Protein AF-0000000087423003 (afdb_homodimer)

InterPro domains:
  IPR007863 Peptidase M16, C-terminal [PF05193] (167-345)
  IPR007863 Peptidase M16, C-terminal [PF05193] (615-789)
  IPR011249 Metalloenzyme, LuxS/M16 peptidase-like [SSF63411] (2-206)
  IPR011249 Metalloenzyme, LuxS/M16 peptidase-like [SSF63411] (235-413)
  IPR011249 Metalloenzyme, LuxS/M16 peptidase-like [SSF63411] (450-670)
  IPR011249 Metalloenzyme, LuxS/M16 peptidase-like [SSF63411] (680-858)
  IPR011765 Peptidase M16, N-terminal [PF00675] (13-160)
  IPR011765 Peptidase M16, N-terminal [PF00675] (464-574)
  IPR050361 Mitochondrial Processing Peptidase/Ubiquinol-cytochrome c Reductase Complex [PTHR11851] (7-408)

Solvent-accessible surface area (backbone atoms only — not comparable to full-atom values): 88560 Å² total; per-residue (Å²): 131,78,68,51,74,53,65,48,96,42,44,25,36,37,41,40,32,73,37,75,87,46,71,33,28,20,44,34,43,36,32,70,45,13,37,42,64,44,51,84,84,38,34,19,46,52,42,47,47,65,58,42,37,57,55,17,30,83,86,36,54,67,40,41,60,50,37,52,35,24,40,48,6,25,50,71,53,67,51,63,38,55,61,29,28,38,39,34,36,39,27,30,31,91,39,47,67,60,52,51,50,50,53,39,41,28,73,75,36,40,56,65,47,62,69,57,48,58,54,48,47,53,51,52,50,50,50,54,53,51,44,65,70,32,63,68,57,43,42,54,52,48,38,36,42,63,63,33,86,62,20,49,71,29,53,61,44,74,36,44,75,69,42,51,72,64,63,50,61,66,57,54,50,52,53,42,69,56,54,72,28,33,64,39,27,36,39,29,39,17,12,37,60,56,69,70,62,48,52,54,52,45,47,70,57,53,51,79,49,69,56,78,69,76,79,82,73,86,66,59,71,62,73,85,62,75,50,65,38,61,46,55,48,68,40,101,47,84,51,27,35,40,37,36,36,20,66,40,65,29,52,86,42,90,58,39,49,37,44,44,40,46,14,30,40,36,16,41,64,70,63,7,51,45,31,42,50,40,35,65,71,63,55,58,36,76,42,62,36,32,35,58,45,56,50,68,52,68,21,34,40,35,40,40,38,33,28,60,74,58,94,73,94,62,51,74,60,53,50,49,24,57,53,40,21,60,62,38,33,34,45,69,40,61,60,52,70,67,49,51,51,30,25,49,38,41,58,52,38,53,57,57,61,37,60,49,36,44,54,45,41,31,51,51,41,46,49,30,32,70,56,71,68,35,59,64,48,60,60,56,47,53,56,51,43,70,65,60,47,45,67,50,35,18,51,51,29,55,70,35,64,39,63,35,30,29,25,43,27,37,40,30,23,56,86,76,52,91,62,53,49,65,54,52,51,52,33,46,49,48,14,42,52,52,27,47,66,69,55,61,60,86,73,84,70,58,48,97,82,26,39,35,77,45,77,42,75,61,14,25,38,35,37,38,31,48,38,78,84,48,72,31,33,14,36,36,41,38,35,72,33,21,36,51,62,39,48,82,70,45,22,20,50,45,43,52,44,22,69,32,35,65,39,16,32,90,74,37,48,36,66,51,42,38,41,53,33,37,61,43,40,33,48,74,45,46,36,53,44,60,57,27,29,34,41,37,37,36,31,34,32,92,42,41,69,64,50,48,51,53,52,48,40,24,72,77,39,42,61,53,43,64,70,56,43,55,50,52,50,51,52,48,48,50,50,56,57,51,40,72,74,33,70,70,53,46,38,51,48,54,35,28,43,68,60,27,34,74,13,40,69,19,52,55,67,72,25,45,70,68,19,52,70,68,56,48,56,64,56,53,51,53,49,48,63,38,59,65,32,46,59,71,21,30,34,20,40,21,20,29,61,54,68,64,57,49,52,52,50,47,48,66,69,40,26,74,61,88,55,70,84,63,68,78,69,87,65,61,67,62,45,81,65,83,47,57,42,80,48,78,50,74,44,92,53,89,51,20,41,39,38,40,37,23,64,42,70,24,60,86,39,77,63,48,53,38,50,50,37,48,31,44,38,33,15,54,78,55,6,53,48,24,42,53,40,26,71,70,59,62,48,40,83,42,53,38,41,44,76,46,79,26,84,82,45,21,34,43,34,39,37,38,33,27,50,55,91,44,49,70,58,47,54,40,50,52,53,50,55,49,50,45,51,73,67,63,65,76,46,69,65,49,50,54,24,18,36,29,24,54,40,26,47,49,58,63,54,50,51,36,42,58,46,41,26,50,50,30,38,51,26,41,67,72,69,64,40,50,56,47,73,76,47,43,51,63,58,46,64,68,61,49,64,67,52,38,50,48,50,41,72,70,35,60,44,78,61,33,21,41,38,25,38,30,26,24,71,88,52,85,76,65,91,56,48,62,62,54,50,69,72,96,130,78,67,50,74,51,65,47,96,42,44,26,34,38,38,40,31,73,39,74,87,45,71,34,29,20,42,34,42,36,32,72,46,13,36,41,64,45,51,85,84,38,34,20,48,53,41,48,47,65,58,41,37,56,54,17,29,82,86,36,55,67,39,41,59,52,36,52,36,24,40,48,6,26,47,71,51,67,53,63,39,55,61,29,29,39,40,36,37,40,28,31,30,91,40,48,66,59,52,50,51,50,52,38,42,29,72,74,35,42,55,64,47,60,71,58,48,57,54,46,47,53,51,52,49,50,50,54,54,51,44,65,72,32,64,68,57,42,42,54,50,48,37,35,41,62,62,33,87,63,21,49,72,29,52,61,44,74,35,46,76,67,42,52,71,65,64,51,58,67,57,54,50,52,53,41,69,57,54,73,28,32,64,38,28,36,39,30,38,17,12,37,62,56,68,71,60,48,52,53,51,46,48,70,59,54,50,76,49,69,55,80,68,77,79,82,72,88,67,59,72,62,74,83,61,76,51,66,38,62,46,54,47,68,40,101,46,85,52,26,36,39,38,36,36,18,65,41,66,28,52,86,43,88,58,40,50,36,45,44,39,46,14,29,38,37,17,40,62,71,63,7,51,45,30,42,51,40,33,63,70,61,56,57,38,77,42,62,37,32,34,58,45,57,50,66,52,67,22,34,39,35,39,41,37,33,28,60,74,58,95,73,94,61,51,73,60,53,49,50,24,56,53,40,22,61,62,36,33,35,45,69,40,63,60,53,70,67,49,51,51,30,25,50,39,41,58,53,37,52,57,58,59,37,61,50,35,44,55,44,43,30,51,52,42,46,48,31,33,70,55,70,69,34,57,63,47,60,59,57,48,53,56,50,45,71,66,60,46,45,66,49,37,19,52,51,30,54,69,35,64,38,62,34,30,28,24,41,26,38,40,30,23,55,85,77,53,91,63,54,48,66,54,53,50,52,33,46,48,48,14,42,53,53,27,48,64,69,58,62,60,86,72,83,70,58,46,97,82,26,37,36,77,46,76,42,77,61,13,25,38,36,37,38,31,48,38,77,86,49,72,31,33,13,37,35,42,37,35,74,33,21,36,50,62,39,48,80,70,46,22,21,50,46,43,52,45,20,68,33,35,65,39,16,32,91,73,37,49,36,65,53,41,37,41,51,34,38,60,44,41,33,48,74,44,46,37,53,44,58,58,26,30,36,42,36,36,36,29,36,33,92,43,42,71,64,50,48,52,52,50,49,41,24,73,77,39,43,60,53,41,65,69,57,42,55,50,52,50,53,52,46,48,50,49,56,57,51,39,72,74,33,69,70,53,45,39,50,48,53,36,29,42,68,61,27,35,74,13,40,68,19,51,54,69,72,25,46,71,68,19,52,68,68,57,48,59,65,55,52,51,53,49,48,63,40,60,65,34,47,60,70,20,30,34,20,40,20,18,28,60,55,67,65,57,50,53,52,51,47,48,66,70,39,26,74,61,86,55,72,86,62,69,76,70,90,66,61,66,65,45,82,65,82,46,56,43,81,47,79,50,74,44,91,51,88,53,19,41,40,38,40,37,23,65,41,71,24,60,84,40,77,61,48,52,36,50,49,38,45,30,44,39,32,16,53,77,54,4,53,47,26,43,54,40,26,71,70,60,62,47,40,82,41,53,37,42,44,75,46,79,27,85,83,44,20,33,43,34,38,39,37,32,26,51,56,91,43,50,68,59,48,54,38,51,51,53,49,54,51,52,44,52,73,69,64,66,75,46,68,64,49,51,52,26,18,36,30,23,53,40,26,48,50,58,62,53,51,52,35,42,57,46,41,27,50,49,31,36,50,27,42,66,72,69,64,40,49,57,48,74,77,46,43,51,62,56,44,65,68,60,49,66,67,51,35,49,47,49,42,71,70,35,62,45,79,61,32,21,41,38,23,39,30,26,23,72,89,52,85,77,67,91,56,48,61,62,55,50,68,72,98

Structure (mmCIF, N/CA/C/O backbone):
data_AF-0000000087423003-model_v1
#
loop_
_entity.id
_entity.type
_entity.pdbx_description
1 polymer 'Insulinase family protein'
#
loop_
_atom_site.group_PDB
_atom_site.id
_atom_site.type_symbol
_atom_site.label_atom_id
_atom_site.label_alt_id
_atom_site.label_comp_id
_atom_site.label_asym_id
_atom_site.label_entity_id
_atom_site.label_seq_id
_atom_site.pdbx_PDB_ins_code
_atom_site.Cartn_x
_atom_site.Cartn_y
_atom_site.Cartn_z
_atom_site.occupancy
_atom_site.B_iso_or_equiv
_atom_site.auth_seq_id
_atom_site.auth_comp_id
_atom_site.auth_asym_id
_atom_site.auth_atom_id
_atom_site.pdbx_PDB_model_num
ATOM 1 N N . MET A 1 1 ? 3.838 -4.441 -26.609 1 67.69 1 MET A N 1
ATOM 2 C CA . MET A 1 1 ? 4.672 -5.41 -27.328 1 67.69 1 MET A CA 1
ATOM 3 C C . MET A 1 1 ? 4.703 -5.117 -28.812 1 67.69 1 MET A C 1
ATOM 5 O O . MET A 1 1 ? 3.67 -4.824 -29.422 1 67.69 1 MET A O 1
ATOM 9 N N . GLU A 1 2 ? 5.836 -5.023 -29.359 1 80.94 2 GLU A N 1
ATOM 10 C CA . GLU A 1 2 ? 5.961 -4.82 -30.797 1 80.94 2 GLU A CA 1
ATOM 11 C C . GLU A 1 2 ? 5.605 -6.094 -31.562 1 80.94 2 GLU A C 1
ATOM 13 O O . GLU A 1 2 ? 6.27 -7.121 -31.406 1 80.94 2 GLU A O 1
ATOM 18 N N . LEU A 1 3 ? 4.395 -6.141 -32.219 1 90.44 3 LEU A N 1
ATOM 19 C CA . LEU A 1 3 ? 3.893 -7.305 -32.938 1 90.44 3 LEU A CA 1
ATOM 20 C C . LEU A 1 3 ? 3.818 -7.023 -34.438 1 90.44 3 LEU A C 1
ATOM 22 O O . LEU A 1 3 ? 3.213 -6.035 -34.875 1 90.44 3 LEU A O 1
ATOM 26 N N . THR A 1 4 ? 4.625 -7.777 -35.219 1 93.62 4 THR A N 1
ATOM 27 C CA . THR A 1 4 ? 4.504 -7.715 -36.688 1 93.62 4 THR A CA 1
ATOM 28 C C . THR A 1 4 ? 3.383 -8.625 -37.156 1 93.62 4 THR A C 1
ATOM 30 O O . THR A 1 4 ? 3.387 -9.828 -36.875 1 93.62 4 THR A O 1
ATOM 33 N N . ARG A 1 5 ? 2.375 -8.086 -37.906 1 93 5 ARG A N 1
ATOM 34 C CA . ARG A 1 5 ? 1.235 -8.844 -38.406 1 93 5 ARG A CA 1
ATOM 35 C C . ARG A 1 5 ? 1.087 -8.68 -39.906 1 93 5 ARG A C 1
ATOM 37 O O . ARG A 1 5 ? 1.172 -7.566 -40.438 1 93 5 ARG A O 1
ATOM 44 N N . TYR A 1 6 ? 0.924 -9.836 -40.562 1 94.56 6 TYR A N 1
ATOM 45 C CA . TYR A 1 6 ? 0.618 -9.805 -41.969 1 94.56 6 TYR A CA 1
ATOM 46 C C . TYR A 1 6 ? -0.126 -11.062 -42.406 1 94.56 6 TYR A C 1
ATOM 48 O O . TYR A 1 6 ? -0.364 -11.961 -41.594 1 94.56 6 TYR A O 1
ATOM 56 N N . GLU A 1 7 ? -0.661 -11.094 -43.625 1 94.94 7 GLU A N 1
ATOM 57 C CA . GLU A 1 7 ? -1.388 -12.227 -44.188 1 94.94 7 GLU A CA 1
ATOM 58 C C . GLU A 1 7 ? -0.692 -12.758 -45.438 1 94.94 7 GLU A C 1
ATOM 60 O O . GLU A 1 7 ? -0.224 -11.984 -46.281 1 94.94 7 GLU A O 1
ATOM 65 N N . LEU A 1 8 ? -0.579 -14.039 -45.438 1 96.19 8 LEU A N 1
ATOM 66 C CA . LEU A 1 8 ? -0.03 -14.664 -46.656 1 96.19 8 LEU A CA 1
ATOM 67 C C . LEU A 1 8 ? -1.019 -14.578 -47.812 1 96.19 8 LEU A C 1
ATOM 69 O O . LEU A 1 8 ? -2.205 -14.312 -47.594 1 96.19 8 LEU A O 1
ATOM 73 N N . ASP A 1 9 ? -0.583 -14.852 -49 1 93.62 9 ASP A N 1
ATOM 74 C CA . ASP A 1 9 ? -1.435 -14.797 -50.188 1 93.62 9 ASP A CA 1
ATOM 75 C C . ASP A 1 9 ? -2.57 -15.812 -50.094 1 93.62 9 ASP A C 1
ATOM 77 O O . ASP A 1 9 ? -3.662 -15.57 -50.625 1 93.62 9 ASP A O 1
ATOM 81 N N . ASN A 1 10 ? -2.34 -16.797 -49.375 1 94.44 10 ASN A N 1
ATOM 82 C CA . ASN A 1 10 ? -3.352 -17.844 -49.25 1 94.44 10 ASN A CA 1
ATOM 83 C C . ASN A 1 10 ? -4.34 -17.547 -48.125 1 94.44 10 ASN A C 1
ATOM 85 O O . ASN A 1 10 ? -5.258 -18.328 -47.875 1 94.44 10 ASN A O 1
ATOM 89 N N . GLY A 1 11 ? -4.117 -16.484 -47.438 1 93.38 11 GLY A N 1
ATOM 90 C CA . GLY A 1 11 ? -5.094 -16.047 -46.438 1 93.38 11 GLY A CA 1
ATOM 91 C C . GLY A 1 11 ? -4.691 -16.375 -45.031 1 93.38 11 GLY A C 1
ATOM 92 O O . GLY A 1 11 ? -5.355 -15.945 -44.062 1 93.38 11 GLY A O 1
ATOM 93 N N . MET A 1 12 ? -3.594 -17.047 -44.812 1 95.5 12 MET A N 1
ATOM 94 C CA . MET A 1 12 ? -3.146 -17.391 -43.469 1 95.5 12 MET A CA 1
ATOM 95 C C . MET A 1 12 ? -2.611 -16.172 -42.719 1 95.5 12 MET A C 1
ATOM 97 O O . MET A 1 12 ? -1.842 -15.391 -43.281 1 95.5 12 MET A O 1
ATOM 101 N N . LYS A 1 13 ? -3.076 -15.953 -41.562 1 95.88 13 LYS A N 1
ATOM 102 C CA . LYS A 1 13 ? -2.58 -14.852 -40.75 1 95.88 13 LYS A CA 1
ATOM 103 C C . LYS A 1 13 ? -1.259 -15.211 -40.062 1 95.88 13 LYS A C 1
ATOM 105 O O . LYS A 1 13 ? -1.074 -16.344 -39.625 1 95.88 13 LYS A O 1
ATOM 110 N N . VAL A 1 14 ? -0.317 -14.297 -40.031 1 97.38 14 VAL A N 1
ATOM 111 C CA . VAL A 1 14 ? 0.994 -14.523 -39.438 1 97.38 14 VAL A CA 1
ATOM 112 C C . VAL A 1 14 ? 1.306 -13.414 -38.438 1 97.38 14 VAL A C 1
ATOM 114 O O . VAL A 1 14 ? 1.194 -12.227 -38.781 1 97.38 14 VAL A O 1
ATOM 117 N N . LEU A 1 15 ? 1.569 -13.789 -37.219 1 97.31 15 LEU A N 1
ATOM 118 C CA . LEU A 1 15 ? 1.941 -12.867 -36.156 1 97.31 15 LEU A CA 1
ATOM 119 C C . LEU A 1 15 ? 3.348 -13.164 -35.656 1 97.31 15 LEU A C 1
ATOM 121 O O . LEU A 1 15 ? 3.635 -14.289 -35.219 1 97.31 15 LEU A O 1
ATOM 125 N N . LEU A 1 16 ? 4.266 -12.156 -35.656 1 97 16 LEU A N 1
ATOM 126 C CA . LEU A 1 16 ? 5.66 -12.328 -35.25 1 97 16 LEU A CA 1
ATOM 127 C C . LEU A 1 16 ? 6.023 -11.359 -34.125 1 97 16 LEU A C 1
ATOM 129 O O . LEU A 1 16 ? 5.652 -10.188 -34.156 1 97 16 LEU A O 1
ATOM 133 N N . HIS A 1 17 ? 6.641 -11.906 -33.062 1 93.94 17 HIS A N 1
ATOM 134 C CA . HIS A 1 17 ? 7.184 -11.078 -32 1 93.94 17 HIS A CA 1
ATOM 135 C C . HIS A 1 17 ? 8.586 -11.531 -31.609 1 93.94 17 HIS A C 1
ATOM 137 O O . HIS A 1 17 ? 8.789 -12.695 -31.234 1 93.94 17 HIS A O 1
ATOM 143 N N . ARG A 1 18 ? 9.562 -10.617 -31.703 1 92.81 18 ARG A N 1
ATOM 144 C CA . ARG A 1 18 ? 10.93 -10.945 -31.312 1 92.81 18 ARG A CA 1
ATOM 145 C C . ARG A 1 18 ? 11.133 -10.773 -29.812 1 92.81 18 ARG A C 1
ATOM 147 O O . ARG A 1 18 ? 10.828 -9.719 -29.266 1 92.81 18 ARG A O 1
ATOM 154 N N . ALA A 1 19 ? 11.562 -11.836 -29.188 1 86.44 19 ALA A N 1
ATOM 155 C CA . ALA A 1 19 ? 11.93 -11.844 -27.781 1 86.44 19 ALA A CA 1
ATOM 156 C C . ALA A 1 19 ? 13.305 -12.461 -27.578 1 86.44 19 ALA A C 1
ATOM 158 O O . ALA A 1 19 ? 13.445 -13.688 -27.562 1 86.44 19 ALA A O 1
ATOM 159 N N . ALA A 1 20 ? 14.32 -11.664 -27.234 1 79.62 20 ALA A N 1
ATOM 160 C CA . ALA A 1 20 ? 15.703 -12.148 -27.25 1 79.62 20 ALA A CA 1
ATOM 161 C C . ALA A 1 20 ? 16.219 -12.406 -25.828 1 79.62 20 ALA A C 1
ATOM 163 O O . ALA A 1 20 ? 17.422 -12.57 -25.625 1 79.62 20 ALA A O 1
ATOM 164 N N . ALA A 1 21 ? 15.32 -12.469 -24.906 1 73.5 21 ALA A N 1
ATOM 165 C CA . ALA A 1 21 ? 15.742 -12.68 -23.516 1 73.5 21 ALA A CA 1
ATOM 166 C C . ALA A 1 21 ? 16.328 -14.078 -23.328 1 73.5 21 ALA A C 1
ATOM 168 O O . ALA A 1 21 ? 17.203 -14.289 -22.5 1 73.5 21 ALA A O 1
ATOM 169 N N . ALA A 1 22 ? 15.82 -15.086 -24.031 1 78.12 22 ALA A N 1
ATOM 170 C CA . ALA A 1 22 ? 16.312 -16.453 -24.031 1 78.12 22 ALA A CA 1
ATOM 171 C C . ALA A 1 22 ? 16.438 -17 -25.453 1 78.12 22 ALA A C 1
ATOM 173 O O . ALA A 1 22 ? 15.695 -16.594 -26.344 1 78.12 22 ALA A O 1
ATOM 174 N N . PRO A 1 23 ? 17.406 -17.812 -25.578 1 85.69 23 PRO A N 1
ATOM 175 C CA . PRO A 1 23 ? 17.594 -18.391 -26.906 1 85.69 23 PRO A CA 1
ATOM 176 C C . PRO A 1 23 ? 16.578 -19.484 -27.234 1 85.69 23 PRO A C 1
ATOM 178 O O . PRO A 1 23 ? 16.969 -20.609 -27.531 1 85.69 23 PRO A O 1
ATOM 181 N N . VAL A 1 24 ? 15.305 -19.188 -27.078 1 90.12 24 VAL A N 1
ATOM 182 C CA . VAL A 1 24 ? 14.195 -20.109 -27.266 1 90.12 24 VAL A CA 1
ATOM 183 C C . VAL A 1 24 ? 13.18 -19.5 -28.25 1 90.12 24 VAL A C 1
ATOM 185 O O . VAL A 1 24 ? 13.07 -18.266 -28.344 1 90.12 24 VAL A O 1
ATOM 188 N N . VAL A 1 25 ? 12.555 -20.297 -29.016 1 93.44 25 VAL A N 1
ATOM 189 C CA . VAL A 1 25 ? 11.516 -19.859 -29.938 1 93.44 25 VAL A CA 1
ATOM 190 C C . VAL A 1 25 ? 10.273 -20.734 -29.766 1 93.44 25 VAL A C 1
ATOM 192 O O . VAL A 1 25 ? 10.383 -21.938 -29.547 1 93.44 25 VAL A O 1
ATOM 195 N N . ALA A 1 26 ? 9.141 -20.125 -29.812 1 95.31 26 ALA A N 1
ATOM 196 C CA . ALA A 1 26 ? 7.855 -20.812 -29.797 1 95.31 26 ALA A CA 1
ATOM 197 C C . ALA A 1 26 ? 7.125 -20.641 -31.125 1 95.31 26 ALA A C 1
ATOM 199 O O . ALA A 1 26 ? 6.996 -19.516 -31.625 1 95.31 26 ALA A O 1
ATOM 200 N N . CYS A 1 27 ? 6.738 -21.734 -31.734 1 96.44 27 CYS A N 1
ATOM 201 C CA . CYS A 1 27 ? 5.953 -21.766 -32.969 1 96.44 27 CYS A CA 1
ATOM 202 C C . CYS A 1 27 ? 4.578 -22.375 -32.719 1 96.44 27 CYS A C 1
ATOM 204 O O . CYS A 1 27 ? 4.469 -23.562 -32.375 1 96.44 27 CYS A O 1
ATOM 206 N N . ASN A 1 28 ? 3.547 -21.562 -32.906 1 97.5 28 ASN A N 1
ATOM 207 C CA . ASN A 1 28 ? 2.18 -22.031 -32.719 1 97.5 28 ASN A CA 1
ATOM 208 C C . ASN A 1 28 ? 1.35 -21.906 -33.969 1 97.5 28 ASN A C 1
ATOM 210 O O . ASN A 1 28 ? 1.362 -20.875 -34.656 1 97.5 28 ASN A O 1
ATOM 214 N N . VAL A 1 29 ? 0.693 -22.906 -34.344 1 97.44 29 VAL A N 1
ATOM 215 C CA . VAL A 1 29 ? -0.318 -22.844 -35.375 1 97.44 29 VAL A CA 1
ATOM 216 C C . VAL A 1 29 ? -1.707 -23.031 -34.781 1 97.44 29 VAL A C 1
ATOM 218 O O . VAL A 1 29 ? -2.016 -24.078 -34.219 1 97.44 29 VAL A O 1
ATOM 221 N N . TRP A 1 30 ? -2.426 -21.984 -34.906 1 97.5 30 TRP A N 1
ATOM 222 C CA . TRP A 1 30 ? -3.791 -22.016 -34.375 1 97.5 30 TRP A CA 1
ATOM 223 C C . TRP A 1 30 ? -4.789 -22.281 -35.5 1 97.5 30 TRP A C 1
ATOM 225 O O . TRP A 1 30 ? -4.742 -21.656 -36.562 1 97.5 30 TRP A O 1
ATOM 235 N N . VAL A 1 31 ? -5.664 -23.203 -35.281 1 96.44 31 VAL A N 1
ATOM 236 C CA . VAL A 1 31 ? -6.758 -23.516 -36.219 1 96.44 31 VAL A CA 1
ATOM 237 C C . VAL A 1 31 ? -8.094 -23.156 -35.562 1 96.44 31 VAL A C 1
ATOM 239 O O . VAL A 1 31 ? -8.391 -23.578 -34.438 1 96.44 31 VAL A O 1
ATOM 242 N N . GLY A 1 32 ? -8.852 -22.359 -36.25 1 94.69 32 GLY A N 1
ATOM 243 C CA . GLY A 1 32 ? -10.109 -21.859 -35.719 1 94.69 32 GLY A CA 1
ATOM 244 C C . GLY A 1 32 ? -11.203 -22.922 -35.719 1 94.69 32 GLY A C 1
ATOM 245 O O . GLY A 1 32 ? -12.312 -22.688 -36.188 1 94.69 32 GLY A O 1
ATOM 246 N N . VAL A 1 33 ? -10.867 -24.109 -35.219 1 95 33 VAL A N 1
ATOM 247 C CA . VAL A 1 33 ? -11.844 -25.188 -35.125 1 95 33 VAL A CA 1
ATOM 248 C C . VAL A 1 33 ? -11.672 -25.906 -33.781 1 95 33 VAL A C 1
ATOM 250 O O . VAL A 1 33 ? -10.547 -26.188 -33.375 1 95 33 VAL A O 1
ATOM 253 N N . GLY A 1 34 ? -12.727 -26.031 -33.062 1 95.5 34 GLY A N 1
ATOM 254 C CA . GLY A 1 34 ? -12.805 -26.797 -31.828 1 95.5 34 GLY A CA 1
ATOM 255 C C . GLY A 1 34 ? -14.055 -27.656 -31.734 1 95.5 34 GLY A C 1
ATOM 256 O O . GLY A 1 34 ? -14.703 -27.938 -32.75 1 95.5 34 GLY A O 1
ATOM 257 N N . SER A 1 35 ? -14.375 -28.156 -30.578 1 95.88 35 SER A N 1
ATOM 258 C CA . SER A 1 35 ? -15.508 -29.062 -30.406 1 95.88 35 SER A CA 1
ATOM 259 C C . SER A 1 35 ? -16.828 -28.344 -30.703 1 95.88 35 SER A C 1
ATOM 261 O O . SER A 1 35 ? -17.797 -28.984 -31.094 1 95.88 35 SER A O 1
ATOM 263 N N . ALA A 1 36 ? -16.844 -27.031 -30.547 1 95.38 36 ALA A N 1
ATOM 264 C CA . ALA A 1 36 ? -18.078 -26.266 -30.766 1 95.38 36 ALA A CA 1
ATOM 265 C C . ALA A 1 36 ? -18.391 -26.156 -32.25 1 95.38 36 ALA A C 1
ATOM 267 O O . ALA A 1 36 ? -19.516 -25.797 -32.625 1 95.38 36 ALA A O 1
ATOM 268 N N . ASP A 1 37 ? -17.453 -26.453 -33.094 1 95.06 37 ASP A N 1
ATOM 269 C CA . ASP A 1 37 ? -17.625 -26.344 -34.562 1 95.06 37 ASP A CA 1
ATOM 270 C C . ASP A 1 37 ? -18.016 -27.703 -35.156 1 95.06 37 ASP A C 1
ATOM 272 O O . ASP A 1 37 ? -18.234 -27.797 -36.375 1 95.06 37 ASP A O 1
ATOM 276 N N . GLU A 1 38 ? -18.125 -28.703 -34.344 1 95.12 38 GLU A N 1
ATOM 277 C CA . GLU A 1 38 ? -18.453 -30.062 -34.812 1 95.12 38 GLU A CA 1
ATOM 278 C C . GLU A 1 38 ? -19.969 -30.203 -35.031 1 95.12 38 GLU A C 1
ATOM 280 O O . GLU A 1 38 ? -20.766 -29.594 -34.281 1 95.12 38 GLU A O 1
ATOM 285 N N . GLU A 1 39 ? -20.281 -31.031 -35.969 1 90.44 39 GLU A N 1
ATOM 286 C CA . GLU A 1 39 ? -21.641 -31.531 -36.062 1 90.44 39 GLU A CA 1
ATOM 287 C C . GLU A 1 39 ? -21.891 -32.625 -35.031 1 90.44 39 GLU A C 1
ATOM 289 O O . GLU A 1 39 ? -20.938 -33.25 -34.531 1 90.44 39 GLU A O 1
ATOM 294 N N . PRO A 1 40 ? -23.141 -32.875 -34.719 1 86.5 40 PRO A N 1
ATOM 295 C CA . PRO A 1 40 ? -23.422 -33.875 -33.688 1 86.5 40 PRO A CA 1
ATOM 296 C C . PRO A 1 40 ? -22.766 -35.25 -33.969 1 86.5 40 PRO A C 1
ATOM 298 O O . PRO A 1 40 ? -22.266 -35.906 -33.062 1 86.5 40 PRO A O 1
ATOM 301 N N . GLU A 1 41 ? -22.688 -35.562 -35.219 1 88.12 41 GLU A N 1
ATOM 302 C CA . GLU A 1 41 ? -22.109 -36.844 -35.625 1 88.12 41 GLU A CA 1
ATOM 303 C C . GLU A 1 41 ? -20.594 -36.781 -35.594 1 88.12 41 GLU A C 1
ATOM 305 O O . GLU A 1 41 ? -19.922 -37.812 -35.656 1 88.12 41 GLU A O 1
ATOM 310 N N . GLU A 1 42 ? -20.109 -35.562 -35.469 1 93.25 42 GLU A N 1
ATOM 311 C CA . GLU A 1 42 ? -18.656 -35.375 -35.5 1 93.25 42 GLU A CA 1
ATOM 312 C C . GLU A 1 42 ? -18.094 -35.156 -34.094 1 93.25 42 GLU A C 1
ATOM 314 O O . GLU A 1 42 ? -16.938 -34.75 -33.938 1 93.25 42 GLU A O 1
ATOM 319 N N . ALA A 1 43 ? -18.891 -35.469 -33.125 1 93.19 43 ALA A N 1
ATOM 320 C CA . ALA A 1 43 ? -18.5 -35.156 -31.734 1 93.19 43 ALA A CA 1
ATOM 321 C C . ALA A 1 43 ? -17.188 -35.844 -31.375 1 93.19 43 ALA A C 1
ATOM 323 O O . ALA A 1 43 ? -17.094 -37.094 -31.359 1 93.19 43 ALA A O 1
ATOM 324 N N . GLY A 1 44 ? -16.141 -35.031 -31.156 1 95.25 44 GLY A N 1
ATOM 325 C CA . GLY A 1 44 ? -14.828 -35.531 -30.766 1 95.25 44 GLY A CA 1
ATOM 326 C C . GLY A 1 44 ? -13.812 -35.5 -31.891 1 95.25 44 GLY A C 1
ATOM 327 O O . GLY A 1 44 ? -12.625 -35.75 -31.672 1 95.25 44 GLY A O 1
ATOM 328 N N . LEU A 1 45 ? -14.188 -35.156 -33.062 1 95.94 45 LEU A N 1
ATOM 329 C CA . LEU A 1 45 ? -13.312 -35.219 -34.25 1 95.94 45 LEU A CA 1
ATOM 330 C C . LEU A 1 45 ? -12.18 -34.219 -34.156 1 95.94 45 LEU A C 1
ATOM 332 O O . LEU A 1 45 ? -11.07 -34.469 -34.594 1 95.94 45 LEU A O 1
ATOM 336 N N . ALA A 1 46 ? -12.5 -33.031 -33.688 1 96 46 ALA A N 1
ATOM 337 C CA . ALA A 1 46 ? -11.43 -32.031 -33.531 1 96 46 ALA A CA 1
ATOM 338 C C . ALA A 1 46 ? -10.297 -32.594 -32.688 1 96 46 ALA A C 1
ATOM 340 O O . ALA A 1 46 ? -9.125 -32.406 -33 1 96 46 ALA A O 1
ATOM 341 N N . HIS A 1 47 ? -10.672 -33.25 -31.594 1 96.12 47 HIS A N 1
ATOM 342 C CA . HIS A 1 47 ? -9.695 -33.844 -30.703 1 96.12 47 HIS A CA 1
ATOM 343 C C . HIS A 1 47 ? -8.961 -35 -31.375 1 96.12 47 HIS A C 1
ATOM 345 O O . HIS A 1 47 ? -7.762 -35.188 -31.141 1 96.12 47 HIS A O 1
ATOM 351 N N . VAL A 1 48 ? -9.656 -35.688 -32.156 1 95.56 48 VAL A N 1
ATOM 352 C CA . VAL A 1 48 ? -9.031 -36.812 -32.906 1 95.56 48 VAL A CA 1
ATOM 353 C C . VAL A 1 48 ? -7.957 -36.25 -33.812 1 95.56 48 VAL A C 1
ATOM 355 O O . VAL A 1 48 ? -6.895 -36.844 -33.969 1 95.56 48 VAL A O 1
ATOM 358 N N . HIS A 1 49 ? -8.234 -35.188 -34.469 1 95.06 49 HIS A N 1
ATOM 359 C CA . HIS A 1 49 ? -7.262 -34.594 -35.375 1 95.06 49 HIS A CA 1
ATOM 360 C C . HIS A 1 49 ? -5.996 -34.188 -34.625 1 95.06 49 HIS A C 1
ATOM 362 O O . HIS A 1 49 ? -4.891 -34.281 -35.156 1 95.06 49 HIS A O 1
ATOM 368 N N . GLU A 1 50 ? -6.199 -33.656 -33.438 1 93.06 50 GLU A N 1
ATOM 369 C CA . GLU A 1 50 ? -5.055 -33.312 -32.594 1 93.06 50 GLU A CA 1
ATOM 370 C C . GLU A 1 50 ? -4.109 -34.5 -32.438 1 93.06 50 GLU A C 1
ATOM 372 O O . GLU A 1 50 ? -2.889 -34.344 -32.562 1 93.06 50 GLU A O 1
ATOM 377 N N . HIS A 1 51 ? -4.688 -35.688 -32.25 1 89.5 51 HIS A N 1
ATOM 378 C CA . HIS A 1 51 ? -3.9 -36.906 -32.125 1 89.5 51 HIS A CA 1
ATOM 379 C C . HIS A 1 51 ? -3.27 -37.312 -33.438 1 89.5 51 HIS A C 1
ATOM 381 O O . HIS A 1 51 ? -2.084 -37.656 -33.5 1 89.5 51 HIS A O 1
ATOM 387 N N . MET A 1 52 ? -4 -37.25 -34.469 1 92.06 52 MET A N 1
ATOM 388 C CA . MET A 1 52 ? -3.635 -37.844 -35.719 1 92.06 52 MET A CA 1
ATOM 389 C C . MET A 1 52 ? -2.564 -37.031 -36.438 1 92.06 52 MET A C 1
ATOM 391 O O . MET A 1 52 ? -1.765 -37.562 -37.219 1 92.06 52 MET A O 1
ATOM 395 N N . LEU A 1 53 ? -2.52 -35.781 -36.188 1 90.62 53 LEU A N 1
ATOM 396 C CA . LEU A 1 53 ? -1.569 -34.938 -36.906 1 90.62 53 LEU A CA 1
ATOM 397 C C . LEU A 1 53 ? -0.138 -35.25 -36.469 1 90.62 53 LEU A C 1
ATOM 399 O O . LEU A 1 53 ? 0.812 -34.875 -37.188 1 90.62 53 LEU A O 1
ATOM 403 N N . PHE A 1 54 ? 0.017 -36 -35.438 1 85.44 54 PHE A N 1
ATOM 404 C CA . PHE A 1 54 ? 1.354 -36.344 -34.969 1 85.44 54 PHE A CA 1
ATOM 405 C C . PHE A 1 54 ? 1.696 -37.781 -35.344 1 85.44 54 PHE A C 1
ATOM 407 O O . PHE A 1 54 ? 2.758 -38.281 -34.969 1 85.44 54 PHE A O 1
ATOM 414 N N . LYS A 1 55 ? 0.769 -38.438 -36.062 1 86.56 55 LYS A N 1
ATOM 415 C CA . LYS A 1 55 ? 0.934 -39.844 -36.344 1 86.56 55 LYS A CA 1
ATOM 416 C C . LYS A 1 55 ? 1.491 -40.094 -37.75 1 86.56 55 LYS A C 1
ATOM 418 O O . LYS A 1 55 ? 1.141 -41.062 -38.406 1 86.56 55 LYS A O 1
ATOM 423 N N . GLY A 1 56 ? 2.271 -39.156 -38.219 1 87.94 56 GLY A N 1
ATOM 424 C CA . GLY A 1 56 ? 2.984 -39.406 -39.469 1 87.94 56 GLY A CA 1
ATOM 425 C C . GLY A 1 56 ? 2.445 -38.562 -40.625 1 87.94 56 GLY A C 1
ATOM 426 O O . GLY A 1 56 ? 1.286 -38.156 -40.594 1 87.94 56 GLY A O 1
ATOM 427 N N . THR A 1 57 ? 3.357 -38.344 -41.531 1 92.94 57 THR A N 1
ATOM 428 C CA . THR A 1 57 ? 3.053 -37.594 -42.781 1 92.94 57 THR A CA 1
ATOM 429 C C . THR A 1 57 ? 3.549 -38.375 -44 1 92.94 57 THR A C 1
ATOM 431 O O . THR A 1 57 ? 3.992 -39.5 -43.875 1 92.94 57 THR A O 1
ATOM 434 N N . ASP A 1 58 ? 3.396 -37.781 -45.156 1 89.44 58 ASP A N 1
ATOM 435 C CA . ASP A 1 58 ? 3.938 -38.375 -46.375 1 89.44 58 ASP A CA 1
ATOM 436 C C . ASP A 1 58 ? 5.465 -38.406 -46.344 1 89.44 58 ASP A C 1
ATOM 438 O O . ASP A 1 58 ? 6.086 -39.25 -46.969 1 89.44 58 ASP A O 1
ATOM 442 N N . ASN A 1 59 ? 5.992 -37.594 -45.531 1 90.81 59 ASN A N 1
ATOM 443 C CA . ASN A 1 59 ? 7.441 -37.438 -45.531 1 90.81 59 ASN A CA 1
ATOM 444 C C . ASN A 1 59 ? 8.07 -38.031 -44.281 1 90.81 59 ASN A C 1
ATOM 446 O O . ASN A 1 59 ? 9.281 -38.25 -44.219 1 90.81 59 ASN A O 1
ATOM 450 N N . ARG A 1 60 ? 7.285 -38.219 -43.219 1 91.56 60 ARG A N 1
ATOM 451 C CA . ARG A 1 60 ? 7.781 -38.656 -41.938 1 91.56 60 ARG A CA 1
ATOM 452 C C . ARG A 1 60 ? 6.949 -39.812 -41.375 1 91.56 60 ARG A C 1
ATOM 454 O O . ARG A 1 60 ? 5.719 -39.75 -41.438 1 91.56 60 ARG A O 1
ATOM 461 N N . GLN A 1 61 ? 7.629 -40.812 -40.938 1 85.31 61 GLN A N 1
ATOM 462 C CA . GLN A 1 61 ? 6.957 -41.969 -40.375 1 85.31 61 GLN A CA 1
ATOM 463 C C . GLN A 1 61 ? 6.426 -41.688 -38.969 1 85.31 61 GLN A C 1
ATOM 465 O O . GLN A 1 61 ? 6.738 -40.656 -38.375 1 85.31 61 GLN A O 1
ATOM 470 N N . VAL A 1 62 ? 5.629 -42.656 -38.5 1 81.5 62 VAL A N 1
ATOM 471 C CA . VAL A 1 62 ? 5.035 -42.531 -37.188 1 81.5 62 VAL A CA 1
ATOM 472 C C . VAL A 1 62 ? 6.141 -42.406 -36.125 1 81.5 62 VAL A C 1
ATOM 474 O O . VAL A 1 62 ? 7.133 -43.125 -36.156 1 81.5 62 VAL A O 1
ATOM 477 N N . GLY A 1 63 ? 6.027 -41.406 -35.312 1 79 63 GLY A N 1
ATOM 478 C CA . GLY A 1 63 ? 6.992 -41.188 -34.25 1 79 63 GLY A CA 1
ATOM 479 C C . GLY A 1 63 ? 8.141 -40.281 -34.656 1 79 63 GLY A C 1
ATOM 480 O O . GLY A 1 63 ? 8.836 -39.719 -33.812 1 79 63 GLY A O 1
ATOM 481 N N . GLU A 1 64 ? 8.281 -40.094 -35.906 1 83.75 64 GLU A N 1
ATOM 482 C CA . GLU A 1 64 ? 9.422 -39.312 -36.406 1 83.75 64 GLU A CA 1
ATOM 483 C C . GLU A 1 64 ? 9.258 -37.812 -36.094 1 83.75 64 GLU A C 1
ATOM 485 O O . GLU A 1 64 ? 10.242 -37.125 -35.875 1 83.75 64 GLU A O 1
ATOM 490 N N . LEU A 1 65 ? 8.102 -37.375 -36.156 1 86.69 65 LEU A N 1
ATOM 491 C CA . LEU A 1 65 ? 7.848 -35.969 -35.875 1 86.69 65 LEU A CA 1
ATOM 492 C C . LEU A 1 65 ? 8.32 -35.625 -34.469 1 86.69 65 LEU A C 1
ATOM 494 O O . LEU A 1 65 ? 9.086 -34.656 -34.281 1 86.69 65 LEU A O 1
ATOM 498 N N . ALA A 1 66 ? 7.887 -36.344 -33.5 1 82.44 66 ALA A N 1
ATOM 499 C CA . ALA A 1 66 ? 8.25 -36.125 -32.094 1 82.44 66 ALA A CA 1
ATOM 500 C C . ALA A 1 66 ? 9.75 -36.312 -31.875 1 82.44 66 ALA A C 1
ATOM 502 O O . ALA A 1 66 ? 10.383 -35.562 -31.141 1 82.44 66 ALA A O 1
ATOM 503 N N . ARG A 1 67 ? 10.227 -37.281 -32.531 1 83.56 67 ARG A N 1
ATOM 504 C CA . ARG A 1 67 ? 11.648 -37.594 -32.375 1 83.56 67 ARG A CA 1
ATOM 505 C C . ARG A 1 67 ? 12.508 -36.438 -32.906 1 83.56 67 ARG A C 1
ATOM 507 O O . ARG A 1 67 ? 13.531 -36.094 -32.312 1 83.56 67 ARG A O 1
ATOM 514 N N . GLU A 1 68 ? 12.102 -35.906 -34 1 87.88 68 GLU A N 1
ATOM 515 C CA . GLU A 1 68 ? 12.867 -34.812 -34.594 1 87.88 68 GLU A CA 1
ATOM 516 C C . GLU A 1 68 ? 12.812 -33.562 -33.719 1 87.88 68 GLU A C 1
ATOM 518 O O . GLU A 1 68 ? 13.805 -32.875 -33.562 1 87.88 68 GLU A O 1
ATOM 523 N N . VAL A 1 69 ? 11.711 -33.312 -33.156 1 87.75 69 VAL A N 1
ATOM 524 C CA . VAL A 1 69 ? 11.57 -32.156 -32.281 1 87.75 69 VAL A CA 1
ATOM 525 C C . VAL A 1 69 ? 12.43 -32.375 -31.047 1 87.75 69 VAL A C 1
ATOM 527 O O . VAL A 1 69 ? 13.117 -31.438 -30.609 1 87.75 69 VAL A O 1
ATOM 530 N N . GLU A 1 70 ? 12.305 -33.531 -30.484 1 82.06 70 GLU A N 1
ATOM 531 C CA . GLU A 1 70 ? 13.109 -33.812 -29.312 1 82.06 70 GLU A CA 1
ATOM 532 C C . GLU A 1 70 ? 14.602 -33.75 -29.625 1 82.06 70 GLU A C 1
ATOM 534 O O . GLU A 1 70 ? 15.398 -33.312 -28.797 1 82.06 70 GLU A O 1
ATOM 539 N N . ALA A 1 71 ? 14.906 -34.188 -30.812 1 81.88 71 ALA A N 1
ATOM 540 C CA . ALA A 1 71 ? 16.297 -34.156 -31.266 1 81.88 71 ALA A CA 1
ATOM 541 C C . ALA A 1 71 ? 16.797 -32.719 -31.406 1 81.88 71 ALA A C 1
ATOM 543 O O . ALA A 1 71 ? 18 -32.469 -31.359 1 81.88 71 ALA A O 1
ATOM 544 N N . ALA A 1 72 ? 15.875 -31.875 -31.5 1 81.75 72 ALA A N 1
ATOM 545 C CA . ALA A 1 72 ? 16.219 -30.453 -31.609 1 81.75 72 ALA A CA 1
ATOM 546 C C . ALA A 1 72 ? 16.094 -29.75 -30.266 1 81.75 72 ALA A C 1
ATOM 548 O O . ALA A 1 72 ? 16.188 -28.531 -30.172 1 81.75 72 ALA A O 1
ATOM 549 N N . GLY A 1 73 ? 15.898 -30.531 -29.344 1 78.88 73 GLY A N 1
ATOM 550 C CA . GLY A 1 73 ? 15.844 -29.984 -28 1 78.88 73 GLY A CA 1
ATOM 551 C C . GLY A 1 73 ? 14.531 -29.266 -27.703 1 78.88 73 GLY A C 1
ATOM 552 O O . GLY A 1 73 ? 14.508 -28.281 -26.953 1 78.88 73 GLY A O 1
ATOM 553 N N . GLY A 1 74 ? 13.555 -29.672 -28.312 1 86.88 74 GLY A N 1
ATOM 554 C CA . GLY A 1 74 ? 12.281 -29 -28.125 1 86.88 74 GLY A CA 1
ATOM 555 C C . GLY A 1 74 ? 11.156 -29.938 -27.734 1 86.88 74 GLY A C 1
ATOM 556 O O . GLY A 1 74 ? 11.398 -31.078 -27.344 1 86.88 74 GLY A O 1
ATOM 557 N N . HIS A 1 75 ? 10.023 -29.312 -27.562 1 87.06 75 HIS A N 1
ATOM 558 C CA . HIS A 1 75 ? 8.812 -30.094 -27.297 1 87.06 75 HIS A CA 1
ATOM 559 C C . HIS A 1 75 ? 7.695 -29.719 -28.25 1 87.06 75 HIS A C 1
ATOM 561 O O . HIS A 1 75 ? 7.613 -28.562 -28.703 1 87.06 75 HIS A O 1
ATOM 567 N N . ILE A 1 76 ? 7.027 -30.656 -28.594 1 88.62 76 ILE A N 1
ATOM 568 C CA . ILE A 1 76 ? 5.871 -30.484 -29.469 1 88.62 76 ILE A CA 1
ATOM 569 C C . ILE A 1 76 ? 4.602 -30.922 -28.734 1 88.62 76 ILE A C 1
ATOM 571 O O . ILE A 1 76 ? 4.621 -31.906 -27.984 1 88.62 76 ILE A O 1
ATOM 575 N N . ASN A 1 77 ? 3.668 -30.156 -28.797 1 89.19 77 ASN A N 1
ATOM 576 C CA . ASN A 1 77 ? 2.396 -30.484 -28.156 1 89.19 77 ASN A CA 1
ATOM 577 C C . ASN A 1 77 ? 1.228 -29.797 -28.859 1 89.19 77 ASN A C 1
ATOM 579 O O . ASN A 1 77 ? 1.424 -29.062 -29.828 1 89.19 77 ASN A O 1
ATOM 583 N N . ALA A 1 78 ? 0.108 -30.172 -28.469 1 93.81 78 ALA A N 1
ATOM 584 C CA . ALA A 1 78 ? -1.119 -29.594 -29 1 93.81 78 ALA A CA 1
ATOM 585 C C . ALA A 1 78 ? -2.242 -29.641 -27.969 1 93.81 78 ALA A C 1
ATOM 587 O O . ALA A 1 78 ? -2.129 -30.328 -26.953 1 93.81 78 ALA A O 1
ATOM 588 N N . PHE A 1 79 ? -3.225 -28.797 -28.219 1 94.44 79 PHE A N 1
ATOM 589 C CA . PHE A 1 79 ? -4.438 -28.906 -27.422 1 94.44 79 PHE A CA 1
ATOM 590 C C . PHE A 1 79 ? -5.664 -28.531 -28.25 1 94.44 79 PHE A C 1
ATOM 592 O O . PHE A 1 79 ? -5.555 -27.812 -29.234 1 94.44 79 PHE A O 1
ATOM 599 N N . THR A 1 80 ? -6.777 -29.078 -27.844 1 95.88 80 THR A N 1
ATOM 600 C CA . THR A 1 80 ? -8.078 -28.781 -28.438 1 95.88 80 THR A CA 1
ATOM 601 C C . THR A 1 80 ? -9.031 -28.203 -27.391 1 95.88 80 THR A C 1
ATOM 603 O O . THR A 1 80 ? -9.078 -28.672 -26.25 1 95.88 80 THR A O 1
ATOM 606 N N . SER A 1 81 ? -9.578 -27.109 -27.719 1 95.44 81 SER A N 1
ATOM 607 C CA . SER A 1 81 ? -10.586 -26.5 -26.859 1 95.44 81 SER A CA 1
ATOM 608 C C . SER A 1 81 ? -11.945 -26.438 -27.562 1 95.44 81 SER A C 1
ATOM 610 O O . SER A 1 81 ? -12.164 -27.125 -28.562 1 95.44 81 SER A O 1
ATOM 612 N N . PHE A 1 82 ? -12.883 -25.672 -26.969 1 95.31 82 PHE A N 1
ATOM 613 C CA . PHE A 1 82 ? -14.211 -25.5 -27.562 1 95.31 82 PHE A CA 1
ATOM 614 C C . PHE A 1 82 ? -14.125 -24.797 -28.906 1 95.31 82 PHE A C 1
ATOM 616 O O . PHE A 1 82 ? -14.883 -25.125 -29.828 1 95.31 82 PHE A O 1
ATOM 623 N N . ASP A 1 83 ? -13.141 -23.906 -29.016 1 95.19 83 ASP A N 1
ATOM 624 C CA . ASP A 1 83 ? -13.234 -22.984 -30.156 1 95.19 83 ASP A CA 1
ATOM 625 C C . ASP A 1 83 ? -12.023 -23.125 -31.078 1 95.19 83 ASP A C 1
ATOM 627 O O . ASP A 1 83 ? -12.047 -22.641 -32.219 1 95.19 83 ASP A O 1
ATOM 631 N N . GLN A 1 84 ? -11.016 -23.797 -30.562 1 95.81 84 GLN A N 1
ATOM 632 C CA . GLN A 1 84 ? -9.797 -23.828 -31.375 1 95.81 84 GLN A CA 1
ATOM 633 C C . GLN A 1 84 ? -8.961 -25.062 -31.062 1 95.81 84 GLN A C 1
ATOM 635 O O . GLN A 1 84 ? -9.156 -25.719 -30.047 1 95.81 84 GLN A O 1
ATOM 640 N N . THR A 1 85 ? -8.133 -25.406 -31.953 1 96.56 85 THR A N 1
ATOM 641 C CA . THR A 1 85 ? -7.051 -26.375 -31.797 1 96.56 85 THR A CA 1
ATOM 642 C C . THR A 1 85 ? -5.699 -25.734 -32.062 1 96.56 85 THR A C 1
ATOM 644 O O . THR A 1 85 ? -5.555 -24.969 -33.031 1 96.56 85 THR A O 1
ATOM 647 N N . CYS A 1 86 ? -4.797 -25.906 -31.219 1 97 86 CYS A N 1
ATOM 648 C CA . CYS A 1 86 ? -3.484 -25.281 -31.359 1 97 86 CYS A CA 1
ATOM 649 C C . CYS A 1 86 ? -2.379 -26.328 -31.359 1 97 86 CYS A C 1
ATOM 651 O O . CYS A 1 86 ? -2.367 -27.219 -30.5 1 97 86 CYS A O 1
ATOM 653 N N . TYR A 1 87 ? -1.54 -26.266 -32.312 1 96.69 87 TYR A N 1
ATOM 654 C CA . TYR A 1 87 ? -0.331 -27.078 -32.406 1 96.69 87 TYR A CA 1
ATOM 655 C C . TYR A 1 87 ? 0.914 -26.219 -32.188 1 96.69 87 TYR A C 1
ATOM 657 O O . TYR A 1 87 ? 1.053 -25.141 -32.781 1 96.69 87 TYR A O 1
ATOM 665 N N . TYR A 1 88 ? 1.771 -26.672 -31.328 1 94.62 88 TYR A N 1
ATOM 666 C CA . TYR A 1 88 ? 2.891 -25.766 -31.078 1 94.62 88 TYR A CA 1
ATOM 667 C C . TYR A 1 88 ? 4.168 -26.562 -30.812 1 94.62 88 TYR A C 1
ATOM 669 O O . TYR A 1 88 ? 4.117 -27.719 -30.391 1 94.62 88 TYR A O 1
ATOM 677 N N . VAL A 1 89 ? 5.293 -25.906 -31.047 1 94.5 89 VAL A N 1
ATOM 678 C CA . VAL A 1 89 ? 6.648 -26.391 -30.797 1 94.5 89 VAL A CA 1
ATOM 679 C C . VAL A 1 89 ? 7.461 -25.297 -30.094 1 94.5 89 VAL A C 1
ATOM 681 O O . VAL A 1 89 ? 7.383 -24.125 -30.469 1 94.5 89 VAL A O 1
ATOM 684 N N . VAL A 1 90 ? 8.055 -25.656 -29.062 1 93.19 90 VAL A N 1
ATOM 685 C CA . VAL A 1 90 ? 8.992 -24.766 -28.391 1 93.19 90 VAL A CA 1
ATOM 686 C C . VAL A 1 90 ? 10.391 -25.375 -28.422 1 93.19 90 VAL A C 1
ATOM 688 O O . VAL A 1 90 ? 10.57 -26.562 -28.078 1 93.19 90 VAL A O 1
ATOM 691 N N . MET A 1 91 ? 11.336 -24.625 -28.828 1 90.88 91 MET A N 1
ATOM 692 C CA . MET A 1 91 ? 12.672 -25.188 -28.984 1 90.88 91 MET A CA 1
ATOM 693 C C . MET A 1 91 ? 13.727 -24.078 -28.969 1 90.88 91 MET A C 1
ATOM 695 O O . MET A 1 91 ? 13.391 -22.891 -28.938 1 90.88 91 MET A O 1
ATOM 699 N N . SER A 1 92 ? 14.953 -24.562 -29.047 1 86.75 92 SER A N 1
ATOM 700 C CA . SER A 1 92 ? 16.062 -23.625 -29.156 1 86.75 92 SER A CA 1
ATOM 701 C C . SER A 1 92 ? 16.016 -22.828 -30.469 1 86.75 92 SER A C 1
ATOM 703 O O . SER A 1 92 ? 15.648 -23.375 -31.5 1 86.75 92 SER A O 1
ATOM 705 N N . SER A 1 93 ? 16.438 -21.609 -30.344 1 88.62 93 SER A N 1
ATOM 706 C CA . SER A 1 93 ? 16.391 -20.719 -31.5 1 88.62 93 SER A CA 1
ATOM 707 C C . SER A 1 93 ? 17.266 -21.25 -32.625 1 88.62 93 SER A C 1
ATOM 709 O O . SER A 1 93 ? 16.984 -20.969 -33.812 1 88.62 93 SER A O 1
ATOM 711 N N . ARG A 1 94 ? 18.25 -22.062 -32.281 1 84.12 94 ARG A N 1
ATOM 712 C CA . ARG A 1 94 ? 19.156 -22.641 -33.281 1 84.12 94 ARG A CA 1
ATOM 713 C C . ARG A 1 94 ? 18.406 -23.547 -34.25 1 84.12 94 ARG A C 1
ATOM 715 O O . ARG A 1 94 ? 18.828 -23.734 -35.406 1 84.12 94 ARG A O 1
ATOM 722 N N . TYR A 1 95 ? 17.344 -24.062 -33.812 1 87.94 95 TYR A N 1
ATOM 723 C CA . TYR A 1 95 ? 16.609 -25.031 -34.625 1 87.94 95 TYR A CA 1
ATOM 724 C C . TYR A 1 95 ? 15.258 -24.469 -35.062 1 87.94 95 TYR A C 1
ATOM 726 O O . TYR A 1 95 ? 14.297 -25.219 -35.25 1 87.94 95 TYR A O 1
ATOM 734 N N . PHE A 1 96 ? 15.219 -23.156 -35.219 1 91.56 96 PHE A N 1
ATOM 735 C CA . PHE A 1 96 ? 13.992 -22.453 -35.562 1 91.56 96 PHE A CA 1
ATOM 736 C C . PHE A 1 96 ? 13.398 -22.984 -36.875 1 91.56 96 PHE A C 1
ATOM 738 O O . PHE A 1 96 ? 12.211 -23.297 -36.938 1 91.56 96 PHE A O 1
ATOM 745 N N . GLU A 1 97 ? 14.211 -23.188 -37.844 1 93.19 97 GLU A N 1
ATOM 746 C CA . GLU A 1 97 ? 13.727 -23.641 -39.156 1 93.19 97 GLU A CA 1
ATOM 747 C C . GLU A 1 97 ? 13.188 -25.078 -39.062 1 93.19 97 GLU A C 1
ATOM 749 O O . GLU A 1 97 ? 12.18 -25.391 -39.688 1 93.19 97 GLU A O 1
ATOM 754 N N . THR A 1 98 ? 13.852 -25.891 -38.344 1 91.62 98 THR A N 1
ATOM 755 C CA . THR A 1 98 ? 13.406 -27.281 -38.156 1 91.62 98 THR A CA 1
ATOM 756 C C . THR A 1 98 ? 12.008 -27.312 -37.531 1 91.62 98 THR A C 1
ATOM 758 O O . THR A 1 98 ? 11.172 -28.125 -37.969 1 91.62 98 THR A O 1
ATOM 761 N N . GLY A 1 99 ? 11.789 -26.516 -36.594 1 92.38 99 GLY A N 1
ATOM 762 C CA . GLY A 1 99 ? 10.484 -26.469 -35.969 1 92.38 99 GLY A CA 1
ATOM 763 C C . GLY A 1 99 ? 9.375 -26.078 -36.938 1 92.38 99 GLY A C 1
ATOM 764 O O . GLY A 1 99 ? 8.297 -26.688 -36.906 1 92.38 99 GLY A O 1
ATOM 765 N N . LEU A 1 100 ? 9.641 -25.094 -37.75 1 95.06 100 LEU A N 1
ATOM 766 C CA . LEU A 1 100 ? 8.664 -24.641 -38.719 1 95.06 100 LEU A CA 1
ATOM 767 C C . LEU A 1 100 ? 8.398 -25.734 -39.75 1 95.06 100 LEU A C 1
ATOM 769 O O . LEU A 1 100 ? 7.25 -25.938 -40.156 1 95.06 100 LEU A O 1
ATOM 773 N N . ASP A 1 101 ? 9.438 -26.328 -40.156 1 94.88 101 ASP A N 1
ATOM 774 C CA . ASP A 1 101 ? 9.336 -27.422 -41.125 1 94.88 101 ASP A CA 1
ATOM 775 C C . ASP A 1 101 ? 8.469 -28.547 -40.594 1 94.88 101 ASP A C 1
ATOM 777 O O . ASP A 1 101 ? 7.586 -29.047 -41.312 1 94.88 101 ASP A O 1
ATOM 781 N N . ILE A 1 102 ? 8.688 -28.891 -39.406 1 93.69 102 ILE A N 1
ATOM 782 C CA . ILE A 1 102 ? 7.973 -30.016 -38.812 1 93.69 102 ILE A CA 1
ATOM 783 C C . ILE A 1 102 ? 6.492 -29.656 -38.656 1 93.69 102 ILE A C 1
ATOM 785 O O . ILE A 1 102 ? 5.629 -30.469 -39.031 1 93.69 102 ILE A O 1
ATOM 789 N N . LEU A 1 103 ? 6.207 -28.516 -38.188 1 94.5 103 LEU A N 1
ATOM 790 C CA . LEU A 1 103 ? 4.82 -28.109 -38 1 94.5 103 LEU A CA 1
ATOM 791 C C . LEU A 1 103 ? 4.09 -28 -39.312 1 94.5 103 LEU A C 1
ATOM 793 O O . LEU A 1 103 ? 2.934 -28.406 -39.438 1 94.5 103 LEU A O 1
ATOM 797 N N . ALA A 1 104 ? 4.766 -27.406 -40.281 1 95.19 104 ALA A N 1
ATOM 798 C CA . ALA A 1 104 ? 4.172 -27.266 -41.594 1 95.19 104 ALA A CA 1
ATOM 799 C C . ALA A 1 104 ? 3.873 -28.641 -42.219 1 95.19 104 ALA A C 1
ATOM 801 O O . ALA A 1 104 ? 2.805 -28.844 -42.781 1 95.19 104 ALA A O 1
ATOM 802 N N . ASP A 1 105 ? 4.746 -29.547 -42.031 1 94.69 105 ASP A N 1
ATOM 803 C CA . ASP A 1 105 ? 4.578 -30.891 -42.594 1 94.69 105 ASP A CA 1
ATOM 804 C C . ASP A 1 105 ? 3.438 -31.625 -41.875 1 94.69 105 ASP A C 1
ATOM 806 O O . ASP A 1 105 ? 2.609 -32.25 -42.531 1 94.69 105 ASP A O 1
ATOM 810 N N . ALA A 1 106 ? 3.412 -31.531 -40.594 1 93.44 106 ALA A N 1
ATOM 811 C CA . ALA A 1 106 ? 2.381 -32.219 -39.812 1 93.44 106 ALA A CA 1
ATOM 812 C C . ALA A 1 106 ? 0.99 -31.703 -40.188 1 93.44 106 ALA A C 1
ATOM 814 O O . ALA A 1 106 ? 0.052 -32.5 -40.344 1 93.44 106 ALA A O 1
ATOM 815 N N . ILE A 1 107 ? 0.866 -30.453 -40.438 1 93.56 107 ILE A N 1
ATOM 816 C CA . ILE A 1 107 ? -0.44 -29.828 -40.625 1 93.56 107 ILE A CA 1
ATOM 817 C C . ILE A 1 107 ? -0.872 -30 -42.094 1 93.56 107 ILE A C 1
ATOM 819 O O . ILE A 1 107 ? -2.049 -30.25 -42.375 1 93.56 107 ILE A O 1
ATOM 823 N N . GLN A 1 108 ? 0.067 -29.953 -43.031 1 92 108 GLN A N 1
ATOM 824 C CA . GLN A 1 108 ? -0.295 -29.891 -44.438 1 92 108 GLN A CA 1
ATOM 825 C C . GLN A 1 108 ? -0.269 -31.281 -45.062 1 92 108 GLN A C 1
ATOM 827 O O . GLN A 1 108 ? -0.968 -31.547 -46.062 1 92 108 GLN A O 1
ATOM 832 N N . ASN A 1 109 ? 0.493 -32.219 -44.438 1 92.06 109 ASN A N 1
ATOM 833 C CA . ASN A 1 109 ? 0.759 -33.438 -45.156 1 92.06 109 ASN A CA 1
ATOM 834 C C . ASN A 1 109 ? 0.498 -34.688 -44.281 1 92.06 109 ASN A C 1
ATOM 836 O O . ASN A 1 109 ? 1.072 -35.75 -44.5 1 92.06 109 ASN A O 1
ATOM 840 N N . SER A 1 110 ? -0.299 -34.5 -43.312 1 92.44 110 SER A N 1
ATOM 841 C CA . SER A 1 110 ? -0.601 -35.688 -42.469 1 92.44 110 SER A CA 1
ATOM 842 C C . SER A 1 110 ? -1.212 -36.812 -43.312 1 92.44 110 SER A C 1
ATOM 844 O O . SER A 1 110 ? -2.035 -36.562 -44.188 1 92.44 110 SER A O 1
ATOM 846 N N . SER A 1 111 ? -0.836 -38 -43.031 1 91.25 111 SER A N 1
ATOM 847 C CA . SER A 1 111 ? -1.262 -39.156 -43.844 1 91.25 111 SER A CA 1
ATOM 848 C C . SER A 1 111 ? -2.621 -39.656 -43.406 1 91.25 111 SER A C 1
ATOM 850 O O . SER A 1 111 ? -3.316 -40.344 -44.156 1 91.25 111 SER A O 1
ATOM 852 N N . PHE A 1 112 ? -3.008 -39.438 -42.25 1 93.56 112 PHE A N 1
ATOM 853 C CA . PHE A 1 112 ? -4.211 -40 -41.625 1 93.56 112 PHE A CA 1
ATOM 854 C C . PHE A 1 112 ? -4.328 -41.469 -41.938 1 93.56 112 PHE A C 1
ATOM 856 O O . PHE A 1 112 ? -5.359 -41.938 -42.438 1 93.56 112 PHE A O 1
ATOM 863 N N . ASP A 1 113 ? -3.283 -42.188 -41.562 1 92 113 ASP A N 1
ATOM 864 C CA . ASP A 1 113 ? -3.217 -43.625 -41.812 1 92 113 ASP A CA 1
ATOM 865 C C . ASP A 1 113 ? -4.344 -44.375 -41.094 1 92 113 ASP A C 1
ATOM 867 O O . ASP A 1 113 ? -4.613 -44.125 -39.938 1 92 113 ASP A O 1
ATOM 871 N N . ALA A 1 114 ? -4.93 -45.344 -41.812 1 92.38 114 ALA A N 1
ATOM 872 C CA . ALA A 1 114 ? -6.113 -46.031 -41.312 1 92.38 114 ALA A CA 1
ATOM 873 C C . ALA A 1 114 ? -5.762 -46.906 -40.094 1 92.38 114 ALA A C 1
ATOM 875 O O . ALA A 1 114 ? -6.527 -47 -39.156 1 92.38 114 ALA A O 1
ATOM 876 N N . ASP A 1 115 ? -4.699 -47.562 -40.219 1 89.62 115 ASP A N 1
ATOM 877 C CA . ASP A 1 115 ? -4.289 -48.438 -39.125 1 89.62 115 ASP A CA 1
ATOM 878 C C . ASP A 1 115 ? -3.955 -47.625 -37.875 1 89.62 115 ASP A C 1
ATOM 880 O O . ASP A 1 115 ? -4.297 -48.031 -36.75 1 89.62 115 ASP A O 1
ATOM 884 N N . GLU A 1 116 ? -3.307 -46.531 -38.094 1 89.06 116 GLU A N 1
ATOM 885 C CA . GLU A 1 116 ? -2.977 -45.656 -36.969 1 89.06 116 GLU A CA 1
ATOM 886 C C . GLU A 1 116 ? -4.234 -45.062 -36.344 1 89.06 116 GLU A C 1
ATOM 888 O O . GLU A 1 116 ? -4.293 -44.875 -35.156 1 89.06 116 GLU A O 1
ATOM 893 N N . LEU A 1 117 ? -5.164 -44.719 -37.125 1 93.06 117 LEU A N 1
ATOM 894 C CA . LEU A 1 117 ? -6.422 -44.156 -36.625 1 93.06 117 LEU A CA 1
ATOM 895 C C . LEU A 1 117 ? -7.113 -45.156 -35.688 1 93.06 117 LEU A C 1
ATOM 897 O O . LEU A 1 117 ? -7.602 -44.781 -34.625 1 93.06 117 LEU A O 1
ATOM 901 N N . GLU A 1 118 ? -7.121 -46.406 -36.125 1 90.25 118 GLU A N 1
ATOM 902 C CA . GLU A 1 118 ? -7.758 -47.438 -35.312 1 90.25 118 GLU A CA 1
ATOM 903 C C . GLU A 1 118 ? -7.078 -47.562 -33.938 1 90.25 118 GLU A C 1
ATOM 905 O O . GLU A 1 118 ? -7.75 -47.688 -32.938 1 90.25 118 GLU A O 1
ATOM 910 N N . ARG A 1 119 ? -5.855 -47.469 -33.906 1 86.31 119 ARG A N 1
ATOM 911 C CA . ARG A 1 119 ? -5.102 -47.531 -32.656 1 86.31 119 ARG A CA 1
ATOM 912 C C . ARG A 1 119 ? -5.363 -46.312 -31.781 1 86.31 119 ARG A C 1
ATOM 914 O O . ARG A 1 119 ? -5.492 -46.438 -30.562 1 86.31 119 ARG A O 1
ATOM 921 N N . GLU A 1 120 ? -5.371 -45.25 -32.469 1 88.56 120 GLU A N 1
ATOM 922 C CA . GLU A 1 120 ? -5.551 -44 -31.703 1 88.56 120 GLU A CA 1
ATOM 923 C C . GLU A 1 120 ? -6.961 -43.906 -31.141 1 88.56 120 GLU A C 1
ATOM 925 O O . GLU A 1 120 ? -7.156 -43.344 -30.047 1 88.56 120 GLU A O 1
ATOM 930 N N . LEU A 1 121 ? -7.895 -44.344 -31.812 1 91.5 121 LEU A N 1
ATOM 931 C CA . LEU A 1 121 ? -9.258 -44.344 -31.297 1 91.5 121 LEU A CA 1
ATOM 932 C C . LEU A 1 121 ? -9.352 -45.188 -30.016 1 91.5 121 LEU A C 1
ATOM 934 O O . LEU A 1 121 ? -10.094 -44.812 -29.094 1 91.5 121 LEU A O 1
ATOM 938 N N . GLU A 1 122 ? -8.586 -46.219 -29.906 1 85.81 122 GLU A N 1
ATOM 939 C CA . GLU A 1 122 ? -8.523 -47 -28.688 1 85.81 122 GLU A CA 1
ATOM 940 C C . GLU A 1 122 ? -7.906 -46.219 -27.531 1 85.81 122 GLU A C 1
ATOM 942 O O . GLU A 1 122 ? -8.336 -46.344 -26.391 1 85.81 122 GLU A O 1
ATOM 947 N N . VAL A 1 123 ? -6.914 -45.5 -27.906 1 81.75 123 VAL A N 1
ATOM 948 C CA . VAL A 1 123 ? -6.254 -44.656 -26.906 1 81.75 123 VAL A CA 1
ATOM 949 C C . VAL A 1 123 ? -7.227 -43.625 -26.375 1 81.75 123 VAL A C 1
ATOM 951 O O . VAL A 1 123 ? -7.277 -43.375 -25.172 1 81.75 123 VAL A O 1
ATOM 954 N N . ILE A 1 124 ? -7.953 -42.969 -27.266 1 89.06 124 ILE A N 1
ATOM 955 C CA . ILE A 1 124 ? -8.906 -41.938 -26.891 1 89.06 124 ILE A CA 1
ATOM 956 C C . ILE A 1 124 ? -10 -42.531 -26.016 1 89.06 124 ILE A C 1
ATOM 958 O O . ILE A 1 124 ? -10.484 -41.875 -25.078 1 89.06 124 ILE A O 1
ATOM 962 N N . GLN A 1 125 ? -10.336 -43.719 -26.297 1 87.31 125 GLN A N 1
ATOM 963 C CA . GLN A 1 125 ? -11.312 -44.406 -25.453 1 87.31 125 GLN A CA 1
ATOM 964 C C . GLN A 1 125 ? -10.805 -44.562 -24.031 1 87.31 125 GLN A C 1
ATOM 966 O O . GLN A 1 125 ? -11.562 -44.375 -23.062 1 87.31 125 GLN A O 1
ATOM 971 N N . GLU A 1 126 ? -9.578 -44.875 -23.953 1 79.81 126 GLU A N 1
ATOM 972 C CA . GLU A 1 126 ? -8.977 -45 -22.625 1 79.81 126 GLU A CA 1
ATOM 973 C C . GLU A 1 126 ? -8.922 -43.656 -21.922 1 79.81 126 GLU A C 1
ATOM 975 O O . GLU A 1 126 ? -9.055 -43.562 -20.688 1 79.81 126 GLU A O 1
ATOM 980 N N . GLU A 1 127 ? -8.703 -42.594 -22.688 1 82.44 127 GLU A N 1
ATOM 981 C CA . GLU A 1 127 ? -8.703 -41.25 -22.125 1 82.44 127 GLU A CA 1
ATOM 982 C C . GLU A 1 127 ? -10.078 -40.875 -21.578 1 82.44 127 GLU A C 1
ATOM 984 O O . GLU A 1 127 ? -10.188 -40.188 -20.547 1 82.44 127 GLU A O 1
ATOM 989 N N . ILE A 1 128 ? -11.047 -41.219 -22.297 1 87.38 128 ILE A N 1
ATOM 990 C CA . ILE A 1 128 ? -12.414 -40.969 -21.875 1 87.38 128 ILE A CA 1
ATOM 991 C C . ILE A 1 128 ? -12.68 -41.688 -20.547 1 87.38 128 ILE A C 1
ATOM 993 O O . ILE A 1 128 ? -13.242 -41.125 -19.625 1 87.38 128 ILE A O 1
ATOM 997 N N . LYS A 1 129 ? -12.211 -42.906 -20.438 1 82.19 129 LYS A N 1
ATOM 998 C CA . LYS A 1 129 ? -12.391 -43.688 -19.219 1 82.19 129 LYS A CA 1
ATOM 999 C C . LYS A 1 129 ? -11.609 -43.094 -18.047 1 82.19 129 LYS A C 1
ATOM 1001 O O . LYS A 1 129 ? -12.102 -43.062 -16.922 1 82.19 129 LYS A O 1
ATOM 1006 N N . ARG A 1 130 ? -10.445 -42.625 -18.375 1 78.44 130 ARG A N 1
ATOM 1007 C CA . ARG A 1 130 ? -9.633 -41.969 -17.344 1 78.44 130 ARG A CA 1
ATOM 1008 C C . ARG A 1 130 ? -10.312 -40.688 -16.828 1 78.44 130 ARG A C 1
ATOM 1010 O O . ARG A 1 130 ? -10.273 -40.406 -15.633 1 78.44 130 ARG A O 1
ATOM 1017 N N . GLY A 1 131 ? -10.859 -39.938 -17.734 1 81 131 GLY A N 1
ATOM 1018 C CA . GLY A 1 131 ? -11.586 -38.75 -17.344 1 81 131 GLY A CA 1
ATOM 1019 C C . GLY A 1 131 ? -12.758 -39.031 -16.422 1 81 131 GLY A C 1
ATOM 1020 O O . GLY A 1 131 ? -13.016 -38.281 -15.492 1 81 131 GLY A O 1
ATOM 1021 N N . LYS A 1 132 ? -13.344 -40.125 -16.656 1 80.5 132 LYS A N 1
ATOM 1022 C CA . LYS A 1 132 ? -14.484 -40.531 -15.828 1 80.5 132 LYS A CA 1
ATOM 1023 C C . LYS A 1 132 ? -14.039 -40.906 -14.422 1 80.5 132 LYS A C 1
ATOM 1025 O O . LYS A 1 132 ? -14.828 -40.844 -13.477 1 80.5 132 LYS A O 1
ATOM 1030 N N . ASP A 1 133 ? -12.844 -41.281 -14.352 1 78.31 133 ASP A N 1
ATOM 1031 C CA . ASP A 1 133 ? -12.297 -41.719 -13.062 1 78.31 133 ASP A CA 1
ATOM 1032 C C . ASP A 1 133 ? -11.875 -40.5 -12.227 1 78.31 133 ASP A C 1
ATOM 1034 O O . ASP A 1 133 ? -11.523 -40.656 -11.055 1 78.31 133 ASP A O 1
ATOM 1038 N N . ASN A 1 134 ? -11.898 -39.344 -12.805 1 83.81 134 ASN A N 1
ATOM 1039 C CA . ASN A 1 134 ? -11.555 -38.125 -12.094 1 83.81 134 ASN A CA 1
ATOM 1040 C C . ASN A 1 134 ? -12.805 -37.344 -11.695 1 83.81 134 ASN A C 1
ATOM 1042 O O . ASN A 1 134 ? -13.367 -36.594 -12.516 1 83.81 134 ASN A O 1
ATOM 1046 N N . PRO A 1 135 ? -13.133 -37.375 -10.43 1 84.44 135 PRO A N 1
ATOM 1047 C CA . PRO A 1 135 ? -14.398 -36.781 -10 1 84.44 135 PRO A CA 1
ATOM 1048 C C . PRO A 1 135 ? -14.469 -35.281 -10.266 1 84.44 135 PRO A C 1
ATOM 1050 O O . PRO A 1 135 ? -15.531 -34.75 -10.594 1 84.44 135 PRO A O 1
ATOM 1053 N N . SER A 1 136 ? -13.391 -34.594 -10.047 1 88 136 SER A N 1
ATOM 1054 C CA . SER A 1 136 ? -13.375 -33.156 -10.297 1 88 136 SER A CA 1
ATOM 1055 C C . SER A 1 136 ? -13.664 -32.844 -11.766 1 88 136 SER A C 1
ATOM 1057 O O . SER A 1 136 ? -14.43 -31.922 -12.07 1 88 136 SER A O 1
ATOM 1059 N N . ARG A 1 137 ? -13.086 -33.5 -12.625 1 88.31 137 ARG A N 1
ATOM 1060 C CA . ARG A 1 137 ? -13.32 -33.344 -14.055 1 88.31 137 ARG A CA 1
ATOM 1061 C C . ARG A 1 137 ? -14.758 -33.688 -14.43 1 88.31 137 ARG A C 1
ATOM 1063 O O . ARG A 1 137 ? -15.383 -32.969 -15.227 1 88.31 137 ARG A O 1
ATOM 1070 N N . GLU A 1 138 ? -15.211 -34.719 -13.875 1 88.94 138 GLU A N 1
ATOM 1071 C CA . GLU A 1 138 ? -16.578 -35.125 -14.148 1 88.94 138 GLU A CA 1
ATOM 1072 C C . GLU A 1 138 ? -17.578 -34.062 -13.711 1 88.94 138 GLU A C 1
ATOM 1074 O O . GLU A 1 138 ? -18.578 -33.812 -14.406 1 88.94 138 GLU A O 1
ATOM 1079 N N . ALA A 1 139 ? -17.359 -33.562 -12.57 1 92.69 139 ALA A N 1
ATOM 1080 C CA . ALA A 1 139 ? -18.25 -32.5 -12.078 1 92.69 139 ALA A CA 1
ATOM 1081 C C . ALA A 1 139 ? -18.234 -31.297 -13.008 1 92.69 139 ALA A C 1
ATOM 1083 O O . ALA A 1 139 ? -19.281 -30.672 -13.227 1 92.69 139 ALA A O 1
ATOM 1084 N N . SER A 1 140 ? -17.141 -30.938 -13.516 1 93.81 140 SER A N 1
ATOM 1085 C CA . SER A 1 140 ? -17.016 -29.797 -14.422 1 93.81 140 SER A CA 1
ATOM 1086 C C . SER A 1 140 ? -17.75 -30.062 -15.734 1 93.81 140 SER A C 1
ATOM 1088 O O . SER A 1 140 ? -18.406 -29.172 -16.266 1 93.81 140 SER A O 1
ATOM 1090 N N . LEU A 1 141 ? -17.625 -31.25 -16.219 1 93.06 141 LEU A N 1
ATOM 1091 C CA . LEU A 1 141 ? -18.328 -31.625 -17.438 1 93.06 141 LEU A CA 1
ATOM 1092 C C . LEU A 1 141 ? -19.844 -31.562 -17.234 1 93.06 141 LEU A C 1
ATOM 1094 O O . LEU A 1 141 ? -20.578 -31.094 -18.109 1 93.06 141 LEU A O 1
ATOM 1098 N N . LYS A 1 142 ? -20.234 -32.031 -16.125 1 95.19 142 LYS A N 1
ATOM 1099 C CA . LYS A 1 142 ? -21.672 -32.031 -15.828 1 95.19 142 LYS A CA 1
ATOM 1100 C C . LYS A 1 142 ? -22.219 -30.609 -15.727 1 95.19 142 LYS A C 1
ATOM 1102 O O . LYS A 1 142 ? -23.375 -30.344 -16.062 1 95.19 142 LYS A O 1
ATOM 1107 N N . LEU A 1 143 ? -21.422 -29.703 -15.25 1 97.19 143 LEU A N 1
ATOM 1108 C CA . LEU A 1 143 ? -21.844 -28.312 -15.164 1 97.19 143 LEU A CA 1
ATOM 1109 C C . LEU A 1 143 ? -22.172 -27.766 -16.547 1 97.19 143 LEU A C 1
ATOM 1111 O O . LEU A 1 143 ? -23.219 -27.141 -16.75 1 97.19 143 LEU A O 1
ATOM 1115 N N . PHE A 1 144 ? -21.312 -27.953 -17.5 1 96.69 144 PHE A N 1
ATOM 1116 C CA . PHE A 1 144 ? -21.531 -27.453 -18.844 1 96.69 144 PHE A CA 1
ATOM 1117 C C . PHE A 1 144 ? -22.734 -28.141 -19.484 1 96.69 144 PHE A C 1
ATOM 1119 O O . PHE A 1 144 ? -23.547 -27.484 -20.141 1 96.69 144 PHE A O 1
ATOM 1126 N N . GLU A 1 145 ? -22.875 -29.406 -19.219 1 96.12 145 GLU A N 1
ATOM 1127 C CA . GLU A 1 145 ? -24 -30.172 -19.766 1 96.12 145 GLU A CA 1
ATOM 1128 C C . GLU A 1 145 ? -25.328 -29.656 -19.219 1 96.12 145 GLU A C 1
ATOM 1130 O O . GLU A 1 145 ? -26.344 -29.672 -19.922 1 96.12 145 GLU A O 1
ATOM 1135 N N . THR A 1 146 ? -25.281 -29.312 -17.969 1 97.56 146 THR A N 1
ATOM 1136 C CA . THR A 1 146 ? -26.5 -28.875 -17.297 1 97.56 146 THR A CA 1
ATOM 1137 C C . THR A 1 146 ? -26.797 -27.406 -17.609 1 97.56 146 THR A C 1
ATOM 1139 O O . THR A 1 146 ? -27.953 -27.016 -17.766 1 97.56 146 THR A O 1
ATOM 1142 N N . ALA A 1 147 ? -25.781 -26.578 -17.703 1 97.88 147 ALA A N 1
ATOM 1143 C CA . ALA A 1 147 ? -25.938 -25.141 -17.891 1 97.88 147 ALA A CA 1
ATOM 1144 C C . ALA A 1 147 ? -26.375 -24.797 -19.312 1 97.88 147 ALA A C 1
ATOM 1146 O O . ALA A 1 147 ? -27.203 -23.906 -19.516 1 97.88 147 ALA A O 1
ATOM 1147 N N . TYR A 1 148 ? -25.766 -25.484 -20.281 1 97.31 148 TYR A N 1
ATOM 1148 C CA . TYR A 1 148 ? -26.094 -25.219 -21.672 1 97.31 148 TYR A CA 1
ATOM 1149 C C . TYR A 1 148 ? -27.156 -26.172 -22.188 1 97.31 148 TYR A C 1
ATOM 1151 O O . TYR A 1 148 ? -26.984 -27.391 -22.125 1 97.31 148 TYR A O 1
ATOM 1159 N N . ALA A 1 149 ? -28.172 -25.578 -22.781 1 95 149 ALA A N 1
ATOM 1160 C CA . ALA A 1 149 ? -29.297 -26.391 -23.266 1 95 149 ALA A CA 1
ATOM 1161 C C . ALA A 1 149 ? -29.125 -26.719 -24.75 1 95 149 ALA A C 1
ATOM 1163 O O . ALA A 1 149 ? -29.438 -27.828 -25.172 1 95 149 ALA A O 1
ATOM 1164 N N . GLU A 1 150 ? -28.578 -25.797 -25.516 1 94.19 150 GLU A N 1
ATOM 1165 C CA . GLU A 1 150 ? -28.547 -25.969 -26.953 1 94.19 150 GLU A CA 1
ATOM 1166 C C . GLU A 1 150 ? -27.141 -25.766 -27.516 1 94.19 150 GLU A C 1
ATOM 1168 O O . GLU A 1 150 ? -26.719 -26.484 -28.422 1 94.19 150 GLU A O 1
ATOM 1173 N N . HIS A 1 151 ? -26.484 -24.844 -26.984 1 94.94 151 HIS A N 1
ATOM 1174 C CA . HIS A 1 151 ? -25.188 -24.484 -27.516 1 94.94 151 HIS A CA 1
ATOM 1175 C C . HIS A 1 151 ? -24.219 -25.656 -27.453 1 94.94 151 HIS A C 1
ATOM 1177 O O . HIS A 1 151 ? -24.234 -26.422 -26.484 1 94.94 151 HIS A O 1
ATOM 1183 N N . PRO A 1 152 ? -23.281 -25.766 -28.344 1 95.12 152 PRO A N 1
ATOM 1184 C CA . PRO A 1 152 ? -22.359 -26.906 -28.422 1 95.12 152 PRO A CA 1
ATOM 1185 C C . PRO A 1 152 ? -21.406 -26.984 -27.234 1 95.12 152 PRO A C 1
ATOM 1187 O O . PRO A 1 152 ? -20.766 -28.016 -27.016 1 95.12 152 PRO A O 1
ATOM 1190 N N . TYR A 1 153 ? -21.312 -25.938 -26.469 1 95.69 153 TYR A N 1
ATOM 1191 C CA . TYR A 1 153 ? -20.453 -25.969 -25.297 1 95.69 153 TYR A CA 1
ATOM 1192 C C . TYR A 1 153 ? -20.906 -27.016 -24.297 1 95.69 153 TYR A C 1
ATOM 1194 O O . TYR A 1 153 ? -20.172 -27.375 -23.375 1 95.69 153 TYR A O 1
ATOM 1202 N N . ARG A 1 154 ? -22.078 -27.578 -24.484 1 94.75 154 ARG A N 1
ATOM 1203 C CA . ARG A 1 154 ? -22.656 -28.578 -23.594 1 94.75 154 ARG A CA 1
ATOM 1204 C C . ARG A 1 154 ? -21.953 -29.922 -23.766 1 94.75 154 ARG A C 1
ATOM 1206 O O . ARG A 1 154 ? -22.016 -30.781 -22.891 1 94.75 154 ARG A O 1
ATOM 1213 N N . LEU A 1 155 ? -21.281 -30.062 -24.875 1 92.75 155 LEU A N 1
ATOM 1214 C CA . LEU A 1 155 ? -20.672 -31.344 -25.188 1 92.75 155 LEU A CA 1
ATOM 1215 C C . LEU A 1 155 ? -19.188 -31.344 -24.828 1 92.75 155 LEU A C 1
ATOM 1217 O O . LEU A 1 155 ? -18.516 -30.312 -24.969 1 92.75 155 LEU A O 1
ATOM 1221 N N . PRO A 1 156 ? -18.703 -32.531 -24.375 1 93.56 156 PRO A N 1
ATOM 1222 C CA . PRO A 1 156 ? -17.281 -32.594 -24.047 1 93.56 156 PRO A CA 1
ATOM 1223 C C . PRO A 1 156 ? -16.375 -32.469 -25.281 1 93.56 156 PRO A C 1
ATOM 1225 O O . PRO A 1 156 ? -16.734 -33 -26.344 1 93.56 156 PRO A O 1
ATOM 1228 N N . VAL A 1 157 ? -15.25 -31.875 -25.156 1 94.44 157 VAL A N 1
ATOM 1229 C CA . VAL A 1 157 ? -14.297 -31.656 -26.25 1 94.44 157 VAL A CA 1
ATOM 1230 C C . VAL A 1 157 ? -13.828 -33 -26.781 1 94.44 157 VAL A C 1
ATOM 1232 O O . VAL A 1 157 ? -13.664 -33.188 -28 1 94.44 157 VAL A O 1
ATOM 1235 N N . ILE A 1 158 ? -13.703 -33.969 -25.875 1 93.5 158 ILE A N 1
ATOM 1236 C CA . ILE A 1 158 ? -13.133 -35.25 -26.219 1 93.5 158 ILE A CA 1
ATOM 1237 C C . ILE A 1 158 ? -14.18 -36.125 -26.922 1 93.5 158 ILE A C 1
ATOM 1239 O O . ILE A 1 158 ? -13.852 -37.125 -27.531 1 93.5 158 ILE A O 1
ATOM 1243 N N . GLY A 1 159 ? -15.43 -35.781 -26.953 1 92.75 159 GLY A N 1
ATOM 1244 C CA . GLY A 1 159 ? -16.5 -36.562 -27.547 1 92.75 159 GLY A CA 1
ATOM 1245 C C . GLY A 1 159 ? -17.047 -37.625 -26.594 1 92.75 159 GLY A C 1
ATOM 1246 O O . GLY A 1 159 ? -16.812 -37.562 -25.391 1 92.75 159 GLY A O 1
ATOM 1247 N N . THR A 1 160 ? -17.891 -38.469 -27.172 1 91.5 160 THR A N 1
ATOM 1248 C CA . THR A 1 160 ? -18.469 -39.594 -26.422 1 91.5 160 THR A CA 1
ATOM 1249 C C . THR A 1 160 ? -17.891 -40.938 -26.891 1 91.5 160 THR A C 1
ATOM 1251 O O . THR A 1 160 ? -17.344 -41 -28 1 91.5 160 THR A O 1
ATOM 1254 N N . SER A 1 161 ? -17.969 -41.906 -25.953 1 91.19 161 SER A N 1
ATOM 1255 C CA . SER A 1 161 ? -17.5 -43.219 -26.328 1 91.19 161 SER A CA 1
ATOM 1256 C C . SER A 1 161 ? -18.172 -43.719 -27.594 1 91.19 161 SER A C 1
ATOM 1258 O O . SER A 1 161 ? -17.547 -44.344 -28.438 1 91.19 161 SER A O 1
ATOM 1260 N N . GLU A 1 162 ? -19.391 -43.406 -27.781 1 92.31 162 GLU A N 1
ATOM 1261 C CA . GLU A 1 162 ? -20.172 -43.844 -28.922 1 92.31 162 GLU A CA 1
ATOM 1262 C C . GLU A 1 162 ? -19.703 -43.156 -30.203 1 92.31 162 GLU A C 1
ATOM 1264 O O . GLU A 1 162 ? -19.516 -43.812 -31.234 1 92.31 162 GLU A O 1
ATOM 1269 N N . SER A 1 163 ? -19.562 -41.875 -30.156 1 93.62 163 SER A N 1
ATOM 1270 C CA . SER A 1 163 ? -19.141 -41.156 -31.344 1 93.62 163 SER A CA 1
ATOM 1271 C C . SER A 1 163 ? -17.734 -41.562 -31.766 1 93.62 163 SER A C 1
ATOM 1273 O O . SER A 1 163 ? -17.484 -41.781 -32.969 1 93.62 163 SER A O 1
ATOM 1275 N N . VAL A 1 164 ? -16.844 -41.688 -30.859 1 93.06 164 VAL A N 1
ATOM 1276 C CA . VAL A 1 164 ? -15.445 -42 -31.156 1 93.06 164 VAL A CA 1
ATOM 1277 C C . VAL A 1 164 ? -15.336 -43.375 -31.797 1 93.06 164 VAL A C 1
ATOM 1279 O O . VAL A 1 164 ? -14.531 -43.562 -32.719 1 93.06 164 VAL A O 1
ATOM 1282 N N . ASP A 1 165 ? -16.141 -44.281 -31.344 1 91.25 165 ASP A N 1
ATOM 1283 C CA . ASP A 1 165 ? -16.109 -45.656 -31.875 1 91.25 165 ASP A CA 1
ATOM 1284 C C . ASP A 1 165 ? -16.656 -45.688 -33.312 1 91.25 165 ASP A C 1
ATOM 1286 O O . ASP A 1 165 ? -16.359 -46.625 -34.031 1 91.25 165 ASP A O 1
ATOM 1290 N N . SER A 1 166 ? -17.297 -44.75 -33.719 1 92.75 166 SER A N 1
ATOM 1291 C CA . SER A 1 166 ? -17.984 -44.781 -35 1 92.75 166 SER A CA 1
ATOM 1292 C C . SER A 1 166 ? -17.141 -44.125 -36.094 1 92.75 166 SER A C 1
ATOM 1294 O O . SER A 1 166 ? -17.438 -44.281 -37.281 1 92.75 166 SER A O 1
ATOM 1296 N N . PHE A 1 167 ? -16.078 -43.5 -35.781 1 94.69 167 PHE A N 1
ATOM 1297 C CA . PHE A 1 167 ? -15.336 -42.719 -36.75 1 94.69 167 PHE A CA 1
ATOM 1298 C C . PHE A 1 167 ? -14.57 -43.625 -37.719 1 94.69 167 PHE A C 1
ATOM 1300 O O . PHE A 1 167 ? -14.008 -44.656 -37.281 1 94.69 167 PHE A O 1
ATOM 1307 N N . GLY A 1 168 ? -14.578 -43.281 -38.969 1 93.56 168 GLY A N 1
ATOM 1308 C CA . GLY A 1 168 ? -13.711 -43.875 -39.969 1 93.56 168 GLY A CA 1
ATOM 1309 C C . GLY A 1 168 ? -12.766 -42.875 -40.594 1 93.56 168 GLY A C 1
ATOM 1310 O O . GLY A 1 168 ? -12.844 -41.656 -40.312 1 93.56 168 GLY A O 1
ATOM 1311 N N . ARG A 1 169 ? -11.867 -43.344 -41.406 1 95.19 169 ARG A N 1
ATOM 1312 C CA . ARG A 1 169 ? -10.867 -42.469 -42.031 1 95.19 169 ARG A CA 1
ATOM 1313 C C . ARG A 1 169 ? -11.531 -41.406 -42.875 1 95.19 169 ARG A C 1
ATOM 1315 O O . ARG A 1 169 ? -11.055 -40.25 -42.906 1 95.19 169 ARG A O 1
ATOM 1322 N N . ASP A 1 170 ? -12.602 -41.719 -43.531 1 94.94 170 ASP A N 1
ATOM 1323 C CA . ASP A 1 170 ? -13.297 -40.75 -44.375 1 94.94 170 ASP A CA 1
ATOM 1324 C C . ASP A 1 170 ? -13.836 -39.594 -43.562 1 94.94 170 ASP A C 1
ATOM 1326 O O . ASP A 1 170 ? -13.828 -38.438 -44 1 94.94 170 ASP A O 1
ATOM 1330 N N . ASP A 1 171 ? -14.32 -39.875 -42.406 1 95 171 ASP A N 1
ATOM 1331 C CA . ASP A 1 171 ? -14.805 -38.812 -41.5 1 95 171 ASP A CA 1
ATOM 1332 C C . ASP A 1 171 ? -13.688 -37.844 -41.156 1 95 171 ASP A C 1
ATOM 1334 O O . ASP A 1 171 ? -13.898 -36.625 -41.094 1 95 171 ASP A O 1
ATOM 1338 N N . VAL A 1 172 ? -12.555 -38.406 -40.844 1 95.31 172 VAL A N 1
ATOM 1339 C CA . VAL A 1 172 ? -11.391 -37.594 -40.438 1 95.31 172 VAL A CA 1
ATOM 1340 C C . VAL A 1 172 ? -10.938 -36.719 -41.625 1 95.31 172 VAL A C 1
ATOM 1342 O O . VAL A 1 172 ? -10.656 -35.531 -41.438 1 95.31 172 VAL A O 1
ATOM 1345 N N . LEU A 1 173 ? -10.922 -37.281 -42.781 1 94.75 173 LEU A N 1
ATOM 1346 C CA . LEU A 1 173 ? -10.477 -36.562 -43.969 1 94.75 173 LEU A CA 1
ATOM 1347 C C . LEU A 1 173 ? -11.461 -35.438 -44.312 1 94.75 173 LEU A C 1
ATOM 1349 O O . LEU A 1 173 ? -11.055 -34.344 -44.688 1 94.75 173 LEU A O 1
ATOM 1353 N N . ASP A 1 174 ? -12.727 -35.75 -44.25 1 93.94 174 ASP A N 1
ATOM 1354 C CA . ASP A 1 174 ? -13.742 -34.75 -44.531 1 93.94 174 ASP A CA 1
ATOM 1355 C C . ASP A 1 174 ? -13.633 -33.562 -43.594 1 93.94 174 ASP A C 1
ATOM 1357 O O . ASP A 1 174 ? -13.727 -32.406 -44.031 1 93.94 174 ASP A O 1
ATOM 1361 N N . PHE A 1 175 ? -13.516 -33.875 -42.344 1 94.44 175 PHE A N 1
ATOM 1362 C CA . PHE A 1 175 ? -13.367 -32.844 -41.344 1 94.44 175 PHE A CA 1
ATOM 1363 C C . PHE A 1 175 ? -12.109 -32 -41.594 1 94.44 175 PHE A C 1
ATOM 1365 O O . PHE A 1 175 ? -12.141 -30.781 -41.5 1 94.44 175 PHE A O 1
ATOM 1372 N N . PHE A 1 176 ? -11.039 -32.625 -41.969 1 94.06 176 PHE A N 1
ATOM 1373 C CA . PHE A 1 176 ? -9.773 -31.969 -42.25 1 94.06 176 PHE A CA 1
ATOM 1374 C C . PHE A 1 176 ? -9.93 -31.016 -43.438 1 94.06 176 PHE A C 1
ATOM 1376 O O . PHE A 1 176 ? -9.531 -29.844 -43.344 1 94.06 176 PHE A O 1
ATOM 1383 N N . HIS A 1 177 ? -10.484 -31.422 -44.5 1 91.81 177 HIS A N 1
ATOM 1384 C CA . HIS A 1 177 ? -10.617 -30.625 -45.688 1 91.81 177 HIS A CA 1
ATOM 1385 C C . HIS A 1 177 ? -11.547 -29.438 -45.469 1 91.81 177 HIS A C 1
ATOM 1387 O O . HIS A 1 177 ? -11.359 -28.359 -46.062 1 91.81 177 HIS A O 1
ATOM 1393 N N . LYS A 1 178 ? -12.383 -29.625 -44.562 1 91.88 178 LYS A N 1
ATOM 1394 C CA . LYS A 1 178 ? -13.367 -28.594 -44.281 1 91.88 178 LYS A CA 1
ATOM 1395 C C . LYS A 1 178 ? -12.766 -27.484 -43.438 1 91.88 178 LYS A C 1
ATOM 1397 O O . LYS A 1 178 ? -13.023 -26.297 -43.656 1 91.88 178 LYS A O 1
ATOM 1402 N N . HIS A 1 179 ? -11.969 -27.828 -42.438 1 94.12 179 HIS A N 1
ATOM 1403 C CA . HIS A 1 179 ? -11.625 -26.844 -41.406 1 94.12 179 HIS A CA 1
ATOM 1404 C C . HIS A 1 179 ? -10.148 -26.469 -41.469 1 94.12 179 HIS A C 1
ATOM 1406 O O . HIS A 1 179 ? -9.758 -25.406 -41 1 94.12 179 HIS A O 1
ATOM 1412 N N . TYR A 1 180 ? -9.305 -27.328 -41.938 1 94.62 180 TYR A N 1
ATOM 1413 C CA . TYR A 1 180 ? -7.867 -27.078 -41.938 1 94.62 180 TYR A CA 1
ATOM 1414 C C . TYR A 1 180 ? -7.441 -26.422 -43.25 1 94.62 180 TYR A C 1
ATOM 1416 O O . TYR A 1 180 ? -6.723 -27.016 -44.062 1 94.62 180 TYR A O 1
ATOM 1424 N N . VAL A 1 181 ? -7.848 -25.156 -43.406 1 94.12 181 VAL A N 1
ATOM 1425 C CA . VAL A 1 181 ? -7.531 -24.281 -44.531 1 94.12 181 VAL A CA 1
ATOM 1426 C C . VAL A 1 181 ? -6.816 -23.031 -44.031 1 94.12 181 VAL A C 1
ATOM 1428 O O . VAL A 1 181 ? -7.066 -22.578 -42.906 1 94.12 181 VAL A O 1
ATOM 1431 N N . PRO A 1 182 ? -5.93 -22.484 -44.812 1 94.75 182 PRO A N 1
ATOM 1432 C CA . PRO A 1 182 ? -5.109 -21.359 -44.375 1 94.75 182 PRO A CA 1
ATOM 1433 C C . PRO A 1 182 ? -5.941 -20.172 -43.875 1 94.75 182 PRO A C 1
ATOM 1435 O O . PRO A 1 182 ? -5.57 -19.531 -42.875 1 94.75 182 PRO A O 1
ATOM 1438 N N . GLU A 1 183 ? -7.094 -19.906 -44.406 1 93.5 183 GLU A N 1
ATOM 1439 C CA . GLU A 1 183 ? -7.938 -18.781 -44.031 1 93.5 183 GLU A CA 1
ATOM 1440 C C . GLU A 1 183 ? -8.43 -18.922 -42.594 1 93.5 183 GLU A C 1
ATOM 1442 O O . GLU A 1 183 ? -8.773 -17.938 -41.938 1 93.5 183 GLU A O 1
ATOM 1447 N N . ASN A 1 184 ? -8.453 -20.156 -42.125 1 95 184 ASN A N 1
ATOM 1448 C CA . ASN A 1 184 ? -8.945 -20.453 -40.781 1 95 184 ASN A CA 1
ATOM 1449 C C . ASN A 1 184 ? -7.801 -20.688 -39.812 1 95 184 ASN A C 1
ATOM 1451 O O . ASN A 1 184 ? -8.008 -21.25 -38.719 1 95 184 ASN A O 1
ATOM 1455 N N . MET A 1 185 ? -6.598 -20.266 -40.219 1 95.62 185 MET A N 1
ATOM 1456 C CA . MET A 1 185 ? -5.426 -20.547 -39.406 1 95.62 185 MET A CA 1
ATOM 1457 C C . MET A 1 185 ? -4.633 -19.281 -39.125 1 95.62 185 MET A C 1
ATOM 1459 O O . MET A 1 185 ? -4.758 -18.281 -39.844 1 95.62 185 MET A O 1
ATOM 1463 N N . ALA A 1 186 ? -3.943 -19.297 -38.062 1 96.75 186 ALA A N 1
ATOM 1464 C CA . ALA A 1 186 ? -2.986 -18.25 -37.688 1 96.75 186 ALA A CA 1
ATOM 1465 C C . ALA A 1 186 ? -1.666 -18.844 -37.219 1 96.75 186 ALA A C 1
ATOM 1467 O O . ALA A 1 186 ? -1.655 -19.812 -36.438 1 96.75 186 ALA A O 1
ATOM 1468 N N . LEU A 1 187 ? -0.581 -18.375 -37.75 1 97.88 187 LEU A N 1
ATOM 1469 C CA . LEU A 1 187 ? 0.758 -18.75 -37.281 1 97.88 187 LEU A CA 1
ATOM 1470 C C . LEU A 1 187 ? 1.341 -17.688 -36.375 1 97.88 187 LEU A C 1
ATOM 1472 O O . LEU A 1 187 ? 1.432 -16.516 -36.75 1 97.88 187 LEU A O 1
ATOM 1476 N N . VAL A 1 188 ? 1.642 -18.094 -35.188 1 97.44 188 VAL A N 1
ATOM 1477 C CA . VAL A 1 188 ? 2.215 -17.188 -34.188 1 97.44 188 VAL A CA 1
ATOM 1478 C C . VAL A 1 188 ? 3.639 -17.625 -33.844 1 97.44 188 VAL A C 1
ATOM 1480 O O . VAL A 1 188 ? 3.857 -18.734 -33.375 1 97.44 188 VAL A O 1
ATOM 1483 N N . LEU A 1 189 ? 4.613 -16.734 -34.094 1 97.62 189 LEU A N 1
ATOM 1484 C CA . LEU A 1 189 ? 6.016 -16.969 -33.781 1 97.62 189 LEU A CA 1
ATOM 1485 C C . LEU A 1 189 ? 6.535 -15.953 -32.781 1 97.62 189 LEU A C 1
ATOM 1487 O O . LEU A 1 189 ? 6.449 -14.75 -33 1 97.62 189 LEU A O 1
ATOM 1491 N N . VAL A 1 190 ? 7.004 -16.484 -31.656 1 94.94 190 VAL A N 1
ATOM 1492 C CA . VAL A 1 190 ? 7.578 -15.625 -30.641 1 94.94 190 VAL A CA 1
ATOM 1493 C C . VAL A 1 190 ? 8.922 -16.188 -30.172 1 94.94 190 VAL A C 1
ATOM 1495 O O . VAL A 1 190 ? 9.039 -17.391 -29.906 1 94.94 190 VAL A O 1
ATOM 1498 N N . GLY A 1 191 ? 9.969 -15.367 -30.109 1 93.69 191 GLY A N 1
ATOM 1499 C CA . GLY A 1 191 ? 11.242 -15.836 -29.594 1 93.69 191 GLY A CA 1
ATOM 1500 C C . GLY A 1 191 ? 12.43 -15.117 -30.203 1 93.69 191 GLY A C 1
ATOM 1501 O O . GLY A 1 191 ? 12.305 -13.992 -30.688 1 93.69 191 GLY A O 1
ATOM 1502 N N . ASP A 1 192 ? 13.602 -15.711 -30.047 1 91.69 192 ASP A N 1
ATOM 1503 C CA . ASP A 1 192 ? 14.867 -15.125 -30.469 1 91.69 192 ASP A CA 1
ATOM 1504 C C . ASP A 1 192 ? 15.148 -15.43 -31.938 1 91.69 192 ASP A C 1
ATOM 1506 O O . ASP A 1 192 ? 15.898 -16.359 -32.25 1 91.69 192 ASP A O 1
ATOM 1510 N N . PHE A 1 193 ? 14.539 -14.617 -32.781 1 94.31 193 PHE A N 1
ATOM 1511 C CA . PHE A 1 193 ? 14.758 -14.711 -34.219 1 94.31 193 PHE A CA 1
ATOM 1512 C C . PHE A 1 193 ? 14.727 -13.336 -34.844 1 94.31 193 PHE A C 1
ATOM 1514 O O . PHE A 1 193 ? 14.289 -12.359 -34.25 1 94.31 193 PHE A O 1
ATOM 1521 N N . GLU A 1 194 ? 15.25 -13.273 -36.062 1 93.94 194 GLU A N 1
ATOM 1522 C CA . GLU A 1 194 ? 15.164 -12.039 -36.844 1 93.94 194 GLU A CA 1
ATOM 1523 C C . GLU A 1 194 ? 13.891 -12.016 -37.688 1 93.94 194 GLU A C 1
ATOM 1525 O O . GLU A 1 194 ? 13.57 -12.992 -38.344 1 93.94 194 GLU A O 1
ATOM 1530 N N . ILE A 1 195 ? 13.188 -10.984 -37.688 1 95.12 195 ILE A N 1
ATOM 1531 C CA . ILE A 1 195 ? 11.852 -10.859 -38.281 1 95.12 195 ILE A CA 1
ATOM 1532 C C . ILE A 1 195 ? 11.914 -11.164 -39.781 1 95.12 195 ILE A C 1
ATOM 1534 O O . ILE A 1 195 ? 11.094 -11.914 -40.281 1 95.12 195 ILE A O 1
ATOM 1538 N N . ASP A 1 196 ? 12.867 -10.602 -40.469 1 94.81 196 ASP A N 1
ATOM 1539 C CA . ASP A 1 196 ? 12.945 -10.781 -41.938 1 94.81 196 ASP A CA 1
ATOM 1540 C C . ASP A 1 196 ? 13.258 -12.227 -42.281 1 94.81 196 ASP A C 1
ATOM 1542 O O . ASP A 1 196 ? 12.703 -12.773 -43.25 1 94.81 196 ASP A O 1
ATOM 1546 N N . GLU A 1 197 ? 14.086 -12.758 -41.531 1 94.69 197 GLU A N 1
ATOM 1547 C CA . GLU A 1 197 ? 14.391 -14.172 -41.719 1 94.69 197 GLU A CA 1
ATOM 1548 C C . GLU A 1 197 ? 13.164 -15.047 -41.469 1 94.69 197 GLU A C 1
ATOM 1550 O O . GLU A 1 197 ? 12.914 -16.016 -42.188 1 94.69 197 GLU A O 1
ATOM 1555 N N . ALA A 1 198 ? 12.453 -14.742 -40.5 1 96.5 198 ALA A N 1
ATOM 1556 C CA . ALA A 1 198 ? 11.242 -15.484 -40.156 1 96.5 198 ALA A CA 1
ATOM 1557 C C . ALA A 1 198 ? 10.211 -15.383 -41.281 1 96.5 198 ALA A C 1
ATOM 1559 O O . ALA A 1 198 ? 9.547 -16.375 -41.594 1 96.5 198 ALA A O 1
ATOM 1560 N N . LYS A 1 199 ? 10.094 -14.227 -41.906 1 96.62 199 LYS A N 1
ATOM 1561 C CA . LYS A 1 199 ? 9.148 -14.031 -43 1 96.62 199 LYS A CA 1
ATOM 1562 C C . LYS A 1 199 ? 9.484 -14.938 -44.188 1 96.62 199 LYS A C 1
ATOM 1564 O O . LYS A 1 199 ? 8.594 -15.516 -44.781 1 96.62 199 LYS A O 1
ATOM 1569 N N . ASP A 1 200 ? 10.727 -15.016 -44.438 1 96.62 200 ASP A N 1
ATOM 1570 C CA . ASP A 1 200 ? 11.18 -15.859 -45.562 1 96.62 200 ASP A CA 1
ATOM 1571 C C . ASP A 1 200 ? 10.852 -17.328 -45.281 1 96.62 200 ASP A C 1
ATOM 1573 O O . ASP A 1 200 ? 10.383 -18.031 -46.188 1 96.62 200 ASP A O 1
ATOM 1577 N N . LEU A 1 201 ? 11.125 -17.703 -44.094 1 97.06 201 LEU A N 1
ATOM 1578 C CA . LEU A 1 201 ? 10.875 -19.094 -43.719 1 97.06 201 LEU A CA 1
ATOM 1579 C C . LEU A 1 201 ? 9.383 -19.391 -43.719 1 97.06 201 LEU A C 1
ATOM 1581 O O . LEU A 1 201 ? 8.969 -20.484 -44.125 1 97.06 201 LEU A O 1
ATOM 1585 N N . VAL A 1 202 ? 8.57 -18.484 -43.312 1 97.5 202 VAL A N 1
ATOM 1586 C CA . VAL A 1 202 ? 7.121 -18.656 -43.312 1 97.5 202 VAL A CA 1
ATOM 1587 C C . VAL A 1 202 ? 6.605 -18.812 -44.75 1 97.5 202 VAL A C 1
ATOM 1589 O O . VAL A 1 202 ? 5.758 -19.672 -45 1 97.5 202 VAL A O 1
ATOM 1592 N N . GLU A 1 203 ? 7.117 -18 -45.625 1 96.38 203 GLU A N 1
ATOM 1593 C CA . GLU A 1 203 ? 6.727 -18.094 -47.031 1 96.38 203 GLU A CA 1
ATOM 1594 C C . GLU A 1 203 ? 7.137 -19.438 -47.625 1 96.38 203 GLU A C 1
ATOM 1596 O O . GLU A 1 203 ? 6.367 -20.062 -48.344 1 96.38 203 GLU A O 1
ATOM 1601 N N . LYS A 1 204 ? 8.227 -19.859 -47.25 1 96.5 204 LYS A N 1
ATOM 1602 C CA . LYS A 1 204 ? 8.766 -21.109 -47.75 1 96.5 204 LYS A CA 1
ATOM 1603 C C . LYS A 1 204 ? 7.918 -22.297 -47.312 1 96.5 204 LYS A C 1
ATOM 1605 O O . LYS A 1 204 ? 7.617 -23.188 -48.094 1 96.5 204 LYS A O 1
ATOM 1610 N N . TYR A 1 205 ? 7.484 -22.297 -46.125 1 96.38 205 TYR A N 1
ATOM 1611 C CA . TYR A 1 205 ? 6.902 -23.516 -45.562 1 96.38 205 TYR A CA 1
ATOM 1612 C C . TYR A 1 205 ? 5.379 -23.438 -45.562 1 96.38 205 TYR A C 1
ATOM 1614 O O . TYR A 1 205 ? 4.699 -24.469 -45.594 1 96.38 205 TYR A O 1
ATOM 1622 N N . PHE A 1 206 ? 4.781 -22.266 -45.5 1 95.81 206 PHE A N 1
ATOM 1623 C CA . PHE A 1 206 ? 3.334 -22.156 -45.375 1 95.81 206 PHE A CA 1
ATOM 1624 C C . PHE A 1 206 ? 2.73 -21.438 -46.562 1 95.81 206 PHE A C 1
ATOM 1626 O O . PHE A 1 206 ? 1.51 -21.438 -46.75 1 95.81 206 PHE A O 1
ATOM 1633 N N . GLY A 1 207 ? 3.504 -20.828 -47.375 1 93.62 207 GLY A N 1
ATOM 1634 C CA . GLY A 1 207 ? 3.012 -20.062 -48.5 1 93.62 207 GLY A CA 1
ATOM 1635 C C . GLY A 1 207 ? 2.299 -20.906 -49.531 1 93.62 207 GLY A C 1
ATOM 1636 O O . GLY A 1 207 ? 1.385 -20.422 -50.219 1 93.62 207 GLY A O 1
ATOM 1637 N N . GLY A 1 208 ? 2.674 -22.172 -49.656 1 90.25 208 GLY A N 1
ATOM 1638 C CA . GLY A 1 208 ? 2.123 -23.047 -50.688 1 90.25 208 GLY A CA 1
ATOM 1639 C C . GLY A 1 208 ? 0.923 -23.844 -50.188 1 90.25 208 GLY A C 1
ATOM 1640 O O . GLY A 1 208 ? 0.396 -24.672 -50.938 1 90.25 208 GLY A O 1
ATOM 1641 N N . PHE A 1 209 ? 0.449 -23.531 -49 1 89.81 209 PHE A N 1
ATOM 1642 C CA . PHE A 1 209 ? -0.706 -24.234 -48.469 1 89.81 209 PHE A CA 1
ATOM 1643 C C . PHE A 1 209 ? -1.975 -23.859 -49.219 1 89.81 209 PHE A C 1
ATOM 1645 O O . PHE A 1 209 ? -2.35 -22.688 -49.281 1 89.81 209 PHE A O 1
ATOM 1652 N N . GLU A 1 210 ? -2.615 -24.766 -49.906 1 85.06 210 GLU A N 1
ATOM 1653 C CA . GLU A 1 210 ? -3.756 -24.5 -50.781 1 85.06 210 GLU A CA 1
ATOM 1654 C C . GLU A 1 210 ? -4.957 -24.016 -49.969 1 85.06 210 GLU A C 1
ATOM 1656 O O . GLU A 1 210 ? -5.238 -24.516 -48.875 1 85.06 210 GLU A O 1
ATOM 1661 N N . ASN A 1 211 ? -5.512 -22.953 -50.562 1 80.56 211 ASN A N 1
ATOM 1662 C CA . ASN A 1 211 ? -6.691 -22.359 -49.938 1 80.56 211 ASN A CA 1
ATOM 1663 C C . ASN A 1 211 ? -7.98 -22.844 -50.594 1 80.56 211 ASN A C 1
ATOM 1665 O O . ASN A 1 211 ? -8.25 -22.531 -51.75 1 80.56 211 ASN A O 1
ATOM 1669 N N . GLY A 1 212 ? -8.672 -23.672 -50 1 75.81 212 GLY A N 1
ATOM 1670 C CA . GLY A 1 212 ? -9.906 -24.203 -50.562 1 75.81 212 GLY A CA 1
ATOM 1671 C C . GLY A 1 212 ? -11.141 -23.422 -50.125 1 75.81 212 GLY A C 1
ATOM 1672 O O . GLY A 1 212 ? -12.266 -23.844 -50.406 1 75.81 212 GLY A O 1
ATOM 1673 N N . GLY A 1 213 ? -11.023 -22.328 -49.531 1 79.06 213 GLY A N 1
ATOM 1674 C CA . GLY A 1 213 ? -12.172 -21.578 -49.062 1 79.06 213 GLY A CA 1
ATOM 1675 C C . GLY A 1 213 ? -12.688 -22.062 -47.719 1 79.06 213 GLY A C 1
ATOM 1676 O O . GLY A 1 213 ? -12.648 -23.266 -47.438 1 79.06 213 GLY A O 1
ATOM 1677 N N . TYR A 1 214 ? -13 -21.172 -46.781 1 84.81 214 TYR A N 1
ATOM 1678 C CA . TYR A 1 214 ? -13.484 -21.547 -45.438 1 84.81 214 TYR A CA 1
ATOM 1679 C C . TYR A 1 214 ? -14.812 -20.875 -45.125 1 84.81 214 TYR A C 1
ATOM 1681 O O . TYR A 1 214 ? -14.961 -19.672 -45.344 1 84.81 214 TYR A O 1
ATOM 1689 N N . THR A 1 215 ? -15.859 -21.734 -44.844 1 82.62 215 THR A N 1
ATOM 1690 C CA . THR A 1 215 ? -17.125 -21.234 -44.312 1 82.62 215 THR A CA 1
ATOM 1691 C C . THR A 1 215 ? -17.328 -21.672 -42.875 1 82.62 215 THR A C 1
ATOM 1693 O O . THR A 1 215 ? -17.469 -22.859 -42.594 1 82.62 215 THR A O 1
ATOM 1696 N N . PRO A 1 216 ? -17.328 -20.688 -42 1 84.88 216 PRO A N 1
ATOM 1697 C CA . PRO A 1 216 ? -17.531 -21.047 -40.594 1 84.88 216 PRO A CA 1
ATOM 1698 C C . PRO A 1 216 ? -18.906 -21.672 -40.344 1 84.88 216 PRO A C 1
ATOM 1700 O O . PRO A 1 216 ? -19.891 -21.25 -40.938 1 84.88 216 PRO A O 1
ATOM 1703 N N . ARG A 1 217 ? -18.906 -22.594 -39.469 1 84.62 217 ARG A N 1
ATOM 1704 C CA . ARG A 1 217 ? -20.172 -23.172 -39.062 1 84.62 217 ARG A CA 1
ATOM 1705 C C . ARG A 1 217 ? -20.938 -22.234 -38.125 1 84.62 217 ARG A C 1
ATOM 1707 O O . ARG A 1 217 ? -20.359 -21.578 -37.281 1 84.62 217 ARG A O 1
ATOM 1714 N N . GLU A 1 218 ? -22.25 -22.219 -38.406 1 87.38 218 GLU A N 1
ATOM 1715 C CA . GLU A 1 218 ? -23.109 -21.453 -37.531 1 87.38 218 GLU A CA 1
ATOM 1716 C C . GLU A 1 218 ? -23.438 -22.25 -36.25 1 87.38 218 GLU A C 1
ATOM 1718 O O . GLU A 1 218 ? -23.938 -23.375 -36.344 1 87.38 218 GLU A O 1
ATOM 1723 N N . ARG A 1 219 ? -23.125 -21.734 -35.062 1 91.25 219 ARG A N 1
ATOM 1724 C CA . ARG A 1 219 ? -23.406 -22.359 -33.781 1 91.25 219 ARG A CA 1
ATOM 1725 C C . ARG A 1 219 ? -24.766 -21.938 -33.25 1 91.25 219 ARG A C 1
ATOM 1727 O O . ARG A 1 219 ? -25.141 -20.766 -33.344 1 91.25 219 ARG A O 1
ATOM 1734 N N . ALA A 1 220 ? -25.531 -22.844 -32.75 1 90.5 220 ALA A N 1
ATOM 1735 C CA . ALA A 1 220 ? -26.797 -22.484 -32.125 1 90.5 220 ALA A CA 1
ATOM 1736 C C . ALA A 1 220 ? -26.578 -21.594 -30.906 1 90.5 220 ALA A C 1
ATOM 1738 O O . ALA A 1 220 ? -25.734 -21.891 -30.047 1 90.5 220 ALA A O 1
ATOM 1739 N N . PRO A 1 221 ? -27.25 -20.516 -30.891 1 91.56 221 PRO A N 1
ATOM 1740 C CA . PRO A 1 221 ? -27.109 -19.672 -29.703 1 91.56 221 PRO A CA 1
ATOM 1741 C C . PRO A 1 221 ? -27.719 -20.312 -28.453 1 91.56 221 PRO A C 1
ATOM 1743 O O . PRO A 1 221 ? -28.688 -21.078 -28.562 1 91.56 221 PRO A O 1
ATOM 1746 N N . GLU A 1 222 ? -27.141 -20.031 -27.359 1 94.5 222 GLU A N 1
ATOM 1747 C CA . GLU A 1 222 ? -27.719 -20.5 -26.094 1 94.5 222 GLU A CA 1
ATOM 1748 C C . GLU A 1 222 ? -28.859 -19.594 -25.641 1 94.5 222 GLU A C 1
ATOM 1750 O O . GLU A 1 222 ? -28.688 -18.375 -25.547 1 94.5 222 GLU A O 1
ATOM 1755 N N . PRO A 1 223 ? -30.016 -20.203 -25.391 1 94.56 223 PRO A N 1
ATOM 1756 C CA . PRO A 1 223 ? -31.109 -19.375 -24.875 1 94.56 223 PRO A CA 1
ATOM 1757 C C . PRO A 1 223 ? -30.812 -18.812 -23.484 1 94.56 223 PRO A C 1
ATOM 1759 O O . PRO A 1 223 ? -30.062 -19.422 -22.719 1 94.56 223 PRO A O 1
ATOM 1762 N N . LYS A 1 224 ? -31.375 -17.641 -23.266 1 95.12 224 LYS A N 1
ATOM 1763 C CA . LYS A 1 224 ? -31.219 -17.047 -21.938 1 95.12 224 LYS A CA 1
ATOM 1764 C C . LYS A 1 224 ? -31.797 -17.969 -20.859 1 95.12 224 LYS A C 1
ATOM 1766 O O . LYS A 1 224 ? -32.906 -18.5 -21 1 95.12 224 LYS A O 1
ATOM 1771 N N . GLN A 1 225 ? -30.984 -18.234 -19.859 1 96.62 225 GLN A N 1
ATOM 1772 C CA . GLN A 1 225 ? -31.469 -19.047 -18.75 1 96.62 225 GLN A CA 1
ATOM 1773 C C . GLN A 1 225 ? -32.406 -18.25 -17.844 1 96.62 225 GLN A C 1
ATOM 1775 O O . GLN A 1 225 ? -32.031 -17.203 -17.312 1 96.62 225 GLN A O 1
ATOM 1780 N N . THR A 1 226 ? -33.625 -18.719 -17.703 1 95.38 226 THR A N 1
ATOM 1781 C CA . THR A 1 226 ? -34.625 -17.984 -16.922 1 95.38 226 THR A CA 1
ATOM 1782 C C . THR A 1 226 ? -35.094 -18.781 -15.719 1 95.38 226 THR A C 1
ATOM 1784 O O . THR A 1 226 ? -35.938 -18.344 -14.961 1 95.38 226 THR A O 1
ATOM 1787 N N . GLU A 1 227 ? -34.531 -19.984 -15.633 1 96.12 227 GLU A N 1
ATOM 1788 C CA . GLU A 1 227 ? -34.875 -20.812 -14.484 1 96.12 227 GLU A CA 1
ATOM 1789 C C . GLU A 1 227 ? -33.656 -21.531 -13.938 1 96.12 227 GLU A C 1
ATOM 1791 O O . GLU A 1 227 ? -32.656 -21.75 -14.672 1 96.12 227 GLU A O 1
ATOM 1796 N N . PHE A 1 228 ? -33.812 -21.938 -12.68 1 97.69 228 PHE A N 1
ATOM 1797 C CA . PHE A 1 228 ? -32.75 -22.672 -12.016 1 97.69 228 PHE A CA 1
ATOM 1798 C C . PHE A 1 228 ? -32.531 -24.031 -12.68 1 97.69 228 PHE A C 1
ATOM 1800 O O . PHE A 1 228 ? -33.5 -24.688 -13.102 1 97.69 228 PHE A O 1
ATOM 1807 N N . ARG A 1 229 ? -31.25 -24.422 -12.867 1 98 229 ARG A N 1
ATOM 1808 C CA . ARG A 1 229 ? -30.875 -25.766 -13.328 1 98 229 ARG A CA 1
ATOM 1809 C C . ARG A 1 229 ? -29.984 -26.469 -12.312 1 98 229 ARG A C 1
ATOM 1811 O O . ARG A 1 229 ? -29.203 -25.828 -11.617 1 98 229 ARG A O 1
ATOM 1818 N N . GLY A 1 230 ? -30.188 -27.797 -12.164 1 97.44 230 GLY A N 1
ATOM 1819 C CA . GLY A 1 230 ? -29.375 -28.5 -11.188 1 97.44 230 GLY A CA 1
ATOM 1820 C C . GLY A 1 230 ? -29.141 -29.953 -11.531 1 97.44 230 GLY A C 1
ATOM 1821 O O . GLY A 1 230 ? -29.828 -30.516 -12.391 1 97.44 230 GLY A O 1
ATOM 1822 N N . TRP A 1 231 ? -28.109 -30.5 -10.984 1 96.88 231 TRP A N 1
ATOM 1823 C CA . TRP A 1 231 ? -27.766 -31.922 -11.047 1 96.88 231 TRP A CA 1
ATOM 1824 C C . TRP A 1 231 ? -27.094 -32.375 -9.766 1 96.88 231 TRP A C 1
ATOM 1826 O O . TRP A 1 231 ? -26.234 -31.672 -9.219 1 96.88 231 TRP A O 1
ATOM 1836 N N . ALA A 1 232 ? -27.5 -33.469 -9.18 1 96.12 232 ALA A N 1
ATOM 1837 C CA . ALA A 1 232 ? -26.906 -34.031 -7.984 1 96.12 232 ALA A CA 1
ATOM 1838 C C . ALA A 1 232 ? -26.828 -35.562 -8.078 1 96.12 232 ALA A C 1
ATOM 1840 O O . ALA A 1 232 ? -27.766 -36.188 -8.555 1 96.12 232 ALA A O 1
ATOM 1841 N N . ALA A 1 233 ? -25.688 -36.125 -7.668 1 93.25 233 ALA A N 1
ATOM 1842 C CA . ALA A 1 233 ? -25.562 -37.562 -7.6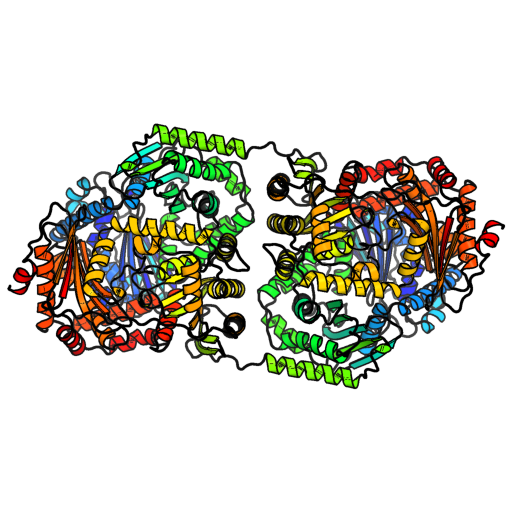6 1 93.25 233 ALA A CA 1
ATOM 1843 C C . ALA A 1 233 ? -24.578 -38.031 -6.574 1 93.25 233 ALA A C 1
ATOM 1845 O O . ALA A 1 233 ? -23.562 -37.375 -6.324 1 93.25 233 ALA A O 1
ATOM 1846 N N . GLY A 1 234 ? -24.922 -39.125 -5.965 1 89.44 234 GLY A N 1
ATOM 1847 C CA . GLY A 1 234 ? -24 -39.812 -5.059 1 89.44 234 GLY A CA 1
ATOM 1848 C C . GLY A 1 234 ? -23.031 -40.719 -5.77 1 89.44 234 GLY A C 1
ATOM 1849 O O . GLY A 1 234 ? -23.422 -41.469 -6.684 1 89.44 234 GLY A O 1
ATOM 1850 N N . ASP A 1 235 ? -21.766 -40.562 -5.465 1 83.31 235 ASP A N 1
ATOM 1851 C CA . ASP A 1 235 ? -20.734 -41.375 -6.113 1 83.31 235 ASP A CA 1
ATOM 1852 C C . ASP A 1 235 ? -19.781 -41.969 -5.086 1 83.31 235 ASP A C 1
ATOM 1854 O O . ASP A 1 235 ? -19.812 -41.625 -3.908 1 83.31 235 ASP A O 1
ATOM 1858 N N . ASP A 1 236 ? -18.984 -42.969 -5.527 1 81.81 236 ASP A N 1
ATOM 1859 C CA . ASP A 1 236 ? -17.969 -43.562 -4.676 1 81.81 236 ASP A CA 1
ATOM 1860 C C . ASP A 1 236 ? -16.719 -42.688 -4.637 1 81.81 236 ASP A C 1
ATOM 1862 O O . ASP A 1 236 ? -15.695 -43.031 -5.242 1 81.81 236 ASP A O 1
ATOM 1866 N N . ILE A 1 237 ? -16.875 -41.594 -4.043 1 85.19 237 ILE A N 1
ATOM 1867 C CA . ILE A 1 237 ? -15.789 -40.625 -3.893 1 85.19 237 ILE A CA 1
ATOM 1868 C C . ILE A 1 237 ? -15.648 -40.25 -2.424 1 85.19 237 ILE A C 1
ATOM 1870 O O . ILE A 1 237 ? -16.562 -40.469 -1.622 1 85.19 237 ILE A O 1
ATOM 1874 N N . ASN A 1 238 ? -14.461 -39.719 -2.07 1 81 238 ASN A N 1
ATOM 1875 C CA . ASN A 1 238 ? -14.195 -39.375 -0.68 1 81 238 ASN A CA 1
ATOM 1876 C C . ASN A 1 238 ? -14.516 -37.906 -0.397 1 81 238 ASN A C 1
ATOM 1878 O O . ASN A 1 238 ? -14.727 -37.531 0.754 1 81 238 ASN A O 1
ATOM 1882 N N . GLN A 1 239 ? -14.547 -37.094 -1.441 1 87.62 239 GLN A N 1
ATOM 1883 C CA . GLN A 1 239 ? -14.82 -35.688 -1.273 1 87.62 239 GLN A CA 1
ATOM 1884 C C . GLN A 1 239 ? -15.938 -35.219 -2.203 1 87.62 239 GLN A C 1
ATOM 1886 O O . GLN A 1 239 ? -16.047 -35.688 -3.338 1 87.62 239 GLN A O 1
ATOM 1891 N N . ALA A 1 240 ? -16.734 -34.281 -1.667 1 92.25 240 ALA A N 1
ATOM 1892 C CA . ALA A 1 240 ? -17.797 -33.688 -2.486 1 92.25 240 ALA A CA 1
ATOM 1893 C C . ALA A 1 240 ? -17.219 -32.656 -3.441 1 92.25 240 ALA A C 1
ATOM 1895 O O . ALA A 1 240 ? -16.281 -31.922 -3.094 1 92.25 240 ALA A O 1
ATOM 1896 N N . HIS A 1 241 ? -17.734 -32.594 -4.66 1 94.62 241 HIS A N 1
ATOM 1897 C CA . HIS A 1 241 ? -17.391 -31.609 -5.672 1 94.62 241 HIS A CA 1
ATOM 1898 C C . HIS A 1 241 ? -18.609 -30.766 -6.043 1 94.62 241 HIS A C 1
ATOM 1900 O O . HIS A 1 241 ? -19.578 -31.266 -6.609 1 94.62 241 HIS A O 1
ATOM 1906 N N . LEU A 1 242 ? -18.531 -29.5 -5.668 1 97 242 LEU A N 1
ATOM 1907 C CA . LEU A 1 242 ? -19.609 -28.547 -5.941 1 97 242 LEU A CA 1
ATOM 1908 C C . LEU A 1 242 ? -19.188 -27.562 -7.031 1 97 242 LEU A C 1
ATOM 1910 O O . LEU A 1 242 ? -18.094 -26.984 -6.977 1 97 242 LEU A O 1
ATOM 1914 N N . ARG A 1 243 ? -20.047 -27.422 -8.109 1 98 243 ARG A N 1
ATOM 1915 C CA . ARG A 1 243 ? -19.844 -26.453 -9.18 1 98 243 ARG A CA 1
ATOM 1916 C C . ARG A 1 243 ? -21.078 -25.578 -9.367 1 98 243 ARG A C 1
ATOM 1918 O O . ARG A 1 243 ? -22.203 -26.094 -9.422 1 98 243 ARG A O 1
ATOM 1925 N N . VAL A 1 244 ? -20.844 -24.281 -9.375 1 98.38 244 VAL A N 1
ATOM 1926 C CA . VAL A 1 244 ? -21.906 -23.328 -9.633 1 98.38 244 VAL A CA 1
ATOM 1927 C C . VAL A 1 244 ? -21.578 -22.484 -10.875 1 98.38 244 VAL A C 1
ATOM 1929 O O . VAL A 1 244 ? -20.422 -22.094 -11.062 1 98.38 244 VAL A O 1
ATOM 1932 N N . GLY A 1 245 ? -22.578 -22.281 -11.734 1 98.5 245 GLY A N 1
ATOM 1933 C CA . GLY A 1 245 ? -22.375 -21.484 -12.922 1 98.5 245 GLY A CA 1
ATOM 1934 C C . GLY A 1 245 ? -23.484 -20.484 -13.18 1 98.5 245 GLY A C 1
ATOM 1935 O O . GLY A 1 245 ? -24.656 -20.781 -12.938 1 98.5 245 GLY A O 1
ATOM 1936 N N . PHE A 1 246 ? -23.125 -19.266 -13.609 1 98.62 246 PHE A N 1
ATOM 1937 C CA . PHE A 1 246 ? -24.031 -18.219 -14.086 1 98.62 246 PHE A CA 1
ATOM 1938 C C . PHE A 1 246 ? -23.672 -17.828 -15.523 1 98.62 246 PHE A C 1
ATOM 1940 O O . PHE A 1 246 ? -22.516 -17.562 -15.836 1 98.62 246 PHE A O 1
ATOM 1947 N N . HIS A 1 247 ? -24.719 -17.812 -16.391 1 98.44 247 HIS A N 1
ATOM 1948 C CA . HIS A 1 247 ? -24.453 -17.375 -17.766 1 98.44 247 HIS A CA 1
ATOM 1949 C C . HIS A 1 247 ? -24 -15.922 -17.797 1 98.44 247 HIS A C 1
ATOM 1951 O O . HIS A 1 247 ? -24.594 -15.062 -17.156 1 98.44 247 HIS A O 1
ATOM 1957 N N . ILE A 1 248 ? -22.906 -15.625 -18.516 1 98.06 248 ILE A N 1
ATOM 1958 C CA . ILE A 1 248 ? -22.375 -14.281 -18.75 1 98.06 248 ILE A CA 1
ATOM 1959 C C . ILE A 1 248 ? -22.125 -14.062 -20.234 1 98.06 248 ILE A C 1
ATOM 1961 O O . ILE A 1 248 ? -22.234 -15 -21.031 1 98.06 248 ILE A O 1
ATOM 1965 N N . PRO A 1 249 ? -21.875 -12.797 -20.641 1 96.44 249 PRO A N 1
ATOM 1966 C CA . PRO A 1 249 ? -21.719 -12.531 -22.078 1 96.44 249 PRO A CA 1
ATOM 1967 C C . PRO A 1 249 ? -20.391 -13.039 -22.625 1 96.44 249 PRO A C 1
ATOM 1969 O O . PRO A 1 249 ? -19.609 -13.672 -21.906 1 96.44 249 PRO A O 1
ATOM 1972 N N . HIS A 1 250 ? -20.25 -12.812 -23.891 1 94.62 250 HIS A N 1
ATOM 1973 C CA . HIS A 1 250 ? -19.047 -13.258 -24.594 1 94.62 250 HIS A CA 1
ATOM 1974 C C . HIS A 1 250 ? -17.828 -12.43 -24.203 1 94.62 250 HIS A C 1
ATOM 1976 O O . HIS A 1 250 ? -17.969 -11.391 -23.562 1 94.62 250 HIS A O 1
ATOM 1982 N N . ALA A 1 251 ? -16.688 -12.789 -24.641 1 93.38 251 ALA A N 1
ATOM 1983 C CA . ALA A 1 251 ? -15.398 -12.328 -24.141 1 93.38 251 ALA A CA 1
ATOM 1984 C C . ALA A 1 251 ? -15.195 -10.844 -24.438 1 93.38 251 ALA A C 1
ATOM 1986 O O . ALA A 1 251 ? -14.531 -10.141 -23.672 1 93.38 251 ALA A O 1
ATOM 1987 N N . THR A 1 252 ? -15.719 -10.211 -25.453 1 93.5 252 THR A N 1
ATOM 1988 C CA . THR A 1 252 ? -15.43 -8.836 -25.844 1 93.5 252 THR A CA 1
ATOM 1989 C C . THR A 1 252 ? -16.531 -7.895 -25.344 1 93.5 252 THR A C 1
ATOM 1991 O O . THR A 1 252 ? -16.594 -6.742 -25.781 1 93.5 252 THR A O 1
ATOM 1994 N N . HIS A 1 253 ? -17.438 -8.492 -24.578 1 95.5 253 HIS A N 1
ATOM 1995 C CA . HIS A 1 253 ? -18.484 -7.652 -24 1 95.5 253 HIS A CA 1
ATOM 1996 C C . HIS A 1 253 ? -17.922 -6.664 -23 1 95.5 253 HIS A C 1
ATOM 1998 O O . HIS A 1 253 ? -16.984 -6.988 -22.266 1 95.5 253 HIS A O 1
ATOM 2004 N N . ASP A 1 254 ? -18.5 -5.523 -22.812 1 95.31 254 ASP A N 1
ATOM 2005 C CA . ASP A 1 254 ? -18 -4.43 -21.969 1 95.31 254 ASP A CA 1
ATOM 2006 C C . ASP A 1 254 ? -18.047 -4.801 -20.5 1 95.31 254 ASP A C 1
ATOM 2008 O O . ASP A 1 254 ? -17.359 -4.191 -19.672 1 95.31 254 ASP A O 1
ATOM 2012 N N . ASP A 1 255 ? -18.766 -5.867 -20.172 1 97.19 255 ASP A N 1
ATOM 2013 C CA . ASP A 1 255 ? -18.953 -6.223 -18.766 1 97.19 255 ASP A CA 1
ATOM 2014 C C . ASP A 1 255 ? -17.859 -7.176 -18.297 1 97.19 255 ASP A C 1
ATOM 2016 O O . ASP A 1 255 ? -17.719 -7.426 -17.094 1 97.19 255 ASP A O 1
ATOM 2020 N N . ILE A 1 256 ? -17.078 -7.652 -19.219 1 96.62 256 ILE A N 1
ATOM 2021 C CA . ILE A 1 256 ? -16.172 -8.742 -18.891 1 96.62 256 ILE A CA 1
ATOM 2022 C C . ILE A 1 256 ? -15.094 -8.25 -17.922 1 96.62 256 ILE A C 1
ATOM 2024 O O . ILE A 1 256 ? -14.766 -8.938 -16.953 1 96.62 256 ILE A O 1
ATOM 2028 N N . PRO A 1 257 ? -14.516 -7.016 -18.109 1 96.44 257 PRO A N 1
ATOM 2029 C CA . PRO A 1 257 ? -13.531 -6.559 -17.125 1 96.44 257 PRO A CA 1
ATOM 2030 C C . PRO A 1 257 ? -14.102 -6.512 -15.711 1 96.44 257 PRO A C 1
ATOM 2032 O O . PRO A 1 257 ? -13.43 -6.922 -14.758 1 96.44 257 PRO A O 1
ATOM 2035 N N . ALA A 1 258 ? -15.297 -6.102 -15.555 1 97.31 258 ALA A N 1
ATOM 2036 C CA . ALA A 1 258 ? -15.938 -6.035 -14.242 1 97.31 258 ALA A CA 1
ATOM 2037 C C . ALA A 1 258 ? -16.203 -7.43 -13.688 1 97.31 258 ALA A C 1
ATOM 2039 O O . ALA A 1 258 ? -16.078 -7.664 -12.484 1 97.31 258 ALA A O 1
ATOM 2040 N N . LEU A 1 259 ? -16.562 -8.375 -14.562 1 97.88 259 LEU A N 1
ATOM 2041 C CA . LEU A 1 259 ? -16.828 -9.75 -14.148 1 97.88 259 LEU A CA 1
ATOM 2042 C C . LEU A 1 259 ? -15.547 -10.445 -13.719 1 97.88 259 LEU A C 1
ATOM 2044 O O . LEU A 1 259 ? -15.547 -11.234 -12.773 1 97.88 259 LEU A O 1
ATOM 2048 N N . ASP A 1 260 ? -14.484 -10.18 -14.438 1 96.56 260 ASP A N 1
ATOM 2049 C CA . ASP A 1 260 ? -13.188 -10.734 -14.047 1 96.56 260 ASP A CA 1
ATOM 2050 C C . ASP A 1 260 ? -12.766 -10.227 -12.672 1 96.56 260 ASP A C 1
ATOM 2052 O O . ASP A 1 260 ? -12.273 -11 -11.844 1 96.56 260 ASP A O 1
ATOM 2056 N N . LEU A 1 261 ? -12.938 -8.945 -12.469 1 95.88 261 LEU A N 1
ATOM 2057 C CA . LEU A 1 261 ? -12.602 -8.359 -11.18 1 95.88 261 LEU A CA 1
ATOM 2058 C C . LEU A 1 261 ? -13.484 -8.922 -10.07 1 95.88 261 LEU A C 1
ATOM 2060 O O . LEU A 1 261 ? -13.008 -9.195 -8.969 1 95.88 261 LEU A O 1
ATOM 2064 N N . LEU A 1 262 ? -14.781 -9.109 -10.367 1 96.69 262 LEU A N 1
ATOM 2065 C CA . LEU A 1 262 ? -15.688 -9.727 -9.406 1 96.69 262 LEU A CA 1
ATOM 2066 C C . LEU A 1 262 ? -15.219 -11.125 -9.031 1 96.69 262 LEU A C 1
ATOM 2068 O O . LEU A 1 262 ? -15.242 -11.508 -7.863 1 96.69 262 LEU A O 1
ATOM 2072 N N . GLY A 1 263 ? -14.812 -11.906 -10.031 1 96.62 263 GLY A N 1
ATOM 2073 C CA . GLY A 1 263 ? -14.273 -13.234 -9.773 1 96.62 263 GLY A CA 1
ATOM 2074 C C . GLY A 1 263 ? -13.062 -13.219 -8.867 1 96.62 263 GLY A C 1
ATOM 2075 O O . GLY A 1 263 ? -12.93 -14.07 -7.984 1 96.62 263 GLY A O 1
ATOM 2076 N N . ALA A 1 264 ? -12.227 -12.273 -9.125 1 93 264 ALA A N 1
ATOM 2077 C CA . ALA A 1 264 ? -11.016 -12.148 -8.32 1 93 264 ALA A CA 1
ATOM 2078 C C . ALA A 1 264 ? -11.344 -11.734 -6.891 1 93 264 ALA A C 1
ATOM 2080 O O . ALA A 1 264 ? -10.766 -12.266 -5.938 1 93 264 ALA A O 1
ATOM 2081 N N . ILE A 1 265 ? -12.258 -10.781 -6.711 1 92.88 265 ILE A N 1
ATOM 2082 C CA . ILE A 1 265 ? -12.664 -10.289 -5.398 1 92.88 265 ILE A CA 1
ATOM 2083 C C . ILE A 1 265 ? -13.32 -11.422 -4.605 1 92.88 265 ILE A C 1
ATOM 2085 O O . ILE A 1 265 ? -13.062 -11.57 -3.408 1 92.88 265 ILE A O 1
ATOM 2089 N N . LEU A 1 266 ? -14.031 -12.25 -5.285 1 93.31 266 LEU A N 1
ATOM 2090 C CA . LEU A 1 266 ? -14.836 -13.289 -4.648 1 93.31 266 LEU A CA 1
ATOM 2091 C C . LEU A 1 266 ? -13.977 -14.5 -4.293 1 93.31 266 LEU A C 1
ATOM 2093 O O . LEU A 1 266 ? -14.102 -15.047 -3.197 1 93.31 266 LEU A O 1
ATOM 2097 N N . GLY A 1 267 ? -13.188 -14.883 -5.273 1 91.38 267 GLY A N 1
ATOM 2098 C CA . GLY A 1 267 ? -12.648 -16.203 -4.973 1 91.38 267 GLY A CA 1
ATOM 2099 C C . GLY A 1 267 ? -11.227 -16.391 -5.461 1 91.38 267 GLY A C 1
ATOM 2100 O O . GLY A 1 267 ? -10.773 -17.516 -5.668 1 91.38 267 GLY A O 1
ATOM 2101 N N . TYR A 1 268 ? -10.492 -15.367 -5.754 1 85.19 268 TYR A N 1
ATOM 2102 C CA . TYR A 1 268 ? -9.094 -15.555 -6.129 1 85.19 268 TYR A CA 1
ATOM 2103 C C . TYR A 1 268 ? -8.164 -15.141 -4.996 1 85.19 268 TYR A C 1
ATOM 2105 O O . TYR A 1 268 ? -8.203 -13.992 -4.551 1 85.19 268 TYR A O 1
ATOM 2113 N N . GLY A 1 269 ? -7.379 -16.062 -4.613 1 81.19 269 GLY A N 1
ATOM 2114 C CA . GLY A 1 269 ? -6.398 -15.766 -3.58 1 81.19 269 GLY A CA 1
ATOM 2115 C C . GLY A 1 269 ? -6.926 -15.992 -2.174 1 81.19 269 GLY A C 1
ATOM 2116 O O . GLY A 1 269 ? -8.141 -16.078 -1.969 1 81.19 269 GLY A O 1
ATOM 2117 N N . ASP A 1 270 ? -6.074 -15.93 -1.208 1 81.56 270 ASP A N 1
ATOM 2118 C CA . ASP A 1 270 ? -6.398 -16.234 0.183 1 81.56 270 ASP A CA 1
ATOM 2119 C C . ASP A 1 270 ? -7.113 -15.055 0.849 1 81.56 270 ASP A C 1
ATOM 2121 O O . ASP A 1 270 ? -7.734 -15.219 1.901 1 81.56 270 ASP A O 1
ATOM 2125 N N . SER A 1 271 ? -7.023 -13.93 0.243 1 77.69 271 SER A N 1
ATOM 2126 C CA . SER A 1 271 ? -7.66 -12.758 0.823 1 77.69 271 SER A CA 1
ATOM 2127 C C . SER A 1 271 ? -9.062 -12.547 0.256 1 77.69 271 SER A C 1
ATOM 2129 O O . SER A 1 271 ? -9.773 -11.633 0.667 1 77.69 271 SER A O 1
ATOM 2131 N N . SER A 1 272 ? -9.461 -13.414 -0.639 1 88.25 272 SER A N 1
ATOM 2132 C CA . SER A 1 272 ? -10.766 -13.289 -1.27 1 88.25 272 SER A CA 1
ATOM 2133 C C . SER A 1 272 ? -11.891 -13.562 -0.275 1 88.25 272 SER A C 1
ATOM 2135 O O . SER A 1 272 ? -11.672 -14.203 0.754 1 88.25 272 SER A O 1
ATOM 2137 N N . HIS A 1 273 ? -13.07 -13.133 -0.622 1 86.44 273 HIS A N 1
ATOM 2138 C CA . HIS A 1 273 ? -14.219 -13.219 0.276 1 86.44 273 HIS A CA 1
ATOM 2139 C C . HIS A 1 273 ? -14.602 -14.672 0.548 1 86.44 273 HIS A C 1
ATOM 2141 O O . HIS A 1 273 ? -14.852 -15.047 1.695 1 86.44 273 HIS A O 1
ATOM 2147 N N . LEU A 1 274 ? -14.617 -15.477 -0.469 1 93.56 274 LEU A N 1
ATOM 2148 C CA . LEU A 1 274 ? -15.008 -16.875 -0.307 1 93.56 274 LEU A CA 1
ATOM 2149 C C . LEU A 1 274 ? -13.969 -17.641 0.507 1 93.56 274 LEU A C 1
ATOM 2151 O O . LEU A 1 274 ? -14.328 -18.469 1.344 1 93.56 274 LEU A O 1
ATOM 2155 N N . PHE A 1 275 ? -12.766 -17.359 0.25 1 89.5 275 PHE A N 1
ATOM 2156 C CA . PHE A 1 275 ? -11.727 -18.031 1.021 1 89.5 275 PHE A CA 1
ATOM 2157 C C . PHE A 1 275 ? -11.805 -17.625 2.49 1 89.5 275 PHE A C 1
ATOM 2159 O O . PHE A 1 275 ? -11.773 -18.484 3.373 1 89.5 275 PHE A O 1
ATOM 2166 N N . GLN A 1 276 ? -11.93 -16.344 2.773 1 81.19 276 GLN A N 1
ATOM 2167 C CA . GLN A 1 276 ? -11.914 -15.828 4.141 1 81.19 276 GLN A CA 1
ATOM 2168 C C . GLN A 1 276 ? -13.148 -16.281 4.91 1 81.19 276 GLN A C 1
ATOM 2170 O O . GLN A 1 276 ? -13.039 -16.781 6.031 1 81.19 276 GLN A O 1
ATOM 2175 N N . THR A 1 277 ? -14.305 -16.234 4.309 1 86.12 277 THR A N 1
ATOM 2176 C CA . THR A 1 277 ? -15.555 -16.469 5.02 1 86.12 277 THR A CA 1
ATOM 2177 C C . THR A 1 277 ? -15.883 -17.969 5.035 1 86.12 277 THR A C 1
ATOM 2179 O O . THR A 1 277 ? -16.172 -18.531 6.09 1 86.12 277 THR A O 1
ATOM 2182 N N . ILE A 1 278 ? -15.734 -18.625 3.904 1 92.44 278 ILE A N 1
ATOM 2183 C CA . ILE A 1 278 ? -16.25 -19.984 3.762 1 92.44 278 ILE A CA 1
ATOM 2184 C C . ILE A 1 278 ? -15.18 -20.984 4.176 1 92.44 278 ILE A C 1
ATOM 2186 O O . ILE A 1 278 ? -15.461 -21.953 4.887 1 92.44 278 ILE A O 1
ATOM 2190 N N . GLN A 1 279 ? -13.992 -20.812 3.715 1 87.06 279 GLN A N 1
ATOM 2191 C CA . GLN A 1 279 ? -12.945 -21.797 3.963 1 87.06 279 GLN A CA 1
ATOM 2192 C C . GLN A 1 279 ? -12.266 -21.547 5.309 1 87.06 279 GLN A C 1
ATOM 2194 O O . GLN A 1 279 ? -12.078 -22.484 6.094 1 87.06 279 GLN A O 1
ATOM 2199 N N . ARG A 1 280 ? -11.898 -20.312 5.594 1 81.06 280 ARG A N 1
ATOM 2200 C CA . ARG A 1 280 ? -11.094 -20.016 6.777 1 81.06 280 ARG A CA 1
ATOM 2201 C C . ARG A 1 280 ? -11.984 -19.875 8.016 1 81.06 280 ARG A C 1
ATOM 2203 O O . ARG A 1 280 ? -11.781 -20.562 9.016 1 81.06 280 ARG A O 1
ATOM 2210 N N . GLU A 1 281 ? -12.984 -18.984 7.957 1 78.06 281 GLU A N 1
ATOM 2211 C CA . GLU A 1 281 ? -13.797 -18.672 9.125 1 78.06 281 GLU A CA 1
ATOM 2212 C C . GLU A 1 281 ? -14.773 -19.797 9.438 1 78.06 281 GLU A C 1
ATOM 2214 O O . GLU A 1 281 ? -14.828 -20.281 10.57 1 78.06 281 GLU A O 1
ATOM 2219 N N . GLN A 1 282 ? -15.484 -20.281 8.383 1 86.44 282 GLN A N 1
ATOM 2220 C CA . GLN A 1 282 ? -16.531 -21.266 8.617 1 86.44 282 GLN A CA 1
ATOM 2221 C C . GLN A 1 282 ? -16 -22.688 8.438 1 86.44 282 GLN A C 1
ATOM 2223 O O . GLN A 1 282 ? -16.625 -23.641 8.875 1 86.44 282 GLN A O 1
ATOM 2228 N N . GLN A 1 283 ? -14.852 -22.844 7.746 1 85.88 283 GLN A N 1
ATOM 2229 C CA . GLN A 1 283 ? -14.18 -24.125 7.539 1 85.88 283 GLN A CA 1
ATOM 2230 C C . GLN A 1 283 ? -15.117 -25.156 6.922 1 85.88 283 GLN A C 1
ATOM 2232 O O . GLN A 1 283 ? -15.195 -26.297 7.387 1 85.88 283 GLN A O 1
ATOM 2237 N N . LEU A 1 284 ? -15.844 -24.672 5.91 1 89.88 284 LEU A N 1
ATOM 2238 C CA . LEU A 1 284 ? -16.859 -25.531 5.301 1 89.88 284 LEU A CA 1
ATOM 2239 C C . LEU A 1 284 ? -16.281 -26.281 4.113 1 89.88 284 LEU A C 1
ATOM 2241 O O . LEU A 1 284 ? -16.828 -27.312 3.701 1 89.88 284 LEU A O 1
ATOM 2245 N N . VAL A 1 285 ? -15.188 -25.75 3.568 1 91.81 285 VAL A N 1
ATOM 2246 C CA . VAL A 1 285 ? -14.664 -26.328 2.342 1 91.81 285 VAL A CA 1
ATOM 2247 C C . VAL A 1 285 ? -13.148 -26.5 2.451 1 91.81 285 VAL A C 1
ATOM 2249 O O . VAL A 1 285 ? -12.508 -25.859 3.289 1 91.81 285 VAL A O 1
ATOM 2252 N N . ASN A 1 286 ? -12.672 -27.422 1.612 1 87.31 286 ASN A N 1
ATOM 2253 C CA . ASN A 1 286 ? -11.227 -27.609 1.521 1 87.31 286 ASN A CA 1
ATOM 2254 C C . ASN A 1 286 ? -10.602 -26.688 0.485 1 87.31 286 ASN A C 1
ATOM 2256 O O . ASN A 1 286 ? -9.422 -26.328 0.59 1 87.31 286 ASN A O 1
ATOM 2260 N N . SER A 1 287 ? -11.32 -26.438 -0.462 1 90.56 287 SER A N 1
ATOM 2261 C CA . SER A 1 287 ? -10.898 -25.516 -1.508 1 90.56 287 SER A CA 1
ATOM 2262 C C . SER A 1 287 ? -12.086 -24.828 -2.156 1 90.56 287 SER A C 1
ATOM 2264 O O . SER A 1 287 ? -13.164 -25.422 -2.291 1 90.56 287 SER A O 1
ATOM 2266 N N . ILE A 1 288 ? -11.891 -23.578 -2.469 1 93.75 288 ILE A N 1
ATOM 2267 C CA . ILE A 1 288 ? -12.945 -22.812 -3.121 1 93.75 288 ILE A CA 1
ATOM 2268 C C . ILE A 1 288 ? -12.32 -21.766 -4.035 1 93.75 288 ILE A C 1
ATOM 2270 O O . ILE A 1 288 ? -11.297 -21.156 -3.701 1 93.75 288 ILE A O 1
ATOM 2274 N N . TYR A 1 289 ? -12.883 -21.609 -5.234 1 93.56 289 TYR A N 1
ATOM 2275 C CA . TYR A 1 289 ? -12.398 -20.625 -6.203 1 93.56 289 TYR A CA 1
ATOM 2276 C C . TYR A 1 289 ? -13.547 -20.109 -7.062 1 93.56 289 TYR A C 1
ATOM 2278 O O . TYR A 1 289 ? -14.594 -20.75 -7.172 1 93.56 289 TYR A O 1
ATOM 2286 N N . SER A 1 290 ? -13.359 -18.922 -7.535 1 95.69 290 SER A N 1
ATOM 2287 C CA . SER A 1 290 ? -14.328 -18.375 -8.477 1 95.69 290 SER A CA 1
ATOM 2288 C C . SER A 1 290 ? -13.633 -17.609 -9.602 1 95.69 290 SER A C 1
ATOM 2290 O O . SER A 1 290 ? -12.484 -17.188 -9.453 1 95.69 290 SER A O 1
ATOM 2292 N N . GLY A 1 291 ? -14.305 -17.531 -10.727 1 95 291 GLY A N 1
ATOM 2293 C CA . GLY A 1 291 ? -13.797 -16.781 -11.875 1 95 291 GLY A CA 1
ATOM 2294 C C . GLY A 1 291 ? -14.742 -16.812 -13.062 1 95 291 GLY A C 1
ATOM 2295 O O . GLY A 1 291 ? -15.688 -17.609 -13.094 1 95 291 GLY A O 1
ATOM 2296 N N . ALA A 1 292 ? -14.469 -15.891 -14.008 1 95.56 292 ALA A N 1
ATOM 2297 C CA . ALA A 1 292 ? -15.219 -15.852 -15.258 1 95.56 292 ALA A CA 1
ATOM 2298 C C . ALA A 1 292 ? -14.523 -16.672 -16.344 1 95.56 292 ALA A C 1
ATOM 2300 O O . ALA A 1 292 ? -13.312 -16.547 -16.547 1 95.56 292 ALA A O 1
ATOM 2301 N N . TYR A 1 293 ? -15.25 -17.609 -16.812 1 95.44 293 TYR A N 1
ATOM 2302 C CA . TYR A 1 293 ? -14.805 -18.328 -18 1 95.44 293 TYR A CA 1
ATOM 2303 C C . TYR A 1 293 ? -15.422 -17.75 -19.266 1 95.44 293 TYR A C 1
ATOM 2305 O O . TYR A 1 293 ? -16.625 -17.844 -19.484 1 95.44 293 TYR A O 1
ATOM 2313 N N . THR A 1 294 ? -14.555 -17.125 -20.094 1 93.69 294 THR A N 1
ATOM 2314 C CA . THR A 1 294 ? -15.062 -16.375 -21.234 1 93.69 294 THR A CA 1
ATOM 2315 C C . THR A 1 294 ? -14.445 -16.875 -22.547 1 93.69 294 THR A C 1
ATOM 2317 O O . THR A 1 294 ? -13.516 -16.266 -23.078 1 93.69 294 THR A O 1
ATOM 2320 N N . PRO A 1 295 ? -15.039 -17.922 -23.109 1 93.12 295 PRO A N 1
ATOM 2321 C CA . PRO A 1 295 ? -14.617 -18.344 -24.438 1 93.12 295 PRO A CA 1
ATOM 2322 C C . PRO A 1 295 ? -15.125 -17.406 -25.531 1 93.12 295 PRO A C 1
ATOM 2324 O O . PRO A 1 295 ? -15.484 -16.266 -25.25 1 93.12 295 PRO A O 1
ATOM 2327 N N . LYS A 1 296 ? -15.031 -17.859 -26.766 1 92.69 296 LYS A N 1
ATOM 2328 C CA . LYS A 1 296 ? -15.422 -17.016 -27.891 1 92.69 296 LYS A CA 1
ATOM 2329 C C . LYS A 1 296 ? -16.891 -16.594 -27.797 1 92.69 296 LYS A C 1
ATOM 2331 O O . LYS A 1 296 ? -17.219 -15.43 -27.969 1 92.69 296 LYS A O 1
ATOM 2336 N N . ASP A 1 297 ? -17.75 -17.547 -27.453 1 94.69 297 ASP A N 1
ATOM 2337 C CA . ASP A 1 297 ? -19.172 -17.266 -27.266 1 94.69 297 ASP A CA 1
ATOM 2338 C C . ASP A 1 297 ? -19.516 -17.016 -25.797 1 94.69 297 ASP A C 1
ATOM 2340 O O . ASP A 1 297 ? -18.609 -16.828 -24.984 1 94.69 297 ASP A O 1
ATOM 2344 N N . ALA A 1 298 ? -20.828 -16.938 -25.5 1 95.12 298 ALA A N 1
ATOM 2345 C CA . ALA A 1 298 ? -21.234 -16.609 -24.141 1 95.12 298 ALA A CA 1
ATOM 2346 C C . ALA A 1 298 ? -20.688 -17.625 -23.141 1 95.12 298 ALA A C 1
ATOM 2348 O O . ALA A 1 298 ? -20.703 -18.828 -23.406 1 95.12 298 ALA A O 1
ATOM 2349 N N . GLY A 1 299 ? -20.109 -17.078 -22.047 1 96.88 299 GLY A N 1
ATOM 2350 C CA . GLY A 1 299 ? -19.438 -17.938 -21.094 1 96.88 299 GLY A CA 1
ATOM 2351 C C . GLY A 1 299 ? -20.188 -18.094 -19.781 1 96.88 299 GLY A C 1
ATOM 2352 O O . GLY A 1 299 ? -21.422 -18 -19.766 1 96.88 299 GLY A O 1
ATOM 2353 N N . LEU A 1 300 ? -19.438 -18.547 -18.719 1 98.06 300 LEU A N 1
ATOM 2354 C CA . LEU A 1 300 ? -20.016 -18.781 -17.406 1 98.06 300 LEU A CA 1
ATOM 2355 C C . LEU A 1 300 ? -19.172 -18.109 -16.312 1 98.06 300 LEU A C 1
ATOM 2357 O O . LEU A 1 300 ? -17.953 -18.109 -16.406 1 98.06 300 LEU A O 1
ATOM 2361 N N . PHE A 1 301 ? -19.812 -17.453 -15.398 1 98.25 301 PHE A N 1
ATOM 2362 C CA . PHE A 1 301 ? -19.203 -17.156 -14.109 1 98.25 301 PHE A CA 1
ATOM 2363 C C . PHE A 1 301 ? -19.281 -18.344 -13.172 1 98.25 301 PHE A C 1
ATOM 2365 O O . PHE A 1 301 ? -20.391 -18.828 -12.867 1 98.25 301 PHE A O 1
ATOM 2372 N N . MET A 1 302 ? -18.188 -18.781 -12.648 1 97.88 302 MET A N 1
ATOM 2373 C CA . MET A 1 302 ? -18.172 -20.078 -11.984 1 97.88 302 MET A CA 1
ATOM 2374 C C . MET A 1 302 ? -17.656 -19.953 -10.555 1 97.88 302 MET A C 1
ATOM 2376 O O . MET A 1 302 ? -16.781 -19.125 -10.273 1 97.88 302 MET A O 1
ATOM 2380 N N . VAL A 1 303 ? -18.172 -20.781 -9.695 1 97.56 303 VAL A N 1
ATOM 2381 C CA . VAL A 1 303 ? -17.688 -21.016 -8.336 1 97.56 303 VAL A CA 1
ATOM 2382 C C . VAL A 1 303 ? -17.484 -22.516 -8.109 1 97.56 303 VAL A C 1
ATOM 2384 O O . VAL A 1 303 ? -18.375 -23.312 -8.406 1 97.56 303 VAL A O 1
ATOM 2387 N N . SER A 1 304 ? -16.328 -22.891 -7.688 1 97 304 SER A N 1
ATOM 2388 C CA . SER A 1 304 ? -15.992 -24.297 -7.461 1 97 304 SER A CA 1
ATOM 2389 C C . SER A 1 304 ? -15.531 -24.531 -6.023 1 97 304 SER A C 1
ATOM 2391 O O . SER A 1 304 ? -14.781 -23.719 -5.469 1 97 304 SER A O 1
ATOM 2393 N N . ALA A 1 305 ? -16.031 -25.594 -5.469 1 95.69 305 ALA A N 1
ATOM 2394 C CA . ALA A 1 305 ? -15.625 -25.938 -4.105 1 95.69 305 ALA A CA 1
ATOM 2395 C C . ALA A 1 305 ? -15.484 -27.438 -3.932 1 95.69 305 ALA A C 1
ATOM 2397 O O . ALA A 1 305 ? -16.156 -28.219 -4.613 1 95.69 305 ALA A O 1
ATOM 2398 N N . GLN A 1 306 ? -14.602 -27.875 -3.15 1 92.62 306 GLN A N 1
ATOM 2399 C CA . GLN A 1 306 ? -14.398 -29.25 -2.723 1 92.62 306 GLN A CA 1
ATOM 2400 C C . GLN A 1 306 ? -14.383 -29.359 -1.2 1 92.62 306 GLN A C 1
ATOM 2402 O O . GLN A 1 306 ? -13.82 -28.5 -0.52 1 92.62 306 GLN A O 1
ATOM 2407 N N . TYR A 1 307 ? -15.086 -30.328 -0.686 1 90.62 307 TYR A N 1
ATOM 2408 C CA . TYR A 1 307 ? -15.164 -30.422 0.768 1 90.62 307 TYR A CA 1
ATOM 2409 C C . TYR A 1 307 ? -15.547 -31.828 1.205 1 90.62 307 TYR A C 1
ATOM 2411 O O . TYR A 1 307 ? -15.945 -32.656 0.38 1 90.62 307 TYR A O 1
ATOM 2419 N N . GLN A 1 308 ? -15.273 -32.125 2.402 1 85.62 308 GLN A N 1
ATOM 2420 C CA . GLN A 1 308 ? -15.75 -33.281 3.111 1 85.62 308 GLN A CA 1
ATOM 2421 C C . GLN A 1 308 ? -16.625 -32.906 4.301 1 85.62 308 GLN A C 1
ATOM 2423 O O . GLN A 1 308 ? -16.281 -32 5.062 1 85.62 308 GLN A O 1
ATOM 2428 N N . LEU A 1 309 ? -17.812 -33.531 4.336 1 85.12 309 LEU A N 1
ATOM 2429 C CA . LEU A 1 309 ? -18.688 -33.219 5.469 1 85.12 309 LEU A CA 1
ATOM 2430 C C . LEU A 1 309 ? -18.203 -33.969 6.723 1 85.12 309 LEU A C 1
ATOM 2432 O O . LEU A 1 309 ? -17.719 -35.094 6.637 1 85.12 309 LEU A O 1
ATOM 2436 N N . PRO A 1 310 ? -18.203 -33.156 7.828 1 73.69 310 PRO A N 1
ATOM 2437 C CA . PRO A 1 310 ? -17.953 -33.875 9.078 1 73.69 310 PRO A CA 1
ATOM 2438 C C . PRO A 1 310 ? -19 -34.938 9.352 1 73.69 310 PRO A C 1
ATOM 2440 O O . PRO A 1 310 ? -20.062 -34.969 8.703 1 73.69 310 PRO A O 1
ATOM 2443 N N . GLU A 1 311 ? -18.609 -35.969 10.109 1 63.44 311 GLU A N 1
ATOM 2444 C CA . GLU A 1 311 ? -19.484 -37.094 10.422 1 63.44 311 GLU A CA 1
ATOM 2445 C C . GLU A 1 311 ? -20.844 -36.625 10.914 1 63.44 311 GLU A C 1
ATOM 2447 O O . GLU A 1 311 ? -21.875 -37.188 10.562 1 63.44 311 GLU A O 1
ATOM 2452 N N . GLU A 1 312 ? -20.969 -35.562 11.797 1 66.56 312 GLU A N 1
ATOM 2453 C CA . GLU A 1 312 ? -22.281 -35.125 12.289 1 66.56 312 GLU A CA 1
ATOM 2454 C C . GLU A 1 312 ? -22.453 -33.625 12.164 1 66.56 312 GLU A C 1
ATOM 2456 O O . GLU A 1 312 ? -21.469 -32.875 12.211 1 66.56 312 GLU A O 1
ATOM 2461 N N . GLY A 1 313 ? -23.656 -33.125 11.656 1 72.56 313 GLY A N 1
ATOM 2462 C CA . GLY A 1 313 ? -24.156 -31.797 11.914 1 72.56 313 GLY A CA 1
ATOM 2463 C C . GLY A 1 313 ? -24.172 -30.906 10.672 1 72.56 313 GLY A C 1
ATOM 2464 O O . GLY A 1 313 ? -24.797 -29.844 10.672 1 72.56 313 GLY A O 1
ATOM 2465 N N . ARG A 1 314 ? -23.469 -31.219 9.539 1 83.25 314 ARG A N 1
ATOM 2466 C CA . ARG A 1 314 ? -23.547 -30.344 8.367 1 83.25 314 ARG A CA 1
ATOM 2467 C C . ARG A 1 314 ? -23.953 -31.141 7.125 1 83.25 314 ARG A C 1
ATOM 2469 O O . ARG A 1 314 ? -23.641 -32.312 7.008 1 83.25 314 ARG A O 1
ATOM 2476 N N . SER A 1 315 ? -24.812 -30.469 6.309 1 91 315 SER A N 1
ATOM 2477 C CA . SER A 1 315 ? -25.25 -31.078 5.062 1 91 315 SER A CA 1
ATOM 2478 C C . SER A 1 315 ? -24.656 -30.359 3.854 1 91 315 SER A C 1
ATOM 2480 O O . SER A 1 315 ? -24.109 -29.266 3.984 1 91 315 SER A O 1
ATOM 2482 N N . ASP A 1 316 ? -24.781 -31.062 2.721 1 94.69 316 ASP A N 1
ATOM 2483 C CA . ASP A 1 316 ? -24.328 -30.469 1.472 1 94.69 316 ASP A CA 1
ATOM 2484 C C . ASP A 1 316 ? -25.094 -29.172 1.186 1 94.69 316 ASP A C 1
ATOM 2486 O O . ASP A 1 316 ? -24.516 -28.219 0.648 1 94.69 316 ASP A O 1
ATOM 2490 N N . THR A 1 317 ? -26.328 -29.109 1.584 1 94.88 317 THR A N 1
ATOM 2491 C CA . THR A 1 317 ? -27.156 -27.922 1.338 1 94.88 317 THR A CA 1
ATOM 2492 C C . THR A 1 317 ? -26.719 -26.766 2.236 1 94.88 317 THR A C 1
ATOM 2494 O O . THR A 1 317 ? -26.812 -25.594 1.851 1 94.88 317 THR A O 1
ATOM 2497 N N . ASP A 1 318 ? -26.172 -27.109 3.377 1 94.25 318 ASP A N 1
ATOM 2498 C CA . ASP A 1 318 ? -25.625 -26.062 4.246 1 94.25 318 ASP A CA 1
ATOM 2499 C C . ASP A 1 318 ? -24.422 -25.391 3.604 1 94.25 318 ASP A C 1
ATOM 2501 O O . ASP A 1 318 ? -24.281 -24.172 3.672 1 94.25 318 ASP A O 1
ATOM 2505 N N . VAL A 1 319 ? -23.594 -26.234 3.02 1 95.38 319 VAL A N 1
ATOM 2506 C CA . VAL A 1 319 ? -22.406 -25.719 2.363 1 95.38 319 VAL A CA 1
ATOM 2507 C C . VAL A 1 319 ? -22.797 -24.844 1.179 1 95.38 319 VAL A C 1
ATOM 2509 O O . VAL A 1 319 ? -22.297 -23.719 1.024 1 95.38 319 VAL A O 1
ATOM 2512 N N . LEU A 1 320 ? -23.75 -25.312 0.414 1 97.38 320 LEU A N 1
ATOM 2513 C CA . LEU A 1 320 ? -24.234 -24.547 -0.73 1 97.38 320 LEU A CA 1
ATOM 2514 C C . LEU A 1 320 ? -24.844 -23.219 -0.281 1 97.38 320 LEU A C 1
ATOM 2516 O O . LEU A 1 320 ? -24.562 -22.172 -0.872 1 97.38 320 LEU A O 1
ATOM 2520 N N . GLY A 1 321 ? -25.656 -23.266 0.754 1 96.88 321 GLY A N 1
ATOM 2521 C CA . GLY A 1 321 ? -26.312 -22.078 1.256 1 96.88 321 GLY A CA 1
ATOM 2522 C C . GLY A 1 321 ? -25.344 -21 1.709 1 96.88 321 GLY A C 1
ATOM 2523 O O . GLY A 1 321 ? -25.516 -19.828 1.407 1 96.88 321 GLY A O 1
ATOM 2524 N N . ALA A 1 322 ? -24.344 -21.453 2.369 1 95.19 322 ALA A N 1
ATOM 2525 C CA . ALA A 1 322 ? -23.328 -20.516 2.867 1 95.19 322 ALA A CA 1
ATOM 2526 C C . ALA A 1 322 ? -22.578 -19.859 1.715 1 95.19 322 ALA A C 1
ATOM 2528 O O . ALA A 1 322 ? -22.312 -18.656 1.741 1 95.19 322 ALA A O 1
ATOM 2529 N N . ILE A 1 323 ? -22.203 -20.656 0.708 1 97.06 323 ILE A N 1
ATOM 2530 C CA . ILE A 1 323 ? -21.438 -20.156 -0.438 1 97.06 323 ILE A CA 1
ATOM 2531 C C . ILE A 1 323 ? -22.297 -19.172 -1.229 1 97.06 323 ILE A C 1
ATOM 2533 O O . ILE A 1 323 ? -21.844 -18.062 -1.562 1 97.06 323 ILE A O 1
ATOM 2537 N N . MET A 1 324 ? -23.562 -19.516 -1.433 1 97.5 324 MET A N 1
ATOM 2538 C CA . MET A 1 324 ? -24.422 -18.703 -2.273 1 97.5 324 MET A CA 1
ATOM 2539 C C . MET A 1 324 ? -24.781 -17.391 -1.571 1 97.5 324 MET A C 1
ATOM 2541 O O . MET A 1 324 ? -24.938 -16.359 -2.219 1 97.5 324 MET A O 1
ATOM 2545 N N . LYS A 1 325 ? -24.891 -17.453 -0.33 1 94.94 325 LYS A N 1
ATOM 2546 C CA . LYS A 1 325 ? -25.141 -16.234 0.423 1 94.94 325 LYS A CA 1
ATOM 2547 C C . LYS A 1 325 ? -24.047 -15.211 0.205 1 94.94 325 LYS A C 1
ATOM 2549 O O . LYS A 1 325 ? -24.312 -14.023 0.008 1 94.94 325 LYS A O 1
ATOM 2554 N N . GLU A 1 326 ? -22.812 -15.711 0.247 1 92.94 326 GLU A N 1
ATOM 2555 C CA . GLU A 1 326 ? -21.656 -14.828 0.032 1 92.94 326 GLU A CA 1
ATOM 2556 C C . GLU A 1 326 ? -21.609 -14.336 -1.41 1 92.94 326 GLU A C 1
ATOM 2558 O O . GLU A 1 326 ? -21.219 -13.195 -1.665 1 92.94 326 GLU A O 1
ATOM 2563 N N . VAL A 1 327 ? -21.969 -15.156 -2.32 1 96.19 327 VAL A N 1
ATOM 2564 C CA . VAL A 1 327 ? -21.953 -14.797 -3.734 1 96.19 327 VAL A CA 1
ATOM 2565 C C . VAL A 1 327 ? -23 -13.703 -4.004 1 96.19 327 VAL A C 1
ATOM 2567 O O . VAL A 1 327 ? -22.703 -12.719 -4.676 1 96.19 327 VAL A O 1
ATOM 2570 N N . PHE A 1 328 ? -24.188 -13.82 -3.389 1 95.25 328 PHE A N 1
ATOM 2571 C CA . PHE A 1 328 ? -25.281 -12.898 -3.654 1 95.25 328 PHE A CA 1
ATOM 2572 C C . PHE A 1 328 ? -25.078 -11.586 -2.908 1 95.25 328 PHE A C 1
ATOM 2574 O O . PHE A 1 328 ? -25.719 -10.586 -3.225 1 95.25 328 PHE A O 1
ATOM 2581 N N . ARG A 1 329 ? -24.172 -11.633 -2.018 1 89.62 329 ARG A N 1
ATOM 2582 C CA . ARG A 1 329 ? -23.875 -10.43 -1.246 1 89.62 329 ARG A CA 1
ATOM 2583 C C . ARG A 1 329 ? -23.5 -9.273 -2.162 1 89.62 329 ARG A C 1
ATOM 2585 O O . ARG A 1 329 ? -23.875 -8.125 -1.912 1 89.62 329 ARG A O 1
ATOM 2592 N N . PHE A 1 330 ? -22.828 -9.477 -3.195 1 89.06 330 PHE A N 1
ATOM 2593 C CA . PHE A 1 330 ? -22.25 -8.438 -4.039 1 89.06 330 PHE A CA 1
ATOM 2594 C C . PHE A 1 330 ? -23.312 -7.812 -4.938 1 89.06 330 PHE A C 1
ATOM 2596 O O . PHE A 1 330 ? -23.062 -6.793 -5.586 1 89.06 330 PHE A O 1
ATOM 2603 N N . ARG A 1 331 ? -24.469 -8.406 -4.906 1 90.38 331 ARG A N 1
ATOM 2604 C CA . ARG A 1 331 ? -25.594 -7.77 -5.586 1 90.38 331 ARG A CA 1
ATOM 2605 C C . ARG A 1 331 ? -26.062 -6.527 -4.832 1 90.38 331 ARG A C 1
ATOM 2607 O O . ARG A 1 331 ? -26.578 -5.59 -5.434 1 90.38 331 ARG A O 1
ATOM 2614 N N . ASP A 1 332 ? -25.766 -6.578 -3.529 1 85.88 332 ASP A N 1
ATOM 2615 C CA . ASP A 1 332 ? -26.344 -5.535 -2.684 1 85.88 332 ASP A CA 1
ATOM 2616 C C . ASP A 1 332 ? -25.25 -4.68 -2.047 1 85.88 332 ASP A C 1
ATOM 2618 O O . ASP A 1 332 ? -25.516 -3.553 -1.622 1 85.88 332 ASP A O 1
ATOM 2622 N N . VAL A 1 333 ? -24.109 -5.281 -2.064 1 77.88 333 VAL A N 1
ATOM 2623 C CA . VAL A 1 333 ? -23.016 -4.574 -1.426 1 77.88 333 VAL A CA 1
ATOM 2624 C C . VAL A 1 333 ? -21.891 -4.328 -2.443 1 77.88 333 VAL A C 1
ATOM 2626 O O . VAL A 1 333 ? -21.438 -5.262 -3.104 1 77.88 333 VAL A O 1
ATOM 2629 N N . ARG A 1 334 ? -21.5 -3.025 -2.564 1 79.62 334 ARG A N 1
ATOM 2630 C CA . ARG A 1 334 ? -20.359 -2.75 -3.439 1 79.62 334 ARG A CA 1
ATOM 2631 C C . ARG A 1 334 ? -19.047 -3.143 -2.771 1 79.62 334 ARG A C 1
ATOM 2633 O O . ARG A 1 334 ? -18.906 -3 -1.558 1 79.62 334 ARG A O 1
ATOM 2640 N N . PRO A 1 335 ? -18.109 -3.641 -3.562 1 82.5 335 PRO A N 1
ATOM 2641 C CA . PRO A 1 335 ? -16.812 -3.965 -2.961 1 82.5 335 PRO A CA 1
ATOM 2642 C C . PRO A 1 335 ? -16.031 -2.723 -2.527 1 82.5 335 PRO A C 1
ATOM 2644 O O . PRO A 1 335 ? -16.281 -1.627 -3.039 1 82.5 335 PRO A O 1
ATOM 2647 N N . SER A 1 336 ? -15.125 -2.922 -1.604 1 70.94 336 SER A N 1
ATOM 2648 C CA . SER A 1 336 ? -14.25 -1.836 -1.178 1 70.94 336 SER A CA 1
ATOM 2649 C C . SER A 1 336 ? -13.242 -1.48 -2.266 1 70.94 336 SER A C 1
ATOM 2651 O O . SER A 1 336 ? -12.945 -2.301 -3.137 1 70.94 336 SER A O 1
ATOM 2653 N N . LEU A 1 337 ? -12.781 -0.277 -2.215 1 70.94 337 LEU A N 1
ATOM 2654 C CA . LEU A 1 337 ? -11.75 0.135 -3.16 1 70.94 337 LEU A CA 1
ATOM 2655 C C . LEU A 1 337 ? -10.469 -0.671 -2.953 1 70.94 337 LEU A C 1
ATOM 2657 O O . LEU A 1 337 ? -9.734 -0.926 -3.908 1 70.94 337 LEU A O 1
ATOM 2661 N N . VAL A 1 338 ? -10.258 -1.091 -1.758 1 63.25 338 VAL A N 1
ATOM 2662 C CA . VAL A 1 338 ? -9.094 -1.907 -1.445 1 63.25 338 VAL A CA 1
ATOM 2663 C C . VAL A 1 338 ? -9.203 -3.258 -2.15 1 63.25 338 VAL A C 1
ATOM 2665 O O . VAL A 1 338 ? -8.227 -3.738 -2.736 1 63.25 338 VAL A O 1
ATOM 2668 N N . ASP A 1 339 ? -10.398 -3.789 -2.09 1 79.5 339 ASP A N 1
ATOM 2669 C CA . ASP A 1 339 ? -10.633 -5.066 -2.756 1 79.5 339 ASP A CA 1
ATOM 2670 C C . ASP A 1 339 ? -10.492 -4.93 -4.27 1 79.5 339 ASP A C 1
ATOM 2672 O O . ASP A 1 339 ? -9.953 -5.816 -4.93 1 79.5 339 ASP A O 1
ATOM 2676 N N . LEU A 1 340 ? -11 -3.85 -4.762 1 85.88 340 LEU A N 1
ATOM 2677 C CA . LEU A 1 340 ? -10.961 -3.629 -6.203 1 85.88 340 LEU A CA 1
ATOM 2678 C C . LEU A 1 340 ? -9.523 -3.426 -6.68 1 85.88 340 LEU A C 1
ATOM 2680 O O . LEU A 1 340 ? -9.125 -3.98 -7.703 1 85.88 340 LEU A O 1
ATOM 2684 N N . GLU A 1 341 ? -8.734 -2.678 -5.93 1 77.56 341 GLU A N 1
ATOM 2685 C CA . GLU A 1 341 ? -7.352 -2.424 -6.316 1 77.56 341 GLU A CA 1
ATOM 2686 C C . GLU A 1 341 ? -6.508 -3.691 -6.219 1 77.56 341 GLU A C 1
ATOM 2688 O O . GLU A 1 341 ? -5.645 -3.938 -7.066 1 77.56 341 GLU A O 1
ATOM 2693 N N . ARG A 1 342 ? -6.719 -4.445 -5.227 1 78.75 342 ARG A N 1
ATOM 2694 C CA . ARG A 1 342 ? -6.047 -5.734 -5.094 1 78.75 342 ARG A CA 1
ATOM 2695 C C . ARG A 1 342 ? -6.355 -6.637 -6.281 1 78.75 342 ARG A C 1
ATOM 2697 O O . ARG A 1 342 ? -5.453 -7.246 -6.859 1 78.75 342 ARG A O 1
ATOM 2704 N N . ALA A 1 343 ? -7.621 -6.719 -6.578 1 88.75 343 ALA A N 1
ATOM 2705 C CA . ALA A 1 343 ? -8.047 -7.543 -7.707 1 88.75 343 ALA A CA 1
ATOM 2706 C C . ALA A 1 343 ? -7.414 -7.066 -9.008 1 88.75 343 ALA A C 1
ATOM 2708 O O . ALA A 1 343 ? -6.992 -7.875 -9.836 1 88.75 343 ALA A O 1
ATOM 2709 N N . ARG A 1 344 ? -7.387 -5.789 -9.203 1 88.19 344 ARG A N 1
ATOM 2710 C CA . ARG A 1 344 ? -6.766 -5.219 -10.398 1 88.19 344 ARG A CA 1
ATOM 2711 C C . ARG A 1 344 ? -5.293 -5.598 -10.484 1 88.19 344 ARG A C 1
ATOM 2713 O O . ARG A 1 344 ? -4.797 -5.953 -11.555 1 88.19 344 ARG A O 1
ATOM 2720 N N . THR A 1 345 ? -4.598 -5.508 -9.391 1 79.5 345 THR A N 1
ATOM 2721 C CA . THR A 1 345 ? -3.18 -5.844 -9.336 1 79.5 345 THR A CA 1
ATOM 2722 C C . THR A 1 345 ? -2.961 -7.316 -9.68 1 79.5 345 THR A C 1
ATOM 2724 O O . THR A 1 345 ? -2.021 -7.656 -10.398 1 79.5 345 THR A O 1
ATOM 2727 N N . ILE A 1 346 ? -3.826 -8.156 -9.227 1 84 346 ILE A N 1
ATOM 2728 C CA . ILE A 1 346 ? -3.73 -9.594 -9.469 1 84 346 ILE A CA 1
ATOM 2729 C C . ILE A 1 346 ? -3.893 -9.875 -10.969 1 84 346 ILE A C 1
ATOM 2731 O O . ILE A 1 346 ? -3.088 -10.594 -11.562 1 84 346 ILE A O 1
ATOM 2735 N N . ILE A 1 347 ? -4.875 -9.289 -11.508 1 88 347 ILE A N 1
ATOM 2736 C CA . ILE A 1 347 ? -5.152 -9.555 -12.922 1 88 347 ILE A CA 1
ATOM 2737 C C . ILE A 1 347 ? -4.039 -8.961 -13.781 1 88 347 ILE A C 1
ATOM 2739 O O . ILE A 1 347 ? -3.582 -9.594 -14.734 1 88 347 ILE A O 1
ATOM 2743 N N . GLU A 1 348 ? -3.576 -7.82 -13.414 1 82.25 348 GLU A N 1
ATOM 2744 C CA . GLU A 1 348 ? -2.498 -7.184 -14.164 1 82.25 348 GLU A CA 1
ATOM 2745 C C . GLU A 1 348 ? -1.196 -7.969 -14.031 1 82.25 348 GLU A C 1
ATOM 2747 O O . GLU A 1 348 ? -0.417 -8.047 -14.984 1 82.25 348 GLU A O 1
ATOM 2752 N N . SER A 1 349 ? -0.999 -8.523 -12.883 1 80.81 349 SER A N 1
ATOM 2753 C CA . SER A 1 349 ? 0.228 -9.281 -12.656 1 80.81 349 SER A CA 1
ATOM 2754 C C . SER A 1 349 ? 0.266 -10.539 -13.516 1 80.81 349 SER A C 1
ATOM 2756 O O . SER A 1 349 ? 1.341 -10.992 -13.914 1 80.81 349 SER A O 1
ATOM 2758 N N . GLN A 1 350 ? -0.894 -11.125 -13.656 1 78.38 350 GLN A N 1
ATOM 2759 C CA . GLN A 1 350 ? -0.958 -12.305 -14.516 1 78.38 350 GLN A CA 1
ATOM 2760 C C . GLN A 1 350 ? -0.419 -12 -15.906 1 78.38 350 GLN A C 1
ATOM 2762 O O . GLN A 1 350 ? 0.201 -12.852 -16.547 1 78.38 350 GLN A O 1
ATOM 2767 N N . GLU A 1 351 ? -0.636 -10.797 -16.328 1 75 351 GLU A N 1
ATOM 2768 C CA . GLU A 1 351 ? -0.085 -10.352 -17.594 1 75 351 GLU A CA 1
ATOM 2769 C C . GLU A 1 351 ? 1.44 -10.312 -17.562 1 75 351 GLU A C 1
ATOM 2771 O O . GLU A 1 351 ? 2.104 -10.68 -18.531 1 75 351 GLU A O 1
ATOM 2776 N N . ILE A 1 352 ? 1.97 -9.891 -16.516 1 74 352 ILE A N 1
ATOM 2777 C CA . ILE A 1 352 ? 3.412 -9.719 -16.375 1 74 352 ILE A CA 1
ATOM 2778 C C . ILE A 1 352 ? 4.082 -11.086 -16.266 1 74 352 ILE A C 1
ATOM 2780 O O . ILE A 1 352 ? 5.094 -11.352 -16.906 1 74 352 ILE A O 1
ATOM 2784 N N . TYR A 1 353 ? 3.461 -12 -15.555 1 76.06 353 TYR A N 1
ATOM 2785 C CA . TYR A 1 353 ? 4.023 -13.328 -15.352 1 76.06 353 TYR A CA 1
ATOM 2786 C C . TYR A 1 353 ? 3.971 -14.148 -16.641 1 76.06 353 TYR A C 1
ATOM 2788 O O . TYR A 1 353 ? 4.848 -14.969 -16.891 1 76.06 353 TYR A O 1
ATOM 2796 N N . GLY A 1 354 ? 2.957 -13.914 -17.344 1 75.69 354 GLY A N 1
ATOM 2797 C CA . GLY A 1 354 ? 2.83 -14.609 -18.609 1 75.69 354 GLY A CA 1
ATOM 2798 C C . GLY A 1 354 ? 3.92 -14.25 -19.609 1 75.69 354 GLY A C 1
ATOM 2799 O O . GLY A 1 354 ? 4.211 -15.023 -20.516 1 75.69 354 GLY A O 1
ATOM 2800 N N . LYS A 1 355 ? 4.629 -13.188 -19.391 1 76.12 355 LYS A N 1
ATOM 2801 C CA . LYS A 1 355 ? 5.637 -12.68 -20.328 1 76.12 355 LYS A CA 1
ATOM 2802 C C . LYS A 1 355 ? 7.016 -13.25 -20 1 76.12 355 LYS A C 1
ATOM 2804 O O . LYS A 1 355 ? 7.98 -13 -20.719 1 76.12 355 LYS A O 1
ATOM 2809 N N . GLN A 1 356 ? 7.016 -14.133 -19.047 1 78.44 356 GLN A N 1
ATOM 2810 C CA . GLN A 1 356 ? 8.312 -14.656 -18.625 1 78.44 356 GLN A CA 1
ATOM 2811 C C . GLN A 1 356 ? 8.82 -15.711 -19.609 1 78.44 356 GLN A C 1
ATOM 2813 O O . GLN A 1 356 ? 10.031 -15.938 -19.703 1 78.44 356 GLN A O 1
ATOM 2818 N N . THR A 1 357 ? 7.844 -16.344 -20.344 1 85.38 357 THR A N 1
ATOM 2819 C CA . THR A 1 357 ? 8.234 -17.391 -21.297 1 85.38 357 THR A CA 1
ATOM 2820 C C . THR A 1 357 ? 7.762 -17.047 -22.703 1 85.38 357 THR A C 1
ATOM 2822 O O . THR A 1 357 ? 6.719 -16.406 -22.875 1 85.38 357 THR A O 1
ATOM 2825 N N . VAL A 1 358 ? 8.555 -17.469 -23.656 1 89.44 358 VAL A N 1
ATOM 2826 C CA . VAL A 1 358 ? 8.195 -17.188 -25.047 1 89.44 358 VAL A CA 1
ATOM 2827 C C . VAL A 1 358 ? 6.91 -17.922 -25.406 1 89.44 358 VAL A C 1
ATOM 2829 O O . VAL A 1 358 ? 6.152 -17.484 -26.266 1 89.44 358 VAL A O 1
ATOM 2832 N N . GLN A 1 359 ? 6.727 -19.125 -24.859 1 90.12 359 GLN A N 1
ATOM 2833 C CA . GLN A 1 359 ? 5.5 -19.875 -25.109 1 90.12 359 GLN A CA 1
ATOM 2834 C C . GLN A 1 359 ? 4.293 -19.172 -24.484 1 90.12 359 GLN A C 1
ATOM 2836 O O . GLN A 1 359 ? 3.211 -19.156 -25.078 1 90.12 359 GLN A O 1
ATOM 2841 N N . GLY A 1 360 ? 4.516 -18.703 -23.359 1 87.31 360 GLY A N 1
ATOM 2842 C CA . GLY A 1 360 ? 3.441 -17.938 -22.734 1 87.31 360 GLY A CA 1
ATOM 2843 C C . GLY A 1 360 ? 3.018 -16.734 -23.562 1 87.31 360 GLY A C 1
ATOM 2844 O O . GLY A 1 360 ? 1.823 -16.469 -23.703 1 87.31 360 GLY A O 1
ATOM 2845 N N . LEU A 1 361 ? 3.98 -16.047 -24.141 1 88.62 361 LEU A N 1
ATOM 2846 C CA . LEU A 1 361 ? 3.713 -14.898 -25 1 88.62 361 LEU A CA 1
ATOM 2847 C C . LEU A 1 361 ? 2.994 -15.328 -26.281 1 88.62 361 LEU A C 1
ATOM 2849 O O . LEU A 1 361 ? 2.049 -14.672 -26.719 1 88.62 361 LEU A O 1
ATOM 2853 N N . ALA A 1 362 ? 3.473 -16.391 -26.781 1 93.25 362 ALA A N 1
ATOM 2854 C CA . ALA A 1 362 ? 2.875 -16.891 -28.016 1 93.25 362 ALA A CA 1
ATOM 2855 C C . ALA A 1 362 ? 1.424 -17.312 -27.797 1 93.25 362 ALA A C 1
ATOM 2857 O O . ALA A 1 362 ? 0.558 -17.031 -28.641 1 93.25 362 ALA A O 1
ATOM 2858 N N . MET A 1 363 ? 1.169 -17.984 -26.734 1 92.75 363 MET A N 1
ATOM 2859 C CA . MET A 1 363 ? -0.183 -18.438 -26.406 1 92.75 363 MET A CA 1
ATOM 2860 C C . MET A 1 363 ? -1.115 -17.234 -26.203 1 92.75 363 MET A C 1
ATOM 2862 O O . MET A 1 363 ? -2.27 -17.266 -26.641 1 92.75 363 MET A O 1
ATOM 2866 N N . LYS A 1 364 ? -0.633 -16.25 -25.594 1 89.31 364 LYS A N 1
ATOM 2867 C CA . LYS A 1 364 ? -1.432 -15.047 -25.344 1 89.31 364 LYS A CA 1
ATOM 2868 C C . LYS A 1 364 ? -1.812 -14.375 -26.656 1 89.31 364 LYS A C 1
ATOM 2870 O O . LYS A 1 364 ? -2.977 -14.031 -26.875 1 89.31 364 LYS A O 1
ATOM 2875 N N . VAL A 1 365 ? -0.838 -14.188 -27.547 1 92.12 365 VAL A N 1
ATOM 2876 C CA . VAL A 1 365 ? -1.061 -13.547 -28.844 1 92.12 365 VAL A CA 1
ATOM 2877 C C . VAL A 1 365 ? -2.051 -14.367 -29.656 1 92.12 365 VAL A C 1
ATOM 2879 O O . VAL A 1 365 ? -2.979 -13.812 -30.25 1 92.12 365 VAL A O 1
ATOM 2882 N N . GLY A 1 366 ? -1.822 -15.633 -29.609 1 94.19 366 GLY A N 1
ATOM 2883 C CA . GLY A 1 366 ? -2.699 -16.516 -30.359 1 94.19 366 GLY A CA 1
ATOM 2884 C C . GLY A 1 366 ? -4.125 -16.531 -29.844 1 94.19 366 GLY A C 1
ATOM 2885 O O . GLY A 1 366 ? -5.078 -16.516 -30.625 1 94.19 366 GLY A O 1
ATOM 2886 N N . ARG A 1 367 ? -4.234 -16.531 -28.578 1 91.75 367 ARG A N 1
ATOM 2887 C CA . ARG A 1 367 ? -5.562 -16.562 -27.969 1 91.75 367 ARG A CA 1
ATOM 2888 C C . ARG A 1 367 ? -6.348 -15.297 -28.328 1 91.75 367 ARG A C 1
ATOM 2890 O O . ARG A 1 367 ? -7.523 -15.375 -28.688 1 91.75 367 ARG A O 1
ATOM 2897 N N . TYR A 1 368 ? -5.738 -14.125 -28.234 1 91.12 368 TYR A N 1
ATOM 2898 C CA . TYR A 1 368 ? -6.426 -12.875 -28.562 1 91.12 368 TYR A CA 1
ATOM 2899 C C . TYR A 1 368 ? -6.801 -12.82 -30.031 1 91.12 368 TYR A C 1
ATOM 2901 O O . TYR A 1 368 ? -7.875 -12.336 -30.391 1 91.12 368 TYR A O 1
ATOM 2909 N N . GLN A 1 369 ? -5.918 -13.344 -30.844 1 92.25 369 GLN A N 1
ATOM 2910 C CA . GLN A 1 369 ? -6.211 -13.383 -32.281 1 92.25 369 GLN A CA 1
ATOM 2911 C C . GLN A 1 369 ? -7.422 -14.266 -32.562 1 92.25 369 GLN A C 1
ATOM 2913 O O . GLN A 1 369 ? -8.305 -13.883 -33.344 1 92.25 369 GLN A O 1
ATOM 2918 N N . MET A 1 370 ? -7.465 -15.359 -31.891 1 92.25 370 MET A N 1
ATOM 2919 C CA . MET A 1 370 ? -8.492 -16.344 -32.188 1 92.25 370 MET A CA 1
ATOM 2920 C C . MET A 1 370 ? -9.828 -15.961 -31.562 1 92.25 370 MET A C 1
ATOM 2922 O O . MET A 1 370 ? -10.883 -16.203 -32.156 1 92.25 370 MET A O 1
ATOM 2926 N N . VAL A 1 371 ? -9.812 -15.375 -30.438 1 90.06 371 VAL A N 1
ATOM 2927 C CA . VAL A 1 371 ? -11.039 -15.133 -29.688 1 90.06 371 VAL A CA 1
ATOM 2928 C C . VAL A 1 371 ? -11.641 -13.789 -30.094 1 90.06 371 VAL A C 1
ATOM 2930 O O . VAL A 1 371 ? -12.859 -13.656 -30.203 1 90.06 371 VAL A O 1
ATOM 2933 N N . THR A 1 372 ? -10.797 -12.766 -30.297 1 90.06 372 THR A N 1
ATOM 2934 C CA . THR A 1 372 ? -11.312 -11.422 -30.516 1 90.06 372 THR A CA 1
ATOM 2935 C C . THR A 1 372 ? -11.062 -10.961 -31.953 1 90.06 372 THR A C 1
ATOM 2937 O O . THR A 1 372 ? -11.68 -10 -32.406 1 90.06 372 THR A O 1
ATOM 2940 N N . GLY A 1 373 ? -10.203 -11.633 -32.625 1 89 373 GLY A N 1
ATOM 2941 C CA . GLY A 1 373 ? -9.836 -11.227 -33.969 1 89 373 GLY A CA 1
ATOM 2942 C C . GLY A 1 373 ? -8.75 -10.164 -34 1 89 373 GLY A C 1
ATOM 2943 O O . GLY A 1 373 ? -8.25 -9.805 -35.062 1 89 373 GLY A O 1
ATOM 2944 N N . ASP A 1 374 ? -8.383 -9.672 -32.844 1 90.56 374 ASP A N 1
ATOM 2945 C CA . ASP A 1 374 ? -7.367 -8.633 -32.719 1 90.56 374 ASP A CA 1
ATOM 2946 C C . ASP A 1 374 ? -6.336 -8.992 -31.656 1 90.56 374 ASP A C 1
ATOM 2948 O O . ASP A 1 374 ? -6.641 -8.977 -30.469 1 90.56 374 ASP A O 1
ATOM 2952 N N . PRO A 1 375 ? -5.098 -9.25 -32.125 1 88.56 375 PRO A N 1
ATOM 2953 C CA . PRO A 1 375 ? -4.062 -9.617 -31.141 1 88.56 375 PRO A CA 1
ATOM 2954 C C . PRO A 1 375 ? -3.742 -8.484 -30.172 1 88.56 375 PRO A C 1
ATOM 2956 O O . PRO A 1 375 ? -3.137 -8.727 -29.125 1 88.56 375 PRO A O 1
ATOM 2959 N N . GLN A 1 376 ? -4.203 -7.238 -30.422 1 86.25 376 GLN A N 1
ATOM 2960 C CA . GLN A 1 376 ? -3.904 -6.098 -29.562 1 86.25 376 GLN A CA 1
ATOM 2961 C C . GLN A 1 376 ? -5.078 -5.781 -28.641 1 86.25 376 GLN A C 1
ATOM 2963 O O . GLN A 1 376 ? -5.07 -4.766 -27.938 1 86.25 376 GLN A O 1
ATOM 2968 N N . TYR A 1 377 ? -6.043 -6.625 -28.688 1 90.56 377 TYR A N 1
ATOM 2969 C CA . TYR A 1 377 ? -7.203 -6.426 -27.828 1 90.56 377 TYR A CA 1
ATOM 2970 C C . TYR A 1 377 ? -6.801 -6.398 -26.359 1 90.56 377 TYR A C 1
ATOM 2972 O O . TYR A 1 377 ? -7.531 -5.875 -25.516 1 90.56 377 TYR A O 1
ATOM 2980 N N . GLU A 1 378 ? -5.668 -6.918 -26.094 1 87.31 378 GLU A N 1
ATOM 2981 C CA . GLU A 1 378 ? -5.148 -6.918 -24.719 1 87.31 378 GLU A CA 1
ATOM 2982 C C . GLU A 1 378 ? -5.098 -5.5 -24.156 1 87.31 378 GLU A C 1
ATOM 2984 O O . GLU A 1 378 ? -5.426 -5.289 -22.984 1 87.31 378 GLU A O 1
ATOM 2989 N N . GLN A 1 379 ? -4.668 -4.543 -24.938 1 86 379 GLN A N 1
ATOM 2990 C CA . GLN A 1 379 ? -4.578 -3.152 -24.5 1 86 379 GLN A CA 1
ATOM 2991 C C . GLN A 1 379 ? -5.957 -2.582 -24.188 1 86 379 GLN A C 1
ATOM 2993 O O . GLN A 1 379 ? -6.129 -1.857 -23.203 1 86 379 GLN A O 1
ATOM 2998 N N . VAL A 1 380 ? -6.891 -2.938 -25.031 1 89.25 380 VAL A N 1
ATOM 2999 C CA . VAL A 1 380 ? -8.266 -2.482 -24.844 1 89.25 380 VAL A CA 1
ATOM 3000 C C . VAL A 1 380 ? -8.82 -3.059 -23.547 1 89.25 380 VAL A C 1
ATOM 3002 O O . VAL A 1 380 ? -9.461 -2.348 -22.766 1 89.25 380 VAL A O 1
ATOM 3005 N N . TYR A 1 381 ? -8.555 -4.254 -23.312 1 92 381 TYR A N 1
ATOM 3006 C CA . TYR A 1 381 ? -9.031 -4.949 -22.125 1 92 381 TYR A CA 1
ATOM 3007 C C . TYR A 1 381 ? -8.477 -4.297 -20.859 1 92 381 TYR A C 1
ATOM 3009 O O . TYR A 1 381 ? -9.227 -3.996 -19.922 1 92 381 TYR A O 1
ATOM 3017 N N . TYR A 1 382 ? -7.176 -4.055 -20.781 1 88.62 382 TYR A N 1
ATOM 3018 C CA . TYR A 1 382 ? -6.562 -3.543 -19.562 1 88.62 382 TYR A CA 1
ATOM 3019 C C . TYR A 1 382 ? -6.902 -2.07 -19.344 1 88.62 382 TYR A C 1
ATOM 3021 O O . TYR A 1 382 ? -6.992 -1.602 -18.219 1 88.62 382 TYR A O 1
ATOM 3029 N N . GLU A 1 383 ? -7.168 -1.326 -20.422 1 88.19 383 GLU A N 1
ATOM 3030 C CA . GLU A 1 383 ? -7.668 0.039 -20.281 1 88.19 383 GLU A CA 1
ATOM 3031 C C . GLU A 1 383 ? -9.07 0.059 -19.672 1 88.19 383 GLU A C 1
ATOM 3033 O O . GLU A 1 383 ? -9.367 0.899 -18.828 1 88.19 383 GLU A O 1
ATOM 3038 N N . ALA A 1 384 ? -9.82 -0.896 -20.156 1 92.44 384 ALA A N 1
ATOM 3039 C CA . ALA A 1 384 ? -11.164 -1.021 -19.594 1 92.44 384 ALA A CA 1
ATOM 3040 C C . ALA A 1 384 ? -11.109 -1.46 -18.141 1 92.44 384 ALA A C 1
ATOM 3042 O O . ALA A 1 384 ? -11.891 -0.986 -17.312 1 92.44 384 ALA A O 1
ATOM 3043 N N . LEU A 1 385 ? -10.203 -2.385 -17.875 1 93.25 385 LEU A N 1
ATOM 3044 C CA . LEU A 1 385 ? -10.016 -2.898 -16.531 1 93.25 385 LEU A CA 1
ATOM 3045 C C . LEU A 1 385 ? -9.664 -1.771 -15.562 1 93.25 385 LEU A C 1
ATOM 3047 O O . LEU A 1 385 ? -10.172 -1.729 -14.438 1 93.25 385 LEU A O 1
ATOM 3051 N N . ALA A 1 386 ? -8.875 -0.835 -15.984 1 86.62 386 ALA A N 1
ATOM 3052 C CA . ALA A 1 386 ? -8.398 0.278 -15.164 1 86.62 386 ALA A CA 1
ATOM 3053 C C . ALA A 1 386 ? -9.539 1.24 -14.836 1 86.62 386 ALA A C 1
ATOM 3055 O O . ALA A 1 386 ? -9.5 1.934 -13.812 1 86.62 386 ALA A O 1
ATOM 3056 N N . GLN A 1 387 ? -10.602 1.243 -15.539 1 89.69 387 GLN A N 1
ATOM 3057 C CA . GLN A 1 387 ? -11.672 2.221 -15.398 1 89.69 387 GLN A CA 1
ATOM 3058 C C . GLN A 1 387 ? -12.836 1.652 -14.586 1 89.69 387 GLN A C 1
ATOM 3060 O O . GLN A 1 387 ? -13.766 2.377 -14.234 1 89.69 387 GLN A O 1
ATOM 3065 N N . VAL A 1 388 ? -12.766 0.421 -14.258 1 93.94 388 VAL A N 1
ATOM 3066 C CA . VAL A 1 388 ? -13.875 -0.218 -13.547 1 93.94 388 VAL A CA 1
ATOM 3067 C C . VAL A 1 388 ? -14 0.373 -12.148 1 93.94 388 VAL A C 1
ATOM 3069 O O . VAL A 1 388 ? -12.992 0.601 -11.469 1 93.94 388 VAL A O 1
ATOM 3072 N N . THR A 1 389 ? -15.242 0.639 -11.703 1 89.75 389 THR A N 1
ATOM 3073 C CA . THR A 1 389 ? -15.531 1.185 -10.383 1 89.75 389 THR A CA 1
ATOM 3074 C C . THR A 1 389 ? -16.25 0.153 -9.516 1 89.75 389 THR A C 1
ATOM 3076 O O . THR A 1 389 ? -16.75 -0.858 -10.023 1 89.75 389 THR A O 1
ATOM 3079 N N . PRO A 1 390 ? -16.312 0.381 -8.227 1 85.12 390 PRO A N 1
ATOM 3080 C CA . PRO A 1 390 ? -17.078 -0.523 -7.367 1 85.12 390 PRO A CA 1
ATOM 3081 C C . PRO A 1 390 ? -18.547 -0.625 -7.773 1 85.12 390 PRO A C 1
ATOM 3083 O O . PRO A 1 390 ? -19.156 -1.697 -7.664 1 85.12 390 PRO A O 1
ATOM 3086 N N . GLU A 1 391 ? -19.047 0.477 -8.266 1 87.94 391 GLU A N 1
ATOM 3087 C CA . GLU A 1 391 ? -20.438 0.471 -8.703 1 87.94 391 GLU A CA 1
ATOM 3088 C C . GLU A 1 391 ? -20.625 -0.435 -9.922 1 87.94 391 GLU A C 1
ATOM 3090 O O . GLU A 1 391 ? -21.688 -1.05 -10.086 1 87.94 391 GLU A O 1
ATOM 3095 N N . ASP A 1 392 ? -19.641 -0.506 -10.773 1 95.19 392 ASP A N 1
ATOM 3096 C CA . ASP A 1 392 ? -19.688 -1.401 -11.922 1 95.19 392 ASP A CA 1
ATOM 3097 C C . ASP A 1 392 ? -19.75 -2.861 -11.484 1 95.19 392 ASP A C 1
ATOM 3099 O O . ASP A 1 392 ? -20.438 -3.678 -12.102 1 95.19 392 ASP A O 1
ATOM 3103 N N . ILE A 1 393 ? -19.031 -3.193 -10.453 1 95.06 393 ILE A N 1
ATOM 3104 C CA . ILE A 1 393 ? -19 -4.555 -9.922 1 95.06 393 ILE A CA 1
ATOM 3105 C C . ILE A 1 393 ? -20.375 -4.922 -9.375 1 95.06 393 ILE A C 1
ATOM 3107 O O . ILE A 1 393 ? -20.875 -6.016 -9.641 1 95.06 393 ILE A O 1
ATOM 3111 N N . ARG A 1 394 ? -21 -4.031 -8.633 1 91.12 394 ARG A N 1
ATOM 3112 C CA . ARG A 1 394 ? -22.344 -4.285 -8.109 1 91.12 394 ARG A CA 1
ATOM 3113 C C . ARG A 1 394 ? -23.359 -4.422 -9.242 1 91.12 394 ARG A C 1
ATOM 3115 O O . ARG A 1 394 ? -24.25 -5.262 -9.18 1 91.12 394 ARG A O 1
ATOM 3122 N N . ARG A 1 395 ? -23.219 -3.568 -10.242 1 95.69 395 ARG A N 1
ATOM 3123 C CA . ARG A 1 395 ? -24.125 -3.602 -11.383 1 95.69 395 ARG A CA 1
ATOM 3124 C C . ARG A 1 395 ? -24.094 -4.961 -12.07 1 95.69 395 ARG A C 1
ATOM 3126 O O . ARG A 1 395 ? -25.141 -5.547 -12.359 1 95.69 395 ARG A O 1
ATOM 3133 N N . VAL A 1 396 ? -22.875 -5.523 -12.336 1 97.62 396 VAL A N 1
ATOM 3134 C CA . VAL A 1 396 ? -22.781 -6.793 -13.047 1 97.62 396 VAL A CA 1
ATOM 3135 C C . VAL A 1 396 ? -23.219 -7.934 -12.125 1 97.62 396 VAL A C 1
ATOM 3137 O O . VAL A 1 396 ? -23.75 -8.945 -12.594 1 97.62 396 VAL A O 1
ATOM 3140 N N . ALA A 1 397 ? -22.984 -7.84 -10.867 1 97 397 ALA A N 1
ATOM 3141 C CA . ALA A 1 397 ? -23.469 -8.844 -9.93 1 97 397 ALA A CA 1
ATOM 3142 C C . ALA A 1 397 ? -25 -8.914 -9.953 1 97 397 ALA A C 1
ATOM 3144 O O . ALA A 1 397 ? -25.578 -10 -9.945 1 97 397 ALA A O 1
ATOM 3145 N N . ARG A 1 398 ? -25.672 -7.734 -9.992 1 95.62 398 ARG A N 1
ATOM 3146 C CA . ARG A 1 398 ? -27.125 -7.656 -10.031 1 95.62 398 ARG A CA 1
ATOM 3147 C C . ARG A 1 398 ? -27.672 -8.242 -11.328 1 95.62 398 ARG A C 1
ATOM 3149 O O . ARG A 1 398 ? -28.75 -8.852 -11.336 1 95.62 398 ARG A O 1
ATOM 3156 N N . GLU A 1 399 ? -26.953 -8 -12.273 1 96.94 399 GLU A N 1
ATOM 3157 C CA . GLU A 1 399 ? -27.422 -8.414 -13.594 1 96.94 399 GLU A CA 1
ATOM 3158 C C . GLU A 1 399 ? -27.281 -9.922 -13.781 1 96.94 399 GLU A C 1
ATOM 3160 O O . GLU A 1 399 ? -28.203 -10.57 -14.273 1 96.94 399 GLU A O 1
ATOM 3165 N N . TYR A 1 400 ? -26.156 -10.531 -13.352 1 98 400 TYR A N 1
ATOM 3166 C CA . TYR A 1 400 ? -25.859 -11.883 -13.797 1 98 400 TYR A CA 1
ATOM 3167 C C . TYR A 1 400 ? -26 -12.875 -12.656 1 98 400 TYR A C 1
ATOM 3169 O O . TYR A 1 400 ? -26.312 -14.055 -12.875 1 98 400 TYR A O 1
ATOM 3177 N N . LEU A 1 401 ? -25.75 -12.523 -11.398 1 97.81 401 LEU A N 1
ATOM 3178 C CA . LEU A 1 401 ? -25.781 -13.445 -10.266 1 97.81 401 LEU A CA 1
ATOM 3179 C C . LEU A 1 401 ? -27.188 -13.516 -9.672 1 97.81 401 LEU A C 1
ATOM 3181 O O . LEU A 1 401 ? -27.422 -13.047 -8.555 1 97.81 401 LEU A O 1
ATOM 3185 N N . THR A 1 402 ? -28.094 -14.18 -10.367 1 97.19 402 THR A N 1
ATOM 3186 C CA . THR A 1 402 ? -29.484 -14.344 -9.938 1 97.19 402 THR A CA 1
ATOM 3187 C C . THR A 1 402 ? -29.844 -15.82 -9.812 1 97.19 402 THR A C 1
ATOM 3189 O O . THR A 1 402 ? -29.281 -16.672 -10.516 1 97.19 402 THR A O 1
ATOM 3192 N N . PRO A 1 403 ? -30.734 -16.141 -8.938 1 97.25 403 PRO A N 1
ATOM 3193 C CA . PRO A 1 403 ? -31.125 -17.547 -8.781 1 97.25 403 PRO A CA 1
ATOM 3194 C C . PRO A 1 403 ? -31.656 -18.141 -10.07 1 97.25 403 PRO A C 1
ATOM 3196 O O . PRO A 1 403 ? -31.438 -19.328 -10.336 1 97.25 403 PRO A O 1
ATOM 3199 N N . ASP A 1 404 ? -32.344 -17.375 -10.914 1 97.19 404 ASP A N 1
ATOM 3200 C CA . ASP A 1 404 ? -32.906 -17.875 -12.164 1 97.19 404 ASP A CA 1
ATOM 3201 C C . ASP A 1 404 ? -31.812 -18.172 -13.18 1 97.19 404 ASP A C 1
ATOM 3203 O O . ASP A 1 404 ? -31.984 -19.047 -14.039 1 97.19 404 ASP A O 1
ATOM 3207 N N . ASN A 1 405 ? -30.75 -17.5 -13.109 1 97.94 405 ASN A N 1
ATOM 3208 C CA . ASN A 1 405 ? -29.609 -17.703 -13.992 1 97.94 405 ASN A CA 1
ATOM 3209 C C . ASN A 1 405 ? -28.547 -18.578 -13.336 1 97.94 405 ASN A C 1
ATOM 3211 O O . ASN A 1 405 ? -27.359 -18.453 -13.641 1 97.94 405 ASN A O 1
ATOM 3215 N N . CYS A 1 406 ? -28.953 -19.438 -12.422 1 98.25 406 CYS A N 1
ATOM 3216 C CA . CYS A 1 406 ? -28 -20.219 -11.641 1 98.25 406 CYS A CA 1
ATOM 3217 C C . CYS A 1 406 ? -28.109 -21.703 -11.984 1 98.25 406 CYS A C 1
ATOM 3219 O O . CYS A 1 406 ? -29.219 -22.234 -12.109 1 98.25 406 CYS A O 1
ATOM 3221 N N . THR A 1 407 ? -26.969 -22.344 -12.234 1 98.69 407 THR A N 1
ATOM 3222 C CA . THR A 1 407 ? -26.844 -23.781 -12.398 1 98.69 407 THR A CA 1
ATOM 3223 C C . THR A 1 407 ? -25.953 -24.375 -11.312 1 98.69 407 THR A C 1
ATOM 3225 O O . THR A 1 407 ? -24.844 -23.906 -11.086 1 98.69 407 THR A O 1
ATOM 3228 N N . VAL A 1 408 ? -26.422 -25.438 -10.594 1 98.5 408 VAL A N 1
ATOM 3229 C CA . VAL A 1 408 ? -25.656 -26.047 -9.516 1 98.5 408 VAL A CA 1
ATOM 3230 C C . VAL A 1 408 ? -25.484 -27.547 -9.805 1 98.5 408 VAL A C 1
ATOM 3232 O O . VAL A 1 408 ? -26.438 -28.234 -10.125 1 98.5 408 VAL A O 1
ATOM 3235 N N . VAL A 1 409 ? -24.234 -27.984 -9.758 1 97.94 409 VAL A N 1
ATOM 3236 C CA . VAL A 1 409 ? -23.891 -29.391 -9.898 1 97.94 409 VAL A CA 1
ATOM 3237 C C . VAL A 1 409 ? -23.188 -29.875 -8.633 1 97.94 409 VAL A C 1
ATOM 3239 O O . VAL A 1 409 ? -22.219 -29.25 -8.172 1 97.94 409 VAL A O 1
ATOM 3242 N N . LEU A 1 410 ? -23.656 -31 -8.078 1 97 410 LEU A N 1
ATOM 3243 C CA . LEU A 1 410 ? -23.078 -31.547 -6.855 1 97 410 LEU A CA 1
ATOM 3244 C C . LEU A 1 410 ? -22.812 -33.062 -7 1 97 410 LEU A C 1
ATOM 3246 O O . LEU A 1 410 ? -23.75 -33.844 -7.211 1 97 410 LEU A O 1
ATOM 3250 N N . SER A 1 411 ? -21.562 -33.438 -7.012 1 93.94 411 SER A N 1
ATOM 3251 C CA . SER A 1 411 ? -21.141 -34.812 -6.828 1 93.94 411 SER A CA 1
ATOM 3252 C C . SER A 1 411 ? -20.672 -35.062 -5.402 1 93.94 411 SER A C 1
ATOM 3254 O O . SER A 1 411 ? -19.719 -34.438 -4.938 1 93.94 411 SER A O 1
ATOM 3256 N N . HIS A 1 412 ? -21.391 -35.875 -4.676 1 91.56 412 HIS A N 1
ATOM 3257 C CA . HIS A 1 412 ? -21.078 -36.062 -3.264 1 91.56 412 HIS A CA 1
ATOM 3258 C C . HIS A 1 412 ? -20.891 -37.531 -2.918 1 91.56 412 HIS A C 1
ATOM 3260 O O . HIS A 1 412 ? -21.391 -38.406 -3.627 1 91.56 412 HIS A O 1
ATOM 3266 N N . PRO A 1 413 ? -20.125 -37.781 -1.857 1 88.06 413 PRO A N 1
ATOM 3267 C CA . PRO A 1 413 ? -20.031 -39.156 -1.388 1 88.06 413 PRO A CA 1
ATOM 3268 C C . PRO A 1 413 ? -21.391 -39.75 -1.039 1 88.06 413 PRO A C 1
ATOM 3270 O O . PRO A 1 413 ? -22.266 -39.062 -0.516 1 88.06 413 PRO A O 1
ATOM 3273 N N . GLU A 1 414 ? -21.453 -41.031 -1.201 1 85.12 414 GLU A N 1
ATOM 3274 C CA . GLU A 1 414 ? -22.719 -41.719 -0.929 1 85.12 414 GLU A CA 1
ATOM 3275 C C . GLU A 1 414 ? -23.109 -41.562 0.539 1 85.12 414 GLU A C 1
ATOM 3277 O O . GLU A 1 414 ? -24.297 -41.5 0.864 1 85.12 414 GLU A O 1
ATOM 3282 N N . MET A 1 415 ? -22.141 -41.406 1.263 1 81.88 415 MET A N 1
ATOM 3283 C CA . MET A 1 415 ? -22.391 -41.375 2.701 1 81.88 415 MET A CA 1
ATOM 3284 C C . MET A 1 415 ? -23.078 -40.094 3.107 1 81.88 415 MET A C 1
ATOM 3286 O O . MET A 1 415 ? -23.641 -40 4.203 1 81.88 415 MET A O 1
ATOM 3290 N N . HIS A 1 416 ? -23.031 -39.031 2.271 1 85.25 416 HIS A N 1
ATOM 3291 C CA . HIS A 1 416 ? -23.656 -37.75 2.604 1 85.25 416 HIS A CA 1
ATOM 3292 C C . HIS A 1 416 ? -25.172 -37.844 2.566 1 85.25 416 HIS A C 1
ATOM 3294 O O . HIS A 1 416 ? -25.875 -36.969 3.078 1 85.25 416 HIS A O 1
ATOM 3300 N N . GLY A 1 417 ? -25.75 -38.844 2.051 1 80.56 417 GLY A N 1
ATOM 3301 C CA . GLY A 1 417 ? -27.188 -38.938 1.84 1 80.56 417 GLY A CA 1
ATOM 3302 C C . GLY A 1 417 ? -27.625 -38.406 0.492 1 80.56 417 GLY A C 1
ATOM 3303 O O . GLY A 1 417 ? -26.844 -37.781 -0.22 1 80.56 417 GLY A O 1
ATOM 3304 N N . GLU A 1 418 ? -28.859 -38.531 0.176 1 86.94 418 GLU A N 1
ATOM 3305 C CA . GLU A 1 418 ? -29.375 -38.125 -1.125 1 86.94 418 GLU A CA 1
ATOM 3306 C C . GLU A 1 418 ? -29.719 -36.625 -1.133 1 86.94 418 GLU A C 1
ATOM 3308 O O . GLU A 1 418 ? -30.25 -36.125 -0.151 1 86.94 418 GLU A O 1
ATOM 3313 N N . VAL A 1 419 ? -29.281 -35.938 -2.111 1 92.94 419 VAL A N 1
ATOM 3314 C CA . VAL A 1 419 ? -29.625 -34.531 -2.346 1 92.94 419 VAL A CA 1
ATOM 3315 C C . VAL A 1 419 ? -30.375 -34.375 -3.664 1 92.94 419 VAL A C 1
ATOM 3317 O O . VAL A 1 419 ? -29.969 -34.938 -4.688 1 92.94 419 VAL A O 1
ATOM 3320 N N . THR A 1 420 ? -31.516 -33.625 -3.66 1 94.25 420 THR A N 1
ATOM 3321 C CA . THR A 1 420 ? -32.312 -33.469 -4.863 1 94.25 420 THR A CA 1
ATOM 3322 C C . THR A 1 420 ? -32.094 -32.094 -5.5 1 94.25 420 THR A C 1
ATOM 3324 O O . THR A 1 420 ? -31.578 -31.188 -4.848 1 94.25 420 THR A O 1
ATOM 3327 N N . VAL A 1 421 ? -32.438 -32.031 -6.762 1 96.38 421 VAL A N 1
ATOM 3328 C CA . VAL A 1 421 ? -32.344 -30.75 -7.484 1 96.38 421 VAL A CA 1
ATOM 3329 C C . VAL A 1 421 ? -33.25 -29.703 -6.832 1 96.38 421 VAL A C 1
ATOM 3331 O O . VAL A 1 421 ? -32.875 -28.531 -6.762 1 96.38 421 VAL A O 1
ATOM 3334 N N . ASP A 1 422 ? -34.375 -30.125 -6.316 1 95.75 422 ASP A N 1
ATOM 3335 C CA . ASP A 1 422 ? -35.312 -29.219 -5.648 1 95.75 422 ASP A CA 1
ATOM 3336 C C . ASP A 1 422 ? -34.656 -28.625 -4.391 1 95.75 422 ASP A C 1
ATOM 3338 O O . ASP A 1 422 ? -34.875 -27.453 -4.09 1 95.75 422 ASP A O 1
ATOM 3342 N N . GLU A 1 423 ? -33.969 -29.406 -3.771 1 95.88 423 GLU A N 1
ATOM 3343 C CA . GLU A 1 423 ? -33.312 -28.922 -2.568 1 95.88 423 GLU A CA 1
ATOM 3344 C C . GLU A 1 423 ? -32.219 -27.922 -2.91 1 95.88 423 GLU A C 1
ATOM 3346 O O . GLU A 1 423 ? -32 -26.938 -2.18 1 95.88 423 GLU A O 1
ATOM 3351 N N . LEU A 1 424 ? -31.547 -28.172 -3.969 1 97.25 424 LEU A N 1
ATOM 3352 C CA . LEU A 1 424 ? -30.516 -27.25 -4.414 1 97.25 424 LEU A CA 1
ATOM 3353 C C . LEU A 1 424 ? -31.141 -25.891 -4.789 1 97.25 424 LEU A C 1
ATOM 3355 O O . LEU A 1 424 ? -30.594 -24.844 -4.438 1 97.25 424 LEU A O 1
ATOM 3359 N N . GLU A 1 425 ? -32.219 -25.953 -5.488 1 97.5 425 GLU A N 1
ATOM 3360 C CA . GLU A 1 425 ? -32.875 -24.719 -5.895 1 97.5 425 GLU A CA 1
ATOM 3361 C C . GLU A 1 425 ? -33.406 -23.938 -4.684 1 97.5 425 GLU A C 1
ATOM 3363 O O . GLU A 1 425 ? -33.219 -22.734 -4.598 1 97.5 425 GLU A O 1
ATOM 3368 N N . GLU A 1 426 ? -34.062 -24.641 -3.797 1 96.88 426 GLU A N 1
ATOM 3369 C CA . GLU A 1 426 ? -34.594 -24 -2.594 1 96.88 426 GLU A CA 1
ATOM 3370 C C . GLU A 1 426 ? -33.469 -23.359 -1.77 1 96.88 426 GLU A C 1
ATOM 3372 O O . GLU A 1 426 ? -33.656 -22.266 -1.233 1 96.88 426 GLU A O 1
ATOM 3377 N N . THR A 1 427 ? -32.438 -24.094 -1.651 1 97 427 THR A N 1
ATOM 3378 C CA . THR A 1 427 ? -31.281 -23.594 -0.888 1 97 427 THR A CA 1
ATOM 3379 C C . THR A 1 427 ? -30.719 -22.328 -1.53 1 97 427 THR A C 1
ATOM 3381 O O . THR A 1 427 ? -30.375 -21.375 -0.832 1 97 427 THR A O 1
ATOM 3384 N N . THR A 1 428 ? -30.609 -22.297 -2.807 1 97.31 428 THR A N 1
ATOM 3385 C CA . THR A 1 428 ? -30.078 -21.141 -3.539 1 97.31 428 THR A CA 1
ATOM 3386 C C . THR A 1 428 ? -30.984 -19.938 -3.377 1 97.31 428 THR A C 1
ATOM 3388 O O . THR A 1 428 ? -30.5 -18.828 -3.133 1 97.31 428 THR A O 1
ATOM 3391 N N . ARG A 1 429 ? -32.25 -20.141 -3.48 1 96.94 429 ARG A N 1
ATOM 3392 C CA . ARG A 1 429 ? -33.219 -19.047 -3.344 1 96.94 429 ARG A CA 1
ATOM 3393 C C . ARG A 1 429 ? -33.25 -18.516 -1.911 1 96.94 429 ARG A C 1
ATOM 3395 O O . ARG A 1 429 ? -33.344 -17.312 -1.688 1 96.94 429 ARG A O 1
ATOM 3402 N N . LYS A 1 430 ? -33.156 -19.406 -1.001 1 95.75 430 LYS A N 1
ATOM 3403 C CA . LYS A 1 430 ? -33.094 -19 0.402 1 95.75 430 LYS A CA 1
ATOM 3404 C C . LYS A 1 430 ? -31.828 -18.203 0.692 1 95.75 430 LYS A C 1
ATOM 3406 O O . LYS A 1 430 ? -31.844 -17.281 1.512 1 95.75 430 LYS A O 1
ATOM 3411 N N . ALA A 1 431 ? -30.766 -18.641 0.109 1 95.31 431 ALA A N 1
ATOM 3412 C CA . ALA A 1 431 ? -29.5 -17.922 0.286 1 95.31 431 ALA A CA 1
ATOM 3413 C C . ALA A 1 431 ? -29.609 -16.484 -0.234 1 95.31 431 ALA A C 1
ATOM 3415 O O . ALA A 1 431 ? -29.078 -15.555 0.368 1 95.31 431 ALA A O 1
ATOM 3416 N N . ARG A 1 432 ? -30.266 -16.297 -1.359 1 93.81 432 ARG A N 1
ATOM 3417 C CA . ARG A 1 432 ? -30.469 -14.953 -1.909 1 93.81 432 ARG A CA 1
ATOM 3418 C C . ARG A 1 432 ? -31.297 -14.094 -0.966 1 93.81 432 ARG A C 1
ATOM 3420 O O . ARG A 1 432 ? -30.969 -12.93 -0.722 1 93.81 432 ARG A O 1
ATOM 3427 N N . GLU A 1 433 ? -32.344 -14.625 -0.403 1 91.38 433 GLU A N 1
ATOM 3428 C CA . GLU A 1 433 ? -33.188 -13.914 0.534 1 91.38 433 GLU A CA 1
ATOM 3429 C C . GLU A 1 433 ? -32.438 -13.547 1.808 1 91.38 433 GLU A C 1
ATOM 3431 O O . GLU A 1 433 ? -32.594 -12.438 2.328 1 91.38 433 GLU A O 1
ATOM 3436 N N . ALA A 1 434 ? -31.703 -14.469 2.193 1 88.19 434 ALA A N 1
ATOM 3437 C CA . ALA A 1 434 ? -30.922 -14.234 3.402 1 88.19 434 ALA A CA 1
ATOM 3438 C C . ALA A 1 434 ? -29.906 -13.117 3.184 1 88.19 434 ALA A C 1
ATOM 3440 O O . ALA A 1 434 ? -29.688 -12.281 4.066 1 88.19 434 ALA A O 1
ATOM 3441 N N . SER A 1 435 ? -29.281 -13.141 2.074 1 87.44 435 SER A N 1
ATOM 3442 C CA . SER A 1 435 ? -28.297 -12.117 1.74 1 87.44 435 SER A CA 1
ATOM 3443 C C . SER A 1 435 ? -28.953 -10.742 1.632 1 87.44 435 SER A C 1
ATOM 3445 O O . SER A 1 435 ? -28.406 -9.75 2.113 1 87.44 435 SER A O 1
ATOM 3447 N N . GLU A 1 436 ? -30.078 -10.602 1 1 82.12 436 GLU A N 1
ATOM 3448 C CA . GLU A 1 436 ? -30.812 -9.352 0.82 1 82.12 436 GLU A CA 1
ATOM 3449 C C . GLU A 1 436 ? -31.25 -8.773 2.162 1 82.12 436 GLU A C 1
ATOM 3451 O O . GLU A 1 436 ? -31.172 -7.559 2.371 1 82.12 436 GLU A O 1
ATOM 3456 N N . SER A 1 437 ? -31.688 -9.562 3.045 1 74.44 437 SER A N 1
ATOM 3457 C CA . SER A 1 437 ? -32.156 -9.133 4.355 1 74.44 437 SER A CA 1
ATOM 3458 C C . SER A 1 437 ? -31 -8.57 5.195 1 74.44 437 SER A C 1
ATOM 3460 O O . SER A 1 437 ? -31.203 -7.648 5.988 1 74.44 437 SER A O 1
ATOM 3462 N N . GLU A 1 438 ? -29.938 -9.148 4.961 1 68.25 438 GLU A N 1
ATOM 3463 C CA . GLU A 1 438 ? -28.766 -8.766 5.754 1 68.25 438 GLU A CA 1
ATOM 3464 C C . GLU A 1 438 ? -28.188 -7.449 5.266 1 68.25 438 GLU A C 1
ATOM 3466 O O . GLU A 1 438 ? -27.625 -6.684 6.059 1 68.25 438 GLU A O 1
ATOM 3471 N N . HIS A 1 439 ? -28.203 -7.195 4.098 1 62.81 439 HIS A N 1
ATOM 3472 C CA . HIS A 1 439 ? -27.406 -6.102 3.553 1 62.81 439 HIS A CA 1
ATOM 3473 C C . HIS A 1 439 ? -28.281 -4.969 3.051 1 62.81 439 HIS A C 1
ATOM 3475 O O . HIS A 1 439 ? -27.797 -3.875 2.756 1 62.81 439 HIS A O 1
ATOM 3481 N N . VAL A 1 440 ? -29.578 -5.184 2.805 1 54.44 440 VAL A N 1
ATOM 3482 C CA . VAL A 1 440 ? -30.422 -4.098 2.33 1 54.44 440 VAL A CA 1
ATOM 3483 C C . VAL A 1 440 ? -30.984 -3.32 3.521 1 54.44 440 VAL A C 1
ATOM 3485 O O . VAL A 1 440 ? -31.828 -3.818 4.254 1 54.44 440 VAL A O 1
ATOM 3488 N N . LYS A 1 441 ? -30.094 -2.975 4.43 1 53.62 441 LYS A N 1
ATOM 3489 C CA . LYS A 1 441 ? -30.578 -2.01 5.41 1 53.62 441 LYS A CA 1
ATOM 3490 C C . LYS A 1 441 ? -30.938 -0.684 4.75 1 53.62 441 LYS A C 1
ATOM 3492 O O . LYS A 1 441 ? -30.391 -0.338 3.701 1 53.62 441 LYS A O 1
ATOM 3497 N N . GLU A 1 442 ? -31.875 0.075 5.328 1 51.16 442 GLU A N 1
ATOM 3498 C CA . GLU A 1 442 ? -32.344 1.41 4.965 1 51.16 442 GLU A CA 1
ATOM 3499 C C . GLU A 1 442 ? -31.188 2.404 4.91 1 51.16 442 GLU A C 1
ATOM 3501 O O . GLU A 1 442 ? -30.406 2.514 5.863 1 51.16 442 GLU A O 1
ATOM 3506 N N . ARG A 1 443 ? -30.812 2.793 3.742 1 55.06 443 ARG A N 1
ATOM 3507 C CA . ARG A 1 443 ? -29.828 3.852 3.5 1 55.06 443 ARG A CA 1
ATOM 3508 C C . ARG A 1 443 ? -30.125 5.074 4.367 1 55.06 443 ARG A C 1
ATOM 3510 O O . ARG A 1 443 ? -31.281 5.457 4.535 1 55.06 443 ARG A O 1
ATOM 3517 N N . VAL A 1 444 ? -29 5.578 5.125 1 63.34 444 VAL A N 1
ATOM 3518 C CA . VAL A 1 444 ? -29.156 6.828 5.859 1 63.34 444 VAL A CA 1
ATOM 3519 C C . VAL A 1 444 ? -29.547 7.949 4.891 1 63.34 444 VAL A C 1
ATOM 3521 O O . VAL A 1 444 ? -28.953 8.078 3.818 1 63.34 444 VAL A O 1
ATOM 3524 N N . GLU A 1 445 ? -30.656 8.492 4.992 1 73.88 445 GLU A N 1
ATOM 3525 C CA . GLU A 1 445 ? -31.094 9.617 4.168 1 73.88 445 GLU A CA 1
ATOM 3526 C C . GLU A 1 445 ? -30.375 10.898 4.551 1 73.88 445 GLU A C 1
ATOM 3528 O O . GLU A 1 445 ? -30.391 11.305 5.715 1 73.88 445 GLU A O 1
ATOM 3533 N N . LEU A 1 446 ? -29.656 11.523 3.58 1 81.38 446 LEU A N 1
ATOM 3534 C CA . LEU A 1 446 ? -28.969 12.781 3.793 1 81.38 446 LEU A CA 1
ATOM 3535 C C . LEU A 1 446 ? -29.922 13.969 3.645 1 81.38 446 LEU A C 1
ATOM 3537 O O . LEU A 1 446 ? -30.828 13.93 2.818 1 81.38 446 LEU A O 1
ATOM 3541 N N . ASP A 1 447 ? -29.75 14.914 4.445 1 84.12 447 ASP A N 1
ATOM 3542 C CA . ASP A 1 447 ? -30.547 16.125 4.301 1 84.12 447 ASP A CA 1
ATOM 3543 C C . ASP A 1 447 ? -30 17.016 3.184 1 84.12 447 ASP A C 1
ATOM 3545 O O . ASP A 1 447 ? -29.125 16.594 2.422 1 84.12 447 ASP A O 1
ATOM 3549 N N . GLU A 1 448 ? -30.531 18.172 3.055 1 77.69 448 GLU A N 1
ATOM 3550 C CA . GLU A 1 448 ? -30.203 19.062 1.949 1 77.69 448 GLU A CA 1
ATOM 3551 C C . GLU A 1 448 ? -28.75 19.516 2.004 1 77.69 448 GLU A C 1
ATOM 3553 O O . GLU A 1 448 ? -28.125 19.766 0.968 1 77.69 448 GLU A O 1
ATOM 3558 N N . GLU A 1 449 ? -28.203 19.531 3.193 1 82.94 449 GLU A N 1
ATOM 3559 C CA . GLU A 1 449 ? -26.828 19.969 3.359 1 82.94 449 GLU A CA 1
ATOM 3560 C C . GLU A 1 449 ? -25.859 18.781 3.361 1 82.94 449 GLU A C 1
ATOM 3562 O O . GLU A 1 449 ? -24.656 18.953 3.576 1 82.94 449 GLU A O 1
ATOM 3567 N N . GLY A 1 450 ? -26.422 17.656 3.125 1 87.38 450 GLY A N 1
ATOM 3568 C CA . GLY A 1 450 ? -25.609 16.469 3.006 1 87.38 450 GLY A CA 1
ATOM 3569 C C . GLY A 1 450 ? -25.344 15.797 4.34 1 87.38 450 GLY A C 1
ATOM 3570 O O . GLY A 1 450 ? -24.469 14.93 4.434 1 87.38 450 GLY A O 1
ATOM 3571 N N . PHE A 1 451 ? -26.078 16.188 5.453 1 91.69 451 PHE A N 1
ATOM 3572 C CA . PHE A 1 451 ? -25.844 15.648 6.781 1 91.69 451 PHE A CA 1
ATOM 3573 C C . PHE A 1 451 ? -26.781 14.484 7.062 1 91.69 451 PHE A C 1
ATOM 3575 O O . PHE A 1 451 ? -27.891 14.43 6.531 1 91.69 451 PHE A O 1
ATOM 3582 N N . ALA A 1 452 ? -26.281 13.594 7.82 1 92.38 452 ALA A N 1
ATOM 3583 C CA . ALA A 1 452 ? -27.094 12.539 8.43 1 92.38 452 ALA A CA 1
ATOM 3584 C C . ALA A 1 452 ? -26.641 12.258 9.859 1 92.38 452 ALA A C 1
ATOM 3586 O O . ALA A 1 452 ? -25.453 12.344 10.164 1 92.38 452 ALA A O 1
ATOM 3587 N N . ARG A 1 453 ? -27.547 12.125 10.734 1 93.5 453 ARG A N 1
ATOM 3588 C CA . ARG A 1 453 ? -27.297 11.727 12.117 1 93.5 453 ARG A CA 1
ATOM 3589 C C . ARG A 1 453 ? -27.969 10.406 12.438 1 93.5 453 ARG A C 1
ATOM 3591 O O . ARG A 1 453 ? -29.188 10.258 12.219 1 93.5 453 ARG A O 1
ATOM 3598 N N . VAL A 1 454 ? -27.156 9.453 12.891 1 91.12 454 VAL A N 1
ATOM 3599 C CA . VAL A 1 454 ? -27.703 8.125 13.172 1 91.12 454 VAL A CA 1
ATOM 3600 C C . VAL A 1 454 ? -27.125 7.59 14.477 1 91.12 454 VAL A C 1
ATOM 3602 O O . VAL A 1 454 ? -25.922 7.684 14.711 1 91.12 454 VAL A O 1
ATOM 3605 N N . LYS A 1 455 ? -27.984 7.176 15.352 1 91.5 455 LYS A N 1
ATOM 3606 C CA . LYS A 1 455 ? -27.516 6.422 16.5 1 91.5 455 LYS A CA 1
ATOM 3607 C C . LYS A 1 455 ? -27.297 4.953 16.156 1 91.5 455 LYS A C 1
ATOM 3609 O O . LYS A 1 455 ? -28.266 4.23 15.883 1 91.5 455 LYS A O 1
ATOM 3614 N N . LEU A 1 456 ? -26.062 4.527 16.203 1 88.5 456 LEU A N 1
ATOM 3615 C CA . LEU A 1 456 ? -25.75 3.148 15.836 1 88.5 456 LEU A CA 1
ATOM 3616 C C . LEU A 1 456 ? -26.125 2.186 16.953 1 88.5 456 LEU A C 1
ATOM 3618 O O . LEU A 1 456 ? -25.953 2.494 18.125 1 88.5 456 LEU A O 1
ATOM 3622 N N . PRO A 1 457 ? -26.688 1.087 16.609 1 83.56 457 PRO A N 1
ATOM 3623 C CA . PRO A 1 457 ? -27.031 0.113 17.641 1 83.56 457 PRO A CA 1
ATOM 3624 C C . PRO A 1 457 ? -25.812 -0.386 18.422 1 83.56 457 PRO A C 1
ATOM 3626 O O . PRO A 1 457 ? -24.906 -0.976 17.828 1 83.56 457 PRO A O 1
ATOM 3629 N N . GLY A 1 458 ? -25.859 -0.152 19.734 1 82.75 458 GLY A N 1
ATOM 3630 C CA . GLY A 1 458 ? -24.734 -0.565 20.547 1 82.75 458 GLY A CA 1
ATOM 3631 C C . GLY A 1 458 ? -23.453 0.182 20.234 1 82.75 458 GLY A C 1
ATOM 3632 O O . GLY A 1 458 ? -22.359 -0.329 20.469 1 82.75 458 GLY A O 1
ATOM 3633 N N . GLY A 1 459 ? -23.656 1.293 19.609 1 89.44 459 GLY A N 1
ATOM 3634 C CA . GLY A 1 459 ? -22.484 2.055 19.188 1 89.44 459 GLY A CA 1
ATOM 3635 C C . GLY A 1 459 ? -22.641 3.549 19.406 1 89.44 459 GLY A C 1
ATOM 3636 O O . GLY A 1 459 ? -23.5 3.986 20.188 1 89.44 459 GLY A O 1
ATOM 3637 N N . PRO A 1 460 ? -21.781 4.32 18.75 1 94.31 460 PRO A N 1
ATOM 3638 C CA . PRO A 1 460 ? -21.797 5.773 18.938 1 94.31 460 PRO A CA 1
ATOM 3639 C C . PRO A 1 460 ? -22.891 6.457 18.125 1 94.31 460 PRO A C 1
ATOM 3641 O O . PRO A 1 460 ? -23.562 5.809 17.312 1 94.31 460 PRO A O 1
ATOM 3644 N N . THR A 1 461 ? -23.156 7.711 18.5 1 95.5 461 THR A N 1
ATOM 3645 C CA . THR A 1 461 ? -23.906 8.57 17.594 1 95.5 461 THR A CA 1
ATOM 3646 C C . THR A 1 461 ? -23.031 8.984 16.406 1 95.5 461 THR A C 1
ATOM 3648 O O . THR A 1 461 ? -21.938 9.523 16.578 1 95.5 461 THR A O 1
ATOM 3651 N N . LEU A 1 462 ? -23.484 8.672 15.211 1 95.69 462 LEU A N 1
ATOM 3652 C CA . LEU A 1 462 ? -22.734 8.945 13.984 1 95.69 462 LEU A CA 1
ATOM 3653 C C . LEU A 1 462 ? -23.312 10.148 13.25 1 95.69 462 LEU A C 1
ATOM 3655 O O . LEU A 1 462 ? -24.531 10.211 13.008 1 95.69 462 LEU A O 1
ATOM 3659 N N . VAL A 1 463 ? -22.516 11.125 13.016 1 96.62 463 VAL A N 1
ATOM 3660 C CA . VAL A 1 463 ? -22.875 12.258 12.18 1 96.62 463 VAL A CA 1
ATOM 3661 C C . VAL A 1 463 ? -22.016 12.266 10.914 1 96.62 463 VAL A C 1
ATOM 3663 O O . VAL A 1 463 ? -20.781 12.195 11 1 96.62 463 VAL A O 1
ATOM 3666 N N . ILE A 1 464 ? -22.688 12.328 9.781 1 95.38 464 ILE A N 1
ATOM 3667 C CA . ILE A 1 464 ? -22 12.273 8.5 1 95.38 464 ILE A CA 1
ATOM 3668 C C . ILE A 1 464 ? -22.344 13.508 7.672 1 95.38 464 ILE A C 1
ATOM 3670 O O . ILE A 1 464 ? -23.5 13.969 7.691 1 95.38 464 ILE A O 1
ATOM 3674 N N . GLN A 1 465 ? -21.359 14.055 7.02 1 94.38 465 GLN A N 1
ATOM 3675 C CA . GLN A 1 465 ? -21.609 15.023 5.949 1 94.38 465 GLN A CA 1
ATOM 3676 C C . GLN A 1 465 ? -20.875 14.625 4.672 1 94.38 465 GLN A C 1
ATOM 3678 O O . GLN A 1 465 ? -19.656 14.523 4.652 1 94.38 465 GLN A O 1
ATOM 3683 N N . GLU A 1 466 ? -21.609 14.398 3.699 1 90.88 466 GLU A N 1
ATOM 3684 C CA . GLU A 1 466 ? -21.031 14.078 2.398 1 90.88 466 GLU A CA 1
ATOM 3685 C C . GLU A 1 466 ? -20.844 15.336 1.552 1 90.88 466 GLU A C 1
ATOM 3687 O O . GLU A 1 466 ? -21.812 16.031 1.255 1 90.88 466 GLU A O 1
ATOM 3692 N N . ASP A 1 467 ? -19.594 15.672 1.284 1 87.88 467 ASP A N 1
ATOM 3693 C CA . ASP A 1 467 ? -19.219 16.844 0.509 1 87.88 467 ASP A CA 1
ATOM 3694 C C . ASP A 1 467 ? -18.094 16.531 -0.466 1 87.88 467 ASP A C 1
ATOM 3696 O O . ASP A 1 467 ? -16.953 16.297 -0.051 1 87.88 467 ASP A O 1
ATOM 3700 N N . HIS A 1 468 ? -18.297 16.594 -1.781 1 81.94 468 HIS A N 1
ATOM 3701 C CA . HIS A 1 468 ? -17.344 16.141 -2.785 1 81.94 468 HIS A CA 1
ATOM 3702 C C . HIS A 1 468 ? -16.578 17.312 -3.379 1 81.94 468 HIS A C 1
ATOM 3704 O O . HIS A 1 468 ? -15.977 17.203 -4.449 1 81.94 468 HIS A O 1
ATOM 3710 N N . SER A 1 469 ? -16.562 18.422 -2.688 1 75.88 469 SER A N 1
ATOM 3711 C CA . SER A 1 469 ? -15.922 19.625 -3.207 1 75.88 469 SER A CA 1
ATOM 3712 C C . SER A 1 469 ? -14.406 19.469 -3.246 1 75.88 469 SER A C 1
ATOM 3714 O O . SER A 1 469 ? -13.75 19.984 -4.152 1 75.88 469 SER A O 1
ATOM 3716 N N . VAL A 1 470 ? -13.875 18.875 -2.217 1 80.25 470 VAL A N 1
ATOM 3717 C CA . VAL A 1 470 ? -12.445 18.609 -2.135 1 80.25 470 VAL A CA 1
ATOM 3718 C C . VAL A 1 470 ? -12.211 17.125 -1.81 1 80.25 470 VAL A C 1
ATOM 3720 O O . VAL A 1 470 ? -12.945 16.547 -1.005 1 80.25 470 VAL A O 1
ATOM 3723 N N . GLU A 1 471 ? -11.188 16.562 -2.418 1 82.12 471 GLU A N 1
ATOM 3724 C CA . GLU A 1 471 ? -10.93 15.125 -2.295 1 82.12 471 GLU A CA 1
ATOM 3725 C C . GLU A 1 471 ? -10.258 14.805 -0.966 1 82.12 471 GLU A C 1
ATOM 3727 O O . GLU A 1 471 ? -9.227 14.125 -0.937 1 82.12 471 GLU A O 1
ATOM 3732 N N . THR A 1 472 ? -10.781 15.305 0.131 1 89.25 472 THR A N 1
ATOM 3733 C CA . THR A 1 472 ? -10.281 15.031 1.472 1 89.25 472 THR A CA 1
ATOM 3734 C C . THR A 1 472 ? -11.422 14.672 2.418 1 89.25 472 THR A C 1
ATOM 3736 O O . THR A 1 472 ? -12.586 14.891 2.098 1 89.25 472 THR A O 1
ATOM 3739 N N . PHE A 1 473 ? -11.086 14.016 3.494 1 93.12 473 PHE A N 1
ATOM 3740 C CA . PHE A 1 473 ? -12.047 13.734 4.551 1 93.12 473 PHE A CA 1
ATOM 3741 C C . PHE A 1 473 ? -11.477 14.086 5.918 1 93.12 473 PHE A C 1
ATOM 3743 O O . PHE A 1 473 ? -10.266 14.281 6.059 1 93.12 473 PHE A O 1
ATOM 3750 N N . SER A 1 474 ? -12.328 14.32 6.867 1 95.62 474 SER A N 1
ATOM 3751 C CA . SER A 1 474 ? -11.992 14.469 8.273 1 95.62 474 SER A CA 1
ATOM 3752 C C . SER A 1 474 ? -12.906 13.633 9.156 1 95.62 474 SER A C 1
ATOM 3754 O O . SER A 1 474 ? -14.133 13.656 8.992 1 95.62 474 SER A O 1
ATOM 3756 N N . ALA A 1 475 ? -12.336 12.82 9.984 1 96.69 475 ALA A N 1
ATOM 3757 C CA . ALA A 1 475 ? -13.07 12 10.938 1 96.69 475 ALA A CA 1
ATOM 3758 C C . ALA A 1 475 ? -12.656 12.312 12.375 1 96.69 475 ALA A C 1
ATOM 3760 O O . ALA A 1 475 ? -11.477 12.57 12.641 1 96.69 475 ALA A O 1
ATOM 3761 N N . ARG A 1 476 ? -13.656 12.297 13.273 1 97.25 476 ARG A N 1
ATOM 3762 C CA . ARG A 1 476 ? -13.398 12.5 14.695 1 97.25 476 ARG A CA 1
ATOM 3763 C C . ARG A 1 476 ? -14.242 11.547 15.539 1 97.25 476 ARG A C 1
ATOM 3765 O O . ARG A 1 476 ? -15.406 11.297 15.227 1 97.25 476 ARG A O 1
ATOM 3772 N N . ALA A 1 477 ? -13.664 10.977 16.469 1 97.5 477 ALA A N 1
ATOM 3773 C CA . ALA A 1 477 ? -14.336 10.258 17.547 1 97.5 477 ALA A CA 1
ATOM 3774 C C . ALA A 1 477 ? -14.117 10.953 18.891 1 97.5 477 ALA A C 1
ATOM 3776 O O . ALA A 1 477 ? -12.977 11.133 19.328 1 97.5 477 ALA A O 1
ATOM 3777 N N . LEU A 1 478 ? -15.227 11.367 19.469 1 97.19 478 LEU A N 1
ATOM 3778 C CA . LEU A 1 478 ? -15.117 12.227 20.656 1 97.19 478 LEU A CA 1
ATOM 3779 C C . LEU A 1 478 ? -15.898 11.641 21.828 1 97.19 478 LEU A C 1
ATOM 3781 O O . LEU A 1 478 ? -16.953 11.016 21.625 1 97.19 478 LEU A O 1
ATOM 3785 N N . CYS A 1 479 ? -15.453 11.859 23.031 1 95.25 479 CYS A N 1
ATOM 3786 C CA . CYS A 1 479 ? -16.156 11.57 24.266 1 95.25 479 CYS A CA 1
ATOM 3787 C C . CYS A 1 479 ? -15.875 12.641 25.312 1 95.25 479 CYS A C 1
ATOM 3789 O O . CYS A 1 479 ? -14.961 13.453 25.156 1 95.25 479 CYS A O 1
ATOM 3791 N N . LEU A 1 480 ? -16.672 12.688 26.297 1 94.25 480 LEU A N 1
ATOM 3792 C CA . LEU A 1 480 ? -16.406 13.602 27.406 1 94.25 480 LEU A CA 1
ATOM 3793 C C . LEU A 1 480 ? -15.148 13.172 28.172 1 94.25 480 LEU A C 1
ATOM 3795 O O . LEU A 1 480 ? -14.789 11.992 28.172 1 94.25 480 LEU A O 1
ATOM 3799 N N . GLY A 1 481 ? -14.477 14.109 28.766 1 93.75 481 GLY A N 1
ATOM 3800 C CA . GLY A 1 481 ? -13.203 13.922 29.438 1 93.75 481 GLY A CA 1
ATOM 3801 C C . GLY A 1 481 ? -12.383 15.195 29.531 1 93.75 481 GLY A C 1
ATOM 3802 O O . GLY A 1 481 ? -12.906 16.25 29.906 1 93.75 481 GLY A O 1
ATOM 3803 N N . GLY A 1 482 ? -11.148 15.086 29.219 1 94.19 482 GLY A N 1
ATOM 3804 C CA . GLY A 1 482 ? -10.289 16.266 29.266 1 94.19 482 GLY A CA 1
ATOM 3805 C C . GLY A 1 482 ? -9.922 16.688 30.672 1 94.19 482 GLY A C 1
ATOM 3806 O O . GLY A 1 482 ? -10.047 15.898 31.609 1 94.19 482 GLY A O 1
ATOM 3807 N N . LEU A 1 483 ? -9.508 17.875 30.75 1 95.31 483 LEU A N 1
ATOM 3808 C CA . LEU A 1 483 ? -9.039 18.422 32.031 1 95.31 483 LEU A CA 1
ATOM 3809 C C . LEU A 1 483 ? -10.117 18.297 33.094 1 95.31 483 LEU A C 1
ATOM 3811 O O . LEU A 1 483 ? -9.805 18.094 34.281 1 95.31 483 LEU A O 1
ATOM 3815 N N . ARG A 1 484 ? -11.312 18.359 32.719 1 93.56 484 ARG A N 1
ATOM 3816 C CA . ARG A 1 484 ? -12.453 18.328 33.625 1 93.56 484 ARG A CA 1
ATOM 3817 C C . ARG A 1 484 ? -12.516 17.016 34.406 1 93.56 484 ARG A C 1
ATOM 3819 O O . ARG A 1 484 ? -13.086 16.953 35.5 1 93.56 484 ARG A O 1
ATOM 3826 N N . TYR A 1 485 ? -11.945 15.969 33.844 1 94.44 485 TYR A N 1
ATOM 3827 C CA . TYR A 1 485 ? -12.008 14.648 34.469 1 94.44 485 TYR A CA 1
ATOM 3828 C C . TYR A 1 485 ? -10.766 14.375 35.281 1 94.44 485 TYR A C 1
ATOM 3830 O O . TYR A 1 485 ? -10.672 13.344 35.969 1 94.44 485 TYR A O 1
ATOM 3838 N N . GLU A 1 486 ? -9.844 15.336 35.312 1 95.81 486 GLU A N 1
ATOM 3839 C CA . GLU A 1 486 ? -8.562 15.125 36 1 95.81 486 GLU A CA 1
ATOM 3840 C C . GLU A 1 486 ? -8.617 15.594 37.438 1 95.81 486 GLU A C 1
ATOM 3842 O O . GLU A 1 486 ? -9.539 16.312 37.844 1 95.81 486 GLU A O 1
ATOM 3847 N N . ASN A 1 487 ? -7.691 15.125 38.281 1 94.75 487 ASN A N 1
ATOM 3848 C CA . ASN A 1 487 ? -7.445 15.578 39.656 1 94.75 487 ASN A CA 1
ATOM 3849 C C . ASN A 1 487 ? -5.961 15.812 39.906 1 94.75 487 ASN A C 1
ATOM 3851 O O . ASN A 1 487 ? -5.145 15.695 39 1 94.75 487 ASN A O 1
ATOM 3855 N N . VAL A 1 488 ? -5.645 16.203 41.062 1 93.94 488 VAL A N 1
ATOM 3856 C CA . VAL A 1 488 ? -4.285 16.609 41.375 1 93.94 488 VAL A CA 1
ATOM 3857 C C . VAL A 1 488 ? -3.328 15.438 41.188 1 93.94 488 VAL A C 1
ATOM 3859 O O . VAL A 1 488 ? -2.18 15.633 40.781 1 93.94 488 VAL A O 1
ATOM 3862 N N . ASP A 1 489 ? -3.793 14.227 41.281 1 94 489 ASP A N 1
ATOM 3863 C CA . ASP A 1 489 ? -2.938 13.047 41.25 1 94 489 ASP A CA 1
ATOM 3864 C C . ASP A 1 489 ? -2.682 12.625 39.781 1 94 489 ASP A C 1
ATOM 3866 O O . ASP A 1 489 ? -1.637 12.047 39.5 1 94 489 ASP A O 1
ATOM 3870 N N . ASN A 1 490 ? -3.646 12.891 38.969 1 95.38 490 ASN A N 1
ATOM 3871 C CA . ASN A 1 490 ? -3.484 12.422 37.594 1 95.38 490 ASN A CA 1
ATOM 3872 C C . ASN A 1 490 ? -3.523 13.586 36.594 1 95.38 490 ASN A C 1
ATOM 3874 O O . ASN A 1 490 ? -3.857 13.391 35.438 1 95.38 490 ASN A O 1
ATOM 3878 N N . ASN A 1 491 ? -3.188 14.766 37.125 1 96.94 491 ASN A N 1
ATOM 3879 C CA . ASN A 1 491 ? -3.174 15.945 36.25 1 96.94 491 ASN A CA 1
ATOM 3880 C C . ASN A 1 491 ? -2.268 15.742 35.031 1 96.94 491 ASN A C 1
ATOM 3882 O O . ASN A 1 491 ? -1.1 15.375 35.188 1 96.94 491 ASN A O 1
ATOM 3886 N N . GLY A 1 492 ? -2.816 15.938 33.875 1 97.06 492 GLY A N 1
ATOM 3887 C CA . GLY A 1 492 ? -2.072 15.805 32.625 1 97.06 492 GLY A CA 1
ATOM 3888 C C . GLY A 1 492 ? -2.266 14.461 31.953 1 97.06 492 GLY A C 1
ATOM 3889 O O . GLY A 1 492 ? -1.753 14.234 30.859 1 97.06 492 GLY A O 1
ATOM 3890 N N . ILE A 1 493 ? -3.098 13.609 32.531 1 97.19 493 ILE A N 1
ATOM 3891 C CA . ILE A 1 493 ? -3.232 12.242 32.062 1 97.19 493 ILE A CA 1
ATOM 3892 C C . ILE A 1 493 ? -3.9 12.242 30.672 1 97.19 493 ILE A C 1
ATOM 3894 O O . ILE A 1 493 ? -3.576 11.422 29.812 1 97.19 493 ILE A O 1
ATOM 3898 N N . ASN A 1 494 ? -4.852 13.125 30.453 1 97.06 494 ASN A N 1
ATOM 3899 C CA . ASN A 1 494 ? -5.512 13.195 29.141 1 97.06 494 ASN A CA 1
ATOM 3900 C C . ASN A 1 494 ? -4.551 13.672 28.062 1 97.06 494 ASN A C 1
ATOM 3902 O O . ASN A 1 494 ? -4.609 13.195 26.922 1 97.06 494 ASN A O 1
ATOM 3906 N N . SER A 1 495 ? -3.756 14.641 28.391 1 96.56 495 SER A N 1
ATOM 3907 C CA . SER A 1 495 ? -2.74 15.094 27.453 1 96.56 495 SER A CA 1
ATOM 3908 C C . SER A 1 495 ? -1.771 13.969 27.109 1 96.56 495 SER A C 1
ATOM 3910 O O . SER A 1 495 ? -1.43 13.781 25.938 1 96.56 495 SER A O 1
ATOM 3912 N N . LEU A 1 496 ? -1.352 13.281 28.062 1 96.44 496 LEU A N 1
ATOM 3913 C CA . LEU A 1 496 ? -0.455 12.148 27.844 1 96.44 496 LEU A CA 1
ATOM 3914 C C . LEU A 1 496 ? -1.133 11.07 27.016 1 96.44 496 LEU A C 1
ATOM 3916 O O . LEU A 1 496 ? -0.531 10.531 26.078 1 96.44 496 LEU A O 1
ATOM 3920 N N . LEU A 1 497 ? -2.348 10.758 27.375 1 96.31 497 LEU A N 1
ATOM 3921 C CA . LEU A 1 497 ? -3.107 9.75 26.656 1 96.31 497 LEU A CA 1
ATOM 3922 C C . LEU A 1 497 ? -3.283 10.141 25.203 1 96.31 497 LEU A C 1
ATOM 3924 O O . LEU A 1 497 ? -3.258 9.281 24.312 1 96.31 497 LEU A O 1
ATOM 3928 N N . SER A 1 498 ? -3.521 11.414 24.906 1 96.56 498 SER A N 1
ATOM 3929 C CA . SER A 1 498 ? -3.719 11.883 23.531 1 96.56 498 SER A CA 1
ATOM 3930 C C . SER A 1 498 ? -2.477 11.633 22.688 1 96.56 498 SER A C 1
ATOM 3932 O O . SER A 1 498 ? -2.578 11.438 21.469 1 96.56 498 SER A O 1
ATOM 3934 N N . GLU A 1 499 ? -1.309 11.586 23.312 1 94.69 499 GLU A N 1
ATOM 3935 C CA . GLU A 1 499 ? -0.06 11.336 22.609 1 94.69 499 GLU A CA 1
ATOM 3936 C C . GLU A 1 499 ? 0.226 9.844 22.5 1 94.69 499 GLU A C 1
ATOM 3938 O O . GLU A 1 499 ? 1.039 9.414 21.672 1 94.69 499 GLU A O 1
ATOM 3943 N N . LEU A 1 500 ? -0.481 9.008 23.281 1 95.75 500 LEU A N 1
ATOM 3944 C CA . LEU A 1 500 ? -0.168 7.586 23.375 1 95.75 500 LEU A CA 1
ATOM 3945 C C . LEU A 1 500 ? -1.171 6.754 22.578 1 95.75 500 LEU A C 1
ATOM 3947 O O . LEU A 1 500 ? -0.876 5.621 22.188 1 95.75 500 LEU A O 1
ATOM 3951 N N . VAL A 1 501 ? -2.307 7.27 22.312 1 95 501 VAL A N 1
ATOM 3952 C CA . VAL A 1 501 ? -3.432 6.492 21.797 1 95 501 VAL A CA 1
ATOM 3953 C C . VAL A 1 501 ? -3.096 5.945 20.422 1 95 501 VAL A C 1
ATOM 3955 O O . VAL A 1 501 ? -3.582 4.879 20.031 1 95 501 VAL A O 1
ATOM 3958 N N . ASP A 1 502 ? -2.285 6.633 19.656 1 93.06 502 ASP A N 1
ATOM 3959 C CA . ASP A 1 502 ? -1.941 6.195 18.312 1 93.06 502 ASP A CA 1
ATOM 3960 C C . ASP A 1 502 ? -0.521 5.641 18.266 1 93.06 502 ASP A C 1
ATOM 3962 O O . ASP A 1 502 ? 0.133 5.695 17.219 1 93.06 502 ASP A O 1
ATOM 3966 N N . LYS A 1 503 ? 0.026 5.191 19.453 1 91.81 503 LYS A N 1
ATOM 3967 C CA . LYS A 1 503 ? 1.417 4.746 19.469 1 91.81 503 LYS A CA 1
ATOM 3968 C C . LYS A 1 503 ? 1.507 3.227 19.562 1 91.81 503 LYS A C 1
ATOM 3970 O O . LYS A 1 503 ? 2.566 2.68 19.875 1 91.81 503 LYS A O 1
ATOM 3975 N N . GLY A 1 504 ? 0.415 2.533 19.375 1 87.56 504 GLY A N 1
ATOM 3976 C CA . GLY A 1 504 ? 0.503 1.082 19.344 1 87.56 504 GLY A CA 1
ATOM 3977 C C . GLY A 1 504 ? -0.834 0.4 19.562 1 87.56 504 GLY A C 1
ATOM 3978 O O . GLY A 1 504 ? -1.64 0.852 20.375 1 87.56 504 GLY A O 1
ATOM 3979 N N . THR A 1 505 ? -1.125 -0.552 18.781 1 86.62 505 THR A N 1
ATOM 3980 C CA . THR A 1 505 ? -2.273 -1.438 18.938 1 86.62 505 THR A CA 1
ATOM 3981 C C . THR A 1 505 ? -1.835 -2.898 18.938 1 86.62 505 THR A C 1
ATOM 3983 O O . THR A 1 505 ? -0.638 -3.191 18.969 1 86.62 505 THR A O 1
ATOM 3986 N N . LEU A 1 506 ? -2.777 -3.787 19.031 1 69.19 506 LEU A N 1
ATOM 3987 C CA . LEU A 1 506 ? -2.451 -5.207 18.969 1 69.19 506 LEU A CA 1
ATOM 3988 C C . LEU A 1 506 ? -1.895 -5.57 17.594 1 69.19 506 LEU A C 1
ATOM 3990 O O . LEU A 1 506 ? -1.086 -6.492 17.469 1 69.19 506 LEU A O 1
ATOM 3994 N N . ASN A 1 507 ? -2.273 -4.699 16.594 1 63.19 507 ASN A N 1
ATOM 3995 C CA . ASN A 1 507 ? -1.973 -5.055 15.211 1 63.19 507 ASN A CA 1
ATOM 3996 C C . ASN A 1 507 ? -0.823 -4.219 14.656 1 63.19 507 ASN A C 1
ATOM 3998 O O . ASN A 1 507 ? -0.182 -4.613 13.68 1 63.19 507 ASN A O 1
ATOM 4002 N N . TRP A 1 508 ? -0.66 -2.988 15.188 1 72.94 508 TRP A N 1
ATOM 4003 C CA . TRP A 1 508 ? 0.3 -2.061 14.594 1 72.94 508 TRP A CA 1
ATOM 4004 C C . TRP A 1 508 ? 1.175 -1.424 15.672 1 72.94 508 TRP A C 1
ATOM 4006 O O . TRP A 1 508 ? 0.677 -1.002 16.719 1 72.94 508 TRP A O 1
ATOM 4016 N N . SER A 1 509 ? 2.521 -1.356 15.398 1 77.81 509 SER A N 1
ATOM 4017 C CA . SER A 1 509 ? 3.438 -0.602 16.25 1 77.81 509 SER A CA 1
ATOM 4018 C C . SER A 1 509 ? 3.346 0.895 15.969 1 77.81 509 SER A C 1
ATOM 4020 O O . SER A 1 509 ? 2.695 1.313 15.008 1 77.81 509 SER A O 1
ATOM 4022 N N . ALA A 1 510 ? 3.99 1.634 16.828 1 83.5 510 ALA A N 1
ATOM 4023 C CA . ALA A 1 510 ? 4.008 3.082 16.641 1 83.5 510 ALA A CA 1
ATOM 4024 C C . ALA A 1 510 ? 4.598 3.457 15.281 1 83.5 510 ALA A C 1
ATOM 4026 O O . ALA A 1 510 ? 4.09 4.352 14.602 1 83.5 510 ALA A O 1
ATOM 4027 N N . GLU A 1 511 ? 5.66 2.809 14.891 1 75.31 511 GLU A N 1
ATOM 4028 C CA . GLU A 1 511 ? 6.336 3.072 13.625 1 75.31 511 GLU A CA 1
ATOM 4029 C C . GLU A 1 511 ? 5.449 2.693 12.438 1 75.31 511 GLU A C 1
ATOM 4031 O O . GLU A 1 511 ? 5.406 3.41 11.438 1 75.31 511 GLU A O 1
ATOM 4036 N N . GLU A 1 512 ? 4.785 1.581 12.617 1 71.94 512 GLU A N 1
ATOM 4037 C CA . GLU A 1 512 ? 3.891 1.127 11.562 1 71.94 512 GLU A CA 1
ATOM 4038 C C . GLU A 1 512 ? 2.723 2.092 11.375 1 71.94 512 GLU A C 1
ATOM 4040 O O . GLU A 1 512 ? 2.316 2.369 10.242 1 71.94 512 GLU A O 1
ATOM 4045 N N . ILE A 1 513 ? 2.191 2.555 12.484 1 86 513 ILE A N 1
ATOM 4046 C CA . ILE A 1 513 ? 1.079 3.498 12.43 1 86 513 ILE A CA 1
ATOM 4047 C C . ILE A 1 513 ? 1.521 4.777 11.727 1 86 513 ILE A C 1
ATOM 4049 O O . ILE A 1 513 ? 0.82 5.281 10.844 1 86 513 ILE A O 1
ATOM 4053 N N . ALA A 1 514 ? 2.656 5.277 12.078 1 84.19 514 ALA A N 1
ATOM 4054 C CA . ALA A 1 514 ? 3.18 6.496 11.469 1 84.19 514 ALA A CA 1
ATOM 4055 C C . ALA A 1 514 ? 3.371 6.316 9.961 1 84.19 514 ALA A C 1
ATOM 4057 O O . ALA A 1 514 ? 2.996 7.191 9.18 1 84.19 514 ALA A O 1
ATOM 4058 N N . HIS A 1 515 ? 3.961 5.184 9.602 1 75.06 515 HIS A N 1
ATOM 4059 C CA . HIS A 1 515 ? 4.203 4.891 8.195 1 75.06 515 HIS A CA 1
ATOM 4060 C C . HIS A 1 515 ? 2.896 4.797 7.414 1 75.06 515 HIS A C 1
ATOM 4062 O O . HIS A 1 515 ? 2.799 5.293 6.289 1 75.06 515 HIS A O 1
ATOM 4068 N N . ARG A 1 516 ? 1.961 4.156 8.016 1 77.31 516 ARG A N 1
ATOM 4069 C CA . ARG A 1 516 ? 0.669 3.984 7.355 1 77.31 516 ARG A CA 1
ATOM 4070 C C . ARG A 1 516 ? -0.029 5.324 7.16 1 77.31 516 ARG A C 1
ATOM 4072 O O . ARG A 1 516 ? -0.579 5.598 6.094 1 77.31 516 ARG A O 1
ATOM 4079 N N . VAL A 1 517 ? -0.033 6.168 8.172 1 87.12 517 VAL A N 1
ATOM 4080 C CA . VAL A 1 517 ? -0.684 7.473 8.117 1 87.12 517 VAL A CA 1
ATOM 4081 C C . VAL A 1 517 ? -0.037 8.328 7.023 1 87.12 517 VAL A C 1
ATOM 4083 O O . VAL A 1 517 ? -0.734 8.938 6.215 1 87.12 517 VAL A O 1
ATOM 4086 N N . GLU A 1 518 ? 1.222 8.328 6.977 1 80.62 518 GLU A N 1
ATOM 4087 C CA . GLU A 1 518 ? 1.946 9.195 6.051 1 80.62 518 GLU A CA 1
ATOM 4088 C C . GLU A 1 518 ? 1.835 8.688 4.617 1 80.62 518 GLU A C 1
ATOM 4090 O O . GLU A 1 518 ? 1.774 9.477 3.674 1 80.62 518 GLU A O 1
ATOM 4095 N N . SER A 1 519 ? 1.84 7.336 4.473 1 71.38 519 SER A N 1
ATOM 4096 C CA . SER A 1 519 ? 1.686 6.75 3.145 1 71.38 519 SER A CA 1
ATOM 4097 C C . SER A 1 519 ? 0.33 7.098 2.539 1 71.38 519 SER A C 1
ATOM 4099 O O . SER A 1 519 ? 0.165 7.074 1.317 1 71.38 519 SER A O 1
ATOM 4101 N N . MET A 1 520 ? -0.575 7.422 3.424 1 76.38 520 MET A N 1
ATOM 4102 C CA . MET A 1 520 ? -1.907 7.816 2.975 1 76.38 520 MET A CA 1
ATOM 4103 C C . MET A 1 520 ? -2.064 9.328 3.008 1 76.38 520 MET A C 1
ATOM 4105 O O . MET A 1 520 ? -3.174 9.852 2.861 1 76.38 520 MET A O 1
ATOM 4109 N N . ALA A 1 521 ? -1.001 10.023 3.227 1 79 521 ALA A N 1
ATOM 4110 C CA . ALA A 1 521 ? -0.983 11.477 3.307 1 79 521 ALA A CA 1
ATOM 4111 C C . ALA A 1 521 ? -2.02 11.984 4.305 1 79 521 ALA A C 1
ATOM 4113 O O . ALA A 1 521 ? -2.762 12.93 4.016 1 79 521 ALA A O 1
ATOM 4114 N N . GLY A 1 522 ? -2.123 11.188 5.344 1 86.88 522 GLY A N 1
ATOM 4115 C CA . GLY A 1 522 ? -3.102 11.562 6.352 1 86.88 522 GLY A CA 1
ATOM 4116 C C . GLY A 1 522 ? -2.471 12.07 7.637 1 86.88 522 GLY A C 1
ATOM 4117 O O . GLY A 1 522 ? -1.267 12.328 7.684 1 86.88 522 GLY A O 1
ATOM 4118 N N . SER A 1 523 ? -3.311 12.461 8.531 1 90.88 523 SER A N 1
ATOM 4119 C CA . SER A 1 523 ? -2.945 12.844 9.898 1 90.88 523 SER A CA 1
ATOM 4120 C C . SER A 1 523 ? -3.828 12.133 10.922 1 90.88 523 SER A C 1
ATOM 4122 O O . SER A 1 523 ? -5.035 11.984 10.711 1 90.88 523 SER A O 1
ATOM 4124 N N . LEU A 1 524 ? -3.244 11.562 11.844 1 93.56 524 LEU A N 1
ATOM 4125 C CA . LEU A 1 524 ? -3.889 10.898 12.969 1 93.56 524 LEU A CA 1
ATOM 4126 C C . LEU A 1 524 ? -3.355 11.43 14.289 1 93.56 524 LEU A C 1
ATOM 4128 O O . LEU A 1 524 ? -2.156 11.344 14.562 1 93.56 524 LEU A O 1
ATOM 4132 N N . LYS A 1 525 ? -4.23 12.047 15.039 1 92.75 525 LYS A N 1
ATOM 4133 C CA . LYS A 1 525 ? -3.764 12.672 16.266 1 92.75 525 LYS A CA 1
ATOM 4134 C C . LYS A 1 525 ? -4.824 12.594 17.359 1 92.75 525 LYS A C 1
ATOM 4136 O O . LYS A 1 525 ? -6.016 12.773 17.094 1 92.75 525 LYS A O 1
ATOM 4141 N N . GLY A 1 526 ? -4.301 12.305 18.594 1 94.38 526 GLY A N 1
ATOM 4142 C CA . GLY A 1 526 ? -5.18 12.398 19.734 1 94.38 526 GLY A CA 1
ATOM 4143 C C . GLY A 1 526 ? -5.555 13.828 20.094 1 94.38 526 GLY A C 1
ATOM 4144 O O . GLY A 1 526 ? -4.789 14.758 19.812 1 94.38 526 GLY A O 1
ATOM 4145 N N . LEU A 1 527 ? -6.734 13.93 20.594 1 93.56 527 LEU A N 1
ATOM 4146 C CA . LEU A 1 527 ? -7.25 15.227 21.031 1 93.56 527 LEU A CA 1
ATOM 4147 C C . LEU A 1 527 ? -7.535 15.227 22.516 1 93.56 527 LEU A C 1
ATOM 4149 O O . LEU A 1 527 ? -8.094 14.266 23.047 1 93.56 527 LEU A O 1
ATOM 4153 N N . ALA A 1 528 ? -7.004 16.141 23.188 1 93.88 528 ALA A N 1
ATOM 4154 C CA . ALA A 1 528 ? -7.336 16.359 24.594 1 93.88 528 ALA A CA 1
ATOM 4155 C C . ALA A 1 528 ? -7.559 17.844 24.875 1 93.88 528 ALA A C 1
ATOM 4157 O O . ALA A 1 528 ? -6.68 18.672 24.625 1 93.88 528 ALA A O 1
ATOM 4158 N N . GLY A 1 529 ? -8.742 18.188 25.281 1 92.69 529 GLY A N 1
ATOM 4159 C CA . GLY A 1 529 ? -9.062 19.547 25.641 1 92.69 529 GLY A CA 1
ATOM 4160 C C . GLY A 1 529 ? -9.555 19.688 27.062 1 92.69 529 GLY A C 1
ATOM 4161 O O . GLY A 1 529 ? -9.227 18.875 27.922 1 92.69 529 GLY A O 1
ATOM 4162 N N . ARG A 1 530 ? -10.242 20.672 27.297 1 93.19 530 ARG A N 1
ATOM 4163 C CA . ARG A 1 530 ? -10.742 20.969 28.641 1 93.19 530 ARG A CA 1
ATOM 4164 C C . ARG A 1 530 ? -11.922 20.062 29 1 93.19 530 ARG A C 1
ATOM 4166 O O . ARG A 1 530 ? -12.109 19.703 30.156 1 93.19 530 ARG A O 1
ATOM 4173 N N . ASN A 1 531 ? -12.703 19.781 27.984 1 94.56 531 ASN A N 1
ATOM 4174 C CA . ASN A 1 531 ? -13.984 19.141 28.266 1 94.56 531 ASN A CA 1
ATOM 4175 C C . ASN A 1 531 ? -14.078 17.766 27.625 1 94.56 531 ASN A C 1
ATOM 4177 O O . ASN A 1 531 ? -14.984 16.984 27.953 1 94.56 531 ASN A O 1
ATOM 4181 N N . SER A 1 532 ? -13.172 17.516 26.75 1 95 532 SER A N 1
ATOM 4182 C CA . SER A 1 532 ? -13.383 16.312 25.938 1 95 532 SER A CA 1
ATOM 4183 C C . SER A 1 532 ? -12.055 15.656 25.578 1 95 532 SER A C 1
ATOM 4185 O O . SER A 1 532 ? -10.992 16.25 25.766 1 95 532 SER A O 1
ATOM 4187 N N . PHE A 1 533 ? -12.133 14.461 25.203 1 95.62 533 PHE A N 1
ATOM 4188 C CA . PHE A 1 533 ? -11.055 13.648 24.656 1 95.62 533 PHE A CA 1
ATOM 4189 C C . PHE A 1 533 ? -11.484 12.969 23.359 1 95.62 533 PHE A C 1
ATOM 4191 O O . PHE A 1 533 ? -12.68 12.82 23.109 1 95.62 533 PHE A O 1
ATOM 4198 N N . GLY A 1 534 ? -10.484 12.703 22.531 1 96.12 534 GLY A N 1
ATOM 4199 C CA . GLY A 1 534 ? -10.852 11.969 21.328 1 96.12 534 GLY A CA 1
ATOM 4200 C C . GLY A 1 534 ? -9.68 11.719 20.406 1 96.12 534 GLY A C 1
ATOM 4201 O O . GLY A 1 534 ? -8.523 11.781 20.828 1 96.12 534 GLY A O 1
ATOM 4202 N N . LEU A 1 535 ? -9.992 11.289 19.219 1 96.94 535 LEU A N 1
ATOM 4203 C CA . LEU A 1 535 ? -9.031 11.016 18.156 1 96.94 535 LEU A CA 1
ATOM 4204 C C . LEU A 1 535 ? -9.5 11.641 16.844 1 96.94 535 LEU A C 1
ATOM 4206 O O . LEU A 1 535 ? -10.688 11.609 16.516 1 96.94 535 LEU A O 1
ATOM 4210 N N . SER A 1 536 ? -8.57 12.289 16.172 1 96.62 536 SER A N 1
ATOM 4211 C CA . SER A 1 536 ? -8.852 12.93 14.898 1 96.62 536 SER A CA 1
ATOM 4212 C C . SER A 1 536 ? -8.047 12.305 13.766 1 96.62 536 SER A C 1
ATOM 4214 O O . SER A 1 536 ? -6.875 11.961 13.945 1 96.62 536 SER A O 1
ATOM 4216 N N . MET A 1 537 ? -8.719 12.125 12.672 1 95.25 537 MET A N 1
ATOM 4217 C CA . MET A 1 537 ? -8.062 11.617 11.469 1 95.25 537 MET A CA 1
ATOM 4218 C C . MET A 1 537 ? -8.461 12.422 10.242 1 95.25 537 MET A C 1
ATOM 4220 O O . MET A 1 537 ? -9.633 12.781 10.086 1 95.25 537 MET A O 1
ATOM 4224 N N . SER A 1 538 ? -7.535 12.852 9.484 1 92.94 538 SER A N 1
ATOM 4225 C CA . SER A 1 538 ? -7.773 13.469 8.18 1 92.94 538 SER A CA 1
ATOM 4226 C C . SER A 1 538 ? -6.895 12.852 7.102 1 92.94 538 SER A C 1
ATOM 4228 O O . SER A 1 538 ? -5.82 12.312 7.398 1 92.94 538 SER A O 1
ATOM 4230 N N . GLY A 1 539 ? -7.371 12.844 5.938 1 88.88 539 GLY A N 1
ATOM 4231 C CA . GLY A 1 539 ? -6.613 12.258 4.84 1 88.88 539 GLY A CA 1
ATOM 4232 C C . GLY A 1 539 ? -7.285 12.445 3.49 1 88.88 539 GLY A C 1
ATOM 4233 O O . GLY A 1 539 ? -8.242 13.211 3.367 1 88.88 539 GLY A O 1
ATOM 4234 N N . LEU A 1 540 ? -6.754 11.805 2.438 1 82.12 540 LEU A N 1
ATOM 4235 C CA . LEU A 1 540 ? -7.309 11.812 1.088 1 82.12 540 LEU A CA 1
ATOM 4236 C C . LEU A 1 540 ? -8.453 10.812 0.961 1 82.12 540 LEU A C 1
ATOM 4238 O O . LEU A 1 540 ? -8.398 9.727 1.535 1 82.12 540 LEU A O 1
ATOM 4242 N N . SER A 1 541 ? -9.398 11.195 0.156 1 84.25 541 SER A N 1
ATOM 4243 C CA . SER A 1 541 ? -10.609 10.391 0.005 1 84.25 541 SER A CA 1
ATOM 4244 C C . SER A 1 541 ? -10.297 9.008 -0.541 1 84.25 541 SER A C 1
ATOM 4246 O O . SER A 1 541 ? -10.953 8.023 -0.191 1 84.25 541 SER A O 1
ATOM 4248 N N . GLN A 1 542 ? -9.25 8.891 -1.378 1 72 542 GLN A N 1
ATOM 4249 C CA . GLN A 1 542 ? -8.906 7.617 -2.01 1 72 542 GLN A CA 1
ATOM 4250 C C . GLN A 1 542 ? -8.461 6.59 -0.973 1 72 542 GLN A C 1
ATOM 4252 O O . GLN A 1 542 ? -8.555 5.383 -1.209 1 72 542 GLN A O 1
ATOM 4257 N N . PHE A 1 543 ? -8 7.055 0.174 1 75.56 543 PHE A N 1
ATOM 4258 C CA . PHE A 1 543 ? -7.504 6.148 1.205 1 75.56 543 PHE A CA 1
ATOM 4259 C C . PHE A 1 543 ? -8.477 6.07 2.373 1 75.56 543 PHE A C 1
ATOM 4261 O O . PHE A 1 543 ? -8.109 5.637 3.467 1 75.56 543 PHE A O 1
ATOM 4268 N N . PHE A 1 544 ? -9.711 6.473 2.225 1 89.25 544 PHE A N 1
ATOM 4269 C CA . PHE A 1 544 ? -10.656 6.633 3.328 1 89.25 544 PHE A CA 1
ATOM 4270 C C . PHE A 1 544 ? -10.82 5.324 4.09 1 89.25 544 PHE A C 1
ATOM 4272 O O . PHE A 1 544 ? -10.695 5.293 5.316 1 89.25 544 PHE A O 1
ATOM 4279 N N . GLU A 1 545 ? -11.094 4.23 3.467 1 80.44 545 GLU A N 1
ATOM 4280 C CA . GLU A 1 545 ? -11.398 2.961 4.125 1 80.44 545 GLU A CA 1
ATOM 4281 C C . GLU A 1 545 ? -10.227 2.484 4.973 1 80.44 545 GLU A C 1
ATOM 4283 O O . GLU A 1 545 ? -10.406 2.072 6.121 1 80.44 545 GLU A O 1
ATOM 4288 N N . ARG A 1 546 ? -9.023 2.529 4.434 1 80.12 546 ARG A N 1
ATOM 4289 C CA . ARG A 1 546 ? -7.828 2.137 5.164 1 80.12 546 ARG A CA 1
ATOM 4290 C C . ARG A 1 546 ? -7.578 3.068 6.344 1 80.12 546 ARG A C 1
ATOM 4292 O O . ARG A 1 546 ? -7.156 2.623 7.414 1 80.12 546 ARG A O 1
ATOM 4299 N N . SER A 1 547 ? -7.781 4.363 6.07 1 89.5 547 SER A N 1
ATOM 4300 C CA . SER A 1 547 ? -7.602 5.348 7.129 1 89.5 547 SER A CA 1
ATOM 4301 C C . SER A 1 547 ? -8.578 5.113 8.273 1 89.5 547 SER A C 1
ATOM 4303 O O . SER A 1 547 ? -8.211 5.23 9.445 1 89.5 547 SER A O 1
ATOM 4305 N N . PHE A 1 548 ? -9.797 4.773 7.91 1 92.88 548 PHE A N 1
ATOM 4306 C CA . PHE A 1 548 ? -10.836 4.582 8.922 1 92.88 548 PHE A CA 1
ATOM 4307 C C . PHE A 1 548 ? -10.539 3.354 9.773 1 92.88 548 PHE A C 1
ATOM 4309 O O . PHE A 1 548 ? -10.789 3.354 10.977 1 92.88 548 PHE A O 1
ATOM 4316 N N . GLU A 1 549 ? -10.039 2.307 9.141 1 85.5 549 GLU A N 1
ATOM 4317 C CA . GLU A 1 549 ? -9.625 1.12 9.883 1 85.5 549 GLU A CA 1
ATOM 4318 C C . GLU A 1 549 ? -8.547 1.459 10.906 1 85.5 549 GLU A C 1
ATOM 4320 O O . GLU A 1 549 ? -8.617 1.026 12.055 1 85.5 549 GLU A O 1
ATOM 4325 N N . LEU A 1 550 ? -7.559 2.125 10.445 1 89 550 LEU A N 1
ATOM 4326 C CA . LEU A 1 550 ? -6.477 2.547 11.328 1 89 550 LEU A CA 1
ATOM 4327 C C . LEU A 1 550 ? -7.004 3.439 12.445 1 89 550 LEU A C 1
ATOM 4329 O O . LEU A 1 550 ? -6.609 3.291 13.609 1 89 550 LEU A O 1
ATOM 4333 N N . PHE A 1 551 ? -7.891 4.309 12.094 1 95.5 551 PHE A N 1
ATOM 4334 C CA . PHE A 1 551 ? -8.539 5.246 13.008 1 95.5 551 PHE A CA 1
ATOM 4335 C C . PHE A 1 551 ? -9.273 4.5 14.117 1 95.5 551 PHE A C 1
ATOM 4337 O O . PHE A 1 551 ? -9.047 4.762 15.297 1 95.5 551 PHE A O 1
ATOM 4344 N N . ALA A 1 552 ? -10.109 3.605 13.766 1 93.62 552 ALA A N 1
ATOM 4345 C CA . ALA A 1 552 ? -10.883 2.822 14.727 1 93.62 552 ALA A CA 1
ATOM 4346 C C . ALA A 1 552 ? -9.969 1.947 15.586 1 93.62 552 ALA A C 1
ATOM 4348 O O . ALA A 1 552 ? -10.141 1.867 16.797 1 93.62 552 ALA A O 1
ATOM 4349 N N . GLY A 1 553 ? -8.992 1.329 14.984 1 90.19 553 GLY A N 1
ATOM 4350 C CA . GLY A 1 553 ? -8.07 0.461 15.703 1 90.19 553 GLY A CA 1
ATOM 4351 C C . GLY A 1 553 ? -7.266 1.189 16.766 1 90.19 553 GLY A C 1
ATOM 4352 O O . GLY A 1 553 ? -7.094 0.69 17.875 1 90.19 553 GLY A O 1
ATOM 4353 N N . CYS A 1 554 ? -6.766 2.352 16.453 1 94.12 554 CYS A N 1
ATOM 4354 C CA . CYS A 1 554 ? -5.953 3.119 17.391 1 94.12 554 CYS A CA 1
ATOM 4355 C C . CYS A 1 554 ? -6.785 3.582 18.578 1 94.12 554 CYS A C 1
ATOM 4357 O O . CYS A 1 554 ? -6.305 3.59 19.703 1 94.12 554 CYS A O 1
ATOM 4359 N N . LEU A 1 555 ? -8.039 3.941 18.297 1 95.06 555 LEU A N 1
ATOM 4360 C CA . LEU A 1 555 ? -8.875 4.457 19.375 1 95.06 555 LEU A CA 1
ATOM 4361 C C . LEU A 1 555 ? -9.375 3.328 20.266 1 95.06 555 LEU A C 1
ATOM 4363 O O . LEU A 1 555 ? -9.391 3.465 21.5 1 95.06 555 LEU A O 1
ATOM 4367 N N . LEU A 1 556 ? -9.758 2.172 19.719 1 91.94 556 LEU A N 1
ATOM 4368 C CA . LEU A 1 556 ? -10.508 1.161 20.453 1 91.94 556 LEU A CA 1
ATOM 4369 C C . LEU A 1 556 ? -9.586 0.064 20.969 1 91.94 556 LEU A C 1
ATOM 4371 O O . LEU A 1 556 ? -9.945 -0.68 21.875 1 91.94 556 LEU A O 1
ATOM 4375 N N . GLU A 1 557 ? -8.359 0.009 20.375 1 89.19 557 GLU A N 1
ATOM 4376 C CA . GLU A 1 557 ? -7.504 -1.12 20.719 1 89.19 557 GLU A CA 1
ATOM 4377 C C . GLU A 1 557 ? -6.094 -0.656 21.078 1 89.19 557 GLU A C 1
ATOM 4379 O O . GLU A 1 557 ? -5.113 -1.347 20.781 1 89.19 557 GLU A O 1
ATOM 4384 N N . SER A 1 558 ? -5.984 0.521 21.562 1 92.75 558 SER A N 1
ATOM 4385 C CA . SER A 1 558 ? -4.66 1.003 21.953 1 92.75 558 SER A CA 1
ATOM 4386 C C . SER A 1 558 ? -4.078 0.172 23.094 1 92.75 558 SER A C 1
ATOM 4388 O O . SER A 1 558 ? -4.785 -0.166 24.047 1 92.75 558 SER A O 1
ATOM 4390 N N . THR A 1 559 ? -2.805 -0.214 22.984 1 90.12 559 THR A N 1
ATOM 4391 C CA . THR A 1 559 ? -2.17 -1.028 24.016 1 90.12 559 THR A CA 1
ATOM 4392 C C . THR A 1 559 ? -1.322 -0.162 24.938 1 90.12 559 THR A C 1
ATOM 4394 O O . THR A 1 559 ? -0.862 -0.628 25.984 1 90.12 559 THR A O 1
ATOM 4397 N N . ILE A 1 560 ? -1.095 1.08 24.594 1 93.75 560 ILE A N 1
ATOM 4398 C CA . ILE A 1 560 ? -0.252 1.988 25.375 1 93.75 560 ILE A CA 1
ATOM 4399 C C . ILE A 1 560 ? 1.044 1.282 25.766 1 93.75 560 ILE A C 1
ATOM 4401 O O . ILE A 1 560 ? 1.304 1.061 26.938 1 93.75 560 ILE A O 1
ATOM 4405 N N . PRO A 1 561 ? 1.928 1.106 24.781 1 89.5 561 PRO A N 1
ATOM 4406 C CA . PRO A 1 561 ? 3.158 0.359 25.047 1 89.5 561 PRO A CA 1
ATOM 4407 C C . PRO A 1 561 ? 4.055 1.053 26.078 1 89.5 561 PRO A C 1
ATOM 4409 O O . PRO A 1 561 ? 4.172 2.281 26.062 1 89.5 561 PRO A O 1
ATOM 4412 N N . ASP A 1 562 ? 4.777 0.281 26.859 1 90.69 562 ASP A N 1
ATOM 4413 C CA . ASP A 1 562 ? 5.578 0.807 27.969 1 90.69 562 ASP A CA 1
ATOM 4414 C C . ASP A 1 562 ? 6.676 1.733 27.453 1 90.69 562 ASP A C 1
ATOM 4416 O O . ASP A 1 562 ? 6.938 2.783 28.047 1 90.69 562 ASP A O 1
ATOM 4420 N N . ASP A 1 563 ? 7.266 1.342 26.406 1 87.06 563 ASP A N 1
ATOM 4421 C CA . ASP A 1 563 ? 8.367 2.139 25.875 1 87.06 563 ASP A CA 1
ATOM 4422 C C . ASP A 1 563 ? 7.863 3.486 25.359 1 87.06 563 ASP A C 1
ATOM 4424 O O . ASP A 1 563 ? 8.516 4.512 25.547 1 87.06 563 ASP A O 1
ATOM 4428 N N . GLU A 1 564 ? 6.742 3.402 24.734 1 91.06 564 GLU A N 1
ATOM 4429 C CA . GLU A 1 564 ? 6.145 4.637 24.234 1 91.06 564 GLU A CA 1
ATOM 4430 C C . GLU A 1 564 ? 5.684 5.527 25.375 1 91.06 564 GLU A C 1
ATOM 4432 O O . GLU A 1 564 ? 5.762 6.758 25.297 1 91.06 564 GLU A O 1
ATOM 4437 N N . PHE A 1 565 ? 5.195 4.938 26.438 1 94.94 565 PHE A N 1
ATOM 4438 C CA . PHE A 1 565 ? 4.789 5.684 27.625 1 94.94 565 PHE A CA 1
ATOM 4439 C C . PHE A 1 565 ? 5.973 6.438 28.219 1 94.94 565 PHE A C 1
ATOM 4441 O O . PHE A 1 565 ? 5.871 7.629 28.516 1 94.94 565 PHE A O 1
ATOM 4448 N N . GLU A 1 566 ? 7.031 5.75 28.344 1 92.81 566 GLU A N 1
ATOM 4449 C CA . GLU A 1 566 ? 8.203 6.383 28.938 1 92.81 566 GLU A CA 1
ATOM 4450 C C . GLU A 1 566 ? 8.703 7.539 28.078 1 92.81 566 GLU A C 1
ATOM 4452 O O . GLU A 1 566 ? 9.117 8.578 28.609 1 92.81 566 GLU A O 1
ATOM 4457 N N . ARG A 1 567 ? 8.656 7.336 26.875 1 87.81 567 ARG A N 1
ATOM 4458 C CA . ARG A 1 567 ? 9.102 8.375 25.953 1 87.81 567 ARG A CA 1
ATOM 4459 C C . ARG A 1 567 ? 8.188 9.594 26.016 1 87.81 567 ARG A C 1
ATOM 4461 O O . ARG A 1 567 ? 8.664 10.727 26.156 1 87.81 567 ARG A O 1
ATOM 4468 N N . GLU A 1 568 ? 6.902 9.367 25.875 1 92.62 568 GLU A N 1
ATOM 4469 C CA . GLU A 1 568 ? 5.953 10.477 25.875 1 92.62 568 GLU A CA 1
ATOM 4470 C C . GLU A 1 568 ? 5.93 11.188 27.234 1 92.62 568 GLU A C 1
ATOM 4472 O O . GLU A 1 568 ? 5.723 12.398 27.297 1 92.62 568 GLU A O 1
ATOM 4477 N N . LYS A 1 569 ? 6.086 10.406 28.25 1 94.44 569 LYS A N 1
ATOM 4478 C CA . LYS A 1 569 ? 6.207 11.008 29.578 1 94.44 569 LYS A CA 1
ATOM 4479 C C . LYS A 1 569 ? 7.391 11.969 29.641 1 94.44 569 LYS A C 1
ATOM 4481 O O . LYS A 1 569 ? 7.262 13.086 30.156 1 94.44 569 LYS A O 1
ATOM 4486 N N . ARG A 1 570 ? 8.531 11.547 29.156 1 88.69 570 ARG A N 1
ATOM 4487 C CA . ARG A 1 570 ? 9.719 12.391 29.141 1 88.69 570 ARG A CA 1
ATOM 4488 C C . ARG A 1 570 ? 9.484 13.648 28.312 1 88.69 570 ARG A C 1
ATOM 4490 O O . ARG A 1 570 ? 9.859 14.75 28.734 1 88.69 570 ARG A O 1
ATOM 4497 N N . LEU A 1 571 ? 8.891 13.5 27.172 1 87.81 571 LEU A N 1
ATOM 4498 C CA . LEU A 1 571 ? 8.625 14.633 26.297 1 87.81 571 LEU A CA 1
ATOM 4499 C C . LEU A 1 571 ? 7.648 15.609 26.953 1 87.81 571 LEU A C 1
ATOM 4501 O O . LEU A 1 571 ? 7.805 16.828 26.828 1 87.81 571 LEU A O 1
ATOM 4505 N N . GLN A 1 572 ? 6.648 15.047 27.578 1 93.31 572 GLN A N 1
ATOM 4506 C CA . GLN A 1 572 ? 5.684 15.898 28.281 1 93.31 572 GLN A CA 1
ATOM 4507 C C . GLN A 1 572 ? 6.348 16.672 29.406 1 93.31 572 GLN A C 1
ATOM 4509 O O . GLN A 1 572 ? 6.047 17.859 29.625 1 93.31 572 GLN A O 1
ATOM 4514 N N . LEU A 1 573 ? 7.191 16.047 30.109 1 92.12 573 LEU A N 1
ATOM 4515 C CA . LEU A 1 573 ? 7.926 16.719 31.188 1 92.12 573 LEU A CA 1
ATOM 4516 C C . LEU A 1 573 ? 8.797 17.828 30.625 1 92.12 573 LEU A C 1
ATOM 4518 O O . LEU A 1 573 ? 8.867 18.922 31.203 1 92.12 573 LEU A O 1
ATOM 4522 N N . GLU A 1 574 ? 9.438 17.562 29.547 1 84.38 574 GLU A N 1
ATOM 4523 C CA . GLU A 1 574 ? 10.266 18.578 28.906 1 84.38 574 GLU A CA 1
ATOM 4524 C C . GLU A 1 574 ? 9.414 19.75 28.422 1 84.38 574 GLU A C 1
ATOM 4526 O O . GLU A 1 574 ? 9.844 20.891 28.484 1 84.38 574 GLU A O 1
ATOM 4531 N N . TYR A 1 575 ? 8.297 19.422 27.875 1 87.44 575 TYR A N 1
ATOM 4532 C CA . TYR A 1 575 ? 7.383 20.469 27.422 1 87.44 575 TYR A CA 1
ATOM 4533 C C . TYR A 1 575 ? 6.941 21.344 28.578 1 87.44 575 TYR A C 1
ATOM 4535 O O . TYR A 1 575 ? 6.91 22.578 28.453 1 87.44 575 TYR A O 1
ATOM 4543 N N . ILE A 1 576 ? 6.578 20.719 29.672 1 90.88 576 ILE A N 1
ATOM 4544 C CA . ILE A 1 576 ? 6.176 21.438 30.859 1 90.88 576 ILE A CA 1
ATOM 4545 C C . ILE A 1 576 ? 7.301 22.375 31.312 1 90.88 576 ILE A C 1
ATOM 4547 O O . ILE A 1 576 ? 7.059 23.531 31.641 1 90.88 576 ILE A O 1
ATOM 4551 N N . ARG A 1 577 ? 8.5 21.953 31.188 1 84.56 577 ARG A N 1
ATOM 4552 C CA . ARG A 1 577 ? 9.648 22.75 31.594 1 84.56 577 ARG A CA 1
ATOM 4553 C C . ARG A 1 577 ? 9.891 23.891 30.609 1 84.56 577 ARG A C 1
ATOM 4555 O O . ARG A 1 577 ? 10.25 25 31.016 1 84.56 577 ARG A O 1
ATOM 4562 N N . SER A 1 578 ? 9.68 23.609 29.391 1 83.25 578 SER A N 1
ATOM 4563 C CA . SER A 1 578 ? 9.891 24.625 28.375 1 83.25 578 SER A CA 1
ATOM 4564 C C . SER A 1 578 ? 8.875 25.766 28.516 1 83.25 578 SER A C 1
ATOM 4566 O O . SER A 1 578 ? 9.172 26.906 28.172 1 83.25 578 SER A O 1
ATOM 4568 N N . ARG A 1 579 ? 7.707 25.484 28.906 1 84.88 579 ARG A N 1
ATOM 4569 C CA . ARG A 1 579 ? 6.656 26.484 29.062 1 84.88 579 ARG A CA 1
ATOM 4570 C C . ARG A 1 579 ? 7.023 27.5 30.141 1 84.88 579 ARG A C 1
ATOM 4572 O O . ARG A 1 579 ? 6.543 28.641 30.125 1 84.88 579 ARG A O 1
ATOM 4579 N N . ARG A 1 580 ? 7.883 27.078 31 1 83.19 580 ARG A N 1
ATOM 4580 C CA . ARG A 1 580 ? 8.297 27.969 32.094 1 83.19 580 ARG A CA 1
ATOM 4581 C C . ARG A 1 580 ? 9.125 29.141 31.547 1 83.19 580 ARG A C 1
ATOM 4583 O O . ARG A 1 580 ? 9.32 30.141 32.25 1 83.19 580 ARG A O 1
ATOM 4590 N N . ASP A 1 581 ? 9.492 28.938 30.344 1 78.56 581 ASP A N 1
ATOM 4591 C CA . ASP A 1 581 ? 10.305 29.984 29.734 1 78.56 581 ASP A CA 1
ATOM 4592 C C . ASP A 1 581 ? 9.438 30.953 28.938 1 78.56 581 ASP A C 1
ATOM 4594 O O . ASP A 1 581 ? 9.93 31.984 28.453 1 78.56 581 ASP A O 1
ATOM 4598 N N . LYS A 1 582 ? 8.172 30.656 28.828 1 86 582 LYS A N 1
ATOM 4599 C CA . LYS A 1 582 ? 7.289 31.469 28 1 86 582 LYS A CA 1
ATOM 4600 C C . LYS A 1 582 ? 6.383 32.344 28.859 1 86 582 LYS A C 1
ATOM 4602 O O . LYS A 1 582 ? 5.508 31.844 29.562 1 86 582 LYS A O 1
ATOM 4607 N N . LEU A 1 583 ? 6.543 33.594 28.656 1 85.56 583 LEU A N 1
ATOM 4608 C CA . LEU A 1 583 ? 5.84 34.594 29.469 1 85.56 583 LEU A CA 1
ATOM 4609 C C . LEU A 1 583 ? 4.328 34.375 29.391 1 85.56 583 LEU A C 1
ATOM 4611 O O . LEU A 1 583 ? 3.641 34.375 30.406 1 85.56 583 LEU A O 1
ATOM 4615 N N . GLY A 1 584 ? 3.77 34.219 28.203 1 86.88 584 GLY A N 1
ATOM 4616 C CA . GLY A 1 584 ? 2.34 34.031 28.016 1 86.88 584 GLY A CA 1
ATOM 4617 C C . GLY A 1 584 ? 1.811 32.781 28.688 1 86.88 584 GLY A C 1
ATOM 4618 O O . GLY A 1 584 ? 0.737 32.781 29.281 1 86.88 584 GLY A O 1
ATOM 4619 N N . ALA A 1 585 ? 2.539 31.75 28.656 1 88.62 585 ALA A N 1
ATOM 4620 C CA . ALA A 1 585 ? 2.129 30.469 29.234 1 88.62 585 ALA A CA 1
ATOM 4621 C C . ALA A 1 585 ? 2.121 30.547 30.766 1 88.62 585 ALA A C 1
ATOM 4623 O O . ALA A 1 585 ? 1.194 30.062 31.406 1 88.62 585 ALA A O 1
ATOM 4624 N N . VAL A 1 586 ? 3.107 31.141 31.297 1 90.44 586 VAL A N 1
ATOM 4625 C CA . VAL A 1 586 ? 3.215 31.266 32.75 1 90.44 586 VAL A CA 1
ATOM 4626 C C . VAL A 1 586 ? 2.07 32.125 33.281 1 90.44 586 VAL A C 1
ATOM 4628 O O . VAL A 1 586 ? 1.444 31.781 34.281 1 90.44 586 VAL A O 1
ATOM 4631 N N . ASN A 1 587 ? 1.836 33.188 32.656 1 94.25 587 ASN A N 1
ATOM 4632 C CA . ASN A 1 587 ? 0.763 34.094 33.094 1 94.25 587 ASN A CA 1
ATOM 4633 C C . ASN A 1 587 ? -0.598 33.406 33 1 94.25 587 ASN A C 1
ATOM 4635 O O . ASN A 1 587 ? -1.427 33.562 33.906 1 94.25 587 ASN A O 1
ATOM 4639 N N . TYR A 1 588 ? -0.857 32.719 31.969 1 94 588 TYR A N 1
ATOM 4640 C CA . TYR A 1 588 ? -2.137 32.031 31.781 1 94 588 TYR A CA 1
ATOM 4641 C C . TYR A 1 588 ? -2.334 30.969 32.844 1 94 588 TYR A C 1
ATOM 4643 O O . TYR A 1 588 ? -3.43 30.812 33.406 1 94 588 TYR A O 1
ATOM 4651 N N . GLU A 1 589 ? -1.332 30.203 33.188 1 93.81 589 GLU A N 1
ATOM 4652 C CA . GLU A 1 589 ? -1.425 29.172 34.219 1 93.81 589 GLU A CA 1
ATOM 4653 C C . GLU A 1 589 ? -1.69 29.781 35.562 1 93.81 589 GLU A C 1
ATOM 4655 O O . GLU A 1 589 ? -2.475 29.25 36.375 1 93.81 589 GLU A O 1
ATOM 4660 N N . GLN A 1 590 ? -0.973 30.828 35.812 1 95.06 590 GLN A N 1
ATOM 4661 C CA . GLN A 1 590 ? -1.196 31.547 37.031 1 95.06 590 GLN A CA 1
ATOM 4662 C C . GLN A 1 590 ? -2.637 32.031 37.156 1 95.06 590 GLN A C 1
ATOM 4664 O O . GLN A 1 590 ? -3.27 31.922 38.188 1 95.06 590 GLN A O 1
ATOM 4669 N N . PHE A 1 591 ? -3.121 32.531 36.156 1 95.94 591 PHE A N 1
ATOM 4670 C CA . PHE A 1 591 ? -4.492 33.031 36.094 1 95.94 591 PHE A CA 1
ATOM 4671 C C . PHE A 1 591 ? -5.48 31.906 36.406 1 95.94 591 PHE A C 1
ATOM 4673 O O . PHE A 1 591 ? -6.359 32.062 37.25 1 95.94 591 PHE A O 1
ATOM 4680 N N . CYS A 1 592 ? -5.363 30.828 35.688 1 94.81 592 CYS A N 1
ATOM 4681 C CA . CYS A 1 592 ? -6.289 29.703 35.844 1 94.81 592 CYS A CA 1
ATOM 4682 C C . CYS A 1 592 ? -6.258 29.156 37.281 1 94.81 592 CYS A C 1
ATOM 4684 O O . CYS A 1 592 ? -7.301 28.828 37.844 1 94.81 592 CYS A O 1
ATOM 4686 N N . ALA A 1 593 ? -5.102 29.078 37.812 1 94.62 593 ALA A N 1
ATOM 4687 C CA . ALA A 1 593 ? -4.934 28.547 39.188 1 94.62 593 ALA A CA 1
ATOM 4688 C C . ALA A 1 593 ? -5.711 29.375 40.188 1 94.62 593 ALA A C 1
ATOM 4690 O O . ALA A 1 593 ? -6.285 28.844 41.125 1 94.62 593 ALA A O 1
ATOM 4691 N N . GLY A 1 594 ? -5.727 30.625 39.969 1 94.06 594 GLY A N 1
ATOM 4692 C CA . GLY A 1 594 ? -6.434 31.5 40.875 1 94.06 594 GLY A CA 1
ATOM 4693 C C . GLY A 1 594 ? -7.91 31.656 40.562 1 94.06 594 GLY A C 1
ATOM 4694 O O . GLY A 1 594 ? -8.742 31.75 41.469 1 94.06 594 GLY A O 1
ATOM 4695 N N . PHE A 1 595 ? -8.25 31.562 39.344 1 94.94 595 PHE A N 1
ATOM 4696 C CA . PHE A 1 595 ? -9.57 31.953 38.875 1 94.94 595 PHE A CA 1
ATOM 4697 C C . PHE A 1 595 ? -10.547 30.781 38.969 1 94.94 595 PHE A C 1
ATOM 4699 O O . PHE A 1 595 ? -11.711 30.984 39.344 1 94.94 595 PHE A O 1
ATOM 4706 N N . PHE A 1 596 ? -10.156 29.578 38.75 1 94.06 596 PHE A N 1
ATOM 4707 C CA . PHE A 1 596 ? -11.07 28.453 38.594 1 94.06 596 PHE A CA 1
ATOM 4708 C C . PHE A 1 596 ? -11.008 27.547 39.812 1 94.06 596 PHE A C 1
ATOM 4710 O O . PHE A 1 596 ? -11.859 26.672 40 1 94.06 596 PHE A O 1
ATOM 4717 N N . ALA A 1 597 ? -10.047 27.75 40.625 1 92.12 597 ALA A N 1
ATOM 4718 C CA . ALA A 1 597 ? -9.93 26.859 41.781 1 92.12 597 ALA A CA 1
ATOM 4719 C C . ALA A 1 597 ? -11.211 26.859 42.625 1 92.12 597 ALA A C 1
ATOM 4721 O O . ALA A 1 597 ? -11.844 27.891 42.812 1 92.12 597 ALA A O 1
ATOM 4722 N N . PRO A 1 598 ? -11.656 25.625 42.969 1 93.19 598 PRO A N 1
ATOM 4723 C CA . PRO A 1 598 ? -10.969 24.328 43 1 93.19 598 PRO A CA 1
ATOM 4724 C C . PRO A 1 598 ? -11.344 23.453 41.812 1 93.19 598 PRO A C 1
ATOM 4726 O O . PRO A 1 598 ? -11.047 22.266 41.781 1 93.19 598 PRO A O 1
ATOM 4729 N N . HIS A 1 599 ? -12.094 24 40.938 1 94.5 599 HIS A N 1
ATOM 4730 C CA . HIS A 1 599 ? -12.477 23.266 39.75 1 94.5 599 HIS A CA 1
ATOM 4731 C C . HIS A 1 599 ? -11.242 22.781 38.969 1 94.5 599 HIS A C 1
ATOM 4733 O O . HIS A 1 599 ? -10.211 23.453 38.969 1 94.5 599 HIS A O 1
ATOM 4739 N N . PRO A 1 600 ? -11.281 21.656 38.25 1 95.19 600 PRO A N 1
ATOM 4740 C CA . PRO A 1 600 ? -10.133 21.109 37.531 1 95.19 600 PRO A CA 1
ATOM 4741 C C . PRO A 1 600 ? -9.586 22.062 36.469 1 95.19 600 PRO A C 1
ATOM 4743 O O . PRO A 1 600 ? -8.422 21.953 36.062 1 95.19 600 PRO A O 1
ATOM 4746 N N . TYR A 1 601 ? -10.336 23.031 36.062 1 95.44 601 TYR A N 1
ATOM 4747 C CA . TYR A 1 601 ? -9.875 24.031 35.094 1 95.44 601 TYR A CA 1
ATOM 4748 C C . TYR A 1 601 ? -8.711 24.844 35.656 1 95.44 601 TYR A C 1
ATOM 4750 O O . TYR A 1 601 ? -8.023 25.547 34.906 1 95.44 601 TYR A O 1
ATOM 4758 N N . SER A 1 602 ? -8.5 24.734 36.938 1 95.56 602 SER A N 1
ATOM 4759 C CA . SER A 1 602 ? -7.43 25.484 37.594 1 95.56 602 SER A CA 1
ATOM 4760 C C . SER A 1 602 ? -6.074 24.812 37.344 1 95.56 602 SER A C 1
ATOM 4762 O O . SER A 1 602 ? -5.031 25.438 37.562 1 95.56 602 SER A O 1
ATOM 4764 N N . MET A 1 603 ? -6.105 23.641 36.906 1 95.5 603 MET A N 1
ATOM 4765 C CA . MET A 1 603 ? -4.875 22.891 36.719 1 95.5 603 MET A CA 1
ATOM 4766 C C . MET A 1 603 ? -4.328 23.062 35.312 1 95.5 603 MET A C 1
ATOM 4768 O O . MET A 1 603 ? -5.078 23.375 34.375 1 95.5 603 MET A O 1
ATOM 4772 N N . PRO A 1 604 ? -2.955 22.891 35.125 1 94.44 604 PRO A N 1
ATOM 4773 C CA . PRO A 1 604 ? -2.398 22.969 33.781 1 94.44 604 PRO A CA 1
ATOM 4774 C C . PRO A 1 604 ? -2.875 21.828 32.875 1 94.44 604 PRO A C 1
ATOM 4776 O O . PRO A 1 604 ? -2.959 20.672 33.312 1 94.44 604 PRO A O 1
ATOM 4779 N N . SER A 1 605 ? -3.195 22.172 31.688 1 91.75 605 SER A N 1
ATOM 4780 C CA . SER A 1 605 ? -3.734 21.188 30.75 1 91.75 605 SER A CA 1
ATOM 4781 C C . SER A 1 605 ? -2.727 20.078 30.469 1 91.75 605 SER A C 1
ATOM 4783 O O . SER A 1 605 ? -3.109 18.938 30.219 1 91.75 605 SER A O 1
ATOM 4785 N N . ASP A 1 606 ? -1.418 20.422 30.547 1 93.62 606 ASP A N 1
ATOM 4786 C CA . ASP A 1 606 ? -0.386 19.422 30.266 1 93.62 606 ASP A CA 1
ATOM 4787 C C . ASP A 1 606 ? 0.094 18.75 31.531 1 93.62 606 ASP A C 1
ATOM 4789 O O . ASP A 1 606 ? 0.935 17.844 31.484 1 93.62 606 ASP A O 1
ATOM 4793 N N . GLY A 1 607 ? -0.384 19.156 32.688 1 94.31 607 GLY A N 1
ATOM 4794 C CA . GLY A 1 607 ? -0.059 18.531 33.969 1 94.31 607 GLY A CA 1
ATOM 4795 C C . GLY A 1 607 ? 1.052 19.234 34.719 1 94.31 607 GLY A C 1
ATOM 4796 O O . GLY A 1 607 ? 1.615 20.219 34.219 1 94.31 607 GLY A O 1
ATOM 4797 N N . SER A 1 608 ? 1.205 18.828 35.844 1 94.38 608 SER A N 1
ATOM 4798 C CA . SER A 1 608 ? 2.326 19.266 36.688 1 94.38 608 SER A CA 1
ATOM 4799 C C . SER A 1 608 ? 3.48 18.281 36.625 1 94.38 608 SER A C 1
ATOM 4801 O O . SER A 1 608 ? 3.281 17.109 36.281 1 94.38 608 SER A O 1
ATOM 4803 N N . GLU A 1 609 ? 4.711 18.828 36.875 1 94.38 609 GLU A N 1
ATOM 4804 C CA . GLU A 1 609 ? 5.863 17.922 36.875 1 94.38 609 GLU A CA 1
ATOM 4805 C C . GLU A 1 609 ? 5.664 16.781 37.875 1 94.38 609 GLU A C 1
ATOM 4807 O O . GLU A 1 609 ? 5.969 15.633 37.5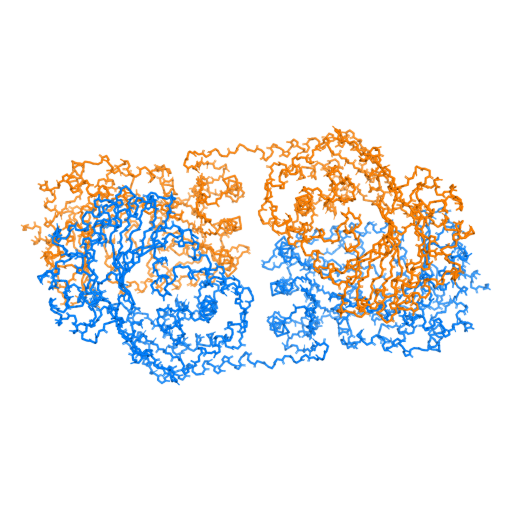62 1 94.38 609 GLU A O 1
ATOM 4812 N N . ALA A 1 610 ? 5.09 17.062 38.969 1 94.75 610 ALA A N 1
ATOM 4813 C CA . ALA A 1 610 ? 4.887 16.078 40.031 1 94.75 610 ALA A CA 1
ATOM 4814 C C . ALA A 1 610 ? 3.871 15.016 39.625 1 94.75 610 ALA A C 1
ATOM 4816 O O . ALA A 1 610 ? 4.078 13.82 39.844 1 94.75 610 ALA A O 1
ATOM 4817 N N . SER A 1 611 ? 2.758 15.414 39.094 1 96.88 611 SER A N 1
ATOM 4818 C CA . SER A 1 611 ? 1.713 14.477 38.688 1 96.88 611 SER A CA 1
ATOM 4819 C C . SER A 1 611 ? 2.191 13.555 37.594 1 96.88 611 SER A C 1
ATOM 4821 O O . SER A 1 611 ? 1.964 12.344 37.625 1 96.88 611 SER A O 1
ATOM 4823 N N . ILE A 1 612 ? 2.84 14.109 36.562 1 96.75 612 ILE A N 1
ATOM 4824 C CA . ILE A 1 612 ? 3.293 13.328 35.406 1 96.75 612 ILE A CA 1
ATOM 4825 C C . ILE A 1 612 ? 4.367 12.336 35.844 1 96.75 612 ILE A C 1
ATOM 4827 O O . ILE A 1 612 ? 4.391 11.195 35.406 1 96.75 612 ILE A O 1
ATOM 4831 N N . GLU A 1 613 ? 5.258 12.797 36.719 1 95.81 613 GLU A N 1
ATOM 4832 C CA . GLU A 1 613 ? 6.301 11.914 37.25 1 95.81 613 GLU A CA 1
ATOM 4833 C C . GLU A 1 613 ? 5.703 10.734 38 1 95.81 613 GLU A C 1
ATOM 4835 O O . GLU A 1 613 ? 6.258 9.633 38 1 95.81 613 GLU A O 1
ATOM 4840 N N . ALA A 1 614 ? 4.641 10.914 38.562 1 96.12 614 ALA A N 1
ATOM 4841 C CA . ALA A 1 614 ? 4.027 9.906 39.438 1 96.12 614 ALA A CA 1
ATOM 4842 C C . ALA A 1 614 ? 3.205 8.914 38.594 1 96.12 614 ALA A C 1
ATOM 4844 O O . ALA A 1 614 ? 2.926 7.805 39.062 1 96.12 614 ALA A O 1
ATOM 4845 N N . LEU A 1 615 ? 2.811 9.227 37.438 1 96.5 615 LEU A N 1
ATOM 4846 C CA . LEU A 1 615 ? 1.951 8.391 36.594 1 96.5 615 LEU A CA 1
ATOM 4847 C C . LEU A 1 615 ? 2.725 7.199 36.062 1 96.5 615 LEU A C 1
ATOM 4849 O O . LEU A 1 615 ? 3.889 7.328 35.688 1 96.5 615 LEU A O 1
ATOM 4853 N N . SER A 1 616 ? 2.07 5.992 36.031 1 96.31 616 SER A N 1
ATOM 4854 C CA . SER A 1 616 ? 2.605 4.793 35.375 1 96.31 616 SER A CA 1
ATOM 4855 C C . SER A 1 616 ? 1.817 4.43 34.125 1 96.31 616 SER A C 1
ATOM 4857 O O . SER A 1 616 ? 0.726 4.957 33.906 1 96.31 616 SER A O 1
ATOM 4859 N N . ALA A 1 617 ? 2.434 3.59 33.375 1 95.44 617 ALA A N 1
ATOM 4860 C CA . ALA A 1 617 ? 1.743 3.109 32.188 1 95.44 617 ALA A CA 1
ATOM 4861 C C . ALA A 1 617 ? 0.428 2.426 32.562 1 95.44 617 ALA A C 1
ATOM 4863 O O . ALA A 1 617 ? -0.57 2.568 31.844 1 95.44 617 ALA A O 1
ATOM 4864 N N . ASP A 1 618 ? 0.422 1.718 33.625 1 95.38 618 ASP A N 1
ATOM 4865 C CA . ASP A 1 618 ? -0.772 1.014 34.094 1 95.38 618 ASP A CA 1
ATOM 4866 C C . ASP A 1 618 ? -1.874 1.995 34.5 1 95.38 618 ASP A C 1
ATOM 4868 O O . ASP A 1 618 ? -3.059 1.724 34.281 1 95.38 618 ASP A O 1
ATOM 4872 N N . ASP A 1 619 ? -1.453 3.057 35.062 1 95.75 619 ASP A N 1
ATOM 4873 C CA . ASP A 1 619 ? -2.422 4.098 35.406 1 95.75 619 ASP A CA 1
ATOM 4874 C C . ASP A 1 619 ? -3.111 4.633 34.156 1 95.75 619 ASP A C 1
ATOM 4876 O O . ASP A 1 619 ? -4.328 4.836 34.156 1 95.75 619 ASP A O 1
ATOM 4880 N N . VAL A 1 620 ? -2.348 4.891 33.156 1 96.56 620 VAL A N 1
ATOM 4881 C CA . VAL A 1 620 ? -2.877 5.457 31.922 1 96.56 620 VAL A CA 1
ATOM 4882 C C . VAL A 1 620 ? -3.781 4.438 31.219 1 96.56 620 VAL A C 1
ATOM 4884 O O . VAL A 1 620 ? -4.832 4.793 30.688 1 96.56 620 VAL A O 1
ATOM 4887 N N . ARG A 1 621 ? -3.377 3.115 31.266 1 94.81 621 ARG A N 1
ATOM 4888 C CA . ARG A 1 621 ? -4.191 2.059 30.688 1 94.81 621 ARG A CA 1
ATOM 4889 C C . ARG A 1 621 ? -5.531 1.935 31.406 1 94.81 621 ARG A C 1
ATOM 4891 O O . ARG A 1 621 ? -6.57 1.754 30.766 1 94.81 621 ARG A O 1
ATOM 4898 N N . ALA A 1 622 ? -5.449 1.982 32.688 1 92.94 622 ALA A N 1
ATOM 4899 C CA . ALA A 1 622 ? -6.672 1.901 33.469 1 92.94 622 ALA A CA 1
ATOM 4900 C C . ALA A 1 622 ? -7.594 3.082 33.188 1 92.94 622 ALA A C 1
ATOM 4902 O O . ALA A 1 622 ? -8.812 2.916 33.062 1 92.94 622 ALA A O 1
ATOM 4903 N N . TYR A 1 623 ? -7.027 4.23 33.094 1 94.31 623 TYR A N 1
ATOM 4904 C CA . TYR A 1 623 ? -7.801 5.422 32.781 1 94.31 623 TYR A CA 1
ATOM 4905 C C . TYR A 1 623 ? -8.414 5.32 31.391 1 94.31 623 TYR A C 1
ATOM 4907 O O . TYR A 1 623 ? -9.586 5.641 31.203 1 94.31 623 TYR A O 1
ATOM 4915 N N . TYR A 1 624 ? -7.609 4.898 30.453 1 93.88 624 TYR A N 1
ATOM 4916 C CA . TYR A 1 624 ? -8.047 4.695 29.062 1 93.88 624 TYR A CA 1
ATOM 4917 C C . TYR A 1 624 ? -9.242 3.756 29.016 1 93.88 624 TYR A C 1
ATOM 4919 O O . TYR A 1 624 ? -10.227 4.043 28.328 1 93.88 624 TYR A O 1
ATOM 4927 N N . LYS A 1 625 ? -9.211 2.684 29.719 1 90.38 625 LYS A N 1
ATOM 4928 C CA . LYS A 1 625 ? -10.273 1.688 29.719 1 90.38 625 LYS A CA 1
ATOM 4929 C C . LYS A 1 625 ? -11.555 2.25 30.328 1 90.38 625 LYS A C 1
ATOM 4931 O O . LYS A 1 625 ? -12.656 1.894 29.922 1 90.38 625 LYS A O 1
ATOM 4936 N N . SER A 1 626 ? -11.336 3.086 31.203 1 90.44 626 SER A N 1
ATOM 4937 C CA . SER A 1 626 ? -12.492 3.672 31.875 1 90.44 626 SER A CA 1
ATOM 4938 C C . SER A 1 626 ? -13.102 4.797 31.047 1 90.44 626 SER A C 1
ATOM 4940 O O . SER A 1 626 ? -14.289 5.109 31.188 1 90.44 626 SER A O 1
ATOM 4942 N N . LEU A 1 627 ? -12.352 5.422 30.203 1 92.12 627 LEU A N 1
ATOM 4943 C CA . LEU A 1 627 ? -12.773 6.609 29.469 1 92.12 627 LEU A CA 1
ATOM 4944 C C . LEU A 1 627 ? -13.461 6.23 28.156 1 92.12 627 LEU A C 1
ATOM 4946 O O . LEU A 1 627 ? -14.469 6.832 27.781 1 92.12 627 LEU A O 1
ATOM 4950 N N . ILE A 1 628 ? -12.938 5.277 27.469 1 91.81 628 ILE A N 1
ATOM 4951 C CA . ILE A 1 628 ? -13.367 4.977 26.109 1 91.81 628 ILE A CA 1
ATOM 4952 C C . ILE A 1 628 ? -14.523 3.982 26.141 1 91.81 628 ILE A C 1
ATOM 4954 O O . ILE A 1 628 ? -14.328 2.803 26.453 1 91.81 628 ILE A O 1
ATOM 4958 N N . ASN A 1 629 ? -15.664 4.453 25.844 1 90.88 629 ASN A N 1
ATOM 4959 C CA . ASN A 1 629 ? -16.891 3.697 25.656 1 90.88 629 ASN A CA 1
ATOM 4960 C C . ASN A 1 629 ? -17.625 4.125 24.375 1 90.88 629 ASN A C 1
ATOM 4962 O O . ASN A 1 629 ? -18.266 5.18 24.359 1 90.88 629 ASN A O 1
ATOM 4966 N N . PRO A 1 630 ? -17.594 3.324 23.328 1 90.94 630 PRO A N 1
ATOM 4967 C CA . PRO A 1 630 ? -18.156 3.717 22.047 1 90.94 630 PRO A CA 1
ATOM 4968 C C . PRO A 1 630 ? -19.625 4.121 22.156 1 90.94 630 PRO A C 1
ATOM 4970 O O . PRO A 1 630 ? -20.094 4.969 21.391 1 90.94 630 PRO A O 1
ATOM 4973 N N . GLN A 1 631 ? -20.391 3.615 23.094 1 89.25 631 GLN A N 1
ATOM 4974 C CA . GLN A 1 631 ? -21.812 3.918 23.219 1 89.25 631 GLN A CA 1
ATOM 4975 C C . GLN A 1 631 ? -22.031 5.375 23.609 1 89.25 631 GLN A C 1
ATOM 4977 O O . GLN A 1 631 ? -23.078 5.957 23.312 1 89.25 631 GLN A O 1
ATOM 4982 N N . ASP A 1 632 ? -21.062 5.93 24.266 1 90.06 632 ASP A N 1
ATOM 4983 C CA . ASP A 1 632 ? -21.188 7.301 24.75 1 90.06 632 ASP A CA 1
ATOM 4984 C C . ASP A 1 632 ? -20.391 8.266 23.859 1 90.06 632 ASP A C 1
ATOM 4986 O O . ASP A 1 632 ? -20.312 9.461 24.156 1 90.06 632 ASP A O 1
ATOM 4990 N N . MET A 1 633 ? -19.906 7.809 22.797 1 94.38 633 MET A N 1
ATOM 4991 C CA . MET A 1 633 ? -19.062 8.625 21.938 1 94.38 633 MET A CA 1
ATOM 4992 C C . MET A 1 633 ? -19.859 9.211 20.781 1 94.38 633 MET A C 1
ATOM 4994 O O . MET A 1 633 ? -20.969 8.758 20.5 1 94.38 633 MET A O 1
ATOM 4998 N N . VAL A 1 634 ? -19.328 10.234 20.25 1 97.19 634 VAL A N 1
ATOM 4999 C CA . VAL A 1 634 ? -19.812 10.805 18.984 1 97.19 634 VAL A CA 1
ATOM 5000 C C . VAL A 1 634 ? -18.766 10.602 17.891 1 97.19 634 VAL A C 1
ATOM 5002 O O . VAL A 1 634 ? -17.594 10.898 18.094 1 97.19 634 VAL A O 1
ATOM 5005 N N . LEU A 1 635 ? -19.188 10.008 16.859 1 97.31 635 LEU A N 1
ATOM 5006 C CA . LEU A 1 635 ? -18.359 9.82 15.68 1 97.31 635 LEU A CA 1
ATOM 5007 C C . LEU A 1 635 ? -18.812 10.734 14.547 1 97.31 635 LEU A C 1
ATOM 5009 O O . LEU A 1 635 ? -20 10.758 14.195 1 97.31 635 LEU A O 1
ATOM 5013 N N . VAL A 1 636 ? -17.891 11.547 14.008 1 97.62 636 VAL A N 1
ATOM 5014 C CA . VAL A 1 636 ? -18.234 12.477 12.93 1 97.62 636 VAL A CA 1
ATOM 5015 C C . VAL A 1 636 ? -17.297 12.234 11.742 1 97.62 636 VAL A C 1
ATOM 5017 O O . VAL A 1 636 ? -16.094 12.047 11.906 1 97.62 636 VAL A O 1
ATOM 5020 N N . VAL A 1 637 ? -17.828 12.156 10.578 1 96.94 637 VAL A N 1
ATOM 5021 C CA . VAL A 1 637 ? -17.062 12.055 9.344 1 96.94 637 VAL A CA 1
ATOM 5022 C C . VAL A 1 637 ? -17.562 13.07 8.328 1 96.94 637 VAL A C 1
ATOM 5024 O O . VAL A 1 637 ? -18.75 13.078 7.992 1 96.94 637 VAL A O 1
ATOM 5027 N N . VAL A 1 638 ? -16.656 13.906 7.867 1 94.81 638 VAL A N 1
ATOM 5028 C CA . VAL A 1 638 ? -17 14.961 6.922 1 94.81 638 VAL A CA 1
ATOM 5029 C C . VAL A 1 638 ? -16.062 14.922 5.727 1 94.81 638 VAL A C 1
ATOM 5031 O O . VAL A 1 638 ? -14.852 14.703 5.887 1 94.81 638 VAL A O 1
ATOM 5034 N N . GLY A 1 639 ? -16.594 15.109 4.512 1 92.81 639 GLY A N 1
ATOM 5035 C CA . GLY A 1 639 ? -15.734 15.273 3.35 1 92.81 639 GLY A CA 1
ATOM 5036 C C . GLY A 1 639 ? -16.188 14.445 2.158 1 92.81 639 GLY A C 1
ATOM 5037 O O . GLY A 1 639 ? -17.375 14.164 2.01 1 92.81 639 GLY A O 1
ATOM 5038 N N . ASP A 1 640 ? -15.273 14.219 1.188 1 89.62 640 ASP A N 1
ATOM 5039 C CA . ASP A 1 640 ? -15.516 13.438 -0.019 1 89.62 640 ASP A CA 1
ATOM 5040 C C . ASP A 1 640 ? -15.562 11.938 0.293 1 89.62 640 ASP A C 1
ATOM 5042 O O . ASP A 1 640 ? -14.586 11.227 0.087 1 89.62 640 ASP A O 1
ATOM 5046 N N . ILE A 1 641 ? -16.719 11.5 0.833 1 89.31 641 ILE A N 1
ATOM 5047 C CA . ILE A 1 641 ? -16.906 10.133 1.303 1 89.31 641 ILE A CA 1
ATOM 5048 C C . ILE A 1 641 ? -18.281 9.625 0.841 1 89.31 641 ILE A C 1
ATOM 5050 O O . ILE A 1 641 ? -19.109 10.398 0.369 1 89.31 641 ILE A O 1
ATOM 5054 N N . ASP A 1 642 ? -18.438 8.32 0.884 1 82.69 642 ASP A N 1
ATOM 5055 C CA . ASP A 1 642 ? -19.719 7.652 0.676 1 82.69 642 ASP A CA 1
ATOM 5056 C C . ASP A 1 642 ? -20.406 7.355 2.006 1 82.69 642 ASP A C 1
ATOM 5058 O O . ASP A 1 642 ? -19.875 6.609 2.832 1 82.69 642 ASP A O 1
ATOM 5062 N N . SER A 1 643 ? -21.578 8.016 2.182 1 87.5 643 SER A N 1
ATOM 5063 C CA . SER A 1 643 ? -22.266 7.949 3.471 1 87.5 643 SER A CA 1
ATOM 5064 C C . SER A 1 643 ? -22.594 6.508 3.844 1 87.5 643 SER A C 1
ATOM 5066 O O . SER A 1 643 ? -22.547 6.141 5.02 1 87.5 643 SER A O 1
ATOM 5068 N N . GLU A 1 644 ? -22.938 5.727 2.887 1 80.88 644 GLU A N 1
ATOM 5069 C CA . GLU A 1 644 ? -23.266 4.332 3.158 1 80.88 644 GLU A CA 1
ATOM 5070 C C . GLU A 1 644 ? -22.047 3.562 3.645 1 80.88 644 GLU A C 1
ATOM 5072 O O . GLU A 1 644 ? -22.141 2.75 4.566 1 80.88 644 GLU A O 1
ATOM 5077 N N . LEU A 1 645 ? -21 3.852 2.945 1 79.31 645 LEU A N 1
ATOM 5078 C CA . LEU A 1 645 ? -19.75 3.213 3.35 1 79.31 645 LEU A CA 1
ATOM 5079 C C . LEU A 1 645 ? -19.375 3.609 4.773 1 79.31 645 LEU A C 1
ATOM 5081 O O . LEU A 1 645 ? -18.906 2.773 5.551 1 79.31 645 LEU A O 1
ATOM 5085 N N . VAL A 1 646 ? -19.531 4.809 5.121 1 90.81 646 VAL A N 1
ATOM 5086 C CA . VAL A 1 646 ? -19.203 5.305 6.449 1 90.81 646 VAL A CA 1
ATOM 5087 C C . VAL A 1 646 ? -20.031 4.586 7.5 1 90.81 646 VAL A C 1
ATOM 5089 O O . VAL A 1 646 ? -19.516 4.168 8.539 1 90.81 646 VAL A O 1
ATOM 5092 N N . GLU A 1 647 ? -21.281 4.477 7.238 1 88.31 647 GLU A N 1
ATOM 5093 C CA . GLU A 1 647 ? -22.172 3.814 8.188 1 88.31 647 GLU A CA 1
ATOM 5094 C C . GLU A 1 647 ? -21.766 2.355 8.391 1 88.31 647 GLU A C 1
ATOM 5096 O O . GLU A 1 647 ? -21.781 1.856 9.516 1 88.31 647 GLU A O 1
ATOM 5101 N N . GLN A 1 648 ? -21.438 1.726 7.336 1 80.31 648 GLN A N 1
ATOM 5102 C CA . GLN A 1 648 ? -21.031 0.324 7.395 1 80.31 648 GLN A CA 1
ATOM 5103 C C . GLN A 1 648 ? -19.766 0.151 8.219 1 80.31 648 GLN A C 1
ATOM 5105 O O . GLN A 1 648 ? -19.688 -0.746 9.062 1 80.31 648 GLN A O 1
ATOM 5110 N N . LEU A 1 649 ? -18.828 1.008 7.949 1 85.75 649 LEU A N 1
ATOM 5111 C CA . LEU A 1 649 ? -17.562 0.922 8.656 1 85.75 649 LEU A CA 1
ATOM 5112 C C . LEU A 1 649 ? -17.734 1.276 10.133 1 85.75 649 LEU A C 1
ATOM 5114 O O . LEU A 1 649 ? -17.125 0.649 11 1 85.75 649 LEU A O 1
ATOM 5118 N N . ALA A 1 650 ? -18.5 2.268 10.391 1 92.38 650 ALA A N 1
ATOM 5119 C CA . ALA A 1 650 ? -18.766 2.672 11.766 1 92.38 650 ALA A CA 1
ATOM 5120 C C . ALA A 1 650 ? -19.438 1.544 12.547 1 92.38 650 ALA A C 1
ATOM 5122 O O . ALA A 1 650 ? -19.078 1.298 13.711 1 92.38 650 ALA A O 1
ATOM 5123 N N . GLU A 1 651 ? -20.344 0.918 11.914 1 86.62 651 GLU A N 1
ATOM 5124 C CA . GLU A 1 651 ? -21.031 -0.195 12.57 1 86.62 651 GLU A CA 1
ATOM 5125 C C . GLU A 1 651 ? -20.062 -1.362 12.805 1 86.62 651 GLU A C 1
ATOM 5127 O O . GLU A 1 651 ? -20.078 -1.984 13.867 1 86.62 651 GLU A O 1
ATOM 5132 N N . ARG A 1 652 ? -19.312 -1.583 11.852 1 81 652 ARG A N 1
ATOM 5133 C CA . ARG A 1 652 ? -18.391 -2.703 11.906 1 81 652 ARG A CA 1
ATOM 5134 C C . ARG A 1 652 ? -17.391 -2.533 13.047 1 81 652 ARG A C 1
ATOM 5136 O O . ARG A 1 652 ? -17.109 -3.482 13.781 1 81 652 ARG A O 1
ATOM 5143 N N . TYR A 1 653 ? -16.891 -1.357 13.195 1 86.44 653 TYR A N 1
ATOM 5144 C CA . TYR A 1 653 ? -15.75 -1.185 14.102 1 86.44 653 TYR A CA 1
ATOM 5145 C C . TYR A 1 653 ? -16.219 -0.687 15.461 1 86.44 653 TYR A C 1
ATOM 5147 O O . TYR A 1 653 ? -15.586 -0.972 16.484 1 86.44 653 TYR A O 1
ATOM 5155 N N . PHE A 1 654 ? -17.297 0.06 15.586 1 91.25 654 PHE A N 1
ATOM 5156 C CA . PHE A 1 654 ? -17.609 0.75 16.828 1 91.25 654 PHE A CA 1
ATOM 5157 C C . PHE A 1 654 ? -18.812 0.106 17.516 1 91.25 654 PHE A C 1
ATOM 5159 O O . PHE A 1 654 ? -19.125 0.402 18.672 1 91.25 654 PHE A O 1
ATOM 5166 N N . SER A 1 655 ? -19.453 -0.765 16.781 1 85.12 655 SER A N 1
ATOM 5167 C CA . SER A 1 655 ? -20.609 -1.39 17.391 1 85.12 655 SER A CA 1
ATOM 5168 C C . SER A 1 655 ? -20.266 -2.725 18.031 1 85.12 655 SER A C 1
ATOM 5170 O O . SER A 1 655 ? -19.297 -3.375 17.625 1 85.12 655 SER A O 1
ATOM 5172 N N . GLY A 1 656 ? -20.969 -3.15 19.047 1 76.56 656 GLY A N 1
ATOM 5173 C CA . GLY A 1 656 ? -20.859 -4.473 19.641 1 76.56 656 GLY A CA 1
ATOM 5174 C C . GLY A 1 656 ? -19.781 -4.547 20.719 1 76.56 656 GLY A C 1
ATOM 5175 O O . GLY A 1 656 ? -19.375 -5.641 21.109 1 76.56 656 GLY A O 1
ATOM 5176 N N . HIS A 1 657 ? -19.219 -3.418 21.016 1 72.62 657 HIS A N 1
ATOM 5177 C CA . HIS A 1 657 ? -18.203 -3.416 22.062 1 72.62 657 HIS A CA 1
ATOM 5178 C C . HIS A 1 657 ? -18.828 -3.41 23.453 1 72.62 657 HIS A C 1
ATOM 5180 O O . HIS A 1 657 ? -19.859 -2.764 23.672 1 72.62 657 HIS A O 1
ATOM 5186 N N . ASP A 1 658 ? -18.688 -4.562 24.219 1 61.38 658 ASP A N 1
ATOM 5187 C CA . ASP A 1 658 ? -19.188 -4.652 25.594 1 61.38 658 ASP A CA 1
ATOM 5188 C C . ASP A 1 658 ? -18.453 -3.666 26.5 1 61.38 658 ASP A C 1
ATOM 5190 O O . ASP A 1 658 ? -17.359 -3.955 26.984 1 61.38 658 ASP A O 1
ATOM 5194 N N . THR A 1 659 ? -18.828 -2.414 26.375 1 60.75 659 THR A N 1
ATOM 5195 C CA . THR A 1 659 ? -18 -1.53 27.188 1 60.75 659 THR A CA 1
ATOM 5196 C C . THR A 1 659 ? -18.672 -1.257 28.531 1 60.75 659 THR A C 1
ATOM 5198 O O . THR A 1 659 ? -19.906 -1.268 28.625 1 60.75 659 THR A O 1
ATOM 5201 N N . GLY A 1 660 ? -18.219 -1.8 29.609 1 59.16 660 GLY A N 1
ATOM 5202 C CA . GLY A 1 660 ? -18.641 -1.497 30.969 1 59.16 660 GLY A CA 1
ATOM 5203 C C . GLY A 1 660 ? -19.141 -0.072 31.141 1 59.16 660 GLY A C 1
ATOM 5204 O O . GLY A 1 660 ? -19.219 0.682 30.172 1 59.16 660 GLY A O 1
ATOM 5205 N N . GLU A 1 661 ? -19.734 0.281 32.312 1 59.16 661 GLU A N 1
ATOM 5206 C CA . GLU A 1 661 ? -20.25 1.614 32.625 1 59.16 661 GLU A CA 1
ATOM 5207 C C . GLU A 1 661 ? -19.109 2.639 32.656 1 59.16 661 GLU A C 1
ATOM 5209 O O . GLU A 1 661 ? -18.047 2.391 33.219 1 59.16 661 GLU A O 1
ATOM 5214 N N . SER A 1 662 ? -19.109 3.531 31.734 1 62.34 662 SER A N 1
ATOM 5215 C CA . SER A 1 662 ? -18.156 4.637 31.703 1 62.34 662 SER A CA 1
ATOM 5216 C C . SER A 1 662 ? -18.188 5.418 33.031 1 62.34 662 SER A C 1
ATOM 5218 O O . SER A 1 662 ? -19.25 5.742 33.531 1 62.34 662 SER A O 1
ATOM 5220 N N . LEU A 1 663 ? -17.094 5.484 33.719 1 64.12 663 LEU A N 1
ATOM 5221 C CA . LEU A 1 663 ? -17.109 6.172 35.031 1 64.12 663 LEU A CA 1
ATOM 5222 C C . LEU A 1 663 ? -16.734 7.641 34.844 1 64.12 663 LEU A C 1
ATOM 5224 O O . LEU A 1 663 ? -15.594 7.961 34.5 1 64.12 663 LEU A O 1
ATOM 5228 N N . ALA A 1 664 ? -17.766 8.461 34.781 1 78.19 664 ALA A N 1
ATOM 5229 C CA . ALA A 1 664 ? -17.516 9.891 34.938 1 78.19 664 ALA A CA 1
ATOM 5230 C C . ALA A 1 664 ? -17.188 10.25 36.375 1 78.19 664 ALA A C 1
ATOM 5232 O O . ALA A 1 664 ? -17.906 9.836 37.312 1 78.19 664 ALA A O 1
ATOM 5233 N N . PRO A 1 665 ? -16.078 10.906 36.562 1 85.31 665 PRO A N 1
ATOM 5234 C CA . PRO A 1 665 ? -15.742 11.289 37.938 1 85.31 665 PRO A CA 1
ATOM 5235 C C . PRO A 1 665 ? -16.641 12.406 38.469 1 85.31 665 PRO A C 1
ATOM 5237 O O . PRO A 1 665 ? -17.344 13.055 37.688 1 85.31 665 PRO A O 1
ATOM 5240 N N . GLU A 1 666 ? -16.594 12.516 39.781 1 88.12 666 GLU A N 1
ATOM 5241 C CA . GLU A 1 666 ? -17.234 13.68 40.406 1 88.12 666 GLU A CA 1
ATOM 5242 C C . GLU A 1 666 ? -16.391 14.938 40.188 1 88.12 666 GLU A C 1
ATOM 5244 O O . GLU A 1 666 ? -15.211 14.977 40.531 1 88.12 666 GLU A O 1
ATOM 5249 N N . ILE A 1 667 ? -16.984 15.977 39.656 1 91.69 667 ILE A N 1
ATOM 5250 C CA . ILE A 1 667 ? -16.266 17.203 39.344 1 91.69 667 ILE A CA 1
ATOM 5251 C C . ILE A 1 667 ? -16.562 18.281 40.375 1 91.69 667 ILE A C 1
ATOM 5253 O O . ILE A 1 667 ? -17.734 18.625 40.594 1 91.69 667 ILE A O 1
ATOM 5257 N N . PRO A 1 668 ? -15.57 18.812 40.938 1 92.06 668 PRO A N 1
ATOM 5258 C CA . PRO A 1 668 ? -15.789 19.906 41.906 1 92.06 668 PRO A CA 1
ATOM 5259 C C . PRO A 1 668 ? -16.406 21.141 41.25 1 92.06 668 PRO A C 1
ATOM 5261 O O . PRO A 1 668 ? -16.047 21.484 40.125 1 92.06 668 PRO A O 1
ATOM 5264 N N . GLU A 1 669 ? -17.125 21.875 42 1 90 669 GLU A N 1
ATOM 5265 C CA . GLU A 1 669 ? -17.734 23.109 41.5 1 90 669 GLU A CA 1
ATOM 5266 C C . GLU A 1 669 ? -16.719 24.25 41.469 1 90 669 GLU A C 1
ATOM 5268 O O . GLU A 1 669 ? -15.836 24.328 42.344 1 90 669 GLU A O 1
ATOM 5273 N N . PRO A 1 670 ? -16.859 25.141 40.531 1 89 670 PRO A N 1
ATOM 5274 C CA . PRO A 1 670 ? -15.938 26.281 40.5 1 89 670 PRO A CA 1
ATOM 5275 C C . PRO A 1 670 ? -16.141 27.25 41.656 1 89 670 PRO A C 1
ATOM 5277 O O . PRO A 1 670 ? -17.266 27.438 42.094 1 89 670 PRO A O 1
ATOM 5280 N N . GLY A 1 671 ? -15.062 27.844 42.031 1 87.12 671 GLY A N 1
ATOM 5281 C CA . GLY A 1 671 ? -15.156 28.859 43.062 1 87.12 671 GLY A CA 1
ATOM 5282 C C . GLY A 1 671 ? -15.781 30.156 42.562 1 87.12 671 GLY A C 1
ATOM 5283 O O . GLY A 1 671 ? -15.758 30.453 41.375 1 87.12 671 GLY A O 1
ATOM 5284 N N . GLU A 1 672 ? -16.328 30.875 43.531 1 89.12 672 GLU A N 1
ATOM 5285 C CA . GLU A 1 672 ? -16.922 32.156 43.188 1 89.12 672 GLU A CA 1
ATOM 5286 C C . GLU A 1 672 ? -15.953 33.312 43.5 1 89.12 672 GLU A C 1
ATOM 5288 O O . GLU A 1 672 ? -15.273 33.281 44.531 1 89.12 672 GLU A O 1
ATOM 5293 N N . LEU A 1 673 ? -15.875 34.188 42.594 1 91.62 673 LEU A N 1
ATOM 5294 C CA . LEU A 1 673 ? -15.078 35.406 42.812 1 91.62 673 LEU A CA 1
ATOM 5295 C C . LEU A 1 673 ? -15.922 36.5 43.406 1 91.62 673 LEU A C 1
ATOM 5297 O O . LEU A 1 673 ? -16.562 37.281 42.688 1 91.62 673 LEU A O 1
ATOM 5301 N N . ASN A 1 674 ? -15.758 36.75 44.688 1 90.88 674 ASN A N 1
ATOM 5302 C CA . ASN A 1 674 ? -16.625 37.688 45.406 1 90.88 674 ASN A CA 1
ATOM 5303 C C . ASN A 1 674 ? -15.938 39.062 45.562 1 90.88 674 ASN A C 1
ATOM 5305 O O . ASN A 1 674 ? -16.594 40.031 45.906 1 90.88 674 ASN A O 1
ATOM 5309 N N . LYS A 1 675 ? -14.625 39.062 45.312 1 92.56 675 LYS A N 1
ATOM 5310 C CA . LYS A 1 675 ? -13.875 40.344 45.375 1 92.56 675 LYS A CA 1
ATOM 5311 C C . LYS A 1 675 ? -12.742 40.344 44.344 1 92.56 675 LYS A C 1
ATOM 5313 O O . LYS A 1 675 ? -12.328 39.281 43.875 1 92.56 675 LYS A O 1
ATOM 5318 N N . ALA A 1 676 ? -12.312 41.5 44.125 1 94.5 676 ALA A N 1
ATOM 5319 C CA . ALA A 1 676 ? -11.172 41.625 43.188 1 94.5 676 ALA A CA 1
ATOM 5320 C C . ALA A 1 676 ? -9.914 41.031 43.812 1 94.5 676 ALA A C 1
ATOM 5322 O O . ALA A 1 676 ? -9.664 41.156 45 1 94.5 676 ALA A O 1
ATOM 5323 N N . GLN A 1 677 ? -9.219 40.25 43.031 1 94.5 677 GLN A N 1
ATOM 5324 C CA . GLN A 1 677 ? -8 39.562 43.5 1 94.5 677 GLN A CA 1
ATOM 5325 C C . GLN A 1 677 ? -6.828 39.875 42.562 1 94.5 677 GLN A C 1
ATOM 5327 O O . GLN A 1 677 ? -7.012 40.031 41.375 1 94.5 677 GLN A O 1
ATOM 5332 N N . LEU A 1 678 ? -5.613 40 43.188 1 95.56 678 LEU A N 1
ATOM 5333 C CA . LEU A 1 678 ? -4.379 40.25 42.469 1 95.56 678 LEU A CA 1
ATOM 5334 C C . LEU A 1 678 ? -3.365 39.156 42.688 1 95.56 678 LEU A C 1
ATOM 5336 O O . LEU A 1 678 ? -3.111 38.75 43.844 1 95.56 678 LEU A O 1
ATOM 5340 N N . VAL A 1 679 ? -2.904 38.562 41.625 1 95.44 679 VAL A N 1
ATOM 5341 C CA . VAL A 1 679 ? -1.833 37.562 41.688 1 95.44 679 VAL A CA 1
ATOM 5342 C C . VAL A 1 679 ? -0.64 38.031 40.844 1 95.44 679 VAL A C 1
ATOM 5344 O O . VAL A 1 679 ? -0.781 38.344 39.656 1 95.44 679 VAL A O 1
ATOM 5347 N N . VAL A 1 680 ? 0.598 38.094 41.438 1 95.19 680 VAL A N 1
ATOM 5348 C CA . VAL A 1 680 ? 1.789 38.625 40.781 1 95.19 680 VAL A CA 1
ATOM 5349 C C . VAL A 1 680 ? 2.934 37.625 40.906 1 95.19 680 VAL A C 1
ATOM 5351 O O . VAL A 1 680 ? 3.113 37 41.969 1 95.19 680 VAL A O 1
ATOM 5354 N N . SER A 1 681 ? 3.623 37.438 39.844 1 93.62 681 SER A N 1
ATOM 5355 C CA . SER A 1 681 ? 4.836 36.625 39.875 1 93.62 681 SER A CA 1
ATOM 5356 C C . SER A 1 681 ? 5.93 37.219 39 1 93.62 681 SER A C 1
ATOM 5358 O O . SER A 1 681 ? 5.66 38.094 38.188 1 93.62 681 SER A O 1
ATOM 5360 N N . ASP A 1 682 ? 7.227 36.688 39.188 1 92.25 682 ASP A N 1
ATOM 5361 C CA . ASP A 1 682 ? 8.383 37.219 38.5 1 92.25 682 ASP A CA 1
ATOM 5362 C C . ASP A 1 682 ? 8.898 36.219 37.438 1 92.25 682 ASP A C 1
ATOM 5364 O O . ASP A 1 682 ? 8.891 35.031 37.688 1 92.25 682 ASP A O 1
ATOM 5368 N N . LEU A 1 683 ? 9.219 36.844 36.312 1 87.62 683 LEU A N 1
ATOM 5369 C CA . LEU A 1 683 ? 9.922 36.125 35.25 1 87.62 683 LEU A CA 1
ATOM 5370 C C . LEU A 1 683 ? 10.891 37.031 34.5 1 87.62 683 LEU A C 1
ATOM 5372 O O . LEU A 1 683 ? 10.484 38.094 34 1 87.62 683 LEU A O 1
ATOM 5376 N N . GLU A 1 684 ? 12.164 36.656 34.375 1 83.69 684 GLU A N 1
ATOM 5377 C CA . GLU A 1 684 ? 13.18 37.531 33.812 1 83.69 684 GLU A CA 1
ATOM 5378 C C . GLU A 1 684 ? 13.078 37.625 32.312 1 83.69 684 GLU A C 1
ATOM 5380 O O . GLU A 1 684 ? 13.836 36.969 31.578 1 83.69 684 GLU A O 1
ATOM 5385 N N . LYS A 1 685 ? 12.266 38.5 31.859 1 84.19 685 LYS A N 1
ATOM 5386 C CA . LYS A 1 685 ? 12.039 38.781 30.438 1 84.19 685 LYS A CA 1
ATOM 5387 C C . LYS A 1 685 ? 11.969 40.312 30.203 1 84.19 685 LYS A C 1
ATOM 5389 O O . LYS A 1 685 ? 12.07 41.094 31.141 1 84.19 685 LYS A O 1
ATOM 5394 N N . GLU A 1 686 ? 11.891 40.625 28.922 1 80.25 686 GLU A N 1
ATOM 5395 C CA . GLU A 1 686 ? 11.914 42.031 28.578 1 80.25 686 GLU A CA 1
ATOM 5396 C C . GLU A 1 686 ? 10.531 42.656 28.766 1 80.25 686 GLU A C 1
ATOM 5398 O O . GLU A 1 686 ? 10.422 43.875 28.922 1 80.25 686 GLU A O 1
ATOM 5403 N N . GLN A 1 687 ? 9.422 41.844 28.734 1 83.56 687 GLN A N 1
ATOM 5404 C CA . GLN A 1 687 ? 8.055 42.375 28.766 1 83.56 687 GLN A CA 1
ATOM 5405 C C . GLN A 1 687 ? 7.309 41.875 30 1 83.56 687 GLN A C 1
ATOM 5407 O O . GLN A 1 687 ? 7.797 41 30.719 1 83.56 687 GLN A O 1
ATOM 5412 N N . ALA A 1 688 ? 6.133 42.594 30.328 1 89.5 688 ALA A N 1
ATOM 5413 C CA . ALA A 1 688 ? 5.16 42.156 31.312 1 89.5 688 ALA A CA 1
ATOM 5414 C C . ALA A 1 688 ? 3.846 41.75 30.656 1 89.5 688 ALA A C 1
ATOM 5416 O O . ALA A 1 688 ? 3.414 42.375 29.688 1 89.5 688 ALA A O 1
ATOM 5417 N N . HIS A 1 689 ? 3.189 40.719 31.188 1 92.5 689 HIS A N 1
ATOM 5418 C CA . HIS A 1 689 ? 1.896 40.281 30.688 1 92.5 689 HIS A CA 1
ATOM 5419 C C . HIS A 1 689 ? 0.827 40.344 31.766 1 92.5 689 HIS A C 1
ATOM 5421 O O . HIS A 1 689 ? 1.075 40 32.906 1 92.5 689 HIS A O 1
ATOM 5427 N N . ILE A 1 690 ? -0.334 40.812 31.391 1 94.94 690 ILE A N 1
ATOM 5428 C CA . ILE A 1 690 ? -1.445 41 32.312 1 94.94 690 ILE A CA 1
ATOM 5429 C C . ILE A 1 690 ? -2.695 40.312 31.781 1 94.94 690 ILE A C 1
ATOM 5431 O O . ILE A 1 690 ? -2.988 40.406 30.578 1 94.94 690 ILE A O 1
ATOM 5435 N N . ILE A 1 691 ? -3.414 39.625 32.688 1 96.5 691 ILE A N 1
ATOM 5436 C CA . ILE A 1 691 ? -4.715 39.031 32.344 1 96.5 691 ILE A CA 1
ATOM 5437 C C . ILE A 1 691 ? -5.75 39.5 33.375 1 96.5 691 ILE A C 1
ATOM 5439 O O . ILE A 1 691 ? -5.547 39.344 34.594 1 96.5 691 ILE A O 1
ATOM 5443 N N . CYS A 1 692 ? -6.797 40.062 32.906 1 96.56 692 CYS A N 1
ATOM 5444 C CA . CYS A 1 692 ? -7.965 40.344 33.719 1 96.56 692 CYS A CA 1
ATOM 5445 C C . CYS A 1 692 ? -9.133 39.438 33.375 1 96.56 692 CYS A C 1
ATOM 5447 O O . CYS A 1 692 ? -9.586 39.438 32.219 1 96.56 692 CYS A O 1
ATOM 5449 N N . GLY A 1 693 ? -9.594 38.75 34.406 1 96.75 693 GLY A N 1
ATOM 5450 C CA . GLY A 1 693 ? -10.633 37.781 34.094 1 96.75 693 GLY A CA 1
ATOM 5451 C C . GLY A 1 693 ? -11.922 38.031 34.875 1 96.75 693 GLY A C 1
ATOM 5452 O O . GLY A 1 693 ? -11.898 38.469 36 1 96.75 693 GLY A O 1
ATOM 5453 N N . PHE A 1 694 ? -13.102 37.688 34.188 1 97 694 PHE A N 1
ATOM 5454 C CA . PHE A 1 694 ? -14.445 37.781 34.719 1 97 694 PHE A CA 1
ATOM 5455 C C . PHE A 1 694 ? -15.188 36.469 34.594 1 97 694 PHE A C 1
ATOM 5457 O O . PHE A 1 694 ? -15.094 35.812 33.531 1 97 694 PHE A O 1
ATOM 5464 N N . GLN A 1 695 ? -15.875 36.062 35.625 1 95.5 695 GLN A N 1
ATOM 5465 C CA . GLN A 1 695 ? -16.594 34.812 35.562 1 95.5 695 GLN A CA 1
ATOM 5466 C C . GLN A 1 695 ? -17.859 34.938 34.75 1 95.5 695 GLN A C 1
ATOM 5468 O O . GLN A 1 695 ? -18.625 35.875 34.875 1 95.5 695 GLN A O 1
ATOM 5473 N N . THR A 1 696 ? -18.078 34 33.844 1 95.19 696 THR A N 1
ATOM 5474 C CA . THR A 1 696 ? -19.25 33.938 33 1 95.19 696 THR A CA 1
ATOM 5475 C C . THR A 1 696 ? -19.891 32.562 33.031 1 95.19 696 THR A C 1
ATOM 5477 O O . THR A 1 696 ? -19.312 31.609 33.531 1 95.19 696 THR A O 1
ATOM 5480 N N . PRO A 1 697 ? -21.156 32.5 32.5 1 91.75 697 PRO A N 1
ATOM 5481 C CA . PRO 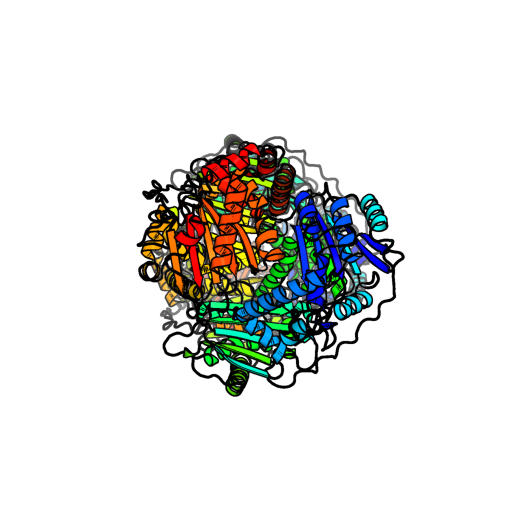A 1 697 ? -21.812 31.203 32.469 1 91.75 697 PRO A CA 1
ATOM 5482 C C . PRO A 1 697 ? -21.141 30.203 31.531 1 91.75 697 PRO A C 1
ATOM 5484 O O . PRO A 1 697 ? -20.297 30.594 30.734 1 91.75 697 PRO A O 1
ATOM 5487 N N . SER A 1 698 ? -21.656 29.016 31.688 1 91.19 698 SER A N 1
ATOM 5488 C CA . SER A 1 698 ? -21.094 27.906 30.922 1 91.19 698 SER A CA 1
ATOM 5489 C C . SER A 1 698 ? -21.391 28.062 29.422 1 91.19 698 SER A C 1
ATOM 5491 O O . SER A 1 698 ? -22.203 28.891 29.031 1 91.19 698 SER A O 1
ATOM 5493 N N . LEU A 1 699 ? -20.719 27.219 28.641 1 89.75 699 LEU A N 1
ATOM 5494 C CA . LEU A 1 699 ? -20.719 27.312 27.188 1 89.75 699 LEU A CA 1
ATOM 5495 C C . LEU A 1 699 ? -22.109 27.016 26.641 1 89.75 699 LEU A C 1
ATOM 5497 O O . LEU A 1 699 ? -22.438 27.438 25.531 1 89.75 699 LEU A O 1
ATOM 5501 N N . ASP A 1 700 ? -23 26.359 27.359 1 88.31 700 ASP A N 1
ATOM 5502 C CA . ASP A 1 700 ? -24.328 25.984 26.875 1 88.31 700 ASP A CA 1
ATOM 5503 C C . ASP A 1 700 ? -25.328 27.109 27.141 1 88.31 700 ASP A C 1
ATOM 5505 O O . ASP A 1 700 ? -26.469 27.031 26.688 1 88.31 700 ASP A O 1
ATOM 5509 N N . HIS A 1 701 ? -24.875 28.094 27.797 1 91.75 701 HIS A N 1
ATOM 5510 C CA . HIS A 1 701 ? -25.766 29.203 28.125 1 91.75 701 HIS A CA 1
ATOM 5511 C C . HIS A 1 701 ? -25.922 30.141 26.938 1 91.75 701 HIS A C 1
ATOM 5513 O O . HIS A 1 701 ? -24.953 30.406 26.219 1 91.75 701 HIS A O 1
ATOM 5519 N N . ASP A 1 702 ? -27.016 30.75 26.75 1 90.62 702 ASP A N 1
ATOM 5520 C CA . ASP A 1 702 ? -27.312 31.578 25.594 1 90.62 702 ASP A CA 1
ATOM 5521 C C . ASP A 1 702 ? -26.562 32.906 25.641 1 90.62 702 ASP A C 1
ATOM 5523 O O . ASP A 1 702 ? -26.406 33.562 24.625 1 90.62 702 ASP A O 1
ATOM 5527 N N . ASP A 1 703 ? -26.078 33.25 26.812 1 94.56 703 ASP A N 1
ATOM 5528 C CA . ASP A 1 703 ? -25.328 34.5 26.953 1 94.56 703 ASP A CA 1
ATOM 5529 C C . ASP A 1 703 ? -23.969 34.406 26.266 1 94.56 703 ASP A C 1
ATOM 5531 O O . ASP A 1 703 ? -23.234 35.375 26.156 1 94.56 703 ASP A O 1
ATOM 5535 N N . LYS A 1 704 ? -23.719 33.219 25.844 1 92.75 704 LYS A N 1
ATOM 5536 C CA . LYS A 1 704 ? -22.469 33.031 25.094 1 92.75 704 LYS A CA 1
ATOM 5537 C C . LYS A 1 704 ? -22.406 33.938 23.875 1 92.75 704 LYS A C 1
ATOM 5539 O O . LYS A 1 704 ? -21.359 34.531 23.578 1 92.75 704 LYS A O 1
ATOM 5544 N N . TYR A 1 705 ? -23.516 34.156 23.234 1 93.75 705 TYR A N 1
ATOM 5545 C CA . TYR A 1 705 ? -23.531 34.875 21.969 1 93.75 705 TYR A CA 1
ATOM 5546 C C . TYR A 1 705 ? -23.344 36.375 22.188 1 93.75 705 TYR A C 1
ATOM 5548 O O . TYR A 1 705 ? -22.484 37 21.578 1 93.75 705 TYR A O 1
ATOM 5556 N N . PRO A 1 706 ? -24.062 36.938 23.141 1 95.69 706 PRO A N 1
ATOM 5557 C CA . PRO A 1 706 ? -23.781 38.344 23.406 1 95.69 706 PRO A CA 1
ATOM 5558 C C . PRO A 1 706 ? -22.375 38.594 23.953 1 95.69 706 PRO A C 1
ATOM 5560 O O . PRO A 1 706 ? -21.766 39.625 23.688 1 95.69 706 PRO A O 1
ATOM 5563 N N . LEU A 1 707 ? -21.859 37.688 24.688 1 95.75 707 LEU A N 1
ATOM 5564 C CA . LEU A 1 707 ? -20.5 37.812 25.188 1 95.75 707 LEU A CA 1
ATOM 5565 C C . LEU A 1 707 ? -19.5 37.75 24.047 1 95.75 707 LEU A C 1
ATOM 5567 O O . LEU A 1 707 ? -18.469 38.438 24.078 1 95.75 707 LEU A O 1
ATOM 5571 N N . GLU A 1 708 ? -19.75 36.969 23.109 1 93.88 708 GLU A N 1
ATOM 5572 C CA . GLU A 1 708 ? -18.891 36.875 21.922 1 93.88 708 GLU A CA 1
ATOM 5573 C C . GLU A 1 708 ? -18.938 38.188 21.141 1 93.88 708 GLU A C 1
ATOM 5575 O O . GLU A 1 708 ? -17.906 38.656 20.625 1 93.88 708 GLU A O 1
ATOM 5580 N N . VAL A 1 709 ? -20.109 38.656 21.031 1 94.31 709 VAL A N 1
ATOM 5581 C CA . VAL A 1 709 ? -20.234 39.969 20.359 1 94.31 709 VAL A CA 1
ATOM 5582 C C . VAL A 1 709 ? -19.438 41.031 21.125 1 94.31 709 VAL A C 1
ATOM 5584 O O . VAL A 1 709 ? -18.781 41.875 20.516 1 94.31 709 VAL A O 1
ATOM 5587 N N . LEU A 1 710 ? -19.547 40.938 22.406 1 94.5 710 LEU A N 1
ATOM 5588 C CA . LEU A 1 710 ? -18.812 41.875 23.25 1 94.5 710 LEU A CA 1
ATOM 5589 C C . LEU A 1 710 ? -17.312 41.75 23.016 1 94.5 710 LEU A C 1
ATOM 5591 O O . LEU A 1 710 ? -16.609 42.781 22.906 1 94.5 710 LEU A O 1
ATOM 5595 N N . TYR A 1 711 ? -16.828 40.594 23.031 1 92.38 711 TYR A N 1
ATOM 5596 C CA . TYR A 1 711 ? -15.383 40.5 22.844 1 92.38 711 TYR A CA 1
ATOM 5597 C C . TYR A 1 711 ? -14.977 40.969 21.453 1 92.38 711 TYR A C 1
ATOM 5599 O O . TYR A 1 711 ? -13.906 41.531 21.266 1 92.38 711 TYR A O 1
ATOM 5607 N N . ALA A 1 712 ? -15.828 40.75 20.453 1 90.06 712 ALA A N 1
ATOM 5608 C CA . ALA A 1 712 ? -15.539 41.219 19.109 1 90.06 712 ALA A CA 1
ATOM 5609 C C . ALA A 1 712 ? -15.508 42.75 19.078 1 90.06 712 ALA A C 1
ATOM 5611 O O . ALA A 1 712 ? -14.773 43.344 18.281 1 90.06 712 ALA A O 1
ATOM 5612 N N . ILE A 1 713 ? -16.297 43.344 19.922 1 91.69 713 ILE A N 1
ATOM 5613 C CA . ILE A 1 713 ? -16.312 44.781 20.031 1 91.69 713 ILE A CA 1
ATOM 5614 C C . ILE A 1 713 ? -15 45.281 20.625 1 91.69 713 ILE A C 1
ATOM 5616 O O . ILE A 1 713 ? -14.461 46.312 20.203 1 91.69 713 ILE A O 1
ATOM 5620 N N . LEU A 1 714 ? -14.508 44.5 21.5 1 90.88 714 LEU A N 1
ATOM 5621 C CA . LEU A 1 714 ? -13.352 44.938 22.281 1 90.88 714 LEU A CA 1
ATOM 5622 C C . LEU A 1 714 ? -12.047 44.562 21.578 1 90.88 714 LEU A C 1
ATOM 5624 O O . LEU A 1 714 ? -11.031 45.219 21.781 1 90.88 714 LEU A O 1
ATOM 5628 N N . SER A 1 715 ? -12.07 43.594 20.844 1 85.12 715 SER A N 1
ATOM 5629 C CA . SER A 1 715 ? -10.828 43.031 20.297 1 85.12 715 SER A CA 1
ATOM 5630 C C . SER A 1 715 ? -10.688 43.344 18.812 1 85.12 715 SER A C 1
ATOM 5632 O O . SER A 1 715 ? -11.625 43.844 18.188 1 85.12 715 SER A O 1
ATOM 5634 N N . GLY A 1 716 ? -9.484 43.031 18.359 1 75.62 716 GLY A N 1
ATOM 5635 C CA . GLY A 1 716 ? -9.188 43.281 16.953 1 75.62 716 GLY A CA 1
ATOM 5636 C C . GLY A 1 716 ? -8.5 44.625 16.719 1 75.62 716 GLY A C 1
ATOM 5637 O O . GLY A 1 716 ? -8.398 45.438 17.641 1 75.62 716 GLY A O 1
ATOM 5638 N N . GLN A 1 717 ? -8.102 44.812 15.5 1 70.69 717 GLN A N 1
ATOM 5639 C CA . GLN A 1 717 ? -7.398 46.062 15.164 1 70.69 717 GLN A CA 1
ATOM 5640 C C . GLN A 1 717 ? -8.344 47.25 15.219 1 70.69 717 GLN A C 1
ATOM 5642 O O . GLN A 1 717 ? -7.902 48.406 15.414 1 70.69 717 GLN A O 1
ATOM 5647 N N . GLY A 1 718 ? -9.602 47 15.117 1 70.56 718 GLY A N 1
ATOM 5648 C CA . GLY A 1 718 ? -10.594 48.094 15.203 1 70.56 718 GLY A CA 1
ATOM 5649 C C . GLY A 1 718 ? -11.328 48.094 16.531 1 70.56 718 GLY A C 1
ATOM 5650 O O . GLY A 1 718 ? -12.258 48.906 16.719 1 70.56 718 GLY A O 1
ATOM 5651 N N . GLY A 1 719 ? -10.891 47.312 17.422 1 80.38 719 GLY A N 1
ATOM 5652 C CA . GLY A 1 719 ? -11.586 47.219 18.703 1 80.38 719 GLY A CA 1
ATOM 5653 C C . GLY A 1 719 ? -11.242 48.312 19.672 1 80.38 719 GLY A C 1
ATOM 5654 O O . GLY A 1 719 ? -10.242 49.031 19.5 1 80.38 719 GLY A O 1
ATOM 5655 N N . ARG A 1 720 ? -12.062 48.438 20.672 1 85.12 720 ARG A N 1
ATOM 5656 C CA . ARG A 1 720 ? -11.93 49.5 21.641 1 85.12 720 ARG A CA 1
ATOM 5657 C C . ARG A 1 720 ? -10.602 49.406 22.391 1 85.12 720 ARG A C 1
ATOM 5659 O O . ARG A 1 720 ? -9.938 50.406 22.625 1 85.12 720 ARG A O 1
ATOM 5666 N N . LEU A 1 721 ? -10.32 48.188 22.672 1 87.19 721 LEU A N 1
ATOM 5667 C CA . LEU A 1 721 ? -9.117 48.031 23.484 1 87.19 721 LEU A CA 1
ATOM 5668 C C . LEU A 1 721 ? -7.867 48.344 22.672 1 87.19 721 LEU A C 1
ATOM 5670 O O . LEU A 1 721 ? -6.945 49 23.203 1 87.19 721 LEU A O 1
ATOM 5674 N N . PHE A 1 722 ? -7.859 47.906 21.484 1 80.75 722 PHE A N 1
ATOM 5675 C CA . PHE A 1 722 ? -6.707 48.188 20.641 1 80.75 722 PHE A CA 1
ATOM 5676 C C . PHE A 1 722 ? -6.566 49.688 20.375 1 80.75 722 PHE A C 1
ATOM 5678 O O . PHE A 1 722 ? -5.477 50.25 20.5 1 80.75 722 PHE A O 1
ATOM 5685 N N . TYR A 1 723 ? -7.609 50.281 20.031 1 77.69 723 TYR A N 1
ATOM 5686 C CA . TYR A 1 723 ? -7.594 51.719 19.688 1 77.69 723 TYR A CA 1
ATOM 5687 C C . TYR A 1 723 ? -7.227 52.562 20.906 1 77.69 723 TYR A C 1
ATOM 5689 O O . TYR A 1 723 ? -6.375 53.438 20.812 1 77.69 723 TYR A O 1
ATOM 5697 N N . GLU A 1 724 ? -7.762 52.281 22.016 1 81.19 724 GLU A N 1
ATOM 5698 C CA . GLU A 1 724 ? -7.602 53.125 23.203 1 81.19 724 GLU A CA 1
ATOM 5699 C C . GLU A 1 724 ? -6.285 52.844 23.906 1 81.19 724 GLU A C 1
ATOM 5701 O O . GLU A 1 724 ? -5.594 53.75 24.344 1 81.19 724 GLU A O 1
ATOM 5706 N N . LEU A 1 725 ? -5.984 51.594 24 1 83.62 725 LEU A N 1
ATOM 5707 C CA . LEU A 1 725 ? -4.852 51.25 24.844 1 83.62 725 LEU A CA 1
ATOM 5708 C C . LEU A 1 725 ? -3.572 51.125 24.031 1 83.62 725 LEU A C 1
ATOM 5710 O O . LEU A 1 725 ? -2.484 51.438 24.516 1 83.62 725 LEU A O 1
ATOM 5714 N N . ARG A 1 726 ? -3.611 50.688 22.844 1 76.88 726 ARG A N 1
ATOM 5715 C CA . ARG A 1 726 ? -2.422 50.5 22.016 1 76.88 726 ARG A CA 1
ATOM 5716 C C . ARG A 1 726 ? -2.191 51.719 21.141 1 76.88 726 ARG A C 1
ATOM 5718 O O . ARG A 1 726 ? -1.139 52.375 21.219 1 76.88 726 ARG A O 1
ATOM 5725 N N . ASP A 1 727 ? -3.156 52.125 20.391 1 72.88 727 ASP A N 1
ATOM 5726 C CA . ASP A 1 727 ? -2.947 53.188 19.391 1 72.88 727 ASP A CA 1
ATOM 5727 C C . ASP A 1 727 ? -2.83 54.531 20.047 1 72.88 727 ASP A C 1
ATOM 5729 O O . ASP A 1 727 ? -1.931 55.312 19.719 1 72.88 727 ASP A O 1
ATOM 5733 N N . LYS A 1 728 ? -3.768 54.812 21.031 1 73.44 728 LYS A N 1
ATOM 5734 C CA . LYS A 1 728 ? -3.811 56.156 21.625 1 73.44 728 LYS A CA 1
ATOM 5735 C C . LYS A 1 728 ? -2.787 56.281 22.734 1 73.44 728 LYS A C 1
ATOM 5737 O O . LYS A 1 728 ? -2.133 57.344 22.859 1 73.44 728 LYS A O 1
ATOM 5742 N N . GLN A 1 729 ? -2.693 55.188 23.5 1 76.69 729 GLN A N 1
ATOM 5743 C CA . GLN A 1 729 ? -1.901 55.344 24.703 1 76.69 729 GLN A CA 1
ATOM 5744 C C . GLN A 1 729 ? -0.565 54.625 24.594 1 76.69 729 GLN A C 1
ATOM 5746 O O . GLN A 1 729 ? 0.29 54.75 25.469 1 76.69 729 GLN A O 1
ATOM 5751 N N . SER A 1 730 ? -0.348 53.875 23.547 1 72.88 730 SER A N 1
ATOM 5752 C CA . SER A 1 730 ? 0.888 53.156 23.281 1 72.88 730 SER A CA 1
ATOM 5753 C C . SER A 1 730 ? 1.25 52.25 24.469 1 72.88 730 SER A C 1
ATOM 5755 O O . SER A 1 730 ? 2.416 52.156 24.859 1 72.88 730 SER A O 1
ATOM 5757 N N . LEU A 1 731 ? 0.295 51.688 25.047 1 72.19 731 LEU A N 1
ATOM 5758 C CA . LEU A 1 731 ? 0.519 50.875 26.234 1 72.19 731 LEU A CA 1
ATOM 5759 C C . LEU A 1 731 ? 0.805 49.406 25.875 1 72.19 731 LEU A C 1
ATOM 5761 O O . LEU A 1 731 ? 1.324 48.656 26.703 1 72.19 731 LEU A O 1
ATOM 5765 N N . ALA A 1 732 ? 0.471 49.031 24.562 1 69.69 732 ALA A N 1
ATOM 5766 C CA . ALA A 1 732 ? 0.355 47.594 24.391 1 69.69 732 ALA A CA 1
ATOM 5767 C C . ALA A 1 732 ? 0.997 47.125 23.078 1 69.69 732 ALA A C 1
ATOM 5769 O O . ALA A 1 732 ? 0.977 47.875 22.094 1 69.69 732 ALA A O 1
ATOM 5770 N N . TYR A 1 733 ? 1.681 45.969 23.281 1 67.81 733 TYR A N 1
ATOM 5771 C CA . TYR A 1 733 ? 2.084 45.219 22.109 1 67.81 733 TYR A CA 1
ATOM 5772 C C . TYR A 1 733 ? 0.922 44.406 21.547 1 67.81 733 TYR A C 1
ATOM 5774 O O . TYR A 1 733 ? 0.759 44.281 20.328 1 67.81 733 TYR A O 1
ATOM 5782 N N . SER A 1 734 ? 0.371 43.906 22.406 1 78.5 734 SER A N 1
ATOM 5783 C CA . SER A 1 734 ? -0.801 43.094 22.078 1 78.5 734 SER A CA 1
ATOM 5784 C C . SER A 1 734 ? -1.903 43.281 23.125 1 78.5 734 SER A C 1
ATOM 5786 O O . SER A 1 734 ? -1.624 43.406 24.312 1 78.5 734 SER A O 1
ATOM 5788 N N . VAL A 1 735 ? -3.055 43.469 22.703 1 85.31 735 VAL A N 1
ATOM 5789 C CA . VA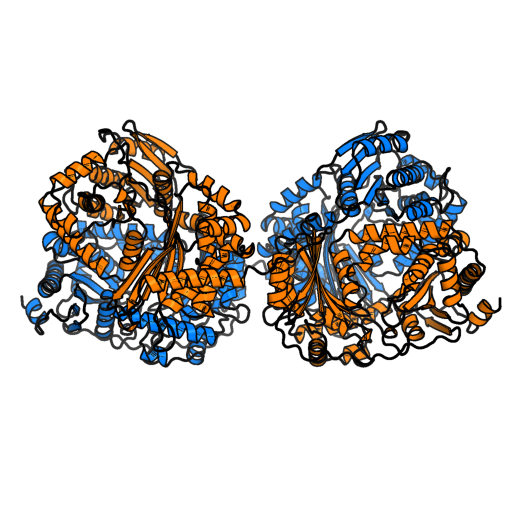L A 1 735 ? -4.203 43.594 23.594 1 85.31 735 VAL A CA 1
ATOM 5790 C C . VAL A 1 735 ? -5.426 42.938 22.938 1 85.31 735 VAL A C 1
ATOM 5792 O O . VAL A 1 735 ? -5.621 43.031 21.734 1 85.31 735 VAL A O 1
ATOM 5795 N N . GLY A 1 736 ? -6.078 42.25 23.719 1 87.94 736 GLY A N 1
ATOM 5796 C CA . GLY A 1 736 ? -7.285 41.625 23.203 1 87.94 736 GLY A CA 1
ATOM 5797 C C . GLY A 1 736 ? -8.141 41 24.297 1 87.94 736 GLY A C 1
ATOM 5798 O O . GLY A 1 736 ? -7.734 40.906 25.453 1 87.94 736 GLY A O 1
ATOM 5799 N N . ALA A 1 737 ? -9.344 40.719 23.906 1 91.62 737 ALA A N 1
ATOM 5800 C CA . ALA A 1 737 ? -10.281 39.969 24.75 1 91.62 737 ALA A CA 1
ATOM 5801 C C . ALA A 1 737 ? -10.617 38.625 24.141 1 91.62 737 ALA A C 1
ATOM 5803 O O . ALA A 1 737 ? -10.57 38.438 22.922 1 91.62 737 ALA A O 1
ATOM 5804 N N . ARG A 1 738 ? -10.828 37.719 25.016 1 89.56 738 ARG A N 1
ATOM 5805 C CA . ARG A 1 738 ? -11.227 36.406 24.547 1 89.56 738 ARG A CA 1
ATOM 5806 C C . ARG A 1 738 ? -12.102 35.688 25.578 1 89.56 738 ARG A C 1
ATOM 5808 O O . ARG A 1 738 ? -12.219 36.156 26.719 1 89.56 738 ARG A O 1
ATOM 5815 N N . MET A 1 739 ? -12.742 34.719 25 1 90.5 739 MET A N 1
ATOM 5816 C CA . MET A 1 739 ? -13.523 33.844 25.875 1 90.5 739 MET A CA 1
ATOM 5817 C C . MET A 1 739 ? -12.766 32.562 26.172 1 90.5 739 MET A C 1
ATOM 5819 O O . MET A 1 739 ? -12.086 32 25.297 1 90.5 739 MET A O 1
ATOM 5823 N N . VAL A 1 740 ? -12.797 32.094 27.359 1 91.12 740 VAL A N 1
ATOM 5824 C CA . VAL A 1 740 ? -12.406 30.766 27.75 1 91.12 740 VAL A CA 1
ATOM 5825 C C . VAL A 1 740 ? -13.641 29.938 28.109 1 91.12 740 VAL A C 1
ATOM 5827 O O . VAL A 1 740 ? -14.18 30.062 29.203 1 91.12 740 VAL A O 1
ATOM 5830 N N . PHE A 1 741 ? -13.992 29.078 27.203 1 87.31 741 PHE A N 1
ATOM 5831 C CA . PHE A 1 741 ? -15.25 28.359 27.375 1 87.31 741 PHE A CA 1
ATOM 5832 C C . PHE A 1 741 ? -15.023 27.062 28.141 1 87.31 741 PHE A C 1
ATOM 5834 O O . PHE A 1 741 ? -14.016 26.391 27.953 1 87.31 741 PHE A O 1
ATOM 5841 N N . GLY A 1 742 ? -15.992 26.766 29.016 1 90.38 742 GLY A N 1
ATOM 5842 C CA . GLY A 1 742 ? -16.078 25.5 29.719 1 90.38 742 GLY A CA 1
ATOM 5843 C C . GLY A 1 742 ? -17.5 25 29.906 1 90.38 742 GLY A C 1
ATOM 5844 O O . GLY A 1 742 ? -18.438 25.797 29.859 1 90.38 742 GLY A O 1
ATOM 5845 N N . LEU A 1 743 ? -17.641 23.734 30.047 1 91.25 743 LEU A N 1
ATOM 5846 C CA . LEU A 1 743 ? -18.969 23.125 30.219 1 91.25 743 LEU A CA 1
ATOM 5847 C C . LEU A 1 743 ? -19.531 23.438 31.594 1 91.25 743 LEU A C 1
ATOM 5849 O O . LEU A 1 743 ? -20.75 23.438 31.797 1 91.25 743 LEU A O 1
ATOM 5853 N N . ASP A 1 744 ? -18.609 23.766 32.531 1 91 744 ASP A N 1
ATOM 5854 C CA . ASP A 1 744 ? -19.078 23.984 33.906 1 91 744 ASP A CA 1
ATOM 5855 C C . ASP A 1 744 ? -18.984 25.469 34.281 1 91 744 ASP A C 1
ATOM 5857 O O . ASP A 1 744 ? -19.766 25.953 35.094 1 91 744 ASP A O 1
ATOM 5861 N N . THR A 1 745 ? -18.016 26.094 33.75 1 91.19 745 THR A N 1
ATOM 5862 C CA . THR A 1 745 ? -17.797 27.516 33.938 1 91.19 745 THR A CA 1
ATOM 5863 C C . THR A 1 745 ? -16.953 28.109 32.812 1 91.19 745 THR A C 1
ATOM 5865 O O . THR A 1 745 ? -16.297 27.359 32.062 1 91.19 745 THR A O 1
ATOM 5868 N N . SER A 1 746 ? -17.141 29.422 32.594 1 94.06 746 SER A N 1
ATOM 5869 C CA . SER A 1 746 ? -16.375 30.109 31.578 1 94.06 746 SER A CA 1
ATOM 5870 C C . SER A 1 746 ? -15.781 31.422 32.094 1 94.06 746 SER A C 1
ATOM 5872 O O . SER A 1 746 ? -16 31.781 33.25 1 94.06 746 SER A O 1
ATOM 5874 N N . ALA A 1 747 ? -14.914 31.938 31.312 1 94.88 747 ALA A N 1
ATOM 5875 C CA . ALA A 1 747 ? -14.289 33.188 31.688 1 94.88 747 ALA A CA 1
ATOM 5876 C C . ALA A 1 747 ? -14.211 34.156 30.484 1 94.88 747 ALA A C 1
ATOM 5878 O O . ALA A 1 747 ? -13.961 33.719 29.359 1 94.88 747 ALA A O 1
ATOM 5879 N N . PHE A 1 748 ? -14.531 35.344 30.75 1 96.31 748 PHE A N 1
ATOM 5880 C CA . PHE A 1 748 ? -14.203 36.438 29.844 1 96.31 748 PHE A CA 1
ATOM 5881 C C . PHE A 1 748 ? -12.891 37.094 30.234 1 96.31 748 PHE A C 1
ATOM 5883 O O . PHE A 1 748 ? -12.75 37.594 31.359 1 96.31 748 PHE A O 1
ATOM 5890 N N . VAL A 1 749 ? -11.93 37.125 29.312 1 96 749 VAL A N 1
ATOM 5891 C CA . VAL A 1 749 ? -10.594 37.531 29.719 1 96 749 VAL A CA 1
ATOM 5892 C C . VAL A 1 749 ? -10.117 38.688 28.797 1 96 749 VAL A C 1
ATOM 5894 O O . VAL A 1 749 ? -10.367 38.656 27.594 1 96 749 VAL A O 1
ATOM 5897 N N . ILE A 1 750 ? -9.461 39.625 29.359 1 95.06 750 ILE A N 1
ATOM 5898 C CA . ILE A 1 750 ? -8.766 40.688 28.656 1 95.06 750 ILE A CA 1
ATOM 5899 C C . ILE A 1 750 ? -7.262 40.562 28.906 1 95.06 750 ILE A C 1
ATOM 5901 O O . ILE A 1 750 ? -6.82 40.469 30.062 1 95.06 750 ILE A O 1
ATOM 5905 N N . THR A 1 751 ? -6.535 40.531 27.891 1 93.75 751 THR A N 1
ATOM 5906 C CA . THR A 1 751 ? -5.09 40.344 28 1 93.75 751 THR A CA 1
ATOM 5907 C C . THR A 1 751 ? -4.352 41.531 27.391 1 93.75 751 THR A C 1
ATOM 5909 O O . THR A 1 751 ? -4.793 42.094 26.391 1 93.75 751 THR A O 1
ATOM 5912 N N . ILE A 1 752 ? -3.18 41.875 27.969 1 90.44 752 ILE A N 1
ATOM 5913 C CA . ILE A 1 752 ? -2.359 42.969 27.438 1 90.44 752 ILE A CA 1
ATOM 5914 C C . ILE A 1 752 ? -0.886 42.656 27.719 1 90.44 752 ILE A C 1
ATOM 5916 O O . ILE A 1 752 ? -0.535 42.188 28.797 1 90.44 752 ILE A O 1
ATOM 5920 N N . GLY A 1 753 ? -0.106 42.688 26.781 1 87.94 753 GLY A N 1
ATOM 5921 C CA . GLY A 1 753 ? 1.342 42.719 26.922 1 87.94 753 GLY A CA 1
ATOM 5922 C C . GLY A 1 753 ? 1.913 44.125 26.875 1 87.94 753 GLY A C 1
ATOM 5923 O O . GLY A 1 753 ? 1.599 44.875 25.969 1 87.94 753 GLY A O 1
ATOM 5924 N N . THR A 1 754 ? 2.697 44.5 27.875 1 86.5 754 THR A N 1
ATOM 5925 C CA . THR A 1 754 ? 3.166 45.875 27.969 1 86.5 754 THR A CA 1
ATOM 5926 C C . THR A 1 754 ? 4.578 45.938 28.547 1 86.5 754 THR A C 1
ATOM 5928 O O . THR A 1 754 ? 5.141 44.906 28.922 1 86.5 754 THR A O 1
ATOM 5931 N N . SER A 1 755 ? 5.141 47.156 28.5 1 85.56 755 SER A N 1
ATOM 5932 C CA . SER A 1 755 ? 6.418 47.375 29.172 1 85.56 755 SER A CA 1
ATOM 5933 C C . SER A 1 755 ? 6.25 47.375 30.688 1 85.56 755 SER A C 1
ATOM 5935 O O . SER A 1 755 ? 5.242 47.844 31.203 1 85.56 755 SER A O 1
ATOM 5937 N N . PRO A 1 756 ? 7.266 46.906 31.359 1 88.38 756 PRO A N 1
ATOM 5938 C CA . PRO A 1 756 ? 7.172 46.781 32.812 1 88.38 756 PRO A CA 1
ATOM 5939 C C . PRO A 1 756 ? 6.859 48.094 33.5 1 88.38 756 PRO A C 1
ATOM 5941 O O . PRO A 1 756 ? 6.156 48.125 34.5 1 88.38 756 PRO A O 1
ATOM 5944 N N . GLU A 1 757 ? 7.238 49.188 32.969 1 87.12 757 GLU A N 1
ATOM 5945 C CA . GLU A 1 757 ? 7.039 50.5 33.562 1 87.12 757 GLU A CA 1
ATOM 5946 C C . GLU A 1 757 ? 5.598 50.969 33.406 1 87.12 757 GLU A C 1
ATOM 5948 O O . GLU A 1 757 ? 5.152 51.875 34.125 1 87.12 757 GLU A O 1
ATOM 5953 N N . LYS A 1 758 ? 4.852 50.281 32.625 1 88.94 758 LYS A N 1
ATOM 5954 C CA . LYS A 1 758 ? 3.508 50.75 32.312 1 88.94 758 LYS A CA 1
ATOM 5955 C C . LYS A 1 758 ? 2.449 49.812 32.844 1 88.94 758 LYS A C 1
ATOM 5957 O O . LYS A 1 758 ? 1.291 49.844 32.438 1 88.94 758 LYS A O 1
ATOM 5962 N N . ILE A 1 759 ? 2.717 49 33.812 1 92.38 759 ILE A N 1
ATOM 5963 C CA . ILE A 1 759 ? 1.813 48 34.312 1 92.38 759 ILE A CA 1
ATOM 5964 C C . ILE A 1 759 ? 0.594 48.656 34.938 1 92.38 759 ILE A C 1
ATOM 5966 O O . ILE A 1 759 ? -0.545 48.281 34.656 1 92.38 759 ILE A O 1
ATOM 5970 N N . GLU A 1 760 ? 0.819 49.594 35.812 1 91.5 760 GLU A N 1
ATOM 5971 C CA . GLU A 1 760 ? -0.278 50.25 36.5 1 91.5 760 GLU A CA 1
ATOM 5972 C C . GLU A 1 760 ? -1.189 51 35.5 1 91.5 760 GLU A C 1
ATOM 5974 O O . GLU A 1 760 ? -2.416 50.906 35.625 1 91.5 760 GLU A O 1
ATOM 5979 N N . GLN A 1 761 ? -0.597 51.562 34.594 1 90.75 761 GLN A N 1
ATOM 5980 C CA . GLN A 1 761 ? -1.365 52.281 33.594 1 90.75 761 GLN A CA 1
ATOM 5981 C C . GLN A 1 761 ? -2.203 51.312 32.75 1 90.75 761 GLN A C 1
ATOM 5983 O O . GLN A 1 761 ? -3.312 51.656 32.344 1 90.75 761 GLN A O 1
ATOM 5988 N N . ALA A 1 762 ? -1.634 50.219 32.5 1 91.69 762 ALA A N 1
ATOM 5989 C CA . ALA A 1 762 ? -2.34 49.219 31.703 1 91.69 762 ALA A CA 1
ATOM 5990 C C . ALA A 1 762 ? -3.572 48.688 32.438 1 91.69 762 ALA A C 1
ATOM 5992 O O . ALA A 1 762 ? -4.652 48.594 31.844 1 91.69 762 ALA A O 1
ATOM 5993 N N . VAL A 1 763 ? -3.453 48.344 33.688 1 93.94 763 VAL A N 1
ATOM 5994 C CA . VAL A 1 763 ? -4.57 47.844 34.469 1 93.94 763 VAL A CA 1
ATOM 5995 C C . VAL A 1 763 ? -5.637 48.938 34.625 1 93.94 763 VAL A C 1
ATOM 5997 O O . VAL A 1 763 ? -6.832 48.656 34.5 1 93.94 763 VAL A O 1
ATOM 6000 N N . GLU A 1 764 ? -5.184 50.156 34.875 1 93.25 764 GLU A N 1
ATOM 6001 C CA . GLU A 1 764 ? -6.105 51.281 34.938 1 93.25 764 GLU A CA 1
ATOM 6002 C C . GLU A 1 764 ? -6.863 51.469 33.625 1 93.25 764 GLU A C 1
ATOM 6004 O O . GLU A 1 764 ? -8.062 51.781 33.656 1 93.25 764 GLU A O 1
ATOM 6009 N N . GLY A 1 765 ? -6.141 51.375 32.625 1 91.69 765 GLY A N 1
ATOM 6010 C CA . GLY A 1 765 ? -6.758 51.5 31.312 1 91.69 765 GLY A CA 1
ATOM 6011 C C . GLY A 1 765 ? -7.844 50.469 31.062 1 91.69 765 GLY A C 1
ATOM 6012 O O . GLY A 1 765 ? -8.891 50.781 30.5 1 91.69 765 GLY A O 1
ATOM 6013 N N . ILE A 1 766 ? -7.633 49.219 31.453 1 93.38 766 ILE A N 1
ATOM 6014 C CA . ILE A 1 766 ? -8.609 48.156 31.281 1 93.38 766 ILE A CA 1
ATOM 6015 C C . ILE A 1 766 ? -9.852 48.438 32.125 1 93.38 766 ILE A C 1
ATOM 6017 O O . ILE A 1 766 ? -10.977 48.344 31.641 1 93.38 766 ILE A O 1
ATOM 6021 N N . VAL A 1 767 ? -9.656 48.781 33.344 1 94.25 767 VAL A N 1
ATOM 6022 C CA . VAL A 1 767 ? -10.758 49.062 34.281 1 94.25 767 VAL A CA 1
ATOM 6023 C C . VAL A 1 767 ? -11.57 50.25 33.75 1 94.25 767 VAL A C 1
ATOM 6025 O O . VAL A 1 767 ? -12.805 50.219 33.812 1 94.25 767 VAL A O 1
ATOM 6028 N N . ARG A 1 768 ? -10.891 51.219 33.25 1 92.56 768 ARG A N 1
ATOM 6029 C CA . ARG A 1 768 ? -11.57 52.375 32.719 1 92.56 768 ARG A CA 1
ATOM 6030 C C . ARG A 1 768 ? -12.445 52 31.531 1 92.56 768 ARG A C 1
ATOM 6032 O O . ARG A 1 768 ? -13.578 52.469 31.406 1 92.56 768 ARG A O 1
ATOM 6039 N N . GLU A 1 769 ? -11.922 51.219 30.656 1 92.06 769 GLU A N 1
ATOM 6040 C CA . GLU A 1 769 ? -12.695 50.781 29.5 1 92.06 769 GLU A CA 1
ATOM 6041 C C . GLU A 1 769 ? -13.898 49.938 29.906 1 92.06 769 GLU A C 1
ATOM 6043 O O . GLU A 1 769 ? -14.953 50 29.281 1 92.06 769 GLU A O 1
ATOM 6048 N N . VAL A 1 770 ? -13.75 49.125 30.938 1 93.62 770 VAL A N 1
ATOM 6049 C CA . VAL A 1 770 ? -14.859 48.344 31.422 1 93.62 770 VAL A CA 1
ATOM 6050 C C . VAL A 1 770 ? -15.93 49.25 32.031 1 93.62 770 VAL A C 1
ATOM 6052 O O . VAL A 1 770 ? -17.125 49 31.844 1 93.62 770 VAL A O 1
ATOM 6055 N N . ARG A 1 771 ? -15.555 50.25 32.688 1 93.31 771 ARG A N 1
ATOM 6056 C CA . ARG A 1 771 ? -16.5 51.188 33.281 1 93.31 771 ARG A CA 1
ATOM 6057 C C . ARG A 1 771 ? -17.25 51.969 32.188 1 93.31 771 ARG A C 1
ATOM 6059 O O . ARG A 1 771 ? -18.453 52.219 32.344 1 93.31 771 ARG A O 1
ATOM 6066 N N . LYS A 1 772 ? -16.516 52.25 31.172 1 93.06 772 LYS A N 1
ATOM 6067 C CA . LYS A 1 772 ? -17.172 52.938 30.047 1 93.06 772 LYS A CA 1
ATOM 6068 C C . LYS A 1 772 ? -18.266 52.062 29.438 1 93.06 772 LYS A C 1
ATOM 6070 O O . LYS A 1 772 ? -19.281 52.562 28.969 1 93.06 772 LYS A O 1
ATOM 6075 N N . LEU A 1 773 ? -18.031 50.844 29.469 1 93.94 773 LEU A N 1
ATOM 6076 C CA . LEU A 1 773 ? -19.047 49.906 28.953 1 93.94 773 LEU A CA 1
ATOM 6077 C C . LEU A 1 773 ? -20.312 49.969 29.812 1 93.94 773 LEU A C 1
ATOM 6079 O O . LEU A 1 773 ? -21.422 49.875 29.281 1 93.94 773 LEU A O 1
ATOM 6083 N N . HIS A 1 774 ? -20.172 50.062 31.062 1 92.38 774 HIS A N 1
ATOM 6084 C CA . HIS A 1 774 ? -21.297 50.125 31.969 1 92.38 774 HIS A CA 1
ATOM 6085 C C . HIS A 1 774 ? -22.094 51.406 31.781 1 92.38 774 HIS A C 1
ATOM 6087 O O . HIS A 1 774 ? -23.281 51.469 32.094 1 92.38 774 HIS A O 1
ATOM 6093 N N . ASP A 1 775 ? -21.469 52.406 31.203 1 90.5 775 ASP A N 1
ATOM 6094 C CA . ASP A 1 775 ? -22.094 53.688 31.016 1 90.5 775 ASP A CA 1
ATOM 6095 C C . ASP A 1 775 ? -22.953 53.719 29.734 1 90.5 775 ASP A C 1
ATOM 6097 O O . ASP A 1 775 ? -23.5 54.75 29.359 1 90.5 775 ASP A O 1
ATOM 6101 N N . GLY A 1 776 ? -23.141 52.688 29.125 1 84.12 776 GLY A N 1
ATOM 6102 C CA . GLY A 1 776 ? -23.984 52.562 27.953 1 84.12 776 GLY A CA 1
ATOM 6103 C C . GLY A 1 776 ? -23.391 53.219 26.703 1 84.12 776 GLY A C 1
ATOM 6104 O O . GLY A 1 776 ? -24.094 53.875 25.938 1 84.12 776 GLY A O 1
ATOM 6105 N N . THR A 1 777 ? -22.203 52.969 26.5 1 85.94 777 THR A N 1
ATOM 6106 C CA . THR A 1 777 ? -21.516 53.656 25.406 1 85.94 777 THR A CA 1
ATOM 6107 C C . THR A 1 777 ? -21.469 52.75 24.156 1 85.94 777 THR A C 1
ATOM 6109 O O . THR A 1 777 ? -21 53.188 23.109 1 85.94 777 THR A O 1
ATOM 6112 N N . ILE A 1 778 ? -22 51.594 24.312 1 92.81 778 ILE A N 1
ATOM 6113 C CA . ILE A 1 778 ? -21.984 50.688 23.172 1 92.81 778 ILE A CA 1
ATOM 6114 C C . ILE A 1 778 ? -22.969 51.188 22.109 1 92.81 778 ILE A C 1
ATOM 6116 O O . ILE A 1 778 ? -24.125 51.5 22.422 1 92.81 778 ILE A O 1
ATOM 6120 N N . THR A 1 779 ? -22.547 51.219 20.891 1 92.19 779 THR A N 1
ATOM 6121 C CA . THR A 1 779 ? -23.375 51.781 19.828 1 92.19 779 THR A CA 1
ATOM 6122 C C . THR A 1 779 ? -23.938 50.656 18.953 1 92.19 779 THR A C 1
ATOM 6124 O O . THR A 1 779 ? -23.406 49.531 18.953 1 92.19 779 THR A O 1
ATOM 6127 N N . GLU A 1 780 ? -24.938 51.031 18.203 1 93.25 780 GLU A N 1
ATOM 6128 C CA . GLU A 1 780 ? -25.531 50.094 17.25 1 93.25 780 GLU A CA 1
ATOM 6129 C C . GLU A 1 780 ? -24.547 49.719 16.141 1 93.25 780 GLU A C 1
ATOM 6131 O O . GLU A 1 780 ? -24.531 48.594 15.664 1 93.25 780 GLU A O 1
ATOM 6136 N N . ASP A 1 781 ? -23.781 50.625 15.836 1 89.56 781 ASP A N 1
ATOM 6137 C CA . ASP A 1 781 ? -22.781 50.406 14.781 1 89.56 781 ASP A CA 1
ATOM 6138 C C . ASP A 1 781 ? -21.734 49.406 15.227 1 89.56 781 ASP A C 1
ATOM 6140 O O . ASP A 1 781 ? -21.281 48.562 14.438 1 89.56 781 ASP A O 1
ATOM 6144 N N . GLU A 1 782 ? -21.312 49.5 16.438 1 90.75 782 GLU A N 1
ATOM 6145 C CA . GLU A 1 782 ? -20.328 48.562 16.969 1 90.75 782 GLU A CA 1
ATOM 6146 C C . GLU A 1 782 ? -20.875 47.125 17.016 1 90.75 782 GLU A C 1
ATOM 6148 O O . GLU A 1 782 ? -20.172 46.188 16.688 1 90.75 782 GLU A O 1
ATOM 6153 N N . VAL A 1 783 ? -22.078 47.062 17.422 1 94.25 783 VAL A N 1
ATOM 6154 C CA . VAL A 1 783 ? -22.703 45.75 17.516 1 94.25 783 VAL A CA 1
ATOM 6155 C C . VAL A 1 783 ? -22.891 45.156 16.125 1 94.25 783 VAL A C 1
ATOM 6157 O O . VAL A 1 783 ? -22.625 43.969 15.906 1 94.25 783 VAL A O 1
ATOM 6160 N N . ALA A 1 784 ? -23.328 46 15.211 1 90.56 784 ALA A N 1
ATOM 6161 C CA . ALA A 1 784 ? -23.516 45.531 13.844 1 90.56 784 ALA A CA 1
ATOM 6162 C C . ALA A 1 784 ? -22.188 45.062 13.234 1 90.56 784 ALA A C 1
ATOM 6164 O O . ALA A 1 784 ? -22.141 44.031 12.555 1 90.56 784 ALA A O 1
ATOM 6165 N N . ARG A 1 785 ? -21.172 45.781 13.484 1 88.56 785 ARG A N 1
ATOM 6166 C CA . ARG A 1 785 ? -19.844 45.438 13 1 88.56 785 ARG A CA 1
ATOM 6167 C C . ARG A 1 785 ? -19.375 44.125 13.625 1 88.56 785 ARG A C 1
ATOM 6169 O O . ARG A 1 785 ? -18.828 43.25 12.93 1 88.56 785 ARG A O 1
ATOM 6176 N N . ALA A 1 786 ? -19.484 44.031 14.875 1 91.62 786 ALA A N 1
ATOM 6177 C CA . ALA A 1 786 ? -19.078 42.812 15.594 1 91.62 786 ALA A CA 1
ATOM 6178 C C . ALA A 1 786 ? -19.844 41.594 15.086 1 91.62 786 ALA A C 1
ATOM 6180 O O . ALA A 1 786 ? -19.25 40.5 14.93 1 91.62 786 ALA A O 1
ATOM 6181 N N . LYS A 1 787 ? -21.109 41.75 14.867 1 91.94 787 LYS A N 1
ATOM 6182 C CA . LYS A 1 787 ? -21.922 40.656 14.359 1 91.94 787 LYS A CA 1
ATOM 6183 C C . LYS A 1 787 ? -21.438 40.188 12.984 1 91.94 787 LYS A C 1
ATOM 6185 O O . LYS A 1 787 ? -21.312 39 12.734 1 91.94 787 LYS A O 1
ATOM 6190 N N . ARG A 1 788 ? -21.188 41.062 12.148 1 86.81 788 ARG A N 1
ATOM 6191 C CA . ARG A 1 788 ? -20.719 40.75 10.805 1 86.81 788 ARG A CA 1
ATOM 6192 C C . ARG A 1 788 ? -19.344 40.062 10.867 1 86.81 788 ARG A C 1
ATOM 6194 O O . ARG A 1 788 ? -19.062 39.156 10.078 1 86.81 788 ARG A O 1
ATOM 6201 N N . TYR A 1 789 ? -18.5 40.562 11.758 1 87.88 789 TYR A N 1
ATOM 6202 C CA . TYR A 1 789 ? -17.188 39.969 11.938 1 87.88 789 TYR A CA 1
ATOM 6203 C C . TYR A 1 789 ? -17.281 38.531 12.391 1 87.88 789 TYR A C 1
ATOM 6205 O O . TYR A 1 789 ? -16.625 37.656 11.836 1 87.88 789 TYR A O 1
ATOM 6213 N N . LEU A 1 790 ? -18.047 38.344 13.328 1 89.56 790 LEU A N 1
ATOM 6214 C CA . LEU A 1 790 ? -18.188 37 13.883 1 89.56 790 LEU A CA 1
ATOM 6215 C C . LEU A 1 790 ? -18.812 36.031 12.867 1 89.56 790 LEU A C 1
ATOM 6217 O O . LEU A 1 790 ? -18.344 34.906 12.703 1 89.56 790 LEU A O 1
ATOM 6221 N N . ALA A 1 791 ? -19.875 36.5 12.203 1 85.81 791 ALA A N 1
ATOM 6222 C CA . ALA A 1 791 ? -20.531 35.688 11.188 1 85.81 791 ALA A CA 1
ATOM 6223 C C . ALA A 1 791 ? -19.578 35.375 10.031 1 85.81 791 ALA A C 1
ATOM 6225 O O . ALA A 1 791 ? -19.531 34.25 9.555 1 85.81 791 ALA A O 1
ATOM 6226 N N . GLY A 1 792 ? -18.922 36.344 9.633 1 82.44 792 GLY A N 1
ATOM 6227 C CA . GLY A 1 792 ? -17.984 36.156 8.539 1 82.44 792 GLY A CA 1
ATOM 6228 C C . GLY A 1 792 ? -16.828 35.25 8.906 1 82.44 792 GLY A C 1
ATOM 6229 O O . GLY A 1 792 ? -16.422 34.406 8.102 1 82.44 792 GLY A O 1
ATOM 6230 N N . SER A 1 793 ? -16.203 35.5 10.062 1 85.5 793 SER A N 1
ATOM 6231 C CA . SER A 1 793 ? -15.117 34.656 10.531 1 85.5 793 SER A CA 1
ATOM 6232 C C . SER A 1 793 ? -15.547 33.219 10.656 1 85.5 793 SER A C 1
ATOM 6234 O O . SER A 1 793 ? -14.758 32.281 10.422 1 85.5 793 SER A O 1
ATOM 6236 N N . HIS A 1 794 ? -16.672 33.062 11.078 1 85.56 794 HIS A N 1
ATOM 6237 C CA . HIS A 1 794 ? -17.219 31.719 11.195 1 85.56 794 HIS A CA 1
ATOM 6238 C C . HIS A 1 794 ? -17.312 31.047 9.828 1 85.56 794 HIS A C 1
ATOM 6240 O O . HIS A 1 794 ? -16.953 29.875 9.68 1 85.56 794 HIS A O 1
ATOM 6246 N N . ASP A 1 795 ? -17.812 31.766 8.875 1 80.25 795 ASP A N 1
ATOM 6247 C CA . ASP A 1 795 ? -17.938 31.219 7.52 1 80.25 795 ASP A CA 1
ATOM 6248 C C . ASP A 1 795 ? -16.562 30.875 6.941 1 80.25 795 ASP A C 1
ATOM 6250 O O . ASP A 1 795 ? -16.406 29.844 6.281 1 80.25 795 ASP A O 1
ATOM 6254 N N . ILE A 1 796 ? -15.656 31.672 7.207 1 82.56 796 ILE A N 1
ATOM 6255 C CA . ILE A 1 796 ? -14.297 31.438 6.727 1 82.56 796 ILE A CA 1
ATOM 6256 C C . ILE A 1 796 ? -13.719 30.203 7.391 1 82.56 796 ILE A C 1
ATOM 6258 O O . ILE A 1 796 ? -13.023 29.406 6.746 1 82.56 796 ILE A O 1
ATOM 6262 N N . GLY A 1 797 ? -13.953 30.031 8.625 1 82.75 797 GLY A N 1
ATOM 6263 C CA . GLY A 1 797 ? -13.422 28.922 9.383 1 82.75 797 GLY A CA 1
ATOM 6264 C C . GLY A 1 797 ? -14 27.578 8.961 1 82.75 797 GLY A C 1
ATOM 6265 O O . GLY A 1 797 ? -13.344 26.547 9.086 1 82.75 797 GLY A O 1
ATOM 6266 N N . LEU A 1 798 ? -15.18 27.531 8.414 1 80.81 798 LEU A N 1
ATOM 6267 C CA . LEU A 1 798 ? -15.891 26.297 8.133 1 80.81 798 LEU A CA 1
ATOM 6268 C C . LEU A 1 798 ? -15.523 25.766 6.746 1 80.81 798 LEU A C 1
ATOM 6270 O O . LEU A 1 798 ? -16.078 24.75 6.297 1 80.81 798 LEU A O 1
ATOM 6274 N N . GLN A 1 799 ? -14.586 26.359 6.164 1 79.81 799 GLN A N 1
ATOM 6275 C CA . GLN A 1 799 ? -14.188 25.906 4.84 1 79.81 799 GLN A CA 1
ATOM 6276 C C . GLN A 1 799 ? -13.492 24.547 4.914 1 79.81 799 GLN A C 1
ATOM 6278 O O . GLN A 1 799 ? -13.633 23.719 4.008 1 79.81 799 GLN A O 1
ATOM 6283 N N . LYS A 1 800 ? -12.781 24.297 5.969 1 87 800 LYS A N 1
ATOM 6284 C CA . LYS A 1 800 ? -12.016 23.062 6.113 1 87 800 LYS A CA 1
ATOM 6285 C C . LYS A 1 800 ? -12.883 21.938 6.672 1 87 800 LYS A C 1
ATOM 6287 O O . LYS A 1 800 ? -13.664 22.156 7.598 1 87 800 LYS A O 1
ATOM 6292 N N . ASN A 1 801 ? -12.719 20.75 6.09 1 89.62 801 ASN A N 1
ATOM 6293 C CA . ASN A 1 801 ? -13.406 19.578 6.609 1 89.62 801 ASN A CA 1
ATOM 6294 C C . ASN A 1 801 ? -13.102 19.359 8.086 1 89.62 801 ASN A C 1
ATOM 6296 O O . ASN A 1 801 ? -13.977 18.953 8.852 1 89.62 801 ASN A O 1
ATOM 6300 N N . SER A 1 802 ? -11.867 19.703 8.453 1 90.75 802 SER A N 1
ATOM 6301 C CA . SER A 1 802 ? -11.453 19.484 9.828 1 90.75 802 SER A CA 1
ATOM 6302 C C . SER A 1 802 ? -12.18 20.422 10.789 1 90.75 802 SER A C 1
ATOM 6304 O O . SER A 1 802 ? -12.539 20.031 11.898 1 90.75 802 SER A O 1
ATOM 6306 N N . ALA A 1 803 ? -12.375 21.609 10.398 1 89.88 803 ALA A N 1
ATOM 6307 C CA . ALA A 1 803 ? -13.102 22.562 11.227 1 89.88 803 ALA A CA 1
ATOM 6308 C C . ALA A 1 803 ? -14.562 22.156 11.383 1 89.88 803 ALA A C 1
ATOM 6310 O O . ALA A 1 803 ? -15.125 22.25 12.477 1 89.88 803 ALA A O 1
ATOM 6311 N N . ARG A 1 804 ? -15.188 21.688 10.336 1 90.56 804 ARG A N 1
ATOM 6312 C CA . ARG A 1 804 ? -16.578 21.266 10.383 1 90.56 804 ARG A CA 1
ATOM 6313 C C . ARG A 1 804 ? -16.75 20.031 11.266 1 90.56 804 ARG A C 1
ATOM 6315 O O . ARG A 1 804 ? -17.672 19.969 12.078 1 90.56 804 ARG A O 1
ATOM 6322 N N . SER A 1 805 ? -15.859 19.094 11.039 1 94 805 SER A N 1
ATOM 6323 C CA . SER A 1 805 ? -15.977 17.875 11.828 1 94 805 SER A CA 1
ATOM 6324 C C . SER A 1 805 ? -15.828 18.172 13.32 1 94 805 SER A C 1
ATOM 6326 O O . SER A 1 805 ? -16.531 17.578 14.148 1 94 805 SER A O 1
ATOM 6328 N N . LEU A 1 806 ? -14.922 19.078 13.664 1 92.62 806 LEU A N 1
ATOM 6329 C CA . LEU A 1 806 ? -14.727 19.422 15.062 1 92.62 806 LEU A CA 1
ATOM 6330 C C . LEU A 1 806 ? -15.945 20.141 15.617 1 92.62 806 LEU A C 1
ATOM 6332 O O . LEU A 1 806 ? -16.438 19.797 16.703 1 92.62 806 LEU A O 1
ATOM 6336 N N . SER A 1 807 ? -16.438 21.094 14.93 1 92.38 807 SER A N 1
ATOM 6337 C CA . SER A 1 807 ? -17.562 21.891 15.398 1 92.38 807 SER A CA 1
ATOM 6338 C C . SER A 1 807 ? -18.812 21.031 15.57 1 92.38 807 SER A C 1
ATOM 6340 O O . SER A 1 807 ? -19.453 21.078 16.625 1 92.38 807 SER A O 1
ATOM 6342 N N . VAL A 1 808 ? -19.125 20.25 14.562 1 94.12 808 VAL A N 1
ATOM 6343 C CA . VAL A 1 808 ? -20.297 19.391 14.586 1 94.12 808 VAL A CA 1
ATOM 6344 C C . VAL A 1 808 ? -20.141 18.328 15.68 1 94.12 808 VAL A C 1
ATOM 6346 O O . VAL A 1 808 ? -21.109 18.031 16.406 1 94.12 808 VAL A O 1
ATOM 6349 N N . GLY A 1 809 ? -19 17.812 15.781 1 95.12 809 GLY A N 1
ATOM 6350 C CA . GLY A 1 809 ? -18.75 16.781 16.766 1 95.12 809 GLY A CA 1
ATOM 6351 C C . GLY A 1 809 ? -18.891 17.266 18.203 1 95.12 809 GLY A C 1
ATOM 6352 O O . GLY A 1 809 ? -19.516 16.609 19.031 1 95.12 809 GLY A O 1
ATOM 6353 N N . LEU A 1 810 ? -18.312 18.406 18.484 1 93.94 810 LEU A N 1
ATOM 6354 C CA . LEU A 1 810 ? -18.375 18.938 19.844 1 93.94 810 LEU A CA 1
ATOM 6355 C C . LEU A 1 810 ? -19.797 19.359 20.203 1 93.94 810 LEU A C 1
ATOM 6357 O O . LEU A 1 810 ? -20.25 19.156 21.328 1 93.94 810 LEU A O 1
ATOM 6361 N N . ASP A 1 811 ? -20.516 19.938 19.25 1 94.38 811 ASP A N 1
ATOM 6362 C CA . ASP A 1 811 ? -21.891 20.328 19.484 1 94.38 811 ASP A CA 1
ATOM 6363 C C . ASP A 1 811 ? -22.75 19.125 19.859 1 94.38 811 ASP A C 1
ATOM 6365 O O . ASP A 1 811 ? -23.547 19.172 20.797 1 94.38 811 ASP A O 1
ATOM 6369 N N . GLU A 1 812 ? -22.547 18.125 19.109 1 95.25 812 GLU A N 1
ATOM 6370 C CA . GLU A 1 812 ? -23.297 16.906 19.391 1 95.25 812 GLU A CA 1
ATOM 6371 C C . GLU A 1 812 ? -22.906 16.297 20.734 1 95.25 812 GLU A C 1
ATOM 6373 O O . GLU A 1 812 ? -23.766 15.867 21.5 1 95.25 812 GLU A O 1
ATOM 6378 N N . LEU A 1 813 ? -21.672 16.234 20.984 1 95.12 813 LEU A N 1
ATOM 6379 C CA . LEU A 1 813 ? -21.156 15.625 22.219 1 95.12 813 LEU A CA 1
ATOM 6380 C C . LEU A 1 813 ? -21.672 16.375 23.438 1 95.12 813 LEU A C 1
ATOM 6382 O O . LEU A 1 813 ? -22 15.742 24.453 1 95.12 813 LEU A O 1
ATOM 6386 N N . TYR A 1 814 ? -21.734 17.688 23.375 1 93.81 814 TYR A N 1
ATOM 6387 C CA . TYR A 1 814 ? -22.125 18.516 24.516 1 93.81 814 TYR A CA 1
ATOM 6388 C C . TYR A 1 814 ? -23.641 18.641 24.609 1 93.81 814 TYR A C 1
ATOM 6390 O O . TYR A 1 814 ? -24.156 19.328 25.484 1 93.81 814 TYR A O 1
ATOM 6398 N N . GLY A 1 815 ? -24.328 18.031 23.734 1 91.94 815 GLY A N 1
ATOM 6399 C CA . GLY A 1 815 ? -25.781 18.016 23.781 1 91.94 815 GLY A CA 1
ATOM 6400 C C . GLY A 1 815 ? -26.406 19.297 23.281 1 91.94 815 GLY A C 1
ATOM 6401 O O . GLY A 1 815 ? -27.531 19.641 23.688 1 91.94 815 GLY A O 1
ATOM 6402 N N . LEU A 1 816 ? -25.781 19.969 22.422 1 90.44 816 LEU A N 1
ATOM 6403 C CA . LEU A 1 816 ? -26.25 21.25 21.938 1 90.44 816 LEU A CA 1
ATOM 6404 C C . LEU A 1 816 ? -27 21.094 20.609 1 90.44 816 LEU A C 1
ATOM 6406 O O . LEU A 1 816 ? -27.688 22.016 20.156 1 90.44 816 LEU A O 1
ATOM 6410 N N . GLY A 1 817 ? -26.906 19.953 20.031 1 90.38 817 GLY A N 1
ATOM 6411 C CA . GLY A 1 817 ? -27.391 19.719 18.672 1 90.38 817 GLY A CA 1
ATOM 6412 C C . GLY A 1 817 ? -26.312 19.891 17.625 1 90.38 817 GLY A C 1
ATOM 6413 O O . GLY A 1 817 ? -25.609 20.922 17.594 1 90.38 817 GLY A O 1
ATOM 6414 N N . TYR A 1 818 ? -26.141 18.953 16.75 1 90.06 818 TYR A N 1
ATOM 6415 C CA . TYR A 1 818 ? -24.984 18.875 15.859 1 90.06 818 TYR A CA 1
ATOM 6416 C C . TYR A 1 818 ? -25.016 20.016 14.836 1 90.06 818 TYR A C 1
ATOM 6418 O O . TYR A 1 818 ? -24 20.328 14.219 1 90.06 818 TYR A O 1
ATOM 6426 N N . LYS A 1 819 ? -26.125 20.766 14.656 1 87.81 819 LYS A N 1
ATOM 6427 C CA . LYS A 1 819 ? -26.219 21.828 13.664 1 87.81 819 LYS A CA 1
ATOM 6428 C C . LYS A 1 819 ? -26.109 23.203 14.312 1 87.81 819 LYS A C 1
ATOM 6430 O O . LYS A 1 819 ? -26.234 24.219 13.641 1 87.81 819 LYS A O 1
ATOM 6435 N N . ARG A 1 820 ? -25.891 23.188 15.562 1 86.5 820 ARG A N 1
ATOM 6436 C CA . ARG A 1 820 ? -25.875 24.453 16.297 1 86.5 820 ARG A CA 1
ATOM 6437 C C . ARG A 1 820 ? -24.875 25.422 15.68 1 86.5 820 ARG A C 1
ATOM 6439 O O . ARG A 1 820 ? -25.203 26.594 15.445 1 86.5 820 ARG A O 1
ATOM 6446 N N . SER A 1 821 ? -23.703 24.922 15.438 1 82.31 821 SER A N 1
ATOM 6447 C CA . SER A 1 821 ? -22.641 25.781 14.922 1 82.31 821 SER A CA 1
ATOM 6448 C C . SER A 1 821 ? -22.891 26.156 13.461 1 82.31 821 SER A C 1
ATOM 6450 O O . SER A 1 821 ? -22.344 27.141 12.961 1 82.31 821 SER A O 1
ATOM 6452 N N . LEU A 1 822 ? -23.734 25.406 12.836 1 81.38 822 LEU A N 1
ATOM 6453 C CA . LEU A 1 822 ? -24.062 25.719 11.445 1 81.38 822 LEU A CA 1
ATOM 6454 C C . LEU A 1 822 ? -25.031 26.891 11.359 1 81.38 822 LEU A C 1
ATOM 6456 O O . LEU A 1 822 ? -25.062 27.609 10.359 1 81.38 822 LEU A O 1
ATOM 6460 N N . ASP A 1 823 ? -25.797 27.094 12.461 1 82.25 823 ASP A N 1
ATOM 6461 C CA . ASP A 1 823 ? -26.766 28.172 12.547 1 82.25 823 ASP A CA 1
ATOM 6462 C C . ASP A 1 823 ? -26.188 29.375 13.273 1 82.25 823 ASP A C 1
ATOM 6464 O O . ASP A 1 823 ? -26.938 30.219 13.781 1 82.25 823 ASP A O 1
ATOM 6468 N N . TYR A 1 824 ? -24.906 29.438 13.43 1 86.12 824 TYR A N 1
ATOM 6469 C CA . TYR A 1 824 ? -24.203 30.484 14.18 1 86.12 824 TYR A CA 1
ATOM 6470 C C . TYR A 1 824 ? -24.547 31.859 13.633 1 86.12 824 TYR A C 1
ATOM 6472 O O . TYR A 1 824 ? -24.781 32.812 14.398 1 86.12 824 TYR A O 1
ATOM 6480 N N . GLY A 1 825 ? -24.656 32.031 12.336 1 83.25 825 GLY A N 1
ATOM 6481 C CA . GLY A 1 825 ? -24.953 33.312 11.719 1 83.25 825 GLY A CA 1
ATOM 6482 C C . GLY A 1 825 ? -26.297 33.875 12.125 1 83.25 825 GLY A C 1
ATOM 6483 O O . GLY A 1 825 ? -26.422 35.062 12.422 1 83.25 825 GLY A O 1
ATOM 6484 N N . GLU A 1 826 ? -27.234 33.031 12.242 1 86.31 826 GLU A N 1
ATOM 6485 C CA . GLU A 1 826 ? -28.578 33.469 12.609 1 86.31 826 GLU A CA 1
ATOM 6486 C C . GLU A 1 826 ? -28.641 33.875 14.07 1 86.31 826 GLU A C 1
ATOM 6488 O O . GLU A 1 826 ? -29.312 34.875 14.414 1 86.31 826 GLU A O 1
ATOM 6493 N N . ARG A 1 827 ? -27.938 33.219 14.867 1 89 827 ARG A N 1
ATOM 6494 C CA . ARG A 1 827 ? -27.953 33.5 16.297 1 89 827 ARG A CA 1
ATOM 6495 C C . ARG A 1 827 ? -27.234 34.844 16.594 1 89 827 ARG A C 1
ATOM 6497 O O . ARG A 1 827 ? -27.688 35.594 17.453 1 89 827 ARG A O 1
ATOM 6504 N N . ILE A 1 828 ? -26.203 35 15.945 1 91.5 828 ILE A N 1
ATOM 6505 C CA . ILE A 1 828 ? -25.438 36.219 16.141 1 91.5 828 ILE A CA 1
ATOM 6506 C C . ILE A 1 828 ? -26.234 37.406 15.625 1 91.5 828 ILE A C 1
ATOM 6508 O O . ILE A 1 828 ? -26.219 38.5 16.219 1 91.5 828 ILE A O 1
ATOM 6512 N N . GLU A 1 829 ? -26.969 37.219 14.547 1 90.69 829 GLU A N 1
ATOM 6513 C CA . GLU A 1 829 ? -27.75 38.281 13.93 1 90.69 829 GLU A CA 1
ATOM 6514 C C . GLU A 1 829 ? -28.891 38.75 14.852 1 90.69 829 GLU A C 1
ATOM 6516 O O . GLU A 1 829 ? -29.297 39.906 14.812 1 90.69 829 GLU A O 1
ATOM 6521 N N . ALA A 1 830 ? -29.281 37.969 15.656 1 92.69 830 ALA A N 1
ATOM 6522 C CA . ALA A 1 830 ? -30.438 38.25 16.516 1 92.69 830 ALA A CA 1
ATOM 6523 C C . ALA A 1 830 ? -30.016 39.094 17.719 1 92.69 830 ALA A C 1
ATOM 6525 O O . ALA A 1 830 ? -30.859 39.656 18.406 1 92.69 830 ALA A O 1
ATOM 6526 N N . ILE A 1 831 ? -28.75 39.25 17.984 1 95.75 831 ILE A N 1
ATOM 6527 C CA . ILE A 1 831 ? -28.266 39.938 19.172 1 95.75 831 ILE A CA 1
ATOM 6528 C C . ILE A 1 831 ? -28.469 41.469 18.984 1 95.75 831 ILE A C 1
ATOM 6530 O O . ILE A 1 831 ? -28.203 42 17.906 1 95.75 831 ILE A O 1
ATOM 6534 N N . GLU A 1 832 ? -28.906 42.094 20.094 1 95.5 832 GLU A N 1
ATOM 6535 C CA . GLU A 1 832 ? -29.109 43.531 20.109 1 95.5 832 GLU A CA 1
ATOM 6536 C C . GLU A 1 832 ? -28.203 44.219 21.125 1 95.5 832 GLU A C 1
ATOM 6538 O O . GLU A 1 832 ? -27.562 43.562 21.938 1 95.5 832 GLU A O 1
ATOM 6543 N N . VAL A 1 833 ? -28.188 45.531 21.062 1 96.31 833 VAL A N 1
ATOM 6544 C CA . VAL A 1 833 ? -27.359 46.312 21.969 1 96.31 833 VAL A CA 1
ATOM 6545 C C . VAL A 1 833 ? -27.75 46.031 23.422 1 96.31 833 VAL A C 1
ATOM 6547 O O . VAL A 1 833 ? -26.891 45.938 24.297 1 96.31 833 VAL A O 1
ATOM 6550 N N . ALA A 1 834 ? -29.016 45.906 23.562 1 95.62 834 ALA A N 1
ATOM 6551 C CA . ALA A 1 834 ? -29.531 45.688 24.922 1 95.62 834 ALA A CA 1
ATOM 6552 C C . ALA A 1 834 ? -29 44.375 25.484 1 95.62 834 ALA A C 1
ATOM 6554 O O . ALA A 1 834 ? -28.766 44.25 26.688 1 95.62 834 ALA A O 1
ATOM 6555 N N . ASP A 1 835 ? -28.844 43.438 24.656 1 96.5 835 ASP A N 1
ATOM 6556 C CA . ASP A 1 835 ? -28.328 42.156 25.094 1 96.5 835 ASP A CA 1
ATOM 6557 C C . ASP A 1 835 ? -26.859 42.25 25.531 1 96.5 835 ASP A C 1
ATOM 6559 O O . ASP A 1 835 ? -26.469 41.625 26.516 1 96.5 835 ASP A O 1
ATOM 6563 N N . VAL A 1 836 ? -26.078 42.969 24.844 1 96.94 836 VAL A N 1
ATOM 6564 C CA . VAL A 1 836 ? -24.672 43.156 25.156 1 96.94 836 VAL A CA 1
ATOM 6565 C C . VAL A 1 836 ? -24.516 43.969 26.453 1 96.94 836 VAL A C 1
ATOM 6567 O O . VAL A 1 836 ? -23.688 43.625 27.297 1 96.94 836 VAL A O 1
ATOM 6570 N N . GLU A 1 837 ? -25.344 44.969 26.594 1 96.19 837 GLU A N 1
ATOM 6571 C CA . GLU A 1 837 ? -25.312 45.75 27.828 1 96.19 837 GLU A CA 1
ATOM 6572 C C . GLU A 1 837 ? -25.719 44.906 29.031 1 96.19 837 GLU A C 1
ATOM 6574 O O . GLU A 1 837 ? -25.141 45.062 30.125 1 96.19 837 GLU A O 1
ATOM 6579 N N . ARG A 1 838 ? -26.594 44.125 28.75 1 95.88 838 ARG A N 1
ATOM 6580 C CA . ARG A 1 838 ? -27.062 43.25 29.828 1 95.88 838 ARG A CA 1
ATOM 6581 C C . ARG A 1 838 ? -25.938 42.344 30.328 1 95.88 838 ARG A C 1
ATOM 6583 O O . ARG A 1 838 ? -25.766 42.156 31.531 1 95.88 838 ARG A O 1
ATOM 6590 N N . VAL A 1 839 ? -25.188 41.781 29.438 1 96.31 839 VAL A N 1
ATOM 6591 C CA . VAL A 1 839 ? -24.141 40.844 29.844 1 96.31 839 VAL A CA 1
ATOM 6592 C C . VAL A 1 839 ? -22.984 41.625 30.469 1 96.31 839 VAL A C 1
ATOM 6594 O O . VAL A 1 839 ? -22.234 41.094 31.297 1 96.31 839 VAL A O 1
ATOM 6597 N N . VAL A 1 840 ? -22.75 42.812 30.047 1 96.69 840 VAL A N 1
ATOM 6598 C CA . VAL A 1 840 ? -21.75 43.656 30.688 1 96.69 840 VAL A CA 1
ATOM 6599 C C . VAL A 1 840 ? -22.125 43.875 32.156 1 96.69 840 VAL A C 1
ATOM 6601 O O . VAL A 1 840 ? -21.297 43.719 33.062 1 96.69 840 VAL A O 1
ATOM 6604 N N . ASP A 1 841 ? -23.359 44.219 32.375 1 95.69 841 ASP A N 1
ATOM 6605 C CA . ASP A 1 841 ? -23.844 44.5 33.719 1 95.69 841 ASP A CA 1
ATOM 6606 C C . ASP A 1 841 ? -23.828 43.25 34.594 1 95.69 841 ASP A C 1
ATOM 6608 O O . ASP A 1 841 ? -23.547 43.312 35.781 1 95.69 841 ASP A O 1
ATOM 6612 N N . ALA A 1 842 ? -24.047 42.25 33.938 1 95.38 842 ALA A N 1
ATOM 6613 C CA . ALA A 1 842 ? -24.203 41.031 34.688 1 95.38 842 ALA A CA 1
ATOM 6614 C C . ALA A 1 842 ? -22.859 40.438 35.062 1 95.38 842 ALA A C 1
ATOM 6616 O O . ALA A 1 842 ? -22.703 39.812 36.125 1 95.38 842 ALA A O 1
ATOM 6617 N N . TYR A 1 843 ? -21.875 40.594 34.156 1 95.5 843 TYR A N 1
ATOM 6618 C CA . TYR A 1 843 ? -20.719 39.719 34.344 1 95.5 843 TYR A CA 1
ATOM 6619 C C . TYR A 1 843 ? -19.438 40.531 34.5 1 95.5 843 TYR A C 1
ATOM 6621 O O . TYR A 1 843 ? -18.469 40.094 35.094 1 95.5 843 TYR A O 1
ATOM 6629 N N . LEU A 1 844 ? -19.297 41.719 33.906 1 96.31 844 LEU A N 1
ATOM 6630 C CA . LEU A 1 844 ? -18.047 42.469 33.906 1 96.31 844 LEU A CA 1
ATOM 6631 C C . LEU A 1 844 ? -18.016 43.469 35.031 1 96.31 844 LEU A C 1
ATOM 6633 O O . LEU A 1 844 ? -18.109 44.688 34.812 1 96.31 844 LEU A O 1
ATOM 6637 N N . ASP A 1 845 ? -17.766 42.969 36.188 1 94.75 845 ASP A N 1
ATOM 6638 C CA . ASP A 1 845 ? -17.656 43.812 37.406 1 94.75 845 ASP A CA 1
ATOM 6639 C C . ASP A 1 845 ? -16.203 43.875 37.844 1 94.75 845 ASP A C 1
ATOM 6641 O O . ASP A 1 845 ? -15.633 42.906 38.344 1 94.75 845 ASP A O 1
ATOM 6645 N N . PRO A 1 846 ? -15.625 45.062 37.719 1 94.94 846 PRO A N 1
ATOM 6646 C CA . PRO A 1 846 ? -14.227 45.219 38.156 1 94.94 846 PRO A CA 1
ATOM 6647 C C . PRO A 1 846 ? -14.008 44.875 39.625 1 94.94 846 PRO A C 1
ATOM 6649 O O . PRO A 1 846 ? -12.891 44.562 40.031 1 94.94 846 PRO A O 1
ATOM 6652 N N . GLU A 1 847 ? -15.047 44.875 40.438 1 94.25 847 GLU A N 1
ATOM 6653 C CA . GLU A 1 847 ? -14.93 44.562 41.875 1 94.25 847 GLU A CA 1
ATOM 6654 C C . GLU A 1 847 ? -14.898 43.062 42.094 1 94.25 847 GLU A C 1
ATOM 6656 O O . GLU A 1 847 ? -14.609 42.594 43.188 1 94.25 847 GLU A O 1
ATOM 6661 N N . ARG A 1 848 ? -15.125 42.344 41.062 1 95.06 848 ARG A N 1
ATOM 6662 C CA . ARG A 1 848 ? -15.109 40.906 41.156 1 95.06 848 ARG A CA 1
ATOM 6663 C C . ARG A 1 848 ? -14.258 40.312 40.031 1 95.06 848 ARG A C 1
ATOM 6665 O O . ARG A 1 848 ? -14.68 39.344 39.344 1 95.06 848 ARG A O 1
ATOM 6672 N N . MET A 1 849 ? -13.164 40.844 39.75 1 95.94 849 MET A N 1
ATOM 6673 C CA . MET A 1 849 ? -12.281 40.344 38.719 1 95.94 849 MET A CA 1
ATOM 6674 C C . MET A 1 849 ? -10.992 39.781 39.312 1 95.94 849 MET A C 1
ATOM 6676 O O . MET A 1 849 ? -10.656 40.125 40.469 1 95.94 849 MET A O 1
ATOM 6680 N N . LEU A 1 850 ? -10.336 38.938 38.625 1 96.44 850 LEU A N 1
ATOM 6681 C CA . LEU A 1 850 ? -8.992 38.5 38.969 1 96.44 850 LEU A CA 1
ATOM 6682 C C . LEU A 1 850 ? -7.961 39.062 38 1 96.44 850 LEU A C 1
ATOM 6684 O O . LEU A 1 850 ? -8.141 39 36.781 1 96.44 850 LEU A O 1
ATOM 6688 N N . VAL A 1 851 ? -6.895 39.719 38.562 1 97.06 851 VAL A N 1
ATOM 6689 C CA . VAL A 1 851 ? -5.809 40.25 37.781 1 97.06 851 VAL A CA 1
ATOM 6690 C C . VAL A 1 851 ? -4.531 39.438 38 1 97.06 851 VAL A C 1
ATOM 6692 O O . VAL A 1 851 ? -4.047 39.344 39.125 1 97.06 851 VAL A O 1
ATOM 6695 N N . SER A 1 852 ? -4.09 38.844 36.906 1 96.62 852 SER A N 1
ATOM 6696 C CA . SER A 1 852 ? -2.836 38.125 36.938 1 96.62 852 SER A CA 1
ATOM 6697 C C . SER A 1 852 ? -1.732 38.875 36.219 1 96.62 852 SER A C 1
ATOM 6699 O O . SER A 1 852 ? -1.898 39.25 35.031 1 96.62 852 SER A O 1
ATOM 6701 N N . ILE A 1 853 ? -0.55 39.094 36.875 1 96.31 853 ILE A N 1
ATOM 6702 C CA . ILE A 1 853 ? 0.554 39.844 36.281 1 96.31 853 ILE A CA 1
ATOM 6703 C C . ILE A 1 853 ? 1.846 39.031 36.406 1 96.31 853 ILE A C 1
ATOM 6705 O O . ILE A 1 853 ? 2.172 38.531 37.469 1 96.31 853 ILE A O 1
ATOM 6709 N N . VAL A 1 854 ? 2.525 38.875 35.344 1 94.25 854 VAL A N 1
ATOM 6710 C CA . VAL A 1 854 ? 3.887 38.375 35.312 1 94.25 854 VAL A CA 1
ATOM 6711 C C . VAL A 1 854 ? 4.84 39.438 34.781 1 94.25 854 VAL A C 1
ATOM 6713 O O . VAL A 1 854 ? 4.633 39.969 33.688 1 94.25 854 VAL A O 1
ATOM 6716 N N . LYS A 1 855 ? 5.875 39.719 35.469 1 92.88 855 LYS A N 1
ATOM 6717 C CA . LYS A 1 855 ? 6.754 40.844 35.156 1 92.88 855 LYS A CA 1
ATOM 6718 C C . LYS A 1 855 ? 8.211 40.5 35.469 1 92.88 855 LYS A C 1
ATOM 6720 O O . LYS A 1 855 ? 8.484 39.562 36.219 1 92.88 855 LYS A O 1
ATOM 6725 N N . PRO A 1 856 ? 9.141 41.375 34.875 1 89.5 856 PRO A N 1
ATOM 6726 C CA . PRO A 1 856 ? 10.539 41.188 35.281 1 89.5 856 PRO A CA 1
ATOM 6727 C C . PRO A 1 856 ? 10.789 41.531 36.75 1 89.5 856 PRO A C 1
ATOM 6729 O O . PRO A 1 856 ? 10.102 42.406 37.312 1 89.5 856 PRO A O 1
ATOM 6732 N N . GLU A 1 857 ? 11.844 40.906 37.281 1 87.19 857 GLU A N 1
ATOM 6733 C CA . GLU A 1 857 ? 12.156 41.062 38.719 1 87.19 857 GLU A CA 1
ATOM 6734 C C . GLU A 1 857 ? 12.492 42.531 39.031 1 87.19 857 GLU A C 1
ATOM 6736 O O . GLU A 1 857 ? 12.219 43 40.156 1 87.19 857 GLU A O 1
ATOM 6741 N N . ALA A 1 858 ? 12.992 43.156 38.125 1 85.25 858 ALA A N 1
ATOM 6742 C CA . ALA A 1 858 ? 13.445 44.531 38.344 1 85.25 858 ALA A CA 1
ATOM 6743 C C . ALA A 1 858 ? 12.266 45.469 38.531 1 85.25 858 ALA A C 1
ATOM 6745 O O . ALA A 1 858 ? 12.414 46.562 39.125 1 85.25 858 ALA A O 1
ATOM 6746 N N . CYS A 1 859 ? 11.125 45.094 38.125 1 87.19 859 CYS A N 1
ATOM 6747 C CA . CYS A 1 859 ? 9.953 45.969 38.188 1 87.19 859 CYS A CA 1
ATOM 6748 C C . CYS A 1 859 ? 9.094 45.625 39.406 1 87.19 859 CYS A C 1
ATOM 6750 O O . CYS A 1 859 ? 8.859 44.469 39.688 1 87.19 859 CYS A O 1
ATOM 6752 N N . GLU A 1 860 ? 8.656 46.656 40.156 1 86.75 860 GLU A N 1
ATOM 6753 C CA . GLU A 1 860 ? 7.82 46.438 41.312 1 86.75 860 GLU A CA 1
ATOM 6754 C C . GLU A 1 860 ? 6.367 46.781 41.031 1 86.75 860 GLU A C 1
ATOM 6756 O O . GLU A 1 860 ? 6.09 47.781 40.344 1 86.75 860 GLU A O 1
ATOM 6761 N N . VAL A 1 861 ? 5.473 45.969 41.406 1 88.81 861 VAL A N 1
ATOM 6762 C CA . VAL A 1 861 ? 4.035 46.219 41.375 1 88.81 861 VAL A CA 1
ATOM 6763 C C . VAL A 1 861 ? 3.5 46.469 42.781 1 88.81 861 VAL A C 1
ATOM 6765 O O . VAL A 1 861 ? 3.676 45.625 43.656 1 88.81 861 VAL A O 1
ATOM 6768 N N . PRO A 1 862 ? 2.855 47.531 43 1 88.56 862 PRO A N 1
ATOM 6769 C CA . PRO A 1 862 ? 2.35 47.844 44.312 1 88.56 862 PRO A CA 1
ATOM 6770 C C . PRO A 1 862 ? 1.27 46.875 44.781 1 88.56 862 PRO A C 1
ATOM 6772 O O . PRO A 1 862 ? 0.412 46.469 44 1 88.56 862 PRO A O 1
ATOM 6775 N N . ASP A 1 863 ? 1.289 46.5 46.062 1 85.12 863 ASP A N 1
ATOM 6776 C CA . ASP A 1 863 ? 0.321 45.562 46.625 1 85.12 863 ASP A CA 1
ATOM 6777 C C . ASP A 1 863 ? -1.087 46.156 46.625 1 85.12 863 ASP A C 1
ATOM 6779 O O . ASP A 1 863 ? -2.076 45.438 46.562 1 85.12 863 ASP A O 1
ATOM 6783 N N . ASP A 1 864 ? -1.092 47.469 46.625 1 88.19 864 ASP A N 1
ATOM 6784 C CA . ASP A 1 864 ? -2.395 48.125 46.656 1 88.19 864 ASP A CA 1
ATOM 6785 C C . ASP A 1 864 ? -2.814 48.594 45.281 1 88.19 864 ASP A C 1
ATOM 6787 O O . ASP A 1 864 ? -3.578 49.562 45.125 1 88.19 864 ASP A O 1
ATOM 6791 N N . LEU A 1 865 ? -2.293 47.938 44.25 1 91.25 865 LEU A N 1
ATOM 6792 C CA . LEU A 1 865 ? -2.574 48.344 42.875 1 91.25 865 LEU A CA 1
ATOM 6793 C C . LEU A 1 865 ? -4.074 48.344 42.594 1 91.25 865 LEU A C 1
ATOM 6795 O O . LEU A 1 865 ? -4.609 49.312 42.062 1 91.25 865 LEU A O 1
ATOM 6799 N N . LEU A 1 866 ? -4.805 47.344 43.031 1 92 866 LEU A N 1
ATOM 6800 C CA . LEU A 1 866 ? -6.227 47.219 42.719 1 92 866 LEU A CA 1
ATOM 6801 C C . LEU A 1 866 ? -7.031 48.25 43.469 1 92 866 LEU A C 1
ATOM 6803 O O . LEU A 1 866 ? -7.98 48.844 42.938 1 92 866 LEU A O 1
ATOM 6807 N N . THR A 1 867 ? -6.668 48.438 44.75 1 89.56 867 THR A N 1
ATOM 6808 C CA . THR A 1 867 ? -7.363 49.438 45.531 1 89.56 867 THR A CA 1
ATOM 6809 C C . THR A 1 867 ? -7.191 50.812 44.906 1 89.56 867 THR A C 1
ATOM 6811 O O . THR A 1 867 ? -8.141 51.594 44.844 1 89.56 867 THR A O 1
ATOM 6814 N N . ARG A 1 868 ? -6.094 51.031 44.375 1 90.06 868 ARG A N 1
ATOM 6815 C CA . ARG A 1 868 ? -5.801 52.312 43.75 1 90.06 868 ARG A CA 1
ATOM 6816 C C . ARG A 1 868 ? -6.598 52.5 42.438 1 90.06 868 ARG A C 1
ATOM 6818 O O . ARG A 1 868 ? -7.156 53.562 42.188 1 90.06 868 ARG A O 1
ATOM 6825 N N . VAL A 1 869 ? -6.641 51.438 41.719 1 90 869 VAL A N 1
ATOM 6826 C CA . VAL A 1 869 ? -7.254 51.5 40.406 1 90 869 VAL A CA 1
ATOM 6827 C C . VAL A 1 869 ? -8.773 51.531 40.531 1 90 869 VAL A C 1
ATOM 6829 O O . VAL A 1 869 ? -9.469 52.156 39.719 1 90 869 VAL A O 1
ATOM 6832 N N . LEU A 1 870 ? -9.312 50.906 41.531 1 89.56 870 LEU A N 1
ATOM 6833 C CA . LEU A 1 870 ? -10.758 50.781 41.688 1 89.56 870 LEU A CA 1
ATOM 6834 C C . LEU A 1 870 ? -11.32 52.031 42.406 1 89.56 870 LEU A C 1
ATOM 6836 O O . LEU A 1 870 ? -12.508 52.344 42.25 1 89.56 870 LEU A O 1
ATOM 6840 N N . GLU A 1 871 ? -10.516 52.75 43.25 1 81.12 871 GLU A N 1
ATOM 6841 C CA . GLU A 1 871 ? -10.961 53.969 43.938 1 81.12 871 GLU A CA 1
ATOM 6842 C C . GLU A 1 871 ? -10.953 55.188 43 1 81.12 871 GLU A C 1
ATOM 6844 O O . GLU A 1 871 ? -11.703 56.125 43.188 1 81.12 871 GLU A O 1
ATOM 6849 N N . GLU A 1 872 ? -10.266 55.125 42.062 1 67.44 872 GLU A N 1
ATOM 6850 C CA . GLU A 1 872 ? -10.25 56.219 41.125 1 67.44 872 GLU A CA 1
ATOM 6851 C C . GLU A 1 872 ? -11.406 56.125 40.125 1 67.44 872 GLU A C 1
ATOM 6853 O O . GLU A 1 872 ? -11.727 55.062 39.625 1 67.44 872 GLU A O 1
ATOM 6858 N N . MET B 1 1 ? -6.184 23.859 -12.453 1 67.5 1 MET B N 1
ATOM 6859 C CA . MET B 1 1 ? -7.035 24.953 -12.023 1 67.5 1 MET B CA 1
ATOM 6860 C C . MET B 1 1 ? -7.25 25.953 -13.164 1 67.5 1 MET B C 1
ATOM 6862 O O . MET B 1 1 ? -6.305 26.297 -13.867 1 67.5 1 MET B O 1
ATOM 6866 N N . GLU B 1 2 ? -8.438 26.266 -13.438 1 80.94 2 GLU B N 1
ATOM 6867 C CA . GLU B 1 2 ? -8.727 27.266 -14.453 1 80.94 2 GLU B CA 1
ATOM 6868 C C . GLU B 1 2 ? -8.391 28.672 -13.953 1 80.94 2 GLU B C 1
ATOM 6870 O O . GLU B 1 2 ? -8.977 29.156 -12.984 1 80.94 2 GLU B O 1
ATOM 6875 N N . LEU B 1 3 ? -7.262 29.281 -14.453 1 90.56 3 LEU B N 1
ATOM 6876 C CA . LEU B 1 3 ? -6.777 30.594 -14.031 1 90.56 3 LEU B CA 1
ATOM 6877 C C . LEU B 1 3 ? -6.871 31.594 -15.164 1 90.56 3 LEU B C 1
ATOM 6879 O O . LEU B 1 3 ? -6.359 31.359 -16.266 1 90.56 3 LEU B O 1
ATOM 6883 N N . THR B 1 4 ? -7.719 32.625 -14.969 1 93.62 4 THR B N 1
ATOM 6884 C CA . THR B 1 4 ? -7.75 33.75 -15.914 1 93.62 4 THR B CA 1
ATOM 6885 C C . THR B 1 4 ? -6.637 34.75 -15.609 1 93.62 4 THR B C 1
ATOM 6887 O O . THR B 1 4 ? -6.551 35.25 -14.492 1 93.62 4 THR B O 1
ATOM 6890 N N . ARG B 1 5 ? -5.754 35.031 -16.594 1 93.06 5 ARG B N 1
ATOM 6891 C CA . ARG B 1 5 ? -4.633 35.938 -16.422 1 93.06 5 ARG B CA 1
ATOM 6892 C C . ARG B 1 5 ? -4.648 37.031 -17.484 1 93.06 5 ARG B C 1
ATOM 6894 O O . ARG B 1 5 ? -4.84 36.75 -18.656 1 93.06 5 ARG B O 1
ATOM 6901 N N . TYR B 1 6 ? -4.473 38.281 -16.969 1 94.62 6 TYR B N 1
ATOM 6902 C CA . TYR B 1 6 ? -4.316 39.406 -17.891 1 94.62 6 TYR B CA 1
ATOM 6903 C C . TYR B 1 6 ? -3.561 40.531 -17.234 1 94.62 6 TYR B C 1
ATOM 6905 O O . TYR B 1 6 ? -3.199 40.469 -16.047 1 94.62 6 TYR B O 1
ATOM 6913 N N . GLU B 1 7 ? -3.156 41.562 -18.016 1 95.06 7 GLU B N 1
ATOM 6914 C CA . GLU B 1 7 ? -2.439 42.719 -17.547 1 95.06 7 GLU B CA 1
ATOM 6915 C C . GLU B 1 7 ? -3.234 44 -17.812 1 95.06 7 GLU B C 1
ATOM 6917 O O . GLU B 1 7 ? -3.824 44.156 -18.875 1 95.06 7 GLU B O 1
ATOM 6922 N N . LEU B 1 8 ? -3.291 44.781 -16.797 1 96.25 8 LEU B N 1
ATOM 6923 C CA . LEU B 1 8 ? -3.934 46.094 -16.984 1 96.25 8 LEU B CA 1
ATOM 6924 C C . LEU B 1 8 ? -3.078 47 -17.859 1 96.25 8 LEU B C 1
ATOM 6926 O O . LEU B 1 8 ? -1.888 46.719 -18.047 1 96.25 8 LEU B O 1
ATOM 6930 N N . ASP B 1 9 ? -3.625 48.062 -18.312 1 93.75 9 ASP B N 1
ATOM 6931 C CA . ASP B 1 9 ? -2.904 49.031 -19.172 1 93.75 9 ASP B CA 1
ATOM 6932 C C . ASP B 1 9 ? -1.719 49.625 -18.438 1 93.75 9 ASP B C 1
ATOM 6934 O O . ASP B 1 9 ? -0.697 49.938 -19.047 1 93.75 9 ASP B O 1
ATOM 6938 N N . ASN B 1 10 ? -1.821 49.656 -17.188 1 94.56 10 ASN B N 1
ATOM 6939 C CA . ASN B 1 10 ? -0.753 50.281 -16.406 1 94.56 10 ASN B CA 1
ATOM 6940 C C . ASN B 1 10 ? 0.331 49.25 -16.062 1 94.56 10 ASN B C 1
ATOM 6942 O O . ASN B 1 10 ? 1.306 49.594 -15.375 1 94.56 10 ASN B O 1
ATOM 6946 N N . GLY B 1 11 ? 0.137 48.031 -16.438 1 93.44 11 GLY B N 1
ATOM 6947 C CA . GLY B 1 11 ? 1.188 47.062 -16.297 1 93.44 11 GLY B CA 1
ATOM 6948 C C . GLY B 1 11 ? 0.955 46.125 -15.125 1 93.44 11 GLY B C 1
ATOM 6949 O O . GLY B 1 11 ? 1.689 45.125 -14.953 1 93.44 11 GLY B O 1
ATOM 6950 N N . MET B 1 12 ? -0.084 46.281 -14.344 1 95.56 12 MET B N 1
ATOM 6951 C CA . MET B 1 12 ? -0.367 45.438 -13.203 1 95.56 12 MET B CA 1
ATOM 6952 C C . MET B 1 12 ? -0.883 44.062 -13.672 1 95.56 12 MET B C 1
ATOM 6954 O O . MET B 1 12 ? -1.736 44 -14.562 1 95.56 12 MET B O 1
ATOM 6958 N N . LYS B 1 13 ? -0.308 43.031 -13.164 1 95.94 13 LYS B N 1
ATOM 6959 C CA . LYS B 1 13 ? -0.77 41.688 -13.484 1 95.94 13 LYS B CA 1
ATOM 6960 C C . LYS B 1 13 ? -1.998 41.312 -12.656 1 95.94 13 LYS B C 1
ATOM 6962 O O . LYS B 1 13 ? -2.082 41.656 -11.477 1 95.94 13 LYS B O 1
ATOM 6967 N N . VAL B 1 14 ? -2.967 40.688 -13.273 1 97.38 14 VAL B N 1
ATOM 6968 C CA . VAL B 1 14 ? -4.195 40.281 -12.594 1 97.38 14 VAL B CA 1
ATOM 6969 C C . VAL B 1 14 ? -4.461 38.812 -12.836 1 97.38 14 VAL B C 1
ATOM 6971 O O . VAL B 1 14 ? -4.438 38.344 -13.977 1 97.38 14 VAL B O 1
ATOM 6974 N N . LEU B 1 15 ? -4.59 38.062 -11.773 1 97.38 15 LEU B N 1
ATOM 6975 C CA . LEU B 1 15 ? -4.895 36.625 -11.805 1 97.38 15 LEU B CA 1
ATOM 6976 C C . LEU B 1 15 ? -6.227 36.344 -11.117 1 97.38 15 LEU B C 1
ATOM 6978 O O . LEU B 1 15 ? -6.414 36.688 -9.953 1 97.38 15 LEU B O 1
ATOM 6982 N N . LEU B 1 16 ? -7.184 35.688 -11.82 1 97 16 LEU B N 1
ATOM 6983 C CA . LEU B 1 16 ? -8.523 35.406 -11.297 1 97 16 LEU B CA 1
ATOM 6984 C C . LEU B 1 16 ? -8.812 33.906 -11.344 1 97 16 LEU B C 1
ATOM 6986 O O . LEU B 1 16 ? -8.508 33.25 -12.328 1 97 16 LEU B O 1
ATOM 6990 N N . HIS B 1 17 ? -9.297 33.375 -10.203 1 94 17 HIS B N 1
ATOM 6991 C CA . HIS B 1 17 ? -9.766 32 -10.148 1 94 17 HIS B CA 1
ATOM 6992 C C . HIS B 1 17 ? -11.094 31.906 -9.406 1 94 17 HIS B C 1
ATOM 6994 O O . HIS B 1 17 ? -11.195 32.312 -8.25 1 94 17 HIS B O 1
ATOM 7000 N N . ARG B 1 18 ? -12.117 31.375 -10.086 1 92.88 18 ARG B N 1
ATOM 7001 C CA . ARG B 1 18 ? -13.422 31.203 -9.453 1 92.88 18 ARG B CA 1
ATOM 7002 C C . ARG B 1 18 ? -13.477 29.906 -8.656 1 92.88 18 ARG B C 1
ATOM 7004 O O . ARG B 1 18 ? -13.156 28.828 -9.172 1 92.88 18 ARG B O 1
ATOM 7011 N N . ALA B 1 19 ? -13.789 30.031 -7.406 1 86.62 19 ALA B N 1
ATOM 7012 C CA . ALA B 1 19 ? -14.008 28.906 -6.504 1 86.62 19 ALA B CA 1
ATOM 7013 C C . ALA B 1 19 ? -15.328 29.062 -5.746 1 86.62 19 ALA B C 1
ATOM 7015 O O . ALA B 1 19 ? -15.406 29.812 -4.77 1 86.62 19 ALA B O 1
ATOM 7016 N N . ALA B 1 20 ? -16.344 28.25 -6.047 1 79.62 20 ALA B N 1
ATOM 7017 C CA . ALA B 1 20 ? -17.688 28.5 -5.535 1 79.62 20 ALA B CA 1
ATOM 7018 C C . ALA B 1 20 ? -18.031 27.516 -4.418 1 79.62 20 ALA B C 1
ATOM 7020 O O . ALA B 1 20 ? -19.188 27.391 -4.027 1 79.62 20 ALA B O 1
ATOM 7021 N N . ALA B 1 21 ? -17.047 26.859 -3.906 1 73.56 21 ALA B N 1
ATOM 7022 C CA . ALA B 1 21 ? -17.312 25.891 -2.854 1 73.56 21 ALA B CA 1
ATOM 7023 C C . ALA B 1 21 ? -17.797 26.578 -1.58 1 73.56 21 ALA B C 1
ATOM 7025 O O . ALA B 1 21 ? -18.578 26 -0.815 1 73.56 21 ALA B O 1
ATOM 7026 N N . ALA B 1 22 ? -17.328 27.766 -1.262 1 78.12 22 ALA B N 1
ATOM 7027 C CA . ALA B 1 22 ? -17.75 28.578 -0.129 1 78.12 22 ALA B CA 1
ATOM 7028 C C . ALA B 1 22 ? -18 30.016 -0.562 1 78.12 22 ALA B C 1
ATOM 7030 O O . ALA B 1 22 ? -17.375 30.516 -1.499 1 78.12 22 ALA B O 1
ATOM 7031 N N . PRO B 1 23 ? -18.938 30.562 0.104 1 85.75 23 PRO B N 1
ATOM 7032 C CA . PRO B 1 23 ? -19.234 31.953 -0.243 1 85.75 23 PRO B CA 1
ATOM 7033 C C . PRO B 1 23 ? -18.203 32.938 0.318 1 85.75 23 PRO B C 1
ATOM 7035 O O . PRO B 1 23 ? -18.547 33.844 1.066 1 85.75 23 PRO B O 1
ATOM 7038 N N . VAL B 1 24 ? -16.922 32.688 0.046 1 90.12 24 VAL B N 1
ATOM 7039 C CA . VAL B 1 24 ? -15.797 33.469 0.542 1 90.12 24 VAL B CA 1
ATOM 7040 C C . VAL B 1 24 ? -14.922 33.906 -0.629 1 90.12 24 VAL B C 1
ATOM 7042 O O . VAL B 1 24 ? -14.883 33.25 -1.668 1 90.12 24 VAL B O 1
ATOM 7045 N N . VAL B 1 25 ? -14.336 35.031 -0.52 1 93.5 25 VAL B N 1
ATOM 7046 C CA . VAL B 1 25 ? -13.414 35.562 -1.533 1 93.5 25 VAL B CA 1
ATOM 7047 C C . VAL B 1 25 ? -12.117 36.031 -0.87 1 93.5 25 VAL B C 1
ATOM 7049 O O . VAL B 1 25 ? -12.141 36.594 0.226 1 93.5 25 VAL B O 1
ATOM 7052 N N . ALA B 1 26 ? -11.039 35.75 -1.49 1 95.38 26 ALA B N 1
ATOM 7053 C CA . ALA B 1 26 ? -9.719 36.219 -1.075 1 95.38 26 ALA B CA 1
ATOM 7054 C C . ALA B 1 26 ? -9.141 37.188 -2.098 1 95.38 26 ALA B C 1
ATOM 7056 O O . ALA B 1 26 ? -9.125 36.906 -3.297 1 95.38 26 ALA B O 1
ATOM 7057 N N . CYS B 1 27 ? -8.766 38.344 -1.639 1 96.5 27 CYS B N 1
ATOM 7058 C CA . CYS B 1 27 ? -8.109 39.375 -2.451 1 96.5 27 CYS B CA 1
ATOM 7059 C C . CYS B 1 27 ? -6.688 39.625 -1.963 1 96.5 27 CYS B C 1
ATOM 7061 O O . CYS B 1 27 ? -6.484 40.094 -0.84 1 96.5 27 CYS B O 1
ATOM 7063 N N . ASN B 1 28 ? -5.723 39.344 -2.828 1 97.5 28 ASN B N 1
ATOM 7064 C CA . ASN B 1 28 ? -4.32 39.531 -2.477 1 97.5 28 ASN B CA 1
ATOM 7065 C C . ASN B 1 28 ? -3.633 40.5 -3.428 1 97.5 28 ASN B C 1
ATOM 7067 O O . ASN B 1 28 ? -3.764 40.406 -4.645 1 97.5 28 ASN B O 1
ATOM 7071 N N . VAL B 1 29 ? -2.961 41.438 -2.932 1 97.5 29 VAL B N 1
ATOM 7072 C CA . VAL B 1 29 ? -2.068 42.281 -3.719 1 97.5 29 VAL B CA 1
ATOM 7073 C C . VAL B 1 29 ? -0.617 41.969 -3.35 1 97.5 29 VAL B C 1
ATOM 7075 O O . VAL B 1 29 ? -0.199 42.219 -2.213 1 97.5 29 VAL B O 1
ATOM 7078 N N . TRP B 1 30 ? 0.032 41.469 -4.324 1 97.5 30 TRP B N 1
ATOM 7079 C CA . TRP B 1 30 ? 1.441 41.156 -4.129 1 97.5 30 TRP B CA 1
ATOM 7080 C C . TRP B 1 30 ? 2.334 42.25 -4.691 1 97.5 30 TRP B C 1
ATOM 7082 O O . TRP B 1 30 ? 2.145 42.688 -5.828 1 97.5 30 TRP B O 1
ATOM 7092 N N . VAL B 1 31 ? 3.266 42.688 -3.924 1 96.44 31 VAL B N 1
ATOM 7093 C CA . VAL B 1 31 ? 4.273 43.656 -4.348 1 96.44 31 VAL B CA 1
ATOM 7094 C C . VAL B 1 31 ? 5.648 43 -4.383 1 96.44 31 VAL B C 1
ATOM 7096 O O . VAL B 1 31 ? 6.074 42.406 -3.395 1 96.44 31 VAL B O 1
ATOM 7099 N N . GLY B 1 32 ? 6.289 43.094 -5.516 1 94.75 32 GLY B N 1
ATOM 7100 C CA . GLY B 1 32 ? 7.574 42.438 -5.711 1 94.75 32 GLY B CA 1
ATOM 7101 C C . GLY B 1 32 ? 8.711 43.125 -4.973 1 94.75 32 GLY B C 1
ATOM 7102 O O . GLY B 1 32 ? 9.758 43.406 -5.559 1 94.75 32 GLY B O 1
ATOM 7103 N N . VAL B 1 33 ? 8.484 43.469 -3.713 1 95 33 VAL B N 1
ATOM 7104 C CA . VAL B 1 33 ? 9.523 44.094 -2.896 1 95 33 VAL B CA 1
ATOM 7105 C C . VAL B 1 33 ? 9.523 43.469 -1.501 1 95 33 VAL B C 1
ATOM 7107 O O . VAL B 1 33 ? 8.461 43.25 -0.91 1 95 33 VAL B O 1
ATOM 7110 N N . GLY B 1 34 ? 10.656 43.062 -1.069 1 95.44 34 GLY B N 1
ATOM 7111 C CA . GLY B 1 34 ? 10.891 42.562 0.279 1 95.44 34 GLY B CA 1
ATOM 7112 C C . GLY B 1 34 ? 12.18 43.062 0.885 1 95.44 34 GLY B C 1
ATOM 7113 O O . GLY B 1 34 ? 12.742 44.062 0.414 1 95.44 34 GLY B O 1
ATOM 7114 N N . SER B 1 35 ? 12.641 42.469 1.948 1 95.94 35 SER B N 1
ATOM 7115 C CA . SER B 1 35 ? 13.828 42.969 2.648 1 95.94 35 SER B CA 1
ATOM 7116 C C . SER B 1 35 ? 15.07 42.812 1.777 1 95.94 35 SER B C 1
ATOM 7118 O O . SER B 1 35 ? 16.031 43.562 1.946 1 95.94 35 SER B O 1
ATOM 7120 N N . ALA B 1 36 ? 15.039 41.875 0.83 1 95.38 36 ALA B N 1
ATOM 7121 C CA . ALA B 1 36 ? 16.203 41.656 -0.026 1 95.38 36 ALA B CA 1
ATOM 7122 C C . ALA B 1 36 ? 16.359 42.781 -1.05 1 95.38 36 ALA B C 1
ATOM 7124 O O . ALA B 1 36 ? 17.422 42.906 -1.676 1 95.38 36 ALA B O 1
ATOM 7125 N N . ASP B 1 37 ? 15.375 43.562 -1.229 1 95.06 37 ASP B N 1
ATOM 7126 C CA . ASP B 1 37 ? 15.391 44.656 -2.209 1 95.06 37 ASP B CA 1
ATOM 7127 C C . ASP B 1 37 ? 15.773 46 -1.559 1 95.06 37 ASP B C 1
ATOM 7129 O O . ASP B 1 37 ? 15.891 47 -2.24 1 95.06 37 ASP B O 1
ATOM 7133 N N . GLU B 1 38 ? 16 46 -0.293 1 95 38 GLU B N 1
ATOM 7134 C CA . GLU B 1 38 ? 16.359 47.188 0.46 1 95 38 GLU B CA 1
ATOM 7135 C C . GLU B 1 38 ? 17.844 47.531 0.293 1 95 38 GLU B C 1
ATOM 7137 O O . GLU B 1 38 ? 18.672 46.625 0.188 1 95 38 GLU B O 1
ATOM 7142 N N . GLU B 1 39 ? 18.094 48.812 0.329 1 90.38 39 GLU B N 1
ATOM 7143 C CA . GLU B 1 39 ? 19.469 49.25 0.535 1 90.38 39 GLU B CA 1
ATOM 7144 C C . GLU B 1 39 ? 19.859 49.125 2.004 1 90.38 39 GLU B C 1
ATOM 7146 O O . GLU B 1 39 ? 19 49.062 2.883 1 90.38 39 GLU B O 1
ATOM 7151 N N . PRO B 1 40 ? 21.156 49.094 2.27 1 86.38 40 PRO B N 1
ATOM 7152 C CA . PRO B 1 40 ? 21.578 48.938 3.658 1 86.38 40 PRO B CA 1
ATOM 7153 C C . PRO B 1 40 ? 20.969 49.938 4.602 1 86.38 40 PRO B C 1
ATOM 7155 O O . PRO B 1 40 ? 20.594 49.625 5.727 1 86.38 40 PRO B O 1
ATOM 7158 N N . GLU B 1 41 ? 20.781 51.125 4.102 1 88.12 41 GLU B N 1
ATOM 7159 C CA . GLU B 1 41 ? 20.234 52.188 4.922 1 88.12 41 GLU B CA 1
ATOM 7160 C C . GLU B 1 41 ? 18.719 52.062 5.043 1 88.12 41 GLU B C 1
ATOM 7162 O O . GLU B 1 41 ? 18.109 52.719 5.895 1 88.12 41 GLU B O 1
ATOM 7167 N N . GLU B 1 42 ? 18.188 51.188 4.23 1 93.25 42 GLU B N 1
ATOM 7168 C CA . GLU B 1 42 ? 16.75 51.031 4.184 1 93.25 42 GLU B CA 1
ATOM 7169 C C . GLU B 1 42 ? 16.312 49.75 4.918 1 93.25 42 GLU B C 1
ATOM 7171 O O . GLU B 1 42 ? 15.156 49.344 4.816 1 93.25 42 GLU B O 1
ATOM 7176 N N . ALA B 1 43 ? 17.219 49.219 5.715 1 93.19 43 ALA B N 1
ATOM 7177 C CA . ALA B 1 43 ? 16.953 47.938 6.34 1 93.19 43 ALA B CA 1
ATOM 7178 C C . ALA B 1 43 ? 15.727 48 7.23 1 93.19 43 ALA B C 1
ATOM 7180 O O . ALA B 1 43 ? 15.703 48.75 8.219 1 93.19 43 ALA B O 1
ATOM 7181 N N . GLY B 1 44 ? 14.656 47.281 6.816 1 95.25 44 GLY B N 1
ATOM 7182 C CA . GLY B 1 44 ? 13.43 47.219 7.594 1 95.25 44 GLY B CA 1
ATOM 7183 C C . GLY B 1 44 ? 12.305 48.031 6.988 1 95.25 44 GLY B C 1
ATOM 7184 O O . GLY B 1 44 ? 11.156 47.938 7.426 1 95.25 44 GLY B O 1
ATOM 7185 N N . LEU B 1 45 ? 12.539 48.75 5.941 1 95.88 45 LEU B N 1
ATOM 7186 C CA . LEU B 1 45 ? 11.555 49.656 5.383 1 95.88 45 LEU B CA 1
ATOM 7187 C C . LEU B 1 45 ? 10.391 48.906 4.758 1 95.88 45 LEU B C 1
ATOM 7189 O O . LEU B 1 45 ? 9.25 49.375 4.793 1 95.88 45 LEU B O 1
ATOM 7193 N N . ALA B 1 46 ? 10.695 47.844 4.07 1 96 46 ALA B N 1
ATOM 7194 C CA . ALA B 1 46 ? 9.609 47.031 3.498 1 96 46 ALA B CA 1
ATOM 7195 C C . ALA B 1 46 ? 8.594 46.656 4.57 1 96 46 ALA B C 1
ATOM 7197 O O . ALA B 1 46 ? 7.387 46.719 4.352 1 96 46 ALA B O 1
ATOM 7198 N N . HIS B 1 47 ? 9.117 46.219 5.711 1 96.19 47 HIS B N 1
ATOM 7199 C CA . HIS B 1 47 ? 8.266 45.844 6.832 1 96.19 47 HIS B CA 1
ATOM 7200 C C . HIS B 1 47 ? 7.52 47.031 7.398 1 96.19 47 HIS B C 1
ATOM 7202 O O . HIS B 1 47 ? 6.363 46.938 7.816 1 96.19 47 HIS B O 1
ATOM 7208 N N . VAL B 1 48 ? 8.164 48.125 7.406 1 95.56 48 VAL B N 1
ATOM 7209 C CA . VAL B 1 48 ? 7.523 49.344 7.887 1 95.56 48 VAL B CA 1
ATOM 7210 C C . VAL B 1 48 ? 6.332 49.688 6.996 1 95.56 48 VAL B C 1
ATOM 7212 O O . VAL B 1 48 ? 5.289 50.125 7.484 1 95.56 48 VAL B O 1
ATOM 7215 N N . HIS B 1 49 ? 6.496 49.562 5.734 1 95.12 49 HIS B N 1
ATOM 7216 C CA . HIS B 1 49 ? 5.406 49.844 4.805 1 95.12 49 HIS B CA 1
ATOM 7217 C C . HIS B 1 49 ? 4.203 48.938 5.078 1 95.12 49 HIS B C 1
ATOM 7219 O O . HIS B 1 49 ? 3.059 49.375 4.938 1 95.12 49 HIS B O 1
ATOM 7225 N N . GLU B 1 50 ? 4.492 47.719 5.359 1 92.94 50 GLU B N 1
ATOM 7226 C CA . GLU B 1 50 ? 3.424 46.781 5.719 1 92.94 50 GLU B CA 1
ATOM 7227 C C . GLU B 1 50 ? 2.561 47.344 6.844 1 92.94 50 GLU B C 1
ATOM 7229 O O . GLU B 1 50 ? 1.332 47.25 6.789 1 92.94 50 GLU B O 1
ATOM 7234 N N . HIS B 1 51 ? 3.219 47.938 7.836 1 89.56 51 HIS B N 1
ATOM 7235 C CA . HIS B 1 51 ? 2.51 48.562 8.961 1 89.56 51 HIS B CA 1
ATOM 7236 C C . HIS B 1 51 ? 1.766 49.812 8.539 1 89.56 51 HIS B C 1
ATOM 7238 O O . HIS B 1 51 ? 0.602 50 8.898 1 89.56 51 HIS B O 1
ATOM 7244 N N . MET B 1 52 ? 2.389 50.594 7.793 1 92.06 52 MET B N 1
ATOM 7245 C CA . MET B 1 52 ? 1.92 51.969 7.527 1 92.06 52 MET B CA 1
ATOM 7246 C C . MET B 1 52 ? 0.743 51.969 6.559 1 92.06 52 MET B C 1
ATOM 7248 O O . MET B 1 52 ? -0.106 52.844 6.598 1 92.06 52 MET B O 1
ATOM 7252 N N . LEU B 1 53 ? 0.656 51 5.754 1 90.56 53 LEU B N 1
ATOM 7253 C CA . LEU B 1 53 ? -0.401 50.969 4.75 1 90.56 53 LEU B CA 1
ATOM 7254 C C . LEU B 1 53 ? -1.766 50.781 5.398 1 90.56 53 LEU B C 1
ATOM 7256 O O . LEU B 1 53 ? -2.799 51.062 4.781 1 90.56 53 LEU B O 1
ATOM 7260 N N . PHE B 1 54 ? -1.771 50.406 6.625 1 85.25 54 PHE B N 1
ATOM 7261 C CA . PHE B 1 54 ? -3.035 50.188 7.316 1 85.25 54 PHE B CA 1
ATOM 7262 C C . PHE B 1 54 ? -3.342 51.344 8.266 1 85.25 54 PHE B C 1
ATOM 7264 O O . PHE B 1 54 ? -4.328 51.281 9 1 85.25 54 PHE B O 1
ATOM 7271 N N . LYS B 1 55 ? -2.473 52.344 8.219 1 86.5 55 LYS B N 1
ATOM 7272 C CA . LYS B 1 55 ? -2.594 53.438 9.195 1 86.5 55 LYS B CA 1
ATOM 7273 C C . LYS B 1 55 ? -3.285 54.656 8.578 1 86.5 55 LYS B C 1
ATOM 7275 O O . LYS B 1 55 ? -2.953 55.781 8.914 1 86.5 55 LYS B O 1
ATOM 7280 N N . GLY B 1 56 ? -4.156 54.406 7.664 1 87.94 56 GLY B N 1
ATOM 7281 C CA . GLY B 1 56 ? -4.984 55.5 7.156 1 87.94 56 GLY B CA 1
ATOM 7282 C C . GLY B 1 56 ? -4.605 55.938 5.75 1 87.94 56 GLY B C 1
ATOM 7283 O O . GLY B 1 56 ? -3.471 55.719 5.316 1 87.94 56 GLY B O 1
ATOM 7284 N N . THR B 1 57 ? -5.617 56.469 5.098 1 93 57 THR B N 1
ATOM 7285 C CA . THR B 1 57 ? -5.477 57 3.744 1 93 57 THR B CA 1
ATOM 7286 C C . THR B 1 57 ? -6.059 58.406 3.65 1 93 57 THR B C 1
ATOM 7288 O O . THR B 1 57 ? -6.438 59 4.664 1 93 57 THR B O 1
ATOM 7291 N N . ASP B 1 58 ? -6.059 58.938 2.469 1 89.44 58 ASP B N 1
ATOM 7292 C CA . ASP B 1 58 ? -6.691 60.25 2.244 1 89.44 58 ASP B CA 1
ATOM 7293 C C . ASP B 1 58 ? -8.203 60.156 2.439 1 89.44 58 ASP B C 1
ATOM 7295 O O . ASP B 1 58 ? -8.844 61.156 2.801 1 89.44 58 ASP B O 1
ATOM 7299 N N . ASN B 1 59 ? -8.68 59 2.363 1 90.81 59 ASN B N 1
ATOM 7300 C CA . ASN B 1 59 ? -10.133 58.812 2.381 1 90.81 59 ASN B CA 1
ATOM 7301 C C . ASN B 1 59 ? -10.602 58.156 3.674 1 90.81 59 ASN B C 1
ATOM 7303 O O . ASN B 1 59 ? -11.781 58.219 4.008 1 90.81 59 ASN B O 1
ATOM 7307 N N . ARG B 1 60 ? -9.719 57.5 4.367 1 92 60 ARG B N 1
ATOM 7308 C CA . ARG B 1 60 ? -10.055 56.719 5.555 1 92 60 ARG B CA 1
ATOM 7309 C C . ARG B 1 60 ? -9.109 57.031 6.707 1 92 60 ARG B C 1
ATOM 7311 O O . ARG B 1 60 ? -7.895 57.094 6.523 1 92 60 ARG B O 1
ATOM 7318 N N . GLN B 1 61 ? -9.688 57.281 7.844 1 85.25 61 GLN B N 1
ATOM 7319 C CA . GLN B 1 61 ? -8.914 57.594 9.039 1 85.25 61 GLN B CA 1
ATOM 7320 C C . GLN B 1 61 ? -8.25 56.344 9.609 1 85.25 61 GLN B C 1
ATOM 7322 O O . GLN B 1 61 ? -8.547 55.219 9.18 1 85.25 61 GLN B O 1
ATOM 7327 N N . VAL B 1 62 ? -7.355 56.625 10.57 1 81.5 62 VAL B N 1
ATOM 7328 C CA . VAL B 1 62 ? -6.637 55.531 11.219 1 81.5 62 VAL B CA 1
ATOM 7329 C C . VAL B 1 62 ? -7.629 54.562 11.867 1 81.5 62 VAL B C 1
ATOM 7331 O O . VAL B 1 62 ? -8.586 55 12.516 1 81.5 62 VAL B O 1
ATOM 7334 N N . GLY B 1 63 ? -7.473 53.312 11.57 1 78.81 63 GLY B N 1
ATOM 7335 C CA . GLY B 1 63 ? -8.336 52.312 12.148 1 78.81 63 GLY B CA 1
ATOM 7336 C C . GLY B 1 63 ? -9.562 52 11.305 1 78.81 63 GLY B C 1
ATOM 7337 O O . GLY B 1 63 ? -10.188 50.969 11.453 1 78.81 63 GLY B O 1
ATOM 7338 N N . GLU B 1 64 ? -9.844 52.875 10.406 1 83.62 64 GLU B N 1
ATOM 7339 C CA . GLU B 1 64 ? -11.062 52.719 9.617 1 83.62 64 GLU B CA 1
ATOM 7340 C C . GLU B 1 64 ? -10.938 51.562 8.609 1 83.62 64 GLU B C 1
ATOM 7342 O O . GLU B 1 64 ? -11.93 50.906 8.297 1 83.62 64 GLU B O 1
ATOM 7347 N N . LEU B 1 65 ? -9.828 51.406 8.086 1 86.69 65 LEU B N 1
ATOM 7348 C CA . LEU B 1 65 ? -9.609 50.312 7.137 1 86.69 65 LEU B CA 1
ATOM 7349 C C . LEU B 1 65 ? -9.945 48.969 7.773 1 86.69 65 LEU B C 1
ATOM 7351 O O . LEU B 1 65 ? -10.734 48.188 7.223 1 86.69 65 LEU B O 1
ATOM 7355 N N . ALA B 1 66 ? -9.375 48.688 8.906 1 82.38 66 ALA B N 1
ATOM 7356 C CA . ALA B 1 66 ? -9.609 47.438 9.617 1 82.38 66 ALA B CA 1
ATOM 7357 C C . ALA B 1 66 ? -11.062 47.312 10.055 1 82.38 66 ALA B C 1
ATOM 7359 O O . ALA B 1 66 ? -11.656 46.219 9.977 1 82.38 66 ALA B O 1
ATOM 7360 N N . ARG B 1 67 ? -11.555 48.375 10.461 1 83.38 67 ARG B N 1
ATOM 7361 C CA . ARG B 1 67 ? -12.938 48.375 10.93 1 83.38 67 ARG B CA 1
ATOM 7362 C C . ARG B 1 67 ? -13.906 48.062 9.797 1 83.38 67 ARG B C 1
ATOM 7364 O O . ARG B 1 67 ? -14.875 47.312 9.992 1 83.38 67 ARG B O 1
ATOM 7371 N N . GLU B 1 68 ? -13.641 48.594 8.688 1 87.81 68 GLU B N 1
ATOM 7372 C CA . GLU B 1 68 ? -14.516 48.344 7.547 1 87.81 68 GLU B CA 1
ATOM 7373 C C . GLU B 1 68 ? -14.43 46.906 7.094 1 87.81 68 GLU B C 1
ATOM 7375 O O . GLU B 1 68 ? -15.438 46.281 6.719 1 87.81 68 GLU B O 1
ATOM 7380 N N . VAL B 1 69 ? -13.297 46.375 7.109 1 87.81 69 VAL B N 1
ATOM 7381 C CA . VAL B 1 69 ? -13.117 44.969 6.723 1 87.81 69 VAL B CA 1
ATOM 7382 C C . VAL B 1 69 ? -13.828 44.062 7.723 1 87.81 69 VAL B C 1
ATOM 7384 O O . VAL B 1 69 ? -14.508 43.094 7.332 1 87.81 69 VAL B O 1
ATOM 7387 N N . GLU B 1 70 ? -13.586 44.344 8.953 1 81.88 70 GLU B N 1
ATOM 7388 C CA . GLU B 1 70 ? -14.25 43.562 9.992 1 81.88 70 GLU B CA 1
ATOM 7389 C C . GLU B 1 70 ? -15.766 43.688 9.898 1 81.88 70 GLU B C 1
ATOM 7391 O O . GLU B 1 70 ? -16.484 42.719 10.125 1 81.88 70 GLU B O 1
ATOM 7396 N N . ALA B 1 71 ? -16.172 44.875 9.555 1 81.88 71 ALA B N 1
ATOM 7397 C CA . ALA B 1 71 ? -17.609 45.125 9.406 1 81.88 71 ALA B CA 1
ATOM 7398 C C . ALA B 1 71 ? -18.188 44.344 8.242 1 81.88 71 ALA B C 1
ATOM 7400 O O . ALA B 1 71 ? -19.391 44.062 8.203 1 81.88 71 ALA B O 1
ATOM 7401 N N . ALA B 1 72 ? -17.328 43.938 7.418 1 82.06 72 ALA B N 1
ATOM 7402 C CA . ALA B 1 72 ? -17.75 43.125 6.277 1 82.06 72 ALA B CA 1
ATOM 7403 C C . ALA B 1 72 ? -17.5 41.656 6.531 1 82.06 72 ALA B C 1
ATOM 7405 O O . ALA B 1 72 ? -17.656 40.812 5.629 1 82.06 72 ALA B O 1
ATOM 7406 N N . GLY B 1 73 ? -17.188 41.406 7.688 1 78.88 73 GLY B N 1
ATOM 7407 C CA . GLY B 1 73 ? -17.016 40 8.07 1 78.88 73 GLY B CA 1
ATOM 7408 C C . GLY B 1 73 ? -15.711 39.406 7.551 1 78.88 73 GLY B C 1
ATOM 7409 O O . GLY B 1 73 ? -15.656 38.219 7.238 1 78.88 73 GLY B O 1
ATOM 7410 N N . GLY B 1 74 ? -14.789 40.188 7.387 1 86.75 74 GLY B N 1
ATOM 7411 C CA . GLY B 1 74 ? -13.539 39.719 6.828 1 86.75 74 GLY B CA 1
ATOM 7412 C C . GLY B 1 74 ? -12.336 40.031 7.691 1 86.75 74 GLY B C 1
ATOM 7413 O O . GLY B 1 74 ? -12.484 40.438 8.852 1 86.75 74 GLY B O 1
ATOM 7414 N N . HIS B 1 75 ? -11.219 39.562 7.203 1 87.12 75 HIS B N 1
ATOM 7415 C CA . HIS B 1 75 ? -9.953 39.906 7.848 1 87.12 75 HIS B CA 1
ATOM 7416 C C . HIS B 1 75 ? -8.961 40.469 6.848 1 87.12 75 HIS B C 1
ATOM 7418 O O . HIS B 1 75 ? -8.977 40.125 5.668 1 87.12 75 HIS B O 1
ATOM 7424 N N . ILE B 1 76 ? -8.281 41.375 7.32 1 88.69 76 ILE B N 1
ATOM 7425 C CA . ILE B 1 76 ? -7.234 42 6.527 1 88.69 76 ILE B CA 1
ATOM 7426 C C . ILE B 1 76 ? -5.875 41.781 7.188 1 88.69 76 ILE B C 1
ATOM 7428 O O . ILE B 1 76 ? -5.766 41.781 8.414 1 88.69 76 ILE B O 1
ATOM 7432 N N . ASN B 1 77 ? -4.992 41.406 6.453 1 89.31 77 ASN B N 1
ATOM 7433 C CA . ASN B 1 77 ? -3.648 41.156 6.961 1 89.31 77 ASN B CA 1
ATOM 7434 C C . ASN B 1 77 ? -2.594 41.344 5.875 1 89.31 77 ASN B C 1
ATOM 7436 O O . ASN B 1 77 ? -2.928 41.625 4.727 1 89.31 77 ASN B O 1
ATOM 7440 N N . ALA B 1 78 ? -1.419 41.344 6.289 1 93.81 78 ALA B N 1
ATOM 7441 C CA . ALA B 1 78 ? -0.285 41.469 5.379 1 93.81 78 ALA B CA 1
ATOM 7442 C C . ALA B 1 78 ? 0.941 40.719 5.926 1 93.81 78 ALA B C 1
ATOM 7444 O O . ALA B 1 78 ? 0.968 40.344 7.098 1 93.81 78 ALA B O 1
ATOM 7445 N N . PHE B 1 79 ? 1.854 40.469 5.027 1 94.44 79 PHE B N 1
ATOM 7446 C CA . PHE B 1 79 ? 3.148 39.969 5.469 1 94.44 79 PHE B CA 1
ATOM 7447 C C . PHE B 1 79 ? 4.262 40.438 4.551 1 94.44 79 PHE B C 1
ATOM 7449 O O . PHE B 1 79 ? 4.016 40.781 3.391 1 94.44 79 PHE B O 1
ATOM 7456 N N . THR B 1 80 ? 5.438 40.531 5.113 1 95.88 80 THR B N 1
ATOM 7457 C CA . THR B 1 80 ? 6.652 40.875 4.383 1 95.88 80 THR B CA 1
ATOM 7458 C C . THR B 1 80 ? 7.672 39.75 4.465 1 95.88 80 THR B C 1
ATOM 7460 O O . THR B 1 80 ? 7.859 39.125 5.523 1 95.88 80 THR B O 1
ATOM 7463 N N . SER B 1 81 ? 8.133 39.344 3.354 1 95.44 81 SER B N 1
ATOM 7464 C CA . SER B 1 81 ? 9.188 38.344 3.283 1 95.44 81 SER B CA 1
ATOM 7465 C C . SER B 1 81 ? 10.461 38.906 2.676 1 95.44 81 SER B C 1
ATOM 7467 O O . SER B 1 81 ? 10.609 40.156 2.568 1 95.44 81 SER B O 1
ATOM 7469 N N . PHE B 1 82 ? 11.414 38.031 2.332 1 95.25 82 PHE B N 1
ATOM 7470 C CA . PHE B 1 82 ? 12.664 38.469 1.715 1 95.25 82 PHE B CA 1
ATOM 7471 C C . PHE B 1 82 ? 12.406 39.094 0.349 1 95.25 82 PHE B C 1
ATOM 7473 O O . PHE B 1 82 ? 13.078 40.062 -0.035 1 95.25 82 PHE B O 1
ATOM 7480 N N . ASP B 1 83 ? 11.375 38.594 -0.324 1 95.19 83 ASP B N 1
ATOM 7481 C CA . ASP B 1 83 ? 11.312 38.906 -1.743 1 95.19 83 ASP B CA 1
ATOM 7482 C C . ASP B 1 83 ? 10.016 39.656 -2.072 1 95.19 83 ASP B C 1
ATOM 7484 O O . ASP B 1 83 ? 9.898 40.25 -3.146 1 95.19 83 ASP B O 1
ATOM 7488 N N . GLN B 1 84 ? 9.109 39.625 -1.128 1 95.81 84 GLN B N 1
ATOM 7489 C CA . GLN B 1 84 ? 7.816 40.219 -1.474 1 95.81 84 GLN B CA 1
ATOM 7490 C C . GLN B 1 84 ? 7.082 40.688 -0.229 1 95.81 84 GLN B C 1
ATOM 7492 O O . GLN B 1 84 ? 7.418 40.281 0.89 1 95.81 84 GLN B O 1
ATOM 7497 N N . THR B 1 85 ? 6.18 41.562 -0.404 1 96.56 85 THR B N 1
ATOM 7498 C CA . THR B 1 85 ? 5.172 41.969 0.562 1 96.56 85 THR B CA 1
ATOM 7499 C C . THR B 1 85 ? 3.766 41.719 0.02 1 96.56 85 THR B C 1
ATOM 7501 O O . THR B 1 85 ? 3.488 42 -1.148 1 96.56 85 THR B O 1
ATOM 7504 N N . CYS B 1 86 ? 2.963 41.125 0.764 1 97 86 CYS B N 1
ATOM 7505 C CA . CYS B 1 86 ? 1.615 40.781 0.319 1 97 86 CYS B CA 1
ATOM 7506 C C . CYS B 1 86 ? 0.568 41.344 1.262 1 97 86 CYS B C 1
ATOM 7508 O O . CYS B 1 86 ? 0.693 41.25 2.482 1 97 86 CYS B O 1
ATOM 7510 N N . TYR B 1 87 ? -0.366 42.031 0.705 1 96.75 87 TYR B N 1
ATOM 7511 C CA . TYR B 1 87 ? -1.536 42.531 1.414 1 96.75 87 TYR B CA 1
ATOM 7512 C C . TYR B 1 87 ? -2.793 41.781 1.001 1 96.75 87 TYR B C 1
ATOM 7514 O O . TYR B 1 87 ? -3.039 41.594 -0.19 1 96.75 87 TYR B O 1
ATOM 7522 N N . TYR B 1 88 ? -3.533 41.344 1.969 1 94.62 88 TYR B N 1
ATOM 7523 C CA . TYR B 1 88 ? -4.664 40.531 1.536 1 94.62 88 TYR B CA 1
ATOM 7524 C C . TYR B 1 88 ? -5.867 40.719 2.445 1 94.62 88 TYR B C 1
ATOM 7526 O O . TYR B 1 88 ? -5.719 41.125 3.605 1 94.62 88 TYR B O 1
ATOM 7534 N N . VAL B 1 89 ? -7.043 40.469 1.9 1 94.5 89 VAL B N 1
ATOM 7535 C CA . VAL B 1 89 ? -8.336 40.5 2.574 1 94.5 89 VAL B CA 1
ATOM 7536 C C . VAL B 1 89 ? -9.125 39.219 2.229 1 94.5 89 VAL B C 1
ATOM 7538 O O . VAL B 1 89 ? -9.141 38.812 1.073 1 94.5 89 VAL B O 1
ATOM 7541 N N . VAL B 1 90 ? -9.594 38.594 3.197 1 93.25 90 VAL B N 1
ATOM 7542 C CA . VAL B 1 90 ? -10.5 37.469 3.018 1 93.25 90 VAL B CA 1
ATOM 7543 C C . VAL B 1 90 ? -11.859 37.812 3.623 1 93.25 90 VAL B C 1
ATOM 7545 O O . VAL B 1 90 ? -11.945 38.25 4.766 1 93.25 90 VAL B O 1
ATOM 7548 N N . MET B 1 91 ? -12.883 37.625 2.875 1 91 91 MET B N 1
ATOM 7549 C CA . MET B 1 91 ? -14.203 38.031 3.357 1 91 91 MET B CA 1
ATOM 7550 C C . MET B 1 91 ? -15.297 37.281 2.6 1 91 91 MET B C 1
ATOM 7552 O O . MET B 1 91 ? -15.023 36.531 1.652 1 91 91 MET B O 1
ATOM 7556 N N . SER B 1 92 ? -16.516 37.562 3.057 1 86.88 92 SER B N 1
ATOM 7557 C CA . SER B 1 92 ? -17.672 37 2.371 1 86.88 92 SER B CA 1
ATOM 7558 C C . SER B 1 92 ? -17.797 37.562 0.954 1 86.88 92 SER B C 1
ATOM 7560 O O . SER B 1 92 ? -17.516 38.719 0.713 1 86.88 92 SER B O 1
ATOM 7562 N N . SER B 1 93 ? -18.281 36.688 0.103 1 88.75 93 SER B N 1
ATOM 7563 C CA . SER B 1 93 ? -18.391 37.062 -1.306 1 88.75 93 SER B CA 1
ATOM 7564 C C . SER B 1 93 ? -19.344 38.219 -1.498 1 88.75 93 SER B C 1
ATOM 7566 O O . SER B 1 93 ? -19.203 39 -2.451 1 88.75 93 SER B O 1
ATOM 7568 N N . ARG B 1 94 ? -20.234 38.406 -0.545 1 84.19 94 ARG B N 1
ATOM 7569 C CA . ARG B 1 94 ? -21.219 39.469 -0.602 1 84.19 94 ARG B CA 1
ATOM 7570 C C . ARG B 1 94 ? -20.531 40.844 -0.551 1 84.19 94 ARG B C 1
ATOM 7572 O O . ARG B 1 94 ? -21.062 41.844 -1.063 1 84.19 94 ARG B O 1
ATOM 7579 N N . TYR B 1 95 ? -19.406 40.875 0.003 1 88 95 TYR B N 1
ATOM 7580 C CA . TYR B 1 95 ? -18.703 42.156 0.201 1 88 95 TYR B CA 1
ATOM 7581 C C . TYR B 1 95 ? -17.438 42.219 -0.636 1 88 95 TYR B C 1
ATOM 7583 O O . TYR B 1 95 ? -16.469 42.875 -0.264 1 88 95 TYR B O 1
ATOM 7591 N N . PHE B 1 96 ? -17.484 41.531 -1.786 1 91.56 96 PHE B N 1
ATOM 7592 C CA . PHE B 1 96 ? -16.344 41.438 -2.674 1 91.56 96 PHE B CA 1
ATOM 7593 C C . PHE B 1 96 ? -15.852 42.812 -3.107 1 91.56 96 PHE B C 1
ATOM 7595 O O . PHE B 1 96 ? -14.664 43.125 -3.008 1 91.56 96 PHE B O 1
ATOM 7602 N N . GLU B 1 97 ? -16.75 43.688 -3.457 1 93.31 97 GLU B N 1
ATOM 7603 C CA . GLU B 1 97 ? -16.391 45 -3.938 1 93.31 97 GLU B CA 1
ATOM 7604 C C . GLU B 1 97 ? -15.773 45.844 -2.822 1 93.31 97 GLU B C 1
ATOM 7606 O O . GLU B 1 97 ? -14.82 46.594 -3.053 1 93.31 97 GLU B O 1
ATOM 7611 N N . THR B 1 98 ? -16.312 45.75 -1.663 1 91.69 98 THR B N 1
ATOM 7612 C CA . THR B 1 98 ? -15.781 46.469 -0.509 1 91.69 98 THR B CA 1
ATOM 7613 C C . THR B 1 98 ? -14.328 46.094 -0.246 1 91.69 98 THR B C 1
ATOM 7615 O O . THR B 1 98 ? -13.5 46.938 0.049 1 91.69 98 THR B O 1
ATOM 7618 N N . GLY B 1 99 ? -14.055 44.875 -0.322 1 92.44 99 GLY B N 1
ATOM 7619 C CA . GLY B 1 99 ? -12.695 44.406 -0.11 1 92.44 99 GLY B CA 1
ATOM 7620 C C . GLY B 1 99 ? -11.711 44.969 -1.109 1 92.44 99 GLY B C 1
ATOM 7621 O O . GLY B 1 99 ? -10.609 45.406 -0.737 1 92.44 99 GLY B O 1
ATOM 7622 N N . LEU B 1 100 ? -12.109 45 -2.354 1 95.06 100 LEU B N 1
ATOM 7623 C CA . LEU B 1 100 ? -11.258 45.531 -3.404 1 95.06 100 LEU B CA 1
ATOM 7624 C C . LEU B 1 100 ? -11.047 47.031 -3.213 1 95.06 100 LEU B C 1
ATOM 7626 O O . LEU B 1 100 ? -9.945 47.562 -3.406 1 95.06 100 LEU B O 1
ATOM 7630 N N . ASP B 1 101 ? -12.102 47.656 -2.875 1 95 101 ASP B N 1
ATOM 7631 C CA . ASP B 1 101 ? -12.047 49.094 -2.633 1 95 101 ASP B CA 1
ATOM 7632 C C . ASP B 1 101 ? -11.07 49.438 -1.504 1 95 101 ASP B C 1
ATOM 7634 O O . ASP B 1 101 ? -10.25 50.344 -1.636 1 95 101 ASP B O 1
ATOM 7638 N N . ILE B 1 102 ? -11.148 48.719 -0.485 1 93.75 102 ILE B N 1
ATOM 7639 C CA . ILE B 1 102 ? -10.32 48.938 0.693 1 93.75 102 ILE B CA 1
ATOM 7640 C C . ILE B 1 102 ? -8.852 48.688 0.353 1 93.75 102 ILE B C 1
ATOM 7642 O O . ILE B 1 102 ? -7.988 49.5 0.685 1 93.75 102 ILE B O 1
ATOM 7646 N N . LEU B 1 103 ? -8.586 47.625 -0.283 1 94.56 103 LEU B N 1
ATOM 7647 C CA . LEU B 1 103 ? -7.207 47.281 -0.623 1 94.56 103 LEU B CA 1
ATOM 7648 C C . LEU B 1 103 ? -6.625 48.312 -1.599 1 94.56 103 LEU B C 1
ATOM 7650 O O . LEU B 1 103 ? -5.465 48.719 -1.465 1 94.56 103 LEU B O 1
ATOM 7654 N N . ALA B 1 104 ? -7.414 48.656 -2.58 1 95.19 104 ALA B N 1
ATOM 7655 C CA . ALA B 1 104 ? -6.969 49.656 -3.555 1 95.19 104 ALA B CA 1
ATOM 7656 C C . ALA B 1 104 ? -6.664 51 -2.877 1 95.19 104 ALA B C 1
ATOM 7658 O O . ALA B 1 104 ? -5.652 51.625 -3.176 1 95.19 104 ALA B O 1
ATOM 7659 N N . ASP B 1 105 ? -7.477 51.375 -1.971 1 94.75 105 ASP B N 1
ATOM 7660 C CA . ASP B 1 105 ? -7.297 52.625 -1.26 1 94.75 105 ASP B CA 1
ATOM 7661 C C . ASP B 1 105 ? -6.059 52.594 -0.369 1 94.75 105 ASP B C 1
ATOM 7663 O O . ASP B 1 105 ? -5.273 53.531 -0.348 1 94.75 105 ASP B O 1
ATOM 7667 N N . ALA B 1 106 ? -5.906 51.531 0.329 1 93.5 106 ALA B N 1
ATOM 7668 C CA . ALA B 1 106 ? -4.766 51.375 1.232 1 93.5 106 ALA B CA 1
ATOM 7669 C C . ALA B 1 106 ? -3.447 51.438 0.467 1 93.5 106 ALA B C 1
ATOM 7671 O O . ALA B 1 106 ? -2.49 52.062 0.913 1 93.5 106 ALA B O 1
ATOM 7672 N N . ILE B 1 107 ? -3.414 50.844 -0.671 1 93.62 107 ILE B N 1
ATOM 7673 C CA . ILE B 1 107 ? -2.166 50.688 -1.413 1 93.62 107 ILE B CA 1
ATOM 7674 C C . ILE B 1 107 ? -1.878 51.969 -2.203 1 93.62 107 ILE B C 1
ATOM 7676 O O . ILE B 1 107 ? -0.728 52.406 -2.289 1 93.62 107 ILE B O 1
ATOM 7680 N N . GLN B 1 108 ? -2.895 52.625 -2.738 1 92 108 GLN B N 1
ATOM 7681 C CA . GLN B 1 108 ? -2.682 53.719 -3.676 1 92 108 GLN B CA 1
ATOM 7682 C C . GLN B 1 108 ? -2.703 55.062 -2.959 1 92 108 GLN B C 1
ATOM 7684 O O . GLN B 1 108 ? -2.096 56.031 -3.424 1 92 108 GLN B O 1
ATOM 7689 N N . ASN B 1 109 ? -3.369 55.094 -1.778 1 92.12 109 ASN B N 1
ATOM 7690 C CA . ASN B 1 109 ? -3.646 56.438 -1.217 1 92.12 109 ASN B CA 1
ATOM 7691 C C . ASN B 1 109 ? -3.236 56.5 0.251 1 92.12 109 ASN B C 1
ATOM 7693 O O . ASN B 1 109 ? -3.773 57.312 1.006 1 92.12 109 ASN B O 1
ATOM 7697 N N . SER B 1 110 ? -2.35 55.688 0.632 1 92.44 110 SER B N 1
ATOM 7698 C CA . SER B 1 110 ? -1.907 55.781 2.02 1 92.44 110 SER B CA 1
ATOM 7699 C C . SER B 1 110 ? -1.332 57.156 2.34 1 92.44 110 SER B C 1
ATOM 7701 O O . SER B 1 110 ? -0.623 57.719 1.521 1 92.44 110 SER B O 1
ATOM 7703 N N . SER B 1 111 ? -1.625 57.656 3.484 1 91.25 111 SER B N 1
ATOM 7704 C CA . SER B 1 111 ? -1.228 59 3.836 1 91.25 111 SER B CA 1
ATOM 7705 C C . SER B 1 111 ? 0.195 59.031 4.383 1 91.25 111 SER B C 1
ATOM 7707 O O . SER B 1 111 ? 0.842 60.094 4.379 1 91.25 111 SER B O 1
ATOM 7709 N N . PHE B 1 112 ? 0.686 58 4.871 1 93.56 112 PHE B N 1
ATOM 7710 C CA . PHE B 1 112 ? 1.97 57.906 5.555 1 93.56 112 PHE B CA 1
ATOM 7711 C C . PHE B 1 112 ? 2.133 59.062 6.531 1 93.56 112 PHE B C 1
ATOM 7713 O O . PHE B 1 112 ? 3.131 59.812 6.484 1 93.56 112 PHE B O 1
ATOM 7720 N N . ASP B 1 113 ? 1.177 59.156 7.426 1 92 113 ASP B N 1
ATOM 7721 C CA . ASP B 1 113 ? 1.154 60.25 8.391 1 92 113 ASP B CA 1
ATOM 7722 C C . ASP B 1 113 ? 2.383 60.219 9.297 1 92 113 ASP B C 1
ATOM 7724 O O . ASP B 1 113 ? 2.764 59.156 9.789 1 92 113 ASP B O 1
ATOM 7728 N N . ALA B 1 114 ? 2.941 61.406 9.57 1 92.38 114 ALA B N 1
ATOM 7729 C CA . ALA B 1 114 ? 4.203 61.469 10.297 1 92.38 114 ALA B CA 1
ATOM 7730 C C . ALA B 1 114 ? 4.02 61.062 11.758 1 92.38 114 ALA B C 1
ATOM 7732 O O . ALA B 1 114 ? 4.891 60.406 12.336 1 92.38 114 ALA B O 1
ATOM 7733 N N . ASP B 1 115 ? 2.979 61.5 12.312 1 89.62 115 ASP B N 1
ATOM 7734 C CA . ASP B 1 115 ? 2.729 61.156 13.711 1 89.62 115 ASP B CA 1
ATOM 7735 C C . ASP B 1 115 ? 2.486 59.656 13.883 1 89.62 115 ASP B C 1
ATOM 7737 O O . ASP B 1 115 ? 2.957 59.062 14.844 1 89.62 115 ASP B O 1
ATOM 7741 N N . GLU B 1 116 ? 1.771 59.156 12.93 1 89 116 GLU B N 1
ATOM 7742 C CA . GLU B 1 116 ? 1.515 57.719 12.969 1 89 116 GLU B CA 1
ATOM 7743 C C . GLU B 1 116 ? 2.799 56.906 12.75 1 89 116 GLU B C 1
ATOM 7745 O O . GLU B 1 116 ? 2.969 55.844 13.32 1 89 116 GLU B O 1
ATOM 7750 N N . LEU B 1 117 ? 3.619 57.344 11.906 1 93 117 LEU B N 1
ATOM 7751 C CA . LEU B 1 117 ? 4.898 56.688 11.656 1 93 117 LEU B CA 1
ATOM 7752 C C . LEU B 1 117 ? 5.723 56.625 12.938 1 93 117 LEU B C 1
ATOM 7754 O O . LEU B 1 117 ? 6.305 55.562 13.234 1 93 117 LEU B O 1
ATOM 7758 N N . GLU B 1 118 ? 5.758 57.719 13.656 1 90.31 118 GLU B N 1
ATOM 7759 C CA . GLU B 1 118 ? 6.523 57.75 14.891 1 90.31 118 GLU B CA 1
ATOM 7760 C C . GLU B 1 118 ? 5.996 56.719 15.883 1 90.31 118 GLU B C 1
ATOM 7762 O O . GLU B 1 118 ? 6.777 56.031 16.547 1 90.31 118 GLU B O 1
ATOM 7767 N N . ARG B 1 119 ? 4.781 56.562 15.961 1 86 119 ARG B N 1
ATOM 7768 C CA . ARG B 1 119 ? 4.168 55.594 16.859 1 86 119 ARG B CA 1
ATOM 7769 C C . ARG B 1 119 ? 4.461 54.156 16.406 1 86 119 ARG B C 1
ATOM 7771 O O . ARG B 1 119 ? 4.715 53.281 17.234 1 86 119 ARG B O 1
ATOM 7778 N N . GLU B 1 120 ? 4.344 54.031 15.164 1 88.38 120 GLU B N 1
ATOM 7779 C CA . GLU B 1 120 ? 4.539 52.688 14.633 1 88.38 120 GLU B CA 1
ATOM 7780 C C . GLU B 1 120 ? 5.992 52.25 14.758 1 88.38 120 GLU B C 1
ATOM 7782 O O . GLU B 1 120 ? 6.273 51.062 14.953 1 88.38 120 GLU B O 1
ATOM 7787 N N . LEU B 1 121 ? 6.875 53.094 14.578 1 91.5 121 LEU B N 1
ATOM 7788 C CA . LEU B 1 121 ? 8.281 52.75 14.758 1 91.5 121 LEU B CA 1
ATOM 7789 C C . LEU B 1 121 ? 8.547 52.281 16.172 1 91.5 121 LEU B C 1
ATOM 7791 O O . LEU B 1 121 ? 9.367 51.375 16.391 1 91.5 121 LEU B O 1
ATOM 7795 N N . GLU B 1 122 ? 7.848 52.781 17.141 1 85.56 122 GLU B N 1
ATOM 7796 C CA . GLU B 1 122 ? 7.961 52.312 18.516 1 85.56 122 GLU B CA 1
ATOM 7797 C C . GLU B 1 122 ? 7.422 50.875 18.656 1 85.56 122 GLU B C 1
ATOM 7799 O O . GLU B 1 122 ? 7.969 50.094 19.422 1 85.56 122 GLU B O 1
ATOM 7804 N N . VAL B 1 123 ? 6.367 50.688 17.969 1 81.5 123 VAL B N 1
ATOM 7805 C CA . VAL B 1 123 ? 5.773 49.344 17.984 1 81.5 123 VAL B CA 1
ATOM 7806 C C . VAL B 1 123 ? 6.746 48.344 17.391 1 81.5 123 VAL B C 1
ATOM 7808 O O . VAL B 1 123 ? 6.902 47.219 17.906 1 81.5 123 VAL B O 1
ATOM 7811 N N . ILE B 1 124 ? 7.34 48.656 16.266 1 89.06 124 ILE B N 1
ATOM 7812 C CA . ILE B 1 124 ? 8.273 47.781 15.578 1 89.06 124 ILE B CA 1
ATOM 7813 C C . ILE B 1 124 ? 9.484 47.531 16.469 1 89.06 124 ILE B C 1
ATOM 7815 O O . ILE B 1 124 ? 10.031 46.406 16.469 1 89.06 124 ILE B O 1
ATOM 7819 N N . GLN B 1 125 ? 9.836 48.5 17.203 1 87.12 125 GLN B N 1
ATOM 7820 C CA . GLN B 1 125 ? 10.938 48.312 18.156 1 87.12 125 GLN B CA 1
ATOM 7821 C C . GLN B 1 125 ? 10.586 47.25 19.203 1 87.12 125 GLN B C 1
ATOM 7823 O O . GLN B 1 125 ? 11.438 46.438 19.578 1 87.12 125 GLN B O 1
ATOM 7828 N N . GLU B 1 126 ? 9.391 47.344 19.625 1 79.25 126 GLU B N 1
ATOM 7829 C CA . GLU B 1 126 ? 8.945 46.344 20.578 1 79.25 126 GLU B CA 1
ATOM 7830 C C . GLU B 1 126 ? 8.898 44.938 19.953 1 79.25 126 GLU B C 1
ATOM 7832 O O . GLU B 1 126 ? 9.156 43.938 20.625 1 79.25 126 GLU B O 1
ATOM 7837 N N . GLU B 1 127 ? 8.539 44.875 18.672 1 82.25 127 GLU B N 1
ATOM 7838 C CA . GLU B 1 127 ? 8.531 43.594 17.953 1 82.25 127 GLU B CA 1
ATOM 7839 C C . GLU B 1 127 ? 9.938 43.031 17.859 1 82.25 127 GLU B C 1
ATOM 7841 O O . GLU B 1 127 ? 10.117 41.812 17.953 1 82.25 127 GLU B O 1
ATOM 7846 N N . ILE B 1 128 ? 10.836 43.875 17.594 1 87.19 128 ILE B N 1
ATOM 7847 C CA . ILE B 1 128 ? 12.227 43.438 17.531 1 87.19 128 ILE B CA 1
ATOM 7848 C C . ILE B 1 128 ? 12.664 42.844 18.875 1 87.19 128 ILE B C 1
ATOM 7850 O O . ILE B 1 128 ? 13.297 41.812 18.922 1 87.19 128 ILE B O 1
ATOM 7854 N N . LYS B 1 129 ? 12.273 43.5 19.938 1 81.75 129 LYS B N 1
ATOM 7855 C CA . LYS B 1 129 ? 12.625 43.031 21.281 1 81.75 129 LYS B CA 1
ATOM 7856 C C . LYS B 1 129 ? 11.938 41.688 21.594 1 81.75 129 LYS B C 1
ATOM 7858 O O . LYS B 1 129 ? 12.539 40.812 22.203 1 81.75 129 LYS B O 1
ATOM 7863 N N . ARG B 1 130 ? 10.719 41.594 21.156 1 77.94 130 ARG B N 1
ATOM 7864 C CA . ARG B 1 130 ? 9.984 40.344 21.344 1 77.94 130 ARG B CA 1
ATOM 7865 C C . ARG B 1 130 ? 10.656 39.188 20.594 1 77.94 130 ARG B C 1
ATOM 7867 O O . ARG B 1 130 ? 10.719 38.094 21.094 1 77.94 130 ARG B O 1
ATOM 7874 N N . GLY B 1 131 ? 11.062 39.469 19.391 1 80.56 131 GLY B N 1
ATOM 7875 C CA . GLY B 1 131 ? 11.773 38.469 18.625 1 80.56 131 GLY B CA 1
ATOM 7876 C C . GLY B 1 131 ? 13.039 38 19.281 1 80.56 131 GLY B C 1
ATOM 7877 O O . GLY B 1 131 ? 13.367 36.812 19.219 1 80.56 131 GLY B O 1
ATOM 7878 N N . LYS B 1 132 ? 13.656 38.844 19.938 1 80 132 LYS B N 1
ATOM 7879 C CA . LYS B 1 132 ? 14.891 38.5 20.641 1 80 132 LYS B CA 1
ATOM 7880 C C . LYS B 1 132 ? 14.617 37.625 21.844 1 80 132 LYS B C 1
ATOM 7882 O O . LYS B 1 132 ? 15.492 36.875 22.297 1 80 132 LYS B O 1
ATOM 7887 N N . ASP B 1 133 ? 13.453 37.75 22.328 1 77.75 133 ASP B N 1
ATOM 7888 C CA . ASP B 1 133 ? 13.062 36.969 23.5 1 77.75 133 ASP B CA 1
ATOM 7889 C C . ASP B 1 133 ? 12.664 35.562 23.109 1 77.75 133 ASP B C 1
ATOM 7891 O O . ASP B 1 133 ? 12.453 34.688 23.969 1 77.75 133 ASP B O 1
ATOM 7895 N N . ASN B 1 134 ? 12.57 35.281 21.828 1 83.44 134 ASN B N 1
ATOM 7896 C CA . ASN B 1 134 ? 12.25 33.938 21.328 1 83.44 134 ASN B CA 1
ATOM 7897 C C . ASN B 1 134 ? 13.492 33.219 20.828 1 83.44 134 ASN B C 1
ATOM 7899 O O . ASN B 1 134 ? 13.93 33.438 19.703 1 83.44 134 ASN B O 1
ATOM 7903 N N . PRO B 1 135 ? 13.938 32.25 21.609 1 84 135 PRO B N 1
ATOM 7904 C CA . PRO B 1 135 ? 15.211 31.609 21.266 1 84 135 PRO B CA 1
ATOM 7905 C C . PRO B 1 135 ? 15.172 30.906 19.906 1 84 135 PRO B C 1
ATOM 7907 O O . PRO B 1 135 ? 16.172 30.891 19.188 1 84 135 PRO B O 1
ATOM 7910 N N . SER B 1 136 ? 14.094 30.266 19.625 1 87.88 136 SER B N 1
ATOM 7911 C CA . SER B 1 136 ? 13.984 29.562 18.344 1 87.88 136 SER B CA 1
ATOM 7912 C C . SER B 1 136 ? 14.102 30.547 17.172 1 87.88 136 SER B C 1
ATOM 7914 O O . SER B 1 136 ? 14.789 30.25 16.188 1 87.88 136 SER B O 1
ATOM 7916 N N . ARG B 1 137 ? 13.477 31.609 17.234 1 88.12 137 ARG B N 1
ATOM 7917 C CA . ARG B 1 137 ? 13.547 32.656 16.188 1 88.12 137 ARG B CA 1
ATOM 7918 C C . ARG B 1 137 ? 14.953 33.219 16.094 1 88.12 137 ARG B C 1
ATOM 7920 O O . ARG B 1 137 ? 15.461 33.438 14.992 1 88.12 137 ARG B O 1
ATOM 7927 N N . GLU B 1 138 ? 15.523 33.469 17.203 1 88.75 138 GLU B N 1
ATOM 7928 C CA . GLU B 1 138 ? 16.875 34 17.219 1 88.75 138 GLU B CA 1
ATOM 7929 C C . GLU B 1 138 ? 17.859 33.031 16.547 1 88.75 138 GLU B C 1
ATOM 7931 O O . GLU B 1 138 ? 18.766 33.469 15.828 1 88.75 138 GLU B O 1
ATOM 7936 N N . ALA B 1 139 ? 17.719 31.812 16.859 1 92.62 139 ALA B N 1
ATOM 7937 C CA . ALA B 1 139 ? 18.609 30.828 16.25 1 92.62 139 ALA B CA 1
ATOM 7938 C C . ALA B 1 139 ? 18.438 30.812 14.727 1 92.62 139 ALA B C 1
ATOM 7940 O O . ALA B 1 139 ? 19.406 30.641 13.992 1 92.62 139 ALA B O 1
ATOM 7941 N N . SER B 1 140 ? 17.266 30.922 14.258 1 93.75 140 SER B N 1
ATOM 7942 C CA . SER B 1 140 ? 17.016 30.938 12.82 1 93.75 140 SER B CA 1
ATOM 7943 C C . SER B 1 140 ? 17.609 32.156 12.156 1 93.75 140 SER B C 1
ATOM 7945 O O . SER B 1 140 ? 18.172 32.062 11.062 1 93.75 140 SER B O 1
ATOM 7947 N N . LEU B 1 141 ? 17.5 33.281 12.805 1 93 141 LEU B N 1
ATOM 7948 C CA . LEU B 1 141 ? 18.094 34.5 12.273 1 93 141 LEU B CA 1
ATOM 7949 C C . LEU B 1 141 ? 19.609 34.375 12.203 1 93 141 LEU B C 1
ATOM 7951 O O . LEU B 1 141 ? 20.234 34.812 11.227 1 93 141 LEU B O 1
ATOM 7955 N N . LYS B 1 142 ? 20.141 33.812 13.195 1 95.12 142 LYS B N 1
ATOM 7956 C CA . LYS B 1 142 ? 21.594 33.656 13.234 1 95.12 142 LYS B CA 1
ATOM 7957 C C . LYS B 1 142 ? 22.078 32.719 12.133 1 95.12 142 LYS B C 1
ATOM 7959 O O . LYS B 1 142 ? 23.172 32.906 11.602 1 95.12 142 LYS B O 1
ATOM 7964 N N . LEU B 1 143 ? 21.281 31.75 11.789 1 97.19 143 LEU B N 1
ATOM 7965 C CA . LEU B 1 143 ? 21.656 30.844 10.703 1 97.19 143 LEU B CA 1
ATOM 7966 C C . LEU B 1 143 ? 21.812 31.609 9.398 1 97.19 143 LEU B C 1
ATOM 7968 O O . LEU B 1 143 ? 22.797 31.422 8.68 1 97.19 143 LEU B O 1
ATOM 7972 N N . PHE B 1 144 ? 20.875 32.438 9.062 1 96.69 144 PHE B N 1
ATOM 7973 C CA . PHE B 1 144 ? 20.938 33.188 7.82 1 96.69 144 PHE B CA 1
ATOM 7974 C C . PHE B 1 144 ? 22.094 34.188 7.848 1 96.69 144 PHE B C 1
ATOM 7976 O O . PHE B 1 144 ? 22.797 34.344 6.852 1 96.69 144 PHE B O 1
ATOM 7983 N N . GLU B 1 145 ? 22.312 34.75 8.984 1 96.06 145 GLU B N 1
ATOM 7984 C CA . GLU B 1 145 ? 23.422 35.719 9.141 1 96.06 145 GLU B CA 1
ATOM 7985 C C . GLU B 1 145 ? 24.766 35.031 8.938 1 96.06 145 GLU B C 1
ATOM 7987 O O . GLU B 1 145 ? 25.703 35.656 8.414 1 96.06 145 GLU B O 1
ATOM 7992 N N . THR B 1 146 ? 24.828 33.844 9.438 1 97.56 146 THR B N 1
ATOM 7993 C CA . THR B 1 146 ? 26.094 33.094 9.375 1 97.56 146 THR B CA 1
ATOM 7994 C C . THR B 1 146 ? 26.281 32.469 8.008 1 97.56 146 THR B C 1
ATOM 7996 O O . THR B 1 146 ? 27.391 32.406 7.48 1 97.56 146 THR B O 1
ATOM 7999 N N . ALA B 1 147 ? 25.219 31.969 7.391 1 97.88 147 ALA B N 1
ATOM 8000 C CA . ALA B 1 147 ? 25.281 31.234 6.137 1 97.88 147 ALA B CA 1
ATOM 8001 C C . ALA B 1 147 ? 25.547 32.156 4.961 1 97.88 147 ALA B C 1
ATOM 8003 O O . ALA B 1 147 ? 26.297 31.828 4.047 1 97.88 147 ALA B O 1
ATOM 8004 N N . TYR B 1 148 ? 24.875 33.344 4.969 1 97.31 148 TYR B N 1
ATOM 8005 C CA . TYR B 1 148 ? 25.047 34.281 3.869 1 97.31 148 TYR B CA 1
ATOM 8006 C C . TYR B 1 148 ? 26.109 35.312 4.207 1 97.31 148 TYR B C 1
ATOM 8008 O O . TYR B 1 148 ? 26 36.031 5.215 1 97.31 148 TYR B O 1
ATOM 8016 N N . ALA B 1 149 ? 27.031 35.469 3.279 1 95 149 ALA B N 1
ATOM 8017 C CA . ALA B 1 149 ? 28.125 36.406 3.508 1 95 149 ALA B CA 1
ATOM 8018 C C . ALA B 1 149 ? 27.828 37.781 2.889 1 95 149 ALA B C 1
ATOM 8020 O O . ALA B 1 149 ? 28.141 38.812 3.471 1 95 149 ALA B O 1
ATOM 8021 N N . GLU B 1 150 ? 27.156 37.781 1.76 1 94.25 150 GLU B N 1
ATOM 8022 C CA . GLU B 1 150 ? 27 39 1.018 1 94.25 150 GLU B CA 1
ATOM 8023 C C . GLU B 1 150 ? 25.531 39.25 0.662 1 94.25 150 GLU B C 1
ATOM 8025 O O . GLU B 1 150 ? 25.047 40.375 0.713 1 94.25 150 GLU B O 1
ATOM 8030 N N . HIS B 1 151 ? 24.891 38.25 0.326 1 94.94 151 HIS B N 1
ATOM 8031 C CA . HIS B 1 151 ? 23.531 38.375 -0.159 1 94.94 151 HIS B CA 1
ATOM 8032 C C . HIS B 1 151 ? 22.625 39 0.896 1 94.94 151 HIS B C 1
ATOM 8034 O O . HIS B 1 151 ? 22.766 38.719 2.09 1 94.94 151 HIS B O 1
ATOM 8040 N N . PRO B 1 152 ? 21.609 39.719 0.537 1 95.12 152 PRO B N 1
ATOM 8041 C CA . PRO B 1 152 ? 20.75 40.438 1.473 1 95.12 152 PRO B CA 1
ATOM 8042 C C . PRO B 1 152 ? 19.922 39.5 2.348 1 95.12 152 PRO B C 1
ATOM 8044 O O . PRO B 1 152 ? 19.359 39.938 3.359 1 95.12 152 PRO B O 1
ATOM 8047 N N . TYR B 1 153 ? 19.859 38.25 2.006 1 95.69 153 TYR B N 1
ATOM 8048 C CA . TYR B 1 153 ? 19.109 37.312 2.83 1 95.69 153 TYR B CA 1
ATOM 8049 C C . TYR B 1 153 ? 19.734 37.188 4.223 1 95.69 153 TYR B C 1
ATOM 8051 O O . TYR B 1 153 ? 19.109 36.656 5.137 1 95.69 153 TYR B O 1
ATOM 8059 N N . ARG B 1 154 ? 20.906 37.719 4.422 1 94.75 154 ARG B N 1
ATOM 8060 C CA . ARG B 1 154 ? 21.609 37.656 5.699 1 94.75 154 ARG B CA 1
ATOM 8061 C C . ARG B 1 154 ? 20.953 38.594 6.719 1 94.75 154 ARG B C 1
ATOM 8063 O O . ARG B 1 154 ? 21.172 38.438 7.926 1 94.75 154 ARG B O 1
ATOM 8070 N N . LEU B 1 155 ? 20.188 39.531 6.219 1 92.75 155 LEU B N 1
ATOM 8071 C CA . LEU B 1 155 ? 19.609 40.531 7.094 1 92.75 155 LEU B CA 1
ATOM 8072 C C . LEU B 1 155 ? 18.172 40.188 7.465 1 92.75 155 LEU B C 1
ATOM 8074 O O . LEU B 1 155 ? 17.438 39.625 6.645 1 92.75 155 LEU B O 1
ATOM 8078 N N . PRO B 1 156 ? 17.797 40.531 8.719 1 93.56 156 PRO B N 1
ATOM 8079 C CA . PRO B 1 156 ? 16.422 40.219 9.117 1 93.56 156 PRO B CA 1
ATOM 8080 C C . PRO B 1 156 ? 15.398 41.094 8.367 1 93.56 156 PRO B C 1
ATOM 8082 O O . PRO B 1 156 ? 15.656 42.25 8.094 1 93.56 156 PRO B O 1
ATOM 8085 N N . VAL B 1 157 ? 14.25 40.562 8.094 1 94.38 157 VAL B N 1
ATOM 8086 C CA . VAL B 1 157 ? 13.188 41.25 7.363 1 94.38 157 VAL B CA 1
ATOM 8087 C C . VAL B 1 157 ? 12.727 42.469 8.148 1 94.38 157 VAL B C 1
ATOM 8089 O O . VAL B 1 157 ? 12.445 43.5 7.559 1 94.38 157 VAL B O 1
ATOM 8092 N N . ILE B 1 158 ? 12.742 42.312 9.445 1 93.5 158 ILE B N 1
ATOM 8093 C CA . ILE B 1 158 ? 12.203 43.375 10.32 1 93.5 158 ILE B CA 1
ATOM 8094 C C . ILE B 1 158 ? 13.219 44.5 10.453 1 93.5 158 ILE B C 1
ATOM 8096 O O . ILE B 1 158 ? 12.883 45.594 10.914 1 93.5 158 ILE B O 1
ATOM 8100 N N . GLY B 1 159 ? 14.445 44.375 10.039 1 92.81 159 GLY B N 1
ATOM 8101 C CA . GLY B 1 159 ? 15.492 45.375 10.195 1 92.81 159 GLY B CA 1
ATOM 8102 C C . GLY B 1 159 ? 16.172 45.312 11.555 1 92.81 159 GLY B C 1
ATOM 8103 O O . GLY B 1 159 ? 16.078 44.312 12.258 1 92.81 159 GLY B O 1
ATOM 8104 N N . THR B 1 160 ? 16.984 46.344 11.781 1 91.44 160 THR B N 1
ATOM 8105 C CA . THR B 1 160 ? 17.688 46.469 13.055 1 91.44 160 THR B CA 1
ATOM 8106 C C . THR B 1 160 ? 17.125 47.625 13.875 1 91.44 160 THR B C 1
ATOM 8108 O O . THR B 1 160 ? 16.484 48.531 13.328 1 91.44 160 THR B O 1
ATOM 8111 N N . SER B 1 161 ? 17.359 47.469 15.203 1 91.12 161 SER B N 1
ATOM 8112 C CA . SER B 1 161 ? 16.906 48.562 16.062 1 91.12 161 SER B CA 1
ATOM 8113 C C . SER B 1 161 ? 17.484 49.906 15.609 1 91.12 161 SER B C 1
ATOM 8115 O O . SER B 1 161 ? 16.797 50.938 15.648 1 91.12 161 SER B O 1
ATOM 8117 N N . GLU B 1 162 ? 18.641 49.938 15.141 1 92.31 162 GLU B N 1
ATOM 8118 C CA . GLU B 1 162 ? 19.328 51.156 14.703 1 92.31 162 GLU B CA 1
ATOM 8119 C C . GLU B 1 162 ? 18.703 51.719 13.43 1 92.31 162 GLU B C 1
ATOM 8121 O O . GLU B 1 162 ? 18.438 52.906 13.328 1 92.31 162 GLU B O 1
ATOM 8126 N N . SER B 1 163 ? 18.5 50.875 12.469 1 93.56 163 SER B N 1
ATOM 8127 C CA . SER B 1 163 ? 17.922 51.312 11.211 1 93.56 163 SER B CA 1
ATOM 8128 C C . SER B 1 163 ? 16.5 51.844 11.406 1 93.56 163 SER B C 1
ATOM 8130 O O . SER B 1 163 ? 16.141 52.906 10.891 1 93.56 163 SER B O 1
ATOM 8132 N N . VAL B 1 164 ? 15.719 51.156 12.156 1 93.12 164 VAL B N 1
ATOM 8133 C CA . VAL B 1 164 ? 14.312 51.5 12.359 1 93.12 164 VAL B CA 1
ATOM 8134 C C . VAL B 1 164 ? 14.211 52.844 13.062 1 93.12 164 VAL B C 1
ATOM 8136 O O . VAL B 1 164 ? 13.32 53.656 12.75 1 93.12 164 VAL B O 1
ATOM 8139 N N . ASP B 1 165 ? 15.094 53.125 13.977 1 91.25 165 ASP B N 1
ATOM 8140 C CA . ASP B 1 165 ? 15.078 54.375 14.727 1 91.25 165 ASP B CA 1
ATOM 8141 C C . ASP B 1 165 ? 15.469 55.562 13.844 1 91.25 165 ASP B C 1
ATOM 8143 O O . ASP B 1 165 ? 15.148 56.688 14.156 1 91.25 165 ASP B O 1
ATOM 8147 N N . SER B 1 166 ? 16.016 55.312 12.766 1 92.69 166 SER B N 1
ATOM 8148 C CA . SER B 1 166 ? 16.562 56.375 11.938 1 92.69 166 SER B CA 1
ATOM 8149 C C . SER B 1 166 ? 15.578 56.812 10.852 1 92.69 166 SER B C 1
ATOM 8151 O O . SER B 1 166 ? 15.758 57.844 10.203 1 92.69 166 SER B O 1
ATOM 8153 N N . PHE B 1 167 ? 14.539 56.125 10.664 1 94.69 167 PHE B N 1
ATOM 8154 C CA . PHE B 1 167 ? 13.656 56.375 9.531 1 94.69 167 PHE B CA 1
ATOM 8155 C C . PHE B 1 167 ? 12.836 57.625 9.75 1 94.69 167 PHE B C 1
ATOM 8157 O O . PHE B 1 167 ? 12.375 57.906 10.859 1 94.69 167 PHE B O 1
ATOM 8164 N N . GLY B 1 168 ? 12.695 58.406 8.719 1 93.56 168 GLY B N 1
ATOM 8165 C CA . GLY B 1 168 ? 11.758 59.5 8.648 1 93.56 168 GLY B CA 1
ATOM 8166 C C . GLY B 1 168 ? 10.703 59.344 7.57 1 93.56 168 GLY B C 1
ATOM 8167 O O . GLY B 1 168 ? 10.758 58.375 6.801 1 93.56 168 GLY B O 1
ATOM 8168 N N . ARG B 1 169 ? 9.75 60.188 7.547 1 95.19 169 ARG B N 1
ATOM 8169 C CA . ARG B 1 169 ? 8.648 60.125 6.594 1 95.19 169 ARG B CA 1
ATOM 8170 C C . ARG B 1 169 ? 9.164 60.125 5.16 1 95.19 169 ARG B C 1
ATOM 8172 O O . ARG B 1 169 ? 8.633 59.438 4.289 1 95.19 169 ARG B O 1
ATOM 8179 N N . ASP B 1 170 ? 10.188 60.938 4.914 1 94.94 170 ASP B N 1
ATOM 8180 C CA . ASP B 1 170 ? 10.742 61.031 3.564 1 94.94 170 ASP B CA 1
ATOM 8181 C C . ASP B 1 170 ? 11.312 59.688 3.098 1 94.94 170 ASP B C 1
ATOM 8183 O O . ASP B 1 170 ? 11.203 59.344 1.922 1 94.94 170 ASP B O 1
ATOM 8187 N N . ASP B 1 171 ? 11.914 59 3.961 1 95 171 ASP B N 1
ATOM 8188 C CA . ASP B 1 171 ? 12.445 57.688 3.631 1 95 171 ASP B CA 1
ATOM 8189 C C . ASP B 1 171 ? 11.328 56.719 3.207 1 95 171 ASP B C 1
ATOM 8191 O O . ASP B 1 171 ? 11.484 55.969 2.254 1 95 171 ASP B O 1
ATOM 8195 N N . VAL B 1 172 ? 10.266 56.781 3.932 1 95.31 172 VAL B N 1
ATOM 8196 C CA . VAL B 1 172 ? 9.117 55.906 3.666 1 95.31 172 VAL B CA 1
ATOM 8197 C C . VAL B 1 172 ? 8.5 56.25 2.314 1 95.31 172 VAL B C 1
ATOM 8199 O O . VAL B 1 172 ? 8.18 55.375 1.52 1 95.31 172 VAL B O 1
ATOM 8202 N N . LEU B 1 173 ? 8.391 57.531 2.051 1 94.75 173 LEU B N 1
ATOM 8203 C CA . LEU B 1 173 ? 7.793 57.969 0.8 1 94.75 173 LEU B CA 1
ATOM 8204 C C . LEU B 1 173 ? 8.68 57.625 -0.388 1 94.75 173 LEU B C 1
ATOM 8206 O O . LEU B 1 173 ? 8.188 57.219 -1.441 1 94.75 173 LEU B O 1
ATOM 8210 N N . ASP B 1 174 ? 9.945 57.844 -0.228 1 94 174 ASP B N 1
ATOM 8211 C CA . ASP B 1 174 ? 10.883 57.5 -1.298 1 94 174 ASP B CA 1
ATOM 8212 C C . ASP B 1 174 ? 10.812 56.031 -1.651 1 94 174 ASP B C 1
ATOM 8214 O O . ASP B 1 174 ? 10.812 55.656 -2.83 1 94 174 ASP B O 1
ATOM 8218 N N . PHE B 1 175 ? 10.852 55.219 -0.61 1 94.44 175 PHE B N 1
ATOM 8219 C CA . PHE B 1 175 ? 10.75 53.781 -0.81 1 94.44 175 PHE B CA 1
ATOM 8220 C C . PHE B 1 175 ? 9.445 53.406 -1.499 1 94.44 175 PHE B C 1
ATOM 8222 O O . PHE B 1 175 ? 9.422 52.562 -2.391 1 94.44 175 PHE B O 1
ATOM 8229 N N . PHE B 1 176 ? 8.367 54 -1.122 1 94.12 176 PHE B N 1
ATOM 8230 C CA . PHE B 1 176 ? 7.051 53.781 -1.699 1 94.12 176 PHE B CA 1
ATOM 8231 C C . PHE B 1 176 ? 7.039 54.125 -3.184 1 94.12 176 PHE B C 1
ATOM 8233 O O . PHE B 1 176 ? 6.598 53.312 -4.008 1 94.12 176 PHE B O 1
ATOM 8240 N N . HIS B 1 177 ? 7.5 55.25 -3.553 1 91.94 177 HIS B N 1
ATOM 8241 C CA . HIS B 1 177 ? 7.477 55.688 -4.938 1 91.94 177 HIS B CA 1
ATOM 8242 C C . HIS B 1 177 ? 8.367 54.844 -5.82 1 91.94 177 HIS B C 1
ATOM 8244 O O . HIS B 1 177 ? 8.062 54.625 -6.996 1 91.94 177 HIS B O 1
ATOM 8250 N N . LYS B 1 178 ? 9.297 54.281 -5.199 1 91.94 178 LYS B N 1
ATOM 8251 C CA . LYS B 1 178 ? 10.258 53.469 -5.945 1 91.94 178 LYS B CA 1
ATOM 8252 C C . LYS B 1 178 ? 9.688 52.094 -6.234 1 91.94 178 LYS B C 1
ATOM 8254 O O . LYS B 1 178 ? 9.867 51.562 -7.332 1 91.94 178 LYS B O 1
ATOM 8259 N N . HIS B 1 179 ? 9.023 51.469 -5.277 1 94.25 179 HIS B N 1
ATOM 8260 C CA . HIS B 1 179 ? 8.742 50.062 -5.379 1 94.25 179 HIS B CA 1
ATOM 8261 C C . HIS B 1 179 ? 7.254 49.781 -5.566 1 94.25 179 HIS B C 1
ATOM 8263 O O . HIS B 1 179 ? 6.859 48.75 -6.082 1 94.25 179 HIS B O 1
ATOM 8269 N N . TYR B 1 180 ? 6.402 50.625 -5.082 1 94.69 180 TYR B N 1
ATOM 8270 C CA . TYR B 1 180 ? 4.961 50.438 -5.145 1 94.69 180 TYR B CA 1
ATOM 8271 C C . TYR B 1 180 ? 4.371 51 -6.418 1 94.69 180 TYR B C 1
ATOM 8273 O O . TYR B 1 180 ? 3.604 51.969 -6.367 1 94.69 180 TYR B O 1
ATOM 8281 N N . VAL B 1 181 ? 4.691 50.375 -7.535 1 94.19 181 VAL B N 1
ATOM 8282 C CA . VAL B 1 181 ? 4.219 50.719 -8.875 1 94.19 181 VAL B CA 1
ATOM 8283 C C . VAL B 1 181 ? 3.5 49.531 -9.484 1 94.19 181 VAL B C 1
ATOM 8285 O O . VAL B 1 181 ? 3.842 48.375 -9.188 1 94.19 181 VAL B O 1
ATOM 8288 N N . PRO B 1 182 ? 2.52 49.75 -10.312 1 94.81 182 PRO B N 1
ATOM 8289 C CA . PRO B 1 182 ? 1.694 48.688 -10.852 1 94.81 182 PRO B CA 1
ATOM 8290 C C . PRO B 1 182 ? 2.52 47.594 -11.555 1 94.81 182 PRO B C 1
ATOM 8292 O O . PRO B 1 182 ? 2.225 46.406 -11.43 1 94.81 182 PRO B O 1
ATOM 8295 N N . GLU B 1 183 ? 3.582 47.906 -12.227 1 93.56 183 GLU B N 1
ATOM 8296 C CA . GLU B 1 183 ? 4.406 46.969 -12.961 1 93.56 183 GLU B CA 1
ATOM 8297 C C . GLU B 1 183 ? 5.047 45.938 -12.016 1 93.56 183 GLU B C 1
ATOM 8299 O O . GLU B 1 183 ? 5.41 44.844 -12.43 1 93.56 183 GLU B O 1
ATOM 8304 N N . ASN B 1 184 ? 5.188 46.344 -10.773 1 95.06 184 ASN B N 1
ATOM 8305 C CA . ASN B 1 184 ? 5.828 45.5 -9.781 1 95.06 184 ASN B CA 1
ATOM 8306 C C . ASN B 1 184 ? 4.805 44.812 -8.875 1 95.06 184 ASN B C 1
ATOM 8308 O O . ASN B 1 184 ? 5.148 44.312 -7.805 1 95.06 184 ASN B O 1
ATOM 8312 N N . MET B 1 185 ? 3.549 44.812 -9.344 1 95.69 185 MET B N 1
ATOM 8313 C CA . MET B 1 185 ? 2.49 44.281 -8.492 1 95.69 185 MET B CA 1
ATOM 8314 C C . MET B 1 185 ? 1.667 43.25 -9.242 1 95.69 185 MET B C 1
ATOM 8316 O O . MET B 1 185 ? 1.664 43.219 -10.477 1 95.69 185 MET B O 1
ATOM 8320 N N . ALA B 1 186 ? 1.089 42.375 -8.508 1 96.81 186 ALA B N 1
ATOM 8321 C CA . ALA B 1 186 ? 0.126 41.406 -9.008 1 96.81 186 ALA B CA 1
ATOM 8322 C C . ALA B 1 186 ? -1.108 41.344 -8.117 1 96.81 186 ALA B C 1
ATOM 8324 O O . ALA B 1 186 ? -0.993 41.312 -6.887 1 96.81 186 ALA B O 1
ATOM 8325 N N . LEU B 1 187 ? -2.264 41.406 -8.695 1 97.94 187 LEU B N 1
ATOM 8326 C CA . LEU B 1 187 ? -3.531 41.219 -7.996 1 97.94 187 LEU B CA 1
ATOM 8327 C C . LEU B 1 187 ? -4.07 39.812 -8.211 1 97.94 187 LEU B C 1
ATOM 8329 O O . LEU B 1 187 ? -4.25 39.375 -9.344 1 97.94 187 LEU B O 1
ATOM 8333 N N . VAL B 1 188 ? -4.227 39.094 -7.121 1 97.44 188 VAL B N 1
ATOM 8334 C CA . VAL B 1 188 ? -4.742 37.719 -7.176 1 97.44 188 VAL B CA 1
ATOM 8335 C C . VAL B 1 188 ? -6.102 37.656 -6.484 1 97.44 188 VAL B C 1
ATOM 8337 O O . VAL B 1 188 ? -6.215 37.969 -5.293 1 97.44 188 VAL B O 1
ATOM 8340 N N . LEU B 1 189 ? -7.137 37.25 -7.23 1 97.69 189 LEU B N 1
ATOM 8341 C CA . LEU B 1 189 ? -8.484 37.094 -6.707 1 97.69 189 LEU B CA 1
ATOM 8342 C C . LEU B 1 189 ? -8.945 35.656 -6.84 1 97.69 189 LEU B C 1
ATOM 8344 O O . LEU B 1 189 ? -8.938 35.094 -7.938 1 97.69 189 LEU B O 1
ATOM 8348 N N . VAL B 1 190 ? -9.281 35.062 -5.703 1 95 190 VAL B N 1
ATOM 8349 C CA . VAL B 1 190 ? -9.789 33.688 -5.699 1 95 190 VAL B CA 1
ATOM 8350 C C . VAL B 1 190 ? -11.047 33.625 -4.836 1 95 190 VAL B C 1
ATOM 8352 O O . VAL B 1 190 ? -11.078 34.156 -3.721 1 95 190 VAL B O 1
ATOM 8355 N N . GLY B 1 191 ? -12.125 33 -5.336 1 93.75 191 GLY B N 1
ATOM 8356 C CA . GLY B 1 191 ? -13.312 32.812 -4.52 1 93.75 191 GLY B CA 1
ATOM 8357 C C . GLY B 1 191 ? -14.594 32.812 -5.332 1 93.75 191 GLY B C 1
ATOM 8358 O O . GLY B 1 191 ? -14.57 32.5 -6.527 1 93.75 191 GLY B O 1
ATOM 8359 N N . ASP B 1 192 ? -15.711 33 -4.656 1 91.81 192 ASP B N 1
ATOM 8360 C CA . ASP B 1 192 ? -17.031 32.875 -5.25 1 91.81 192 ASP B CA 1
ATOM 8361 C C . ASP B 1 192 ? -17.453 34.219 -5.875 1 91.81 192 ASP B C 1
ATOM 8363 O O . ASP B 1 192 ? -18.188 35 -5.258 1 91.81 192 ASP B O 1
ATOM 8367 N N . PHE B 1 193 ? -16.969 34.406 -7.082 1 94.38 193 PHE B N 1
ATOM 8368 C CA . PHE B 1 193 ? -17.328 35.594 -7.859 1 94.38 193 PHE B CA 1
ATOM 8369 C C . PHE B 1 193 ? -17.438 35.25 -9.344 1 94.38 193 PHE B C 1
ATOM 8371 O O . PHE B 1 193 ? -17 34.188 -9.773 1 94.38 193 PHE B O 1
ATOM 8378 N N . GLU B 1 194 ? -18.094 36.125 -10.062 1 93.94 194 GLU B N 1
ATOM 8379 C CA . GLU B 1 194 ? -18.141 36 -11.508 1 93.94 194 GLU B CA 1
ATOM 8380 C C . GLU B 1 194 ? -16.969 36.719 -12.18 1 93.94 194 GLU B C 1
ATOM 8382 O O . GLU B 1 194 ? -16.672 37.844 -11.844 1 93.94 194 GLU B O 1
ATOM 8387 N N . ILE B 1 195 ? -16.328 36.125 -13.07 1 95.12 195 ILE B N 1
ATOM 8388 C CA . ILE B 1 195 ? -15.062 36.562 -13.656 1 95.12 195 ILE B CA 1
ATOM 8389 C C . ILE B 1 195 ? -15.266 37.938 -14.32 1 95.12 195 ILE B C 1
ATOM 8391 O O . ILE B 1 195 ? -14.461 38.844 -14.125 1 95.12 195 ILE B O 1
ATOM 8395 N N . ASP B 1 196 ? -16.297 38.094 -15.102 1 94.88 196 ASP B N 1
ATOM 8396 C CA . ASP B 1 196 ? -16.516 39.344 -15.828 1 94.88 196 ASP B CA 1
ATOM 8397 C C . ASP B 1 196 ? -16.797 40.5 -14.875 1 94.88 196 ASP B C 1
ATOM 8399 O O . ASP B 1 196 ? -16.312 41.594 -15.086 1 94.88 196 ASP B O 1
ATOM 8403 N N . GLU B 1 197 ? -17.516 40.188 -13.922 1 94.75 197 GLU B N 1
ATOM 8404 C CA . GLU B 1 197 ? -17.766 41.188 -12.906 1 94.75 197 GLU B CA 1
ATOM 8405 C C . GLU B 1 197 ? -16.484 41.594 -12.18 1 94.75 197 GLU B C 1
ATOM 8407 O O . GLU B 1 197 ? -16.266 42.781 -11.883 1 94.75 197 GLU B O 1
ATOM 8412 N N . ALA B 1 198 ? -15.695 40.656 -11.891 1 96.56 198 ALA B N 1
ATOM 8413 C CA . ALA B 1 198 ? -14.422 40.906 -11.227 1 96.56 198 ALA B CA 1
ATOM 8414 C C . ALA B 1 198 ? -13.516 41.781 -12.086 1 96.56 198 ALA B C 1
ATOM 8416 O O . ALA B 1 198 ? -12.844 42.688 -11.578 1 96.56 198 ALA B O 1
ATOM 8417 N N . LYS B 1 199 ? -13.516 41.562 -13.383 1 96.69 199 LYS B N 1
ATOM 8418 C CA . LYS B 1 199 ? -12.703 42.375 -14.297 1 96.69 199 LYS B CA 1
ATOM 8419 C C . LYS B 1 199 ? -13.117 43.844 -14.273 1 96.69 199 LYS B C 1
ATOM 8421 O O . LYS B 1 199 ? -12.266 44.719 -14.289 1 96.69 199 LYS B O 1
ATOM 8426 N N . ASP B 1 200 ? -14.375 44.031 -14.266 1 96.62 200 ASP B N 1
ATOM 8427 C CA . ASP B 1 200 ? -14.898 45.375 -14.219 1 96.62 200 ASP B CA 1
ATOM 8428 C C . ASP B 1 200 ? -14.477 46.094 -12.938 1 96.62 200 ASP B C 1
ATOM 8430 O O . ASP B 1 200 ? -14.07 47.25 -12.969 1 96.62 200 ASP B O 1
ATOM 8434 N N . LEU B 1 201 ? -14.594 45.375 -11.898 1 97.12 201 LEU B N 1
ATOM 8435 C CA . LEU B 1 201 ? -14.234 45.969 -10.602 1 97.12 201 LEU B CA 1
ATOM 8436 C C . LEU B 1 201 ? -12.742 46.219 -10.516 1 97.12 201 LEU B C 1
ATOM 8438 O O . LEU B 1 201 ? -12.312 47.219 -9.938 1 97.12 201 LEU B O 1
ATOM 8442 N N . VAL B 1 202 ? -11.938 45.375 -11.055 1 97.56 202 VAL B N 1
ATOM 8443 C CA . VAL B 1 202 ? -10.492 45.531 -11.055 1 97.56 202 VAL B CA 1
ATOM 8444 C C . VAL B 1 202 ? -10.117 46.781 -11.852 1 97.56 202 VAL B C 1
ATOM 8446 O O . VAL B 1 202 ? -9.258 47.562 -11.438 1 97.56 202 VAL B O 1
ATOM 8449 N N . GLU B 1 203 ? -10.75 46.969 -13 1 96.38 203 GLU B N 1
ATOM 8450 C CA . GLU B 1 203 ? -10.5 48.156 -13.812 1 96.38 203 GLU B CA 1
ATOM 8451 C C . GLU B 1 203 ? -10.906 49.406 -13.078 1 96.38 203 GLU B C 1
ATOM 8453 O O . GLU B 1 203 ? -10.18 50.406 -13.117 1 96.38 203 GLU B O 1
ATOM 8458 N N . LYS B 1 204 ? -11.922 49.344 -12.414 1 96.56 204 LYS B N 1
ATOM 8459 C CA . LYS B 1 204 ? -12.453 50.469 -11.68 1 96.56 204 LYS B CA 1
ATOM 8460 C C . LYS B 1 204 ? -11.508 50.906 -10.562 1 96.56 204 LYS B C 1
ATOM 8462 O O . LYS B 1 204 ? -11.25 52.094 -10.375 1 96.56 204 LYS B O 1
ATOM 8467 N N . TYR B 1 205 ? -10.953 50 -9.875 1 96.44 205 TYR B N 1
ATOM 8468 C CA . TYR B 1 205 ? -10.258 50.312 -8.641 1 96.44 205 TYR B CA 1
ATOM 8469 C C . TYR B 1 205 ? -8.75 50.344 -8.852 1 96.44 205 TYR B C 1
ATOM 8471 O O . TYR B 1 205 ? -8.023 51.062 -8.148 1 96.44 205 TYR B O 1
ATOM 8479 N N . PHE B 1 206 ? -8.211 49.625 -9.812 1 95.88 206 PHE B N 1
ATOM 8480 C CA . PHE B 1 206 ? -6.766 49.531 -9.961 1 95.88 206 PHE B CA 1
ATOM 8481 C C . PHE B 1 206 ? -6.324 50.062 -11.32 1 95.88 206 PHE B C 1
ATOM 8483 O O . PHE B 1 206 ? -5.133 50.25 -11.555 1 95.88 206 PHE B O 1
ATOM 8490 N N . GLY B 1 207 ? -7.207 50.281 -12.203 1 93.75 207 GLY B N 1
ATOM 8491 C CA . GLY B 1 207 ? -6.871 50.719 -13.547 1 93.75 207 GLY B CA 1
ATOM 8492 C C . GLY B 1 207 ? -6.23 52.094 -13.586 1 93.75 207 GLY B C 1
ATOM 8493 O O . GLY B 1 207 ? -5.418 52.375 -14.461 1 93.75 207 GLY B O 1
ATOM 8494 N N . GLY B 1 208 ? -6.562 52.938 -12.625 1 90.44 208 GLY B N 1
ATOM 8495 C CA . GLY B 1 208 ? -6.082 54.312 -12.609 1 90.44 208 GLY B CA 1
ATOM 8496 C C . GLY B 1 208 ? -4.805 54.5 -11.82 1 90.44 208 GLY B C 1
ATOM 8497 O O . GLY B 1 208 ? -4.32 55.594 -11.656 1 90.44 208 GLY B O 1
ATOM 8498 N N . PHE B 1 209 ? -4.23 53.375 -11.383 1 89.94 209 PHE B N 1
ATOM 8499 C CA . PHE B 1 209 ? -2.992 53.469 -10.609 1 89.94 209 PHE B CA 1
ATOM 8500 C C . PHE B 1 209 ? -1.827 53.875 -11.5 1 89.94 209 PHE B C 1
ATOM 8502 O O . PHE B 1 209 ? -1.513 53.219 -12.484 1 89.94 209 PHE B O 1
ATOM 8509 N N . GLU B 1 210 ? -1.213 55 -11.273 1 85.19 210 GLU B N 1
ATOM 8510 C CA . GLU B 1 210 ? -0.173 55.562 -12.125 1 85.19 210 GLU B CA 1
ATOM 8511 C C . GLU B 1 210 ? 1.083 54.719 -12.117 1 85.19 210 GLU B C 1
ATOM 8513 O O . GLU B 1 210 ? 1.49 54.219 -11.07 1 85.19 210 GLU B O 1
ATOM 8518 N N . ASN B 1 211 ? 1.536 54.531 -13.359 1 81.5 211 ASN B N 1
ATOM 8519 C CA . ASN B 1 211 ? 2.748 53.719 -13.508 1 81.5 211 ASN B CA 1
ATOM 8520 C C . ASN B 1 211 ? 3.98 54.625 -13.695 1 81.5 211 ASN B C 1
ATOM 8522 O O . ASN B 1 211 ? 4.129 55.25 -14.734 1 81.5 211 ASN B O 1
ATOM 8526 N N .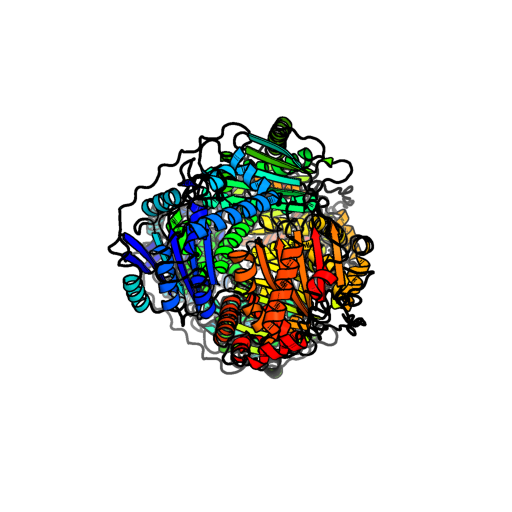 GLY B 1 212 ? 4.754 54.719 -12.758 1 76.81 212 GLY B N 1
ATOM 8527 C CA . GLY B 1 212 ? 5.949 55.562 -12.828 1 76.81 212 GLY B CA 1
ATOM 8528 C C . GLY B 1 212 ? 7.168 54.812 -13.32 1 76.81 212 GLY B C 1
ATOM 8529 O O . GLY B 1 212 ? 8.281 55.344 -13.32 1 76.81 212 GLY B O 1
ATOM 8530 N N . GLY B 1 213 ? 7.051 53.656 -13.766 1 79.31 213 GLY B N 1
ATOM 8531 C CA . GLY B 1 213 ? 8.195 52.875 -14.195 1 79.31 213 GLY B CA 1
ATOM 8532 C C . GLY B 1 213 ? 8.875 52.125 -13.055 1 79.31 213 GLY B C 1
ATOM 8533 O O . GLY B 1 213 ? 8.914 52.625 -11.93 1 79.31 213 GLY B O 1
ATOM 8534 N N . TYR B 1 214 ? 9.281 50.875 -13.25 1 84.94 214 TYR B N 1
ATOM 8535 C CA . TYR B 1 214 ? 9.914 50.062 -12.195 1 84.94 214 TYR B CA 1
ATOM 8536 C C . TYR B 1 214 ? 11.234 49.5 -12.68 1 84.94 214 TYR B C 1
ATOM 8538 O O . TYR B 1 214 ? 11.312 48.906 -13.773 1 84.94 214 TYR B O 1
ATOM 8546 N N . THR B 1 215 ? 12.344 49.844 -11.922 1 82.38 215 THR B N 1
ATOM 8547 C CA . THR B 1 215 ? 13.633 49.188 -12.133 1 82.38 215 THR B CA 1
ATOM 8548 C C . THR B 1 215 ? 14.008 48.344 -10.938 1 82.38 215 THR B C 1
ATOM 8550 O O . THR B 1 215 ? 14.234 48.844 -9.836 1 82.38 215 THR B O 1
ATOM 8553 N N . PRO B 1 216 ? 14.055 47.031 -11.188 1 84.75 216 PRO B N 1
ATOM 8554 C CA . PRO B 1 216 ? 14.414 46.156 -10.07 1 84.75 216 PRO B CA 1
ATOM 8555 C C . PRO B 1 216 ? 15.836 46.406 -9.562 1 84.75 216 PRO B C 1
ATOM 8557 O O . PRO B 1 216 ? 16.734 46.656 -10.359 1 84.75 216 PRO B O 1
ATOM 8560 N N . ARG B 1 217 ? 15.969 46.281 -8.312 1 84.38 217 ARG B N 1
ATOM 8561 C CA . ARG B 1 217 ? 17.297 46.375 -7.723 1 84.38 217 ARG B CA 1
ATOM 8562 C C . ARG B 1 217 ? 18.109 45.125 -7.988 1 84.38 217 ARG B C 1
ATOM 8564 O O . ARG B 1 217 ? 17.594 44 -7.918 1 84.38 217 ARG B O 1
ATOM 8571 N N . GLU B 1 218 ? 19.375 45.406 -8.297 1 87.31 218 GLU B N 1
ATOM 8572 C CA . GLU B 1 218 ? 20.281 44.281 -8.438 1 87.31 218 GLU B CA 1
ATOM 8573 C C . GLU B 1 218 ? 20.781 43.781 -7.078 1 87.31 218 GLU B C 1
ATOM 8575 O O . GLU B 1 218 ? 21.328 44.594 -6.297 1 87.31 218 GLU B O 1
ATOM 8580 N N . ARG B 1 219 ? 20.578 42.5 -6.746 1 91.06 219 ARG B N 1
ATOM 8581 C CA . ARG B 1 219 ? 21.016 41.906 -5.496 1 91.06 219 ARG B CA 1
ATOM 8582 C C . ARG B 1 219 ? 22.406 41.281 -5.645 1 91.06 219 ARG B C 1
ATOM 8584 O O . ARG B 1 219 ? 22.703 40.656 -6.664 1 91.06 219 ARG B O 1
ATOM 8591 N N . ALA B 1 220 ? 23.25 41.5 -4.699 1 90.44 220 ALA B N 1
ATOM 8592 C CA . ALA B 1 220 ? 24.562 40.844 -4.715 1 90.44 220 ALA B CA 1
ATOM 8593 C C . ALA B 1 220 ? 24.406 39.312 -4.652 1 90.44 220 ALA B C 1
ATOM 8595 O O . ALA B 1 220 ? 23.688 38.812 -3.809 1 90.44 220 ALA B O 1
ATOM 8596 N N . PRO B 1 221 ? 25.047 38.688 -5.551 1 91.5 221 PRO B N 1
ATOM 8597 C CA . PRO B 1 221 ? 24.984 37.219 -5.469 1 91.5 221 PRO B CA 1
ATOM 8598 C C . PRO B 1 221 ? 25.75 36.656 -4.273 1 91.5 221 PRO B C 1
ATOM 8600 O O . PRO B 1 221 ? 26.719 37.25 -3.826 1 91.5 221 PRO B O 1
ATOM 8603 N N . GLU B 1 222 ? 25.25 35.594 -3.76 1 94.5 222 GLU B N 1
ATOM 8604 C CA . GLU B 1 222 ? 25.984 34.938 -2.686 1 94.5 222 GLU B CA 1
ATOM 8605 C C . GLU B 1 222 ? 27.109 34.062 -3.236 1 94.5 222 GLU B C 1
ATOM 8607 O O . GLU B 1 222 ? 26.906 33.219 -4.117 1 94.5 222 GLU B O 1
ATOM 8612 N N . PRO B 1 223 ? 28.328 34.312 -2.717 1 94.62 223 PRO B N 1
ATOM 8613 C CA . PRO B 1 223 ? 29.422 33.438 -3.162 1 94.62 223 PRO B CA 1
ATOM 8614 C C . PRO B 1 223 ? 29.25 31.984 -2.732 1 94.62 223 PRO B C 1
ATOM 8616 O O . PRO B 1 223 ? 28.609 31.719 -1.71 1 94.62 223 PRO B O 1
ATOM 8619 N N . LYS B 1 224 ? 29.781 31.125 -3.57 1 95.12 224 LYS B N 1
ATOM 8620 C CA . LYS B 1 224 ? 29.734 29.703 -3.207 1 95.12 224 LYS B CA 1
ATOM 8621 C C . LYS B 1 224 ? 30.453 29.453 -1.885 1 95.12 224 LYS B C 1
ATOM 8623 O O . LYS B 1 224 ? 31.562 29.953 -1.67 1 95.12 224 LYS B O 1
ATOM 8628 N N . GLN B 1 225 ? 29.766 28.797 -0.979 1 96.69 225 GLN B N 1
ATOM 8629 C CA . GLN B 1 225 ? 30.406 28.453 0.285 1 96.69 225 GLN B CA 1
ATOM 8630 C C . GLN B 1 225 ? 31.391 27.297 0.103 1 96.69 225 GLN B C 1
ATOM 8632 O O . GLN B 1 225 ? 31 26.203 -0.335 1 96.69 225 GLN B O 1
ATOM 8637 N N . THR B 1 226 ? 32.656 27.531 0.438 1 95.44 226 THR B N 1
ATOM 8638 C CA . THR B 1 226 ? 33.656 26.516 0.227 1 95.44 226 THR B CA 1
ATOM 8639 C C . TH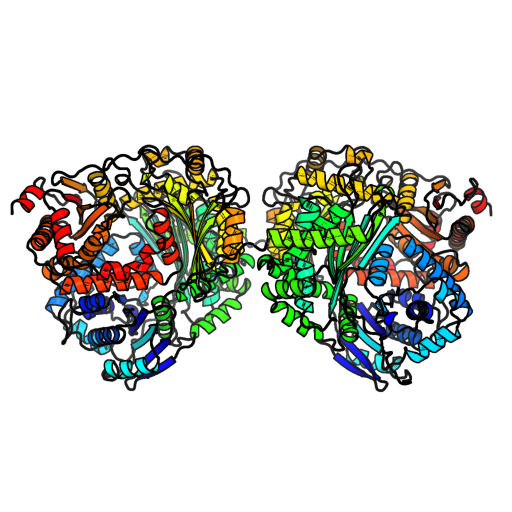R B 1 226 ? 34.281 26.078 1.554 1 95.44 226 THR B C 1
ATOM 8641 O O . THR B 1 226 ? 35.219 25.266 1.581 1 95.44 226 THR B O 1
ATOM 8644 N N . GLU B 1 227 ? 33.812 26.719 2.604 1 96.12 227 GLU B N 1
ATOM 8645 C CA . GLU B 1 227 ? 34.312 26.359 3.928 1 96.12 227 GLU B CA 1
ATOM 8646 C C . GLU B 1 227 ? 33.156 26.312 4.949 1 96.12 227 GLU B C 1
ATOM 8648 O O . GLU B 1 227 ? 32.156 26.969 4.77 1 96.12 227 GLU B O 1
ATOM 8653 N N . PHE B 1 228 ? 33.5 25.562 6.012 1 97.75 228 PHE B N 1
ATOM 8654 C CA . PHE B 1 228 ? 32.531 25.453 7.109 1 97.75 228 PHE B CA 1
ATOM 8655 C C . PHE B 1 228 ? 32.344 26.797 7.785 1 97.75 228 PHE B C 1
ATOM 8657 O O . PHE B 1 228 ? 33.281 27.578 7.941 1 97.75 228 PHE B O 1
ATOM 8664 N N . ARG B 1 229 ? 31.047 27.125 8.109 1 98 229 ARG B N 1
ATOM 8665 C CA . ARG B 1 229 ? 30.703 28.297 8.906 1 98 229 ARG B CA 1
ATOM 8666 C C . ARG B 1 229 ? 29.953 27.891 10.172 1 98 229 ARG B C 1
ATOM 8668 O O . ARG B 1 229 ? 29.203 26.906 10.172 1 98 229 ARG B O 1
ATOM 8675 N N . GLY B 1 230 ? 30.234 28.594 11.281 1 97.44 230 GLY B N 1
ATOM 8676 C CA . GLY B 1 230 ? 29.547 28.219 12.508 1 97.44 230 GLY B CA 1
ATOM 8677 C C . GLY B 1 230 ? 29.359 29.375 13.469 1 97.44 230 GLY B C 1
ATOM 8678 O O . GLY B 1 230 ? 29.969 30.438 13.305 1 97.44 230 GLY B O 1
ATOM 8679 N N . TRP B 1 231 ? 28.422 29.234 14.352 1 96.81 231 TRP B N 1
ATOM 8680 C CA . TRP B 1 231 ? 28.141 30.156 15.453 1 96.81 231 TRP B CA 1
ATOM 8681 C C . TRP B 1 231 ? 27.625 29.391 16.672 1 96.81 231 TRP B C 1
ATOM 8683 O O . TRP B 1 231 ? 26.797 28.484 16.531 1 96.81 231 TRP B O 1
ATOM 8693 N N . ALA B 1 232 ? 28.141 29.609 17.828 1 96.12 232 ALA B N 1
ATOM 8694 C CA . ALA B 1 232 ? 27.688 29 19.078 1 96.12 232 ALA B CA 1
ATOM 8695 C C . ALA B 1 232 ? 27.688 30 20.219 1 96.12 232 ALA B C 1
ATOM 8697 O O . ALA B 1 232 ? 28.594 30.828 20.328 1 96.12 232 ALA B O 1
ATOM 8698 N N . ALA B 1 233 ? 26.609 29.969 21.031 1 93.19 233 ALA B N 1
ATOM 8699 C CA . ALA B 1 233 ? 26.547 30.859 22.188 1 93.19 233 ALA B CA 1
ATOM 8700 C C . ALA B 1 233 ? 25.719 30.234 23.297 1 93.19 233 ALA B C 1
ATOM 8702 O O . ALA B 1 233 ? 24.703 29.578 23.031 1 93.19 233 ALA B O 1
ATOM 8703 N N . GLY B 1 234 ? 26.172 30.453 24.5 1 89.38 234 GLY B N 1
ATOM 8704 C CA . GLY B 1 234 ? 25.375 30.109 25.672 1 89.38 234 GLY B CA 1
ATOM 8705 C C . GLY B 1 234 ? 24.391 31.188 26.078 1 89.38 234 GLY B C 1
ATOM 8706 O O . GLY B 1 234 ? 24.719 32.375 26.031 1 89.38 234 GLY B O 1
ATOM 8707 N N . ASP B 1 235 ? 23.172 30.781 26.266 1 83.12 235 ASP B N 1
ATOM 8708 C CA . ASP B 1 235 ? 22.109 31.719 26.609 1 83.12 235 ASP B CA 1
ATOM 8709 C C . ASP B 1 235 ? 21.297 31.234 27.797 1 83.12 235 ASP B C 1
ATOM 8711 O O . ASP B 1 235 ? 21.438 30.078 28.234 1 83.12 235 ASP B O 1
ATOM 8715 N N . ASP B 1 236 ? 20.516 32.156 28.391 1 81.5 236 ASP B N 1
ATOM 8716 C CA . ASP B 1 236 ? 19.625 31.797 29.484 1 81.5 236 ASP B CA 1
ATOM 8717 C C . ASP B 1 236 ? 18.344 31.156 28.953 1 81.5 236 ASP B C 1
ATOM 8719 O O . ASP B 1 236 ? 17.281 31.797 28.953 1 81.5 236 ASP B O 1
ATOM 8723 N N . ILE B 1 237 ? 18.516 30.031 28.438 1 85 237 ILE B N 1
ATOM 8724 C CA . ILE B 1 237 ? 17.406 29.266 27.891 1 85 237 ILE B CA 1
ATOM 8725 C C . ILE B 1 237 ? 17.391 27.859 28.484 1 85 237 ILE B C 1
ATOM 8727 O O . ILE B 1 237 ? 18.391 27.422 29.062 1 85 237 ILE B O 1
ATOM 8731 N N . ASN B 1 238 ? 16.219 27.219 28.422 1 80.81 238 ASN B N 1
ATOM 8732 C CA . ASN B 1 238 ? 16.094 25.891 29.016 1 80.81 238 ASN B CA 1
ATOM 8733 C C . ASN B 1 238 ? 16.375 24.781 28.016 1 80.81 238 ASN B C 1
ATOM 8735 O O . ASN B 1 238 ? 16.688 23.656 28.391 1 80.81 238 ASN B O 1
ATOM 8739 N N . GLN B 1 239 ? 16.25 25.094 26.734 1 87.56 239 GLN B N 1
ATOM 8740 C CA . GLN B 1 239 ? 16.469 24.109 25.688 1 87.56 239 GLN B CA 1
ATOM 8741 C C . GLN B 1 239 ? 17.453 24.609 24.641 1 87.56 239 GLN B C 1
ATOM 8743 O O . GLN B 1 239 ? 17.469 25.797 24.312 1 87.56 239 GLN B O 1
ATOM 8748 N N . ALA B 1 240 ? 18.266 23.656 24.156 1 92.31 240 ALA B N 1
ATOM 8749 C CA . ALA B 1 240 ? 19.188 23.984 23.078 1 92.31 240 ALA B CA 1
ATOM 8750 C C . ALA B 1 240 ? 18.484 24.062 21.734 1 92.31 240 ALA B C 1
ATOM 8752 O O . ALA B 1 240 ? 17.562 23.297 21.469 1 92.31 240 ALA B O 1
ATOM 8753 N N . HIS B 1 241 ? 18.859 25.031 20.906 1 94.62 241 HIS B N 1
ATOM 8754 C CA . HIS B 1 241 ? 18.375 25.188 19.547 1 94.62 241 HIS B CA 1
ATOM 8755 C C . HIS B 1 241 ? 19.5 25.031 18.531 1 94.62 241 HIS B C 1
ATOM 8757 O O . HIS B 1 241 ? 20.438 25.828 18.5 1 94.62 241 HIS B O 1
ATOM 8763 N N . LEU B 1 242 ? 19.391 23.953 17.781 1 97 242 LEU B N 1
ATOM 8764 C CA . LEU B 1 242 ? 20.391 23.625 16.75 1 97 242 LEU B CA 1
ATOM 8765 C C . LEU B 1 242 ? 19.828 23.859 15.352 1 97 242 LEU B C 1
ATOM 8767 O O . LEU B 1 242 ? 18.719 23.406 15.047 1 97 242 LEU B O 1
ATOM 8771 N N . ARG B 1 243 ? 20.562 24.672 14.5 1 98 243 ARG B N 1
ATOM 8772 C CA . ARG B 1 243 ? 20.203 24.891 13.109 1 98 243 ARG B CA 1
ATOM 8773 C C . ARG B 1 243 ? 21.359 24.562 12.18 1 98 243 ARG B C 1
ATOM 8775 O O . ARG B 1 243 ? 22.5 24.969 12.438 1 98 243 ARG B O 1
ATOM 8782 N N . VAL B 1 244 ? 21.062 23.766 11.18 1 98.31 244 VAL B N 1
ATOM 8783 C CA . VAL B 1 244 ? 22.047 23.438 10.156 1 98.31 244 VAL B CA 1
ATOM 8784 C C . VAL B 1 244 ? 21.547 23.875 8.781 1 98.31 244 VAL B C 1
ATOM 8786 O O . VAL B 1 244 ? 20.359 23.719 8.477 1 98.31 244 VAL B O 1
ATOM 8789 N N . GLY B 1 245 ? 22.453 24.484 7.992 1 98.5 245 GLY B N 1
ATOM 8790 C CA . GLY B 1 245 ? 22.078 24.906 6.652 1 98.5 245 GLY B CA 1
ATOM 8791 C C . GLY B 1 245 ? 23.109 24.547 5.598 1 98.5 245 GLY B C 1
ATOM 8792 O O . GLY B 1 245 ? 24.312 24.594 5.855 1 98.5 245 GLY B O 1
ATOM 8793 N N . PHE B 1 246 ? 22.656 24.125 4.418 1 98.62 246 PHE B N 1
ATOM 8794 C CA . PHE B 1 246 ? 23.453 23.906 3.213 1 98.62 246 PHE B CA 1
ATOM 8795 C C . PHE B 1 246 ? 22.938 24.766 2.066 1 98.62 246 PHE B C 1
ATOM 8797 O O . PHE B 1 246 ? 21.734 24.797 1.79 1 98.62 246 PHE B O 1
ATOM 8804 N N . HIS B 1 247 ? 23.875 25.484 1.416 1 98.44 247 HIS B N 1
ATOM 8805 C CA . HIS B 1 247 ? 23.453 26.281 0.27 1 98.44 247 HIS B CA 1
ATOM 8806 C C . HIS B 1 247 ? 22.922 25.391 -0.851 1 98.44 247 HIS B C 1
ATOM 8808 O O . HIS B 1 247 ? 23.547 24.375 -1.196 1 98.44 247 HIS B O 1
ATOM 8814 N N . ILE B 1 248 ? 21.75 25.719 -1.418 1 98.06 248 ILE B N 1
ATOM 8815 C CA . ILE B 1 248 ? 21.141 25.047 -2.557 1 98.06 248 ILE B CA 1
ATOM 8816 C C . ILE B 1 248 ? 20.734 26.062 -3.613 1 98.06 248 ILE B C 1
ATOM 8818 O O . ILE B 1 248 ? 20.797 27.281 -3.369 1 98.06 248 ILE B O 1
ATOM 8822 N N . PRO B 1 249 ? 20.375 25.594 -4.824 1 96.44 249 PRO B N 1
ATOM 8823 C CA . PRO B 1 249 ? 20.062 26.547 -5.891 1 96.44 249 PRO B CA 1
ATOM 8824 C C . PRO B 1 249 ? 18.703 27.234 -5.699 1 96.44 249 PRO B C 1
ATOM 8826 O O . PRO B 1 249 ? 18.047 27 -4.684 1 96.44 249 PRO B O 1
ATOM 8829 N N . HIS B 1 250 ? 18.422 28.078 -6.637 1 94.62 250 HIS B N 1
ATOM 8830 C CA . HIS B 1 250 ? 17.188 28.844 -6.594 1 94.62 250 HIS B CA 1
ATOM 8831 C C . HIS B 1 250 ? 15.977 27.969 -6.879 1 94.62 250 HIS B C 1
ATOM 8833 O O . HIS B 1 250 ? 16.125 26.828 -7.328 1 94.62 250 HIS B O 1
ATOM 8839 N N . ALA B 1 251 ? 14.82 28.469 -6.754 1 93.31 251 ALA B N 1
ATOM 8840 C CA . ALA B 1 251 ? 13.562 27.734 -6.676 1 93.31 251 ALA B CA 1
ATOM 8841 C C . ALA B 1 251 ? 13.258 27.031 -8 1 93.31 251 ALA B C 1
ATOM 8843 O O . ALA B 1 251 ? 12.641 25.969 -8.016 1 93.31 251 ALA B O 1
ATOM 8844 N N . THR B 1 252 ? 13.641 27.484 -9.164 1 93.44 252 THR B N 1
ATOM 8845 C CA . THR B 1 252 ? 13.25 26.922 -10.461 1 93.44 252 THR B CA 1
ATOM 8846 C C . THR B 1 252 ? 14.344 26.016 -11.008 1 93.44 252 THR B C 1
ATOM 8848 O O . THR B 1 252 ? 14.32 25.641 -12.18 1 93.44 252 THR B O 1
ATOM 8851 N N . HIS B 1 253 ? 15.359 25.812 -10.148 1 95.5 253 HIS B N 1
ATOM 8852 C CA . HIS B 1 253 ? 16.422 24.906 -10.57 1 95.5 253 HIS B CA 1
ATOM 8853 C C . HIS B 1 253 ? 15.914 23.469 -10.68 1 95.5 253 HIS B C 1
ATOM 8855 O O . HIS B 1 253 ? 15.078 23.047 -9.875 1 95.5 253 HIS B O 1
ATOM 8861 N N . ASP B 1 254 ? 16.453 22.641 -11.516 1 95.38 254 ASP B N 1
ATOM 8862 C CA . ASP B 1 254 ? 16 21.297 -11.82 1 95.38 254 ASP B CA 1
ATOM 8863 C C . ASP B 1 254 ? 16.219 20.359 -10.633 1 95.38 254 ASP B C 1
ATOM 8865 O O . ASP B 1 254 ? 15.586 19.312 -10.547 1 95.38 254 ASP B O 1
ATOM 8869 N N . ASP B 1 255 ? 17.016 20.797 -9.672 1 97.19 255 ASP B N 1
ATOM 8870 C CA . ASP B 1 255 ? 17.344 19.922 -8.555 1 97.19 255 ASP B CA 1
ATOM 8871 C C . ASP B 1 255 ? 16.344 20.078 -7.41 1 97.19 255 ASP B C 1
ATOM 8873 O O . ASP B 1 255 ? 16.344 19.297 -6.465 1 97.19 255 ASP B O 1
ATOM 8877 N N . ILE B 1 256 ? 15.5 21.062 -7.52 1 96.62 256 ILE B N 1
ATOM 8878 C CA . ILE B 1 256 ? 14.688 21.438 -6.367 1 96.62 256 ILE B CA 1
ATOM 8879 C C . ILE B 1 256 ? 13.695 20.312 -6.055 1 96.62 256 ILE B C 1
ATOM 8881 O O . ILE B 1 256 ? 13.5 19.953 -4.891 1 96.62 256 ILE B O 1
ATOM 8885 N N . PRO B 1 257 ? 13.039 19.672 -7.09 1 96.5 257 PRO B N 1
ATOM 8886 C CA . PRO B 1 257 ? 12.141 18.562 -6.742 1 96.5 257 PRO B CA 1
ATOM 8887 C C . PRO B 1 257 ? 12.852 17.453 -5.973 1 96.5 257 PRO B C 1
ATOM 8889 O O . PRO B 1 257 ? 12.297 16.922 -5 1 96.5 257 PRO B O 1
ATOM 8892 N N . ALA B 1 258 ? 14.031 17.141 -6.32 1 97.31 258 ALA B N 1
ATOM 8893 C CA . ALA B 1 258 ? 14.797 16.094 -5.637 1 97.31 258 ALA B CA 1
ATOM 8894 C C . ALA B 1 258 ? 15.188 16.547 -4.23 1 97.31 258 ALA B C 1
ATOM 8896 O O . ALA B 1 258 ? 15.195 15.727 -3.299 1 97.31 258 ALA B O 1
ATOM 8897 N N . LEU B 1 259 ? 15.5 17.812 -4.059 1 97.88 259 LEU B N 1
ATOM 8898 C CA . LEU B 1 259 ? 15.875 18.359 -2.754 1 97.88 259 LEU B CA 1
ATOM 8899 C C . LEU B 1 259 ? 14.68 18.391 -1.811 1 97.88 259 LEU B C 1
ATOM 8901 O O . LEU B 1 259 ? 14.82 18.125 -0.613 1 97.88 259 LEU B O 1
ATOM 8905 N N . ASP B 1 260 ? 13.539 18.734 -2.352 1 96.62 260 ASP B N 1
ATOM 8906 C CA . ASP B 1 260 ? 12.32 18.703 -1.546 1 96.62 260 ASP B CA 1
ATOM 8907 C C . ASP B 1 260 ? 12.016 17.281 -1.062 1 96.62 260 ASP B C 1
ATOM 8909 O O . ASP B 1 260 ? 11.648 17.094 0.098 1 96.62 260 ASP B O 1
ATOM 8913 N N . LEU B 1 261 ? 12.148 16.344 -1.964 1 95.94 261 LEU B N 1
ATOM 8914 C CA . LEU B 1 261 ? 11.914 14.953 -1.608 1 95.94 261 LEU B CA 1
ATOM 8915 C C . LEU B 1 261 ? 12.93 14.477 -0.578 1 95.94 261 LEU B C 1
ATOM 8917 O O . LEU B 1 261 ? 12.586 13.75 0.356 1 95.94 261 LEU B O 1
ATOM 8921 N N . LEU B 1 262 ? 14.203 14.883 -0.739 1 96.69 262 LEU B N 1
ATOM 8922 C CA . LEU B 1 262 ? 15.234 14.555 0.242 1 96.69 262 LEU B CA 1
ATOM 8923 C C . LEU B 1 262 ? 14.867 15.109 1.617 1 96.69 262 LEU B C 1
ATOM 8925 O O . LEU B 1 262 ? 15.039 14.422 2.629 1 96.69 262 LEU B O 1
ATOM 8929 N N . GLY B 1 263 ? 14.406 16.344 1.66 1 96.62 263 GLY B N 1
ATOM 8930 C CA . GLY B 1 263 ? 13.961 16.938 2.912 1 96.62 263 GLY B CA 1
ATOM 8931 C C . GLY B 1 263 ? 12.844 16.156 3.578 1 96.62 263 GLY B C 1
ATOM 8932 O O . GLY B 1 263 ? 12.844 15.984 4.801 1 96.62 263 GLY B O 1
ATOM 8933 N N . ALA B 1 264 ? 11.953 15.742 2.764 1 93 264 ALA B N 1
ATOM 8934 C CA . ALA B 1 264 ? 10.82 14.969 3.285 1 93 264 ALA B CA 1
ATOM 8935 C C . ALA B 1 264 ? 11.281 13.609 3.803 1 93 264 ALA B C 1
ATOM 8937 O O . ALA B 1 264 ? 10.828 13.156 4.855 1 93 264 ALA B O 1
ATOM 8938 N N . ILE B 1 265 ? 12.148 12.922 3.057 1 92.81 265 ILE B N 1
ATOM 8939 C CA . ILE B 1 265 ? 12.664 11.609 3.43 1 92.81 265 ILE B CA 1
ATOM 8940 C C . ILE B 1 265 ? 13.453 11.711 4.734 1 92.81 265 ILE B C 1
ATOM 8942 O O . ILE B 1 265 ? 13.328 10.859 5.613 1 92.81 265 ILE B O 1
ATOM 8946 N N . LEU B 1 266 ? 14.141 12.797 4.906 1 93.25 266 LEU B N 1
ATOM 8947 C CA . LEU B 1 266 ? 15.055 12.977 6.027 1 93.25 266 LEU B CA 1
ATOM 8948 C C . LEU B 1 266 ? 14.297 13.398 7.281 1 93.25 266 LEU B C 1
ATOM 8950 O O . LEU B 1 266 ? 14.562 12.883 8.375 1 93.25 266 LEU B O 1
ATOM 8954 N N . GLY B 1 267 ? 13.43 14.367 7.066 1 91.31 267 GLY B N 1
ATOM 8955 C CA . GLY B 1 267 ? 12.984 14.906 8.344 1 91.31 267 GLY B CA 1
ATOM 8956 C C . GLY B 1 267 ? 11.523 15.328 8.336 1 91.31 267 GLY B C 1
ATOM 8957 O O . GLY B 1 267 ? 11.109 16.156 9.148 1 91.31 267 GLY B O 1
ATOM 8958 N N . TYR B 1 268 ? 10.727 14.906 7.434 1 85.19 268 TYR B N 1
ATOM 8959 C CA . TYR B 1 268 ? 9.305 15.25 7.488 1 85.19 268 TYR B CA 1
ATOM 8960 C C . TYR B 1 268 ? 8.477 14.062 7.941 1 85.19 268 TYR B C 1
ATOM 8962 O O . TYR B 1 268 ? 8.492 13.008 7.305 1 85.19 268 TYR B O 1
ATOM 8970 N N . GLY B 1 269 ? 7.781 14.289 8.984 1 81.12 269 GLY B N 1
ATOM 8971 C CA . GLY B 1 269 ? 6.895 13.242 9.477 1 81.12 269 GLY B CA 1
ATOM 8972 C C . GLY B 1 269 ? 7.574 12.297 10.453 1 81.12 269 GLY B C 1
ATOM 8973 O O . GLY B 1 269 ? 8.805 12.25 10.531 1 81.12 269 GLY B O 1
ATOM 8974 N N . ASP B 1 270 ? 6.812 11.461 11.078 1 81.44 270 ASP B N 1
ATOM 8975 C CA . ASP B 1 270 ? 7.289 10.57 12.133 1 81.44 270 ASP B CA 1
ATOM 8976 C C . ASP B 1 270 ? 8.008 9.359 11.547 1 81.44 270 ASP B C 1
ATOM 8978 O O . ASP B 1 270 ? 8.734 8.664 12.25 1 81.44 270 ASP B O 1
ATOM 8982 N N . SER B 1 271 ? 7.812 9.133 10.297 1 77.5 271 SER B N 1
ATOM 8983 C CA . SER B 1 271 ? 8.445 7.98 9.664 1 77.5 271 SER B CA 1
ATOM 8984 C C . SER B 1 271 ? 9.773 8.367 9.016 1 77.5 271 SER B C 1
ATOM 8986 O O . SER B 1 271 ? 10.477 7.52 8.477 1 77.5 271 SER B O 1
ATOM 8988 N N . SER B 1 272 ? 10.109 9.625 9.117 1 88.25 272 SER B N 1
ATOM 8989 C CA . SER B 1 272 ? 11.336 10.109 8.5 1 88.25 272 SER B CA 1
ATOM 8990 C C . SER B 1 272 ? 12.57 9.547 9.211 1 88.25 272 SER B C 1
ATOM 8992 O O . SER B 1 272 ? 12.492 9.125 10.359 1 88.25 272 SER B O 1
ATOM 8994 N N . HIS B 1 273 ? 13.695 9.625 8.539 1 86.38 273 HIS B N 1
ATOM 8995 C CA . HIS B 1 273 ? 14.93 9.023 9.039 1 86.38 273 HIS B CA 1
ATOM 8996 C C . HIS B 1 273 ? 15.406 9.727 10.305 1 86.38 273 HIS B C 1
ATOM 8998 O O . HIS B 1 273 ? 15.789 9.062 11.273 1 86.38 273 HIS B O 1
ATOM 9004 N N . LEU B 1 274 ? 15.359 11.023 10.312 1 93.44 274 LEU B N 1
ATOM 9005 C CA . LEU B 1 274 ? 15.828 11.773 11.469 1 93.44 274 LEU B CA 1
ATOM 9006 C C . LEU B 1 274 ? 14.922 11.555 12.672 1 93.44 274 LEU B C 1
ATOM 9008 O O . LEU B 1 274 ? 15.398 11.43 13.805 1 93.44 274 LEU B O 1
ATOM 9012 N N . PHE B 1 275 ? 13.688 11.531 12.422 1 89.38 275 PHE B N 1
ATOM 9013 C CA . PHE B 1 275 ? 12.766 11.289 13.523 1 89.38 275 PHE B CA 1
ATOM 9014 C C . PHE B 1 275 ? 12.969 9.891 14.102 1 89.38 275 PHE B C 1
ATOM 9016 O O . PHE B 1 275 ? 13.062 9.727 15.312 1 89.38 275 PHE B O 1
ATOM 9023 N N . GLN B 1 276 ? 13.062 8.883 13.25 1 81.12 276 GLN B N 1
ATOM 9024 C CA . GLN B 1 276 ? 13.156 7.492 13.68 1 81.12 276 GLN B CA 1
ATOM 9025 C C . GLN B 1 276 ? 14.484 7.227 14.383 1 81.12 276 GLN B C 1
ATOM 9027 O O . GLN B 1 276 ? 14.516 6.645 15.469 1 81.12 276 GLN B O 1
ATOM 9032 N N . THR B 1 277 ? 15.57 7.723 13.859 1 86.25 277 THR B N 1
ATOM 9033 C CA . THR B 1 277 ? 16.891 7.379 14.359 1 86.25 277 THR B CA 1
ATOM 9034 C C . THR B 1 277 ? 17.297 8.305 15.5 1 86.25 277 THR B C 1
ATOM 9036 O O . THR B 1 277 ? 17.719 7.84 16.562 1 86.25 277 THR B O 1
ATOM 9039 N N . ILE B 1 278 ? 17.062 9.594 15.352 1 92.38 278 ILE B N 1
ATOM 9040 C CA . ILE B 1 278 ? 17.625 10.57 16.281 1 92.38 278 ILE B CA 1
ATOM 9041 C C . ILE B 1 278 ? 16.641 10.805 17.422 1 92.38 278 ILE B C 1
ATOM 9043 O O . ILE B 1 278 ? 17.047 10.859 18.594 1 92.38 278 ILE B O 1
ATOM 9047 N N . GLN B 1 279 ? 15.43 11 17.125 1 87.19 279 GLN B N 1
ATOM 9048 C CA . GLN B 1 279 ? 14.453 11.359 18.156 1 87.19 279 GLN B CA 1
ATOM 9049 C C . GLN B 1 279 ? 13.906 10.117 18.844 1 87.19 279 GLN B C 1
ATOM 9051 O O . GLN B 1 279 ? 13.836 10.062 20.078 1 87.19 279 GLN B O 1
ATOM 9056 N N . ARG B 1 280 ? 13.508 9.109 18.094 1 80.75 280 ARG B N 1
ATOM 9057 C CA . ARG B 1 280 ? 12.82 7.957 18.656 1 80.75 280 ARG B CA 1
ATOM 9058 C C . ARG B 1 280 ? 13.812 6.934 19.203 1 80.75 280 ARG B C 1
ATOM 9060 O O . ARG B 1 280 ? 13.742 6.555 20.375 1 80.75 280 ARG B O 1
ATOM 9067 N N . GLU B 1 281 ? 14.758 6.488 18.359 1 77.88 281 GLU B N 1
ATOM 9068 C CA . GLU B 1 281 ? 15.672 5.418 18.75 1 77.88 281 GLU B CA 1
ATOM 9069 C C . GLU B 1 281 ? 16.734 5.918 19.734 1 77.88 281 GLU B C 1
ATOM 9071 O O . GLU B 1 281 ? 16.922 5.328 20.797 1 77.88 281 GLU B O 1
ATOM 9076 N N . GLN B 1 282 ? 17.359 7.07 19.391 1 86.5 282 GLN B N 1
ATOM 9077 C CA . GLN B 1 282 ? 18.469 7.559 20.203 1 86.5 282 GLN B CA 1
ATOM 9078 C C . GLN B 1 282 ? 17.984 8.539 21.266 1 86.5 282 GLN B C 1
ATOM 9080 O O . GLN B 1 282 ? 18.703 8.82 22.234 1 86.5 282 GLN B O 1
ATOM 9085 N N . GLN B 1 283 ? 16.781 9.125 21.094 1 85.88 283 GLN B N 1
ATOM 9086 C CA . GLN B 1 283 ? 16.141 10.047 22.031 1 85.88 283 GLN B CA 1
ATOM 9087 C C . GLN B 1 283 ? 17.062 11.211 22.375 1 85.88 283 GLN B C 1
ATOM 9089 O O . GLN B 1 283 ? 17.234 11.555 23.547 1 85.88 283 GLN B O 1
ATOM 9094 N N . LEU B 1 284 ? 17.672 11.742 21.297 1 89.88 284 LEU B N 1
ATOM 9095 C CA . LEU B 1 284 ? 18.656 12.805 21.5 1 89.88 284 LEU B CA 1
ATOM 9096 C C . LEU B 1 284 ? 18 14.18 21.438 1 89.88 284 LEU B C 1
ATOM 9098 O O . LEU B 1 284 ? 18.547 15.156 21.938 1 89.88 284 LEU B O 1
ATOM 9102 N N . VAL B 1 285 ? 16.828 14.219 20.781 1 91.88 285 VAL B N 1
ATOM 9103 C CA . VAL B 1 285 ? 16.203 15.523 20.547 1 91.88 285 VAL B CA 1
ATOM 9104 C C . VAL B 1 285 ? 14.719 15.453 20.891 1 91.88 285 VAL B C 1
ATOM 9106 O O . VAL B 1 285 ? 14.141 14.367 20.969 1 91.88 285 VAL B O 1
ATOM 9109 N N . ASN B 1 286 ? 14.211 16.656 21.172 1 87.19 286 ASN B N 1
ATOM 9110 C CA . ASN B 1 286 ? 12.781 16.781 21.422 1 87.19 286 ASN B CA 1
ATOM 9111 C C . ASN B 1 286 ? 12.008 16.984 20.109 1 87.19 286 ASN B C 1
ATOM 9113 O O . ASN B 1 286 ? 10.836 16.609 20.016 1 87.19 286 ASN B O 1
ATOM 9117 N N . SER B 1 287 ? 12.602 17.609 19.266 1 90.44 287 SER B N 1
ATOM 9118 C CA . SER B 1 287 ? 12.031 17.844 17.953 1 90.44 287 SER B CA 1
ATOM 9119 C C . SER B 1 287 ? 13.117 17.984 16.891 1 90.44 287 SER B C 1
ATOM 9121 O O . SER B 1 287 ? 14.195 18.516 17.172 1 90.44 287 SER B O 1
ATOM 9123 N N . ILE B 1 288 ? 12.844 17.469 15.734 1 93.75 288 ILE B N 1
ATOM 9124 C CA . ILE B 1 288 ? 13.781 17.547 14.625 1 93.75 288 ILE B CA 1
ATOM 9125 C C . ILE B 1 288 ? 13.023 17.594 13.305 1 93.75 288 ILE B C 1
ATOM 9127 O O . ILE B 1 288 ? 12.008 16.906 13.148 1 93.75 288 ILE B O 1
ATOM 9131 N N . TYR B 1 289 ? 13.453 18.469 12.398 1 93.56 289 TYR B N 1
ATOM 9132 C CA . TYR B 1 289 ? 12.828 18.594 11.094 1 93.56 289 TYR B CA 1
ATOM 9133 C C . TYR B 1 289 ? 13.859 19.016 10.039 1 93.56 289 TYR B C 1
ATOM 9135 O O . TYR B 1 289 ? 14.914 19.547 10.375 1 93.56 289 TYR B O 1
ATOM 9143 N N . SER B 1 290 ? 13.562 18.641 8.844 1 95.69 290 SER B N 1
ATOM 9144 C CA . SER B 1 290 ? 14.406 19.094 7.734 1 95.69 290 SER B CA 1
ATOM 9145 C C . SER B 1 290 ? 13.562 19.469 6.523 1 95.69 290 SER B C 1
ATOM 9147 O O . SER B 1 290 ? 12.422 19.031 6.391 1 95.69 290 SER B O 1
ATOM 9149 N N . GLY B 1 291 ? 14.102 20.328 5.703 1 95.06 291 GLY B N 1
ATOM 9150 C CA . GLY B 1 291 ? 13.453 20.75 4.473 1 95.06 291 GLY B CA 1
ATOM 9151 C C . GLY B 1 291 ? 14.266 21.75 3.672 1 95.06 291 GLY B C 1
ATOM 9152 O O . GLY B 1 291 ? 15.234 22.312 4.184 1 95.06 291 GLY B O 1
ATOM 9153 N N . ALA B 1 292 ? 13.852 21.906 2.398 1 95.56 292 ALA B N 1
ATOM 9154 C CA . ALA B 1 292 ? 14.469 22.906 1.53 1 95.56 292 ALA B CA 1
ATOM 9155 C C . ALA B 1 292 ? 13.711 24.234 1.589 1 95.56 292 ALA B C 1
ATOM 9157 O O . ALA B 1 292 ? 12.477 24.25 1.496 1 95.56 292 ALA B O 1
ATOM 9158 N N . TYR B 1 293 ? 14.422 25.234 1.961 1 95.5 293 TYR B N 1
ATOM 9159 C CA . TYR B 1 293 ? 13.898 26.578 1.851 1 95.5 293 TYR B CA 1
ATOM 9160 C C . TYR B 1 293 ? 14.344 27.234 0.551 1 95.5 293 TYR B C 1
ATOM 9162 O O . TYR B 1 293 ? 15.531 27.531 0.374 1 95.5 293 TYR B O 1
ATOM 9170 N N . THR B 1 294 ? 13.367 27.484 -0.352 1 93.75 294 THR B N 1
ATOM 9171 C CA . THR B 1 294 ? 13.719 27.938 -1.692 1 93.75 294 THR B CA 1
ATOM 9172 C C . THR B 1 294 ? 12.992 29.234 -2.029 1 93.75 294 THR B C 1
ATOM 9174 O O . THR B 1 294 ? 11.992 29.234 -2.748 1 93.75 294 THR B O 1
ATOM 9177 N N . PRO B 1 295 ? 13.578 30.344 -1.605 1 93.12 295 PRO B N 1
ATOM 9178 C CA . PRO B 1 295 ? 13.055 31.641 -2.057 1 93.12 295 PRO B CA 1
ATOM 9179 C C . PRO B 1 295 ? 13.398 31.938 -3.514 1 93.12 295 PRO B C 1
ATOM 9181 O O . PRO B 1 295 ? 13.727 31.031 -4.277 1 93.12 295 PRO B O 1
ATOM 9184 N N . LYS B 1 296 ? 13.203 33.188 -3.906 1 92.62 296 LYS B N 1
ATOM 9185 C CA . LYS B 1 296 ? 13.438 33.562 -5.297 1 92.62 296 LYS B CA 1
ATOM 9186 C C . LYS B 1 296 ? 14.891 33.312 -5.699 1 92.62 296 LYS B C 1
ATOM 9188 O O . LYS B 1 296 ? 15.148 32.719 -6.762 1 92.62 296 LYS B O 1
ATOM 9193 N N . ASP B 1 297 ? 15.82 33.656 -4.828 1 94.69 297 ASP B N 1
ATOM 9194 C CA . ASP B 1 297 ? 17.25 33.438 -5.078 1 94.69 297 ASP B CA 1
ATOM 9195 C C . ASP B 1 297 ? 17.719 32.125 -4.414 1 94.69 297 ASP B C 1
ATOM 9197 O O . ASP B 1 297 ? 16.891 31.328 -3.963 1 94.69 297 ASP B O 1
ATOM 9201 N N . ALA B 1 298 ? 19.031 31.906 -4.441 1 95.12 298 ALA B N 1
ATOM 9202 C CA . ALA B 1 298 ? 19.562 30.656 -3.902 1 95.12 298 ALA B CA 1
ATOM 9203 C C . ALA B 1 298 ? 19.172 30.469 -2.439 1 95.12 298 ALA B C 1
ATOM 9205 O O . ALA B 1 298 ? 19.219 31.422 -1.658 1 95.12 298 ALA B O 1
ATOM 9206 N N . GLY B 1 299 ? 18.688 29.25 -2.143 1 96.88 299 GLY B N 1
ATOM 9207 C CA . GLY B 1 299 ? 18.156 29 -0.814 1 96.88 299 GLY B CA 1
ATOM 9208 C C . GLY B 1 299 ? 19.047 28.109 0.036 1 96.88 299 GLY B C 1
ATOM 9209 O O . GLY B 1 299 ? 20.266 28.094 -0.151 1 96.88 299 GLY B O 1
ATOM 9210 N N . LEU B 1 300 ? 18.438 27.516 1.104 1 98.06 300 LEU B N 1
ATOM 9211 C CA . LEU B 1 300 ? 19.156 26.656 2.037 1 98.06 300 LEU B CA 1
ATOM 9212 C C . LEU B 1 300 ? 18.406 25.344 2.268 1 98.06 300 LEU B C 1
ATOM 9214 O O . LEU B 1 300 ? 17.172 25.344 2.33 1 98.06 300 LEU B O 1
ATOM 9218 N N . PHE B 1 301 ? 19.094 24.25 2.248 1 98.25 301 PHE B N 1
ATOM 9219 C CA . PHE B 1 301 ? 18.594 23.016 2.852 1 98.25 301 PHE B CA 1
ATOM 9220 C C . PHE B 1 301 ? 18.844 23.016 4.355 1 98.25 301 PHE B C 1
ATOM 9222 O O . PHE B 1 301 ? 19.984 23.125 4.805 1 98.25 301 PHE B O 1
ATOM 9229 N N . MET B 1 302 ? 17.828 22.828 5.129 1 97.88 302 MET B N 1
ATOM 9230 C CA . MET B 1 302 ? 17.953 23.094 6.555 1 97.88 302 MET B CA 1
ATOM 9231 C C . MET B 1 302 ? 17.578 21.875 7.383 1 97.88 302 MET B C 1
ATOM 9233 O O . MET B 1 302 ? 16.703 21.094 6.988 1 97.88 302 MET B O 1
ATOM 9237 N N . VAL B 1 303 ? 18.203 21.719 8.5 1 97.5 303 VAL B N 1
ATOM 9238 C CA . VAL B 1 303 ? 17.875 20.781 9.562 1 97.5 303 VAL B CA 1
ATOM 9239 C C . VAL B 1 303 ? 17.781 21.5 10.898 1 97.5 303 VAL B C 1
ATOM 9241 O O . VAL B 1 303 ? 18.656 22.281 11.25 1 97.5 303 VAL B O 1
ATOM 9244 N N . SER B 1 304 ? 16.688 21.359 11.57 1 97 304 SER B N 1
ATOM 9245 C CA . SER B 1 304 ? 16.438 22.031 12.844 1 97 304 SER B CA 1
ATOM 9246 C C . SER B 1 304 ? 16.141 21.016 13.945 1 97 304 SER B C 1
ATOM 9248 O O . SER B 1 304 ? 15.414 20.047 13.719 1 97 304 SER B O 1
ATOM 9250 N N . ALA B 1 305 ? 16.734 21.266 15.078 1 95.69 305 ALA B N 1
ATOM 9251 C CA . ALA B 1 305 ? 16.5 20.375 16.219 1 95.69 305 ALA B CA 1
ATOM 9252 C C . ALA B 1 305 ? 16.438 21.172 17.516 1 95.69 305 ALA B C 1
ATOM 9254 O O . ALA B 1 305 ? 17.094 22.203 17.656 1 95.69 305 ALA B O 1
ATOM 9255 N N . GLN B 1 306 ? 15.68 20.781 18.422 1 92.62 306 GLN B N 1
ATOM 9256 C CA . GLN B 1 306 ? 15.586 21.281 19.781 1 92.62 306 GLN B CA 1
ATOM 9257 C C . GLN B 1 306 ? 15.727 20.141 20.797 1 92.62 306 GLN B C 1
ATOM 9259 O O . GLN B 1 306 ? 15.203 19.047 20.594 1 92.62 306 GLN B O 1
ATOM 9264 N N . TYR B 1 307 ? 16.516 20.375 21.797 1 90.56 307 TYR B N 1
ATOM 9265 C CA . TYR B 1 307 ? 16.75 19.281 22.75 1 90.56 307 TYR B CA 1
ATOM 9266 C C . TYR B 1 307 ? 17.25 19.828 24.094 1 90.56 307 TYR B C 1
ATOM 9268 O O . TYR B 1 307 ? 17.594 21 24.203 1 90.56 307 TYR B O 1
ATOM 9276 N N . GLN B 1 308 ? 17.125 19.047 25.062 1 85.75 308 GLN B N 1
ATOM 9277 C CA . GLN B 1 308 ? 17.719 19.25 26.375 1 85.75 308 GLN B CA 1
ATOM 9278 C C . GLN B 1 308 ? 18.688 18.125 26.719 1 85.75 308 GLN B C 1
ATOM 9280 O O . GLN B 1 308 ? 18.391 16.953 26.484 1 85.75 308 GLN B O 1
ATOM 9285 N N . LEU B 1 309 ? 19.891 18.531 27.109 1 85.12 309 LEU B N 1
ATOM 9286 C CA . LEU B 1 309 ? 20.859 17.5 27.469 1 85.12 309 LEU B CA 1
ATOM 9287 C C . LEU B 1 309 ? 20.547 16.938 28.859 1 85.12 309 LEU B C 1
ATOM 9289 O O . LEU B 1 309 ? 20.109 17.672 29.75 1 85.12 309 LEU B O 1
ATOM 9293 N N . PRO B 1 310 ? 20.609 15.57 28.891 1 73.81 310 PRO B N 1
ATOM 9294 C CA . PRO B 1 310 ? 20.531 15.016 30.234 1 73.81 310 PRO B CA 1
ATOM 9295 C C . PRO B 1 310 ? 21.656 15.516 31.156 1 73.81 310 PRO B C 1
ATOM 9297 O O . PRO B 1 310 ? 22.641 16.078 30.672 1 73.81 310 PRO B O 1
ATOM 9300 N N . GLU B 1 311 ? 21.375 15.516 32.438 1 63.19 311 GLU B N 1
ATOM 9301 C CA . GLU B 1 311 ? 22.328 16.016 33.438 1 63.19 311 GLU B CA 1
ATOM 9302 C C . GLU B 1 311 ? 23.703 15.398 33.219 1 63.19 311 GLU B C 1
ATOM 9304 O O . GLU B 1 311 ? 24.719 16.094 33.375 1 63.19 311 GLU B O 1
ATOM 9309 N N . GLU B 1 312 ? 23.859 14.062 32.938 1 66.56 312 GLU B N 1
ATOM 9310 C CA . GLU B 1 312 ? 25.203 13.492 32.75 1 66.56 312 GLU B CA 1
ATOM 9311 C C . GLU B 1 312 ? 25.297 12.664 31.484 1 66.56 312 GLU B C 1
ATOM 9313 O O . GLU B 1 312 ? 24.297 12.117 31.016 1 66.56 312 GLU B O 1
ATOM 9318 N N . GLY B 1 313 ? 26.438 12.836 30.672 1 72.5 313 GLY B N 1
ATOM 9319 C CA . GLY B 1 313 ? 26.891 11.836 29.719 1 72.5 313 GLY B CA 1
ATOM 9320 C C . GLY B 1 313 ? 26.734 12.266 28.281 1 72.5 313 GLY B C 1
ATOM 9321 O O . GLY B 1 313 ? 27.312 11.648 27.375 1 72.5 313 GLY B O 1
ATOM 9322 N N . ARG B 1 314 ? 25.938 13.32 27.891 1 83.31 314 ARG B N 1
ATOM 9323 C CA . ARG B 1 314 ? 25.859 13.711 26.484 1 83.31 314 ARG B CA 1
ATOM 9324 C C . ARG B 1 314 ? 26.172 15.188 26.312 1 83.31 314 ARG B C 1
ATOM 9326 O O . ARG B 1 314 ? 25.906 16 27.203 1 83.31 314 ARG B O 1
ATOM 9333 N N . SER B 1 315 ? 26.906 15.469 25.203 1 90.94 315 SER B N 1
ATOM 9334 C CA . SER B 1 315 ? 27.25 16.844 24.875 1 90.94 315 SER B CA 1
ATOM 9335 C C . SER B 1 315 ? 26.5 17.328 23.641 1 90.94 315 SER B C 1
ATOM 9337 O O . SER B 1 315 ? 25.906 16.516 22.922 1 90.94 315 SER B O 1
ATOM 9339 N N . ASP B 1 316 ? 26.531 18.641 23.484 1 94.62 316 ASP B N 1
ATOM 9340 C CA . ASP B 1 316 ? 25.938 19.234 22.297 1 94.62 316 ASP B CA 1
ATOM 9341 C C . ASP B 1 316 ? 26.594 18.688 21.031 1 94.62 316 ASP B C 1
ATOM 9343 O O . ASP B 1 316 ? 25.922 18.5 20.016 1 94.62 316 ASP B O 1
ATOM 9347 N N . THR B 1 317 ? 27.859 18.406 21.094 1 94.88 317 THR B N 1
ATOM 9348 C CA . THR B 1 317 ? 28.594 17.922 19.922 1 94.88 317 THR B CA 1
ATOM 9349 C C . THR B 1 317 ? 28.188 16.469 19.609 1 94.88 317 THR B C 1
ATOM 9351 O O . THR B 1 317 ? 28.203 16.062 18.453 1 94.88 317 THR B O 1
ATOM 9354 N N . ASP B 1 318 ? 27.797 15.758 20.641 1 94.19 318 ASP B N 1
ATOM 9355 C CA . ASP B 1 318 ? 27.281 14.406 20.406 1 94.19 318 ASP B CA 1
ATOM 9356 C C . ASP B 1 318 ? 25.984 14.438 19.609 1 94.19 318 ASP B C 1
ATOM 9358 O O . ASP B 1 318 ? 25.797 13.617 18.703 1 94.19 318 ASP B O 1
ATOM 9362 N N . VAL B 1 319 ? 25.156 15.375 20 1 95.38 319 VAL B N 1
ATOM 9363 C CA . VAL B 1 319 ? 23.875 15.508 19.297 1 95.38 319 VAL B CA 1
ATOM 9364 C C . VAL B 1 319 ? 24.109 15.922 17.859 1 95.38 319 VAL B C 1
ATOM 9366 O O . VAL B 1 319 ? 23.547 15.328 16.938 1 95.38 319 VAL B O 1
ATOM 9369 N N . LEU B 1 320 ? 25 16.859 17.656 1 97.38 320 LEU B N 1
ATOM 9370 C CA . LEU B 1 320 ? 25.328 17.312 16.312 1 97.38 320 LEU B CA 1
ATOM 9371 C C . LEU B 1 320 ? 25.906 16.172 15.484 1 97.38 320 LEU B C 1
ATOM 9373 O O . LEU B 1 320 ? 25.531 15.984 14.328 1 97.38 320 LEU B O 1
ATOM 9377 N N . GLY B 1 321 ? 26.828 15.438 16.062 1 96.88 321 GLY B N 1
ATOM 9378 C CA . GLY B 1 321 ? 27.484 14.336 15.367 1 96.88 321 GLY B CA 1
ATOM 9379 C C . GLY B 1 321 ? 26.5 13.273 14.906 1 96.88 321 GLY B C 1
ATOM 9380 O O . GLY B 1 321 ? 26.594 12.789 13.773 1 96.88 321 GLY B O 1
ATOM 9381 N N . ALA B 1 322 ? 25.594 12.977 15.766 1 95.19 322 ALA B N 1
ATOM 9382 C CA . ALA B 1 322 ? 24.594 11.961 15.438 1 95.19 322 ALA B CA 1
ATOM 9383 C C . ALA B 1 322 ? 23.703 12.43 14.297 1 95.19 322 ALA B C 1
ATOM 9385 O O . ALA B 1 322 ? 23.375 11.656 13.391 1 95.19 322 ALA B O 1
ATOM 9386 N N . ILE B 1 323 ? 23.266 13.68 14.336 1 97.06 323 ILE B N 1
ATOM 9387 C CA . ILE B 1 323 ? 22.375 14.234 13.32 1 97.06 323 ILE B CA 1
ATOM 9388 C C . ILE B 1 323 ? 23.094 14.297 11.977 1 97.06 323 ILE B C 1
ATOM 9390 O O . ILE B 1 323 ? 22.547 13.859 10.961 1 97.06 323 ILE B O 1
ATOM 9394 N N . MET B 1 324 ? 24.344 14.734 12.008 1 97.5 324 MET B N 1
ATOM 9395 C CA . MET B 1 324 ? 25.078 14.938 10.766 1 97.5 324 MET B CA 1
ATOM 9396 C C . MET B 1 324 ? 25.453 13.602 10.133 1 97.5 324 MET B C 1
ATOM 9398 O O . MET B 1 324 ? 25.484 13.477 8.906 1 97.5 324 MET B O 1
ATOM 9402 N N . LYS B 1 325 ? 25.672 12.664 10.93 1 94.88 325 LYS B N 1
ATOM 9403 C CA . LYS B 1 325 ? 25.953 11.328 10.398 1 94.88 325 LYS B CA 1
ATOM 9404 C C . LYS B 1 325 ? 24.781 10.812 9.57 1 94.88 325 LYS B C 1
ATOM 9406 O O . LYS B 1 325 ? 24.969 10.25 8.492 1 94.88 325 LYS B O 1
ATOM 9411 N N . GLU B 1 326 ? 23.578 11.031 10.109 1 92.88 326 GLU B N 1
ATOM 9412 C CA . GLU B 1 326 ? 22.375 10.602 9.398 1 92.88 326 GLU B CA 1
ATOM 9413 C C . GLU B 1 326 ? 22.156 11.43 8.141 1 92.88 326 GLU B C 1
ATOM 9415 O O . GLU B 1 326 ? 21.688 10.906 7.125 1 92.88 326 GLU B O 1
ATOM 9420 N N . VAL B 1 327 ? 22.453 12.664 8.195 1 96.12 327 VAL B N 1
ATOM 9421 C CA . VAL B 1 327 ? 22.281 13.555 7.055 1 96.12 327 VAL B CA 1
ATOM 9422 C C . VAL B 1 327 ? 23.234 13.141 5.93 1 96.12 327 VAL B C 1
ATOM 9424 O O . VAL B 1 327 ? 22.828 13.055 4.77 1 96.12 327 VAL B O 1
ATOM 9427 N N . PHE B 1 328 ? 24.484 12.789 6.277 1 95.31 328 PHE B N 1
ATOM 9428 C CA . PHE B 1 328 ? 25.5 12.477 5.277 1 95.31 328 PHE B CA 1
ATOM 9429 C C . PHE B 1 328 ? 25.312 11.07 4.723 1 95.31 328 PHE B C 1
ATOM 9431 O O . PHE B 1 328 ? 25.859 10.734 3.672 1 95.31 328 PHE B O 1
ATOM 9438 N N . ARG B 1 329 ? 24.484 10.352 5.387 1 89.5 329 ARG B N 1
ATOM 9439 C CA . ARG B 1 329 ? 24.219 8.992 4.945 1 89.5 329 ARG B CA 1
ATOM 9440 C C . ARG B 1 329 ? 23.703 8.969 3.512 1 89.5 329 ARG B C 1
ATOM 9442 O O . ARG B 1 329 ? 24.047 8.086 2.73 1 89.5 329 ARG B O 1
ATOM 9449 N N . PHE B 1 330 ? 22.953 9.867 3.102 1 88.81 330 PHE B N 1
ATOM 9450 C CA . PHE B 1 330 ? 22.25 9.852 1.827 1 88.81 330 PHE B CA 1
ATOM 9451 C C . PHE B 1 330 ? 23.172 10.227 0.683 1 88.81 330 PHE B C 1
ATOM 9453 O O . PHE B 1 330 ? 22.828 10.086 -0.488 1 88.81 330 PHE B O 1
ATOM 9460 N N . ARG B 1 331 ? 24.359 10.633 1.055 1 90.38 331 ARG B N 1
ATOM 9461 C CA . ARG B 1 331 ? 25.375 10.828 0.032 1 90.38 331 ARG B CA 1
ATOM 9462 C C . ARG B 1 331 ? 25.859 9.492 -0.527 1 90.38 331 ARG B C 1
ATOM 9464 O O . ARG B 1 331 ? 26.281 9.414 -1.683 1 90.38 331 ARG B O 1
ATOM 9471 N N . ASP B 1 332 ? 25.703 8.492 0.338 1 85.69 332 ASP B N 1
ATOM 9472 C CA . ASP B 1 332 ? 26.312 7.211 -0.019 1 85.69 332 ASP B CA 1
ATOM 9473 C C . ASP B 1 332 ? 25.25 6.129 -0.191 1 85.69 332 ASP B C 1
ATOM 9475 O O . ASP B 1 332 ? 25.5 5.109 -0.845 1 85.69 332 ASP B O 1
ATOM 9479 N N . VAL B 1 333 ? 24.141 6.453 0.379 1 78.19 333 VAL B N 1
ATOM 9480 C CA . VAL B 1 333 ? 23.078 5.465 0.326 1 78.19 333 VAL B CA 1
ATOM 9481 C C . VAL B 1 333 ? 21.859 6.059 -0.371 1 78.19 333 VAL B C 1
ATOM 9483 O O . VAL B 1 333 ? 21.375 7.125 0.014 1 78.19 333 VAL B O 1
ATOM 9486 N N . ARG B 1 334 ? 21.391 5.344 -1.427 1 79 334 ARG B N 1
ATOM 9487 C CA . ARG B 1 334 ? 20.156 5.812 -2.057 1 79 334 ARG B CA 1
ATOM 9488 C C . ARG B 1 334 ? 18.938 5.457 -1.208 1 79 334 ARG B C 1
ATOM 9490 O O . ARG B 1 334 ? 18.906 4.402 -0.565 1 79 334 ARG B O 1
ATOM 9497 N N . PRO B 1 335 ? 17.938 6.324 -1.212 1 82.38 335 PRO B N 1
ATOM 9498 C CA . PRO B 1 335 ? 16.719 5.98 -0.46 1 82.38 335 PRO B CA 1
ATOM 9499 C C . PRO B 1 335 ? 15.938 4.832 -1.096 1 82.38 335 PRO B C 1
ATOM 9501 O O . PRO B 1 335 ? 16.078 4.574 -2.293 1 82.38 335 PRO B O 1
ATOM 9504 N N . SER B 1 336 ? 15.148 4.188 -0.29 1 70.69 336 SER B N 1
ATOM 9505 C CA . SER B 1 336 ? 14.266 3.139 -0.796 1 70.69 336 SER B CA 1
ATOM 9506 C C . SER B 1 336 ? 13.133 3.725 -1.638 1 70.69 336 SER B C 1
ATOM 9508 O O . SER B 1 336 ? 12.797 4.902 -1.495 1 70.69 336 SER B O 1
ATOM 9510 N N . LEU B 1 337 ? 12.625 2.922 -2.508 1 70.69 337 LEU B N 1
ATOM 9511 C CA . LEU B 1 337 ? 11.484 3.357 -3.305 1 70.69 337 LEU B CA 1
ATOM 9512 C C . LEU B 1 337 ? 10.273 3.633 -2.416 1 70.69 337 LEU B C 1
ATOM 9514 O O . LEU B 1 337 ? 9.461 4.508 -2.721 1 70.69 337 LEU B O 1
ATOM 9518 N N . VAL B 1 338 ? 10.195 2.941 -1.331 1 62.91 338 VAL B N 1
ATOM 9519 C CA . VAL B 1 338 ? 9.109 3.143 -0.384 1 62.91 338 VAL B CA 1
ATOM 9520 C C . VAL B 1 338 ? 9.211 4.535 0.237 1 62.91 338 VAL B C 1
ATOM 9522 O O . VAL B 1 338 ? 8.211 5.242 0.358 1 62.91 338 VAL B O 1
ATOM 9525 N N . ASP B 1 339 ? 10.438 4.875 0.573 1 79.25 339 ASP B N 1
ATOM 9526 C CA . ASP B 1 339 ? 10.672 6.199 1.146 1 79.25 339 ASP B CA 1
ATOM 9527 C C . ASP B 1 339 ? 10.367 7.297 0.129 1 79.25 339 ASP B C 1
ATOM 9529 O O . ASP B 1 339 ? 9.812 8.336 0.481 1 79.25 339 ASP B O 1
ATOM 9533 N N . LEU B 1 340 ? 10.766 7.039 -1.067 1 85.75 340 LEU B N 1
ATOM 9534 C CA . LEU B 1 340 ? 10.562 8.031 -2.115 1 85.75 340 LEU B CA 1
ATOM 9535 C C . LEU B 1 340 ? 9.078 8.211 -2.42 1 85.75 340 LEU B C 1
ATOM 9537 O O . LEU B 1 340 ? 8.602 9.336 -2.574 1 85.75 340 LEU B O 1
ATOM 9541 N N . GLU B 1 341 ? 8.336 7.125 -2.469 1 77.62 341 GLU B N 1
ATOM 9542 C CA . GLU B 1 341 ? 6.906 7.199 -2.766 1 77.62 341 GLU B CA 1
ATOM 9543 C C . GLU B 1 341 ? 6.141 7.863 -1.625 1 77.62 341 GLU B C 1
ATOM 9545 O O . GLU B 1 341 ? 5.207 8.633 -1.861 1 77.62 341 GLU B O 1
ATOM 9550 N N . ARG B 1 342 ? 6.488 7.559 -0.455 1 78.81 342 ARG B N 1
ATOM 9551 C CA . ARG B 1 342 ? 5.895 8.219 0.705 1 78.81 342 ARG B CA 1
ATOM 9552 C C . ARG B 1 342 ? 6.125 9.727 0.657 1 78.81 342 ARG B C 1
ATOM 9554 O O . ARG B 1 342 ? 5.199 10.508 0.88 1 78.81 342 ARG B O 1
ATOM 9561 N N . ALA B 1 343 ? 7.359 10.07 0.408 1 88.69 343 ALA B N 1
ATOM 9562 C CA . ALA B 1 343 ? 7.707 11.484 0.324 1 88.69 343 ALA B CA 1
ATOM 9563 C C . ALA B 1 343 ? 6.922 12.188 -0.783 1 88.69 343 ALA B C 1
ATOM 9565 O O . ALA B 1 343 ? 6.461 13.312 -0.609 1 88.69 343 ALA B O 1
ATOM 9566 N N . ARG B 1 344 ? 6.805 11.547 -1.89 1 88.25 344 ARG B N 1
ATOM 9567 C CA . ARG B 1 344 ? 6.039 12.102 -3.002 1 88.25 344 ARG B CA 1
ATOM 9568 C C . ARG B 1 344 ? 4.586 12.336 -2.607 1 88.25 344 ARG B C 1
ATOM 9570 O O . ARG B 1 344 ? 4 13.367 -2.939 1 88.25 344 ARG B O 1
ATOM 9577 N N . THR B 1 345 ? 4 11.391 -1.942 1 79.56 345 THR B N 1
ATOM 9578 C CA . THR B 1 345 ? 2.615 11.484 -1.501 1 79.56 345 THR B CA 1
ATOM 9579 C C . THR B 1 345 ? 2.436 12.648 -0.53 1 79.56 345 THR B C 1
ATOM 9581 O O . THR B 1 345 ? 1.447 13.383 -0.606 1 79.56 345 THR B O 1
ATOM 9584 N N . ILE B 1 346 ? 3.387 12.852 0.319 1 84.06 346 ILE B N 1
ATOM 9585 C CA . ILE B 1 346 ? 3.34 13.93 1.306 1 84.06 346 ILE B CA 1
ATOM 9586 C C . ILE B 1 346 ? 3.363 15.281 0.598 1 84.06 346 ILE B C 1
ATOM 9588 O O . ILE B 1 346 ? 2.543 16.156 0.888 1 84.06 346 ILE B O 1
ATOM 9592 N N . ILE B 1 347 ? 4.25 15.398 -0.289 1 88.06 347 ILE B N 1
ATOM 9593 C CA . ILE B 1 347 ? 4.391 16.688 -0.97 1 88.06 347 ILE B CA 1
ATOM 9594 C C . ILE B 1 347 ? 3.168 16.938 -1.845 1 88.06 347 ILE B C 1
ATOM 9596 O O . ILE B 1 347 ? 2.65 18.062 -1.884 1 88.06 347 ILE B O 1
ATOM 9600 N N . GLU B 1 348 ? 2.686 15.93 -2.463 1 82.38 348 GLU B N 1
ATOM 9601 C CA . GLU B 1 348 ? 1.504 16.078 -3.307 1 82.38 348 GLU B CA 1
ATOM 9602 C C . GLU B 1 348 ? 0.265 16.391 -2.475 1 82.38 348 GLU B C 1
ATOM 9604 O O . GLU B 1 348 ? -0.604 17.156 -2.91 1 82.38 348 GLU B O 1
ATOM 9609 N N . SER B 1 349 ? 0.208 15.828 -1.323 1 80.88 349 SER B N 1
ATOM 9610 C CA . SER B 1 349 ? -0.945 16.062 -0.459 1 80.88 349 SER B CA 1
ATOM 9611 C C . SER B 1 349 ? -1.005 17.516 0.01 1 80.88 349 SER B C 1
ATOM 9613 O O . SER B 1 349 ? -2.09 18.047 0.235 1 80.88 349 SER B O 1
ATOM 9615 N N . GLN B 1 350 ? 0.162 18.031 0.272 1 78.5 350 GLN B N 1
ATOM 9616 C CA . GLN B 1 350 ? 0.199 19.438 0.667 1 78.5 350 GLN B CA 1
ATOM 9617 C C . GLN B 1 350 ? -0.492 20.312 -0.368 1 78.5 350 GLN B C 1
ATOM 9619 O O . GLN B 1 350 ? -1.13 21.312 -0.017 1 78.5 350 GLN B O 1
ATOM 9624 N N . GLU B 1 351 ? -0.374 19.922 -1.583 1 75.25 351 GLU B N 1
ATOM 9625 C CA . GLU B 1 351 ? -1.074 20.625 -2.656 1 75.25 351 GLU B CA 1
ATOM 9626 C C . GLU B 1 351 ? -2.586 20.484 -2.508 1 75.25 351 GLU B C 1
ATOM 9628 O O . GLU B 1 351 ? -3.326 21.453 -2.738 1 75.25 351 GLU B O 1
ATOM 9633 N N . ILE B 1 352 ? -3.029 19.391 -2.158 1 74.06 352 ILE B N 1
ATOM 9634 C CA . ILE B 1 352 ? -4.457 19.109 -2.064 1 74.06 352 ILE B CA 1
ATOM 9635 C C . ILE B 1 352 ? -5.047 19.812 -0.849 1 74.06 352 ILE B C 1
ATOM 9637 O O . ILE B 1 352 ? -6.109 20.438 -0.938 1 74.06 352 ILE B O 1
ATOM 9641 N N . TYR B 1 353 ? -4.32 19.844 0.238 1 75.94 353 TYR B N 1
ATOM 9642 C CA . TYR B 1 353 ? -4.797 20.484 1.461 1 75.94 353 TYR B CA 1
ATOM 9643 C C . TYR B 1 353 ? -4.832 22 1.311 1 75.94 353 TYR B C 1
ATOM 9645 O O . TYR B 1 353 ? -5.695 22.672 1.888 1 75.94 353 TYR B O 1
ATOM 9653 N N . GLY B 1 354 ? -3.912 22.453 0.605 1 75.62 354 GLY B N 1
ATOM 9654 C CA . GLY B 1 354 ? -3.881 23.891 0.361 1 75.62 354 GLY B CA 1
ATOM 9655 C C . GLY B 1 354 ? -5.086 24.391 -0.417 1 75.62 354 GLY B C 1
ATOM 9656 O O . GLY B 1 354 ? -5.434 25.578 -0.341 1 75.62 354 GLY B O 1
ATOM 9657 N N . LYS B 1 355 ? -5.816 23.531 -1.058 1 75.94 355 LYS B N 1
ATOM 9658 C CA . LYS B 1 355 ? -6.941 23.891 -1.919 1 75.94 355 LYS B CA 1
ATOM 9659 C C . LYS B 1 355 ? -8.25 23.922 -1.136 1 75.94 355 LYS B C 1
ATOM 9661 O O . LYS B 1 355 ? -9.297 24.281 -1.677 1 75.94 355 LYS B O 1
ATOM 9666 N N . GLN B 1 356 ? -8.102 23.703 0.144 1 78.44 356 GLN B N 1
ATOM 9667 C CA . GLN B 1 356 ? -9.32 23.625 0.95 1 78.44 356 GLN B CA 1
ATOM 9668 C C . GLN B 1 356 ? -9.883 25.016 1.226 1 78.44 356 GLN B C 1
ATOM 9670 O O . GLN B 1 356 ? -11.078 25.172 1.463 1 78.44 356 GLN B O 1
ATOM 9675 N N . THR B 1 357 ? -8.953 26.047 1.176 1 85.38 357 THR B N 1
ATOM 9676 C CA . THR B 1 357 ? -9.391 27.422 1.451 1 85.38 357 THR B CA 1
ATOM 9677 C C . THR B 1 357 ? -9.078 28.328 0.271 1 85.38 357 THR B C 1
ATOM 9679 O O . THR B 1 357 ? -8.094 28.125 -0.439 1 85.38 357 THR B O 1
ATOM 9682 N N . VAL B 1 358 ? -9.945 29.297 0.1 1 89.5 358 VAL B N 1
ATOM 9683 C CA . VAL B 1 358 ? -9.742 30.234 -0.998 1 89.5 358 VAL B CA 1
ATOM 9684 C C . VAL B 1 358 ? -8.469 31.047 -0.763 1 89.5 358 VAL B C 1
ATOM 9686 O O . VAL B 1 358 ? -7.82 31.484 -1.715 1 89.5 358 VAL B O 1
ATOM 9689 N N . GLN B 1 359 ? -8.172 31.359 0.498 1 90.19 359 GLN B N 1
ATOM 9690 C CA . GLN B 1 359 ? -6.938 32.062 0.805 1 90.19 359 GLN B CA 1
ATOM 9691 C C . GLN B 1 359 ? -5.711 31.219 0.509 1 90.19 359 GLN B C 1
ATOM 9693 O O . GLN B 1 359 ? -4.695 31.719 0.019 1 90.19 359 GLN B O 1
ATOM 9698 N N . GLY B 1 360 ? -5.84 30.016 0.847 1 87.31 360 GLY B N 1
ATOM 9699 C CA . GLY B 1 360 ? -4.75 29.109 0.511 1 87.31 360 GLY B CA 1
ATOM 9700 C C . GLY B 1 360 ? -4.473 29.047 -0.979 1 87.31 360 GLY B C 1
ATOM 9701 O O . GLY B 1 360 ? -3.314 29.031 -1.399 1 87.31 360 GLY B O 1
ATOM 9702 N N . LEU B 1 361 ? -5.516 29.047 -1.775 1 88.62 361 LEU B N 1
ATOM 9703 C CA . LEU B 1 361 ? -5.395 29.016 -3.229 1 88.62 361 LEU B CA 1
ATOM 9704 C C . LEU B 1 361 ? -4.789 30.328 -3.742 1 88.62 361 LEU B C 1
ATOM 9706 O O . LEU B 1 361 ? -3.928 30.312 -4.625 1 88.62 361 LEU B O 1
ATOM 9710 N N . ALA B 1 362 ? -5.266 31.344 -3.17 1 93.31 362 ALA B N 1
ATOM 9711 C CA . ALA B 1 362 ? -4.773 32.656 -3.598 1 93.31 362 ALA B CA 1
ATOM 9712 C C . ALA B 1 362 ? -3.287 32.812 -3.281 1 93.31 362 ALA B C 1
ATOM 9714 O O . ALA B 1 362 ? -2.527 33.344 -4.094 1 93.31 362 ALA B O 1
ATOM 9715 N N . MET B 1 363 ? -2.889 32.406 -2.123 1 92.75 363 MET B N 1
ATOM 9716 C CA . MET B 1 363 ? -1.491 32.5 -1.712 1 92.75 363 MET B CA 1
ATOM 9717 C C . MET B 1 363 ? -0.603 31.641 -2.617 1 92.75 363 MET B C 1
ATOM 9719 O O . MET B 1 363 ? 0.502 32.062 -2.975 1 92.75 363 MET B O 1
ATOM 9723 N N . LYS B 1 364 ? -1.074 30.531 -2.975 1 89.44 364 LYS B N 1
ATOM 9724 C CA . LYS B 1 364 ? -0.317 29.641 -3.855 1 89.44 364 LYS B CA 1
ATOM 9725 C C . LYS B 1 364 ? -0.108 30.281 -5.227 1 89.44 364 LYS B C 1
ATOM 9727 O O . LYS B 1 364 ? 1.011 30.297 -5.746 1 89.44 364 LYS B O 1
ATOM 9732 N N . VAL B 1 365 ? -1.168 30.797 -5.812 1 92.12 365 VAL B N 1
ATOM 9733 C CA . VAL B 1 365 ? -1.111 31.438 -7.125 1 92.12 365 VAL B CA 1
ATOM 9734 C C . VAL B 1 365 ? -0.171 32.625 -7.082 1 92.12 365 VAL B C 1
ATOM 9736 O O . VAL B 1 365 ? 0.659 32.812 -7.977 1 92.12 365 VAL B O 1
ATOM 9739 N N . GLY B 1 366 ? -0.334 33.375 -6.023 1 94.19 366 GLY B N 1
ATOM 9740 C CA . GLY B 1 366 ? 0.504 34.562 -5.875 1 94.19 366 GLY B CA 1
ATOM 9741 C C . GLY B 1 366 ? 1.975 34.219 -5.703 1 94.19 366 GLY B C 1
ATOM 9742 O O . GLY B 1 366 ? 2.838 34.875 -6.281 1 94.19 366 GLY B O 1
ATOM 9743 N N . ARG B 1 367 ? 2.213 33.25 -4.941 1 91.88 367 ARG B N 1
ATOM 9744 C CA . ARG B 1 367 ? 3.596 32.844 -4.691 1 91.88 367 ARG B CA 1
ATOM 9745 C C . ARG B 1 367 ? 4.273 32.375 -5.98 1 91.88 367 ARG B C 1
ATOM 9747 O O . ARG B 1 367 ? 5.41 32.781 -6.262 1 91.88 367 ARG B O 1
ATOM 9754 N N . TYR B 1 368 ? 3.625 31.562 -6.781 1 91.12 368 TYR B N 1
ATOM 9755 C CA . TYR B 1 368 ? 4.211 31.078 -8.031 1 91.12 368 TYR B CA 1
ATOM 9756 C C . TYR B 1 368 ? 4.43 32.219 -9.008 1 91.12 368 TYR B C 1
ATOM 9758 O O . TYR B 1 368 ? 5.434 32.25 -9.719 1 91.12 368 TYR B O 1
ATOM 9766 N N . GLN B 1 369 ? 3.496 33.125 -9 1 92.31 369 GLN B N 1
ATOM 9767 C CA . GLN B 1 369 ? 3.635 34.281 -9.867 1 92.31 369 GLN B CA 1
ATOM 9768 C C . GLN B 1 369 ? 4.852 35.125 -9.484 1 92.31 369 GLN B C 1
ATOM 9770 O O . GLN B 1 369 ? 5.629 35.531 -10.344 1 92.31 369 GLN B O 1
ATOM 9775 N N . MET B 1 370 ? 5.012 35.281 -8.219 1 92.25 370 MET B N 1
ATOM 9776 C CA . MET B 1 370 ? 6.051 36.188 -7.738 1 92.25 370 MET B CA 1
ATOM 9777 C C . MET B 1 370 ? 7.422 35.531 -7.793 1 92.25 370 MET B C 1
ATOM 9779 O O . MET B 1 370 ? 8.43 36.188 -8.07 1 92.25 370 MET B O 1
ATOM 9783 N N . VAL B 1 371 ? 7.504 34.281 -7.555 1 90.06 371 VAL B N 1
ATOM 9784 C CA . VAL B 1 371 ? 8.789 33.594 -7.414 1 90.06 371 VAL B CA 1
ATOM 9785 C C . VAL B 1 371 ? 9.273 33.125 -8.781 1 90.06 371 VAL B C 1
ATOM 9787 O O . VAL B 1 371 ? 10.469 33.188 -9.078 1 90.06 371 VAL B O 1
ATOM 9790 N N . THR B 1 372 ? 8.359 32.625 -9.617 1 90.12 372 THR B N 1
ATOM 9791 C CA . THR B 1 372 ? 8.797 31.984 -10.859 1 90.12 372 THR B CA 1
ATOM 9792 C C . THR B 1 372 ? 8.375 32.812 -12.07 1 90.12 372 THR B C 1
ATOM 9794 O O . THR B 1 372 ? 8.891 32.625 -13.172 1 90.12 372 THR B O 1
ATOM 9797 N N . GLY B 1 373 ? 7.48 33.719 -11.867 1 89.12 373 GLY B N 1
ATOM 9798 C CA . GLY B 1 373 ? 6.957 34.5 -12.969 1 89.12 373 GLY B CA 1
ATOM 9799 C C . GLY B 1 373 ? 5.828 33.812 -13.711 1 89.12 373 GLY B C 1
ATOM 9800 O O . GLY B 1 373 ? 5.199 34.438 -14.586 1 89.12 373 GLY B O 1
ATOM 9801 N N . ASP B 1 374 ? 5.559 32.594 -13.367 1 90.62 374 ASP B N 1
ATOM 9802 C CA . ASP B 1 374 ? 4.508 31.812 -14.008 1 90.62 374 ASP B CA 1
ATOM 9803 C C . ASP B 1 374 ? 3.613 31.141 -12.969 1 90.62 374 ASP B C 1
ATOM 9805 O O . ASP B 1 374 ? 4.043 30.203 -12.281 1 90.62 374 ASP B O 1
ATOM 9809 N N . PRO B 1 375 ? 2.355 31.594 -12.914 1 88.56 375 PRO B N 1
ATOM 9810 C CA . PRO B 1 375 ? 1.453 31 -11.922 1 88.56 375 PRO B CA 1
ATOM 9811 C C . PRO B 1 375 ? 1.179 29.516 -12.195 1 88.56 375 PRO B C 1
ATOM 9813 O O . PRO B 1 375 ? 0.7 28.812 -11.312 1 88.56 375 PRO B O 1
ATOM 9816 N N . GLN B 1 376 ? 1.542 28.984 -13.383 1 86.19 376 GLN B N 1
ATOM 9817 C CA . GLN B 1 376 ? 1.279 27.578 -13.734 1 86.19 376 GLN B CA 1
ATOM 9818 C C . GLN B 1 376 ? 2.525 26.719 -13.539 1 86.19 376 GLN B C 1
ATOM 9820 O O . GLN B 1 376 ? 2.539 25.547 -13.914 1 86.19 376 GLN B O 1
ATOM 9825 N N . TYR B 1 377 ? 3.512 27.344 -13.008 1 90.56 377 TYR B N 1
ATOM 9826 C CA . TYR B 1 377 ? 4.742 26.594 -12.758 1 90.56 377 TYR B CA 1
ATOM 9827 C C . TYR B 1 377 ? 4.488 25.406 -11.844 1 90.56 377 TYR B C 1
ATOM 9829 O O . TYR B 1 377 ? 5.281 24.453 -11.812 1 90.56 377 TYR B O 1
ATOM 9837 N N . GLU B 1 378 ? 3.418 25.438 -11.148 1 87.31 378 GLU B N 1
ATOM 9838 C CA . GLU B 1 378 ? 3.039 24.344 -10.266 1 87.31 378 GLU B CA 1
ATOM 9839 C C . GLU B 1 378 ? 2.979 23.016 -11.023 1 87.31 378 GLU B C 1
ATOM 9841 O O . GLU B 1 378 ? 3.408 21.984 -10.508 1 87.31 378 GLU B O 1
ATOM 9846 N N . GLN B 1 379 ? 2.443 23.031 -12.211 1 86.12 379 GLN B N 1
ATOM 9847 C CA . GLN B 1 379 ? 2.328 21.828 -13.023 1 86.12 379 GLN B CA 1
ATOM 9848 C C . GLN B 1 379 ? 3.703 21.297 -13.414 1 86.12 379 GLN B C 1
ATOM 9850 O O . GLN B 1 379 ? 3.932 20.078 -13.414 1 86.12 379 GLN B O 1
ATOM 9855 N N . VAL B 1 380 ? 4.555 22.219 -13.758 1 89.38 380 VAL B N 1
ATOM 9856 C CA . VAL B 1 380 ? 5.918 21.859 -14.141 1 89.38 380 VAL B CA 1
ATOM 9857 C C . VAL B 1 380 ? 6.629 21.219 -12.945 1 89.38 380 VAL B C 1
ATOM 9859 O O . VAL B 1 380 ? 7.312 20.203 -13.094 1 89.38 380 VAL B O 1
ATOM 9862 N N . TYR B 1 381 ? 6.449 21.766 -11.844 1 92 381 TYR B N 1
ATOM 9863 C CA . TYR B 1 381 ? 7.074 21.281 -10.617 1 92 381 TYR B CA 1
ATOM 9864 C C . TYR B 1 381 ? 6.617 19.859 -10.297 1 92 381 TYR B C 1
ATOM 9866 O O . TYR B 1 381 ? 7.441 18.969 -10.039 1 92 381 TYR B O 1
ATOM 9874 N N . TYR B 1 382 ? 5.324 19.578 -10.305 1 88.81 382 TYR B N 1
ATOM 9875 C CA . TYR B 1 382 ? 4.812 18.266 -9.898 1 88.81 382 TYR B CA 1
ATOM 9876 C C . TYR B 1 382 ? 5.098 17.219 -10.961 1 88.81 382 TYR B C 1
ATOM 9878 O O . TYR B 1 382 ? 5.277 16.031 -10.641 1 88.81 382 TYR B O 1
ATOM 9886 N N . GLU B 1 383 ? 5.223 17.609 -12.227 1 88.31 383 GLU B N 1
ATOM 9887 C CA . GLU B 1 383 ? 5.668 16.672 -13.266 1 88.31 383 GLU B CA 1
ATOM 9888 C C . GLU B 1 383 ? 7.117 16.266 -13.047 1 88.31 383 GLU B C 1
ATOM 9890 O O . GLU B 1 383 ? 7.461 15.086 -13.219 1 88.31 383 GLU B O 1
ATOM 9895 N N . ALA B 1 384 ? 7.867 17.266 -12.672 1 92.56 384 ALA B N 1
ATOM 9896 C CA . ALA B 1 384 ? 9.266 16.969 -12.367 1 92.56 384 ALA B CA 1
ATOM 9897 C C . ALA B 1 384 ? 9.375 16.094 -11.125 1 92.56 384 ALA B C 1
ATOM 9899 O O . ALA B 1 384 ? 10.219 15.188 -11.07 1 92.56 384 ALA B O 1
ATOM 9900 N N . LEU B 1 385 ? 8.555 16.406 -10.148 1 93.38 385 LEU B N 1
ATOM 9901 C CA . LEU B 1 385 ? 8.531 15.656 -8.898 1 93.38 385 LEU B CA 1
ATOM 9902 C C . LEU B 1 385 ? 8.219 14.188 -9.156 1 93.38 385 LEU B C 1
ATOM 9904 O O . LEU B 1 385 ? 8.836 13.305 -8.555 1 93.38 385 LEU B O 1
ATOM 9908 N N . ALA B 1 386 ? 7.348 13.906 -10.07 1 86.81 386 ALA B N 1
ATOM 9909 C CA . ALA B 1 386 ? 6.906 12.547 -10.398 1 86.81 386 ALA B CA 1
ATOM 9910 C C . ALA B 1 386 ? 8.023 11.758 -11.07 1 86.81 386 ALA B C 1
ATOM 9912 O O . ALA B 1 386 ? 8.047 10.523 -10.984 1 86.81 386 ALA B O 1
ATOM 9913 N N . GLN B 1 387 ? 9 12.359 -11.602 1 89.75 387 GLN B N 1
ATOM 9914 C CA . GLN B 1 387 ? 10.031 11.695 -12.398 1 89.75 387 GLN B CA 1
ATOM 9915 C C . GLN B 1 387 ? 11.289 11.469 -11.57 1 89.75 387 GLN B C 1
ATOM 9917 O O . GLN B 1 387 ? 12.219 10.789 -12.023 1 89.75 387 GLN B O 1
ATOM 9922 N N . VAL B 1 388 ? 11.328 11.961 -10.398 1 94 388 VAL B N 1
ATOM 9923 C CA . VAL B 1 388 ? 12.531 11.852 -9.578 1 94 388 VAL B CA 1
ATOM 9924 C C . VAL B 1 388 ? 12.766 10.391 -9.203 1 94 388 VAL B C 1
ATOM 9926 O O . VAL B 1 388 ? 11.82 9.672 -8.867 1 94 388 VAL B O 1
ATOM 9929 N N . THR B 1 389 ? 14.047 9.938 -9.266 1 89.69 389 THR B N 1
ATOM 9930 C CA . THR B 1 389 ? 14.445 8.578 -8.914 1 89.69 389 THR B CA 1
ATOM 9931 C C . THR B 1 389 ? 15.297 8.57 -7.648 1 89.69 389 THR B C 1
ATOM 9933 O O . THR B 1 389 ? 15.781 9.617 -7.215 1 89.69 389 THR B O 1
ATOM 9936 N N . PRO B 1 390 ? 15.484 7.422 -7.047 1 84.94 390 PRO B N 1
ATOM 9937 C CA . PRO B 1 390 ? 16.375 7.34 -5.883 1 84.94 390 PRO B CA 1
ATOM 9938 C C . PRO B 1 390 ? 17.797 7.793 -6.199 1 84.94 390 PRO B C 1
ATOM 9940 O O . PRO B 1 390 ? 18.453 8.398 -5.352 1 84.94 390 PRO B O 1
ATOM 9943 N N . GLU B 1 391 ? 18.203 7.527 -7.414 1 87.81 391 GLU B N 1
ATOM 9944 C CA . GLU B 1 391 ? 19.531 7.945 -7.82 1 87.81 391 GLU B CA 1
ATOM 9945 C C . GLU B 1 391 ? 19.641 9.469 -7.871 1 87.81 391 GLU B C 1
ATOM 9947 O O . GLU B 1 391 ? 20.703 10.031 -7.594 1 87.81 391 GLU B O 1
ATOM 9952 N N . ASP B 1 392 ? 18.562 10.133 -8.227 1 95.19 392 ASP B N 1
ATOM 9953 C CA . ASP B 1 392 ? 18.547 11.586 -8.234 1 95.19 392 ASP B CA 1
ATOM 9954 C C . ASP B 1 392 ? 18.719 12.148 -6.82 1 95.19 392 ASP B C 1
ATOM 9956 O O . ASP B 1 392 ? 19.375 13.172 -6.629 1 95.19 392 ASP B O 1
ATOM 9960 N N . ILE B 1 393 ? 18.109 11.508 -5.863 1 95.12 393 ILE B N 1
ATOM 9961 C CA . ILE B 1 393 ? 18.203 11.93 -4.469 1 95.12 393 ILE B CA 1
ATOM 9962 C C . ILE B 1 393 ? 19.656 11.797 -3.984 1 95.12 393 ILE B C 1
ATOM 9964 O O . ILE B 1 393 ? 20.188 12.703 -3.338 1 95.12 393 ILE B O 1
ATOM 9968 N N . ARG B 1 394 ? 20.312 10.703 -4.301 1 91.19 394 ARG B N 1
ATOM 9969 C CA . ARG B 1 394 ? 21.703 10.516 -3.918 1 91.19 394 ARG B CA 1
ATOM 9970 C C . ARG B 1 394 ? 22.609 11.539 -4.602 1 91.19 394 ARG B C 1
ATOM 9972 O O . ARG B 1 394 ? 23.547 12.047 -3.996 1 91.19 394 ARG B O 1
ATOM 9979 N N . ARG B 1 395 ? 22.328 11.797 -5.871 1 95.75 395 ARG B N 1
ATOM 9980 C CA . ARG B 1 395 ? 23.109 12.758 -6.629 1 95.75 395 ARG B CA 1
ATOM 9981 C C . ARG B 1 395 ? 23.078 14.141 -5.977 1 95.75 395 ARG B C 1
ATOM 9983 O O . ARG B 1 395 ? 24.109 14.781 -5.801 1 95.75 395 ARG B O 1
ATOM 9990 N N . VAL B 1 396 ? 21.859 14.633 -5.57 1 97.69 396 VAL B N 1
ATOM 9991 C CA . VAL B 1 396 ? 21.766 15.969 -4.992 1 97.69 396 VAL B CA 1
ATOM 9992 C C . VAL B 1 396 ? 22.344 15.969 -3.58 1 97.69 396 VAL B C 1
ATOM 9994 O O . VAL B 1 396 ? 22.875 16.984 -3.119 1 97.69 396 VAL B O 1
ATOM 9997 N N . ALA B 1 397 ? 22.234 14.906 -2.873 1 97 397 ALA B N 1
ATOM 9998 C CA . ALA B 1 397 ? 22.875 14.812 -1.561 1 97 397 ALA B CA 1
ATOM 9999 C C . ALA B 1 397 ? 24.391 14.945 -1.675 1 97 397 ALA B C 1
ATOM 10001 O O . ALA B 1 397 ? 25.016 15.633 -0.869 1 97 397 ALA B O 1
ATOM 10002 N N . ARG B 1 398 ? 25 14.297 -2.689 1 95.62 398 ARG B N 1
ATOM 10003 C CA . ARG B 1 398 ? 26.438 14.352 -2.92 1 95.62 398 ARG B CA 1
ATOM 10004 C C . ARG B 1 398 ? 26.875 15.758 -3.305 1 95.62 398 ARG B C 1
ATOM 10006 O O . ARG B 1 398 ? 27.969 16.203 -2.934 1 95.62 398 ARG B O 1
ATOM 10013 N N . GLU B 1 399 ? 26.031 16.312 -3.992 1 96.94 399 GLU B N 1
ATOM 10014 C CA . GLU B 1 399 ? 26.391 17.625 -4.52 1 96.94 399 GLU B CA 1
ATOM 10015 C C . GLU B 1 399 ? 26.312 18.703 -3.434 1 96.94 399 GLU B C 1
ATOM 10017 O O . GLU B 1 399 ? 27.203 19.531 -3.312 1 96.94 399 GLU B O 1
ATOM 10022 N N . TYR B 1 400 ? 25.266 18.672 -2.592 1 98 400 TYR B N 1
ATOM 10023 C CA . TYR B 1 400 ? 24.984 19.844 -1.767 1 98 400 TYR B CA 1
ATOM 10024 C C . TYR B 1 400 ? 25.297 19.562 -0.301 1 98 400 TYR B C 1
ATOM 10026 O O . TYR B 1 400 ? 25.625 20.484 0.454 1 98 400 TYR B O 1
ATOM 10034 N N . LEU B 1 401 ? 25.156 18.344 0.203 1 97.81 401 LEU B N 1
ATOM 10035 C CA . LEU B 1 401 ? 25.359 18.031 1.613 1 97.81 401 LEU B CA 1
ATOM 10036 C C . LEU B 1 401 ? 26.812 17.672 1.89 1 97.81 401 LEU B C 1
ATOM 10038 O O . LEU B 1 401 ? 27.141 16.516 2.168 1 97.81 401 LEU B O 1
ATOM 10042 N N . THR B 1 402 ? 27.672 18.688 1.899 1 97.19 402 THR B N 1
ATOM 10043 C CA . THR B 1 402 ? 29.109 18.531 2.15 1 97.19 402 THR B CA 1
ATOM 10044 C C . THR B 1 402 ? 29.531 19.359 3.357 1 97.19 402 THR B C 1
ATOM 10046 O O . THR B 1 402 ? 28.953 20.391 3.646 1 97.19 402 THR B O 1
ATOM 10049 N N . PRO B 1 403 ? 30.531 18.906 4.043 1 97.31 403 PRO B N 1
ATOM 10050 C CA . PRO B 1 403 ? 31.016 19.672 5.199 1 97.31 403 PRO B CA 1
ATOM 10051 C C . PRO B 1 403 ? 31.438 21.078 4.84 1 97.31 403 PRO B C 1
ATOM 10053 O O . PRO B 1 403 ? 31.25 22.016 5.633 1 97.31 403 PRO B O 1
ATOM 10056 N N . ASP B 1 404 ? 31.984 21.297 3.65 1 97.19 404 ASP B N 1
ATOM 10057 C CA . ASP B 1 404 ? 32.438 22.625 3.223 1 97.19 404 ASP B CA 1
ATOM 10058 C C . ASP B 1 404 ? 31.266 23.547 2.951 1 97.19 404 ASP B C 1
ATOM 10060 O O . ASP B 1 404 ? 31.391 24.766 3.105 1 97.19 404 ASP B O 1
ATOM 10064 N N . ASN B 1 405 ? 30.188 23.016 2.568 1 98 405 ASN B N 1
ATOM 10065 C CA . ASN B 1 405 ? 28.969 23.781 2.311 1 98 405 ASN B CA 1
ATOM 10066 C C . ASN B 1 405 ? 28.031 23.75 3.506 1 98 405 ASN B C 1
ATOM 10068 O O . ASN B 1 405 ? 26.812 23.859 3.344 1 98 405 ASN B O 1
ATOM 10072 N N . CYS B 1 406 ? 28.578 23.578 4.695 1 98.25 406 CYS B N 1
ATOM 10073 C CA . CYS B 1 406 ? 27.75 23.391 5.887 1 98.25 406 CYS B CA 1
ATOM 10074 C C . CYS B 1 406 ? 27.891 24.594 6.828 1 98.25 406 CYS B C 1
ATOM 10076 O O . CYS B 1 406 ? 29 25.078 7.066 1 98.25 406 CYS B O 1
ATOM 10078 N N . THR B 1 407 ? 26.766 25.125 7.293 1 98.69 407 THR B N 1
ATOM 10079 C CA . THR B 1 407 ? 26.688 26.141 8.336 1 98.69 407 THR B CA 1
ATOM 10080 C C . THR B 1 407 ? 25.938 25.609 9.555 1 98.69 407 THR B C 1
ATOM 10082 O O . THR B 1 407 ? 24.844 25.078 9.43 1 98.69 407 THR B O 1
ATOM 10085 N N . VAL B 1 408 ? 26.531 25.719 10.773 1 98.5 408 VAL B N 1
ATOM 10086 C CA . VAL B 1 408 ? 25.906 25.219 11.992 1 98.5 408 VAL B CA 1
ATOM 10087 C C . VAL B 1 408 ? 25.781 26.344 13.008 1 98.5 408 VAL B C 1
ATOM 10089 O O . VAL B 1 408 ? 26.734 27.078 13.258 1 98.5 408 VAL B O 1
ATOM 10092 N N . VAL B 1 409 ? 24.562 26.516 13.5 1 97.94 409 VAL B N 1
ATOM 10093 C CA . VAL B 1 409 ? 24.281 27.484 14.562 1 97.94 409 VAL B CA 1
ATOM 10094 C C . VAL B 1 409 ? 23.734 26.75 15.789 1 97.94 409 VAL B C 1
ATOM 10096 O O . VAL B 1 409 ? 22.797 25.953 15.672 1 97.94 409 VAL B O 1
ATOM 10099 N N . LEU B 1 410 ? 24.312 27.031 16.969 1 96.94 410 LEU B N 1
ATOM 10100 C CA . LEU B 1 410 ? 23.906 26.391 18.203 1 96.94 410 LEU B CA 1
ATOM 10101 C C . LEU B 1 410 ? 23.688 27.406 19.312 1 96.94 410 LEU B C 1
ATOM 10103 O O . LEU B 1 410 ? 24.625 28.109 19.703 1 96.94 410 LEU B O 1
ATOM 10107 N N . SER B 1 411 ? 22.469 27.578 19.734 1 93.81 411 SER B N 1
ATOM 10108 C CA . SER B 1 411 ? 22.125 28.266 20.969 1 93.81 411 SER B CA 1
ATOM 10109 C C . SER B 1 411 ? 21.828 27.266 22.094 1 93.81 411 SER B C 1
ATOM 10111 O O . SER B 1 411 ? 20.906 26.469 21.969 1 93.81 411 SER B O 1
ATOM 10113 N N . HIS B 1 412 ? 22.656 27.25 23.094 1 91.5 412 HIS B N 1
ATOM 10114 C CA . HIS B 1 412 ? 22.484 26.234 24.125 1 91.5 412 HIS B CA 1
ATOM 10115 C C . HIS B 1 412 ? 22.406 26.859 25.516 1 91.5 412 HIS B C 1
ATOM 10117 O O . HIS B 1 412 ? 22.875 27.984 25.719 1 91.5 412 HIS B O 1
ATOM 10123 N N . PRO B 1 413 ? 21.781 26.125 26.438 1 88 413 PRO B N 1
ATOM 10124 C CA . PRO B 1 413 ? 21.797 26.609 27.828 1 88 413 PRO B CA 1
ATOM 10125 C C . PRO B 1 413 ? 23.219 26.781 28.359 1 88 413 PRO B C 1
ATOM 10127 O O . PRO B 1 413 ? 24.109 25.984 28.031 1 88 413 PRO B O 1
ATOM 10130 N N . GLU B 1 414 ? 23.312 27.703 29.25 1 85.06 414 GLU B N 1
ATOM 10131 C CA . GLU B 1 414 ? 24.625 27.984 29.828 1 85.06 414 GLU B CA 1
ATOM 10132 C C . GLU B 1 414 ? 25.172 26.766 30.578 1 85.06 414 GLU B C 1
ATOM 10134 O O . GLU B 1 414 ? 26.391 26.547 30.609 1 85.06 414 GLU B O 1
ATOM 10139 N N . MET B 1 415 ? 24.281 26.047 30.984 1 81.81 415 MET B N 1
ATOM 10140 C CA . MET B 1 415 ? 24.672 24.906 31.828 1 81.81 415 MET B CA 1
ATOM 10141 C C . MET B 1 415 ? 25.344 23.828 30.984 1 81.81 415 MET B C 1
ATOM 10143 O O . MET B 1 415 ? 26.031 22.953 31.516 1 81.81 415 MET B O 1
ATOM 10147 N N . HIS B 1 416 ? 25.156 23.828 29.641 1 85.06 416 HIS B N 1
ATOM 10148 C CA . HIS B 1 416 ? 25.75 22.828 28.781 1 85.06 416 HIS B CA 1
ATOM 10149 C C . HIS B 1 416 ? 27.266 23 28.688 1 85.06 416 HIS B C 1
ATOM 10151 O O . HIS B 1 416 ? 27.969 22.094 28.234 1 85.06 416 HIS B O 1
ATOM 10157 N N . GLY B 1 417 ? 27.828 24.047 29.094 1 80.38 417 GLY B N 1
ATOM 10158 C CA . GLY B 1 417 ? 29.234 24.344 28.891 1 80.38 417 GLY B CA 1
ATOM 10159 C C . GLY B 1 417 ? 29.5 25.094 27.594 1 80.38 417 GLY B C 1
ATOM 10160 O O . GLY B 1 417 ? 28.609 25.234 26.75 1 80.38 417 GLY B O 1
ATOM 10161 N N . GLU B 1 418 ? 30.703 25.484 27.391 1 86.88 418 GLU B N 1
ATOM 10162 C CA . GLU B 1 418 ? 31.062 26.266 26.219 1 86.88 418 GLU B CA 1
ATOM 10163 C C . GLU B 1 418 ? 31.328 25.375 25.016 1 86.88 418 GLU B C 1
ATOM 10165 O O . GLU B 1 418 ? 31.922 24.312 25.141 1 86.88 418 GLU B O 1
ATOM 10170 N N . VAL B 1 419 ? 30.75 25.688 23.906 1 92.94 419 VAL B N 1
ATOM 10171 C CA . VAL B 1 419 ? 30.984 25.016 22.625 1 92.94 419 VAL B CA 1
ATOM 10172 C C . VAL B 1 419 ? 31.609 26 21.641 1 92.94 419 VAL B C 1
ATOM 10174 O O . VAL B 1 419 ? 31.109 27.125 21.484 1 92.94 419 VAL B O 1
ATOM 10177 N N . THR B 1 420 ? 32.688 25.578 20.922 1 94.25 420 THR B N 1
ATOM 10178 C CA . THR B 1 420 ? 33.375 26.469 19.984 1 94.25 420 THR B CA 1
ATOM 10179 C C . THR B 1 420 ? 33 26.125 18.547 1 94.25 420 THR B C 1
ATOM 10181 O O . THR B 1 420 ? 32.531 25.016 18.281 1 94.25 420 THR B O 1
ATOM 10184 N N . VAL B 1 421 ? 33.25 27.078 17.672 1 96.38 421 VAL B N 1
ATOM 10185 C CA . VAL B 1 421 ? 33 26.859 16.25 1 96.38 421 VAL B CA 1
ATOM 10186 C C . VAL B 1 421 ? 33.906 25.75 15.734 1 96.38 421 VAL B C 1
ATOM 10188 O O . VAL B 1 421 ? 33.5 24.953 14.883 1 96.38 421 VAL B O 1
ATOM 10191 N N . ASP B 1 422 ? 35.094 25.672 16.266 1 95.75 422 ASP B N 1
ATOM 10192 C CA . ASP B 1 422 ? 36.031 24.625 15.867 1 95.75 422 ASP B CA 1
ATOM 10193 C C . ASP B 1 422 ? 35.531 23.234 16.234 1 95.75 422 ASP B C 1
ATOM 10195 O O . ASP B 1 422 ? 35.688 22.281 15.469 1 95.75 422 ASP B O 1
ATOM 10199 N N . GLU B 1 423 ? 34.938 23.203 17.281 1 95.88 423 GLU B N 1
ATOM 10200 C CA . GLU B 1 423 ? 34.375 21.922 17.719 1 95.88 423 GLU B CA 1
ATOM 10201 C C . GLU B 1 423 ? 33.188 21.516 16.828 1 95.88 423 GLU B C 1
ATOM 10203 O O . GLU B 1 423 ? 33 20.328 16.516 1 95.88 423 GLU B O 1
ATOM 10208 N N . LEU B 1 424 ? 32.438 22.469 16.453 1 97.31 424 LEU B N 1
ATOM 10209 C CA . LEU B 1 424 ? 31.328 22.188 15.555 1 97.31 424 LEU B CA 1
ATOM 10210 C C . LEU B 1 424 ? 31.828 21.688 14.203 1 97.31 424 LEU B C 1
ATOM 10212 O O . LEU B 1 424 ? 31.281 20.734 13.648 1 97.31 424 LEU B O 1
ATOM 10216 N N . GLU B 1 425 ? 32.844 22.312 13.703 1 97.5 425 GLU B N 1
ATOM 10217 C CA . GLU B 1 425 ? 33.406 21.906 12.422 1 97.5 425 GLU B CA 1
ATOM 10218 C C . GLU B 1 425 ? 34 20.516 12.5 1 97.5 425 GLU B C 1
ATOM 10220 O O . GLU B 1 425 ? 33.781 19.688 11.617 1 97.5 425 GLU B O 1
ATOM 10225 N N . GLU B 1 426 ? 34.781 20.281 13.516 1 96.88 426 GLU B N 1
ATOM 10226 C CA . GLU B 1 426 ? 35.406 18.969 13.703 1 96.88 426 GLU B CA 1
ATOM 10227 C C . GLU B 1 426 ? 34.344 17.875 13.82 1 96.88 426 GLU B C 1
ATOM 10229 O O . GLU B 1 426 ? 34.5 16.781 13.273 1 96.88 426 GLU B O 1
ATOM 10234 N N . THR B 1 427 ? 33.344 18.172 14.57 1 97.06 427 THR B N 1
ATOM 10235 C CA . THR B 1 427 ? 32.281 17.203 14.758 1 97.06 427 THR B CA 1
ATOM 10236 C C . THR B 1 427 ? 31.578 16.906 13.43 1 97.06 427 THR B C 1
ATOM 10238 O O . THR B 1 427 ? 31.25 15.75 13.148 1 97.06 427 THR B O 1
ATOM 10241 N N . THR B 1 428 ? 31.344 17.891 12.633 1 97.31 428 THR B N 1
ATOM 10242 C CA . THR B 1 428 ? 30.672 17.734 11.344 1 97.31 428 THR B CA 1
ATOM 10243 C C . THR B 1 428 ? 31.531 16.891 10.398 1 97.31 428 THR B C 1
ATOM 10245 O O . THR B 1 428 ? 31.031 16 9.719 1 97.31 428 THR B O 1
ATOM 10248 N N . ARG B 1 429 ? 32.812 17.172 10.367 1 96.94 429 ARG B N 1
ATOM 10249 C CA . ARG B 1 429 ? 33.719 16.438 9.492 1 96.94 429 ARG B CA 1
ATOM 10250 C C . ARG B 1 429 ? 33.875 14.984 9.953 1 96.94 429 ARG B C 1
ATOM 10252 O O . ARG B 1 429 ? 33.938 14.07 9.133 1 96.94 429 ARG B O 1
ATOM 10259 N N . LYS B 1 430 ? 33.906 14.812 11.219 1 95.75 430 LYS B N 1
ATOM 10260 C CA . LYS B 1 430 ? 33.969 13.461 11.766 1 95.75 430 LYS B CA 1
ATOM 10261 C C . LYS B 1 430 ? 32.719 12.672 11.438 1 95.75 430 LYS B C 1
ATOM 10263 O O . LYS B 1 430 ? 32.781 11.461 11.203 1 95.75 430 LYS B O 1
ATOM 10268 N N . ALA B 1 431 ? 31.609 13.344 11.539 1 95.31 431 ALA B N 1
ATOM 10269 C CA . ALA B 1 431 ? 30.344 12.695 11.203 1 95.31 431 ALA B CA 1
ATOM 10270 C C . ALA B 1 431 ? 30.328 12.227 9.75 1 95.31 431 ALA B C 1
ATOM 10272 O O . ALA B 1 431 ? 29.812 11.156 9.445 1 95.31 431 ALA B O 1
ATOM 10273 N N . ARG B 1 432 ? 30.844 13.023 8.844 1 93.88 432 ARG B N 1
ATOM 10274 C CA . ARG B 1 432 ? 30.938 12.641 7.438 1 93.88 432 ARG B CA 1
ATOM 10275 C C . ARG B 1 432 ? 31.812 11.414 7.254 1 93.88 432 ARG B C 1
ATOM 10277 O O . ARG B 1 432 ? 31.453 10.492 6.523 1 93.88 432 ARG B O 1
ATOM 10284 N N . GLU B 1 433 ? 32.938 11.352 7.91 1 91.69 433 GLU B N 1
ATOM 10285 C CA . GLU B 1 433 ? 33.844 10.219 7.836 1 91.69 433 GLU B CA 1
ATOM 10286 C C . GLU B 1 433 ? 33.219 8.953 8.398 1 91.69 433 GLU B C 1
ATOM 10288 O O . GLU B 1 433 ? 33.375 7.867 7.832 1 91.69 433 GLU B O 1
ATOM 10293 N N . ALA B 1 434 ? 32.562 9.18 9.438 1 88.25 434 ALA B N 1
ATOM 10294 C CA . ALA B 1 434 ? 31.891 8.047 10.07 1 88.25 434 ALA B CA 1
ATOM 10295 C C . ALA B 1 434 ? 30.797 7.477 9.156 1 88.25 434 ALA B C 1
ATOM 10297 O O . ALA B 1 434 ? 30.641 6.258 9.062 1 88.25 434 ALA B O 1
ATOM 10298 N N . SER B 1 435 ? 30.062 8.336 8.57 1 87.62 435 SER B N 1
ATOM 10299 C CA . SER B 1 435 ? 29.016 7.91 7.656 1 87.62 435 SER B CA 1
ATOM 10300 C C . SER B 1 435 ? 29.594 7.18 6.445 1 87.62 435 SER B C 1
ATOM 10302 O O . SER B 1 435 ? 29.047 6.16 6.016 1 87.62 435 SER B O 1
ATOM 10304 N N . GLU B 1 436 ? 30.641 7.645 5.848 1 82.19 436 GLU B N 1
ATOM 10305 C CA . GLU B 1 436 ? 31.297 7.051 4.684 1 82.19 436 GLU B CA 1
ATOM 10306 C C . GLU B 1 436 ? 31.828 5.656 5.004 1 82.19 436 GLU B C 1
ATOM 10308 O O . GLU B 1 436 ? 31.719 4.742 4.184 1 82.19 436 GLU B O 1
ATOM 10313 N N . SER B 1 437 ? 32.375 5.473 6.121 1 74.25 437 SER B N 1
ATOM 10314 C CA . SER B 1 437 ? 32.938 4.199 6.535 1 74.25 437 SER B CA 1
ATOM 10315 C C . SER B 1 437 ? 31.859 3.143 6.734 1 74.25 437 SER B C 1
ATOM 10317 O O . SER B 1 437 ? 32.094 1.957 6.48 1 74.25 437 SER B O 1
ATOM 10319 N N . GLU B 1 438 ? 30.812 3.631 7.152 1 68.5 438 GLU B N 1
ATOM 10320 C CA . GLU B 1 438 ? 29.719 2.719 7.461 1 68.5 438 GLU B CA 1
ATOM 10321 C C . GLU B 1 438 ? 29.016 2.25 6.191 1 68.5 438 GLU B C 1
ATOM 10323 O O . GLU B 1 438 ? 28.5 1.131 6.137 1 68.5 438 GLU B O 1
ATOM 10328 N N . HIS B 1 439 ? 28.906 2.99 5.27 1 62.97 439 HIS B N 1
ATOM 10329 C CA . HIS B 1 439 ? 28 2.699 4.168 1 62.97 439 HIS B CA 1
ATOM 10330 C C . HIS B 1 439 ? 28.766 2.428 2.879 1 62.97 439 HIS B C 1
ATOM 10332 O O . HIS B 1 439 ? 28.203 1.954 1.896 1 62.97 439 HIS B O 1
ATOM 10338 N N . VAL B 1 440 ? 30.031 2.803 2.773 1 54.31 440 VAL B N 1
ATOM 10339 C CA . VAL B 1 440 ? 30.781 2.531 1.55 1 54.31 440 VAL B CA 1
ATOM 10340 C C . VAL B 1 440 ? 31.422 1.147 1.63 1 54.31 440 VAL B C 1
ATOM 10342 O O . VAL B 1 440 ? 32.406 0.95 2.355 1 54.31 440 VAL B O 1
ATOM 10345 N N . LYS B 1 441 ? 30.641 0.147 2.066 1 53.72 441 LYS B N 1
ATOM 10346 C CA . LYS B 1 441 ? 31.188 -1.192 1.883 1 53.72 441 LYS B CA 1
ATOM 10347 C C . LYS B 1 441 ? 31.406 -1.499 0.404 1 53.72 441 LYS B C 1
ATOM 10349 O O . LYS B 1 441 ? 30.719 -0.944 -0.458 1 53.72 441 LYS B O 1
ATOM 10354 N N . GLU B 1 442 ? 32.344 -2.408 0.09 1 51.03 442 GLU B N 1
ATOM 10355 C CA . GLU B 1 442 ? 32.688 -2.939 -1.225 1 51.03 442 GLU B CA 1
ATOM 10356 C C . GLU B 1 442 ? 31.484 -3.588 -1.894 1 51.03 442 GLU B C 1
ATOM 10358 O O . GLU B 1 442 ? 30.828 -4.441 -1.3 1 51.03 442 GLU B O 1
ATOM 10363 N N . ARG B 1 443 ? 30.953 -2.939 -2.869 1 55.31 443 ARG B N 1
ATOM 10364 C CA . ARG B 1 443 ? 29.906 -3.471 -3.736 1 55.31 443 ARG B CA 1
ATOM 10365 C C . ARG B 1 443 ? 30.234 -4.891 -4.184 1 55.31 443 ARG B C 1
ATOM 10367 O O . ARG B 1 443 ? 31.391 -5.195 -4.52 1 55.31 443 ARG B O 1
ATOM 10374 N N . VAL B 1 444 ? 29.188 -5.852 -3.971 1 63.34 444 VAL B N 1
ATOM 10375 C CA . VAL B 1 444 ? 29.359 -7.195 -4.516 1 63.34 444 VAL B CA 1
ATOM 10376 C C . VAL B 1 444 ? 29.578 -7.117 -6.023 1 63.34 444 VAL B C 1
ATOM 10378 O O . VAL B 1 444 ? 28.875 -6.387 -6.727 1 63.34 444 VAL B O 1
ATOM 10381 N N . GLU B 1 445 ? 30.672 -7.477 -6.484 1 73.62 445 GLU B N 1
ATOM 10382 C CA . GLU B 1 445 ? 30.984 -7.504 -7.914 1 73.62 445 GLU B CA 1
ATOM 10383 C C . GLU B 1 445 ? 30.234 -8.633 -8.609 1 73.62 445 GLU B C 1
ATOM 10385 O O . GLU B 1 445 ? 30.344 -9.797 -8.227 1 73.62 445 GLU B O 1
ATOM 10390 N N . LEU B 1 446 ? 29.375 -8.312 -9.602 1 80.94 446 LEU B N 1
ATOM 10391 C CA . LEU B 1 446 ? 28.641 -9.289 -10.391 1 80.94 446 LEU B CA 1
ATOM 10392 C C . LEU B 1 446 ? 29.5 -9.852 -11.508 1 80.94 446 LEU B C 1
ATOM 10394 O O . LEU B 1 446 ? 30.328 -9.141 -12.078 1 80.94 446 LEU B O 1
ATOM 10398 N N . ASP B 1 447 ? 29.375 -11.078 -11.742 1 84 447 ASP B N 1
ATOM 10399 C CA . ASP B 1 447 ? 30.094 -11.672 -12.867 1 84 447 ASP B CA 1
ATOM 10400 C C . ASP B 1 447 ? 29.375 -11.359 -14.188 1 84 447 ASP B C 1
ATOM 10402 O O . ASP B 1 447 ? 28.453 -10.547 -14.227 1 84 447 ASP B O 1
ATOM 10406 N N . GLU B 1 448 ? 29.844 -11.945 -15.227 1 77.38 448 GLU B N 1
ATOM 10407 C CA . GLU B 1 448 ? 29.359 -11.641 -16.562 1 77.38 448 GLU B CA 1
ATOM 10408 C C . GLU B 1 448 ? 27.891 -12.031 -16.734 1 77.38 448 GLU B C 1
ATOM 10410 O O . GLU B 1 448 ? 27.156 -11.406 -17.5 1 77.38 448 GLU B O 1
ATOM 10415 N N . GLU B 1 449 ? 27.484 -13.016 -15.961 1 82.75 449 GLU B N 1
ATOM 10416 C CA . GLU B 1 449 ? 26.109 -13.484 -16.062 1 82.75 449 GLU B CA 1
ATOM 10417 C C . GLU B 1 449 ? 25.203 -12.805 -15.031 1 82.75 449 GLU B C 1
ATOM 10419 O O . GLU B 1 449 ? 24.031 -13.141 -14.906 1 82.75 449 GLU B O 1
ATOM 10424 N N . GLY B 1 450 ? 25.812 -11.891 -14.344 1 87.19 450 GLY B N 1
ATOM 10425 C CA . GLY B 1 450 ? 25.047 -11.102 -13.391 1 87.19 450 GLY B CA 1
ATOM 10426 C C . GLY B 1 450 ? 24.953 -11.75 -12.023 1 87.19 450 GLY B C 1
ATOM 10427 O O . GLY B 1 450 ? 24.125 -11.344 -11.195 1 87.19 450 GLY B O 1
ATOM 10428 N N . PHE B 1 451 ? 25.781 -12.844 -11.75 1 91.56 451 PHE B N 1
ATOM 10429 C CA . PHE B 1 451 ? 25.703 -13.562 -10.484 1 91.56 451 PHE B CA 1
ATOM 10430 C C . PHE B 1 451 ? 26.734 -13.031 -9.492 1 91.56 451 PHE B C 1
ATOM 10432 O O . PHE B 1 451 ? 27.781 -12.531 -9.891 1 91.56 451 PHE B O 1
ATOM 10439 N N . ALA B 1 452 ? 26.359 -13.094 -8.281 1 92.38 452 ALA B N 1
ATOM 10440 C CA . ALA B 1 452 ? 27.281 -12.891 -7.168 1 92.38 452 ALA B CA 1
ATOM 10441 C C . ALA B 1 452 ? 26.984 -13.867 -6.027 1 92.38 452 ALA B C 1
ATOM 10443 O O . ALA B 1 452 ? 25.828 -14.219 -5.785 1 92.38 452 ALA B O 1
ATOM 10444 N N . ARG B 1 453 ? 27.969 -14.445 -5.484 1 93.56 453 ARG B N 1
ATOM 10445 C CA . ARG B 1 453 ? 27.891 -15.305 -4.305 1 93.56 453 ARG B CA 1
ATOM 10446 C C . ARG B 1 453 ? 28.672 -14.711 -3.137 1 93.56 453 ARG B C 1
ATOM 10448 O O . ARG B 1 453 ? 29.859 -14.398 -3.271 1 93.56 453 ARG B O 1
ATOM 10455 N N . VAL B 1 454 ? 27.953 -14.516 -2.025 1 91.25 454 VAL B N 1
ATOM 10456 C CA . VAL B 1 454 ? 28.594 -13.891 -0.872 1 91.25 454 VAL B CA 1
ATOM 10457 C C . VAL B 1 454 ? 28.172 -14.617 0.405 1 91.25 454 VAL B C 1
ATOM 10459 O O . VAL B 1 454 ? 27 -14.914 0.604 1 91.25 454 VAL B O 1
ATOM 10462 N N . LYS B 1 455 ? 29.141 -15.023 1.172 1 91.69 455 LYS B N 1
ATOM 10463 C CA . LYS B 1 455 ? 28.828 -15.492 2.518 1 91.69 455 LYS B CA 1
ATOM 10464 C C . LYS B 1 455 ? 28.672 -14.328 3.484 1 91.69 455 LYS B C 1
ATOM 10466 O O . LYS B 1 455 ? 29.641 -13.625 3.783 1 91.69 455 LYS B O 1
ATOM 10471 N N . LEU B 1 456 ? 27.469 -14.156 3.98 1 88.62 456 LEU B N 1
ATOM 10472 C CA . LEU B 1 456 ? 27.188 -13.039 4.875 1 88.62 456 LEU B CA 1
ATOM 10473 C C . LEU B 1 456 ? 27.75 -13.312 6.27 1 88.62 456 LEU B C 1
ATOM 10475 O O . LEU B 1 456 ? 27.672 -14.438 6.766 1 88.62 456 LEU B O 1
ATOM 10479 N N . PRO B 1 457 ? 28.328 -12.336 6.859 1 83.88 457 PRO B N 1
ATOM 10480 C CA . PRO B 1 457 ? 28.828 -12.539 8.219 1 83.88 457 PRO B CA 1
ATOM 10481 C C . PRO B 1 457 ? 27.719 -12.898 9.211 1 83.88 457 PRO B C 1
ATOM 10483 O O . PRO B 1 457 ? 26.797 -12.117 9.422 1 83.88 457 PRO B O 1
ATOM 10486 N N . GLY B 1 458 ? 27.891 -14.086 9.82 1 82.88 458 GLY B N 1
ATOM 10487 C CA . GLY B 1 458 ? 26.891 -14.531 10.758 1 82.88 458 GLY B CA 1
ATOM 10488 C C . GLY B 1 458 ? 25.547 -14.797 10.109 1 82.88 458 GLY B C 1
ATOM 10489 O O . GLY B 1 458 ? 24.5 -14.719 10.773 1 82.88 458 GLY B O 1
ATOM 10490 N N . GLY B 1 459 ? 25.609 -14.977 8.844 1 89.56 459 GLY B N 1
ATOM 10491 C CA . GLY B 1 459 ? 24.375 -15.164 8.109 1 89.56 459 GLY B CA 1
ATOM 10492 C C . GLY B 1 459 ? 24.469 -16.234 7.043 1 89.56 459 GLY B C 1
ATOM 10493 O O . GLY B 1 459 ? 25.359 -17.094 7.086 1 89.56 459 GLY B O 1
ATOM 10494 N N . PRO B 1 460 ? 23.484 -16.234 6.133 1 94.38 460 PRO B N 1
ATOM 10495 C CA . PRO B 1 460 ? 23.438 -17.281 5.098 1 94.38 460 PRO B CA 1
ATOM 10496 C C . PRO B 1 460 ? 24.406 -17 3.951 1 94.38 460 PRO B C 1
ATOM 10498 O O . PRO B 1 460 ? 25.031 -15.938 3.904 1 94.38 460 PRO B O 1
ATOM 10501 N N . THR B 1 461 ? 24.641 -18.062 3.164 1 95.56 461 THR B N 1
ATOM 10502 C CA . THR B 1 461 ? 25.25 -17.844 1.854 1 95.56 461 THR B CA 1
ATOM 10503 C C . THR B 1 461 ? 24.25 -17.188 0.903 1 95.56 461 THR B C 1
ATOM 10505 O O . THR B 1 461 ? 23.141 -17.719 0.695 1 95.56 461 THR B O 1
ATOM 10508 N N . LEU B 1 462 ? 24.578 -16.047 0.378 1 95.75 462 LEU B N 1
ATOM 10509 C CA . LEU B 1 462 ? 23.703 -15.273 -0.5 1 95.75 462 LEU B CA 1
ATOM 10510 C C . LEU B 1 462 ? 24.141 -15.414 -1.955 1 95.75 462 LEU B C 1
ATOM 10512 O O . LEU B 1 462 ? 25.312 -15.195 -2.279 1 95.75 462 LEU B O 1
ATOM 10516 N N . VAL B 1 463 ? 23.266 -15.867 -2.787 1 96.69 463 VAL B N 1
ATOM 10517 C CA . VAL B 1 463 ? 23.469 -15.883 -4.23 1 96.69 463 VAL B CA 1
ATOM 10518 C C . VAL B 1 463 ? 22.5 -14.93 -4.91 1 96.69 463 VAL B C 1
ATOM 10520 O O . VAL B 1 463 ? 21.281 -15.008 -4.688 1 96.69 463 VAL B O 1
ATOM 10523 N N . ILE B 1 464 ? 23.062 -14.039 -5.715 1 95.38 464 ILE B N 1
ATOM 10524 C CA . ILE B 1 464 ? 22.234 -13.031 -6.379 1 95.38 464 ILE B CA 1
ATOM 10525 C C . ILE B 1 464 ? 22.438 -13.109 -7.891 1 95.38 464 ILE B C 1
ATOM 10527 O O . ILE B 1 464 ? 23.562 -13.359 -8.359 1 95.38 464 ILE B O 1
ATOM 10531 N N . GLN B 1 465 ? 21.375 -12.977 -8.625 1 94.38 465 GLN B N 1
ATOM 10532 C CA . GLN B 1 465 ? 21.453 -12.711 -10.055 1 94.38 465 GLN B CA 1
ATOM 10533 C C . GLN B 1 465 ? 20.625 -11.492 -10.445 1 94.38 465 GLN B C 1
ATOM 10535 O O . GLN B 1 465 ? 19.406 -11.477 -10.258 1 94.38 465 GLN B O 1
ATOM 10540 N N . GLU B 1 466 ? 21.266 -10.555 -10.922 1 90.75 466 GLU B N 1
ATOM 10541 C CA . GLU B 1 466 ? 20.578 -9.359 -11.398 1 90.75 466 GLU B CA 1
ATOM 10542 C C . GLU B 1 466 ? 20.234 -9.469 -12.883 1 90.75 466 GLU B C 1
ATOM 10544 O O . GLU B 1 466 ? 21.141 -9.625 -13.711 1 90.75 466 GLU B O 1
ATOM 10549 N N . ASP B 1 467 ? 18.953 -9.516 -13.188 1 87.62 467 ASP B N 1
ATOM 10550 C CA . ASP B 1 467 ? 18.438 -9.648 -14.547 1 87.62 467 ASP B CA 1
ATOM 10551 C C . ASP B 1 467 ? 17.234 -8.734 -14.766 1 87.62 467 ASP B C 1
ATOM 10553 O O . ASP B 1 467 ? 16.156 -8.969 -14.211 1 87.62 467 ASP B O 1
ATOM 10557 N N . HIS B 1 468 ? 17.312 -7.734 -15.633 1 81.62 468 HIS B N 1
ATOM 10558 C CA . HIS B 1 468 ? 16.281 -6.711 -15.789 1 81.62 468 HIS B CA 1
ATOM 10559 C C . HIS B 1 468 ? 15.398 -7.004 -17 1 81.62 468 HIS B C 1
ATOM 10561 O O . HIS B 1 468 ? 14.695 -6.113 -17.484 1 81.62 468 HIS B O 1
ATOM 10567 N N . SER B 1 469 ? 15.398 -8.234 -17.453 1 75.62 469 SER B N 1
ATOM 10568 C CA . SER B 1 469 ? 14.641 -8.594 -18.641 1 75.62 469 SER B CA 1
ATOM 10569 C C . SER B 1 469 ? 13.141 -8.539 -18.391 1 75.62 469 SER B C 1
ATOM 10571 O O . SER B 1 469 ? 12.367 -8.172 -19.281 1 75.62 469 SER B O 1
ATOM 10573 N N . VAL B 1 470 ? 12.734 -9.008 -17.25 1 79.94 470 VAL B N 1
ATOM 10574 C CA . VAL B 1 470 ? 11.336 -8.969 -16.844 1 79.94 470 VAL B CA 1
ATOM 10575 C C . VAL B 1 470 ? 11.219 -8.336 -15.453 1 79.94 470 VAL B C 1
ATOM 10577 O O . VAL B 1 470 ? 12.055 -8.578 -14.578 1 79.94 470 VAL B O 1
ATOM 10580 N N . GLU B 1 471 ? 10.172 -7.543 -15.266 1 82.06 471 GLU B N 1
ATOM 10581 C CA . GLU B 1 471 ? 10.008 -6.777 -14.039 1 82.06 471 GLU B CA 1
ATOM 10582 C C . GLU B 1 471 ? 9.484 -7.656 -12.906 1 82.06 471 GLU B C 1
ATOM 10584 O O . GLU B 1 471 ? 8.5 -7.309 -12.25 1 82.06 471 GLU B O 1
ATOM 10589 N N . THR B 1 472 ? 10.094 -8.812 -12.688 1 89.19 472 THR B N 1
ATOM 10590 C CA . THR B 1 472 ? 9.742 -9.727 -11.609 1 89.19 472 THR B CA 1
ATOM 10591 C C . THR B 1 472 ? 10.992 -10.195 -10.867 1 89.19 472 THR B C 1
ATOM 10593 O O . THR B 1 472 ? 12.109 -10.016 -11.344 1 89.19 472 THR B O 1
ATOM 10596 N N . PHE B 1 473 ? 10.797 -10.648 -9.664 1 93.19 473 PHE B N 1
ATOM 10597 C CA . PHE B 1 473 ? 11.875 -11.266 -8.898 1 93.19 473 PHE B CA 1
ATOM 10598 C C . PHE B 1 473 ? 11.422 -12.586 -8.281 1 93.19 473 PHE B C 1
ATOM 10600 O O . PHE B 1 473 ? 10.227 -12.875 -8.234 1 93.19 473 PHE B O 1
ATOM 10607 N N . SER B 1 474 ? 12.352 -13.438 -7.977 1 95.69 474 SER B N 1
ATOM 10608 C CA . SER B 1 474 ? 12.148 -14.664 -7.203 1 95.69 474 SER B CA 1
ATOM 10609 C C . SER B 1 474 ? 13.195 -14.797 -6.105 1 95.69 474 SER B C 1
ATOM 10611 O O . SER B 1 474 ? 14.391 -14.633 -6.355 1 95.69 474 SER B O 1
ATOM 10613 N N . ALA B 1 475 ? 12.758 -14.969 -4.906 1 96.69 475 ALA B N 1
ATOM 10614 C CA . ALA B 1 475 ? 13.633 -15.188 -3.756 1 96.69 475 ALA B CA 1
ATOM 10615 C C . ALA B 1 475 ? 13.344 -16.531 -3.09 1 96.69 475 ALA B C 1
ATOM 10617 O O . ALA B 1 475 ? 12.188 -16.953 -3.008 1 96.69 475 ALA B O 1
ATOM 10618 N N . ARG B 1 476 ? 14.422 -17.188 -2.625 1 97.25 476 ARG B N 1
ATOM 10619 C CA . ARG B 1 476 ? 14.305 -18.438 -1.894 1 97.25 476 ARG B CA 1
ATOM 10620 C C . ARG B 1 476 ? 15.273 -18.484 -0.719 1 97.25 476 ARG B C 1
ATOM 10622 O O . ARG B 1 476 ? 16.422 -18.031 -0.832 1 97.25 476 ARG B O 1
ATOM 10629 N N . ALA B 1 477 ? 14.828 -18.891 0.365 1 97.5 477 ALA B N 1
ATOM 10630 C CA . ALA B 1 477 ? 15.648 -19.281 1.514 1 97.5 477 ALA B CA 1
ATOM 10631 C C . ALA B 1 477 ? 15.523 -20.781 1.798 1 97.5 477 ALA B C 1
ATOM 10633 O O . ALA B 1 477 ? 14.422 -21.281 2.053 1 97.5 477 ALA B O 1
ATOM 10634 N N . LEU B 1 478 ? 16.672 -21.438 1.708 1 97.19 478 LEU B N 1
ATOM 10635 C CA . LEU B 1 478 ? 16.641 -22.891 1.755 1 97.19 478 LEU B CA 1
ATOM 10636 C C . LEU B 1 478 ? 17.562 -23.422 2.846 1 97.19 478 LEU B C 1
ATOM 10638 O O . LEU B 1 478 ? 18.609 -22.828 3.115 1 97.19 478 LEU B O 1
ATOM 10642 N N . CYS B 1 479 ? 17.234 -24.531 3.449 1 95.25 479 CYS B N 1
ATOM 10643 C CA . CYS B 1 479 ? 18.062 -25.297 4.363 1 95.25 479 CYS B CA 1
ATOM 10644 C C . CYS B 1 479 ? 17.828 -26.797 4.188 1 95.25 479 CYS B C 1
ATOM 10646 O O . CYS B 1 479 ? 16.875 -27.203 3.535 1 95.25 479 CYS B O 1
ATOM 10648 N N . LEU B 1 480 ? 18.719 -27.562 4.652 1 94.19 480 LEU B N 1
ATOM 10649 C CA . LEU B 1 480 ? 18.516 -29.016 4.637 1 94.19 480 LEU B CA 1
ATOM 10650 C C . LEU B 1 480 ? 17.359 -29.406 5.559 1 94.19 480 LEU B C 1
ATOM 10652 O O . LEU B 1 480 ? 17.062 -28.688 6.523 1 94.19 480 LEU B O 1
ATOM 10656 N N . GLY B 1 481 ? 16.703 -30.469 5.258 1 93.69 481 GLY B N 1
ATOM 10657 C CA . GLY B 1 481 ? 15.516 -30.953 5.945 1 93.69 481 GLY B CA 1
ATOM 10658 C C . GLY B 1 481 ? 14.648 -31.844 5.082 1 93.69 481 GLY B C 1
ATOM 10659 O O . GLY B 1 481 ? 15.141 -32.75 4.434 1 93.69 481 GLY B O 1
ATOM 10660 N N . GLY B 1 482 ? 13.391 -31.594 5.117 1 94.12 482 GLY B N 1
ATOM 10661 C CA . GLY B 1 482 ? 12.484 -32.375 4.305 1 94.12 482 GLY B CA 1
ATOM 10662 C C . GLY B 1 482 ? 12.234 -33.781 4.863 1 94.12 482 GLY B C 1
ATOM 10663 O O . GLY B 1 482 ? 12.492 -34.031 6.043 1 94.12 482 GLY B O 1
ATOM 10664 N N . LEU B 1 483 ? 11.773 -34.594 4.016 1 95.38 483 LEU B N 1
ATOM 10665 C CA . LEU B 1 483 ? 11.398 -35.938 4.406 1 95.38 483 LEU B CA 1
ATOM 10666 C C . LEU B 1 483 ? 12.586 -36.656 5.039 1 95.38 483 LEU B C 1
ATOM 10668 O O . LEU B 1 483 ? 12.406 -37.469 5.953 1 95.38 483 LEU B O 1
ATOM 10672 N N . ARG B 1 484 ? 13.734 -36.375 4.652 1 93.62 484 ARG B N 1
ATOM 10673 C CA . ARG B 1 484 ? 14.961 -37 5.102 1 93.62 484 ARG B CA 1
ATOM 10674 C C . ARG B 1 484 ? 15.172 -36.812 6.598 1 93.62 484 ARG B C 1
ATOM 10676 O O . ARG B 1 484 ? 15.852 -37.594 7.246 1 93.62 484 ARG B O 1
ATOM 10683 N N . TYR B 1 485 ? 14.609 -35.75 7.148 1 94.5 485 TYR B N 1
ATOM 10684 C CA . TYR B 1 485 ? 14.805 -35.406 8.555 1 94.5 485 TYR B CA 1
ATOM 10685 C C . TYR B 1 485 ? 13.664 -35.969 9.406 1 94.5 485 TYR B C 1
ATOM 10687 O O . TYR B 1 485 ? 13.688 -35.844 10.633 1 94.5 485 TYR B O 1
ATOM 10695 N N . GLU B 1 486 ? 12.695 -36.625 8.75 1 95.81 486 GLU B N 1
ATOM 10696 C CA . GLU B 1 486 ? 11.5 -37.094 9.461 1 95.81 486 GLU B CA 1
ATOM 10697 C C . GLU B 1 486 ? 11.672 -38.531 9.961 1 95.81 486 GLU B C 1
ATOM 10699 O O . GLU B 1 486 ? 12.594 -39.219 9.539 1 95.81 486 GLU B O 1
ATOM 10704 N N . ASN B 1 487 ? 10.867 -38.938 10.945 1 94.69 487 ASN B N 1
ATOM 10705 C CA . ASN B 1 487 ? 10.734 -40.312 11.445 1 94.69 487 ASN B CA 1
ATOM 10706 C C . ASN B 1 487 ? 9.266 -40.719 11.562 1 94.69 487 ASN B C 1
ATOM 10708 O O . ASN B 1 487 ? 8.375 -39.969 11.172 1 94.69 487 ASN B O 1
ATOM 10712 N N . VAL B 1 488 ? 9.055 -41.875 11.984 1 93.88 488 VAL B N 1
ATOM 10713 C CA . VAL B 1 488 ? 7.707 -42.438 11.992 1 93.88 488 VAL B CA 1
ATOM 10714 C C . VAL B 1 488 ? 6.801 -41.594 12.891 1 93.88 488 VAL B C 1
ATOM 10716 O O . VAL B 1 488 ? 5.609 -41.438 12.609 1 93.88 488 VAL B O 1
ATOM 10719 N N . ASP B 1 489 ? 7.344 -40.938 13.875 1 93.94 489 ASP B N 1
ATOM 10720 C CA . ASP B 1 489 ? 6.551 -40.188 14.859 1 93.94 489 ASP B CA 1
ATOM 10721 C C . ASP B 1 489 ? 6.176 -38.812 14.344 1 93.94 489 ASP B C 1
ATOM 10723 O O . ASP B 1 489 ? 5.141 -38.25 14.719 1 93.94 489 ASP B O 1
ATOM 10727 N N . ASN B 1 490 ? 7.035 -38.281 13.539 1 95.44 490 ASN B N 1
ATOM 10728 C CA . ASN B 1 490 ? 6.762 -36.938 13.086 1 95.44 490 ASN B CA 1
ATOM 10729 C C . ASN B 1 490 ? 6.641 -36.844 11.57 1 95.44 490 ASN B C 1
ATOM 10731 O O . ASN B 1 490 ? 6.863 -35.781 10.977 1 95.44 490 ASN B O 1
ATOM 10735 N N . ASN B 1 491 ? 6.301 -38 10.977 1 96.94 491 ASN B N 1
ATOM 10736 C CA . ASN B 1 491 ? 6.137 -38.031 9.523 1 96.94 491 ASN B CA 1
ATOM 10737 C C . ASN B 1 491 ? 5.125 -37 9.047 1 96.94 491 ASN B C 1
ATOM 10739 O O . ASN B 1 491 ? 3.998 -36.938 9.539 1 96.94 491 ASN B O 1
ATOM 10743 N N . GLY B 1 492 ? 5.539 -36.156 8.125 1 97.12 492 GLY B N 1
ATOM 10744 C CA . GLY B 1 492 ? 4.68 -35.125 7.551 1 97.12 492 GLY B CA 1
ATOM 10745 C C . GLY B 1 492 ? 4.879 -33.781 8.18 1 97.12 492 GLY B C 1
ATOM 10746 O O . GLY B 1 492 ? 4.27 -32.781 7.75 1 97.12 492 GLY B O 1
ATOM 10747 N N . ILE B 1 493 ? 5.809 -33.656 9.117 1 97.12 493 ILE B N 1
ATOM 10748 C CA . ILE B 1 493 ? 5.969 -32.438 9.883 1 97.12 493 ILE B CA 1
ATOM 10749 C C . ILE B 1 493 ? 6.492 -31.328 8.977 1 97.12 493 ILE B C 1
ATOM 10751 O O . ILE B 1 493 ? 6.129 -30.156 9.141 1 97.12 493 ILE B O 1
ATOM 10755 N N . ASN B 1 494 ? 7.379 -31.641 8.047 1 97.06 494 ASN B N 1
ATOM 10756 C CA . ASN B 1 494 ? 7.895 -30.625 7.137 1 97.06 494 ASN B CA 1
ATOM 10757 C C . ASN B 1 494 ? 6.809 -30.109 6.199 1 97.06 494 ASN B C 1
ATOM 10759 O O . ASN B 1 494 ? 6.777 -28.922 5.879 1 97.06 494 ASN B O 1
ATOM 10763 N N . SER B 1 495 ? 5.992 -31.016 5.727 1 96.56 495 SER B N 1
ATOM 10764 C CA . SER B 1 495 ? 4.863 -30.594 4.902 1 96.56 495 SER B CA 1
ATOM 10765 C C . SER B 1 495 ? 3.924 -29.672 5.676 1 96.56 495 SER B C 1
ATOM 10767 O O . SER B 1 495 ? 3.479 -28.656 5.152 1 96.56 495 SER B O 1
ATOM 10769 N N . LEU B 1 496 ? 3.645 -30.016 6.84 1 96.44 496 LEU B N 1
ATOM 10770 C CA . LEU B 1 496 ? 2.793 -29.203 7.695 1 96.44 496 LEU B CA 1
ATOM 10771 C C . LEU B 1 496 ? 3.441 -27.844 7.973 1 96.44 496 LEU B C 1
ATOM 10773 O O . LEU B 1 496 ? 2.781 -26.812 7.895 1 96.44 496 LEU B O 1
ATOM 10777 N N . LEU B 1 497 ? 4.707 -27.891 8.312 1 96.38 497 LEU B N 1
ATOM 10778 C CA . LEU B 1 497 ? 5.445 -26.656 8.594 1 96.38 497 LEU B CA 1
ATOM 10779 C C . LEU B 1 497 ? 5.453 -25.734 7.383 1 96.38 497 LEU B C 1
ATOM 10781 O O . LEU B 1 497 ? 5.387 -24.516 7.523 1 96.38 497 LEU B O 1
ATOM 10785 N N . SER B 1 498 ? 5.586 -26.281 6.176 1 96.56 498 SER B N 1
ATOM 10786 C CA . SER B 1 498 ? 5.617 -25.484 4.957 1 96.56 498 SER B CA 1
ATOM 10787 C C . SER B 1 498 ? 4.312 -24.719 4.766 1 96.56 498 SER B C 1
ATOM 10789 O O . SER B 1 498 ? 4.305 -23.641 4.168 1 96.56 498 SER B O 1
ATOM 10791 N N . GLU B 1 499 ? 3.219 -25.25 5.312 1 94.75 499 GLU B N 1
ATOM 10792 C CA . GLU B 1 499 ? 1.919 -24.578 5.207 1 94.75 499 GLU B CA 1
ATOM 10793 C C . GLU B 1 499 ? 1.705 -23.594 6.352 1 94.75 499 GLU B C 1
ATOM 10795 O O . GLU B 1 499 ? 0.833 -22.734 6.273 1 94.75 499 GLU B O 1
ATOM 10800 N N . LEU B 1 500 ? 2.531 -23.672 7.406 1 95.81 500 LEU B N 1
ATOM 10801 C CA . LEU B 1 500 ? 2.305 -22.891 8.617 1 95.81 500 LEU B CA 1
ATOM 10802 C C . LEU B 1 500 ? 3.266 -21.703 8.688 1 95.81 500 LEU B C 1
ATOM 10804 O O . LEU B 1 500 ? 2.998 -20.719 9.391 1 95.81 500 LEU B O 1
ATOM 10808 N N . VAL B 1 501 ? 4.344 -21.75 7.992 1 95.06 501 VAL B N 1
ATOM 10809 C CA . VAL B 1 501 ? 5.449 -20.828 8.18 1 95.06 501 VAL B CA 1
ATOM 10810 C C . VAL B 1 501 ? 5.004 -19.406 7.809 1 95.06 501 VAL B C 1
ATOM 10812 O O . VAL B 1 501 ? 5.5 -18.422 8.359 1 95.06 501 VAL B O 1
ATOM 10815 N N . ASP B 1 502 ? 4.082 -19.281 6.895 1 93.19 502 ASP B N 1
ATOM 10816 C CA . ASP B 1 502 ? 3.629 -17.969 6.453 1 93.19 502 ASP B CA 1
ATOM 10817 C C . ASP B 1 502 ? 2.24 -17.656 7.008 1 93.19 502 ASP B C 1
ATOM 10819 O O . ASP B 1 502 ? 1.481 -16.891 6.398 1 93.19 502 ASP B O 1
ATOM 10823 N N . LYS B 1 503 ? 1.841 -18.328 8.148 1 92 503 LYS B N 1
ATOM 10824 C CA . LYS B 1 503 ? 0.484 -18.141 8.648 1 92 503 LYS B CA 1
ATOM 10825 C C . LYS B 1 503 ? 0.482 -17.281 9.914 1 92 503 LYS B C 1
ATOM 10827 O O . LYS B 1 503 ? -0.514 -17.234 10.641 1 92 503 LYS B O 1
ATOM 10832 N N . GLY B 1 504 ? 1.594 -16.672 10.242 1 87.81 504 GLY B N 1
ATOM 10833 C CA . GLY B 1 504 ? 1.58 -15.758 11.375 1 87.81 504 GLY B CA 1
ATOM 10834 C C . GLY B 1 504 ? 2.967 -15.445 11.906 1 87.81 504 GLY B C 1
ATOM 10835 O O . GLY B 1 504 ? 3.828 -16.328 11.961 1 87.81 504 GLY B O 1
ATOM 10836 N N . THR B 1 505 ? 3.225 -14.234 12.148 1 86.75 505 THR B N 1
ATOM 10837 C CA . THR B 1 505 ? 4.426 -13.758 12.828 1 86.75 505 THR B CA 1
ATOM 10838 C C . THR B 1 505 ? 4.066 -12.883 14.023 1 86.75 505 THR B C 1
ATOM 10840 O O . THR B 1 505 ? 2.895 -12.789 14.398 1 86.75 505 THR B O 1
ATOM 10843 N N . LEU B 1 506 ? 5.059 -12.367 14.68 1 69.31 506 LEU B N 1
ATOM 10844 C CA . LEU B 1 506 ? 4.797 -11.461 15.789 1 69.31 506 LEU B CA 1
ATOM 10845 C C . LEU B 1 506 ? 4.125 -10.18 15.297 1 69.31 506 LEU B C 1
ATOM 10847 O O . LEU B 1 506 ? 3.352 -9.562 16.031 1 69.31 506 LEU B O 1
ATOM 10851 N N . ASN B 1 507 ? 4.352 -9.906 13.969 1 63.38 507 ASN B N 1
ATOM 10852 C CA . ASN B 1 507 ? 3.93 -8.617 13.438 1 63.38 507 ASN B CA 1
ATOM 10853 C C . ASN B 1 507 ? 2.691 -8.742 12.562 1 63.38 507 ASN B C 1
ATOM 10855 O O . ASN B 1 507 ? 1.974 -7.77 12.336 1 63.38 507 ASN B O 1
ATOM 10859 N N . TRP B 1 508 ? 2.521 -9.93 11.938 1 73.12 508 TRP B N 1
ATOM 10860 C CA . TRP B 1 508 ? 1.463 -10.078 10.938 1 73.12 508 TRP B CA 1
ATOM 10861 C C . TRP B 1 508 ? 0.667 -11.359 11.18 1 73.12 508 TRP B C 1
ATOM 10863 O O . TRP B 1 508 ? 1.244 -12.414 11.43 1 73.12 508 TRP B O 1
ATOM 10873 N N . SER B 1 509 ? -0.703 -11.242 11.094 1 78.06 509 SER B N 1
ATOM 10874 C CA . SER B 1 509 ? -1.567 -12.422 11.117 1 78.06 509 SER B CA 1
ATOM 10875 C C . SER B 1 509 ? -1.58 -13.117 9.758 1 78.06 509 SER B C 1
ATOM 10877 O O . SER B 1 509 ? -1.049 -12.594 8.781 1 78.06 509 SER B O 1
ATOM 10879 N N . ALA B 1 510 ? -2.178 -14.281 9.758 1 83.88 510 ALA B N 1
ATOM 10880 C CA . ALA B 1 510 ? -2.285 -15.023 8.508 1 83.88 510 ALA B CA 1
ATOM 10881 C C . ALA B 1 510 ? -3.033 -14.219 7.449 1 83.88 510 ALA B C 1
ATOM 10883 O O . ALA B 1 510 ? -2.639 -14.203 6.281 1 83.88 510 ALA B O 1
ATOM 10884 N N . GLU B 1 511 ? -4.086 -13.562 7.832 1 75.44 511 GLU B N 1
ATOM 10885 C CA . GLU B 1 511 ? -4.898 -12.758 6.922 1 75.44 511 GLU B CA 1
ATOM 10886 C C . GLU B 1 511 ? -4.121 -11.547 6.41 1 75.44 511 GLU B C 1
ATOM 10888 O O . GLU B 1 511 ? -4.211 -11.203 5.23 1 75.44 511 GLU B O 1
ATOM 10893 N N . GLU B 1 512 ? -3.381 -10.977 7.32 1 71.88 512 GLU B N 1
ATOM 10894 C CA . GLU B 1 512 ? -2.576 -9.82 6.941 1 71.88 512 GLU B CA 1
ATOM 10895 C C . GLU B 1 512 ? -1.485 -10.203 5.945 1 71.88 512 GLU B C 1
ATOM 10897 O O . GLU B 1 512 ? -1.216 -9.469 4.992 1 71.88 512 GLU B O 1
ATOM 10902 N N . ILE B 1 513 ? -0.879 -11.336 6.203 1 86.19 513 ILE B N 1
ATOM 10903 C CA . ILE B 1 513 ? 0.172 -11.82 5.316 1 86.19 513 ILE B CA 1
ATOM 10904 C C . ILE B 1 513 ? -0.405 -12.07 3.924 1 86.19 513 ILE B C 1
ATOM 10906 O O . ILE B 1 513 ? 0.174 -11.648 2.92 1 86.19 513 ILE B O 1
ATOM 10910 N N . ALA B 1 514 ? -1.518 -12.703 3.865 1 84.31 514 ALA B N 1
ATOM 10911 C CA . ALA B 1 514 ? -2.162 -13 2.588 1 84.31 514 ALA B CA 1
ATOM 10912 C C . ALA B 1 514 ? -2.496 -11.719 1.832 1 84.31 514 ALA B C 1
ATOM 10914 O O . ALA B 1 514 ? -2.244 -11.609 0.629 1 84.31 514 ALA B O 1
ATOM 10915 N N . HIS B 1 515 ? -3.064 -10.758 2.557 1 75.19 515 HIS B N 1
ATOM 10916 C CA . HIS B 1 515 ? -3.436 -9.477 1.956 1 75.19 515 HIS B CA 1
ATOM 10917 C C . HIS B 1 515 ? -2.209 -8.742 1.425 1 75.19 515 HIS B C 1
ATOM 10919 O O . HIS B 1 515 ? -2.25 -8.164 0.337 1 75.19 515 HIS B O 1
ATOM 10925 N N . ARG B 1 516 ? -1.185 -8.773 2.199 1 77.38 516 ARG B N 1
ATOM 10926 C CA . ARG B 1 516 ? 0.042 -8.086 1.803 1 77.38 516 ARG B CA 1
ATOM 10927 C C . ARG B 1 516 ? 0.645 -8.727 0.556 1 77.38 516 ARG B C 1
ATOM 10929 O O . ARG B 1 516 ? 1.062 -8.023 -0.368 1 77.38 516 ARG B O 1
ATOM 10936 N N . VAL B 1 517 ? 0.699 -10.039 0.509 1 87.19 517 VAL B N 1
ATOM 10937 C CA . VAL B 1 517 ? 1.271 -10.766 -0.621 1 87.19 517 VAL B CA 1
ATOM 10938 C C . VAL B 1 517 ? 0.475 -10.461 -1.887 1 87.19 517 VAL B C 1
ATOM 10940 O O . VAL B 1 517 ? 1.053 -10.164 -2.936 1 87.19 517 VAL B O 1
ATOM 10943 N N . GLU B 1 518 ? -0.783 -10.484 -1.792 1 80.62 518 GLU B N 1
ATOM 10944 C CA . GLU B 1 518 ? -1.641 -10.32 -2.961 1 80.62 518 GLU B CA 1
ATOM 10945 C C . GLU B 1 518 ? -1.648 -8.875 -3.443 1 80.62 518 GLU B C 1
ATOM 10947 O O . GLU B 1 518 ? -1.723 -8.609 -4.645 1 80.62 518 GLU B O 1
ATOM 10952 N N . SER B 1 519 ? -1.605 -7.934 -2.473 1 71.5 519 SER B N 1
ATOM 10953 C CA . SER B 1 519 ? -1.557 -6.523 -2.832 1 71.5 519 SER B CA 1
ATOM 10954 C C . SER B 1 519 ? -0.29 -6.195 -3.615 1 71.5 519 SER B C 1
ATOM 10956 O O . SER B 1 519 ? -0.249 -5.207 -4.355 1 71.5 519 SER B O 1
ATOM 10958 N N . MET B 1 520 ? 0.687 -7.043 -3.426 1 76.31 520 MET B N 1
ATOM 10959 C CA . MET B 1 520 ? 1.945 -6.867 -4.145 1 76.31 520 MET B CA 1
ATOM 10960 C C . MET B 1 520 ? 2.029 -7.816 -5.336 1 76.31 520 MET B C 1
ATOM 10962 O O . MET B 1 520 ? 3.09 -7.961 -5.945 1 76.31 520 MET B O 1
ATOM 10966 N N . ALA B 1 521 ? 0.956 -8.469 -5.645 1 79.31 521 ALA B N 1
ATOM 10967 C CA . ALA B 1 521 ? 0.874 -9.43 -6.742 1 79.31 521 ALA B CA 1
ATOM 10968 C C . ALA B 1 521 ? 1.979 -10.477 -6.637 1 79.31 521 ALA B C 1
ATOM 10970 O O . ALA B 1 521 ? 2.643 -10.789 -7.629 1 79.31 521 ALA B O 1
ATOM 10971 N N . GLY B 1 522 ? 2.219 -10.797 -5.391 1 87 522 GLY B N 1
ATOM 10972 C CA . GLY B 1 522 ? 3.275 -11.773 -5.172 1 87 522 GLY B CA 1
ATOM 10973 C C . GLY B 1 522 ? 2.754 -13.125 -4.727 1 87 522 GLY B C 1
ATOM 10974 O O . GLY B 1 522 ? 1.55 -13.383 -4.789 1 87 522 GLY B O 1
ATOM 10975 N N . SER B 1 523 ? 3.666 -14.039 -4.562 1 91 523 SER B N 1
ATOM 10976 C CA . SER B 1 523 ? 3.426 -15.359 -3.994 1 91 523 SER B CA 1
ATOM 10977 C C . SER B 1 523 ? 4.441 -15.688 -2.908 1 91 523 SER B C 1
ATOM 10979 O O . SER B 1 523 ? 5.625 -15.367 -3.039 1 91 523 SER B O 1
ATOM 10981 N N . LEU B 1 524 ? 3.979 -16.094 -1.84 1 93.62 524 LEU B N 1
ATOM 10982 C CA . LEU B 1 524 ? 4.77 -16.531 -0.698 1 93.62 524 LEU B CA 1
ATOM 10983 C C . LEU B 1 524 ? 4.344 -17.938 -0.256 1 93.62 524 LEU B C 1
ATOM 10985 O O . LEU B 1 524 ? 3.186 -18.141 0.108 1 93.62 524 LEU B O 1
ATOM 10989 N N . LYS B 1 525 ? 5.258 -18.859 -0.373 1 92.81 525 LYS B N 1
ATOM 10990 C CA . LYS B 1 525 ? 4.883 -20.234 -0.069 1 92.81 525 LYS B CA 1
ATOM 10991 C C . LYS B 1 525 ? 6.051 -21 0.546 1 92.81 525 LYS B C 1
ATOM 10993 O O . LYS B 1 525 ? 7.195 -20.844 0.116 1 92.81 525 LYS B O 1
ATOM 10998 N N . GLY B 1 526 ? 5.668 -21.812 1.573 1 94.5 526 GLY B N 1
ATOM 10999 C CA . GLY B 1 526 ? 6.656 -22.75 2.104 1 94.5 526 GLY B CA 1
ATOM 11000 C C . GLY B 1 526 ? 6.984 -23.875 1.149 1 94.5 526 GLY B C 1
ATOM 11001 O O . GLY B 1 526 ? 6.148 -24.266 0.33 1 94.5 526 GLY B O 1
ATOM 11002 N N . LEU B 1 527 ? 8.211 -24.281 1.254 1 93.56 527 LEU B N 1
ATOM 11003 C CA . LEU B 1 527 ? 8.695 -25.406 0.443 1 93.56 527 LEU B CA 1
ATOM 11004 C C . LEU B 1 527 ? 9.125 -26.562 1.324 1 93.56 527 LEU B C 1
ATOM 11006 O O . LEU B 1 527 ? 9.781 -26.375 2.348 1 93.56 527 LEU B O 1
ATOM 11010 N N . ALA B 1 528 ? 8.617 -27.672 1.057 1 93.94 528 ALA B N 1
ATOM 11011 C CA . ALA B 1 528 ? 9.07 -28.906 1.702 1 93.94 528 ALA B CA 1
ATOM 11012 C C . ALA B 1 528 ? 9.25 -30.031 0.683 1 93.94 528 ALA B C 1
ATOM 11014 O O . ALA B 1 528 ? 8.312 -30.375 -0.042 1 93.94 528 ALA B O 1
ATOM 11015 N N . GLY B 1 529 ? 10.445 -30.5 0.542 1 92.56 529 GLY B N 1
ATOM 11016 C CA . GLY B 1 529 ? 10.727 -31.609 -0.355 1 92.56 529 GLY B CA 1
ATOM 11017 C C . GLY B 1 529 ? 11.352 -32.781 0.348 1 92.56 529 GLY B C 1
ATOM 11018 O O . GLY B 1 529 ? 11.156 -32.969 1.552 1 92.56 529 GLY B O 1
ATOM 11019 N N . ARG B 1 530 ? 12.008 -33.562 -0.348 1 93.31 530 ARG B N 1
ATOM 11020 C CA . ARG B 1 530 ? 12.617 -34.75 0.184 1 93.31 530 ARG B CA 1
ATOM 11021 C C . ARG B 1 530 ? 13.875 -34.438 0.978 1 93.31 530 ARG B C 1
ATOM 11023 O O . ARG B 1 530 ? 14.195 -35.125 1.958 1 93.31 530 ARG B O 1
ATOM 11030 N N . ASN B 1 531 ? 14.562 -33.406 0.493 1 94.5 531 ASN B N 1
ATOM 11031 C CA . ASN B 1 531 ? 15.898 -33.188 1.032 1 94.5 531 ASN B CA 1
ATOM 11032 C C . ASN B 1 531 ? 16 -31.844 1.729 1 94.5 531 ASN B C 1
ATOM 11034 O O . ASN B 1 531 ? 16.984 -31.578 2.434 1 94.5 531 ASN B O 1
ATOM 11038 N N . SER B 1 532 ? 15.031 -31.031 1.499 1 95 532 SER B N 1
ATOM 11039 C CA . SER B 1 532 ? 15.219 -29.656 1.928 1 95 532 SER B CA 1
ATOM 11040 C C . SER B 1 532 ? 13.906 -29.016 2.363 1 95 532 SER B C 1
ATOM 11042 O O . SER B 1 532 ? 12.828 -29.578 2.131 1 95 532 SER B O 1
ATOM 11044 N N . PHE B 1 533 ? 14 -28 3.074 1 95.69 533 PHE B N 1
ATOM 11045 C CA . PHE B 1 533 ? 12.914 -27.109 3.496 1 95.69 533 PHE B CA 1
ATOM 11046 C C . PHE B 1 533 ? 13.25 -25.656 3.193 1 95.69 533 PHE B C 1
ATOM 11048 O O . PHE B 1 533 ? 14.414 -25.312 3.027 1 95.69 533 PHE B O 1
ATOM 11055 N N . GLY B 1 534 ? 12.195 -24.891 3.004 1 96.12 534 GLY B N 1
ATOM 11056 C CA . GLY B 1 534 ? 12.477 -23.469 2.812 1 96.12 534 GLY B CA 1
ATOM 11057 C C . GLY B 1 534 ? 11.234 -22.641 2.574 1 96.12 534 GLY B C 1
ATOM 11058 O O . GLY B 1 534 ? 10.125 -23.062 2.904 1 96.12 534 GLY B O 1
ATOM 11059 N N . LEU B 1 535 ? 11.445 -21.438 2.164 1 97 535 LEU B N 1
ATOM 11060 C CA . LEU B 1 535 ? 10.398 -20.469 1.826 1 97 535 LEU B CA 1
ATOM 11061 C C . LEU B 1 535 ? 10.695 -19.797 0.49 1 97 535 LEU B C 1
ATOM 11063 O O . LEU B 1 535 ? 11.844 -19.469 0.2 1 97 535 LEU B O 1
ATOM 11067 N N . SER B 1 536 ? 9.664 -19.703 -0.333 1 96.62 536 SER B N 1
ATOM 11068 C CA . SER B 1 536 ? 9.789 -19.078 -1.646 1 96.62 536 SER B CA 1
ATOM 11069 C C . SER B 1 536 ? 8.906 -17.844 -1.751 1 96.62 536 SER B C 1
ATOM 11071 O O . SER B 1 536 ? 7.781 -17.828 -1.251 1 96.62 536 SER B O 1
ATOM 11073 N N . MET B 1 537 ? 9.477 -16.828 -2.348 1 95.31 537 MET B N 1
ATOM 11074 C CA . MET B 1 537 ? 8.727 -15.609 -2.605 1 95.31 537 MET B CA 1
ATOM 11075 C C . MET B 1 537 ? 8.961 -15.117 -4.031 1 95.31 537 MET B C 1
ATOM 11077 O O . MET B 1 537 ? 10.086 -15.156 -4.527 1 95.31 537 MET B O 1
ATOM 11081 N N . SER B 1 538 ? 7.938 -14.805 -4.738 1 93.12 538 SER B N 1
ATOM 11082 C CA . SER B 1 538 ? 8.016 -14.156 -6.043 1 93.12 538 SER B CA 1
ATOM 11083 C C . SER B 1 538 ? 7.062 -12.969 -6.125 1 93.12 538 SER B C 1
ATOM 11085 O O . SER B 1 538 ? 6.059 -12.922 -5.41 1 93.12 538 SER B O 1
ATOM 11087 N N . GLY B 1 539 ? 7.414 -12.031 -6.871 1 89 539 GLY B N 1
ATOM 11088 C CA . GLY B 1 539 ? 6.582 -10.844 -7.004 1 89 539 GLY B CA 1
ATOM 11089 C C . GLY B 1 539 ? 7.105 -9.859 -8.039 1 89 539 GLY B C 1
ATOM 11090 O O . GLY B 1 539 ? 8.008 -10.188 -8.812 1 89 539 GLY B O 1
ATOM 11091 N N . LEU B 1 540 ? 6.504 -8.656 -8.117 1 82.12 540 LEU B N 1
ATOM 11092 C CA . LEU B 1 540 ? 6.922 -7.578 -9 1 82.12 540 LEU B CA 1
ATOM 11093 C C . LEU B 1 540 ? 8.094 -6.809 -8.406 1 82.12 540 LEU B C 1
ATOM 11095 O O . LEU B 1 540 ? 8.148 -6.594 -7.191 1 82.12 540 LEU B O 1
ATOM 11099 N N . SER B 1 541 ? 8.938 -6.355 -9.297 1 84.06 541 SER B N 1
ATOM 11100 C CA . SER B 1 541 ? 10.172 -5.691 -8.883 1 84.06 541 SER B CA 1
ATOM 11101 C C . SER B 1 541 ? 9.867 -4.422 -8.086 1 84.06 541 SER B C 1
ATOM 11103 O O . SER B 1 541 ? 10.617 -4.062 -7.176 1 84.06 541 SER B O 1
ATOM 11105 N N . GLN B 1 542 ? 8.742 -3.742 -8.383 1 71.75 542 GLN B N 1
ATOM 11106 C CA . GLN B 1 542 ? 8.406 -2.48 -7.734 1 71.75 542 GLN B CA 1
ATOM 11107 C C . GLN B 1 542 ? 8.125 -2.686 -6.25 1 71.75 542 GLN B C 1
ATOM 11109 O O . GLN B 1 542 ? 8.25 -1.754 -5.453 1 71.75 542 GLN B O 1
ATOM 11114 N N . PHE B 1 543 ? 7.766 -3.9 -5.867 1 75.31 543 PHE B N 1
ATOM 11115 C CA . PHE B 1 543 ? 7.422 -4.18 -4.477 1 75.31 543 PHE B CA 1
ATOM 11116 C C . PHE B 1 543 ? 8.516 -5.004 -3.805 1 75.31 543 PHE B C 1
ATOM 11118 O O . PHE B 1 543 ? 8.281 -5.617 -2.76 1 75.31 543 PHE B O 1
ATOM 11125 N N . PHE B 1 544 ? 9.703 -5.074 -4.336 1 89.12 544 PHE B N 1
ATOM 11126 C CA . PHE B 1 544 ? 10.742 -5.996 -3.891 1 89.12 544 PHE B CA 1
ATOM 11127 C C . PHE B 1 544 ? 11.047 -5.785 -2.412 1 89.12 544 PHE B C 1
ATOM 11129 O O . PHE B 1 544 ? 11.055 -6.742 -1.633 1 89.12 544 PHE B O 1
ATOM 11136 N N . GLU B 1 545 ? 11.336 -4.609 -1.959 1 80 545 GLU B N 1
ATOM 11137 C CA . GLU B 1 545 ? 11.766 -4.34 -0.593 1 80 545 GLU B CA 1
ATOM 11138 C C . GLU B 1 545 ? 10.711 -4.77 0.42 1 80 545 GLU B C 1
ATOM 11140 O O . GLU B 1 545 ? 11.031 -5.418 1.42 1 80 545 GLU B O 1
ATOM 11145 N N . ARG B 1 546 ? 9.461 -4.426 0.177 1 80.25 546 ARG B N 1
ATOM 11146 C CA . ARG B 1 546 ? 8.367 -4.82 1.056 1 80.25 546 ARG B CA 1
ATOM 11147 C C . ARG B 1 546 ? 8.188 -6.332 1.063 1 80.25 546 ARG B C 1
ATOM 11149 O O . ARG B 1 546 ? 7.902 -6.926 2.107 1 80.25 546 ARG B O 1
ATOM 11156 N N . SER B 1 547 ? 8.289 -6.902 -0.136 1 89.44 547 SER B N 1
ATOM 11157 C CA . SER B 1 547 ? 8.164 -8.352 -0.252 1 89.44 547 SER B CA 1
ATOM 11158 C C . SER B 1 547 ? 9.266 -9.062 0.527 1 89.44 547 SER B C 1
ATOM 11160 O O . SER B 1 547 ? 9.008 -10.078 1.182 1 89.44 547 SER B O 1
ATOM 11162 N N . PHE B 1 548 ? 10.461 -8.508 0.445 1 92.88 548 PHE B N 1
ATOM 11163 C CA . PHE B 1 548 ? 11.602 -9.141 1.102 1 92.88 548 PHE B CA 1
ATOM 11164 C C . PHE B 1 548 ? 11.453 -9.078 2.617 1 92.88 548 PHE B C 1
ATOM 11166 O O . PHE B 1 548 ? 11.82 -10.016 3.322 1 92.88 548 PHE B O 1
ATOM 11173 N N . GLU B 1 549 ? 10.953 -7.961 3.111 1 85.38 549 GLU B N 1
ATOM 11174 C CA . GLU B 1 549 ? 10.68 -7.84 4.539 1 85.38 549 GLU B CA 1
ATOM 11175 C C . GLU B 1 549 ? 9.688 -8.906 5.004 1 85.38 549 GLU B C 1
ATOM 11177 O O . GLU B 1 549 ? 9.906 -9.555 6.035 1 85.38 549 GLU B O 1
ATOM 11182 N N . LEU B 1 550 ? 8.625 -9 4.301 1 89.19 550 LEU B N 1
ATOM 11183 C CA . LEU B 1 550 ? 7.621 -10.008 4.617 1 89.19 550 LEU B CA 1
ATOM 11184 C C . LEU B 1 550 ? 8.211 -11.414 4.539 1 89.19 550 LEU B C 1
ATOM 11186 O O . LEU B 1 550 ? 7.945 -12.25 5.398 1 89.19 550 LEU B O 1
ATOM 11190 N N . PHE B 1 551 ? 9.008 -11.617 3.553 1 95.56 551 PHE B N 1
ATOM 11191 C CA . PHE B 1 551 ? 9.695 -12.875 3.303 1 95.56 551 PHE B CA 1
ATOM 11192 C C . PHE B 1 551 ? 10.578 -13.258 4.488 1 95.56 551 PHE B C 1
ATOM 11194 O O . PHE B 1 551 ? 10.461 -14.367 5.023 1 95.56 551 PHE B O 1
ATOM 11201 N N . ALA B 1 552 ? 11.422 -12.398 4.883 1 93.62 552 ALA B N 1
ATOM 11202 C CA . ALA B 1 552 ? 12.328 -12.633 6.004 1 93.62 552 ALA B CA 1
ATOM 11203 C C . ALA B 1 552 ? 11.555 -12.82 7.309 1 93.62 552 ALA B C 1
ATOM 11205 O O . ALA B 1 552 ? 11.844 -13.719 8.094 1 93.62 552 ALA B O 1
ATOM 11206 N N . GLY B 1 553 ? 10.555 -12.031 7.539 1 90.31 553 GLY B N 1
ATOM 11207 C CA . GLY B 1 553 ? 9.766 -12.102 8.758 1 90.31 553 GLY B CA 1
ATOM 11208 C C . GLY B 1 553 ? 9.023 -13.422 8.906 1 90.31 553 GLY B C 1
ATOM 11209 O O . GLY B 1 553 ? 9.008 -14 9.992 1 90.31 553 GLY B O 1
ATOM 11210 N N . CYS B 1 554 ? 8.438 -13.906 7.852 1 94.19 554 CYS B N 1
ATOM 11211 C CA . CYS B 1 554 ? 7.684 -15.148 7.902 1 94.19 554 CYS B CA 1
ATOM 11212 C C . CYS B 1 554 ? 8.602 -16.328 8.172 1 94.19 554 CYS B C 1
ATOM 11214 O O . CYS B 1 554 ? 8.242 -17.25 8.906 1 94.19 554 CYS B O 1
ATOM 11216 N N . LEU B 1 555 ? 9.797 -16.281 7.594 1 95.12 555 LEU B N 1
ATOM 11217 C CA . LEU B 1 555 ? 10.719 -17.406 7.754 1 95.12 555 LEU B CA 1
ATOM 11218 C C . LEU B 1 555 ? 11.359 -17.391 9.141 1 95.12 555 LEU B C 1
ATOM 11220 O O . LEU B 1 555 ? 11.492 -18.438 9.781 1 95.12 555 LEU B O 1
ATOM 11224 N N . LEU B 1 556 ? 11.75 -16.219 9.672 1 92.06 556 LEU B N 1
ATOM 11225 C CA . LEU B 1 556 ? 12.625 -16.141 10.836 1 92.06 556 LEU B CA 1
ATOM 11226 C C . LEU B 1 556 ? 11.812 -15.922 12.109 1 92.06 556 LEU B C 1
ATOM 11228 O O . LEU B 1 556 ? 12.305 -16.172 13.211 1 92.06 556 LEU B O 1
ATOM 11232 N N . GLU B 1 557 ? 10.547 -15.492 11.93 1 89.38 557 GLU B N 1
ATOM 11233 C CA . GLU B 1 557 ? 9.781 -15.109 13.117 1 89.38 557 GLU B CA 1
ATOM 11234 C C . GLU B 1 557 ? 8.391 -15.742 13.102 1 89.38 557 GLU B C 1
ATOM 11236 O O . GLU B 1 557 ? 7.426 -15.133 13.562 1 89.38 557 GLU B O 1
ATOM 11241 N N . SER B 1 558 ? 8.281 -16.859 12.5 1 93 558 SER B N 1
ATOM 11242 C CA . SER B 1 558 ? 6.98 -17.516 12.484 1 93 558 SER B CA 1
ATOM 11243 C C . SER B 1 558 ? 6.559 -17.938 13.891 1 93 558 SER B C 1
ATOM 11245 O O . SER B 1 558 ? 7.371 -18.438 14.664 1 93 558 SER B O 1
ATOM 11247 N N . THR B 1 559 ? 5.305 -17.672 14.25 1 90.5 559 THR B N 1
ATOM 11248 C CA . THR B 1 559 ? 4.816 -18 15.586 1 90.5 559 THR B CA 1
ATOM 11249 C C . THR B 1 559 ? 4.023 -19.312 15.555 1 90.5 559 THR B C 1
ATOM 11251 O O . THR B 1 559 ? 3.715 -19.875 16.594 1 90.5 559 THR B O 1
ATOM 11254 N N . ILE B 1 560 ? 3.686 -19.812 14.391 1 93.75 560 ILE B N 1
ATOM 11255 C CA . ILE B 1 560 ? 2.881 -21.016 14.234 1 93.75 560 ILE B CA 1
ATOM 11256 C C . ILE B 1 560 ? 1.671 -20.953 15.164 1 93.75 560 ILE B C 1
ATOM 11258 O O . ILE B 1 560 ? 1.546 -21.766 16.078 1 93.75 560 ILE B O 1
ATOM 11262 N N . PRO B 1 561 ? 0.707 -20.125 14.797 1 89.94 561 PRO B N 1
ATOM 11263 C CA . PRO B 1 561 ? -0.447 -19.938 15.68 1 89.94 561 PRO B CA 1
ATOM 11264 C C . PRO B 1 561 ? -1.272 -21.203 15.844 1 89.94 561 PRO B C 1
ATOM 11266 O O . PRO B 1 561 ? -1.455 -21.969 14.883 1 89.94 561 PRO B O 1
ATOM 11269 N N . ASP B 1 562 ? -1.866 -21.391 17.016 1 90.94 562 ASP B N 1
ATOM 11270 C CA . ASP B 1 562 ? -2.578 -22.625 17.344 1 90.94 562 ASP B CA 1
ATOM 11271 C C . ASP B 1 562 ? -3.773 -22.844 16.422 1 90.94 562 ASP B C 1
ATOM 11273 O O . ASP B 1 562 ? -4.031 -23.953 15.977 1 90.94 562 ASP B O 1
ATOM 11277 N N . ASP B 1 563 ? -4.441 -21.797 16.156 1 87.38 563 ASP B N 1
ATOM 11278 C CA . ASP B 1 563 ? -5.629 -21.922 15.312 1 87.38 563 ASP B CA 1
ATOM 11279 C C . ASP B 1 563 ? -5.258 -22.312 13.883 1 87.38 563 ASP B C 1
ATOM 11281 O O . ASP B 1 563 ? -5.945 -23.125 13.258 1 87.38 563 ASP B O 1
ATOM 11285 N N . GLU B 1 564 ? -4.211 -21.719 13.453 1 91.38 564 GLU B N 1
ATOM 11286 C CA . GLU B 1 564 ? -3.732 -22.047 12.109 1 91.38 564 GLU B CA 1
ATOM 11287 C C . GLU B 1 564 ? -3.207 -23.484 12.062 1 91.38 564 GLU B C 1
ATOM 11289 O O . GLU B 1 564 ? -3.361 -24.172 11.047 1 91.38 564 GLU B O 1
ATOM 11294 N N . PHE B 1 565 ? -2.58 -23.922 13.125 1 95.06 565 PHE B N 1
ATOM 11295 C CA . PHE B 1 565 ? -2.098 -25.297 13.211 1 95.06 565 PHE B CA 1
ATOM 11296 C C . PHE B 1 565 ? -3.254 -26.281 13.102 1 95.06 565 PHE B C 1
ATOM 11298 O O . PHE B 1 565 ? -3.189 -27.25 12.336 1 95.06 565 PHE B O 1
ATOM 11305 N N . GLU B 1 566 ? -4.254 -26.016 13.836 1 92.94 566 GLU B N 1
ATOM 11306 C CA . GLU B 1 566 ? -5.395 -26.938 13.812 1 92.94 566 GLU B CA 1
ATOM 11307 C C . GLU B 1 566 ? -6.039 -26.984 12.43 1 92.94 566 GLU B C 1
ATOM 11309 O O . GLU B 1 566 ? -6.445 -28.047 11.969 1 92.94 566 GLU B O 1
ATOM 11314 N N . ARG B 1 567 ? -6.098 -25.922 11.859 1 88 567 ARG B N 1
ATOM 11315 C CA . ARG B 1 567 ? -6.688 -25.844 10.523 1 88 567 ARG B CA 1
ATOM 11316 C C . ARG B 1 567 ? -5.84 -26.594 9.508 1 88 567 ARG B C 1
ATOM 11318 O O . ARG B 1 567 ? -6.355 -27.422 8.75 1 88 567 ARG B O 1
ATOM 11325 N N . GLU B 1 568 ? -4.57 -26.281 9.461 1 92.69 568 GLU B N 1
ATOM 11326 C CA . GLU B 1 568 ? -3.686 -26.922 8.484 1 92.69 568 GLU B CA 1
ATOM 11327 C C . GLU B 1 568 ? -3.564 -28.422 8.75 1 92.69 568 GLU B C 1
ATOM 11329 O O . GLU B 1 568 ? -3.416 -29.203 7.812 1 92.69 568 GLU B O 1
ATOM 11334 N N . LYS B 1 569 ? -3.574 -28.766 10.008 1 94.5 569 LYS B N 1
ATOM 11335 C CA . LYS B 1 569 ? -3.592 -30.172 10.352 1 94.5 569 LYS B CA 1
ATOM 11336 C C . LYS B 1 569 ? -4.812 -30.875 9.758 1 94.5 569 LYS B C 1
ATOM 11338 O O . LYS B 1 569 ? -4.695 -31.938 9.156 1 94.5 569 LYS B O 1
ATOM 11343 N N . ARG B 1 570 ? -5.969 -30.281 9.906 1 88.81 570 ARG B N 1
ATOM 11344 C CA . ARG B 1 570 ? -7.199 -30.844 9.359 1 88.81 570 ARG B CA 1
ATOM 11345 C C . ARG B 1 570 ? -7.113 -30.953 7.836 1 88.81 570 ARG B C 1
ATOM 11347 O O . ARG B 1 570 ? -7.504 -31.969 7.262 1 88.81 570 ARG B O 1
ATOM 11354 N N . LEU B 1 571 ? -6.629 -29.938 7.207 1 87.94 571 LEU B N 1
ATOM 11355 C CA . LEU B 1 571 ? -6.512 -29.922 5.754 1 87.94 571 LEU B CA 1
ATOM 11356 C C . LEU B 1 571 ? -5.531 -31 5.277 1 87.94 571 LEU B C 1
ATOM 11358 O O . LEU B 1 571 ? -5.766 -31.656 4.262 1 87.94 571 LEU B O 1
ATOM 11362 N N . GLN B 1 572 ? -4.441 -31.109 5.996 1 93.25 572 GLN B N 1
ATOM 11363 C CA . GLN B 1 572 ? -3.461 -32.125 5.645 1 93.25 572 GLN B CA 1
ATOM 11364 C C . GLN B 1 572 ? -4.051 -33.531 5.785 1 93.25 572 GLN B C 1
ATOM 11366 O O . GLN B 1 572 ? -3.791 -34.406 4.953 1 93.25 572 GLN B O 1
ATOM 11371 N N . LEU B 1 573 ? -4.785 -33.75 6.801 1 92.19 573 LEU B N 1
ATOM 11372 C CA . LEU B 1 573 ? -5.441 -35.031 6.996 1 92.19 573 LEU B CA 1
ATOM 11373 C C . LEU B 1 573 ? -6.426 -35.312 5.863 1 92.19 573 LEU B C 1
ATOM 11375 O O . LEU B 1 573 ? -6.492 -36.438 5.363 1 92.19 573 LEU B O 1
ATOM 11379 N N . GLU B 1 574 ? -7.152 -34.312 5.488 1 84.31 574 GLU B N 1
ATOM 11380 C CA . GLU B 1 574 ? -8.086 -34.469 4.383 1 84.31 574 GLU B CA 1
ATOM 11381 C C . GLU B 1 574 ? -7.355 -34.781 3.076 1 84.31 574 GLU B C 1
ATOM 11383 O O . GLU B 1 574 ? -7.836 -35.562 2.254 1 84.31 574 GLU B O 1
ATOM 11388 N N . TYR B 1 575 ? -6.281 -34.094 2.881 1 87.44 575 TYR B N 1
ATOM 11389 C CA . TYR B 1 575 ? -5.477 -34.312 1.689 1 87.44 575 TYR B CA 1
ATOM 11390 C C . TYR B 1 575 ? -4.969 -35.75 1.654 1 87.44 575 TYR B C 1
ATOM 11392 O O . TYR B 1 575 ? -5.012 -36.406 0.61 1 87.44 575 TYR B O 1
ATOM 11400 N N . ILE B 1 576 ? -4.461 -36.219 2.785 1 90.81 576 ILE B N 1
ATOM 11401 C CA . ILE B 1 576 ? -3.977 -37.594 2.898 1 90.81 576 ILE B CA 1
ATOM 11402 C C . ILE B 1 576 ? -5.102 -38.562 2.549 1 90.81 576 ILE B C 1
ATOM 11404 O O . ILE B 1 576 ? -4.887 -39.531 1.804 1 90.81 576 ILE B O 1
ATOM 11408 N N . ARG B 1 577 ? -6.285 -38.25 2.932 1 84.5 577 ARG B N 1
ATOM 11409 C CA . ARG B 1 577 ? -7.43 -39.125 2.662 1 84.5 577 ARG B CA 1
ATOM 11410 C C . ARG B 1 577 ? -7.824 -39.062 1.189 1 84.5 577 ARG B C 1
ATOM 11412 O O . ARG B 1 577 ? -8.195 -40.094 0.601 1 84.5 577 ARG B O 1
ATOM 11419 N N . SER B 1 578 ? -7.73 -37.906 0.651 1 83.31 578 SER B N 1
ATOM 11420 C CA . SER B 1 578 ? -8.094 -37.75 -0.752 1 83.31 578 SER B CA 1
ATOM 11421 C C . SER B 1 578 ? -7.133 -38.5 -1.665 1 83.31 578 SER B C 1
ATOM 11423 O O . SER B 1 578 ? -7.516 -38.938 -2.748 1 83.31 578 SER B O 1
ATOM 11425 N N . ARG B 1 579 ? -5.914 -38.594 -1.335 1 84.75 579 ARG B N 1
ATOM 11426 C CA . ARG B 1 579 ? -4.906 -39.281 -2.131 1 84.75 579 ARG B CA 1
ATOM 11427 C C . ARG B 1 579 ? -5.219 -40.781 -2.242 1 84.75 579 ARG B C 1
ATOM 11429 O O . ARG B 1 579 ? -4.805 -41.438 -3.199 1 84.75 579 ARG B O 1
ATOM 11436 N N . ARG B 1 580 ? -5.961 -41.25 -1.297 1 83.19 580 ARG B N 1
ATOM 11437 C CA . ARG B 1 580 ? -6.309 -42.656 -1.295 1 83.19 580 ARG B CA 1
ATOM 11438 C C . ARG B 1 580 ? -7.25 -43 -2.447 1 83.19 580 ARG B C 1
ATOM 11440 O O . ARG B 1 580 ? -7.426 -44.156 -2.795 1 83.19 580 ARG B O 1
ATOM 11447 N N . ASP B 1 581 ? -7.727 -41.906 -2.986 1 78.75 581 ASP B N 1
ATOM 11448 C CA . ASP B 1 581 ? -8.656 -42.125 -4.098 1 78.75 581 ASP B CA 1
ATOM 11449 C C . ASP B 1 581 ? -7.926 -42.062 -5.438 1 78.75 581 ASP B C 1
ATOM 11451 O O . ASP B 1 581 ? -8.516 -42.312 -6.484 1 78.75 581 ASP B O 1
ATOM 11455 N N . LYS B 1 582 ? -6.66 -41.719 -5.414 1 85.81 582 LYS B N 1
ATOM 11456 C CA . LYS B 1 582 ? -5.914 -41.531 -6.656 1 85.81 582 LYS B CA 1
ATOM 11457 C C . LYS B 1 582 ? -4.969 -42.719 -6.91 1 85.81 582 LYS B C 1
ATOM 11459 O O . LYS B 1 582 ? -4.004 -42.906 -6.172 1 85.81 582 LYS B O 1
ATOM 11464 N N . LEU B 1 583 ? -5.207 -43.344 -7.988 1 85.75 583 LEU B N 1
ATOM 11465 C CA . LEU B 1 583 ? -4.473 -44.562 -8.344 1 85.75 583 LEU B CA 1
ATOM 11466 C C . LEU B 1 583 ? -2.973 -44.281 -8.383 1 85.75 583 LEU B C 1
ATOM 11468 O O . LEU B 1 583 ? -2.186 -45.062 -7.828 1 85.75 583 LEU B O 1
ATOM 11472 N N . GLY B 1 584 ? -2.535 -43.219 -9.039 1 86.94 584 GLY B N 1
ATOM 11473 C CA . GLY B 1 584 ? -1.123 -42.906 -9.148 1 86.94 584 GLY B CA 1
ATOM 11474 C C . GLY B 1 584 ? -0.468 -42.625 -7.805 1 86.94 584 GLY B C 1
ATOM 11475 O O . GLY B 1 584 ? 0.658 -43.062 -7.562 1 86.94 584 GLY B O 1
ATOM 11476 N N . ALA B 1 585 ? -1.143 -42 -6.945 1 88.62 585 ALA B N 1
ATOM 11477 C CA . ALA B 1 585 ? -0.613 -41.688 -5.625 1 88.62 585 ALA B CA 1
ATOM 11478 C C . ALA B 1 585 ? -0.458 -42.906 -4.758 1 88.62 585 ALA B C 1
ATOM 11480 O O . ALA B 1 585 ? 0.557 -43.094 -4.078 1 88.62 585 ALA B O 1
ATOM 11481 N N . VAL B 1 586 ? -1.415 -43.75 -4.805 1 90.44 586 VAL B N 1
ATOM 11482 C CA . VAL B 1 586 ? -1.383 -44.969 -4.012 1 90.44 586 VAL B CA 1
ATOM 11483 C C . VAL B 1 586 ? -0.236 -45.875 -4.48 1 90.44 586 VAL B C 1
ATOM 11485 O O . VAL B 1 586 ? 0.506 -46.406 -3.666 1 90.44 586 VAL B O 1
ATOM 11488 N N . ASN B 1 587 ? -0.13 -46 -5.73 1 94.25 587 ASN B N 1
ATOM 11489 C CA . ASN B 1 587 ? 0.933 -46.844 -6.277 1 94.25 587 ASN B CA 1
ATOM 11490 C C . ASN B 1 587 ? 2.312 -46.312 -5.918 1 94.25 587 ASN B C 1
ATOM 11492 O O . ASN B 1 587 ? 3.217 -47.062 -5.582 1 94.25 587 ASN B O 1
ATOM 11496 N N . TYR B 1 588 ? 2.514 -45.062 -6.047 1 94 588 TYR B N 1
ATOM 11497 C CA . TYR B 1 588 ? 3.803 -44.438 -5.754 1 94 588 TYR B CA 1
ATOM 11498 C C . TYR B 1 588 ? 4.164 -44.594 -4.281 1 94 588 TYR B C 1
ATOM 11500 O O . TYR B 1 588 ? 5.312 -44.906 -3.945 1 94 588 TYR B O 1
ATOM 11508 N N . GLU B 1 589 ? 3.24 -44.438 -3.379 1 93.81 589 GLU B N 1
ATOM 11509 C CA . GLU B 1 589 ? 3.488 -44.625 -1.951 1 93.81 589 GLU B CA 1
ATOM 11510 C C . GLU B 1 589 ? 3.855 -46.062 -1.63 1 93.81 589 GLU B C 1
ATOM 11512 O O . GLU B 1 589 ? 4.75 -46.312 -0.819 1 93.81 589 GLU B O 1
ATOM 11517 N N . GLN B 1 590 ? 3.111 -46.906 -2.236 1 95.06 590 GLN B N 1
ATOM 11518 C CA . GLN B 1 590 ? 3.416 -48.312 -2.076 1 95.06 590 GLN B CA 1
ATOM 11519 C C . GLN B 1 590 ? 4.832 -48.625 -2.549 1 95.06 590 GLN B C 1
ATOM 11521 O O . GLN B 1 590 ? 5.57 -49.375 -1.877 1 95.06 590 GLN B O 1
ATOM 11526 N N . PHE B 1 591 ? 5.184 -48.156 -3.596 1 95.94 591 PHE B N 1
ATOM 11527 C CA . PHE B 1 591 ? 6.516 -48.344 -4.156 1 95.94 591 PHE B CA 1
ATOM 11528 C C . PHE B 1 591 ? 7.586 -47.844 -3.199 1 95.94 591 PHE B C 1
ATOM 11530 O O . PHE B 1 591 ? 8.531 -48.562 -2.885 1 95.94 591 PHE B O 1
ATOM 11537 N N . CYS B 1 592 ? 7.465 -46.625 -2.758 1 94.81 592 CYS B N 1
ATOM 11538 C CA . CYS B 1 592 ? 8.461 -46.031 -1.884 1 94.81 592 CYS B CA 1
ATOM 11539 C C . CYS B 1 592 ? 8.602 -46.812 -0.586 1 94.81 592 CYS B C 1
ATOM 11541 O O . CYS B 1 592 ? 9.711 -47 -0.086 1 94.81 592 CYS B O 1
ATOM 11543 N N . ALA B 1 593 ? 7.508 -47.25 -0.064 1 94.62 593 ALA B N 1
ATOM 11544 C CA . ALA B 1 593 ? 7.508 -48 1.192 1 94.62 593 ALA B CA 1
ATOM 11545 C C . ALA B 1 593 ? 8.336 -49.281 1.073 1 94.62 593 ALA B C 1
ATOM 11547 O O . ALA B 1 593 ? 9.031 -49.656 2.018 1 94.62 593 ALA B O 1
ATOM 11548 N N . GLY B 1 594 ? 8.258 -49.844 -0.045 1 94.06 594 GLY B N 1
ATOM 11549 C CA . GLY B 1 594 ? 9.008 -51.094 -0.256 1 94.06 594 GLY B CA 1
ATOM 11550 C C . GLY B 1 594 ? 10.43 -50.844 -0.722 1 94.06 594 GLY B C 1
ATOM 11551 O O . GLY B 1 594 ? 11.352 -51.594 -0.341 1 94.06 594 GLY B O 1
ATOM 11552 N N . PHE B 1 595 ? 10.656 -49.812 -1.43 1 94.94 595 PHE B N 1
ATOM 11553 C CA . PHE B 1 595 ? 11.898 -49.625 -2.162 1 94.94 595 PHE B CA 1
ATOM 11554 C C . PHE B 1 595 ? 12.938 -48.938 -1.272 1 94.94 595 PHE B C 1
ATOM 11556 O O . PHE B 1 595 ? 14.125 -49.281 -1.331 1 94.94 595 PHE B O 1
ATOM 11563 N N . PHE B 1 596 ? 12.586 -48.031 -0.429 1 94.06 596 PHE B N 1
ATOM 11564 C CA . PHE B 1 596 ? 13.547 -47.188 0.277 1 94.06 596 PHE B CA 1
ATOM 11565 C C . PHE B 1 596 ? 13.648 -47.594 1.74 1 94.06 596 PHE B C 1
ATOM 11567 O O . PHE B 1 596 ? 14.555 -47.156 2.449 1 94.06 596 PHE B O 1
ATOM 11574 N N . ALA B 1 597 ? 12.766 -48.406 2.188 1 92.12 597 ALA B N 1
ATOM 11575 C CA . ALA B 1 597 ? 12.805 -48.781 3.598 1 92.12 597 ALA B CA 1
ATOM 11576 C C . ALA B 1 597 ? 14.164 -49.375 3.971 1 92.12 597 ALA B C 1
ATOM 11578 O O . ALA B 1 597 ? 14.75 -50.125 3.197 1 92.12 597 ALA B O 1
ATOM 11579 N N . PRO B 1 598 ? 14.711 -48.906 5.113 1 93.19 598 PRO B N 1
ATOM 11580 C CA . PRO B 1 598 ? 14.094 -48.125 6.207 1 93.19 598 PRO B CA 1
ATOM 11581 C C . PRO B 1 598 ? 14.391 -46.656 6.129 1 93.19 598 PRO B C 1
ATOM 11583 O O . PRO B 1 598 ? 14.164 -45.906 7.098 1 93.19 598 PRO B O 1
ATOM 11586 N N . HIS B 1 599 ? 15.031 -46.25 5.109 1 94.5 599 HIS B N 1
ATOM 11587 C CA . HIS B 1 599 ? 15.328 -44.844 4.93 1 94.5 599 HIS B CA 1
ATOM 11588 C C . HIS B 1 599 ? 14.062 -44 4.973 1 94.5 599 HIS B C 1
ATOM 11590 O O . HIS B 1 599 ? 13 -44.469 4.535 1 94.5 599 HIS B O 1
ATOM 11596 N N . PRO B 1 600 ? 14.086 -42.75 5.398 1 95.19 600 PRO B N 1
ATOM 11597 C CA . PRO B 1 600 ? 12.898 -41.875 5.516 1 95.19 600 PRO B CA 1
ATOM 11598 C C . PRO B 1 600 ? 12.195 -41.656 4.176 1 95.19 600 PRO B C 1
ATOM 11600 O O . PRO B 1 600 ? 11.008 -41.344 4.145 1 95.19 600 PRO B O 1
ATOM 11603 N N . TYR B 1 601 ? 12.844 -41.906 3.08 1 95.44 601 TYR B N 1
ATOM 11604 C CA . TYR B 1 601 ? 12.242 -41.781 1.758 1 95.44 601 TYR B CA 1
ATOM 11605 C C . TYR B 1 601 ? 11.102 -42.75 1.578 1 95.44 601 TYR B C 1
ATOM 11607 O O . TYR B 1 601 ? 10.305 -42.625 0.645 1 95.44 601 TYR B O 1
ATOM 11615 N N . SER B 1 602 ? 11.023 -43.719 2.469 1 95.56 602 SER B N 1
ATOM 11616 C CA . SER B 1 602 ? 9.984 -44.75 2.385 1 95.56 602 SER B CA 1
ATOM 11617 C C . SER B 1 602 ? 8.648 -44.219 2.908 1 95.56 602 SER B C 1
ATOM 11619 O O . SER B 1 602 ? 7.602 -44.812 2.652 1 95.56 602 SER B O 1
ATOM 11621 N N . MET B 1 603 ? 8.703 -43.156 3.557 1 95.5 603 MET B N 1
ATOM 11622 C CA . MET B 1 603 ? 7.5 -42.594 4.176 1 95.5 603 MET B CA 1
ATOM 11623 C C . MET B 1 603 ? 6.812 -41.594 3.236 1 95.5 603 MET B C 1
ATOM 11625 O O . MET B 1 603 ? 7.449 -41.031 2.35 1 95.5 603 MET B O 1
ATOM 11629 N N . PRO B 1 604 ? 5.434 -41.406 3.402 1 94.44 604 PRO B N 1
ATOM 11630 C CA . PRO B 1 604 ? 4.742 -40.438 2.574 1 94.44 604 PRO B CA 1
ATOM 11631 C C . PRO B 1 604 ? 5.188 -39 2.875 1 94.44 604 PRO B C 1
ATOM 11633 O O . PRO B 1 604 ? 5.375 -38.625 4.039 1 94.44 604 PRO B O 1
ATOM 11636 N N . SER B 1 605 ? 5.379 -38.25 1.846 1 91.81 605 SER B N 1
ATOM 11637 C CA . SER B 1 605 ? 5.871 -36.875 1.994 1 91.81 605 SER B CA 1
ATOM 11638 C C . SER B 1 605 ? 4.902 -36.031 2.807 1 91.81 605 SER B C 1
ATOM 11640 O O . SER B 1 605 ? 5.32 -35.125 3.516 1 91.81 605 SER B O 1
ATOM 11642 N N . ASP B 1 606 ? 3.586 -36.375 2.719 1 93.56 606 ASP B N 1
ATOM 11643 C CA . ASP B 1 606 ? 2.586 -35.562 3.43 1 93.56 606 ASP B CA 1
ATOM 11644 C C . ASP B 1 606 ? 2.27 -36.188 4.793 1 93.56 606 ASP B C 1
ATOM 11646 O O . ASP B 1 606 ? 1.47 -35.625 5.555 1 93.56 606 ASP B O 1
ATOM 11650 N N . GLY B 1 607 ? 2.846 -37.312 5.117 1 94.31 607 GLY B N 1
ATOM 11651 C CA . GLY B 1 607 ? 2.684 -37.938 6.418 1 94.31 607 GLY B CA 1
ATOM 11652 C C . GLY B 1 607 ? 1.616 -39.031 6.43 1 94.31 607 GLY B C 1
ATOM 11653 O O . GLY B 1 607 ? 0.96 -39.281 5.414 1 94.31 607 GLY B O 1
ATOM 11654 N N . SER B 1 608 ? 1.585 -39.688 7.465 1 94.38 608 SER B N 1
ATOM 11655 C CA . SER B 1 608 ? 0.529 -40.656 7.734 1 94.38 608 SER B CA 1
ATOM 11656 C C . SER B 1 608 ? -0.57 -40.062 8.602 1 94.38 608 SER B C 1
ATOM 11658 O O . SER B 1 608 ? -0.34 -39.062 9.312 1 94.38 608 SER B O 1
ATOM 11660 N N . GLU B 1 609 ? -1.803 -40.656 8.445 1 94.31 609 GLU B N 1
ATOM 11661 C CA . GLU B 1 609 ? -2.898 -40.156 9.273 1 94.31 609 GLU B CA 1
ATOM 11662 C C . GLU B 1 609 ? -2.539 -40.219 10.758 1 94.31 609 GLU B C 1
ATOM 11664 O O . GLU B 1 609 ? -2.814 -39.312 11.516 1 94.31 609 GLU B O 1
ATOM 11669 N N . ALA B 1 610 ? -1.865 -41.25 11.164 1 94.75 610 ALA B N 1
ATOM 11670 C CA . ALA B 1 610 ? -1.501 -41.469 12.555 1 94.75 610 ALA B CA 1
ATOM 11671 C C . ALA B 1 610 ? -0.479 -40.438 13.031 1 94.75 610 ALA B C 1
ATOM 11673 O O . ALA B 1 610 ? -0.599 -39.875 14.125 1 94.75 610 ALA B O 1
ATOM 11674 N N . SER B 1 611 ? 0.553 -40.219 12.281 1 96.88 611 SER B N 1
ATOM 11675 C CA . SER B 1 611 ? 1.603 -39.281 12.672 1 96.88 611 SER B CA 1
ATOM 11676 C C . SER B 1 611 ? 1.063 -37.844 12.766 1 96.88 611 SER B C 1
ATOM 11678 O O . SER B 1 611 ? 1.36 -37.156 13.727 1 96.88 611 SER B O 1
ATOM 11680 N N . ILE B 1 612 ? 0.287 -37.438 11.773 1 96.75 612 ILE B N 1
ATOM 11681 C CA . ILE B 1 612 ? -0.238 -36.062 11.742 1 96.75 612 ILE B CA 1
ATOM 11682 C C . ILE B 1 612 ? -1.207 -35.875 12.906 1 96.75 612 ILE B C 1
ATOM 11684 O O . ILE B 1 612 ? -1.212 -34.812 13.539 1 96.75 612 ILE B O 1
ATOM 11688 N N . GLU B 1 613 ? -2.025 -36.875 13.172 1 95.81 613 GLU B N 1
ATOM 11689 C CA . GLU B 1 613 ? -2.963 -36.781 14.289 1 95.81 613 GLU B CA 1
ATOM 11690 C C . GLU B 1 613 ? -2.229 -36.625 15.617 1 95.81 613 GLU B C 1
ATOM 11692 O O . GLU B 1 613 ? -2.717 -35.969 16.531 1 95.81 613 GLU B O 1
ATOM 11697 N N . ALA B 1 614 ? -1.126 -37.156 15.703 1 96.12 614 ALA B N 1
ATOM 11698 C CA . ALA B 1 614 ? -0.375 -37.156 16.953 1 96.12 614 ALA B CA 1
ATOM 11699 C C . ALA B 1 614 ? 0.412 -35.875 17.156 1 96.12 614 ALA B C 1
ATOM 11701 O O . ALA B 1 614 ? 0.798 -35.531 18.281 1 96.12 614 ALA B O 1
ATOM 11702 N N . LEU B 1 615 ? 0.674 -35.125 16.156 1 96.5 615 LEU B N 1
ATOM 11703 C CA . LEU B 1 615 ? 1.487 -33.906 16.234 1 96.5 615 LEU B CA 1
ATOM 11704 C C . LEU B 1 615 ? 0.727 -32.781 16.922 1 96.5 615 LEU B C 1
ATOM 11706 O O . LEU B 1 615 ? -0.475 -32.625 16.703 1 96.5 615 LEU B O 1
ATOM 11710 N N . SER B 1 616 ? 1.436 -31.984 17.766 1 96.31 616 SER B N 1
ATOM 11711 C CA . SER B 1 616 ? 0.903 -30.781 18.391 1 96.31 616 SER B CA 1
ATOM 11712 C C . SER B 1 616 ? 1.575 -29.531 17.828 1 96.31 616 SER B C 1
ATOM 11714 O O . SER B 1 616 ? 2.605 -29.625 17.156 1 96.31 616 SER B O 1
ATOM 11716 N N . ALA B 1 617 ? 0.934 -28.453 18.109 1 95.56 617 ALA B N 1
ATOM 11717 C CA . ALA B 1 617 ? 1.524 -27.188 17.688 1 95.56 617 ALA B CA 1
ATOM 11718 C C . ALA B 1 617 ? 2.904 -27 18.312 1 95.56 617 ALA B C 1
ATOM 11720 O O . ALA B 1 617 ? 3.816 -26.469 17.672 1 95.56 617 ALA B O 1
ATOM 11721 N N . ASP B 1 618 ? 3.053 -27.422 19.531 1 95.44 618 ASP B N 1
ATOM 11722 C CA . ASP B 1 618 ? 4.324 -27.281 20.234 1 95.44 618 ASP B CA 1
ATOM 11723 C C . ASP B 1 618 ? 5.406 -28.141 19.578 1 95.44 618 ASP B C 1
ATOM 11725 O O . ASP B 1 618 ? 6.574 -27.75 19.547 1 95.44 618 ASP B O 1
ATOM 11729 N N . ASP B 1 619 ? 4.992 -29.281 19.141 1 95.81 619 ASP B N 1
ATOM 11730 C CA . ASP B 1 619 ? 5.934 -30.141 18.438 1 95.81 619 ASP B CA 1
ATOM 11731 C C . ASP B 1 619 ? 6.465 -29.453 17.172 1 95.81 619 ASP B C 1
ATOM 11733 O O . ASP B 1 619 ? 7.66 -29.516 16.891 1 95.81 619 ASP B O 1
ATOM 11737 N N . VAL B 1 620 ? 5.59 -28.844 16.438 1 96.62 620 VAL B N 1
ATOM 11738 C CA . VAL B 1 620 ? 5.961 -28.188 15.188 1 96.62 620 VAL B CA 1
ATOM 11739 C C . VAL B 1 620 ? 6.844 -26.984 15.477 1 96.62 620 VAL B C 1
ATOM 11741 O O . VAL B 1 620 ? 7.816 -26.734 14.766 1 96.62 620 VAL B O 1
ATOM 11744 N N . ARG B 1 621 ? 6.516 -26.219 16.578 1 94.94 621 ARG B N 1
ATOM 11745 C CA . ARG B 1 621 ? 7.324 -25.078 16.969 1 94.94 621 ARG B CA 1
ATOM 11746 C C . ARG B 1 621 ? 8.734 -25.5 17.375 1 94.94 621 ARG B C 1
ATOM 11748 O O . ARG B 1 621 ? 9.711 -24.844 17.016 1 94.94 621 ARG B O 1
ATOM 11755 N N . ALA B 1 622 ? 8.781 -26.531 18.109 1 92.94 622 ALA B N 1
ATOM 11756 C CA . ALA B 1 622 ? 10.086 -27.047 18.531 1 92.94 622 ALA B CA 1
ATOM 11757 C C . ALA B 1 622 ? 10.906 -27.5 17.328 1 92.94 622 ALA B C 1
ATOM 11759 O O . ALA B 1 622 ? 12.117 -27.25 17.266 1 92.94 622 ALA B O 1
ATOM 11760 N N . TYR B 1 623 ? 10.273 -28.188 16.453 1 94.44 623 TYR B N 1
ATOM 11761 C CA . TYR B 1 623 ? 10.945 -28.625 15.234 1 94.44 623 TYR B CA 1
ATOM 11762 C C . TYR B 1 623 ? 11.422 -27.438 14.406 1 94.44 623 TYR B C 1
ATOM 11764 O O . TYR B 1 623 ? 12.555 -27.422 13.922 1 94.44 623 TYR B O 1
ATOM 11772 N N . TYR B 1 624 ? 10.555 -26.469 14.234 1 94.06 624 TYR B N 1
ATOM 11773 C CA . TYR B 1 624 ? 10.859 -25.25 13.516 1 94.06 624 TYR B CA 1
ATOM 11774 C C . TYR B 1 624 ? 12.094 -24.562 14.094 1 94.06 624 TYR B C 1
ATOM 11776 O O . TYR B 1 624 ? 12.992 -24.156 13.352 1 94.06 624 TYR B O 1
ATOM 11784 N N . LYS B 1 625 ? 12.18 -24.453 15.367 1 90.56 625 LYS B N 1
ATOM 11785 C CA . LYS B 1 625 ? 13.297 -23.781 16.031 1 90.56 625 LYS B CA 1
ATOM 11786 C C . LYS B 1 625 ? 14.594 -24.562 15.836 1 90.56 625 LYS B C 1
ATOM 11788 O O . LYS B 1 625 ? 15.672 -23.969 15.758 1 90.56 625 LYS B O 1
ATOM 11793 N N . SER B 1 626 ? 14.43 -25.781 15.758 1 90.56 626 SER B N 1
ATOM 11794 C CA . SER B 1 626 ? 15.609 -26.625 15.586 1 90.56 626 SER B CA 1
ATOM 11795 C C . SER B 1 626 ? 16.078 -26.625 14.133 1 90.56 626 SER B C 1
ATOM 11797 O O . SER B 1 626 ? 17.25 -26.875 13.852 1 90.56 626 SER B O 1
ATOM 11799 N N . LEU B 1 627 ? 15.219 -26.375 13.203 1 92.12 627 LEU B N 1
ATOM 11800 C CA . LEU B 1 627 ? 15.5 -26.5 11.773 1 92.12 627 LEU B CA 1
ATOM 11801 C C . LEU B 1 627 ? 16.062 -25.203 11.211 1 92.12 627 LEU B C 1
ATOM 11803 O O . LEU B 1 627 ? 17 -25.234 10.406 1 92.12 627 LEU B O 1
ATOM 11807 N N . ILE B 1 628 ? 15.523 -24.109 11.602 1 91.94 628 ILE B N 1
ATOM 11808 C CA . ILE B 1 628 ? 15.828 -22.828 10.969 1 91.94 628 ILE B CA 1
ATOM 11809 C C . ILE B 1 628 ? 17.031 -22.188 11.648 1 91.94 628 ILE B C 1
ATOM 11811 O O . ILE B 1 628 ? 16.938 -21.719 12.789 1 91.94 628 ILE B O 1
ATOM 11815 N N . ASN B 1 629 ? 18.109 -22.188 10.977 1 91 629 ASN B N 1
ATOM 11816 C CA . ASN B 1 629 ? 19.359 -21.531 11.328 1 91 629 ASN B CA 1
ATOM 11817 C C . ASN B 1 629 ? 19.938 -20.75 10.148 1 91 629 ASN B C 1
ATOM 11819 O O . ASN B 1 629 ? 20.516 -21.344 9.234 1 91 629 ASN B O 1
ATOM 11823 N N . PRO B 1 630 ? 19.844 -19.438 10.133 1 91 630 PRO B N 1
ATOM 11824 C CA . PRO B 1 630 ? 20.266 -18.641 8.984 1 91 630 PRO B CA 1
ATOM 11825 C C . PRO B 1 630 ? 21.703 -18.906 8.57 1 91 630 PRO B C 1
ATOM 11827 O O . PRO B 1 630 ? 22.047 -18.797 7.395 1 91 630 PRO B O 1
ATOM 11830 N N . GLN B 1 631 ? 22.578 -19.297 9.469 1 89.31 631 GLN B N 1
ATOM 11831 C CA . GLN B 1 631 ? 23.984 -19.5 9.156 1 89.31 631 GLN B CA 1
ATOM 11832 C C . GLN B 1 631 ? 24.172 -20.703 8.227 1 89.31 631 GLN B C 1
ATOM 11834 O O . GLN B 1 631 ? 25.141 -20.766 7.473 1 89.31 631 GLN B O 1
ATOM 11839 N N . ASP B 1 632 ? 23.25 -21.609 8.289 1 90.06 632 ASP B N 1
ATOM 11840 C CA . ASP B 1 632 ? 23.344 -22.828 7.488 1 90.06 632 ASP B CA 1
ATOM 11841 C C . ASP B 1 632 ? 22.422 -22.75 6.273 1 90.06 632 ASP B C 1
ATOM 11843 O O . ASP B 1 632 ? 22.297 -23.719 5.52 1 90.06 632 ASP B O 1
ATOM 11847 N N . MET B 1 633 ? 21.844 -21.656 6.039 1 94.44 633 MET B N 1
ATOM 11848 C CA . MET B 1 633 ? 20.875 -21.516 4.961 1 94.44 633 MET B CA 1
ATOM 11849 C C . MET B 1 633 ? 21.516 -20.922 3.713 1 94.44 633 MET B C 1
ATOM 11851 O O . MET B 1 633 ? 22.609 -20.359 3.783 1 94.44 633 MET B O 1
ATOM 11855 N N . VAL B 1 634 ? 20.891 -21.156 2.635 1 97.25 634 VAL B N 1
ATOM 11856 C CA . VAL B 1 634 ? 21.203 -20.5 1.372 1 97.25 634 VAL B CA 1
ATOM 11857 C C . VAL B 1 634 ? 20.078 -19.562 0.975 1 97.25 634 VAL B C 1
ATOM 11859 O O . VAL B 1 634 ? 18.906 -19.953 0.98 1 97.25 634 VAL B O 1
ATOM 11862 N N . LEU B 1 635 ? 20.406 -18.359 0.776 1 97.38 635 LEU B N 1
ATOM 11863 C CA . LEU B 1 635 ? 19.469 -17.359 0.288 1 97.38 635 LEU B CA 1
ATOM 11864 C C . LEU B 1 635 ? 19.766 -17 -1.168 1 97.38 635 LEU B C 1
ATOM 11866 O O . LEU B 1 635 ? 20.891 -16.688 -1.52 1 97.38 635 LEU B O 1
ATOM 11870 N N . VAL B 1 636 ? 18.75 -17.109 -2.037 1 97.62 636 VAL B N 1
ATOM 11871 C CA . VAL B 1 636 ? 18.922 -16.797 -3.455 1 97.62 636 VAL B CA 1
ATOM 11872 C C . VAL B 1 636 ? 17.891 -15.758 -3.893 1 97.62 636 VAL B C 1
ATOM 11874 O O . VAL B 1 636 ? 16.719 -15.836 -3.52 1 97.62 636 VAL B O 1
ATOM 11877 N N . VAL B 1 637 ? 18.312 -14.781 -4.598 1 96.94 637 VAL B N 1
ATOM 11878 C CA . VAL B 1 637 ? 17.438 -13.781 -5.188 1 96.94 637 VAL B CA 1
ATOM 11879 C C . VAL B 1 637 ? 17.781 -13.586 -6.66 1 96.94 637 VAL B C 1
ATOM 11881 O O . VAL B 1 637 ? 18.922 -13.266 -6.992 1 96.94 637 VAL B O 1
ATOM 11884 N N . VAL B 1 638 ? 16.781 -13.766 -7.504 1 94.81 638 VAL B N 1
ATOM 11885 C CA . VAL B 1 638 ? 16.984 -13.656 -8.945 1 94.81 638 VAL B CA 1
ATOM 11886 C C . VAL B 1 638 ? 15.914 -12.734 -9.539 1 94.81 638 VAL B C 1
ATOM 11888 O O . VAL B 1 638 ? 14.75 -12.781 -9.148 1 94.81 638 VAL B O 1
ATOM 11891 N N . GLY B 1 639 ? 16.312 -11.867 -10.484 1 92.69 639 GLY B N 1
ATOM 11892 C CA . GLY B 1 639 ? 15.344 -11.086 -11.227 1 92.69 639 GLY B CA 1
ATOM 11893 C C . GLY B 1 639 ? 15.711 -9.625 -11.344 1 92.69 639 GLY B C 1
ATOM 11894 O O . GLY B 1 639 ? 16.891 -9.273 -11.328 1 92.69 639 GLY B O 1
ATOM 11895 N N . ASP B 1 640 ? 14.711 -8.758 -11.648 1 89.5 640 ASP B N 1
ATOM 11896 C CA . ASP B 1 640 ? 14.883 -7.312 -11.789 1 89.5 640 ASP B CA 1
ATOM 11897 C C . ASP B 1 640 ? 15.039 -6.641 -10.43 1 89.5 640 ASP B C 1
ATOM 11899 O O . ASP B 1 640 ? 14.078 -6.086 -9.891 1 89.5 640 ASP B O 1
ATOM 11903 N N . ILE B 1 641 ? 16.266 -6.746 -9.883 1 89.31 641 ILE B N 1
ATOM 11904 C CA . ILE B 1 641 ? 16.578 -6.266 -8.547 1 89.31 641 ILE B CA 1
ATOM 11905 C C . ILE B 1 641 ? 17.906 -5.523 -8.562 1 89.31 641 ILE B C 1
ATOM 11907 O O . ILE B 1 641 ? 18.656 -5.586 -9.547 1 89.31 641 ILE B O 1
ATOM 11911 N N . ASP B 1 642 ? 18.141 -4.742 -7.516 1 82.38 642 ASP B N 1
ATOM 11912 C CA . ASP B 1 642 ? 19.422 -4.109 -7.25 1 82.38 642 ASP B CA 1
ATOM 11913 C C . ASP B 1 642 ? 20.266 -4.945 -6.277 1 82.38 642 ASP B C 1
ATOM 11915 O O . ASP B 1 642 ? 19.859 -5.16 -5.133 1 82.38 642 ASP B O 1
ATOM 11919 N N . SER B 1 643 ? 21.406 -5.441 -6.816 1 87.31 643 SER B N 1
ATOM 11920 C CA . SER B 1 643 ? 22.219 -6.387 -6.055 1 87.31 643 SER B CA 1
ATOM 11921 C C . SER B 1 643 ? 22.672 -5.785 -4.727 1 87.31 643 SER B C 1
ATOM 11923 O O . SER B 1 643 ? 22.766 -6.488 -3.719 1 87.31 643 SER B O 1
ATOM 11925 N N . GLU B 1 644 ? 22.969 -4.535 -4.719 1 80.75 644 GLU B N 1
ATOM 11926 C CA . GLU B 1 644 ? 23.391 -3.879 -3.486 1 80.75 644 GLU B CA 1
ATOM 11927 C C . GLU B 1 644 ? 22.266 -3.85 -2.459 1 80.75 644 GLU B C 1
ATOM 11929 O O . GLU B 1 644 ? 22.5 -4.082 -1.271 1 80.75 644 GLU B O 1
ATOM 11934 N N . LEU B 1 645 ? 21.141 -3.52 -3.008 1 79.25 645 LEU B N 1
ATOM 11935 C CA . LEU B 1 645 ? 19.969 -3.506 -2.131 1 79.25 645 LEU B CA 1
ATOM 11936 C C . LEU B 1 645 ? 19.719 -4.891 -1.54 1 79.25 645 LEU B C 1
ATOM 11938 O O . LEU B 1 645 ? 19.391 -5.016 -0.359 1 79.25 645 LEU B O 1
ATOM 11942 N N . VAL B 1 646 ? 19.859 -5.898 -2.289 1 90.81 646 VAL B N 1
ATOM 11943 C CA . VAL B 1 646 ? 19.625 -7.266 -1.838 1 90.81 646 VAL B CA 1
ATOM 11944 C C . VAL B 1 646 ? 20.609 -7.613 -0.72 1 90.81 646 VAL B C 1
ATOM 11946 O O . VAL B 1 646 ? 20.219 -8.195 0.295 1 90.81 646 VAL B O 1
ATOM 11949 N N . GLU B 1 647 ? 21.812 -7.277 -0.925 1 88.31 647 GLU B N 1
ATOM 11950 C CA . GLU B 1 647 ? 22.828 -7.578 0.078 1 88.31 647 GLU B CA 1
ATOM 11951 C C . GLU B 1 647 ? 22.531 -6.863 1.393 1 88.31 647 GLU B C 1
ATOM 11953 O O . GLU B 1 647 ? 22.688 -7.445 2.469 1 88.31 647 GLU B O 1
ATOM 11958 N N . GLN B 1 648 ? 22.141 -5.66 1.282 1 80.19 648 GLN B N 1
ATOM 11959 C CA . GLN B 1 648 ? 21.812 -4.867 2.465 1 80.19 648 GLN B CA 1
ATOM 11960 C C . GLN B 1 648 ? 20.641 -5.477 3.234 1 80.19 648 GLN B C 1
ATOM 11962 O O . GLN B 1 648 ? 20.703 -5.598 4.461 1 80.19 648 GLN B O 1
ATOM 11967 N N . LEU B 1 649 ? 19.641 -5.828 2.49 1 85.69 649 LEU B N 1
ATOM 11968 C CA . LEU B 1 649 ? 18.453 -6.395 3.121 1 85.69 649 LEU B CA 1
ATOM 11969 C C . LEU B 1 649 ? 18.75 -7.766 3.715 1 85.69 649 LEU B C 1
ATOM 11971 O O . LEU B 1 649 ? 18.281 -8.094 4.801 1 85.69 649 LEU B O 1
ATOM 11975 N N . ALA B 1 650 ? 19.5 -8.547 3.02 1 92.31 650 ALA B N 1
ATOM 11976 C CA . ALA B 1 650 ? 19.875 -9.867 3.508 1 92.31 650 ALA B CA 1
ATOM 11977 C C . ALA B 1 650 ? 20.672 -9.766 4.805 1 92.31 650 ALA B C 1
ATOM 11979 O O . ALA B 1 650 ? 20.469 -10.539 5.738 1 92.31 650 ALA B O 1
ATOM 11980 N N . GLU B 1 651 ? 21.562 -8.836 4.809 1 86.69 651 GLU B N 1
ATOM 11981 C CA . GLU B 1 651 ? 22.359 -8.641 6.016 1 86.69 651 GLU B CA 1
ATOM 11982 C C . GLU B 1 651 ? 21.5 -8.148 7.176 1 86.69 651 GLU B C 1
ATOM 11984 O O . GLU B 1 651 ? 21.656 -8.609 8.312 1 86.69 651 GLU B O 1
ATOM 11989 N N . ARG B 1 652 ? 20.656 -7.297 6.855 1 81.06 652 ARG B N 1
ATOM 11990 C CA . ARG B 1 652 ? 19.797 -6.695 7.871 1 81.06 652 ARG B CA 1
ATOM 11991 C C . ARG B 1 652 ? 18.906 -7.746 8.531 1 81.06 652 ARG B C 1
ATOM 11993 O O . ARG B 1 652 ? 18.75 -7.754 9.758 1 81.06 652 ARG B O 1
ATOM 12000 N N . TYR B 1 653 ? 18.359 -8.602 7.742 1 86.5 653 TYR B N 1
ATOM 12001 C CA . TYR B 1 653 ? 17.328 -9.477 8.273 1 86.5 653 TYR B CA 1
ATOM 12002 C C . TYR B 1 653 ? 17.891 -10.836 8.664 1 86.5 653 TYR B C 1
ATOM 12004 O O . TYR B 1 653 ? 17.391 -11.492 9.57 1 86.5 653 TYR B O 1
ATOM 12012 N N . PHE B 1 654 ? 18.938 -11.344 8.039 1 91.25 654 PHE B N 1
ATOM 12013 C CA . PHE B 1 654 ? 19.359 -12.727 8.211 1 91.25 654 PHE B CA 1
ATOM 12014 C C . PHE B 1 654 ? 20.656 -12.812 9.008 1 91.25 654 PHE B C 1
ATOM 12016 O O . PHE B 1 654 ? 21.062 -13.891 9.438 1 91.25 654 PHE B O 1
ATOM 12023 N N . SER B 1 655 ? 21.25 -11.68 9.188 1 85.25 655 SER B N 1
ATOM 12024 C CA . SER B 1 655 ? 22.5 -11.719 9.93 1 85.25 655 SER B CA 1
ATOM 12025 C C . SER B 1 655 ? 22.281 -11.422 11.414 1 85.25 655 SER B C 1
ATOM 12027 O O . SER B 1 655 ? 21.297 -10.758 11.781 1 85.25 655 SER B O 1
ATOM 12029 N N . GLY B 1 656 ? 23.125 -11.93 12.281 1 76.81 656 GLY B N 1
ATOM 12030 C CA . GLY B 1 656 ? 23.125 -11.594 13.695 1 76.81 656 GLY B CA 1
ATOM 12031 C C . GLY B 1 656 ? 22.188 -12.445 14.516 1 76.81 656 GLY B C 1
ATOM 12032 O O . GLY B 1 656 ? 21.875 -12.102 15.664 1 76.81 656 GLY B O 1
ATOM 12033 N N . HIS B 1 657 ? 21.594 -13.406 13.867 1 73.19 657 HIS B N 1
ATOM 12034 C CA . HIS B 1 657 ? 20.688 -14.273 14.602 1 73.19 657 HIS B CA 1
ATOM 12035 C C . HIS B 1 657 ? 21.453 -15.352 15.367 1 73.19 657 HIS B C 1
ATOM 12037 O O . HIS B 1 657 ? 22.469 -15.859 14.883 1 73.19 657 HIS B O 1
ATOM 12043 N N . ASP B 1 658 ? 21.484 -15.258 16.75 1 61.78 658 ASP B N 1
ATOM 12044 C CA . ASP B 1 658 ? 22.109 -16.266 17.609 1 61.78 658 ASP B CA 1
ATOM 12045 C C . ASP B 1 658 ? 21.422 -17.609 17.453 1 61.78 658 ASP B C 1
ATOM 12047 O O . ASP B 1 658 ? 20.391 -17.859 18.109 1 61.78 658 ASP B O 1
ATOM 12051 N N . THR B 1 659 ? 21.688 -18.266 16.344 1 60.94 659 THR B N 1
ATOM 12052 C CA . THR B 1 659 ? 20.906 -19.484 16.25 1 60.94 659 THR B CA 1
ATOM 12053 C C . THR B 1 659 ? 21.703 -20.688 16.75 1 60.94 659 THR B C 1
ATOM 12055 O O . THR B 1 659 ? 22.938 -20.703 16.656 1 60.94 659 THR B O 1
ATOM 12058 N N . GLY B 1 660 ? 21.422 -21.219 17.906 1 59.19 660 GLY B N 1
ATOM 12059 C CA . GLY B 1 660 ? 21.984 -22.438 18.438 1 59.19 660 GLY B CA 1
ATOM 12060 C C . GLY B 1 660 ? 22.391 -23.438 17.375 1 59.19 660 GLY B C 1
ATOM 12061 O O . GLY B 1 660 ? 22.297 -23.141 16.172 1 59.19 660 GLY B O 1
ATOM 12062 N N . GLU B 1 661 ? 23.109 -24.547 17.734 1 59.25 661 GLU B N 1
ATOM 12063 C CA . GLU B 1 661 ? 23.562 -25.594 16.828 1 59.25 661 GLU B CA 1
ATOM 12064 C C . GLU B 1 661 ? 22.375 -26.281 16.156 1 59.25 661 GLU B C 1
ATOM 12066 O O . GLU B 1 661 ? 21.406 -26.641 16.844 1 59.25 661 GLU B O 1
ATOM 12071 N N . SER B 1 662 ? 22.203 -26.109 14.906 1 62.41 662 SER B N 1
ATOM 12072 C CA . SER B 1 662 ? 21.172 -26.812 14.141 1 62.41 662 SER B CA 1
ATOM 12073 C C . SER B 1 662 ? 21.312 -28.328 14.305 1 62.41 662 SER B C 1
ATOM 12075 O O . SER B 1 662 ? 22.406 -28.875 14.211 1 62.41 662 SER B O 1
ATOM 12077 N N . LEU B 1 663 ? 20.312 -29 14.836 1 64.25 663 LEU B N 1
ATOM 12078 C CA . LEU B 1 663 ? 20.438 -30.438 15.062 1 64.25 663 LEU B CA 1
ATOM 12079 C C . LEU B 1 663 ? 19.953 -31.219 13.844 1 64.25 663 LEU B C 1
ATOM 12081 O O . LEU B 1 663 ? 18.766 -31.172 13.508 1 64.25 663 LEU B O 1
ATOM 12085 N N . ALA B 1 664 ? 20.906 -31.625 13.039 1 78.19 664 ALA B N 1
ATOM 12086 C CA . ALA B 1 664 ? 20.578 -32.625 12.023 1 78.19 664 ALA B CA 1
ATOM 12087 C C . ALA B 1 664 ? 20.375 -34 12.656 1 78.19 664 ALA B C 1
ATOM 12089 O O . ALA B 1 664 ? 21.203 -34.438 13.461 1 78.19 664 ALA B O 1
ATOM 12090 N N . PRO B 1 665 ? 19.234 -34.594 12.359 1 85.19 665 PRO B N 1
ATOM 12091 C CA . PRO B 1 665 ? 19.031 -35.938 12.914 1 85.19 665 PRO B CA 1
ATOM 12092 C C . PRO B 1 665 ? 19.922 -37 12.258 1 85.19 665 PRO B C 1
ATOM 12094 O O . PRO B 1 665 ? 20.516 -36.75 11.203 1 85.19 665 PRO B O 1
ATOM 12097 N N . GLU B 1 666 ? 20.016 -38.094 12.992 1 88.06 666 GLU B N 1
ATOM 12098 C CA . GLU B 1 666 ? 20.641 -39.281 12.367 1 88.06 666 GLU B CA 1
ATOM 12099 C C . GLU B 1 666 ? 19.719 -39.906 11.328 1 88.06 666 GLU B C 1
ATOM 12101 O O . GLU B 1 666 ? 18.578 -40.25 11.625 1 88.06 666 GLU B O 1
ATOM 12106 N N . ILE B 1 667 ? 20.188 -40.125 10.141 1 91.62 667 ILE B N 1
ATOM 12107 C CA . ILE B 1 667 ? 19.391 -40.625 9.039 1 91.62 667 ILE B CA 1
ATOM 12108 C C . ILE B 1 667 ? 19.734 -42.094 8.797 1 91.62 667 ILE B C 1
ATOM 12110 O O . ILE B 1 667 ? 20.891 -42.438 8.531 1 91.62 667 ILE B O 1
ATOM 12114 N N . PRO B 1 668 ? 18.766 -42.906 8.82 1 92 668 PRO B N 1
ATOM 12115 C CA . PRO B 1 668 ? 19.016 -44.344 8.516 1 92 668 PRO B CA 1
ATOM 12116 C C . PRO B 1 668 ? 19.5 -44.562 7.086 1 92 668 PRO B C 1
ATOM 12118 O O . PRO B 1 668 ? 19.016 -43.875 6.164 1 92 668 PRO B O 1
ATOM 12121 N N . GLU B 1 669 ? 20.25 -45.562 6.902 1 90 669 GLU B N 1
ATOM 12122 C CA . GLU B 1 669 ? 20.734 -45.906 5.566 1 90 669 GLU B CA 1
ATOM 12123 C C . GLU B 1 669 ? 19.656 -46.625 4.754 1 90 669 GLU B C 1
ATOM 12125 O O . GLU B 1 669 ? 18.859 -47.375 5.305 1 90 669 GLU B O 1
ATOM 12130 N N . PRO B 1 670 ? 19.672 -46.438 3.467 1 89.06 670 PRO B N 1
ATOM 12131 C CA . PRO B 1 670 ? 18.688 -47.125 2.641 1 89.06 670 PRO B CA 1
ATOM 12132 C C . PRO B 1 670 ? 18.938 -48.625 2.557 1 89.06 670 PRO B C 1
ATOM 12134 O O . PRO B 1 670 ? 20.094 -49.062 2.576 1 89.06 670 PRO B O 1
ATOM 12137 N N . GLY B 1 671 ? 17.875 -49.344 2.436 1 87.12 671 GLY B N 1
ATOM 12138 C CA . GLY B 1 671 ? 18 -50.781 2.25 1 87.12 671 GLY B CA 1
ATOM 12139 C C . GLY B 1 671 ? 18.516 -51.156 0.871 1 87.12 671 GLY B C 1
ATOM 12140 O O . GLY B 1 671 ? 18.359 -50.406 -0.083 1 87.12 671 GLY B O 1
ATOM 12141 N N . GLU B 1 672 ? 19.109 -52.312 0.838 1 89.12 672 GLU B N 1
ATOM 12142 C CA . GLU B 1 672 ? 19.594 -52.812 -0.442 1 89.12 672 GLU B CA 1
ATOM 12143 C C . GLU B 1 672 ? 18.609 -53.812 -1.055 1 89.12 672 GLU B C 1
ATOM 12145 O O . GLU B 1 672 ? 18.031 -54.625 -0.346 1 89.12 672 GLU B O 1
ATOM 12150 N N . LEU B 1 673 ? 18.391 -53.656 -2.301 1 91.62 673 LEU B N 1
ATOM 12151 C CA . LEU B 1 673 ? 17.562 -54.594 -3.041 1 91.62 673 LEU B CA 1
ATOM 12152 C C . LEU B 1 673 ? 18.391 -55.719 -3.646 1 91.62 673 LEU B C 1
ATOM 12154 O O . LEU B 1 673 ? 18.906 -55.562 -4.758 1 91.62 673 LEU B O 1
ATOM 12158 N N . ASN B 1 674 ? 18.359 -56.875 -3.023 1 90.88 674 ASN B N 1
ATOM 12159 C CA . ASN B 1 674 ? 19.234 -57.969 -3.436 1 90.88 674 ASN B CA 1
ATOM 12160 C C . ASN B 1 674 ? 18.516 -58.969 -4.328 1 90.88 674 ASN B C 1
ATOM 12162 O O . ASN B 1 674 ? 19.141 -59.812 -4.953 1 90.88 674 ASN B O 1
ATOM 12166 N N . LYS B 1 675 ? 17.172 -58.844 -4.352 1 92.62 675 LYS B N 1
ATOM 12167 C CA . LYS B 1 675 ? 16.375 -59.688 -5.23 1 92.62 675 LYS B CA 1
ATOM 12168 C C . LYS B 1 675 ? 15.141 -58.938 -5.734 1 92.62 675 LYS B C 1
ATOM 12170 O O . LYS B 1 675 ? 14.742 -57.938 -5.152 1 92.62 675 LYS B O 1
ATOM 12175 N N . ALA B 1 676 ? 14.633 -59.5 -6.773 1 94.5 676 ALA B N 1
ATOM 12176 C CA . ALA B 1 676 ? 13.406 -58.906 -7.301 1 94.5 676 ALA B CA 1
ATOM 12177 C C . ALA B 1 676 ? 12.25 -59.062 -6.32 1 94.5 676 ALA B C 1
ATOM 12179 O O . ALA B 1 676 ? 12.102 -60.125 -5.688 1 94.5 676 ALA B O 1
ATOM 12180 N N . GLN B 1 677 ? 11.508 -58.031 -6.105 1 94.5 677 GLN B N 1
ATOM 12181 C CA . GLN B 1 677 ? 10.383 -58.031 -5.176 1 94.5 677 GLN B CA 1
ATOM 12182 C C . GLN B 1 677 ? 9.109 -57.531 -5.852 1 94.5 677 GLN B C 1
ATOM 12184 O O . GLN B 1 677 ? 9.164 -56.688 -6.738 1 94.5 677 GLN B O 1
ATOM 12189 N N . LEU B 1 678 ? 7.961 -58.156 -5.461 1 95.56 678 LEU B N 1
ATOM 12190 C CA . LEU B 1 678 ? 6.648 -57.781 -5.98 1 95.56 678 LEU B CA 1
ATOM 12191 C C . LEU B 1 678 ? 5.723 -57.344 -4.855 1 95.56 678 LEU B C 1
ATOM 12193 O O . LEU B 1 678 ? 5.598 -58.031 -3.838 1 95.56 678 LEU B O 1
ATOM 12197 N N . VAL B 1 679 ? 5.191 -56.156 -5 1 95.38 679 VAL B N 1
ATOM 12198 C CA . VAL B 1 679 ? 4.188 -55.656 -4.07 1 95.38 679 VAL B CA 1
ATOM 12199 C C . VAL B 1 679 ? 2.893 -55.344 -4.82 1 95.38 679 VAL B C 1
ATOM 12201 O O . VAL B 1 679 ? 2.898 -54.594 -5.789 1 95.38 679 VAL B O 1
ATOM 12204 N N . VAL B 1 680 ? 1.714 -55.906 -4.379 1 95.19 680 VAL B N 1
ATOM 12205 C CA . VAL B 1 680 ? 0.437 -55.75 -5.066 1 95.19 680 VAL B CA 1
ATOM 12206 C C . VAL B 1 680 ? -0.633 -55.281 -4.078 1 95.19 680 VAL B C 1
ATOM 12208 O O . VAL B 1 680 ? -0.672 -55.75 -2.938 1 95.19 680 VAL B O 1
ATOM 12211 N N . SER B 1 681 ? -1.415 -54.344 -4.52 1 93.56 681 SER B N 1
ATOM 12212 C CA . SER B 1 681 ? -2.576 -53.938 -3.736 1 93.56 681 SER B CA 1
ATOM 12213 C C . SER B 1 681 ? -3.779 -53.688 -4.633 1 93.56 681 SER B C 1
ATOM 12215 O O . SER B 1 681 ? -3.639 -53.562 -5.852 1 93.56 681 SER B O 1
ATOM 12217 N N . ASP B 1 682 ? -5.012 -53.594 -3.955 1 92.19 682 ASP B N 1
ATOM 12218 C CA . ASP B 1 682 ? -6.262 -53.406 -4.688 1 92.19 682 ASP B CA 1
ATOM 12219 C C . ASP B 1 682 ? -6.82 -52 -4.477 1 92.19 682 ASP B C 1
ATOM 12221 O O . ASP B 1 682 ? -6.727 -51.438 -3.381 1 92.19 682 ASP B O 1
ATOM 12225 N N . LEU B 1 683 ? -7.293 -51.469 -5.625 1 87.69 683 LEU B N 1
ATOM 12226 C CA . LEU B 1 683 ? -8.055 -50.219 -5.625 1 87.69 683 LEU B CA 1
ATOM 12227 C C . LEU B 1 683 ? -9.141 -50.25 -6.699 1 87.69 683 LEU B C 1
ATOM 12229 O O . LEU B 1 683 ? -8.852 -50.5 -7.871 1 87.69 683 LEU B O 1
ATOM 12233 N N . GLU B 1 684 ? -10.391 -49.969 -6.34 1 83.75 684 GLU B N 1
ATOM 12234 C CA . GLU B 1 684 ? -11.508 -50.125 -7.266 1 83.75 684 GLU B CA 1
ATOM 12235 C C . GLU B 1 684 ? -11.555 -48.969 -8.266 1 83.75 684 GLU B C 1
ATOM 12237 O O . GLU B 1 684 ? -12.32 -48.031 -8.094 1 83.75 684 GLU B O 1
ATOM 12242 N N . LYS B 1 685 ? -10.852 -49.156 -9.32 1 84.56 685 LYS B N 1
ATOM 12243 C CA . LYS B 1 685 ? -10.781 -48.188 -10.43 1 84.56 685 LYS B CA 1
ATOM 12244 C C . LYS B 1 685 ? -10.812 -48.938 -11.773 1 84.56 685 LYS B C 1
ATOM 12246 O O . LYS B 1 685 ? -10.859 -50.156 -11.812 1 84.56 685 LYS B O 1
ATOM 12251 N N . GLU B 1 686 ? -10.867 -48.094 -12.805 1 80.69 686 GLU B N 1
ATOM 12252 C CA . GLU B 1 686 ? -10.992 -48.719 -14.133 1 80.69 686 GLU B CA 1
ATOM 12253 C C . GLU B 1 686 ? -9.641 -49.156 -14.656 1 80.69 686 GLU B C 1
ATOM 12255 O O . GLU B 1 686 ? -9.57 -50.031 -15.531 1 80.69 686 GLU B O 1
ATOM 12260 N N . GLN B 1 687 ? -8.5 -48.594 -14.156 1 84.12 687 GLN B N 1
ATOM 12261 C CA . GLN B 1 687 ? -7.168 -48.875 -14.688 1 84.12 687 GLN B CA 1
ATOM 12262 C C . GLN B 1 687 ? -6.277 -49.531 -13.625 1 84.12 687 GLN B C 1
ATOM 12264 O O . GLN B 1 687 ? -6.648 -49.594 -12.453 1 84.12 687 GLN B O 1
ATOM 12269 N N . ALA B 1 688 ? -5.117 -50.156 -14.125 1 89.75 688 ALA B N 1
ATOM 12270 C CA . ALA B 1 688 ? -4.035 -50.625 -13.266 1 89.75 688 ALA B CA 1
ATOM 12271 C C . ALA B 1 688 ? -2.768 -49.781 -13.477 1 89.75 688 ALA B C 1
ATOM 12273 O O . ALA B 1 688 ? -2.467 -49.375 -14.602 1 89.75 688 ALA B O 1
ATOM 12274 N N . HIS B 1 689 ? -2.018 -49.531 -12.43 1 92.56 689 HIS B N 1
ATOM 12275 C CA . HIS B 1 689 ? -0.758 -48.812 -12.5 1 92.56 689 HIS B CA 1
ATOM 12276 C C . HIS B 1 689 ? 0.407 -49.656 -12.016 1 92.56 689 HIS B C 1
ATOM 12278 O O . HIS B 1 689 ? 0.292 -50.344 -11.008 1 92.56 689 HIS B O 1
ATOM 12284 N N . ILE B 1 690 ? 1.51 -49.594 -12.719 1 95 690 ILE B N 1
ATOM 12285 C CA . ILE B 1 690 ? 2.695 -50.375 -12.414 1 95 690 ILE B CA 1
ATOM 12286 C C . ILE B 1 690 ? 3.92 -49.469 -12.336 1 95 690 ILE B C 1
ATOM 12288 O O . ILE B 1 690 ? 4.094 -48.594 -13.172 1 95 690 ILE B O 1
ATOM 12292 N N . ILE B 1 691 ? 4.754 -49.719 -11.305 1 96.5 691 ILE B N 1
ATOM 12293 C CA . ILE B 1 691 ? 6.047 -49.062 -11.188 1 96.5 691 ILE B CA 1
ATOM 12294 C C . ILE B 1 691 ? 7.152 -50.094 -11.031 1 96.5 691 ILE B C 1
ATOM 12296 O O . ILE B 1 691 ? 7.078 -50.969 -10.164 1 96.5 691 ILE B O 1
ATOM 12300 N N . 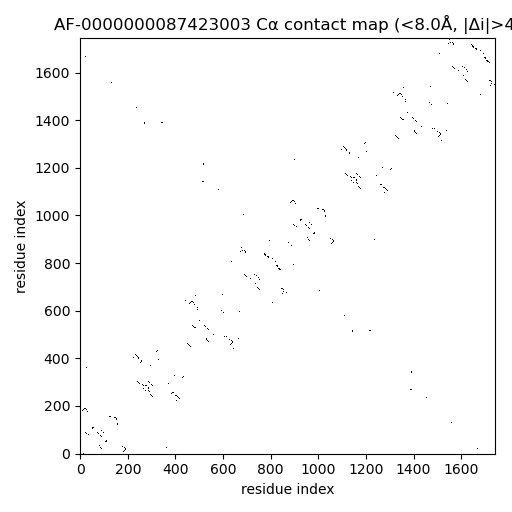CYS B 1 692 ? 8.125 -50.031 -11.859 1 96.56 692 CYS B N 1
ATOM 12301 C CA . CYS B 1 692 ? 9.352 -50.812 -11.719 1 96.56 692 CYS B CA 1
ATOM 12302 C C . CYS B 1 692 ? 10.523 -49.906 -11.344 1 96.56 692 CYS B C 1
ATOM 12304 O O . CYS B 1 692 ? 10.867 -48.969 -12.078 1 96.56 692 CYS B O 1
ATOM 12306 N N . GLY B 1 693 ? 11.117 -50.281 -10.219 1 96.75 693 GLY B N 1
ATOM 12307 C CA . GLY B 1 693 ? 12.172 -49.406 -9.734 1 96.75 693 GLY B CA 1
ATOM 12308 C C . GLY B 1 693 ? 13.508 -50.094 -9.602 1 96.75 693 GLY B C 1
ATOM 12309 O O . GLY B 1 693 ? 13.57 -51.281 -9.258 1 96.75 693 GLY B O 1
ATOM 12310 N N . PHE B 1 694 ? 14.633 -49.281 -9.883 1 97 694 PHE B N 1
ATOM 12311 C CA . PHE B 1 694 ? 16.016 -49.719 -9.766 1 97 694 PHE B CA 1
ATOM 12312 C C . PHE B 1 694 ? 16.812 -48.75 -8.891 1 97 694 PHE B C 1
ATOM 12314 O O . PHE B 1 694 ? 16.656 -47.531 -9 1 97 694 PHE B O 1
ATOM 12321 N N . GLN B 1 695 ? 17.609 -49.312 -8 1 95.5 695 GLN B N 1
ATOM 12322 C CA . GLN B 1 695 ? 18.391 -48.438 -7.113 1 95.5 695 GLN B CA 1
ATOM 12323 C C . GLN B 1 695 ? 19.562 -47.812 -7.852 1 95.5 695 GLN B C 1
ATOM 12325 O O . GLN B 1 695 ? 20.281 -48.5 -8.602 1 95.5 695 GLN B O 1
ATOM 12330 N N . THR B 1 696 ? 19.75 -46.531 -7.684 1 95.19 696 THR B N 1
ATOM 12331 C CA . THR B 1 696 ? 20.828 -45.781 -8.297 1 95.19 696 THR B CA 1
ATOM 12332 C C . THR B 1 696 ? 21.547 -44.906 -7.25 1 95.19 696 THR B C 1
ATOM 12334 O O . THR B 1 696 ? 21.078 -44.781 -6.121 1 95.19 696 THR B O 1
ATOM 12337 N N . PRO B 1 697 ? 22.75 -44.406 -7.648 1 91.69 697 PRO B N 1
ATOM 12338 C CA . PRO B 1 697 ? 23.469 -43.562 -6.691 1 91.69 697 PRO B CA 1
ATOM 12339 C C . PRO B 1 697 ? 22.766 -42.25 -6.422 1 91.69 697 PRO B C 1
ATOM 12341 O O . PRO B 1 697 ? 21.828 -41.875 -7.129 1 91.69 697 PRO B O 1
ATOM 12344 N N . SER B 1 698 ? 23.344 -41.594 -5.457 1 91.12 698 SER B N 1
ATOM 12345 C CA . SER B 1 698 ? 22.766 -40.344 -4.988 1 91.12 698 SER B CA 1
ATOM 12346 C C . SER B 1 698 ? 22.906 -39.25 -6.039 1 91.12 698 SER B C 1
ATOM 12348 O O . SER B 1 698 ? 23.625 -39.406 -7.027 1 91.12 698 SER B O 1
ATOM 12350 N N . LEU B 1 699 ? 22.203 -38.156 -5.789 1 89.69 699 LEU B N 1
ATOM 12351 C CA . LEU B 1 699 ? 22.062 -37.062 -6.738 1 89.69 699 LEU B CA 1
ATOM 12352 C C . LEU B 1 699 ? 23.406 -36.375 -6.984 1 89.69 699 LEU B C 1
ATOM 12354 O O . LEU B 1 699 ? 23.594 -35.75 -8.023 1 89.69 699 LEU B O 1
ATOM 12358 N N . ASP B 1 700 ? 24.391 -36.5 -6.113 1 88.38 700 ASP B N 1
ATOM 12359 C CA . ASP B 1 700 ? 25.672 -35.812 -6.254 1 88.38 700 ASP B CA 1
ATOM 12360 C C . ASP B 1 700 ? 26.656 -36.656 -7.07 1 88.38 700 ASP B C 1
ATOM 12362 O O . ASP B 1 700 ? 27.75 -36.219 -7.41 1 88.38 700 ASP B O 1
ATOM 12366 N N . HIS B 1 701 ? 26.219 -37.844 -7.398 1 91.81 701 HIS B N 1
ATOM 12367 C CA . HIS B 1 701 ? 27.078 -38.719 -8.164 1 91.81 701 HIS B CA 1
ATOM 12368 C C . HIS B 1 701 ? 27.062 -38.375 -9.648 1 91.81 701 HIS B C 1
ATOM 12370 O O . HIS B 1 701 ? 26.016 -38 -10.195 1 91.81 701 HIS B O 1
ATOM 12376 N N . ASP B 1 702 ? 28.094 -38.531 -10.344 1 90.75 702 ASP B N 1
ATOM 12377 C CA . ASP B 1 702 ? 28.234 -38.125 -11.734 1 90.75 702 ASP B CA 1
ATOM 12378 C C . ASP B 1 702 ? 27.406 -39 -12.664 1 90.75 702 ASP B C 1
ATOM 12380 O O . ASP B 1 702 ? 27.109 -38.625 -13.797 1 90.75 702 ASP B O 1
ATOM 12384 N N . ASP B 1 703 ? 27.031 -40.156 -12.188 1 94.56 703 ASP B N 1
ATOM 12385 C CA . ASP B 1 703 ? 26.234 -41.062 -13.008 1 94.56 703 ASP B CA 1
ATOM 12386 C C . ASP B 1 703 ? 24.828 -40.531 -13.203 1 94.56 703 ASP B C 1
ATOM 12388 O O . ASP B 1 703 ? 24.031 -41.094 -13.961 1 94.56 703 ASP B O 1
ATOM 12392 N N . LYS B 1 704 ? 24.578 -39.5 -12.516 1 92.81 704 LYS B N 1
ATOM 12393 C CA . LYS B 1 704 ? 23.281 -38.844 -12.688 1 92.81 704 LYS B CA 1
ATOM 12394 C C . LYS B 1 704 ? 23.062 -38.469 -14.148 1 92.81 704 LYS B C 1
ATOM 12396 O O . LYS B 1 704 ? 21.953 -38.625 -14.68 1 92.81 704 LYS B O 1
ATOM 12401 N N . TYR B 1 705 ? 24.078 -38.031 -14.805 1 93.75 705 TYR B N 1
ATOM 12402 C CA . TYR B 1 705 ? 23.938 -37.469 -16.141 1 93.75 705 TYR B CA 1
ATOM 12403 C C . TYR B 1 705 ? 23.688 -38.562 -17.172 1 93.75 705 TYR B C 1
ATOM 12405 O O . TYR B 1 705 ? 22.734 -38.5 -17.953 1 93.75 705 TYR B O 1
ATOM 12413 N N . PRO B 1 706 ? 24.469 -39.625 -17.109 1 95.75 706 PRO B N 1
ATOM 12414 C CA . PRO B 1 706 ? 24.141 -40.719 -18.031 1 95.75 706 PRO B CA 1
ATOM 12415 C C . PRO B 1 706 ? 22.797 -41.375 -17.734 1 95.75 706 PRO B C 1
ATOM 12417 O O . PRO B 1 706 ? 22.109 -41.844 -18.656 1 95.75 706 PRO B O 1
ATOM 12420 N N . LEU B 1 707 ? 22.406 -41.406 -16.547 1 95.75 707 LEU B N 1
ATOM 12421 C CA . LEU B 1 707 ? 21.094 -41.938 -16.188 1 95.75 707 LEU B CA 1
ATOM 12422 C C . LEU B 1 707 ? 19.984 -41.062 -16.734 1 95.75 707 LEU B C 1
ATOM 12424 O O . LEU B 1 707 ? 18.938 -41.562 -17.156 1 95.75 707 LEU B O 1
ATOM 12428 N N . GLU B 1 708 ? 20.188 -39.812 -16.703 1 93.88 708 GLU B N 1
ATOM 12429 C CA . GLU B 1 708 ? 19.203 -38.906 -17.281 1 93.88 708 GLU B CA 1
ATOM 12430 C C . GLU B 1 708 ? 19.109 -39.062 -18.797 1 93.88 708 GLU B C 1
ATOM 12432 O O . GLU B 1 708 ? 18.016 -39 -19.359 1 93.88 708 GLU B O 1
ATOM 12437 N N . VAL B 1 709 ? 20.25 -39.219 -19.359 1 94.31 709 VAL B N 1
ATOM 12438 C CA . VAL B 1 709 ? 20.25 -39.5 -20.797 1 94.31 709 VAL B CA 1
ATOM 12439 C C . VAL B 1 709 ? 19.469 -40.781 -21.078 1 94.31 709 VAL B C 1
ATOM 12441 O O . VAL B 1 709 ? 18.703 -40.844 -22.047 1 94.31 709 VAL B O 1
ATOM 12444 N N . LEU B 1 710 ? 19.719 -41.719 -20.234 1 94.5 710 LEU B N 1
ATOM 12445 C CA . LEU B 1 710 ? 19.016 -43 -20.391 1 94.5 710 LEU B CA 1
ATOM 12446 C C . LEU B 1 710 ? 17.5 -42.812 -20.281 1 94.5 710 LEU B C 1
ATOM 12448 O O . LEU B 1 710 ? 16.75 -43.375 -21.094 1 94.5 710 LEU B O 1
ATOM 12452 N N . TYR B 1 711 ? 17.078 -42.156 -19.312 1 92.56 711 TYR B N 1
ATOM 12453 C CA . TYR B 1 711 ? 15.641 -42 -19.203 1 92.56 711 TYR B CA 1
ATOM 12454 C C . TYR B 1 711 ? 15.078 -41.188 -20.375 1 92.56 711 TYR B C 1
ATOM 12456 O O . TYR B 1 711 ? 13.953 -41.469 -20.828 1 92.56 711 TYR B O 1
ATOM 12464 N N . ALA B 1 712 ? 15.828 -40.25 -20.891 1 90.19 712 ALA B N 1
ATOM 12465 C CA . ALA B 1 712 ? 15.383 -39.5 -22.062 1 90.19 712 ALA B CA 1
ATOM 12466 C C . ALA B 1 712 ? 15.266 -40.406 -23.281 1 90.19 712 ALA B C 1
ATOM 12468 O O . ALA B 1 712 ? 14.43 -40.188 -24.156 1 90.19 712 ALA B O 1
ATOM 12469 N N . ILE B 1 713 ? 16.094 -41.375 -23.312 1 91.69 713 ILE B N 1
ATOM 12470 C CA . ILE B 1 713 ? 16.047 -42.344 -24.391 1 91.69 713 ILE B CA 1
ATOM 12471 C C . ILE B 1 713 ? 14.773 -43.188 -24.281 1 91.69 713 ILE B C 1
ATOM 12473 O O . ILE B 1 713 ? 14.141 -43.5 -25.297 1 91.69 713 ILE B O 1
ATOM 12477 N N . LEU B 1 714 ? 14.414 -43.438 -23.078 1 90.94 714 LEU B N 1
ATOM 12478 C CA . LEU B 1 714 ? 13.328 -44.344 -22.828 1 90.94 714 LEU B CA 1
ATOM 12479 C C . LEU B 1 714 ? 11.977 -43.625 -22.844 1 90.94 714 LEU B C 1
ATOM 12481 O O . LEU B 1 714 ? 10.945 -44.25 -23.125 1 90.94 714 LEU B O 1
ATOM 12485 N N . SER B 1 715 ? 11.977 -42.469 -22.516 1 85.19 715 SER B N 1
ATOM 12486 C CA . SER B 1 715 ? 10.719 -41.75 -22.297 1 85.19 715 SER B CA 1
ATOM 12487 C C . SER B 1 715 ? 10.414 -40.781 -23.422 1 85.19 715 SER B C 1
ATOM 12489 O O . SER B 1 715 ? 11.258 -40.562 -24.297 1 85.19 715 SER B O 1
ATOM 12491 N N . GLY B 1 716 ? 9.203 -40.281 -23.344 1 75.94 716 GLY B N 1
ATOM 12492 C CA . GLY B 1 716 ? 8.758 -39.344 -24.359 1 75.94 716 GLY B CA 1
ATOM 12493 C C . GLY B 1 716 ? 7.98 -40.031 -25.484 1 75.94 716 GLY B C 1
ATOM 12494 O O . GLY B 1 716 ? 7.934 -41.25 -25.562 1 75.94 716 GLY B O 1
ATOM 12495 N N . GLN B 1 717 ? 7.449 -39.188 -26.344 1 70.88 717 GLN B N 1
ATOM 12496 C CA . GLN B 1 717 ? 6.656 -39.719 -27.438 1 70.88 717 GLN B CA 1
ATOM 12497 C C . GLN B 1 717 ? 7.535 -40.438 -28.453 1 70.88 717 GLN B C 1
ATOM 12499 O O . GLN B 1 717 ? 7.059 -41.344 -29.172 1 70.88 717 GLN B O 1
ATOM 12504 N N . GLY B 1 718 ? 8.797 -40.156 -28.453 1 70.81 718 GLY B N 1
ATOM 12505 C CA . GLY B 1 718 ? 9.727 -40.844 -29.328 1 70.81 718 GLY B CA 1
ATOM 12506 C C . GLY B 1 718 ? 10.586 -41.875 -28.625 1 70.81 718 GLY B C 1
ATOM 12507 O O . GLY B 1 718 ? 11.484 -42.469 -29.219 1 70.81 718 GLY B O 1
ATOM 12508 N N . GLY B 1 719 ? 10.273 -42.125 -27.422 1 80.5 719 GLY B N 1
ATOM 12509 C CA . GLY B 1 719 ? 11.094 -43.031 -26.625 1 80.5 719 GLY B CA 1
ATOM 12510 C C . GLY B 1 719 ? 10.789 -44.5 -26.875 1 80.5 719 GLY B C 1
ATOM 12511 O O . GLY B 1 719 ? 9.742 -44.812 -27.438 1 80.5 719 GLY B O 1
ATOM 12512 N N . ARG B 1 720 ? 11.695 -45.281 -26.438 1 85.31 720 ARG B N 1
ATOM 12513 C CA . ARG B 1 720 ? 11.602 -46.719 -26.672 1 85.31 720 ARG B CA 1
ATOM 12514 C C . ARG B 1 720 ? 10.367 -47.312 -26 1 85.31 720 ARG B C 1
ATOM 12516 O O . ARG B 1 720 ? 9.672 -48.156 -26.594 1 85.31 720 ARG B O 1
ATOM 12523 N N . LEU B 1 721 ? 10.18 -46.812 -24.859 1 87.31 721 LEU B N 1
ATOM 12524 C CA . LEU B 1 721 ? 9.078 -47.406 -24.109 1 87.31 721 LEU B CA 1
ATOM 12525 C C . LEU B 1 721 ? 7.738 -47.031 -24.734 1 87.31 721 LEU B C 1
ATOM 12527 O O . LEU B 1 721 ? 6.836 -47.875 -24.828 1 87.31 721 LEU B O 1
ATOM 12531 N N . PHE B 1 722 ? 7.629 -45.812 -25.094 1 80.88 722 PHE B N 1
ATOM 12532 C CA . PHE B 1 722 ? 6.391 -45.344 -25.719 1 80.88 722 PHE B CA 1
ATOM 12533 C C . PHE B 1 722 ? 6.145 -46.094 -27.031 1 80.88 722 PHE B C 1
ATOM 12535 O O . PHE B 1 722 ? 5.039 -46.562 -27.281 1 80.88 722 PHE B O 1
ATOM 12542 N N . TYR B 1 723 ? 7.117 -46.125 -27.828 1 77.81 723 TYR B N 1
ATOM 12543 C CA . TYR B 1 723 ? 6.992 -46.75 -29.156 1 77.81 723 TYR B CA 1
ATOM 12544 C C . TYR B 1 723 ? 6.699 -48.219 -29.047 1 77.81 723 TYR B C 1
ATOM 12546 O O . TYR B 1 723 ? 5.793 -48.75 -29.703 1 77.81 723 TYR B O 1
ATOM 12554 N N . GLU B 1 724 ? 7.355 -48.938 -28.203 1 81.38 724 GLU B N 1
ATOM 12555 C CA . GLU B 1 724 ? 7.266 -50.375 -28.125 1 81.38 724 GLU B CA 1
ATOM 12556 C C . GLU B 1 724 ? 6.039 -50.812 -27.328 1 81.38 724 GLU B C 1
ATOM 12558 O O . GLU B 1 724 ? 5.344 -51.75 -27.719 1 81.38 724 GLU B O 1
ATOM 12563 N N . LEU B 1 725 ? 5.812 -50.125 -26.281 1 83.75 725 LEU B N 1
ATOM 12564 C CA . LEU B 1 725 ? 4.785 -50.625 -25.375 1 83.75 725 LEU B CA 1
ATOM 12565 C C . LEU B 1 725 ? 3.441 -49.969 -25.656 1 83.75 725 LEU B C 1
ATOM 12567 O O . LEU B 1 725 ? 2.391 -50.594 -25.5 1 83.75 725 LEU B O 1
ATOM 12571 N N . ARG B 1 726 ? 3.389 -48.75 -26 1 76.88 726 ARG B N 1
ATOM 12572 C CA . ARG B 1 726 ? 2.135 -48.062 -26.25 1 76.88 726 ARG B CA 1
ATOM 12573 C C . ARG B 1 726 ? 1.752 -48.125 -27.719 1 76.88 726 ARG B C 1
ATOM 12575 O O . ARG B 1 726 ? 0.677 -48.625 -28.078 1 76.88 726 ARG B O 1
ATOM 12582 N N . ASP B 1 727 ? 2.623 -47.75 -28.594 1 73 727 ASP B N 1
ATOM 12583 C CA . ASP B 1 727 ? 2.26 -47.594 -30 1 73 727 ASP B CA 1
ATOM 12584 C C . ASP B 1 727 ? 2.133 -48.969 -30.672 1 73 727 ASP B C 1
ATOM 12586 O O . ASP B 1 727 ? 1.157 -49.219 -31.375 1 73 727 ASP B O 1
ATOM 12590 N N . LYS B 1 728 ? 3.143 -49.875 -30.391 1 73.69 728 LYS B N 1
ATOM 12591 C CA . LYS B 1 728 ? 3.17 -51.156 -31.094 1 73.69 728 LYS B CA 1
ATOM 12592 C C . LYS B 1 728 ? 2.254 -52.156 -30.406 1 73.69 728 LYS B C 1
ATOM 12594 O O . LYS B 1 728 ? 1.54 -52.906 -31.078 1 73.69 728 LYS B O 1
ATOM 12599 N N . GLN B 1 729 ? 2.303 -52.094 -29.094 1 76.75 729 GLN B N 1
ATOM 12600 C CA . GLN B 1 729 ? 1.622 -53.188 -28.391 1 76.75 729 GLN B CA 1
ATOM 12601 C C . GLN B 1 729 ? 0.321 -52.688 -27.75 1 76.75 729 GLN B C 1
ATOM 12603 O O . GLN B 1 729 ? -0.451 -53.5 -27.219 1 76.75 729 GLN B O 1
ATOM 12608 N N . SER B 1 730 ? 0.038 -51.406 -27.797 1 73 730 SER B N 1
ATOM 12609 C CA . SER B 1 730 ? -1.176 -50.812 -27.25 1 73 730 SER B CA 1
ATOM 12610 C C . SER B 1 730 ? -1.379 -51.219 -25.781 1 73 730 SER B C 1
ATOM 12612 O O . SER B 1 730 ? -2.498 -51.531 -25.375 1 73 730 SER B O 1
ATOM 12614 N N . LEU B 1 731 ? -0.339 -51.281 -25.078 1 72.62 731 LEU B N 1
ATOM 12615 C CA . LEU B 1 731 ? -0.404 -51.719 -23.688 1 72.62 731 LEU B CA 1
ATOM 12616 C C . LEU B 1 731 ? -0.647 -50.562 -22.734 1 72.62 731 LEU B C 1
ATOM 12618 O O . LEU B 1 731 ? -1.045 -50.781 -21.594 1 72.62 731 LEU B O 1
ATOM 12622 N N . ALA B 1 732 ? -0.422 -49.25 -23.266 1 69.94 732 ALA B N 1
ATOM 12623 C CA . ALA B 1 732 ? -0.25 -48.25 -22.234 1 69.94 732 ALA B CA 1
ATOM 12624 C C . ALA B 1 732 ? -0.988 -46.969 -22.625 1 69.94 732 ALA B C 1
ATOM 12626 O O . ALA B 1 732 ? -1.089 -46.625 -23.797 1 69.94 732 ALA B O 1
ATOM 12627 N N . TYR B 1 733 ? -1.603 -46.438 -21.516 1 68.12 733 TYR B N 1
ATOM 12628 C CA . TYR B 1 733 ? -2.07 -45.062 -21.609 1 68.12 733 TYR B CA 1
ATOM 12629 C C . TYR B 1 733 ? -0.923 -44.062 -21.406 1 68.12 733 TYR B C 1
ATOM 12631 O O . TYR B 1 733 ? -0.861 -43.031 -22.078 1 68.12 733 TYR B O 1
ATOM 12639 N N . SER B 1 734 ? -0.26 -44.438 -20.531 1 78.81 734 SER B N 1
ATOM 12640 C CA . SER B 1 734 ? 0.92 -43.625 -20.219 1 78.81 734 SER B CA 1
ATOM 12641 C C . SER B 1 734 ? 2.104 -44.531 -19.844 1 78.81 734 SER B C 1
ATOM 12643 O O . SER B 1 734 ? 1.934 -45.562 -19.203 1 78.81 734 SER B O 1
ATOM 12645 N N . VAL B 1 735 ? 3.209 -44.25 -20.391 1 85.62 735 VAL B N 1
ATOM 12646 C CA . VAL B 1 735 ? 4.434 -44.969 -20.047 1 85.62 735 VAL B CA 1
ATOM 12647 C C . VAL B 1 735 ? 5.617 -44.031 -20.047 1 85.62 735 VAL B C 1
ATOM 12649 O O . VAL B 1 735 ? 5.688 -43.125 -20.891 1 85.62 735 VAL B O 1
ATOM 12652 N N . GLY B 1 736 ? 6.383 -44.188 -19.094 1 88.06 736 GLY B N 1
ATOM 12653 C CA . GLY B 1 736 ? 7.566 -43.344 -19.047 1 88.06 736 GLY B CA 1
ATOM 12654 C C . GLY B 1 736 ? 8.555 -43.75 -17.969 1 88.06 736 GLY B C 1
ATOM 12655 O O . GLY B 1 736 ? 8.266 -44.656 -17.156 1 88.06 736 GLY B O 1
ATOM 12656 N N . ALA B 1 737 ? 9.734 -43.25 -18.125 1 91.62 737 ALA B N 1
ATOM 12657 C CA . ALA B 1 737 ? 10.781 -43.406 -17.125 1 91.62 737 ALA B CA 1
ATOM 12658 C C . ALA B 1 737 ? 11.125 -42.094 -16.453 1 91.62 737 ALA B C 1
ATOM 12660 O O . ALA B 1 737 ? 10.961 -41.031 -17.062 1 91.62 737 ALA B O 1
ATOM 12661 N N . ARG B 1 738 ? 11.469 -42.219 -15.234 1 89.62 738 ARG B N 1
ATOM 12662 C CA . ARG B 1 738 ? 11.891 -41 -14.531 1 89.62 738 ARG B CA 1
ATOM 12663 C C . ARG B 1 738 ? 12.898 -41.344 -13.43 1 89.62 738 ARG B C 1
ATOM 12665 O O . ARG B 1 738 ? 13.109 -42.5 -13.109 1 89.62 738 ARG B O 1
ATOM 12672 N N . MET B 1 739 ? 13.531 -40.25 -13.07 1 90.5 739 MET B N 1
ATOM 12673 C CA . MET B 1 739 ? 14.438 -40.375 -11.938 1 90.5 739 MET B CA 1
ATOM 12674 C C . MET B 1 739 ? 13.773 -39.844 -10.656 1 90.5 739 MET B C 1
ATOM 12676 O O . MET B 1 739 ? 13.039 -38.875 -10.695 1 90.5 739 MET B O 1
ATOM 12680 N N . VAL B 1 740 ? 13.945 -40.5 -9.594 1 91.06 740 VAL B N 1
ATOM 12681 C CA . VAL B 1 740 ? 13.664 -40 -8.25 1 91.06 740 VAL B CA 1
ATOM 12682 C C . VAL B 1 740 ? 14.969 -39.719 -7.52 1 91.06 740 VAL B C 1
ATOM 12684 O O . VAL B 1 740 ? 15.609 -40.656 -7 1 91.06 740 VAL B O 1
ATOM 12687 N N . PHE B 1 741 ? 15.273 -38.469 -7.414 1 87.25 741 PHE B N 1
ATOM 12688 C CA . PHE B 1 741 ? 16.578 -38.094 -6.875 1 87.25 741 PHE B CA 1
ATOM 12689 C C . PHE B 1 741 ? 16.5 -37.906 -5.363 1 87.25 741 PHE B C 1
ATOM 12691 O O . PHE B 1 741 ? 15.516 -37.406 -4.84 1 87.25 741 PHE B O 1
ATOM 12698 N N . GLY B 1 742 ? 17.578 -38.375 -4.703 1 90.31 742 GLY B N 1
ATOM 12699 C CA . GLY B 1 742 ? 17.781 -38.156 -3.287 1 90.31 742 GLY B CA 1
ATOM 12700 C C . GLY B 1 742 ? 19.25 -37.938 -2.934 1 90.31 742 GLY B C 1
ATOM 12701 O O . GLY B 1 742 ? 20.141 -38.312 -3.693 1 90.31 742 GLY B O 1
ATOM 12702 N N . LEU B 1 743 ? 19.484 -37.25 -1.87 1 91.19 743 LEU B N 1
ATOM 12703 C CA . LEU B 1 743 ? 20.828 -36.938 -1.424 1 91.19 743 LEU B CA 1
ATOM 12704 C C . LEU B 1 743 ? 21.516 -38.219 -0.89 1 91.19 743 LEU B C 1
ATOM 12706 O O . LEU B 1 743 ? 22.75 -38.312 -0.904 1 91.19 743 LEU B O 1
ATOM 12710 N N . ASP B 1 744 ? 20.688 -39.188 -0.481 1 91 744 ASP B N 1
ATOM 12711 C CA . ASP B 1 744 ? 21.266 -40.375 0.128 1 91 744 ASP B CA 1
ATOM 12712 C C . ASP B 1 744 ? 21.141 -41.594 -0.799 1 91 744 ASP B C 1
ATOM 12714 O O . ASP B 1 744 ? 21.969 -42.5 -0.748 1 91 744 ASP B O 1
ATOM 12718 N N . THR B 1 745 ? 20.094 -41.594 -1.523 1 91.31 745 THR B N 1
ATOM 12719 C CA . THR B 1 745 ? 19.812 -42.625 -2.504 1 91.31 745 THR B CA 1
ATOM 12720 C C . THR B 1 745 ? 18.828 -42.125 -3.559 1 91.31 745 THR B C 1
ATOM 12722 O O . THR B 1 745 ? 18.156 -41.125 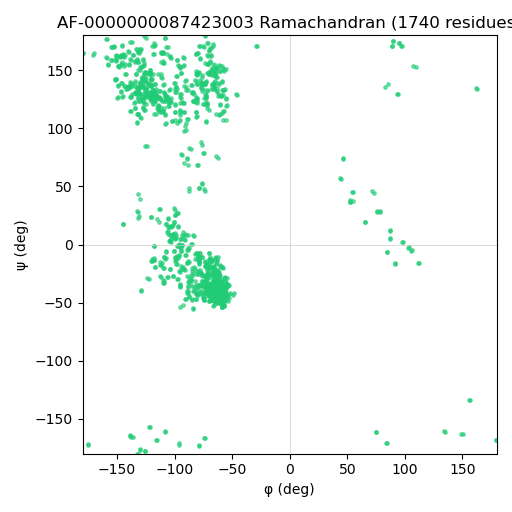-3.357 1 91.31 745 THR B O 1
ATOM 12725 N N . SER B 1 746 ? 18.922 -42.781 -4.738 1 94 746 SER B N 1
ATOM 12726 C CA . SER B 1 746 ? 18.031 -42.438 -5.832 1 94 746 SER B CA 1
ATOM 12727 C C . SER B 1 746 ? 17.422 -43.688 -6.477 1 94 746 SER B C 1
ATOM 12729 O O . SER B 1 746 ? 17.734 -44.812 -6.066 1 94 746 SER B O 1
ATOM 12731 N N . ALA B 1 747 ? 16.469 -43.406 -7.277 1 94.88 747 ALA B N 1
ATOM 12732 C CA . ALA B 1 747 ? 15.82 -44.5 -7.98 1 94.88 747 ALA B CA 1
ATOM 12733 C C . ALA B 1 747 ? 15.578 -44.156 -9.445 1 94.88 747 ALA B C 1
ATOM 12735 O O . ALA B 1 747 ? 15.242 -43 -9.773 1 94.88 747 ALA B O 1
ATOM 12736 N N . PHE B 1 748 ? 15.844 -45.094 -10.273 1 96.31 748 PHE B N 1
ATOM 12737 C CA . PHE B 1 748 ? 15.375 -45.062 -11.648 1 96.31 748 PHE B CA 1
ATOM 12738 C C . PHE B 1 748 ? 14.07 -45.844 -11.797 1 96.31 748 PHE B C 1
ATOM 12740 O O . PHE B 1 748 ? 14.023 -47.031 -11.5 1 96.31 748 PHE B O 1
ATOM 12747 N N . VAL B 1 749 ? 13.023 -45.156 -12.266 1 96.06 749 VAL B N 1
ATOM 12748 C CA . VAL B 1 749 ? 11.711 -45.812 -12.227 1 96.06 749 VAL B CA 1
ATOM 12749 C C . VAL B 1 749 ? 11.094 -45.812 -13.617 1 96.06 749 VAL B C 1
ATOM 12751 O O . VAL B 1 749 ? 11.219 -44.844 -14.359 1 96.06 749 VAL B O 1
ATOM 12754 N N . ILE B 1 750 ? 10.445 -46.844 -13.945 1 95.06 750 ILE B N 1
ATOM 12755 C CA . ILE B 1 750 ? 9.625 -46.969 -15.148 1 95.06 750 ILE B CA 1
ATOM 12756 C C . ILE B 1 750 ? 8.164 -47.188 -14.75 1 95.06 750 ILE B C 1
ATOM 12758 O O . ILE B 1 750 ? 7.844 -48.062 -13.945 1 95.06 750 ILE B O 1
ATOM 12762 N N . THR B 1 751 ? 7.332 -46.375 -15.258 1 93.81 751 THR B N 1
ATOM 12763 C CA . THR B 1 751 ? 5.918 -46.406 -14.906 1 93.81 751 THR B CA 1
ATOM 12764 C C . THR B 1 751 ? 5.059 -46.688 -16.125 1 93.81 751 THR B C 1
ATOM 12766 O O . THR B 1 751 ? 5.379 -46.25 -17.234 1 93.81 751 THR B O 1
ATOM 12769 N N . ILE B 1 752 ? 3.936 -47.406 -15.93 1 90.62 752 ILE B N 1
ATOM 12770 C CA . ILE B 1 752 ? 3.008 -47.688 -17.016 1 90.62 752 ILE B CA 1
ATOM 12771 C C . ILE B 1 752 ? 1.587 -47.812 -16.469 1 90.62 752 ILE B C 1
ATOM 12773 O O . ILE B 1 752 ? 1.369 -48.406 -15.414 1 90.62 752 ILE B O 1
ATOM 12777 N N . GLY B 1 753 ? 0.716 -47.125 -16.969 1 88.06 753 GLY B N 1
ATOM 12778 C CA . GLY B 1 753 ? -0.71 -47.312 -16.766 1 88.06 753 GLY B CA 1
ATOM 12779 C C . GLY B 1 753 ? -1.358 -48.156 -17.844 1 88.06 753 GLY B C 1
ATOM 12780 O O . GLY B 1 753 ? -1.186 -47.906 -19.031 1 88.06 753 GLY B O 1
ATOM 12781 N N . THR B 1 754 ? -2.061 -49.219 -17.453 1 86.81 754 THR B N 1
ATOM 12782 C CA . THR B 1 754 ? -2.59 -50.156 -18.422 1 86.81 754 THR B CA 1
ATOM 12783 C C . THR B 1 754 ? -3.938 -50.719 -17.969 1 86.81 754 THR B C 1
ATOM 12785 O O . THR B 1 754 ? -4.41 -50.406 -16.891 1 86.81 754 THR B O 1
ATOM 12788 N N . SER B 1 755 ? -4.566 -51.438 -18.922 1 85.75 755 SER B N 1
ATOM 12789 C CA . SER B 1 755 ? -5.777 -52.188 -18.547 1 85.75 755 SER B CA 1
ATOM 12790 C C . SER B 1 755 ? -5.461 -53.375 -17.641 1 85.75 755 SER B C 1
ATOM 12792 O O . SER B 1 755 ? -4.43 -54.031 -17.812 1 85.75 755 SER B O 1
ATOM 12794 N N . PRO B 1 756 ? -6.375 -53.656 -16.75 1 88.5 756 PRO B N 1
ATOM 12795 C CA . PRO B 1 756 ? -6.129 -54.719 -15.781 1 88.5 756 PRO B CA 1
ATOM 12796 C C . PRO B 1 756 ? -5.82 -56.062 -16.453 1 88.5 756 PRO B C 1
ATOM 12798 O O . PRO B 1 756 ? -5.02 -56.844 -15.93 1 88.5 756 PRO B O 1
ATOM 12801 N N . GLU B 1 757 ? -6.309 -56.312 -17.578 1 87.12 757 GLU B N 1
ATOM 12802 C CA . GLU B 1 757 ? -6.117 -57.594 -18.266 1 87.12 757 GLU B CA 1
ATOM 12803 C C . GLU B 1 757 ? -4.727 -57.688 -18.875 1 87.12 757 GLU B C 1
ATOM 12805 O O . GLU B 1 757 ? -4.266 -58.781 -19.219 1 87.12 757 GLU B O 1
ATOM 12810 N N . LYS B 1 758 ? -4.027 -56.625 -18.906 1 89 758 LYS B N 1
ATOM 12811 C CA . LYS B 1 758 ? -2.746 -56.594 -19.609 1 89 758 LYS B CA 1
ATOM 12812 C C . LYS B 1 758 ? -1.589 -56.406 -18.625 1 89 758 LYS B C 1
ATOM 12814 O O . LYS B 1 758 ? -0.48 -56.031 -19.047 1 89 758 LYS B O 1
ATOM 12819 N N . ILE B 1 759 ? -1.726 -56.656 -17.406 1 92.44 759 ILE B N 1
ATOM 12820 C CA . ILE B 1 759 ? -0.723 -56.406 -16.375 1 92.44 759 ILE B CA 1
ATOM 12821 C C . ILE B 1 759 ? 0.516 -57.25 -16.641 1 92.44 759 ILE B C 1
ATOM 12823 O O . ILE B 1 759 ? 1.641 -56.75 -16.625 1 92.44 759 ILE B O 1
ATOM 12827 N N . GLU B 1 760 ? 0.325 -58.5 -16.844 1 91.56 760 GLU B N 1
ATOM 12828 C CA . GLU B 1 760 ? 1.447 -59.406 -17.062 1 91.56 760 GLU B CA 1
ATOM 12829 C C . GLU B 1 760 ? 2.217 -59.062 -18.328 1 91.56 760 GLU B C 1
ATOM 12831 O O . GLU B 1 760 ? 3.449 -59.031 -18.328 1 91.56 760 GLU B O 1
ATOM 12836 N N . GLN B 1 761 ? 1.504 -58.719 -19.266 1 90.75 761 GLN B N 1
ATOM 12837 C CA . GLN B 1 761 ? 2.131 -58.312 -20.531 1 90.75 761 GLN B CA 1
ATOM 12838 C C . GLN B 1 761 ? 2.93 -57.031 -20.359 1 90.75 761 GLN B C 1
ATOM 12840 O O . GLN B 1 761 ? 3.979 -56.844 -20.984 1 90.75 761 GLN B O 1
ATOM 12845 N N . ALA B 1 762 ? 2.404 -56.156 -19.578 1 91.81 762 ALA B N 1
ATOM 12846 C CA . ALA B 1 762 ? 3.08 -54.906 -19.344 1 91.81 762 ALA B CA 1
ATOM 12847 C C . ALA B 1 762 ? 4.406 -55.094 -18.609 1 91.81 762 ALA B C 1
ATOM 12849 O O . ALA B 1 762 ? 5.426 -54.531 -19 1 91.81 762 ALA B O 1
ATOM 12850 N N . VAL B 1 763 ? 4.43 -55.906 -17.578 1 93.94 763 VAL B N 1
ATOM 12851 C CA . VAL B 1 763 ? 5.645 -56.156 -16.812 1 93.94 763 VAL B CA 1
ATOM 12852 C C . VAL B 1 763 ? 6.656 -56.906 -17.703 1 93.94 763 VAL B C 1
ATOM 12854 O O . VAL B 1 763 ? 7.848 -56.562 -17.688 1 93.94 763 VAL B O 1
ATOM 12857 N N . GLU B 1 764 ? 6.168 -57.844 -18.453 1 93.19 764 GLU B N 1
ATOM 12858 C CA . GLU B 1 764 ? 7.031 -58.562 -19.391 1 93.19 764 GLU B CA 1
ATOM 12859 C C . GLU B 1 764 ? 7.645 -57.625 -20.422 1 93.19 764 GLU B C 1
ATOM 12861 O O . GLU B 1 764 ? 8.82 -57.75 -20.766 1 93.19 764 GLU B O 1
ATOM 12866 N N . GLY B 1 765 ? 6.836 -56.812 -20.891 1 91.69 765 GLY B N 1
ATOM 12867 C CA . GLY B 1 765 ? 7.316 -55.812 -21.859 1 91.69 765 GLY B CA 1
ATOM 12868 C C . GLY B 1 765 ? 8.422 -54.938 -21.297 1 91.69 765 GLY B C 1
ATOM 12869 O O . GLY B 1 765 ? 9.398 -54.656 -22 1 91.69 765 GLY B O 1
ATOM 12870 N N . ILE B 1 766 ? 8.32 -54.5 -20.062 1 93.38 766 ILE B N 1
ATOM 12871 C CA . ILE B 1 766 ? 9.328 -53.656 -19.422 1 93.38 766 ILE B CA 1
ATOM 12872 C C . ILE B 1 766 ? 10.625 -54.438 -19.266 1 93.38 766 ILE B C 1
ATOM 12874 O O . ILE B 1 766 ? 11.703 -53.938 -19.594 1 93.38 766 ILE B O 1
ATOM 12878 N N . VAL B 1 767 ? 10.547 -55.625 -18.766 1 94.19 767 VAL B N 1
ATOM 12879 C CA . VAL B 1 767 ? 11.719 -56.469 -18.531 1 94.19 767 VAL B CA 1
ATOM 12880 C C . VAL B 1 767 ? 12.414 -56.75 -19.859 1 94.19 767 VAL B C 1
ATOM 12882 O O . VAL B 1 767 ? 13.641 -56.719 -19.953 1 94.19 767 VAL B O 1
ATOM 12885 N N . ARG B 1 768 ? 11.625 -56.969 -20.859 1 92.5 768 ARG B N 1
ATOM 12886 C CA . ARG B 1 768 ? 12.188 -57.219 -22.188 1 92.5 768 ARG B CA 1
ATOM 12887 C C . ARG B 1 768 ? 12.961 -56.031 -22.688 1 92.5 768 ARG B C 1
ATOM 12889 O O . ARG B 1 768 ? 14.047 -56.156 -23.25 1 92.5 768 ARG B O 1
ATOM 12896 N N . GLU B 1 769 ? 12.391 -54.875 -22.531 1 92 769 GLU B N 1
ATOM 12897 C CA . GLU B 1 769 ? 13.07 -53.656 -22.984 1 92 769 GLU B CA 1
ATOM 12898 C C . GLU B 1 769 ? 14.352 -53.438 -22.203 1 92 769 GLU B C 1
ATOM 12900 O O . GLU B 1 769 ? 15.344 -52.938 -22.75 1 92 769 GLU B O 1
ATOM 12905 N N . VAL B 1 770 ? 14.352 -53.75 -20.938 1 93.56 770 VAL B N 1
ATOM 12906 C CA . VAL B 1 770 ? 15.539 -53.594 -20.109 1 93.56 770 VAL B CA 1
ATOM 12907 C C . VAL B 1 770 ? 16.625 -54.562 -20.562 1 93.56 770 VAL B C 1
ATOM 12909 O O . VAL B 1 770 ? 17.797 -54.219 -20.625 1 93.56 770 VAL B O 1
ATOM 12912 N N . ARG B 1 771 ? 16.25 -55.719 -20.922 1 93.25 771 ARG B N 1
ATOM 12913 C CA . ARG B 1 771 ? 17.188 -56.75 -21.406 1 93.25 771 ARG B CA 1
ATOM 12914 C C . ARG B 1 771 ? 17.797 -56.312 -22.75 1 93.25 771 ARG B C 1
ATOM 12916 O O . ARG B 1 771 ? 18.984 -56.531 -23 1 93.25 771 ARG B O 1
ATOM 12923 N N . LYS B 1 772 ? 16.969 -55.719 -23.531 1 93 772 LYS B N 1
ATOM 12924 C CA . LYS B 1 772 ? 17.469 -55.219 -24.812 1 93 772 LYS B CA 1
ATOM 12925 C C . LYS B 1 772 ? 18.547 -54.156 -24.594 1 93 772 LYS B C 1
ATOM 12927 O O . LYS B 1 772 ? 19.484 -54.062 -25.391 1 93 772 LYS B O 1
ATOM 12932 N N . LEU B 1 773 ? 18.359 -53.438 -23.594 1 93.88 773 LEU B N 1
ATOM 12933 C CA . LEU B 1 773 ? 19.359 -52.438 -23.281 1 93.88 773 LEU B CA 1
ATOM 12934 C C . LEU B 1 773 ? 20.703 -53.062 -22.938 1 93.88 773 LEU B C 1
ATOM 12936 O O . LEU B 1 773 ? 21.766 -52.562 -23.297 1 93.88 773 LEU B O 1
ATOM 12940 N N . HIS B 1 774 ? 20.688 -54.125 -22.234 1 92.38 774 HIS B N 1
ATOM 12941 C CA . HIS B 1 774 ? 21.891 -54.844 -21.844 1 92.38 774 HIS B CA 1
ATOM 12942 C C . HIS B 1 774 ? 22.594 -55.438 -23.047 1 92.38 774 HIS B C 1
ATOM 12944 O O . HIS B 1 774 ? 23.812 -55.656 -23.031 1 92.38 774 HIS B O 1
ATOM 12950 N N . ASP B 1 775 ? 21.859 -55.625 -24.125 1 90.44 775 ASP B N 1
ATOM 12951 C CA . ASP B 1 775 ? 22.406 -56.219 -25.328 1 90.44 775 ASP B CA 1
ATOM 12952 C C . ASP B 1 775 ? 23.125 -55.188 -26.188 1 90.44 775 ASP B C 1
ATOM 12954 O O . ASP B 1 775 ? 23.562 -55.5 -27.297 1 90.44 775 ASP B O 1
ATOM 12958 N N . GLY B 1 776 ? 23.297 -54.062 -25.781 1 84.06 776 GLY B N 1
ATOM 12959 C CA . GLY B 1 776 ? 24.047 -53.031 -26.484 1 84.06 776 GLY B CA 1
ATOM 12960 C C . GLY B 1 776 ? 23.297 -52.469 -27.688 1 84.06 776 GLY B C 1
ATOM 12961 O O . GLY B 1 776 ? 23.875 -52.25 -28.734 1 84.06 776 GLY B O 1
ATOM 12962 N N . THR B 1 777 ? 22.094 -52.219 -27.516 1 86.12 777 THR B N 1
ATOM 12963 C CA . THR B 1 777 ? 21.266 -51.812 -28.641 1 86.12 777 THR B CA 1
ATOM 12964 C C . THR B 1 777 ? 21.141 -50.281 -28.688 1 86.12 777 THR B C 1
ATOM 12966 O O . THR B 1 777 ? 20.547 -49.719 -29.609 1 86.12 777 THR B O 1
ATOM 12969 N N . ILE B 1 778 ? 21.766 -49.656 -27.719 1 92.94 778 ILE B N 1
ATOM 12970 C CA . ILE B 1 778 ? 21.688 -48.219 -27.703 1 92.94 778 ILE B CA 1
ATOM 12971 C C . ILE B 1 778 ? 22.531 -47.625 -28.844 1 92.94 778 ILE B C 1
ATOM 12973 O O . ILE B 1 778 ? 23.688 -48 -29 1 92.94 778 ILE B O 1
ATOM 12977 N N . THR B 1 779 ? 21.969 -46.719 -29.578 1 92.19 779 THR B N 1
ATOM 12978 C CA . THR B 1 779 ? 22.656 -46.156 -30.75 1 92.19 779 THR B CA 1
ATOM 12979 C C . THR B 1 779 ? 23.188 -44.781 -30.453 1 92.19 779 THR B C 1
ATOM 12981 O O . THR B 1 779 ? 22.734 -44.094 -29.516 1 92.19 779 THR B O 1
ATOM 12984 N N . GLU B 1 780 ? 24.109 -44.375 -31.297 1 93.31 780 GLU B N 1
ATOM 12985 C CA . GLU B 1 780 ? 24.641 -43.031 -31.203 1 93.31 780 GLU B CA 1
ATOM 12986 C C . GLU B 1 780 ? 23.578 -41.969 -31.5 1 93.31 780 GLU B C 1
ATOM 12988 O O . GLU B 1 780 ? 23.562 -40.906 -30.891 1 93.31 780 GLU B O 1
ATOM 12993 N N . ASP B 1 781 ? 22.719 -42.312 -32.312 1 89.62 781 ASP B N 1
ATOM 12994 C CA . ASP B 1 781 ? 21.656 -41.375 -32.656 1 89.62 781 ASP B CA 1
ATOM 12995 C C . ASP B 1 781 ? 20.703 -41.188 -31.5 1 89.62 781 ASP B C 1
ATOM 12997 O O . ASP B 1 781 ? 20.219 -40.062 -31.266 1 89.62 781 ASP B O 1
ATOM 13001 N N . GLU B 1 782 ? 20.391 -42.188 -30.781 1 90.75 782 GLU B N 1
ATOM 13002 C CA . GLU B 1 782 ? 19.516 -42.094 -29.625 1 90.75 782 GLU B CA 1
ATOM 13003 C C . GLU B 1 782 ? 20.156 -41.219 -28.531 1 90.75 782 GLU B C 1
ATOM 13005 O O . GLU B 1 782 ? 19.469 -40.406 -27.906 1 90.75 782 GLU B O 1
ATOM 13010 N N . VAL B 1 783 ? 21.391 -41.438 -28.344 1 94.25 783 VAL B N 1
ATOM 13011 C CA . VAL B 1 783 ? 22.109 -40.688 -27.312 1 94.25 783 VAL B CA 1
ATOM 13012 C C . VAL B 1 783 ? 22.172 -39.219 -27.719 1 94.25 783 VAL B C 1
ATOM 13014 O O . VAL B 1 783 ? 21.953 -38.312 -26.891 1 94.25 783 VAL B O 1
ATOM 13017 N N . ALA B 1 784 ? 22.469 -39 -29 1 90.62 784 ALA B N 1
ATOM 13018 C CA . ALA B 1 784 ? 22.547 -37.625 -29.484 1 90.62 784 ALA B CA 1
ATOM 13019 C C . ALA B 1 784 ? 21.203 -36.906 -29.344 1 90.62 784 ALA B C 1
ATOM 13021 O O . ALA B 1 784 ? 21.141 -35.75 -28.938 1 90.62 784 ALA B O 1
ATOM 13022 N N . ARG B 1 785 ? 20.172 -37.625 -29.672 1 88.69 785 ARG B N 1
ATOM 13023 C CA . ARG B 1 785 ? 18.828 -37.062 -29.531 1 88.69 785 ARG B CA 1
ATOM 13024 C C . ARG B 1 785 ? 18.484 -36.781 -28.078 1 88.69 785 ARG B C 1
ATOM 13026 O O . ARG B 1 785 ? 17.938 -35.719 -27.766 1 88.69 785 ARG B O 1
ATOM 13033 N N . ALA B 1 786 ? 18.734 -37.688 -27.234 1 91.75 786 ALA B N 1
ATOM 13034 C CA . ALA B 1 786 ? 18.469 -37.531 -25.812 1 91.75 786 ALA B CA 1
ATOM 13035 C C . ALA B 1 786 ? 19.234 -36.344 -25.234 1 91.75 786 ALA B C 1
ATOM 13037 O O . ALA B 1 786 ? 18.703 -35.594 -24.422 1 91.75 786 ALA B O 1
ATOM 13038 N N . LYS B 1 787 ? 20.469 -36.219 -25.625 1 92.06 787 LYS B N 1
ATOM 13039 C CA . LYS B 1 787 ? 21.297 -35.094 -25.156 1 92.06 787 LYS B CA 1
ATOM 13040 C C . LYS B 1 787 ? 20.703 -33.75 -25.578 1 92.06 787 LYS B C 1
ATOM 13042 O O . LYS B 1 787 ? 20.609 -32.844 -24.766 1 92.06 787 LYS B O 1
ATOM 13047 N N . ARG B 1 788 ? 20.312 -33.656 -26.766 1 86.81 788 ARG B N 1
ATOM 13048 C CA . ARG B 1 788 ? 19.734 -32.406 -27.266 1 86.81 788 ARG B CA 1
ATOM 13049 C C . ARG B 1 788 ? 18.406 -32.094 -26.562 1 86.81 788 ARG B C 1
ATOM 13051 O O . ARG B 1 788 ? 18.094 -30.938 -26.297 1 86.81 788 ARG B O 1
ATOM 13058 N N . TYR B 1 789 ? 17.641 -33.156 -26.312 1 88 789 TYR B N 1
ATOM 13059 C CA . TYR B 1 789 ? 16.375 -33 -25.609 1 88 789 TYR B CA 1
ATOM 13060 C C . TYR B 1 789 ? 16.594 -32.438 -24.203 1 88 789 TYR B C 1
ATOM 13062 O O . TYR B 1 789 ? 15.93 -31.5 -23.781 1 88 789 TYR B O 1
ATOM 13070 N N . LEU B 1 790 ? 17.453 -33.031 -23.562 1 89.62 790 LEU B N 1
ATOM 13071 C CA . LEU B 1 790 ? 17.719 -32.656 -22.172 1 89.62 790 LEU B CA 1
ATOM 13072 C C . LEU B 1 790 ? 18.281 -31.234 -22.109 1 89.62 790 LEU B C 1
ATOM 13074 O O . LEU B 1 790 ? 17.859 -30.422 -21.281 1 89.62 790 LEU B O 1
ATOM 13078 N N . ALA B 1 791 ? 19.266 -30.938 -22.984 1 85.75 791 ALA B N 1
ATOM 13079 C CA . ALA B 1 791 ? 19.859 -29.609 -23.016 1 85.75 791 ALA B CA 1
ATOM 13080 C C . ALA B 1 791 ? 18.812 -28.547 -23.375 1 85.75 791 ALA B C 1
ATOM 13082 O O . ALA B 1 791 ? 18.766 -27.484 -22.766 1 85.75 791 ALA B O 1
ATOM 13083 N N . GLY B 1 792 ? 18.078 -28.875 -24.344 1 82.56 792 GLY B N 1
ATOM 13084 C CA . GLY B 1 792 ? 17.031 -27.938 -24.75 1 82.56 792 GLY B CA 1
ATOM 13085 C C . GLY B 1 792 ? 15.969 -27.719 -23.703 1 82.56 792 GLY B C 1
ATOM 13086 O O . GLY B 1 792 ? 15.539 -26.578 -23.484 1 82.56 792 GLY B O 1
ATOM 13087 N N . SER B 1 793 ? 15.461 -28.812 -23.125 1 85.62 793 SER B N 1
ATOM 13088 C CA . SER B 1 793 ? 14.461 -28.719 -22.062 1 85.62 793 SER B CA 1
ATOM 13089 C C . SER B 1 793 ? 14.977 -27.906 -20.891 1 85.62 793 SER B C 1
ATOM 13091 O O . SER B 1 793 ? 14.211 -27.188 -20.234 1 85.62 793 SER B O 1
ATOM 13093 N N . HIS B 1 794 ? 16.141 -28.094 -20.625 1 85.69 794 HIS B N 1
ATOM 13094 C CA . HIS B 1 794 ? 16.766 -27.328 -19.562 1 85.69 794 HIS B CA 1
ATOM 13095 C C . HIS B 1 794 ? 16.766 -25.828 -19.875 1 85.69 794 HIS B C 1
ATOM 13097 O O . HIS B 1 794 ? 16.438 -25.016 -19 1 85.69 794 HIS B O 1
ATOM 13103 N N . ASP B 1 795 ? 17.109 -25.484 -21.062 1 80.31 795 ASP B N 1
ATOM 13104 C CA . ASP B 1 795 ? 17.125 -24.094 -21.469 1 80.31 795 ASP B CA 1
ATOM 13105 C C . ASP B 1 795 ? 15.727 -23.484 -21.406 1 80.31 795 ASP B C 1
ATOM 13107 O O . ASP B 1 795 ? 15.562 -22.344 -20.984 1 80.31 795 ASP B O 1
ATOM 13111 N N . ILE B 1 796 ? 14.812 -24.234 -21.797 1 82.81 796 ILE B N 1
ATOM 13112 C CA . ILE B 1 796 ? 13.43 -23.781 -21.766 1 82.81 796 ILE B CA 1
ATOM 13113 C C . ILE B 1 796 ? 12.984 -23.578 -20.328 1 82.81 796 ILE B C 1
ATOM 13115 O O . ILE B 1 796 ? 12.266 -22.609 -20.016 1 82.81 796 ILE B O 1
ATOM 13119 N N . GLY B 1 797 ? 13.352 -24.438 -19.453 1 83.25 797 GLY B N 1
ATOM 13120 C CA . GLY B 1 797 ? 12.945 -24.375 -18.062 1 83.25 797 GLY B CA 1
ATOM 13121 C C . GLY B 1 797 ? 13.547 -23.188 -17.312 1 83.25 797 GLY B C 1
ATOM 13122 O O . GLY B 1 797 ? 12.961 -22.688 -16.359 1 83.25 797 GLY B O 1
ATOM 13123 N N . LEU B 1 798 ? 14.656 -22.656 -17.734 1 81.06 798 LEU B N 1
ATOM 13124 C CA . LEU B 1 798 ? 15.398 -21.641 -17 1 81.06 798 LEU B CA 1
ATOM 13125 C C . LEU B 1 798 ? 14.922 -20.234 -17.391 1 81.06 798 LEU B C 1
ATOM 13127 O O . LEU B 1 798 ? 15.484 -19.234 -16.922 1 81.06 798 LEU B O 1
ATOM 13131 N N . GLN B 1 799 ? 13.906 -20.188 -18.125 1 80.19 799 GLN B N 1
ATOM 13132 C CA . GLN B 1 799 ? 13.398 -18.891 -18.531 1 80.19 799 GLN B CA 1
ATOM 13133 C C . GLN B 1 799 ? 12.789 -18.141 -17.344 1 80.19 799 GLN B C 1
ATOM 13135 O O . GLN B 1 799 ? 12.883 -16.922 -17.266 1 80.19 799 GLN B O 1
ATOM 13140 N N . LYS B 1 800 ? 12.188 -18.844 -16.438 1 87.25 800 LYS B N 1
ATOM 13141 C CA . LYS B 1 800 ? 11.5 -18.234 -15.305 1 87.25 800 LYS B CA 1
ATOM 13142 C C . LYS B 1 800 ? 12.477 -17.953 -14.164 1 87.25 800 LYS B C 1
ATOM 13144 O O . LYS B 1 800 ? 13.336 -18.766 -13.852 1 87.25 800 LYS B O 1
ATOM 13149 N N . ASN B 1 801 ? 12.328 -16.75 -13.562 1 89.69 801 ASN B N 1
ATOM 13150 C CA . ASN B 1 801 ? 13.133 -16.406 -12.391 1 89.69 801 ASN B CA 1
ATOM 13151 C C . ASN B 1 801 ? 12.984 -17.453 -11.289 1 89.69 801 ASN B C 1
ATOM 13153 O O . ASN B 1 801 ? 13.953 -17.766 -10.594 1 89.69 801 ASN B O 1
ATOM 13157 N N . SER B 1 802 ? 11.773 -18.016 -11.219 1 90.81 802 SER B N 1
ATOM 13158 C CA . SER B 1 802 ? 11.508 -18.984 -10.164 1 90.81 802 SER B CA 1
ATOM 13159 C C . SER B 1 802 ? 12.273 -20.281 -10.398 1 90.81 802 SER B C 1
ATOM 13161 O O . SER B 1 802 ? 12.773 -20.906 -9.453 1 90.81 802 SER B O 1
ATOM 13163 N N . ALA B 1 803 ? 12.375 -20.688 -11.586 1 90.06 803 ALA B N 1
ATOM 13164 C CA . ALA B 1 803 ? 13.125 -21.906 -11.906 1 90.06 803 ALA B CA 1
ATOM 13165 C C . ALA B 1 803 ? 14.617 -21.703 -11.641 1 90.06 803 ALA B C 1
ATOM 13167 O O . ALA B 1 803 ? 15.281 -22.594 -11.109 1 90.06 803 ALA B O 1
ATOM 13168 N N . ARG B 1 804 ? 15.156 -20.562 -11.977 1 90.62 804 ARG B N 1
ATOM 13169 C CA . ARG B 1 804 ? 16.578 -20.281 -11.758 1 90.62 804 ARG B CA 1
ATOM 13170 C C . ARG B 1 804 ? 16.891 -20.203 -10.266 1 90.62 804 ARG B C 1
ATOM 13172 O O . ARG B 1 804 ? 17.891 -20.766 -9.812 1 90.62 804 ARG B O 1
ATOM 13179 N N . SER B 1 805 ? 16.031 -19.5 -9.578 1 94 805 SER B N 1
ATOM 13180 C CA . SER B 1 805 ? 16.281 -19.375 -8.148 1 94 805 SER B CA 1
ATOM 13181 C C . SER B 1 805 ? 16.281 -20.734 -7.461 1 94 805 SER B C 1
ATOM 13183 O O . SER B 1 805 ? 17.078 -20.984 -6.566 1 94 805 SER B O 1
ATOM 13185 N N . LEU B 1 806 ? 15.367 -21.594 -7.867 1 92.69 806 LEU B N 1
ATOM 13186 C CA . LEU B 1 806 ? 15.297 -22.922 -7.262 1 92.69 806 LEU B CA 1
ATOM 13187 C C . LEU B 1 806 ? 16.531 -23.75 -7.621 1 92.69 806 LEU B C 1
ATOM 13189 O O . LEU B 1 806 ? 17.141 -24.359 -6.75 1 92.69 806 LEU B O 1
ATOM 13193 N N . SER B 1 807 ? 16.891 -23.766 -8.844 1 92.38 807 SER B N 1
ATOM 13194 C CA . SER B 1 807 ? 18.016 -24.562 -9.305 1 92.38 807 SER B CA 1
ATOM 13195 C C . SER B 1 807 ? 19.328 -24.125 -8.656 1 92.38 807 SER B C 1
ATOM 13197 O O . SER B 1 807 ? 20.062 -24.953 -8.109 1 92.38 807 SER B O 1
ATOM 13199 N N . VAL B 1 808 ? 19.562 -22.828 -8.68 1 94.12 808 VAL B N 1
ATOM 13200 C CA . VAL B 1 808 ? 20.781 -22.266 -8.109 1 94.12 808 VAL B CA 1
ATOM 13201 C C . VAL B 1 808 ? 20.812 -22.484 -6.598 1 94.12 808 VAL B C 1
ATOM 13203 O O . VAL B 1 808 ? 21.844 -22.828 -6.027 1 94.12 808 VAL B O 1
ATOM 13206 N N . GLY B 1 809 ? 19.703 -22.297 -6.016 1 95.06 809 GLY B N 1
ATOM 13207 C CA . GLY B 1 809 ? 19.594 -22.453 -4.574 1 95.06 809 GLY B CA 1
ATOM 13208 C C . GLY B 1 809 ? 19.859 -23.875 -4.105 1 95.06 809 GLY B C 1
ATOM 13209 O O . GLY B 1 809 ? 20.609 -24.094 -3.15 1 95.06 809 GLY B O 1
ATOM 13210 N N . LEU B 1 810 ? 19.266 -24.828 -4.754 1 93.94 810 LEU B N 1
ATOM 13211 C CA . LEU B 1 810 ? 19.438 -26.219 -4.359 1 93.94 810 LEU B CA 1
ATOM 13212 C C . LEU B 1 810 ? 20.859 -26.703 -4.633 1 93.94 810 LEU B C 1
ATOM 13214 O O . LEU B 1 810 ? 21.438 -27.438 -3.83 1 93.94 810 LEU B O 1
ATOM 13218 N N . ASP B 1 811 ? 21.438 -26.266 -5.734 1 94.31 811 ASP B N 1
ATOM 13219 C CA . ASP B 1 811 ? 22.812 -26.641 -6.039 1 94.31 811 ASP B CA 1
ATOM 13220 C C . ASP B 1 811 ? 23.766 -26.141 -4.949 1 94.31 811 ASP B C 1
ATOM 13222 O O . ASP B 1 811 ? 24.641 -26.891 -4.508 1 94.31 811 ASP B O 1
ATOM 13226 N N . GLU B 1 812 ? 23.531 -24.953 -4.594 1 95.25 812 GLU B N 1
ATOM 13227 C CA . GLU B 1 812 ? 24.375 -24.375 -3.549 1 95.25 812 GLU B CA 1
ATOM 13228 C C . GLU B 1 812 ? 24.156 -25.078 -2.213 1 95.25 812 GLU B C 1
ATOM 13230 O O . GLU B 1 812 ? 25.109 -25.391 -1.497 1 95.25 812 GLU B O 1
ATOM 13235 N N . LEU B 1 813 ? 22.953 -25.312 -1.884 1 95.12 813 LEU B N 1
ATOM 13236 C CA . LEU B 1 813 ? 22.594 -25.922 -0.609 1 95.12 813 LEU B CA 1
ATOM 13237 C C . LEU B 1 813 ? 23.188 -27.328 -0.5 1 95.12 813 LEU B C 1
ATOM 13239 O O . LEU B 1 813 ? 23.656 -27.734 0.571 1 95.12 813 LEU B O 1
ATOM 13243 N N . TYR B 1 814 ? 23.188 -28.078 -1.594 1 93.81 814 TYR B N 1
ATOM 13244 C CA . TYR B 1 814 ? 23.641 -29.469 -1.593 1 93.81 814 TYR B CA 1
ATOM 13245 C C . TYR B 1 814 ? 25.141 -29.547 -1.784 1 93.81 814 TYR B C 1
ATOM 13247 O O . TYR B 1 814 ? 25.703 -30.641 -1.844 1 93.81 814 TYR B O 1
ATOM 13255 N N . GLY B 1 815 ? 25.781 -28.469 -1.905 1 91.94 815 GLY B N 1
ATOM 13256 C CA . GLY B 1 815 ? 27.219 -28.422 -2.004 1 91.94 815 GLY B CA 1
ATOM 13257 C C . GLY B 1 815 ? 27.734 -28.781 -3.385 1 91.94 815 GLY B C 1
ATOM 13258 O O . GLY B 1 815 ? 28.859 -29.281 -3.525 1 91.94 815 GLY B O 1
ATOM 13259 N N . LEU B 1 816 ? 26.984 -28.547 -4.371 1 90.5 816 LEU B N 1
ATOM 13260 C CA . LEU B 1 816 ? 27.344 -28.938 -5.734 1 90.5 816 LEU B CA 1
ATOM 13261 C C . LEU B 1 816 ? 27.953 -27.75 -6.488 1 90.5 816 LEU B C 1
ATOM 13263 O O . LEU B 1 816 ? 28.547 -27.938 -7.551 1 90.5 816 LEU B O 1
ATOM 13267 N N . GLY B 1 817 ? 27.875 -26.594 -5.934 1 90.38 817 GLY B N 1
ATOM 13268 C CA . GLY B 1 817 ? 28.219 -25.359 -6.629 1 90.38 817 GLY B CA 1
ATOM 13269 C C . GLY B 1 817 ? 27.031 -24.688 -7.289 1 90.38 817 GLY B C 1
ATOM 13270 O O . GLY B 1 817 ? 26.297 -25.328 -8.039 1 90.38 817 GLY B O 1
ATOM 13271 N N . TYR B 1 818 ? 26.828 -23.438 -7.059 1 90.06 818 TYR B N 1
ATOM 13272 C CA . TYR B 1 818 ? 25.594 -22.75 -7.43 1 90.06 818 TYR B CA 1
ATOM 13273 C C . TYR B 1 818 ? 25.469 -22.625 -8.945 1 90.06 818 TYR B C 1
ATOM 13275 O O . TYR B 1 818 ? 24.391 -22.375 -9.461 1 90.06 818 TYR B O 1
ATOM 13283 N N . LYS B 1 819 ? 26.516 -22.891 -9.742 1 87.88 819 LYS B N 1
ATOM 13284 C CA . LYS B 1 819 ? 26.453 -22.766 -11.195 1 87.88 819 LYS B CA 1
ATOM 13285 C C . LYS B 1 819 ? 26.328 -24.125 -11.875 1 87.88 819 LYS B C 1
ATOM 13287 O O . LYS B 1 819 ? 26.344 -24.219 -13.102 1 87.88 819 LYS B O 1
ATOM 13292 N N . ARG B 1 820 ? 26.25 -25.109 -11.078 1 86.5 820 ARG B N 1
ATOM 13293 C CA . ARG B 1 820 ? 26.234 -26.469 -11.633 1 86.5 820 ARG B CA 1
ATOM 13294 C C . ARG B 1 820 ? 25.141 -26.625 -12.672 1 86.5 820 ARG B C 1
ATOM 13296 O O . ARG B 1 820 ? 25.375 -27.141 -13.766 1 86.5 820 ARG B O 1
ATOM 13303 N N . SER B 1 821 ? 23.969 -26.188 -12.312 1 82.31 821 SER B N 1
ATOM 13304 C CA . SER B 1 821 ? 22.828 -26.359 -13.195 1 82.31 821 SER B CA 1
ATOM 13305 C C . SER B 1 821 ? 22.906 -25.422 -14.398 1 82.31 821 SER B C 1
ATOM 13307 O O . SER B 1 821 ? 22.281 -25.656 -15.43 1 82.31 821 SER B O 1
ATOM 13309 N N . LEU B 1 822 ? 23.734 -24.422 -14.281 1 81.38 822 LEU B N 1
ATOM 13310 C CA . LEU B 1 822 ? 23.891 -23.516 -15.406 1 81.38 822 LEU B CA 1
ATOM 13311 C C . LEU B 1 822 ? 24.797 -24.125 -16.469 1 81.38 822 LEU B C 1
ATOM 13313 O O . LEU B 1 822 ? 24.703 -23.781 -17.656 1 81.38 822 LEU B O 1
ATOM 13317 N N . ASP B 1 823 ? 25.641 -25.078 -16.031 1 82.25 823 ASP B N 1
ATOM 13318 C CA . ASP B 1 823 ? 26.578 -25.766 -16.922 1 82.25 823 ASP B CA 1
ATOM 13319 C C . ASP B 1 823 ? 26 -27.109 -17.375 1 82.25 823 ASP B C 1
ATOM 13321 O O . ASP B 1 823 ? 26.75 -27.984 -17.797 1 82.25 823 ASP B O 1
ATOM 13325 N N . TYR B 1 824 ? 24.75 -27.328 -17.203 1 86.25 824 TYR B N 1
ATOM 13326 C CA . TYR B 1 824 ? 24.078 -28.594 -17.484 1 86.25 824 TYR B CA 1
ATOM 13327 C C . TYR B 1 824 ? 24.281 -29 -18.938 1 86.25 824 TYR B C 1
ATOM 13329 O O . TYR B 1 824 ? 24.547 -30.156 -19.234 1 86.25 824 TYR B O 1
ATOM 13337 N N . GLY B 1 825 ? 24.25 -28.078 -19.859 1 83.38 825 GLY B N 1
ATOM 13338 C CA . GLY B 1 825 ? 24.406 -28.359 -21.281 1 83.38 825 GLY B CA 1
ATOM 13339 C C . GLY B 1 825 ? 25.75 -28.953 -21.625 1 83.38 825 GLY B C 1
ATOM 13340 O O . GLY B 1 825 ? 25.844 -29.922 -22.375 1 83.38 825 GLY B O 1
ATOM 13341 N N . GLU B 1 826 ? 26.75 -28.5 -20.984 1 86.19 826 GLU B N 1
ATOM 13342 C CA . GLU B 1 826 ? 28.109 -28.984 -21.234 1 86.19 826 GLU B CA 1
ATOM 13343 C C . GLU B 1 826 ? 28.297 -30.391 -20.688 1 86.19 826 GLU B C 1
ATOM 13345 O O . GLU B 1 826 ? 28.938 -31.234 -21.312 1 86.19 826 GLU B O 1
ATOM 13350 N N . ARG B 1 827 ? 27.688 -30.656 -19.609 1 88.94 827 ARG B N 1
ATOM 13351 C CA . ARG B 1 827 ? 27.828 -31.953 -18.969 1 88.94 827 ARG B CA 1
ATOM 13352 C C . ARG B 1 827 ? 27.094 -33.031 -19.75 1 88.94 827 ARG B C 1
ATOM 13354 O O . ARG B 1 827 ? 27.578 -34.156 -19.891 1 88.94 827 ARG B O 1
ATOM 13361 N N . ILE B 1 828 ? 25.984 -32.656 -20.188 1 91.5 828 ILE B N 1
ATOM 13362 C CA . ILE B 1 828 ? 25.188 -33.625 -20.953 1 91.5 828 ILE B CA 1
ATOM 13363 C C . ILE B 1 828 ? 25.859 -33.906 -22.281 1 91.5 828 ILE B C 1
ATOM 13365 O O . ILE B 1 828 ? 25.859 -35.031 -22.766 1 91.5 828 ILE B O 1
ATOM 13369 N N . GLU B 1 829 ? 26.5 -32.906 -22.859 1 90.62 829 GLU B N 1
ATOM 13370 C CA . GLU B 1 829 ? 27.141 -33.031 -24.156 1 90.62 829 GLU B CA 1
ATOM 13371 C C . GLU B 1 829 ? 28.344 -34 -24.062 1 90.62 829 GLU B C 1
ATOM 13373 O O . GLU B 1 829 ? 28.672 -34.656 -25.047 1 90.62 829 GLU B O 1
ATOM 13378 N N . ALA B 1 830 ? 28.875 -34.125 -23.016 1 92.62 830 ALA B N 1
ATOM 13379 C CA . ALA B 1 830 ? 30.078 -34.938 -22.828 1 92.62 830 ALA B CA 1
ATOM 13380 C C . ALA B 1 830 ? 29.734 -36.406 -22.719 1 92.62 830 ALA B C 1
ATOM 13382 O O . ALA B 1 830 ? 30.625 -37.281 -22.828 1 92.62 830 ALA B O 1
ATOM 13383 N N . ILE B 1 831 ? 28.5 -36.781 -22.547 1 95.75 831 ILE B N 1
ATOM 13384 C CA . ILE B 1 831 ? 28.094 -38.156 -22.344 1 95.75 831 ILE B CA 1
ATOM 13385 C C . ILE B 1 831 ? 28.188 -38.938 -23.656 1 95.75 831 ILE B C 1
ATOM 13387 O O . ILE B 1 831 ? 27.797 -38.438 -24.703 1 95.75 831 ILE B O 1
ATOM 13391 N N . GLU B 1 832 ? 28.703 -40.188 -23.516 1 95.5 832 GLU B N 1
ATOM 13392 C CA . GLU B 1 832 ? 28.828 -41.062 -24.672 1 95.5 832 GLU B CA 1
ATOM 13393 C C . GLU B 1 832 ? 28 -42.344 -24.484 1 95.5 832 GLU B C 1
ATOM 13395 O O . GLU B 1 832 ? 27.484 -42.594 -23.406 1 95.5 832 GLU B O 1
ATOM 13400 N N . VAL B 1 833 ? 27.906 -43.094 -25.562 1 96.31 833 VAL B N 1
ATOM 13401 C CA . VAL B 1 833 ? 27.125 -44.344 -25.547 1 96.31 833 VAL B CA 1
ATOM 13402 C C . VAL B 1 833 ? 27.688 -45.281 -24.484 1 96.31 833 VAL B C 1
ATOM 13404 O O . VAL B 1 833 ? 26.922 -45.938 -23.781 1 96.31 833 VAL B O 1
ATOM 13407 N N . ALA B 1 834 ? 28.953 -45.25 -24.438 1 95.56 834 ALA B N 1
ATOM 13408 C CA . ALA B 1 834 ? 29.609 -46.156 -23.484 1 95.56 834 ALA B CA 1
ATOM 13409 C C . ALA B 1 834 ? 29.219 -45.812 -22.047 1 95.56 834 ALA B C 1
ATOM 13411 O O . ALA B 1 834 ? 29.109 -46.719 -21.203 1 95.56 834 ALA B O 1
ATOM 13412 N N . ASP B 1 835 ? 29.031 -44.594 -21.797 1 96.5 835 ASP B N 1
ATOM 13413 C CA . ASP B 1 835 ? 28.625 -44.156 -20.469 1 96.5 835 ASP B CA 1
ATOM 13414 C C . ASP B 1 835 ? 27.219 -44.656 -20.141 1 96.5 835 ASP B C 1
ATOM 13416 O O . ASP B 1 835 ? 26.938 -45.062 -19 1 96.5 835 ASP B O 1
ATOM 13420 N N . VAL B 1 836 ? 26.328 -44.594 -21.047 1 96.94 836 VAL B N 1
ATOM 13421 C CA . VAL B 1 836 ? 24.938 -45.031 -20.859 1 96.94 836 VAL B CA 1
ATOM 13422 C C . VAL B 1 836 ? 24.891 -46.531 -20.672 1 96.94 836 VAL B C 1
ATOM 13424 O O . VAL B 1 836 ? 24.156 -47.031 -19.812 1 96.94 836 VAL B O 1
ATOM 13427 N N . GLU B 1 837 ? 25.656 -47.219 -21.453 1 96.19 837 GLU B N 1
ATOM 13428 C CA . GLU B 1 837 ? 25.719 -48.688 -21.328 1 96.19 837 GLU B CA 1
ATOM 13429 C C . GLU B 1 837 ? 26.281 -49.094 -19.969 1 96.19 837 GLU B C 1
ATOM 13431 O O . GLU B 1 837 ? 25.812 -50.062 -19.375 1 96.19 837 GLU B O 1
ATOM 13436 N N . ARG B 1 838 ? 27.172 -48.344 -19.625 1 95.81 838 ARG B N 1
ATOM 13437 C CA . ARG B 1 838 ? 27.781 -48.625 -18.328 1 95.81 838 ARG B CA 1
ATOM 13438 C C . ARG B 1 838 ? 26.75 -48.531 -17.203 1 95.81 838 ARG B C 1
ATOM 13440 O O . ARG B 1 838 ? 26.719 -49.375 -16.312 1 95.81 838 ARG B O 1
ATOM 13447 N N . VAL B 1 839 ? 25.953 -47.5 -17.219 1 96.31 839 VAL B N 1
ATOM 13448 C CA . VAL B 1 839 ? 25 -47.312 -16.125 1 96.31 839 VAL B CA 1
ATOM 13449 C C . VAL B 1 839 ? 23.859 -48.344 -16.25 1 96.31 839 VAL B C 1
ATOM 13451 O O . VAL B 1 839 ? 23.234 -48.688 -15.25 1 96.31 839 VAL B O 1
ATOM 13454 N N . VAL B 1 840 ? 23.547 -48.75 -17.406 1 96.69 840 VAL B N 1
ATOM 13455 C CA . VAL B 1 840 ? 22.562 -49.812 -17.578 1 96.69 840 VAL B CA 1
ATOM 13456 C C . VAL B 1 840 ? 23.078 -51.094 -16.906 1 96.69 840 VAL B C 1
ATOM 13458 O O . VAL B 1 840 ? 22.344 -51.719 -16.141 1 96.69 840 VAL B O 1
ATOM 13461 N N . ASP B 1 841 ? 24.297 -51.406 -17.156 1 95.62 841 ASP B N 1
ATOM 13462 C CA . ASP B 1 841 ? 24.906 -52.625 -16.609 1 95.62 841 ASP B CA 1
ATOM 13463 C C . ASP B 1 841 ? 25.031 -52.531 -15.094 1 95.62 841 ASP B C 1
ATOM 13465 O O . ASP B 1 841 ? 24.875 -53.531 -14.391 1 95.62 841 ASP B O 1
ATOM 13469 N N . ALA B 1 842 ? 25.25 -51.406 -14.742 1 95.38 842 ALA B N 1
ATOM 13470 C CA . ALA B 1 842 ? 25.547 -51.219 -13.32 1 95.38 842 ALA B CA 1
ATOM 13471 C C . ALA B 1 842 ? 24.281 -51.219 -12.484 1 95.38 842 ALA B C 1
ATOM 13473 O O . ALA B 1 842 ? 24.266 -51.688 -11.352 1 95.38 842 ALA B O 1
ATOM 13474 N N . TYR B 1 843 ? 23.203 -50.656 -13.07 1 95.56 843 TYR B N 1
ATOM 13475 C CA . TYR B 1 843 ? 22.109 -50.344 -12.148 1 95.56 843 TYR B CA 1
ATOM 13476 C C . TYR B 1 843 ? 20.812 -51 -12.586 1 95.56 843 TYR B C 1
ATOM 13478 O O . TYR B 1 843 ? 19.922 -51.25 -11.766 1 95.56 843 TYR B O 1
ATOM 13486 N N . LEU B 1 844 ? 20.547 -51.25 -13.844 1 96.31 844 LEU B N 1
ATOM 13487 C CA . LEU B 1 844 ? 19.266 -51.781 -14.312 1 96.31 844 LEU B CA 1
ATOM 13488 C C . LEU B 1 844 ? 19.297 -53.312 -14.406 1 96.31 844 LEU B C 1
ATOM 13490 O O . LEU B 1 844 ? 19.312 -53.875 -15.5 1 96.31 844 LEU B O 1
ATOM 13494 N N . ASP B 1 845 ? 19.188 -53.906 -13.289 1 94.69 845 ASP B N 1
ATOM 13495 C CA . ASP B 1 845 ? 19.141 -55.375 -13.195 1 94.69 845 ASP B CA 1
ATOM 13496 C C . ASP B 1 845 ? 17.734 -55.844 -12.836 1 94.69 845 ASP B C 1
ATOM 13498 O O . ASP B 1 845 ? 17.281 -55.656 -11.711 1 94.69 845 ASP B O 1
ATOM 13502 N N . PRO B 1 846 ? 17.094 -56.5 -13.789 1 94.94 846 PRO B N 1
ATOM 13503 C CA . PRO B 1 846 ? 15.734 -56.969 -13.5 1 94.94 846 PRO B CA 1
ATOM 13504 C C . PRO B 1 846 ? 15.68 -57.938 -12.312 1 94.94 846 PRO B C 1
ATOM 13506 O O . PRO B 1 846 ? 14.625 -58.125 -11.703 1 94.94 846 PRO B O 1
ATOM 13509 N N . GLU B 1 847 ? 16.797 -58.562 -11.93 1 94.25 847 GLU B N 1
ATOM 13510 C CA . GLU B 1 847 ? 16.844 -59.469 -10.805 1 94.25 847 GLU B CA 1
ATOM 13511 C C . GLU B 1 847 ? 16.906 -58.719 -9.477 1 94.25 847 GLU B C 1
ATOM 13513 O O . GLU B 1 847 ? 16.75 -59.344 -8.414 1 94.25 847 GLU B O 1
ATOM 13518 N N . ARG B 1 848 ? 17.078 -57.5 -9.555 1 95.12 848 ARG B N 1
ATOM 13519 C CA . ARG B 1 848 ? 17.141 -56.656 -8.359 1 95.12 848 ARG B CA 1
ATOM 13520 C C . ARG B 1 848 ? 16.219 -55.469 -8.477 1 95.12 848 ARG B C 1
ATOM 13522 O O . ARG B 1 848 ? 16.609 -54.344 -8.156 1 95.12 848 ARG B O 1
ATOM 13529 N N . MET B 1 849 ? 15.078 -55.625 -9.008 1 95.94 849 MET B N 1
ATOM 13530 C CA . MET B 1 849 ? 14.125 -54.531 -9.133 1 95.94 849 MET B CA 1
ATOM 13531 C C . MET B 1 849 ? 12.93 -54.719 -8.203 1 95.94 849 MET B C 1
ATOM 13533 O O . MET B 1 849 ? 12.695 -55.844 -7.734 1 95.94 849 MET B O 1
ATOM 13537 N N . LEU B 1 850 ? 12.258 -53.688 -7.875 1 96.44 850 LEU B N 1
ATOM 13538 C CA . LEU B 1 850 ? 10.984 -53.781 -7.18 1 96.44 850 LEU B CA 1
ATOM 13539 C C . LEU B 1 850 ? 9.836 -53.406 -8.109 1 96.44 850 LEU B C 1
ATOM 13541 O O . LEU B 1 850 ? 9.898 -52.375 -8.805 1 96.44 850 LEU B O 1
ATOM 13545 N N . VAL B 1 851 ? 8.789 -54.281 -8.164 1 97.12 851 VAL B N 1
ATOM 13546 C CA . VAL B 1 851 ? 7.602 -54.031 -8.977 1 97.12 851 VAL B CA 1
ATOM 13547 C C . VAL B 1 851 ? 6.402 -53.781 -8.07 1 97.12 851 VAL B C 1
ATOM 13549 O O . VAL B 1 851 ? 6.031 -54.625 -7.258 1 97.12 851 VAL B O 1
ATOM 13552 N N . SER B 1 852 ? 5.891 -52.562 -8.211 1 96.62 852 SER B N 1
ATOM 13553 C CA . SER B 1 852 ? 4.684 -52.188 -7.48 1 96.62 852 SER B CA 1
ATOM 13554 C C . SER B 1 852 ? 3.475 -52.125 -8.406 1 96.62 852 SER B C 1
ATOM 13556 O O . SER B 1 852 ? 3.502 -51.438 -9.43 1 96.62 852 SER B O 1
ATOM 13558 N N . ILE B 1 853 ? 2.361 -52.844 -8.062 1 96.31 853 ILE B N 1
ATOM 13559 C CA . ILE B 1 853 ? 1.165 -52.906 -8.891 1 96.31 853 ILE B CA 1
ATOM 13560 C C . ILE B 1 853 ? -0.063 -52.562 -8.055 1 96.31 853 ILE B C 1
ATOM 13562 O O . ILE B 1 853 ? -0.257 -53.094 -6.965 1 96.31 853 ILE B O 1
ATOM 13566 N N . VAL B 1 854 ? -0.839 -51.656 -8.508 1 94.25 854 VAL B N 1
ATOM 13567 C CA . VAL B 1 854 ? -2.166 -51.375 -7.977 1 94.25 854 VAL B CA 1
ATOM 13568 C C . VAL B 1 854 ? -3.223 -51.656 -9.047 1 94.25 854 VAL B C 1
ATOM 13570 O O . VAL B 1 854 ? -3.156 -51.094 -10.148 1 94.25 854 VAL B O 1
ATOM 13573 N N . LYS B 1 855 ? -4.195 -52.406 -8.742 1 92.81 855 LYS B N 1
ATOM 13574 C CA . LYS B 1 855 ? -5.16 -52.906 -9.734 1 92.81 855 LYS B CA 1
ATOM 13575 C C . LYS B 1 855 ? -6.555 -53.031 -9.125 1 92.81 855 LYS B C 1
ATOM 13577 O O . LYS B 1 855 ? -6.707 -53.031 -7.902 1 92.81 855 LYS B O 1
ATOM 13582 N N . PRO B 1 856 ? -7.586 -53.125 -10.062 1 89.44 856 PRO B N 1
ATOM 13583 C CA . PRO B 1 856 ? -8.93 -53.406 -9.547 1 89.44 856 PRO B CA 1
ATOM 13584 C C . PRO B 1 856 ? -9.047 -54.781 -8.906 1 89.44 856 PRO B C 1
ATOM 13586 O O . PRO B 1 856 ? -8.359 -55.719 -9.312 1 89.44 856 PRO B O 1
ATOM 13589 N N . GLU B 1 857 ? -10.016 -54.875 -7.98 1 87.19 857 GLU B N 1
ATOM 13590 C CA . GLU B 1 857 ? -10.188 -56.094 -7.211 1 87.19 857 GLU B CA 1
ATOM 13591 C C . GLU B 1 857 ? -10.578 -57.281 -8.109 1 87.19 857 GLU B C 1
ATOM 13593 O O . GLU B 1 857 ? -10.211 -58.438 -7.84 1 87.19 857 GLU B O 1
ATOM 13598 N N . ALA B 1 858 ? -11.195 -56.969 -9.117 1 85.5 858 ALA B N 1
ATOM 13599 C CA . ALA B 1 858 ? -11.711 -58 -10.008 1 85.5 858 ALA B CA 1
ATOM 13600 C C . ALA B 1 858 ? -10.57 -58.688 -10.766 1 85.5 858 ALA B C 1
ATOM 13602 O O . ALA B 1 858 ? -10.719 -59.812 -11.234 1 85.5 858 ALA B O 1
ATOM 13603 N N . CYS B 1 859 ? -9.453 -58.062 -10.836 1 87.12 859 CYS B N 1
ATOM 13604 C CA . CYS B 1 859 ? -8.328 -58.594 -11.594 1 87.12 859 CYS B CA 1
ATOM 13605 C C . CYS B 1 859 ? -7.34 -59.312 -10.68 1 87.12 859 CYS B C 1
ATOM 13607 O O . CYS B 1 859 ? -7.004 -58.781 -9.609 1 87.12 859 CYS B O 1
ATOM 13609 N N . GLU B 1 860 ? -6.883 -60.5 -11.062 1 86.75 860 GLU B N 1
ATOM 13610 C CA . GLU B 1 860 ? -5.922 -61.25 -10.25 1 86.75 860 GLU B CA 1
ATOM 13611 C C . GLU B 1 860 ? -4.523 -61.188 -10.867 1 86.75 860 GLU B C 1
ATOM 13613 O O . GLU B 1 860 ? -4.371 -61.25 -12.086 1 86.75 860 GLU B O 1
ATOM 13618 N N . VAL B 1 861 ? -3.551 -60.906 -10.078 1 88.94 861 VAL B N 1
ATOM 13619 C CA . VAL B 1 861 ? -2.143 -60.969 -10.453 1 88.94 861 VAL B CA 1
ATOM 13620 C C . VAL B 1 861 ? -1.485 -62.219 -9.859 1 88.94 861 VAL B C 1
ATOM 13622 O O . VAL B 1 861 ? -1.516 -62.406 -8.641 1 88.94 861 VAL B O 1
ATOM 13625 N N . PRO B 1 862 ? -0.888 -63.031 -10.641 1 88.62 862 PRO B N 1
ATOM 13626 C CA . PRO B 1 862 ? -0.268 -64.25 -10.117 1 88.62 862 PRO B CA 1
ATOM 13627 C C . PRO B 1 862 ? 0.904 -63.938 -9.188 1 88.62 862 PRO B C 1
ATOM 13629 O O . PRO B 1 862 ? 1.698 -63.031 -9.445 1 88.62 862 PRO B O 1
ATOM 13632 N N . ASP B 1 863 ? 1.04 -64.688 -8.109 1 85 863 ASP B N 1
ATOM 13633 C CA . ASP B 1 863 ? 2.111 -64.562 -7.133 1 85 863 ASP B CA 1
ATOM 13634 C C . ASP B 1 863 ? 3.475 -64.812 -7.758 1 85 863 ASP B C 1
ATOM 13636 O O . ASP B 1 863 ? 4.492 -64.312 -7.301 1 85 863 ASP B O 1
ATOM 13640 N N . ASP B 1 864 ? 3.412 -65.625 -8.789 1 87.75 864 ASP B N 1
ATOM 13641 C CA . ASP B 1 864 ? 4.676 -66 -9.422 1 87.75 864 ASP B CA 1
ATOM 13642 C C . ASP B 1 864 ? 4.93 -65.188 -10.68 1 87.75 864 ASP B C 1
ATOM 13644 O O . ASP B 1 864 ? 5.625 -65.625 -11.594 1 87.75 864 ASP B O 1
ATOM 13648 N N . LEU B 1 865 ? 4.336 -64 -10.727 1 91.19 865 LEU B N 1
ATOM 13649 C CA . LEU B 1 865 ? 4.457 -63.156 -11.891 1 91.19 865 LEU B CA 1
ATOM 13650 C C . LEU B 1 865 ? 5.922 -62.875 -12.219 1 91.19 865 LEU B C 1
ATOM 13652 O O . LEU B 1 865 ? 6.344 -63.031 -13.367 1 91.19 865 LEU B O 1
ATOM 13656 N N . LEU B 1 866 ? 6.742 -62.562 -11.242 1 92 866 LEU B N 1
ATOM 13657 C CA . LEU B 1 866 ? 8.133 -62.188 -11.477 1 92 866 LEU B CA 1
ATOM 13658 C C . LEU B 1 866 ? 8.945 -63.406 -11.93 1 92 866 LEU B C 1
ATOM 13660 O O . LEU B 1 866 ? 9.805 -63.281 -12.805 1 92 866 LEU B O 1
ATOM 13664 N N . THR B 1 867 ? 8.703 -64.5 -11.25 1 89.56 867 THR B N 1
ATOM 13665 C CA . THR B 1 867 ? 9.414 -65.75 -11.641 1 89.56 867 THR B CA 1
ATOM 13666 C C . THR B 1 867 ? 9.109 -66.062 -13.094 1 89.56 867 THR B C 1
ATOM 13668 O O . THR B 1 867 ? 10.016 -66.5 -13.844 1 89.56 867 THR B O 1
ATOM 13671 N N . ARG B 1 868 ? 7.961 -65.875 -13.469 1 90 868 ARG B N 1
ATOM 13672 C CA . ARG B 1 868 ? 7.547 -66.125 -14.836 1 90 868 ARG B CA 1
ATOM 13673 C C . ARG B 1 868 ? 8.203 -65.188 -15.836 1 90 868 ARG B C 1
ATOM 13675 O O . ARG B 1 868 ? 8.672 -65.625 -16.891 1 90 868 ARG B O 1
ATOM 13682 N N . VAL B 1 869 ? 8.227 -63.969 -15.453 1 89.88 869 VAL B N 1
ATOM 13683 C CA . VAL B 1 869 ? 8.703 -62.938 -16.375 1 89.88 869 VAL B CA 1
ATOM 13684 C C . VAL B 1 869 ? 10.227 -63 -16.453 1 89.88 869 VAL B C 1
ATOM 13686 O O . VAL B 1 869 ? 10.805 -62.719 -17.516 1 89.88 869 VAL B O 1
ATOM 13689 N N . LEU B 1 870 ? 10.891 -63.375 -15.414 1 89.62 870 LEU B N 1
ATOM 13690 C CA . LEU B 1 870 ? 12.352 -63.375 -15.367 1 89.62 870 LEU B CA 1
ATOM 13691 C C . LEU B 1 870 ? 12.914 -64.688 -15.977 1 89.62 870 LEU B C 1
ATOM 13693 O O . LEU B 1 870 ? 14.062 -64.688 -16.422 1 89.62 870 LEU B O 1
ATOM 13697 N N . GLU B 1 871 ? 12.156 -65.812 -15.938 1 81 871 GLU B N 1
ATOM 13698 C CA . GLU B 1 871 ? 12.602 -67.125 -16.531 1 81 871 GLU B CA 1
ATOM 13699 C C . GLU B 1 871 ? 12.438 -67.062 -18.047 1 81 871 GLU B C 1
ATOM 13701 O O . GLU B 1 871 ? 13.148 -67.812 -18.75 1 81 871 GLU B O 1
ATOM 13706 N N . GLU B 1 872 ? 11.672 -66.375 -18.484 1 66.81 872 GLU B N 1
ATOM 13707 C CA . GLU B 1 872 ? 11.5 -66.312 -19.938 1 66.81 872 GLU B CA 1
ATOM 13708 C C . GLU B 1 872 ? 12.57 -65.375 -20.578 1 66.81 872 GLU B C 1
ATOM 13710 O O . GLU B 1 872 ? 12.906 -64.312 -20.062 1 66.81 872 GLU B O 1
#

Secondary structure (DSSP, 8-state):
---EEEE-TTS-EEEEEE-TTSSEEEEEEEES--GGGS-GGGTTHHHHHHHHTTS-BSSS-TTHHHHHHHHTT-EEEEEE-SS-EEEEEEEEGGGHHHHHHHHHHHHHSB---HHHHHHHHHHHHHHHHHHHT-HHHHHHHHHHHHH-SSSGGGS-TT--HHHHHH--HHHHHHHHHHH-SGGGEEEEEEES--HHHHHHHHHHHHTT-------PPPPPPPPPP-S-EEEEEEES-SSEEEEEEEEE--TTSTTHHHHHHHHHHHHSSTTSHHIIIIIIIS---SEEEEEEE--SS-EEEEEEEEE---SSS--HHHHHHHHHHHHHHHHHSPPPHHHHHHHHHHHHHHHHHHTTSHHHHHHHHHHHHHHHS-TTHHHHHHHHHHH--HHHHHHHHHHH--GGGEEEEEEEEGGG----HHHHHHHHHHHHHHHHHHH--------TTSEEEEE-TTSPEEEEEE--SSSEEEEEEEEE-GGGG--TTTTTHHHHHHHHTTSBBSS-BHHHHHHHHHHTT-EEEEEE-SSEEEEEEEEEGGGHHHHHHHHHHHHHSB---HHHHHHHHHHHHHHHHHHTT-HHHHHHHHHHHHHTTTSGGGS-TT--HHHHHH--HHHHHHHHHHH--GGG-EEEEEES--HHHHHHHHHHHHTT-------PPPPPPPPP--S-EEEEEE--SS-EEEEEEEEE--TTSTTHHHHHHHHHHHSSTTSHHIIIIIIIT---SEEEEEEE--SS-EEEEEEEEE-GGGHHHHHHHHHHHHHHHHTT---HHHHHHHHHHHHHHHHHHTTSHHHHHHHHHHHHHTTS-TTGGGGHHHHHHT--HHHHHHHHHHH--GGG-EEEEEE-TT----TTHHHHHHH-/---EEEE-TTS-EEEEEE-TTSSEEEEEEEES--GGGS-GGGTTHHHHHHHHTTS-BSSS-TTHHHHHHHHTT-EEEEEE-SS-EEEEEEEEGGGHHHHHHHHHHHHHSB---HHHHHHHHHHHHHHHHHHHT-HHHHHHHHHHHHH-SSSGGGS-TT--HHHHHH--HHHHHHHHHHH--GGGEEEEEEES--HHHHHHHHHHHHTT-------PPPPPPPPPP-S-EEEEEEES-SSEEEEEEEEE--TTSTTHHHHHHHHHHHHSSTTSHHIIIIIIIS---SEEEEEEE--SS-EEEEEEEEE---SSS--HHHHHHHHHHHHHHHHHSPPPHHHHHHHHHHHHHHHHHHTTSHHHHHHHHHHHHHHHS-TTHHHHHHHHHHH--HHHHHHHHHHH--GGGEEEEEEEEGGG----HHHHHHHHHHHHHHHHHHH--------TTSEEEEE-TTSPEEEEEE--SSSEEEEEEEEE-GGGG--TTTTTHHHHHHHHTTSBBSS-BHHHHHHHHHHTT-EEEEEE-SSEEEEEEEEEGGGHHHHHHHHHHHHHSB---HHHHHHHHHHHHHHHHHHTT-HHHHHHHHHHHHHTTTSGGGS-TT--HHHHHH--HHHHHHHHHHH--GGG-EEEEEES--HHHHHHHHHHHHSS-------PPP-PPPPP--S-EEEEEE--SS-EEEEEEEEE--TTSTTHHHHHHHHHHHSSTTSHHIIIIIIIT---SEEEEEEE--SS-EEEEEEEEE-GGGHHHHHHHHHHHHHHHHTT---HHHHHHHHHHHHHHHHHHTTSHHHHHHHHHHHHHTTS-TTGGGGHHHHHHT--HHHHHHHHHHH--GGG-EEEEEE-TT----TTHHHHHHH-

Nearest PDB structures (foldseek):
  8ugf-assembly1_3N  TM=9.125E-01  e=7.014E-29  Sus scrofa
  1qcr-assembly1_A  TM=9.064E-01  e=8.061E-27  Bos taurus
  3amj-assembly1_B  TM=9.285E-01  e=1.156E-25  Sphingomonas sp. A1
  3gwb-assembly1_A  TM=9.091E-01  e=1.472E-25  Pseudomonas protegens Pf-5
  8b6j-assembly1_A  TM=8.636E-01  e=6.252E-23  Tetrahymena thermophila SB210

Organism: Persicimonas caeni (NCBI:txid2292766)

Sequence (1744 aa):
MELTRYELDNGMKVLLHRAAAAPVVACNVWVGVGSADEEPEEAGLAHVHEHMLFKGTDNRQVGELAREVEAAGGHINAFTSFDQTCYYVVMSSRYFETGLDILADAIQNSSFDADELERELEVIQEEIKRGKDNPSREASLKLFETAYAEHPYRLPVIGTSESVDSFGRDDVLDFFHKHYVPENMALVLVGDFEIDEAKDLVEKYFGGFENGGYTPRERAPEPKQTEFRGWAAGDDINQAHLRVGFHIPHATHDDIPALDLLGAILGYGDSSHLFQTIQREQQLVNSIYSGAYTPKDAGLFMVSAQYQLPEEGRSDTDVLGAIMKEVFRFRDVRPSLVDLERARTIIESQEIYGKQTVQGLAMKVGRYQMVTGDPQYEQVYYEALAQVTPEDIRRVAREYLTPDNCTVVLSHPEMHGEVTVDELEETTRKAREASESEHVKERVELDEEGFARVKLPGGPTLVIQEDHSVETFSARALCLGGLRYENVDNNGINSLLSELVDKGTLNWSAEEIAHRVESMAGSLKGLAGRNSFGLSMSGLSQFFERSFELFAGCLLESTIPDDEFEREKRLQLEYIRSRRDKLGAVNYEQFCAGFFAPHPYSMPSDGSEASIEALSADDVRAYYKSLINPQDMVLVVVGDIDSELVEQLAERYFSGHDTGESLAPEIPEPGELNKAQLVVSDLEKEQAHIICGFQTPSLDHDDKYPLEVLYAILSGQGGRLFYELRDKQSLAYSVGARMVFGLDTSAFVITIGTSPEKIEQAVEGIVREVRKLHDGTITEDEVARAKRYLAGSHDIGLQKNSARSLSVGLDELYGLGYKRSLDYGERIEAIEVADVERVVDAYLDPERMLVSIVKPEACEVPDDLLTRVLEEMELTRYELDNGMKVLLHRAAAAPVVACNVWVGVGSADEEPEEAGLAHVHEHMLFKGTDNRQVGELAREVEAAGGHINAFTSFDQTCYYVVMSSRYFETGLDILADAIQNSSFDADELERELEVIQEEIKRGKDNPSREASLKLFETAYAEHPYRLPVIGTSESVDSFGRDDVLDFFHKHYVPENMALVLVGDFEIDEAKDLVEKYFGGFENGGYTPRERAPEPKQTEFRGWAAGDDINQAHLRVGFHIPHATHDDIPALDLLGAILGYGDSSHLFQTIQREQQLVNSIYSGAYTPKDAGLFMVSAQYQLPEEGRSDTDVLGAIMKEVFRFRDVRPSLVDLERARTIIESQEIYGKQTVQGLAMKVGRYQMVTGDPQYEQVYYEALAQVTPEDIRRVAREYLTPDNCTVVLSHPEMHGEVTVDELEETTRKAREASESEHVKERVELDEEGFARVKLPGGPTLVIQEDHSVETFSARALCLGGLRYENVDNNGINSLLSELVDKGTLNWSAEEIAHRVESMAGSLKGLAGRNSFGLSMSGLSQFFERSFELFAGCLLESTIPDDEFEREKRLQLEYIRSRRDKLGAVNYEQFCAGFFAPHPYSMPSDGSEASIEALSADDVRAYYKSLINPQDMVLVVVGDIDSELVEQLAERYFSGHDTGESLAPEIPEPGELNKAQLVVSDLEKEQAHIICGFQTPSLDHDDKYPLEVLYAILSGQGGRLFYELRDKQSLAYSVGARMVFGLDTSAFVITIGTSPEKIEQAVEGIVREVRKLHDGTITEDEVARAKRYLAGSHDIGLQKNSARSLSVGLDELYGLGYKRSLDYGERIEAIEVADVERVVDAYLDPERMLVSIVKPEACEVPDDLLTRVLEE

Foldseek 3Di:
DDWDWDAFPQQAIEIEAEDAPDQKKKKKKKFQDFQLQDDLLCRQLVVLLQVQLQQDFPVGHGPRLQVQLVVQVKGWHWDGDNGIIMTMIMGGNVCVLVRLQSVLRSLQTGPLDQVVSVVVLVVLLVVVVVLVVDVQSVLVLVLLLFQFDFGSSNADRNGDNVSSVPDGSVSSVVVSVAGSFSNRMYMFMYYHDDPVVVVVSCCVRPNPRHGPDYDGDDTDDTDQQQAETEAEDADADQKKKKKKKWKAFADLDLLQLLQQLLQCQAFNDCNHPCNVVQCPVVVAFPHKGWGWDHFLGITITMIITMHGDDPDDDAPLNSLLSSLLSLLLLLQDFDDLVSLVVSLCVVVVVVVVLVPDRNSVRVLQVRCCSRVVDSPCVVVSNVSSVPDDSVSNNVVSNVISDLSRMYMYMYGHVSSDDDDSVSSSVSNVVSNVVSCVVRVDDPFDADPQQWGWDQFAQFATEIERADAPDQKKKKKKKAWDALQQDDQQQAQLLVLCQQQLLQDFPVAHNVRSVVQQVVQPKDWTWDHDHTMTIIMIMGGNSCVLVRLVSRLRSLPGGPRDQVSSVVSLVVLLVVVVVLLQPQVSVLVLQQLLPFFPPWSSNADRNHDNNNSVNDHSVNSVVLSLLGDRRSLMYMYMYYNYDSRVVSVSSCVRGHPDPRPDRDRDDTDAGDFQPFEAEAEDEDADQKKKKKKKWKDAAPLDLLVLLLQLVQLQQADCNHPVCCQQCVVVVFAPDWGWDKAHDRRIIMIMIMGMGGLVCVLVSVLSVVVVLVVLLVLPDDQVSLVVSLCVVLVVLVVQCPDSNSLRVQLRVCVSSPNHSCVSVCSSVSNVVDGSVSNSVCSVVMVDLGRMYMGMYYHPVHDDDPCSSVVSVVD/DDWDWDAFPQQAIEIEAEDAPAQKKKKKKKFQDFQLQDDPLCRQLQVLLQVQLQQDFPVGHGPRLQVQLVVQVKGWHWDGDNGIIMTMIMGGNVCVLVRLQSVLRSLQTGPLDQVVLVVVLVVLLVVVVVQVVDPQSVLVLVLLLFQFDFGSSNADRNGDNVSSVPDGSVSSVVVSVAGSFSNRMYMFMYYHDDPVVVVVSCCVRPNPRHGPDYDGDDTDDTDQQQAETEAEDADADQKKKKKKKWKAFADPDLLQLLQQLLQCQAFNDCNHPCNVVQCPVVVAFPHKGWGWDHFLGITITMIITMHGDDPDDDAPLNSLLSSLLSLLLLLQDFDDPVSSVVSLCVVVVVVVVLVPDRNSVRVLQVRCCSRVVDSPCVVVSNVSSVPDDSVSNNVVSNVISDLSRMYMYMYGHVSSDDDDSVSSSVSNVVSNVVSCVVRVDDPFDADPQQWGWDQFAQFATEIERADAPDQKKKKKKKAWDALQQDDQQQAQLLVLCQQQLLQDFPVAHNVRSVVQQVVQPKDWTWDHDHTMTIIMIMGGNSCVLVRLVSRLRSLPGGPRDQVSSVVSLVVLLVVVVVLLQPQVSVLVLQQLLPFFPPWSSNADRNHDNVNSVNDHSVNSVVLSLLGDRRSLMYMYMYYNYDSSVVSVSSCVRGHPDPRPDRDRDDTDAGDFQPFEAEAEDEDADQKKKKKKKWKDAAPLDLLVLLLQLVQLQQDDCNHPVNCQQCVVVVFAPDWGWDKAHDRRIIMIMIMGMGGLVCVLVSVLSVVVVLVVLLVLPDDQVSLVVSLCVVLVVLVVQCPDSNSLRVQLRVCVSSPNHSCVSVCSSVSSVPDGSVSNSVVSVVMVDLGRMYMGMYYHPVHDDDPCSSVVSVVD

pLDDT: mean 89.87, std 7.43, range [51.03, 98.69]

Radius of gyration: 41.71 Å; Cα contacts (8 Å, |Δi|>4): 3681; chains: 2; bounding box: 71×129×97 Å